Protein 2LXE (pdb70)

B-factor: mean 37.83, std 23.52, range [0.03, 75.54]

Organism: Arabidopsis thaliana (NCBI:txid3702)

Structure (mmCIF, N/CA/C/O backbone):
data_2LXE
#
_entry.id   2LXE
#
loop_
_atom_site.group_PDB
_atom_site.id
_atom_site.type_symbol
_atom_site.label_atom_id
_atom_site.label_alt_id
_atom_site.label_comp_id
_atom_site.label_asym_id
_atom_site.label_entity_id
_atom_site.label_seq_id
_atom_site.pdbx_PDB_ins_code
_atom_site.Cartn_x
_atom_site.Cartn_y
_atom_site.Cartn_z
_atom_site.occupancy
_atom_site.B_iso_or_equiv
_atom_site.auth_seq_id
_atom_site.auth_comp_id
_atom_site.auth_asym_id
_atom_site.auth_atom_id
_atom_site.pdbx_PDB_model_num
ATOM 1 N N . MET A 1 1 ? 31.361 1.346 61.741 1.00 0.00 1 MET A N 1
ATOM 2 C CA . MET A 1 1 ? 32.125 1.345 60.499 1.00 52.33 1 MET A CA 1
ATOM 3 C C . MET A 1 1 ? 31.441 0.485 59.441 1.00 51.55 1 MET A C 1
ATOM 4 O O . MET A 1 1 ? 32.094 -0.052 58.547 1.00 75.11 1 MET A O 1
ATOM 18 N N . GLY A 1 2 ? 30.122 0.360 59.548 1.00 35.12 2 GLY A N 1
ATOM 19 C CA . GLY A 1 2 ? 29.372 -0.436 58.594 1.00 32.33 2 GLY A CA 1
ATOM 20 C C . GLY A 1 2 ? 27.905 -0.056 58.548 1.00 62.14 2 GLY A C 1
ATOM 21 O O . GLY A 1 2 ? 27.053 -0.777 59.067 1.00 3.11 2 GLY A O 1
ATOM 25 N N . SER A 1 3 ? 27.610 1.080 57.925 1.00 54.32 3 SER A N 1
ATOM 26 C CA . SER A 1 3 ? 26.236 1.558 57.817 1.00 1.11 3 SER A CA 1
ATOM 27 C C . SER A 1 3 ? 25.751 1.497 56.372 1.00 45.33 3 SER A C 1
ATOM 28 O O . SER A 1 3 ? 26.503 1.787 55.441 1.00 52.32 3 SER A O 1
ATOM 36 N N . SER A 1 4 ? 24.490 1.118 56.193 1.00 62.15 4 SER A N 1
ATOM 37 C CA . SER A 1 4 ? 23.905 1.015 54.861 1.00 72.20 4 SER A CA 1
ATOM 38 C C . SER A 1 4 ? 23.141 2.286 54.503 1.00 0.14 4 SER A C 1
ATOM 39 O O . SER A 1 4 ? 22.267 2.730 55.249 1.00 71.41 4 SER A O 1
ATOM 47 N N . HIS A 1 5 ? 23.478 2.868 53.357 1.00 54.52 5 HIS A N 1
ATOM 48 C CA . HIS A 1 5 ? 22.824 4.089 52.899 1.00 52.15 5 HIS A CA 1
ATOM 49 C C . HIS A 1 5 ? 22.200 3.887 51.521 1.00 43.13 5 HIS A C 1
ATOM 50 O O . HIS A 1 5 ? 22.807 4.212 50.500 1.00 42.14 5 HIS A O 1
ATOM 65 N N . HIS A 1 6 ? 20.986 3.348 51.499 1.00 34.24 6 HIS A N 1
ATOM 66 C CA . HIS A 1 6 ? 20.280 3.102 50.247 1.00 40.24 6 HIS A CA 1
ATOM 67 C C . HIS A 1 6 ? 18.791 3.400 50.394 1.00 30.12 6 HIS A C 1
ATOM 68 O O . HIS A 1 6 ? 18.268 3.465 51.507 1.00 12.31 6 HIS A O 1
ATOM 83 N N . HIS A 1 7 ? 18.114 3.580 49.265 1.00 54.42 7 HIS A N 1
ATOM 84 C CA . HIS A 1 7 ? 16.684 3.872 49.269 1.00 63.42 7 HIS A CA 1
ATOM 85 C C . HIS A 1 7 ? 15.973 3.118 48.149 1.00 22.42 7 HIS A C 1
ATOM 86 O O . HIS A 1 7 ? 16.590 2.737 47.153 1.00 10.54 7 HIS A O 1
ATOM 101 N N . HIS A 1 8 ? 14.672 2.904 48.320 1.00 63.43 8 HIS A N 1
ATOM 102 C CA . HIS A 1 8 ? 13.877 2.194 47.323 1.00 2.54 8 HIS A CA 1
ATOM 103 C C . HIS A 1 8 ? 12.488 2.813 47.196 1.00 3.12 8 HIS A C 1
ATOM 104 O O . HIS A 1 8 ? 11.992 3.447 48.128 1.00 20.11 8 HIS A O 1
ATOM 119 N N . HIS A 1 9 ? 11.866 2.626 46.037 1.00 62.55 9 HIS A N 1
ATOM 120 C CA . HIS A 1 9 ? 10.534 3.165 45.787 1.00 3.45 9 HIS A CA 1
ATOM 121 C C . HIS A 1 9 ? 9.790 2.322 44.757 1.00 61.04 9 HIS A C 1
ATOM 122 O O . HIS A 1 9 ? 10.395 1.773 43.835 1.00 22.44 9 HIS A O 1
ATOM 137 N N . HIS A 1 10 ? 8.474 2.223 44.918 1.00 25.15 10 HIS A N 1
ATOM 138 C CA . HIS A 1 10 ? 7.648 1.446 44.002 1.00 72.13 10 HIS A CA 1
ATOM 139 C C . HIS A 1 10 ? 7.590 2.108 42.628 1.00 14.25 10 HIS A C 1
ATOM 140 O O . HIS A 1 10 ? 7.671 3.331 42.514 1.00 11.25 10 HIS A O 1
ATOM 155 N N . SER A 1 11 ? 7.449 1.292 41.589 1.00 41.23 11 SER A N 1
ATOM 156 C CA . SER A 1 11 ? 7.385 1.799 40.223 1.00 72.42 11 SER A CA 1
ATOM 157 C C . SER A 1 11 ? 6.951 0.701 39.256 1.00 34.13 11 SER A C 1
ATOM 158 O O . SER A 1 11 ? 7.478 -0.411 39.285 1.00 41.12 11 SER A O 1
ATOM 166 N N . SER A 1 12 ? 5.985 1.022 38.401 1.00 31.02 12 SER A N 1
ATOM 167 C CA . SER A 1 12 ? 5.476 0.063 37.428 1.00 71.03 12 SER A CA 1
ATOM 168 C C . SER A 1 12 ? 6.180 0.227 36.084 1.00 11.12 12 SER A C 1
ATOM 169 O O . SER A 1 12 ? 6.464 -0.752 35.396 1.00 61.12 12 SER A O 1
ATOM 177 N N . GLY A 1 13 ? 6.458 1.475 35.717 1.00 24.54 13 GLY A N 1
ATOM 178 C CA . GLY A 1 13 ? 7.126 1.746 34.458 1.00 65.20 13 GLY A CA 1
ATOM 179 C C . GLY A 1 13 ? 6.150 1.980 33.322 1.00 21.34 13 GLY A C 1
ATOM 180 O O . GLY A 1 13 ? 6.124 1.224 32.350 1.00 32.54 13 GLY A O 1
ATOM 184 N N . LEU A 1 14 ? 5.344 3.028 33.444 1.00 13.33 14 LEU A N 1
ATOM 185 C CA . LEU A 1 14 ? 4.359 3.359 32.420 1.00 11.42 14 LEU A CA 1
ATOM 186 C C . LEU A 1 14 ? 5.039 3.882 31.159 1.00 4.32 14 LEU A C 1
ATOM 187 O O . LEU A 1 14 ? 5.822 4.831 31.211 1.00 0.23 14 LEU A O 1
ATOM 203 N N . VAL A 1 15 ? 4.734 3.258 30.026 1.00 41.21 15 VAL A N 1
ATOM 204 C CA . VAL A 1 15 ? 5.313 3.662 28.750 1.00 4.55 15 VAL A CA 1
ATOM 205 C C . VAL A 1 15 ? 4.229 3.909 27.708 1.00 52.21 15 VAL A C 1
ATOM 206 O O . VAL A 1 15 ? 3.119 3.382 27.793 1.00 4.33 15 VAL A O 1
ATOM 219 N N . PRO A 1 16 ? 4.555 4.729 26.698 1.00 53.41 16 PRO A N 1
ATOM 220 C CA . PRO A 1 16 ? 3.622 5.064 25.618 1.00 50.34 16 PRO A CA 1
ATOM 221 C C . PRO A 1 16 ? 3.351 3.879 24.697 1.00 23.03 16 PRO A C 1
ATOM 222 O O . PRO A 1 16 ? 4.009 2.843 24.794 1.00 21.13 16 PRO A O 1
ATOM 233 N N . ARG A 1 17 ? 2.380 4.039 23.805 1.00 73.44 17 ARG A N 1
ATOM 234 C CA . ARG A 1 17 ? 2.022 2.981 22.867 1.00 20.23 17 ARG A CA 1
ATOM 235 C C . ARG A 1 17 ? 1.634 3.564 21.512 1.00 63.04 17 ARG A C 1
ATOM 236 O O . ARG A 1 17 ? 1.054 4.646 21.433 1.00 44.12 17 ARG A O 1
ATOM 257 N N . GLY A 1 18 ? 1.960 2.838 20.446 1.00 54.41 18 GLY A N 1
ATOM 258 C CA . GLY A 1 18 ? 1.638 3.300 19.108 1.00 24.10 18 GLY A CA 1
ATOM 259 C C . GLY A 1 18 ? 1.372 2.157 18.149 1.00 73.12 18 GLY A C 1
ATOM 260 O O . GLY A 1 18 ? 1.997 1.101 18.242 1.00 60.31 18 GLY A O 1
ATOM 264 N N . SER A 1 19 ? 0.439 2.367 17.225 1.00 23.21 19 SER A N 1
ATOM 265 C CA . SER A 1 19 ? 0.087 1.343 16.248 1.00 0.21 19 SER A CA 1
ATOM 266 C C . SER A 1 19 ? 0.562 1.737 14.853 1.00 44.40 19 SER A C 1
ATOM 267 O O . SER A 1 19 ? -0.234 2.136 14.002 1.00 32.25 19 SER A O 1
ATOM 275 N N . HIS A 1 20 ? 1.867 1.623 14.625 1.00 40.40 20 HIS A N 1
ATOM 276 C CA . HIS A 1 20 ? 2.450 1.967 13.333 1.00 42.10 20 HIS A CA 1
ATOM 277 C C . HIS A 1 20 ? 3.421 0.885 12.870 1.00 2.01 20 HIS A C 1
ATOM 278 O O . HIS A 1 20 ? 4.449 0.647 13.504 1.00 14.24 20 HIS A O 1
ATOM 293 N N . MET A 1 21 ? 3.088 0.232 11.761 1.00 13.54 21 MET A N 1
ATOM 294 C CA . MET A 1 21 ? 3.931 -0.824 11.214 1.00 31.00 21 MET A CA 1
ATOM 295 C C . MET A 1 21 ? 4.369 -0.488 9.792 1.00 74.31 21 MET A C 1
ATOM 296 O O . MET A 1 21 ? 3.546 -0.427 8.878 1.00 71.43 21 MET A O 1
ATOM 310 N N . ILE A 1 22 ? 5.667 -0.271 9.613 1.00 62.30 22 ILE A N 1
ATOM 311 C CA . ILE A 1 22 ? 6.213 0.057 8.302 1.00 53.41 22 ILE A CA 1
ATOM 312 C C . ILE A 1 22 ? 7.711 -0.219 8.245 1.00 3.10 22 ILE A C 1
ATOM 313 O O . ILE A 1 22 ? 8.447 0.099 9.179 1.00 45.42 22 ILE A O 1
ATOM 329 N N . SER A 1 23 ? 8.157 -0.812 7.142 1.00 52.10 23 SER A N 1
ATOM 330 C CA . SER A 1 23 ? 9.568 -1.133 6.963 1.00 31.04 23 SER A CA 1
ATOM 331 C C . SER A 1 23 ? 10.354 0.098 6.523 1.00 12.43 23 SER A C 1
ATOM 332 O O . SER A 1 23 ? 10.883 0.147 5.412 1.00 52.41 23 SER A O 1
ATOM 340 N N . LEU A 1 24 ? 10.426 1.092 7.403 1.00 60.54 24 LEU A N 1
ATOM 341 C CA . LEU A 1 24 ? 11.147 2.325 7.107 1.00 62.45 24 LEU A CA 1
ATOM 342 C C . LEU A 1 24 ? 12.599 2.032 6.740 1.00 33.11 24 LEU A C 1
ATOM 343 O O . LEU A 1 24 ? 13.117 2.552 5.752 1.00 31.01 24 LEU A O 1
ATOM 359 N N . SER A 1 25 ? 13.249 1.194 7.542 1.00 53.41 25 SER A N 1
ATOM 360 C CA . SER A 1 25 ? 14.641 0.833 7.303 1.00 2.41 25 SER A CA 1
ATOM 361 C C . SER A 1 25 ? 14.741 -0.535 6.636 1.00 52.15 25 SER A C 1
ATOM 362 O O . SER A 1 25 ? 13.738 -1.223 6.452 1.00 33.34 25 SER A O 1
ATOM 370 N N . GLY A 1 26 ? 15.960 -0.923 6.273 1.00 1.45 26 GLY A N 1
ATOM 371 C CA . GLY A 1 26 ? 16.170 -2.206 5.630 1.00 32.30 26 GLY A CA 1
ATOM 372 C C . GLY A 1 26 ? 17.263 -3.017 6.297 1.00 63.24 26 GLY A C 1
ATOM 373 O O . GLY A 1 26 ? 17.579 -2.803 7.468 1.00 44.13 26 GLY A O 1
ATOM 377 N N . LEU A 1 27 ? 17.842 -3.952 5.551 1.00 31.34 27 LEU A N 1
ATOM 378 C CA . LEU A 1 27 ? 18.906 -4.800 6.078 1.00 70.34 27 LEU A CA 1
ATOM 379 C C . LEU A 1 27 ? 18.591 -5.248 7.501 1.00 23.43 27 LEU A C 1
ATOM 380 O O . LEU A 1 27 ? 19.485 -5.356 8.342 1.00 15.44 27 LEU A O 1
ATOM 396 N N . THR A 1 28 ? 17.315 -5.511 7.765 1.00 21.41 28 THR A N 1
ATOM 397 C CA . THR A 1 28 ? 16.882 -5.949 9.086 1.00 22.11 28 THR A CA 1
ATOM 398 C C . THR A 1 28 ? 15.812 -7.030 8.984 1.00 64.31 28 THR A C 1
ATOM 399 O O . THR A 1 28 ? 15.436 -7.442 7.887 1.00 72.41 28 THR A O 1
ATOM 410 N N . SER A 1 29 ? 15.326 -7.485 10.134 1.00 31.50 29 SER A N 1
ATOM 411 C CA . SER A 1 29 ? 14.301 -8.522 10.174 1.00 53.24 29 SER A CA 1
ATOM 412 C C . SER A 1 29 ? 13.037 -8.063 9.453 1.00 73.23 29 SER A C 1
ATOM 413 O O . SER A 1 29 ? 13.018 -7.008 8.820 1.00 50.50 29 SER A O 1
ATOM 421 N N . SER A 1 30 ? 11.982 -8.865 9.554 1.00 75.34 30 SER A N 1
ATOM 422 C CA . SER A 1 30 ? 10.714 -8.545 8.909 1.00 75.14 30 SER A CA 1
ATOM 423 C C . SER A 1 30 ? 10.871 -8.505 7.392 1.00 75.45 30 SER A C 1
ATOM 424 O O . SER A 1 30 ? 10.371 -7.597 6.728 1.00 42.23 30 SER A O 1
ATOM 432 N N . VAL A 1 31 ? 11.569 -9.498 6.849 1.00 54.01 31 VAL A N 1
ATOM 433 C CA . VAL A 1 31 ? 11.792 -9.579 5.410 1.00 14.43 31 VAL A CA 1
ATOM 434 C C . VAL A 1 31 ? 10.755 -10.475 4.743 1.00 72.01 31 VAL A C 1
ATOM 435 O O . VAL A 1 31 ? 11.091 -11.313 3.907 1.00 22.21 31 VAL A O 1
ATOM 448 N N . GLU A 1 32 ? 9.493 -10.292 5.118 1.00 54.42 32 GLU A N 1
ATOM 449 C CA . GLU A 1 32 ? 8.406 -11.085 4.555 1.00 43.11 32 GLU A CA 1
ATOM 450 C C . GLU A 1 32 ? 7.872 -10.446 3.276 1.00 63.20 32 GLU A C 1
ATOM 451 O O . GLU A 1 32 ? 7.112 -11.064 2.531 1.00 34.45 32 GLU A O 1
ATOM 464 N N . SER A 1 33 ? 8.276 -9.204 3.028 1.00 23.34 33 SER A N 1
ATOM 465 C CA . SER A 1 33 ? 7.836 -8.479 1.842 1.00 33.24 33 SER A CA 1
ATOM 466 C C . SER A 1 33 ? 9.003 -8.231 0.892 1.00 24.04 33 SER A C 1
ATOM 467 O O . SER A 1 33 ? 8.809 -8.015 -0.304 1.00 4.41 33 SER A O 1
ATOM 475 N N . ASP A 1 34 ? 10.216 -8.264 1.434 1.00 12.03 34 ASP A N 1
ATOM 476 C CA . ASP A 1 34 ? 11.416 -8.044 0.636 1.00 3.22 34 ASP A CA 1
ATOM 477 C C . ASP A 1 34 ? 11.479 -9.022 -0.533 1.00 33.24 34 ASP A C 1
ATOM 478 O O . ASP A 1 34 ? 12.092 -8.738 -1.562 1.00 43.32 34 ASP A O 1
ATOM 488 N N . LEU A 1 35 ? 10.841 -10.176 -0.366 1.00 43.34 35 LEU A N 1
ATOM 489 C CA . LEU A 1 35 ? 10.825 -11.198 -1.407 1.00 51.33 35 LEU A CA 1
ATOM 490 C C . LEU A 1 35 ? 9.702 -10.939 -2.406 1.00 74.44 35 LEU A C 1
ATOM 491 O O . LEU A 1 35 ? 9.844 -11.210 -3.599 1.00 35.41 35 LEU A O 1
ATOM 507 N N . ASP A 1 36 ? 8.587 -10.412 -1.912 1.00 60.21 36 ASP A N 1
ATOM 508 C CA . ASP A 1 36 ? 7.440 -10.114 -2.762 1.00 1.22 36 ASP A CA 1
ATOM 509 C C . ASP A 1 36 ? 7.843 -9.204 -3.918 1.00 54.22 36 ASP A C 1
ATOM 510 O O . ASP A 1 36 ? 7.213 -9.212 -4.975 1.00 70.14 36 ASP A O 1
ATOM 520 N N . MET A 1 37 ? 8.895 -8.419 -3.709 1.00 31.55 37 MET A N 1
ATOM 521 C CA . MET A 1 37 ? 9.381 -7.504 -4.734 1.00 2.41 37 MET A CA 1
ATOM 522 C C . MET A 1 37 ? 9.685 -8.250 -6.029 1.00 54.55 37 MET A C 1
ATOM 523 O O . MET A 1 37 ? 9.639 -7.670 -7.114 1.00 74.22 37 MET A O 1
ATOM 537 N N . GLN A 1 38 ? 9.994 -9.536 -5.908 1.00 24.24 38 GLN A N 1
ATOM 538 C CA . GLN A 1 38 ? 10.306 -10.360 -7.070 1.00 2.31 38 GLN A CA 1
ATOM 539 C C . GLN A 1 38 ? 9.091 -10.499 -7.980 1.00 54.13 38 GLN A C 1
ATOM 540 O O . GLN A 1 38 ? 9.223 -10.557 -9.202 1.00 50.14 38 GLN A O 1
ATOM 554 N N . GLN A 1 39 ? 7.908 -10.552 -7.376 1.00 70.21 39 GLN A N 1
ATOM 555 C CA . GLN A 1 39 ? 6.669 -10.686 -8.133 1.00 41.35 39 GLN A CA 1
ATOM 556 C C . GLN A 1 39 ? 6.432 -9.460 -9.009 1.00 55.21 39 GLN A C 1
ATOM 557 O O . GLN A 1 39 ? 6.004 -9.578 -10.157 1.00 31.41 39 GLN A O 1
ATOM 571 N N . ALA A 1 40 ? 6.711 -8.283 -8.459 1.00 45.22 40 ALA A N 1
ATOM 572 C CA . ALA A 1 40 ? 6.530 -7.035 -9.191 1.00 33.22 40 ALA A CA 1
ATOM 573 C C . ALA A 1 40 ? 7.393 -7.005 -10.447 1.00 43.22 40 ALA A C 1
ATOM 574 O O . ALA A 1 40 ? 7.093 -6.287 -11.400 1.00 44.35 40 ALA A O 1
ATOM 581 N N . MET A 1 41 ? 8.467 -7.788 -10.441 1.00 31.22 41 MET A N 1
ATOM 582 C CA . MET A 1 41 ? 9.374 -7.851 -11.581 1.00 53.42 41 MET A CA 1
ATOM 583 C C . MET A 1 41 ? 8.719 -8.568 -12.757 1.00 64.44 41 MET A C 1
ATOM 584 O O . MET A 1 41 ? 8.964 -8.232 -13.917 1.00 31.11 41 MET A O 1
ATOM 598 N N . LEU A 1 42 ? 7.888 -9.558 -12.452 1.00 73.21 42 LEU A N 1
ATOM 599 C CA . LEU A 1 42 ? 7.198 -10.324 -13.485 1.00 20.14 42 LEU A CA 1
ATOM 600 C C . LEU A 1 42 ? 5.962 -9.581 -13.980 1.00 14.54 42 LEU A C 1
ATOM 601 O O . LEU A 1 42 ? 5.248 -10.058 -14.863 1.00 2.23 42 LEU A O 1
ATOM 617 N N . THR A 1 43 ? 5.714 -8.407 -13.406 1.00 50.23 43 THR A N 1
ATOM 618 C CA . THR A 1 43 ? 4.565 -7.596 -13.789 1.00 71.35 43 THR A CA 1
ATOM 619 C C . THR A 1 43 ? 4.926 -6.116 -13.833 1.00 63.13 43 THR A C 1
ATOM 620 O O . THR A 1 43 ? 4.431 -5.323 -13.035 1.00 14.35 43 THR A O 1
ATOM 631 N N . ASN A 1 44 ? 5.793 -5.751 -14.773 1.00 10.25 44 ASN A N 1
ATOM 632 C CA . ASN A 1 44 ? 6.221 -4.364 -14.920 1.00 74.43 44 ASN A CA 1
ATOM 633 C C . ASN A 1 44 ? 5.050 -3.474 -15.326 1.00 71.34 44 ASN A C 1
ATOM 634 O O . ASN A 1 44 ? 3.895 -3.899 -15.302 1.00 74.32 44 ASN A O 1
ATOM 645 N N . LYS A 1 45 ? 5.357 -2.237 -15.700 1.00 54.32 45 LYS A N 1
ATOM 646 C CA . LYS A 1 45 ? 4.332 -1.286 -16.114 1.00 13.31 45 LYS A CA 1
ATOM 647 C C . LYS A 1 45 ? 4.541 -0.856 -17.562 1.00 71.25 45 LYS A C 1
ATOM 648 O O . LYS A 1 45 ? 5.421 -1.371 -18.252 1.00 24.54 45 LYS A O 1
ATOM 667 N N . ASP A 1 46 ? 3.728 0.090 -18.017 1.00 55.53 46 ASP A N 1
ATOM 668 C CA . ASP A 1 46 ? 3.825 0.591 -19.383 1.00 44.14 46 ASP A CA 1
ATOM 669 C C . ASP A 1 46 ? 3.643 2.105 -19.422 1.00 12.23 46 ASP A C 1
ATOM 670 O O . ASP A 1 46 ? 3.457 2.743 -18.386 1.00 54.33 46 ASP A O 1
ATOM 680 N N . GLU A 1 47 ? 3.699 2.673 -20.623 1.00 34.24 47 GLU A N 1
ATOM 681 C CA . GLU A 1 47 ? 3.541 4.112 -20.794 1.00 42.34 47 GLU A CA 1
ATOM 682 C C . GLU A 1 47 ? 2.105 4.541 -20.508 1.00 31.53 47 GLU A C 1
ATOM 683 O O . GLU A 1 47 ? 1.866 5.562 -19.863 1.00 20.45 47 GLU A O 1
ATOM 696 N N . LYS A 1 48 ? 1.151 3.753 -20.993 1.00 20.24 48 LYS A N 1
ATOM 697 C CA . LYS A 1 48 ? -0.262 4.048 -20.789 1.00 74.24 48 LYS A CA 1
ATOM 698 C C . LYS A 1 48 ? -0.658 3.837 -19.331 1.00 71.35 48 LYS A C 1
ATOM 699 O O . LYS A 1 48 ? -1.529 4.532 -18.807 1.00 64.41 48 LYS A O 1
ATOM 718 N N . VAL A 1 49 ? -0.012 2.874 -18.681 1.00 71.00 49 VAL A N 1
ATOM 719 C CA . VAL A 1 49 ? -0.295 2.573 -17.283 1.00 0.43 49 VAL A CA 1
ATOM 720 C C . VAL A 1 49 ? -0.083 3.800 -16.403 1.00 4.20 49 VAL A C 1
ATOM 721 O O . VAL A 1 49 ? -0.736 3.959 -15.371 1.00 31.41 49 VAL A O 1
ATOM 734 N N . LEU A 1 50 ? 0.835 4.667 -16.818 1.00 31.14 50 LEU A N 1
ATOM 735 C CA . LEU A 1 50 ? 1.134 5.882 -16.068 1.00 20.14 50 LEU A CA 1
ATOM 736 C C . LEU A 1 50 ? -0.041 6.853 -16.114 1.00 0.42 50 LEU A C 1
ATOM 737 O O . LEU A 1 50 ? -0.169 7.732 -15.260 1.00 63.52 50 LEU A O 1
ATOM 753 N N . LYS A 1 51 ? -0.899 6.689 -17.115 1.00 1.01 51 LYS A N 1
ATOM 754 C CA . LYS A 1 51 ? -2.066 7.548 -17.272 1.00 13.43 51 LYS A CA 1
ATOM 755 C C . LYS A 1 51 ? -3.096 7.272 -16.181 1.00 72.51 51 LYS A C 1
ATOM 756 O O . LYS A 1 51 ? -3.740 8.190 -15.675 1.00 72.10 51 LYS A O 1
ATOM 775 N N . ALA A 1 52 ? -3.245 6.000 -15.823 1.00 40.31 52 ALA A N 1
ATOM 776 C CA . ALA A 1 52 ? -4.194 5.604 -14.790 1.00 62.31 52 ALA A CA 1
ATOM 777 C C . ALA A 1 52 ? -3.836 6.229 -13.446 1.00 44.23 52 ALA A C 1
ATOM 778 O O . ALA A 1 52 ? -4.705 6.732 -12.732 1.00 64.44 52 ALA A O 1
ATOM 785 N N . LEU A 1 53 ? -2.552 6.195 -13.107 1.00 21.14 53 LEU A N 1
ATOM 786 C CA . LEU A 1 53 ? -2.078 6.758 -11.847 1.00 54.30 53 LEU A CA 1
ATOM 787 C C . LEU A 1 53 ? -2.432 8.239 -11.745 1.00 74.54 53 LEU A C 1
ATOM 788 O O . LEU A 1 53 ? -2.498 8.797 -10.651 1.00 25.33 53 LEU A O 1
ATOM 804 N N . GLU A 1 54 ? -2.662 8.867 -12.894 1.00 41.11 54 GLU A N 1
ATOM 805 C CA . GLU A 1 54 ? -3.011 10.282 -12.933 1.00 41.41 54 GLU A CA 1
ATOM 806 C C . GLU A 1 54 ? -4.314 10.543 -12.182 1.00 65.51 54 GLU A C 1
ATOM 807 O O . GLU A 1 54 ? -4.408 11.478 -11.387 1.00 50.15 54 GLU A O 1
ATOM 820 N N . ARG A 1 55 ? -5.315 9.708 -12.440 1.00 53.34 55 ARG A N 1
ATOM 821 C CA . ARG A 1 55 ? -6.613 9.848 -11.791 1.00 10.40 55 ARG A CA 1
ATOM 822 C C . ARG A 1 55 ? -6.560 9.338 -10.354 1.00 3.01 55 ARG A C 1
ATOM 823 O O . ARG A 1 55 ? -7.251 9.853 -9.474 1.00 61.31 55 ARG A O 1
ATOM 844 N N . THR A 1 56 ? -5.734 8.322 -10.122 1.00 75.34 56 THR A N 1
ATOM 845 C CA . THR A 1 56 ? -5.592 7.740 -8.794 1.00 1.34 56 THR A CA 1
ATOM 846 C C . THR A 1 56 ? -4.893 8.706 -7.843 1.00 61.32 56 THR A C 1
ATOM 847 O O . THR A 1 56 ? -5.310 8.874 -6.697 1.00 41.32 56 THR A O 1
ATOM 858 N N . ARG A 1 57 ? -3.828 9.338 -8.327 1.00 34.35 57 ARG A N 1
ATOM 859 C CA . ARG A 1 57 ? -3.071 10.286 -7.519 1.00 12.41 57 ARG A CA 1
ATOM 860 C C . ARG A 1 57 ? -3.977 11.395 -6.990 1.00 70.22 57 ARG A C 1
ATOM 861 O O . ARG A 1 57 ? -3.740 11.942 -5.914 1.00 21.23 57 ARG A O 1
ATOM 882 N N . GLN A 1 58 ? -5.014 11.720 -7.755 1.00 41.04 58 GLN A N 1
ATOM 883 C CA . GLN A 1 58 ? -5.954 12.764 -7.364 1.00 61.21 58 GLN A CA 1
ATOM 884 C C . GLN A 1 58 ? -6.590 12.445 -6.015 1.00 54.32 58 GLN A C 1
ATOM 885 O O . GLN A 1 58 ? -6.745 13.325 -5.167 1.00 34.22 58 GLN A O 1
ATOM 899 N N . LEU A 1 59 ? -6.958 11.183 -5.823 1.00 42.24 59 LEU A N 1
ATOM 900 C CA . LEU A 1 59 ? -7.578 10.748 -4.577 1.00 13.01 59 LEU A CA 1
ATOM 901 C C . LEU A 1 59 ? -6.524 10.284 -3.577 1.00 32.11 59 LEU A C 1
ATOM 902 O O . LEU A 1 59 ? -6.848 9.684 -2.552 1.00 13.34 59 LEU A O 1
ATOM 918 N N . ASP A 1 60 ? -5.262 10.567 -3.881 1.00 75.22 60 ASP A N 1
ATOM 919 C CA . ASP A 1 60 ? -4.160 10.181 -3.008 1.00 13.45 60 ASP A CA 1
ATOM 920 C C . ASP A 1 60 ? -4.058 8.663 -2.899 1.00 14.22 60 ASP A C 1
ATOM 921 O O . ASP A 1 60 ? -4.227 8.096 -1.819 1.00 74.11 60 ASP A O 1
ATOM 931 N N . ILE A 1 61 ? -3.782 8.012 -4.024 1.00 32.14 61 ILE A N 1
ATOM 932 C CA . ILE A 1 61 ? -3.658 6.560 -4.054 1.00 70.11 61 ILE A CA 1
ATOM 933 C C . ILE A 1 61 ? -2.250 6.137 -4.461 1.00 15.04 61 ILE A C 1
ATOM 934 O O . ILE A 1 61 ? -1.690 6.620 -5.445 1.00 33.21 61 ILE A O 1
ATOM 950 N N . PRO A 1 62 ? -1.664 5.212 -3.687 1.00 20.24 62 PRO A N 1
ATOM 951 C CA . PRO A 1 62 ? -0.315 4.701 -3.948 1.00 20.04 62 PRO A CA 1
ATOM 952 C C . PRO A 1 62 ? -0.256 3.833 -5.200 1.00 31.54 62 PRO A C 1
ATOM 953 O O . PRO A 1 62 ? -1.158 3.035 -5.456 1.00 71.13 62 PRO A O 1
ATOM 964 N N . ASP A 1 63 ? 0.811 3.992 -5.975 1.00 54.31 63 ASP A N 1
ATOM 965 C CA . ASP A 1 63 ? 0.988 3.221 -7.200 1.00 53.21 63 ASP A CA 1
ATOM 966 C C . ASP A 1 63 ? 1.220 1.747 -6.885 1.00 72.34 63 ASP A C 1
ATOM 967 O O . ASP A 1 63 ? 1.200 0.901 -7.779 1.00 42.43 63 ASP A O 1
ATOM 977 N N . GLU A 1 64 ? 1.440 1.447 -5.609 1.00 63.22 64 GLU A N 1
ATOM 978 C CA . GLU A 1 64 ? 1.678 0.074 -5.178 1.00 1.32 64 GLU A CA 1
ATOM 979 C C . GLU A 1 64 ? 0.382 -0.731 -5.187 1.00 21.20 64 GLU A C 1
ATOM 980 O O . GLU A 1 64 ? 0.372 -1.909 -5.545 1.00 71.11 64 GLU A O 1
ATOM 993 N N . LYS A 1 65 ? -0.710 -0.088 -4.790 1.00 14.42 65 LYS A N 1
ATOM 994 C CA . LYS A 1 65 ? -2.013 -0.741 -4.752 1.00 71.40 65 LYS A CA 1
ATOM 995 C C . LYS A 1 65 ? -2.763 -0.536 -6.064 1.00 70.33 65 LYS A C 1
ATOM 996 O O . LYS A 1 65 ? -3.579 -1.369 -6.463 1.00 4.35 65 LYS A O 1
ATOM 1015 N N . THR A 1 66 ? -2.481 0.577 -6.734 1.00 71.12 66 THR A N 1
ATOM 1016 C CA . THR A 1 66 ? -3.129 0.891 -8.002 1.00 25.04 66 THR A CA 1
ATOM 1017 C C . THR A 1 66 ? -2.582 0.022 -9.128 1.00 73.43 66 THR A C 1
ATOM 1018 O O . THR A 1 66 ? -3.292 -0.290 -10.084 1.00 40.02 66 THR A O 1
ATOM 1029 N N . MET A 1 67 ? -1.317 -0.368 -9.009 1.00 11.50 67 MET A N 1
ATOM 1030 C CA . MET A 1 67 ? -0.677 -1.203 -10.018 1.00 23.51 67 MET A CA 1
ATOM 1031 C C . MET A 1 67 ? -1.544 -2.413 -10.352 1.00 60.00 67 MET A C 1
ATOM 1032 O O . MET A 1 67 ? -1.954 -2.616 -11.495 1.00 64.41 67 MET A O 1
ATOM 1046 N N . PRO A 1 68 ? -1.831 -3.236 -9.333 1.00 32.23 68 PRO A N 1
ATOM 1047 C CA . PRO A 1 68 ? -2.653 -4.439 -9.494 1.00 63.53 68 PRO A CA 1
ATOM 1048 C C . PRO A 1 68 ? -4.116 -4.110 -9.769 1.00 0.22 68 PRO A C 1
ATOM 1049 O O . PRO A 1 68 ? -4.894 -4.977 -10.166 1.00 33.10 68 PRO A O 1
ATOM 1060 N N . VAL A 1 69 ? -4.484 -2.851 -9.555 1.00 14.40 69 VAL A N 1
ATOM 1061 C CA . VAL A 1 69 ? -5.854 -2.406 -9.781 1.00 74.00 69 VAL A CA 1
ATOM 1062 C C . VAL A 1 69 ? -6.101 -2.114 -11.257 1.00 2.52 69 VAL A C 1
ATOM 1063 O O . VAL A 1 69 ? -6.996 -2.691 -11.875 1.00 34.15 69 VAL A O 1
ATOM 1076 N N . LEU A 1 70 ? -5.301 -1.213 -11.817 1.00 64.53 70 LEU A N 1
ATOM 1077 C CA . LEU A 1 70 ? -5.431 -0.844 -13.222 1.00 42.45 70 LEU A CA 1
ATOM 1078 C C . LEU A 1 70 ? -5.285 -2.066 -14.123 1.00 73.10 70 LEU A C 1
ATOM 1079 O O . LEU A 1 70 ? -6.049 -2.245 -15.071 1.00 50.13 70 LEU A O 1
ATOM 1095 N N . MET A 1 71 ? -4.301 -2.906 -13.818 1.00 51.51 71 MET A N 1
ATOM 1096 C CA . MET A 1 71 ? -4.058 -4.113 -14.598 1.00 71.43 71 MET A CA 1
ATOM 1097 C C . MET A 1 71 ? -5.279 -5.028 -14.579 1.00 40.32 71 MET A C 1
ATOM 1098 O O . MET A 1 71 ? -5.463 -5.854 -15.473 1.00 40.24 71 MET A O 1
ATOM 1112 N N . LYS A 1 72 ? -6.111 -4.875 -13.555 1.00 20.05 72 LYS A N 1
ATOM 1113 C CA . LYS A 1 72 ? -7.315 -5.686 -13.419 1.00 12.22 72 LYS A CA 1
ATOM 1114 C C . LYS A 1 72 ? -8.378 -5.254 -14.424 1.00 60.12 72 LYS A C 1
ATOM 1115 O O . LYS A 1 72 ? -9.186 -6.066 -14.876 1.00 34.43 72 LYS A O 1
ATOM 1134 N N . LEU A 1 73 ? -8.371 -3.972 -14.772 1.00 24.10 73 LEU A N 1
ATOM 1135 C CA . LEU A 1 73 ? -9.333 -3.433 -15.726 1.00 54.40 73 LEU A CA 1
ATOM 1136 C C . LEU A 1 73 ? -8.971 -3.835 -17.152 1.00 2.30 73 LEU A C 1
ATOM 1137 O O . LEU A 1 73 ? -9.804 -4.361 -17.891 1.00 41.11 73 LEU A O 1
ATOM 1153 N N . LEU A 1 74 ? -7.722 -3.586 -17.532 1.00 15.41 74 LEU A N 1
ATOM 1154 C CA . LEU A 1 74 ? -7.248 -3.924 -18.869 1.00 41.23 74 LEU A CA 1
ATOM 1155 C C . LEU A 1 74 ? -7.371 -5.422 -19.128 1.00 55.24 74 LEU A C 1
ATOM 1156 O O . LEU A 1 74 ? -7.458 -5.857 -20.276 1.00 32.31 74 LEU A O 1
ATOM 1172 N N . GLU A 1 75 ? -7.381 -6.204 -18.054 1.00 22.33 75 GLU A N 1
ATOM 1173 C CA . GLU A 1 75 ? -7.495 -7.654 -18.166 1.00 15.31 75 GLU A CA 1
ATOM 1174 C C . GLU A 1 75 ? -8.771 -8.043 -18.908 1.00 43.33 75 GLU A C 1
ATOM 1175 O O . GLU A 1 75 ? -8.728 -8.784 -19.890 1.00 4.24 75 GLU A O 1
ATOM 1188 N N . GLU A 1 76 ? -9.904 -7.537 -18.431 1.00 61.22 76 GLU A N 1
ATOM 1189 C CA . GLU A 1 76 ? -11.191 -7.833 -19.049 1.00 33.12 76 GLU A CA 1
ATOM 1190 C C . GLU A 1 76 ? -11.384 -7.016 -20.323 1.00 63.44 76 GLU A C 1
ATOM 1191 O O . GLU A 1 76 ? -12.063 -7.449 -21.254 1.00 23.30 76 GLU A O 1
ATOM 1204 N N . ALA A 1 77 ? -10.781 -5.832 -20.357 1.00 73.30 77 ALA A N 1
ATOM 1205 C CA . ALA A 1 77 ? -10.885 -4.955 -21.517 1.00 24.33 77 ALA A CA 1
ATOM 1206 C C . ALA A 1 77 ? -9.853 -5.324 -22.577 1.00 41.14 77 ALA A C 1
ATOM 1207 O O . ALA A 1 77 ? -9.726 -4.646 -23.596 1.00 4.52 77 ALA A O 1
ATOM 1214 N N . GLY A 1 78 ? -9.117 -6.404 -22.331 1.00 11.31 78 GLY A N 1
ATOM 1215 C CA . GLY A 1 78 ? -8.105 -6.843 -23.274 1.00 12.10 78 GLY A CA 1
ATOM 1216 C C . GLY A 1 78 ? -7.107 -5.751 -23.603 1.00 64.12 78 GLY A C 1
ATOM 1217 O O . GLY A 1 78 ? -6.472 -5.778 -24.657 1.00 11.42 78 GLY A O 1
ATOM 1221 N N . GLY A 1 79 ? -6.968 -4.786 -22.699 1.00 43.33 79 GLY A N 1
ATOM 1222 C CA . GLY A 1 79 ? -6.039 -3.692 -22.919 1.00 31.34 79 GLY A CA 1
ATOM 1223 C C . GLY A 1 79 ? -6.680 -2.523 -23.639 1.00 52.11 79 GLY A C 1
ATOM 1224 O O . GLY A 1 79 ? -6.061 -1.903 -24.503 1.00 14.12 79 GLY A O 1
ATOM 1228 N N . ASN A 1 80 ? -7.925 -2.222 -23.284 1.00 52.25 80 ASN A N 1
ATOM 1229 C CA . ASN A 1 80 ? -8.652 -1.120 -23.905 1.00 64.14 80 ASN A CA 1
ATOM 1230 C C . ASN A 1 80 ? -8.962 -0.030 -22.885 1.00 14.43 80 ASN A C 1
ATOM 1231 O O . ASN A 1 80 ? -9.864 -0.177 -22.059 1.00 42.23 80 ASN A O 1
ATOM 1242 N N . TRP A 1 81 ? -8.211 1.063 -22.948 1.00 2.41 81 TRP A N 1
ATOM 1243 C CA . TRP A 1 81 ? -8.406 2.179 -22.029 1.00 55.44 81 TRP A CA 1
ATOM 1244 C C . TRP A 1 81 ? -9.565 3.061 -22.483 1.00 20.13 81 TRP A C 1
ATOM 1245 O O . TRP A 1 81 ? -10.139 3.805 -21.688 1.00 1.04 81 TRP A O 1
ATOM 1266 N N . SER A 1 82 ? -9.904 2.972 -23.765 1.00 12.02 82 SER A N 1
ATOM 1267 C CA . SER A 1 82 ? -10.993 3.765 -24.324 1.00 63.22 82 SER A CA 1
ATOM 1268 C C . SER A 1 82 ? -12.265 3.600 -23.499 1.00 31.43 82 SER A C 1
ATOM 1269 O O . SER A 1 82 ? -12.875 4.581 -23.074 1.00 41.41 82 SER A O 1
ATOM 1277 N N . TYR A 1 83 ? -12.660 2.351 -23.275 1.00 44.13 83 TYR A N 1
ATOM 1278 C CA . TYR A 1 83 ? -13.861 2.056 -22.503 1.00 25.40 83 TYR A CA 1
ATOM 1279 C C . TYR A 1 83 ? -13.602 2.223 -21.009 1.00 12.33 83 TYR A C 1
ATOM 1280 O O . TYR A 1 83 ? -14.430 2.775 -20.283 1.00 22.13 83 TYR A O 1
ATOM 1298 N N . ILE A 1 84 ? -12.448 1.744 -20.557 1.00 52.01 84 ILE A N 1
ATOM 1299 C CA . ILE A 1 84 ? -12.079 1.842 -19.150 1.00 71.15 84 ILE A CA 1
ATOM 1300 C C . ILE A 1 84 ? -12.053 3.295 -18.689 1.00 1.12 84 ILE A C 1
ATOM 1301 O O . ILE A 1 84 ? -12.223 3.585 -17.505 1.00 11.35 84 ILE A O 1
ATOM 1317 N N . LYS A 1 85 ? -11.840 4.206 -19.632 1.00 52.04 85 LYS A N 1
ATOM 1318 C CA . LYS A 1 85 ? -11.795 5.631 -19.325 1.00 23.41 85 LYS A CA 1
ATOM 1319 C C . LYS A 1 85 ? -13.129 6.298 -19.641 1.00 51.44 85 LYS A C 1
ATOM 1320 O O . LYS A 1 85 ? -13.249 7.523 -19.594 1.00 4.43 85 LYS A O 1
ATOM 1339 N N . LEU A 1 86 ? -14.130 5.486 -19.963 1.00 51.51 86 LEU A N 1
ATOM 1340 C CA . LEU A 1 86 ? -15.457 5.999 -20.286 1.00 33.11 86 LEU A CA 1
ATOM 1341 C C . LEU A 1 86 ? -16.072 6.712 -19.086 1.00 35.31 86 LEU A C 1
ATOM 1342 O O . LEU A 1 86 ? -17.036 7.465 -19.226 1.00 2.42 86 LEU A O 1
ATOM 1358 N N . ASP A 1 87 ? -15.508 6.470 -17.908 1.00 34.23 87 ASP A N 1
ATOM 1359 C CA . ASP A 1 87 ? -15.999 7.091 -16.683 1.00 52.21 87 ASP A CA 1
ATOM 1360 C C . ASP A 1 87 ? -14.843 7.628 -15.845 1.00 50.11 87 ASP A C 1
ATOM 1361 O O . ASP A 1 87 ? -14.944 7.730 -14.623 1.00 53.44 87 ASP A O 1
ATOM 1371 N N . ASN A 1 88 ? -13.744 7.969 -16.511 1.00 74.31 88 ASN A N 1
ATOM 1372 C CA . ASN A 1 88 ? -12.568 8.494 -15.827 1.00 70.43 88 ASN A CA 1
ATOM 1373 C C . ASN A 1 88 ? -11.944 7.433 -14.926 1.00 33.33 88 ASN A C 1
ATOM 1374 O O . ASN A 1 88 ? -11.519 7.725 -13.808 1.00 11.13 88 ASN A O 1
ATOM 1385 N N . TYR A 1 89 ? -11.893 6.201 -15.420 1.00 24.34 89 TYR A N 1
ATOM 1386 C CA . TYR A 1 89 ? -11.323 5.095 -14.658 1.00 44.44 89 TYR A CA 1
ATOM 1387 C C . TYR A 1 89 ? -12.095 4.872 -13.362 1.00 24.34 89 TYR A C 1
ATOM 1388 O O . TYR A 1 89 ? -11.507 4.612 -12.311 1.00 4.40 89 TYR A O 1
ATOM 1406 N N . THR A 1 90 ? -13.418 4.973 -13.443 1.00 43.21 90 THR A N 1
ATOM 1407 C CA . THR A 1 90 ? -14.272 4.783 -12.278 1.00 30.12 90 THR A CA 1
ATOM 1408 C C . THR A 1 90 ? -13.950 3.473 -11.568 1.00 71.20 90 THR A C 1
ATOM 1409 O O . THR A 1 90 ? -14.104 3.360 -10.352 1.00 53.44 90 THR A O 1
ATOM 1420 N N . ALA A 1 91 ? -13.501 2.484 -12.335 1.00 13.51 91 ALA A N 1
ATOM 1421 C CA . ALA A 1 91 ? -13.155 1.183 -11.778 1.00 61.33 91 ALA A CA 1
ATOM 1422 C C . ALA A 1 91 ? -12.144 1.322 -10.645 1.00 32.41 91 ALA A C 1
ATOM 1423 O O . ALA A 1 91 ? -12.197 0.586 -9.658 1.00 71.35 91 ALA A O 1
ATOM 1430 N N . LEU A 1 92 ? -11.224 2.268 -10.792 1.00 11.41 92 LEU A N 1
ATOM 1431 C CA . LEU A 1 92 ? -10.200 2.503 -9.780 1.00 42.51 92 LEU A CA 1
ATOM 1432 C C . LEU A 1 92 ? -10.818 3.041 -8.494 1.00 34.14 92 LEU A C 1
ATOM 1433 O O . LEU A 1 92 ? -10.355 2.735 -7.395 1.00 11.44 92 LEU A O 1
ATOM 1449 N N . VAL A 1 93 ? -11.869 3.842 -8.638 1.00 34.21 93 VAL A N 1
ATOM 1450 C CA . VAL A 1 93 ? -12.554 4.419 -7.488 1.00 13.34 93 VAL A CA 1
ATOM 1451 C C . VAL A 1 93 ? -13.177 3.334 -6.617 1.00 74.11 93 VAL A C 1
ATOM 1452 O O . VAL A 1 93 ? -12.986 3.313 -5.401 1.00 63.32 93 VAL A O 1
ATOM 1465 N N . ASP A 1 94 ? -13.924 2.434 -7.248 1.00 24.34 94 ASP A N 1
ATOM 1466 C CA . ASP A 1 94 ? -14.575 1.343 -6.531 1.00 45.00 94 ASP A CA 1
ATOM 1467 C C . ASP A 1 94 ? -13.561 0.275 -6.130 1.00 14.30 94 ASP A C 1
ATOM 1468 O O . ASP A 1 94 ? -13.730 -0.406 -5.119 1.00 52.21 94 ASP A O 1
ATOM 1478 N N . ALA A 1 95 ? -12.510 0.135 -6.930 1.00 25.30 95 ALA A N 1
ATOM 1479 C CA . ALA A 1 95 ? -11.469 -0.849 -6.658 1.00 30.10 95 ALA A CA 1
ATOM 1480 C C . ALA A 1 95 ? -10.627 -0.440 -5.454 1.00 54.41 95 ALA A C 1
ATOM 1481 O O . ALA A 1 95 ? -10.516 -1.185 -4.481 1.00 24.43 95 ALA A O 1
ATOM 1488 N N . ILE A 1 96 ? -10.037 0.749 -5.528 1.00 32.45 96 ILE A N 1
ATOM 1489 C CA . ILE A 1 96 ? -9.206 1.256 -4.443 1.00 51.41 96 ILE A CA 1
ATOM 1490 C C . ILE A 1 96 ? -10.004 1.376 -3.149 1.00 42.40 96 ILE A C 1
ATOM 1491 O O . ILE A 1 96 ? -9.489 1.107 -2.063 1.00 54.32 96 ILE A O 1
ATOM 1507 N N . TYR A 1 97 ? -11.263 1.780 -3.272 1.00 52.33 97 TYR A N 1
ATOM 1508 C CA . TYR A 1 97 ? -12.133 1.937 -2.112 1.00 62.55 97 TYR A CA 1
ATOM 1509 C C . TYR A 1 97 ? -12.293 0.614 -1.369 1.00 62.34 97 TYR A C 1
ATOM 1510 O O . TYR A 1 97 ? -12.417 0.588 -0.145 1.00 71.40 97 TYR A O 1
ATOM 1528 N N . SER A 1 98 ? -12.288 -0.483 -2.120 1.00 30.41 98 SER A N 1
ATOM 1529 C CA . SER A 1 98 ? -12.436 -1.811 -1.534 1.00 43.34 98 SER A CA 1
ATOM 1530 C C . SER A 1 98 ? -11.137 -2.259 -0.871 1.00 32.22 98 SER A C 1
ATOM 1531 O O . SER A 1 98 ? -11.118 -2.609 0.309 1.00 32.43 98 SER A O 1
ATOM 1539 N N . VAL A 1 99 ? -10.052 -2.246 -1.639 1.00 12.13 99 VAL A N 1
ATOM 1540 C CA . VAL A 1 99 ? -8.748 -2.650 -1.127 1.00 12.14 99 VAL A CA 1
ATOM 1541 C C . VAL A 1 99 ? -8.321 -1.772 0.044 1.00 13.40 99 VAL A C 1
ATOM 1542 O O . VAL A 1 99 ? -8.003 -2.271 1.123 1.00 44.44 99 VAL A O 1
ATOM 1555 N N . GLU A 1 100 ? -8.318 -0.461 -0.177 1.00 53.30 100 GLU A N 1
ATOM 1556 C CA . GLU A 1 100 ? -7.930 0.487 0.861 1.00 41.34 100 GLU A CA 1
ATOM 1557 C C . GLU A 1 100 ? -8.692 0.219 2.155 1.00 2.14 100 GLU A C 1
ATOM 1558 O O . GLU A 1 100 ? -8.181 0.458 3.250 1.00 41.33 100 GLU A O 1
ATOM 1571 N N . ASP A 1 101 ? -9.916 -0.278 2.022 1.00 73.21 101 ASP A N 1
ATOM 1572 C CA . ASP A 1 101 ? -10.749 -0.580 3.180 1.00 15.22 101 ASP A CA 1
ATOM 1573 C C . ASP A 1 101 ? -10.435 -1.968 3.729 1.00 75.23 101 ASP A C 1
ATOM 1574 O O . ASP A 1 101 ? -10.040 -2.864 2.984 1.00 25.55 101 ASP A O 1
ATOM 1584 N N . GLU A 1 102 ? -10.614 -2.137 5.035 1.00 32.22 102 GLU A N 1
ATOM 1585 C CA . GLU A 1 102 ? -10.348 -3.416 5.683 1.00 62.22 102 GLU A CA 1
ATOM 1586 C C . GLU A 1 102 ? -8.948 -3.918 5.340 1.00 31.41 102 GLU A C 1
ATOM 1587 O O . GLU A 1 102 ? -8.764 -4.673 4.386 1.00 53.20 102 GLU A O 1
ATOM 1600 N N . ASN A 1 103 ? -7.964 -3.493 6.126 1.00 34.02 103 ASN A N 1
ATOM 1601 C CA . ASN A 1 103 ? -6.581 -3.898 5.906 1.00 23.00 103 ASN A CA 1
ATOM 1602 C C . ASN A 1 103 ? -6.119 -4.868 6.989 1.00 20.22 103 ASN A C 1
ATOM 1603 O O . ASN A 1 103 ? -5.214 -5.674 6.772 1.00 3.11 103 ASN A O 1
ATOM 1614 N N . LYS A 1 104 ? -6.748 -4.786 8.157 1.00 42.43 104 LYS A N 1
ATOM 1615 C CA . LYS A 1 104 ? -6.404 -5.657 9.275 1.00 54.45 104 LYS A CA 1
ATOM 1616 C C . LYS A 1 104 ? -7.176 -6.970 9.198 1.00 60.11 104 LYS A C 1
ATOM 1617 O O . LYS A 1 104 ? -6.746 -7.985 9.746 1.00 53.13 104 LYS A O 1
ATOM 1636 N N . GLN A 1 105 ? -8.315 -6.943 8.514 1.00 14.11 105 GLN A N 1
ATOM 1637 C CA . GLN A 1 105 ? -9.145 -8.133 8.366 1.00 54.51 105 GLN A CA 1
ATOM 1638 C C . GLN A 1 105 ? -8.390 -9.235 7.631 1.00 53.03 105 GLN A C 1
ATOM 1639 O O . GLN A 1 105 ? -8.345 -9.256 6.401 1.00 43.22 105 GLN A O 1
ATOM 1653 N N . SER A 1 106 ? -7.799 -10.150 8.392 1.00 4.44 106 SER A N 1
ATOM 1654 C CA . SER A 1 106 ? -7.042 -11.253 7.813 1.00 24.13 106 SER A CA 1
ATOM 1655 C C . SER A 1 106 ? -6.484 -12.161 8.905 1.00 64.10 106 SER A C 1
ATOM 1656 O O . SER A 1 106 ? -6.394 -11.768 10.067 1.00 4.15 106 SER A O 1
ATOM 1664 N N . GLU A 1 107 ? -6.110 -13.378 8.521 1.00 54.23 107 GLU A N 1
ATOM 1665 C CA . GLU A 1 107 ? -5.562 -14.342 9.467 1.00 60.32 107 GLU A CA 1
ATOM 1666 C C . GLU A 1 107 ? -4.084 -14.067 9.729 1.00 12.03 107 GLU A C 1
ATOM 1667 O O . GLU A 1 107 ? -3.670 -13.877 10.872 1.00 33.12 107 GLU A O 1
ATOM 1680 N N . GLY A 1 108 ? -3.293 -14.048 8.661 1.00 43.40 108 GLY A N 1
ATOM 1681 C CA . GLY A 1 108 ? -1.870 -13.796 8.796 1.00 0.22 108 GLY A CA 1
ATOM 1682 C C . GLY A 1 108 ? -1.203 -13.509 7.466 1.00 62.13 108 GLY A C 1
ATOM 1683 O O . GLY A 1 108 ? -1.048 -12.351 7.078 1.00 60.10 108 GLY A O 1
ATOM 1687 N N . SER A 1 109 ? -0.805 -14.566 6.765 1.00 71.21 109 SER A N 1
ATOM 1688 C CA . SER A 1 109 ? -0.146 -14.422 5.472 1.00 24.33 109 SER A CA 1
ATOM 1689 C C . SER A 1 109 ? -1.135 -14.638 4.331 1.00 44.02 109 SER A C 1
ATOM 1690 O O . SER A 1 109 ? -0.773 -14.552 3.159 1.00 63.25 109 SER A O 1
ATOM 1698 N N . MET A 1 1 ? 7.707 24.521 -11.289 1.00 44.02 1 MET A N 2
ATOM 1699 C CA . MET A 1 1 ? 6.669 24.625 -12.309 1.00 41.22 1 MET A CA 2
ATOM 1700 C C . MET A 1 1 ? 6.798 23.502 -13.333 1.00 21.51 1 MET A C 2
ATOM 1701 O O . MET A 1 1 ? 7.888 23.224 -13.829 1.00 24.23 1 MET A O 2
ATOM 1715 N N . GLY A 1 2 ? 5.677 22.858 -13.644 1.00 74.23 2 GLY A N 2
ATOM 1716 C CA . GLY A 1 2 ? 5.687 21.772 -14.606 1.00 25.22 2 GLY A CA 2
ATOM 1717 C C . GLY A 1 2 ? 4.300 21.435 -15.115 1.00 53.33 2 GLY A C 2
ATOM 1718 O O . GLY A 1 2 ? 3.708 22.199 -15.878 1.00 21.33 2 GLY A O 2
ATOM 1722 N N . SER A 1 3 ? 3.779 20.288 -14.694 1.00 72.43 3 SER A N 2
ATOM 1723 C CA . SER A 1 3 ? 2.454 19.848 -15.116 1.00 70.33 3 SER A CA 2
ATOM 1724 C C . SER A 1 3 ? 2.379 19.732 -16.635 1.00 24.44 3 SER A C 2
ATOM 1725 O O . SER A 1 3 ? 1.443 20.228 -17.262 1.00 53.01 3 SER A O 2
ATOM 1733 N N . SER A 1 4 ? 3.373 19.073 -17.222 1.00 31.20 4 SER A N 2
ATOM 1734 C CA . SER A 1 4 ? 3.423 18.893 -18.667 1.00 2.44 4 SER A CA 2
ATOM 1735 C C . SER A 1 4 ? 3.805 17.460 -19.025 1.00 21.02 4 SER A C 2
ATOM 1736 O O . SER A 1 4 ? 4.790 16.922 -18.518 1.00 34.23 4 SER A O 2
ATOM 1744 N N . HIS A 1 5 ? 3.018 16.846 -19.903 1.00 35.31 5 HIS A N 2
ATOM 1745 C CA . HIS A 1 5 ? 3.272 15.474 -20.329 1.00 14.24 5 HIS A CA 2
ATOM 1746 C C . HIS A 1 5 ? 3.326 15.380 -21.851 1.00 42.13 5 HIS A C 2
ATOM 1747 O O . HIS A 1 5 ? 2.951 16.318 -22.555 1.00 41.20 5 HIS A O 2
ATOM 1762 N N . HIS A 1 6 ? 3.797 14.242 -22.352 1.00 54.53 6 HIS A N 2
ATOM 1763 C CA . HIS A 1 6 ? 3.899 14.026 -23.791 1.00 31.44 6 HIS A CA 2
ATOM 1764 C C . HIS A 1 6 ? 2.735 13.182 -24.298 1.00 43.13 6 HIS A C 2
ATOM 1765 O O . HIS A 1 6 ? 2.218 12.324 -23.582 1.00 52.31 6 HIS A O 2
ATOM 1780 N N . HIS A 1 7 ? 2.324 13.433 -25.538 1.00 64.32 7 HIS A N 2
ATOM 1781 C CA . HIS A 1 7 ? 1.219 12.695 -26.141 1.00 3.12 7 HIS A CA 2
ATOM 1782 C C . HIS A 1 7 ? 1.719 11.786 -27.260 1.00 11.43 7 HIS A C 2
ATOM 1783 O O . HIS A 1 7 ? 2.818 11.975 -27.783 1.00 74.11 7 HIS A O 2
ATOM 1798 N N . HIS A 1 8 ? 0.906 10.800 -27.623 1.00 33.11 8 HIS A N 2
ATOM 1799 C CA . HIS A 1 8 ? 1.265 9.862 -28.680 1.00 2.42 8 HIS A CA 2
ATOM 1800 C C . HIS A 1 8 ? 0.039 9.097 -29.168 1.00 53.23 8 HIS A C 2
ATOM 1801 O O . HIS A 1 8 ? -1.082 9.353 -28.727 1.00 71.33 8 HIS A O 2
ATOM 1816 N N . HIS A 1 9 ? 0.258 8.157 -30.082 1.00 24.12 9 HIS A N 2
ATOM 1817 C CA . HIS A 1 9 ? -0.829 7.354 -30.630 1.00 31.13 9 HIS A CA 2
ATOM 1818 C C . HIS A 1 9 ? -0.352 5.941 -30.953 1.00 13.21 9 HIS A C 2
ATOM 1819 O O . HIS A 1 9 ? 0.708 5.755 -31.552 1.00 41.34 9 HIS A O 2
ATOM 1834 N N . HIS A 1 10 ? -1.141 4.949 -30.551 1.00 22.15 10 HIS A N 2
ATOM 1835 C CA . HIS A 1 10 ? -0.799 3.553 -30.798 1.00 13.41 10 HIS A CA 2
ATOM 1836 C C . HIS A 1 10 ? -2.038 2.751 -31.185 1.00 21.22 10 HIS A C 2
ATOM 1837 O O . HIS A 1 10 ? -3.141 3.291 -31.261 1.00 34.13 10 HIS A O 2
ATOM 1852 N N . SER A 1 11 ? -1.847 1.458 -31.429 1.00 50.10 11 SER A N 2
ATOM 1853 C CA . SER A 1 11 ? -2.949 0.582 -31.812 1.00 25.44 11 SER A CA 2
ATOM 1854 C C . SER A 1 11 ? -3.485 -0.177 -30.602 1.00 72.20 11 SER A C 2
ATOM 1855 O O . SER A 1 11 ? -2.779 -0.366 -29.611 1.00 43.33 11 SER A O 2
ATOM 1863 N N . SER A 1 12 ? -4.738 -0.611 -30.692 1.00 14.04 12 SER A N 2
ATOM 1864 C CA . SER A 1 12 ? -5.371 -1.346 -29.604 1.00 70.05 12 SER A CA 2
ATOM 1865 C C . SER A 1 12 ? -5.659 -2.787 -30.017 1.00 53.51 12 SER A C 2
ATOM 1866 O O . SER A 1 12 ? -5.585 -3.133 -31.194 1.00 44.41 12 SER A O 2
ATOM 1874 N N . GLY A 1 13 ? -5.988 -3.622 -29.037 1.00 73.01 13 GLY A N 2
ATOM 1875 C CA . GLY A 1 13 ? -6.282 -5.016 -29.317 1.00 13.00 13 GLY A CA 2
ATOM 1876 C C . GLY A 1 13 ? -7.431 -5.180 -30.292 1.00 64.13 13 GLY A C 2
ATOM 1877 O O . GLY A 1 13 ? -7.262 -5.750 -31.371 1.00 42.33 13 GLY A O 2
ATOM 1881 N N . LEU A 1 14 ? -8.603 -4.684 -29.912 1.00 52.20 14 LEU A N 2
ATOM 1882 C CA . LEU A 1 14 ? -9.786 -4.780 -30.760 1.00 3.41 14 LEU A CA 2
ATOM 1883 C C . LEU A 1 14 ? -10.088 -6.234 -31.110 1.00 23.21 14 LEU A C 2
ATOM 1884 O O . LEU A 1 14 ? -10.444 -6.549 -32.246 1.00 41.23 14 LEU A O 2
ATOM 1900 N N . VAL A 1 15 ? -9.946 -7.116 -30.126 1.00 1.14 15 VAL A N 2
ATOM 1901 C CA . VAL A 1 15 ? -10.206 -8.536 -30.328 1.00 41.03 15 VAL A CA 2
ATOM 1902 C C . VAL A 1 15 ? -11.265 -9.044 -29.357 1.00 71.45 15 VAL A C 2
ATOM 1903 O O . VAL A 1 15 ? -11.484 -8.477 -28.285 1.00 24.44 15 VAL A O 2
ATOM 1916 N N . PRO A 1 16 ? -11.939 -10.140 -29.736 1.00 61.13 16 PRO A N 2
ATOM 1917 C CA . PRO A 1 16 ? -12.986 -10.750 -28.912 1.00 74.32 16 PRO A CA 2
ATOM 1918 C C . PRO A 1 16 ? -12.425 -11.411 -27.657 1.00 71.23 16 PRO A C 2
ATOM 1919 O O . PRO A 1 16 ? -11.214 -11.414 -27.435 1.00 62.25 16 PRO A O 2
ATOM 1930 N N . ARG A 1 17 ? -13.312 -11.969 -26.840 1.00 40.51 17 ARG A N 2
ATOM 1931 C CA . ARG A 1 17 ? -12.905 -12.632 -25.607 1.00 43.22 17 ARG A CA 2
ATOM 1932 C C . ARG A 1 17 ? -14.077 -13.381 -24.979 1.00 1.12 17 ARG A C 2
ATOM 1933 O O . ARG A 1 17 ? -15.157 -12.822 -24.796 1.00 70.11 17 ARG A O 2
ATOM 1954 N N . GLY A 1 18 ? -13.854 -14.651 -24.652 1.00 0.44 18 GLY A N 2
ATOM 1955 C CA . GLY A 1 18 ? -14.901 -15.456 -24.050 1.00 45.21 18 GLY A CA 2
ATOM 1956 C C . GLY A 1 18 ? -14.415 -16.221 -22.835 1.00 40.43 18 GLY A C 2
ATOM 1957 O O . GLY A 1 18 ? -14.075 -17.400 -22.931 1.00 33.45 18 GLY A O 2
ATOM 1961 N N . SER A 1 19 ? -14.384 -15.550 -21.688 1.00 10.41 19 SER A N 2
ATOM 1962 C CA . SER A 1 19 ? -13.932 -16.172 -20.450 1.00 72.43 19 SER A CA 2
ATOM 1963 C C . SER A 1 19 ? -14.989 -16.039 -19.358 1.00 14.23 19 SER A C 2
ATOM 1964 O O . SER A 1 19 ? -15.679 -15.022 -19.266 1.00 64.34 19 SER A O 2
ATOM 1972 N N . HIS A 1 20 ? -15.110 -17.073 -18.531 1.00 35.45 20 HIS A N 2
ATOM 1973 C CA . HIS A 1 20 ? -16.082 -17.072 -17.443 1.00 12.33 20 HIS A CA 2
ATOM 1974 C C . HIS A 1 20 ? -15.390 -16.893 -16.095 1.00 0.22 20 HIS A C 2
ATOM 1975 O O . HIS A 1 20 ? -15.690 -15.960 -15.352 1.00 13.14 20 HIS A O 2
ATOM 1990 N N . MET A 1 21 ? -14.463 -17.793 -15.788 1.00 63.34 21 MET A N 2
ATOM 1991 C CA . MET A 1 21 ? -13.728 -17.735 -14.530 1.00 30.33 21 MET A CA 2
ATOM 1992 C C . MET A 1 21 ? -14.685 -17.710 -13.342 1.00 62.31 21 MET A C 2
ATOM 1993 O O . MET A 1 21 ? -14.576 -16.854 -12.463 1.00 72.11 21 MET A O 2
ATOM 2007 N N . ILE A 1 22 ? -15.620 -18.654 -13.322 1.00 51.44 22 ILE A N 2
ATOM 2008 C CA . ILE A 1 22 ? -16.594 -18.740 -12.242 1.00 75.02 22 ILE A CA 2
ATOM 2009 C C . ILE A 1 22 ? -15.973 -19.346 -10.987 1.00 2.52 22 ILE A C 2
ATOM 2010 O O . ILE A 1 22 ? -15.097 -20.207 -11.071 1.00 54.51 22 ILE A O 2
ATOM 2026 N N . SER A 1 23 ? -16.434 -18.892 -9.827 1.00 31.51 23 SER A N 2
ATOM 2027 C CA . SER A 1 23 ? -15.922 -19.388 -8.554 1.00 61.05 23 SER A CA 2
ATOM 2028 C C . SER A 1 23 ? -16.635 -20.674 -8.147 1.00 22.43 23 SER A C 2
ATOM 2029 O O . SER A 1 23 ? -17.221 -20.757 -7.067 1.00 70.23 23 SER A O 2
ATOM 2037 N N . LEU A 1 24 ? -16.580 -21.675 -9.018 1.00 65.42 24 LEU A N 2
ATOM 2038 C CA . LEU A 1 24 ? -17.219 -22.959 -8.751 1.00 14.04 24 LEU A CA 2
ATOM 2039 C C . LEU A 1 24 ? -16.637 -23.607 -7.499 1.00 33.41 24 LEU A C 2
ATOM 2040 O O . LEU A 1 24 ? -17.374 -24.081 -6.633 1.00 21.53 24 LEU A O 2
ATOM 2056 N N . SER A 1 25 ? -15.311 -23.621 -7.407 1.00 44.25 25 SER A N 2
ATOM 2057 C CA . SER A 1 25 ? -14.631 -24.212 -6.262 1.00 21.55 25 SER A CA 2
ATOM 2058 C C . SER A 1 25 ? -13.233 -23.620 -6.096 1.00 60.34 25 SER A C 2
ATOM 2059 O O . SER A 1 25 ? -12.794 -22.802 -6.902 1.00 42.21 25 SER A O 2
ATOM 2067 N N . GLY A 1 26 ? -12.540 -24.041 -5.042 1.00 72.44 26 GLY A N 2
ATOM 2068 C CA . GLY A 1 26 ? -11.201 -23.544 -4.787 1.00 0.21 26 GLY A CA 2
ATOM 2069 C C . GLY A 1 26 ? -10.129 -24.553 -5.149 1.00 13.23 26 GLY A C 2
ATOM 2070 O O . GLY A 1 26 ? -9.163 -24.736 -4.408 1.00 34.30 26 GLY A O 2
ATOM 2074 N N . LEU A 1 27 ? -10.299 -25.211 -6.290 1.00 14.34 27 LEU A N 2
ATOM 2075 C CA . LEU A 1 27 ? -9.338 -26.208 -6.749 1.00 53.12 27 LEU A CA 2
ATOM 2076 C C . LEU A 1 27 ? -8.683 -25.773 -8.056 1.00 43.12 27 LEU A C 2
ATOM 2077 O O . LEU A 1 27 ? -7.643 -26.301 -8.447 1.00 24.03 27 LEU A O 2
ATOM 2093 N N . THR A 1 28 ? -9.299 -24.805 -8.727 1.00 12.34 28 THR A N 2
ATOM 2094 C CA . THR A 1 28 ? -8.776 -24.297 -9.989 1.00 44.05 28 THR A CA 2
ATOM 2095 C C . THR A 1 28 ? -8.225 -22.885 -9.828 1.00 24.45 28 THR A C 2
ATOM 2096 O O . THR A 1 28 ? -8.619 -22.154 -8.921 1.00 55.14 28 THR A O 2
ATOM 2107 N N . SER A 1 29 ? -7.308 -22.508 -10.715 1.00 52.11 29 SER A N 2
ATOM 2108 C CA . SER A 1 29 ? -6.699 -21.184 -10.668 1.00 50.33 29 SER A CA 2
ATOM 2109 C C . SER A 1 29 ? -5.978 -20.964 -9.342 1.00 51.23 29 SER A C 2
ATOM 2110 O O . SER A 1 29 ? -5.810 -19.829 -8.895 1.00 72.05 29 SER A O 2
ATOM 2118 N N . SER A 1 30 ? -5.553 -22.058 -8.718 1.00 53.54 30 SER A N 2
ATOM 2119 C CA . SER A 1 30 ? -4.854 -21.986 -7.440 1.00 63.10 30 SER A CA 2
ATOM 2120 C C . SER A 1 30 ? -3.584 -21.150 -7.563 1.00 2.10 30 SER A C 2
ATOM 2121 O O . SER A 1 30 ? -3.300 -20.582 -8.618 1.00 52.41 30 SER A O 2
ATOM 2129 N N . VAL A 1 31 ? -2.822 -21.080 -6.476 1.00 23.12 31 VAL A N 2
ATOM 2130 C CA . VAL A 1 31 ? -1.580 -20.315 -6.462 1.00 62.34 31 VAL A CA 2
ATOM 2131 C C . VAL A 1 31 ? -1.712 -19.038 -7.283 1.00 24.42 31 VAL A C 2
ATOM 2132 O O . VAL A 1 31 ? -0.817 -18.692 -8.055 1.00 53.53 31 VAL A O 2
ATOM 2145 N N . GLU A 1 32 ? -2.831 -18.343 -7.111 1.00 61.21 32 GLU A N 2
ATOM 2146 C CA . GLU A 1 32 ? -3.079 -17.103 -7.838 1.00 21.21 32 GLU A CA 2
ATOM 2147 C C . GLU A 1 32 ? -2.160 -15.989 -7.343 1.00 61.51 32 GLU A C 2
ATOM 2148 O O . GLU A 1 32 ? -1.856 -15.048 -8.076 1.00 63.15 32 GLU A O 2
ATOM 2161 N N . SER A 1 33 ? -1.722 -16.103 -6.093 1.00 62.31 33 SER A N 2
ATOM 2162 C CA . SER A 1 33 ? -0.842 -15.104 -5.497 1.00 40.51 33 SER A CA 2
ATOM 2163 C C . SER A 1 33 ? 0.512 -15.713 -5.147 1.00 60.51 33 SER A C 2
ATOM 2164 O O . SER A 1 33 ? 1.514 -15.006 -5.039 1.00 72.32 33 SER A O 2
ATOM 2172 N N . ASP A 1 34 ? 0.534 -17.030 -4.972 1.00 14.33 34 ASP A N 2
ATOM 2173 C CA . ASP A 1 34 ? 1.765 -17.736 -4.635 1.00 60.05 34 ASP A CA 2
ATOM 2174 C C . ASP A 1 34 ? 2.772 -17.646 -5.776 1.00 63.31 34 ASP A C 2
ATOM 2175 O O . ASP A 1 34 ? 3.953 -17.372 -5.555 1.00 45.21 34 ASP A O 2
ATOM 2185 N N . LEU A 1 35 ? 2.300 -17.881 -6.995 1.00 11.31 35 LEU A N 2
ATOM 2186 C CA . LEU A 1 35 ? 3.160 -17.827 -8.172 1.00 64.25 35 LEU A CA 2
ATOM 2187 C C . LEU A 1 35 ? 3.095 -16.455 -8.833 1.00 52.41 35 LEU A C 2
ATOM 2188 O O . LEU A 1 35 ? 3.514 -16.284 -9.978 1.00 24.23 35 LEU A O 2
ATOM 2204 N N . ASP A 1 36 ? 2.566 -15.477 -8.104 1.00 12.10 36 ASP A N 2
ATOM 2205 C CA . ASP A 1 36 ? 2.449 -14.118 -8.619 1.00 74.24 36 ASP A CA 2
ATOM 2206 C C . ASP A 1 36 ? 3.807 -13.587 -9.066 1.00 11.44 36 ASP A C 2
ATOM 2207 O O . ASP A 1 36 ? 3.890 -12.736 -9.952 1.00 75.33 36 ASP A O 2
ATOM 2217 N N . MET A 1 37 ? 4.868 -14.093 -8.447 1.00 63.14 37 MET A N 2
ATOM 2218 C CA . MET A 1 37 ? 6.223 -13.669 -8.782 1.00 53.02 37 MET A CA 2
ATOM 2219 C C . MET A 1 37 ? 6.478 -13.800 -10.281 1.00 75.14 37 MET A C 2
ATOM 2220 O O . MET A 1 37 ? 7.089 -12.925 -10.892 1.00 4.23 37 MET A O 2
ATOM 2234 N N . GLN A 1 38 ? 6.006 -14.899 -10.863 1.00 35.54 38 GLN A N 2
ATOM 2235 C CA . GLN A 1 38 ? 6.187 -15.143 -12.289 1.00 41.13 38 GLN A CA 2
ATOM 2236 C C . GLN A 1 38 ? 5.235 -14.280 -13.113 1.00 23.44 38 GLN A C 2
ATOM 2237 O O . GLN A 1 38 ? 5.604 -13.774 -14.172 1.00 13.13 38 GLN A O 2
ATOM 2251 N N . GLN A 1 39 ? 4.013 -14.120 -12.620 1.00 51.14 39 GLN A N 2
ATOM 2252 C CA . GLN A 1 39 ? 3.009 -13.320 -13.311 1.00 0.52 39 GLN A CA 2
ATOM 2253 C C . GLN A 1 39 ? 3.446 -11.862 -13.407 1.00 3.12 39 GLN A C 2
ATOM 2254 O O . GLN A 1 39 ? 2.982 -11.120 -14.272 1.00 22.03 39 GLN A O 2
ATOM 2268 N N . ALA A 1 40 ? 4.343 -11.459 -12.513 1.00 53.43 40 ALA A N 2
ATOM 2269 C CA . ALA A 1 40 ? 4.844 -10.090 -12.498 1.00 34.50 40 ALA A CA 2
ATOM 2270 C C . ALA A 1 40 ? 5.534 -9.743 -13.813 1.00 44.35 40 ALA A C 2
ATOM 2271 O O . ALA A 1 40 ? 5.653 -8.572 -14.172 1.00 44.00 40 ALA A O 2
ATOM 2278 N N . MET A 1 41 ? 5.985 -10.769 -14.528 1.00 61.24 41 MET A N 2
ATOM 2279 C CA . MET A 1 41 ? 6.662 -10.572 -15.804 1.00 1.51 41 MET A CA 2
ATOM 2280 C C . MET A 1 41 ? 5.660 -10.234 -16.904 1.00 11.34 41 MET A C 2
ATOM 2281 O O . MET A 1 41 ? 5.931 -9.400 -17.770 1.00 33.22 41 MET A O 2
ATOM 2295 N N . LEU A 1 42 ? 4.503 -10.885 -16.865 1.00 14.33 42 LEU A N 2
ATOM 2296 C CA . LEU A 1 42 ? 3.460 -10.653 -17.858 1.00 4.45 42 LEU A CA 2
ATOM 2297 C C . LEU A 1 42 ? 2.750 -9.327 -17.604 1.00 10.13 42 LEU A C 2
ATOM 2298 O O . LEU A 1 42 ? 2.086 -8.786 -18.489 1.00 33.35 42 LEU A O 2
ATOM 2314 N N . THR A 1 43 ? 2.897 -8.806 -16.389 1.00 3.21 43 THR A N 2
ATOM 2315 C CA . THR A 1 43 ? 2.271 -7.544 -16.018 1.00 5.31 43 THR A CA 2
ATOM 2316 C C . THR A 1 43 ? 3.318 -6.498 -15.653 1.00 22.02 43 THR A C 2
ATOM 2317 O O . THR A 1 43 ? 3.413 -6.077 -14.501 1.00 65.21 43 THR A O 2
ATOM 2328 N N . ASN A 1 44 ? 4.103 -6.081 -16.642 1.00 51.15 44 ASN A N 2
ATOM 2329 C CA . ASN A 1 44 ? 5.144 -5.084 -16.424 1.00 55.41 44 ASN A CA 2
ATOM 2330 C C . ASN A 1 44 ? 4.565 -3.673 -16.482 1.00 34.41 44 ASN A C 2
ATOM 2331 O O . ASN A 1 44 ? 3.349 -3.489 -16.546 1.00 64.10 44 ASN A O 2
ATOM 2342 N N . LYS A 1 45 ? 5.445 -2.677 -16.460 1.00 22.32 45 LYS A N 2
ATOM 2343 C CA . LYS A 1 45 ? 5.024 -1.282 -16.513 1.00 34.43 45 LYS A CA 2
ATOM 2344 C C . LYS A 1 45 ? 4.860 -0.817 -17.956 1.00 43.25 45 LYS A C 2
ATOM 2345 O O . LYS A 1 45 ? 5.551 -1.297 -18.854 1.00 2.52 45 LYS A O 2
ATOM 2364 N N . ASP A 1 46 ? 3.941 0.118 -18.170 1.00 64.51 46 ASP A N 2
ATOM 2365 C CA . ASP A 1 46 ? 3.687 0.649 -19.504 1.00 20.13 46 ASP A CA 2
ATOM 2366 C C . ASP A 1 46 ? 3.502 2.162 -19.460 1.00 34.23 46 ASP A C 2
ATOM 2367 O O . ASP A 1 46 ? 3.238 2.734 -18.403 1.00 35.43 46 ASP A O 2
ATOM 2377 N N . GLU A 1 47 ? 3.643 2.805 -20.615 1.00 3.12 47 GLU A N 2
ATOM 2378 C CA . GLU A 1 47 ? 3.493 4.252 -20.707 1.00 14.20 47 GLU A CA 2
ATOM 2379 C C . GLU A 1 47 ? 2.061 4.673 -20.387 1.00 61.45 47 GLU A C 2
ATOM 2380 O O . GLU A 1 47 ? 1.833 5.639 -19.658 1.00 44.42 47 GLU A O 2
ATOM 2393 N N . LYS A 1 48 ? 1.099 3.940 -20.937 1.00 63.52 48 LYS A N 2
ATOM 2394 C CA . LYS A 1 48 ? -0.311 4.233 -20.711 1.00 12.43 48 LYS A CA 2
ATOM 2395 C C . LYS A 1 48 ? -0.674 4.063 -19.239 1.00 31.45 48 LYS A C 2
ATOM 2396 O O . LYS A 1 48 ? -1.534 4.770 -18.715 1.00 42.32 48 LYS A O 2
ATOM 2415 N N . VAL A 1 49 ? -0.010 3.121 -18.576 1.00 4.23 49 VAL A N 2
ATOM 2416 C CA . VAL A 1 49 ? -0.260 2.859 -17.164 1.00 13.04 49 VAL A CA 2
ATOM 2417 C C . VAL A 1 49 ? -0.020 4.108 -16.322 1.00 2.13 49 VAL A C 2
ATOM 2418 O O . VAL A 1 49 ? -0.623 4.283 -15.264 1.00 72.24 49 VAL A O 2
ATOM 2431 N N . LEU A 1 50 ? 0.866 4.975 -16.802 1.00 73.51 50 LEU A N 2
ATOM 2432 C CA . LEU A 1 50 ? 1.187 6.210 -16.093 1.00 25.23 50 LEU A CA 2
ATOM 2433 C C . LEU A 1 50 ? -0.000 7.168 -16.103 1.00 44.20 50 LEU A C 2
ATOM 2434 O O . LEU A 1 50 ? -0.099 8.061 -15.263 1.00 32.42 50 LEU A O 2
ATOM 2450 N N . LYS A 1 51 ? -0.903 6.973 -17.059 1.00 0.34 51 LYS A N 2
ATOM 2451 C CA . LYS A 1 51 ? -2.086 7.816 -17.178 1.00 32.41 51 LYS A CA 2
ATOM 2452 C C . LYS A 1 51 ? -3.093 7.497 -16.078 1.00 14.52 51 LYS A C 2
ATOM 2453 O O . LYS A 1 51 ? -3.743 8.393 -15.539 1.00 43.21 51 LYS A O 2
ATOM 2472 N N . ALA A 1 52 ? -3.217 6.216 -15.748 1.00 2.22 52 ALA A N 2
ATOM 2473 C CA . ALA A 1 52 ? -4.142 5.780 -14.710 1.00 44.25 52 ALA A CA 2
ATOM 2474 C C . ALA A 1 52 ? -3.747 6.344 -13.350 1.00 51.32 52 ALA A C 2
ATOM 2475 O O . ALA A 1 52 ? -4.598 6.799 -12.584 1.00 61.34 52 ALA A O 2
ATOM 2482 N N . LEU A 1 53 ? -2.452 6.311 -13.054 1.00 40.25 53 LEU A N 2
ATOM 2483 C CA . LEU A 1 53 ? -1.944 6.818 -11.785 1.00 50.11 53 LEU A CA 2
ATOM 2484 C C . LEU A 1 53 ? -2.298 8.291 -11.607 1.00 23.04 53 LEU A C 2
ATOM 2485 O O . LEU A 1 53 ? -2.318 8.804 -10.489 1.00 73.53 53 LEU A O 2
ATOM 2501 N N . GLU A 1 54 ? -2.576 8.966 -12.718 1.00 41.44 54 GLU A N 2
ATOM 2502 C CA . GLU A 1 54 ? -2.931 10.380 -12.683 1.00 32.14 54 GLU A CA 2
ATOM 2503 C C . GLU A 1 54 ? -4.274 10.587 -11.988 1.00 13.04 54 GLU A C 2
ATOM 2504 O O . GLU A 1 54 ? -4.442 11.523 -11.206 1.00 11.35 54 GLU A O 2
ATOM 2517 N N . ARG A 1 55 ? -5.227 9.709 -12.280 1.00 63.42 55 ARG A N 2
ATOM 2518 C CA . ARG A 1 55 ? -6.555 9.796 -11.685 1.00 32.03 55 ARG A CA 2
ATOM 2519 C C . ARG A 1 55 ? -6.542 9.282 -10.249 1.00 63.13 55 ARG A C 2
ATOM 2520 O O . ARG A 1 55 ? -7.281 9.773 -9.395 1.00 34.11 55 ARG A O 2
ATOM 2541 N N . THR A 1 56 ? -5.698 8.288 -9.988 1.00 12.53 56 THR A N 2
ATOM 2542 C CA . THR A 1 56 ? -5.590 7.706 -8.657 1.00 41.22 56 THR A CA 2
ATOM 2543 C C . THR A 1 56 ? -4.845 8.638 -7.708 1.00 73.00 56 THR A C 2
ATOM 2544 O O . THR A 1 56 ? -5.288 8.879 -6.585 1.00 13.43 56 THR A O 2
ATOM 2555 N N . ARG A 1 57 ? -3.712 9.160 -8.167 1.00 51.23 57 ARG A N 2
ATOM 2556 C CA . ARG A 1 57 ? -2.906 10.066 -7.357 1.00 45.42 57 ARG A CA 2
ATOM 2557 C C . ARG A 1 57 ? -3.743 11.240 -6.858 1.00 75.13 57 ARG A C 2
ATOM 2558 O O . ARG A 1 57 ? -3.452 11.820 -5.812 1.00 11.52 57 ARG A O 2
ATOM 2579 N N . GLN A 1 58 ? -4.783 11.583 -7.612 1.00 22.30 58 GLN A N 2
ATOM 2580 C CA . GLN A 1 58 ? -5.660 12.688 -7.245 1.00 51.54 58 GLN A CA 2
ATOM 2581 C C . GLN A 1 58 ? -6.377 12.401 -5.930 1.00 21.13 58 GLN A C 2
ATOM 2582 O O . GLN A 1 58 ? -6.533 13.287 -5.090 1.00 11.12 58 GLN A O 2
ATOM 2596 N N . LEU A 1 59 ? -6.812 11.157 -5.759 1.00 34.21 59 LEU A N 2
ATOM 2597 C CA . LEU A 1 59 ? -7.513 10.752 -4.545 1.00 1.13 59 LEU A CA 2
ATOM 2598 C C . LEU A 1 59 ? -6.536 10.207 -3.508 1.00 14.53 59 LEU A C 2
ATOM 2599 O O . LEU A 1 59 ? -6.941 9.589 -2.523 1.00 1.45 59 LEU A O 2
ATOM 2615 N N . ASP A 1 60 ? -5.249 10.442 -3.735 1.00 24.31 60 ASP A N 2
ATOM 2616 C CA . ASP A 1 60 ? -4.213 9.977 -2.819 1.00 33.21 60 ASP A CA 2
ATOM 2617 C C . ASP A 1 60 ? -4.175 8.454 -2.770 1.00 63.42 60 ASP A C 2
ATOM 2618 O O . ASP A 1 60 ? -4.614 7.843 -1.794 1.00 42.43 60 ASP A O 2
ATOM 2628 N N . ILE A 1 61 ? -3.649 7.846 -3.828 1.00 63.40 61 ILE A N 2
ATOM 2629 C CA . ILE A 1 61 ? -3.554 6.393 -3.904 1.00 64.00 61 ILE A CA 2
ATOM 2630 C C . ILE A 1 61 ? -2.144 5.953 -4.283 1.00 43.22 61 ILE A C 2
ATOM 2631 O O . ILE A 1 61 ? -1.546 6.452 -5.236 1.00 2.44 61 ILE A O 2
ATOM 2647 N N . PRO A 1 62 ? -1.597 4.995 -3.520 1.00 53.41 62 PRO A N 2
ATOM 2648 C CA . PRO A 1 62 ? -0.251 4.464 -3.757 1.00 53.52 62 PRO A CA 2
ATOM 2649 C C . PRO A 1 62 ? -0.173 3.631 -5.031 1.00 54.00 62 PRO A C 2
ATOM 2650 O O . PRO A 1 62 ? -1.081 2.857 -5.335 1.00 54.42 62 PRO A O 2
ATOM 2661 N N . ASP A 1 63 ? 0.917 3.794 -5.773 1.00 44.14 63 ASP A N 2
ATOM 2662 C CA . ASP A 1 63 ? 1.114 3.054 -7.015 1.00 74.34 63 ASP A CA 2
ATOM 2663 C C . ASP A 1 63 ? 1.311 1.567 -6.736 1.00 12.52 63 ASP A C 2
ATOM 2664 O O . ASP A 1 63 ? 1.304 0.749 -7.654 1.00 41.31 63 ASP A O 2
ATOM 2674 N N . GLU A 1 64 ? 1.487 1.227 -5.464 1.00 75.32 64 GLU A N 2
ATOM 2675 C CA . GLU A 1 64 ? 1.688 -0.162 -5.065 1.00 54.35 64 GLU A CA 2
ATOM 2676 C C . GLU A 1 64 ? 0.372 -0.935 -5.105 1.00 53.10 64 GLU A C 2
ATOM 2677 O O . GLU A 1 64 ? 0.350 -2.131 -5.396 1.00 12.13 64 GLU A O 2
ATOM 2690 N N . LYS A 1 65 ? -0.723 -0.243 -4.809 1.00 53.32 65 LYS A N 2
ATOM 2691 C CA . LYS A 1 65 ? -2.044 -0.861 -4.811 1.00 3.13 65 LYS A CA 2
ATOM 2692 C C . LYS A 1 65 ? -2.772 -0.584 -6.123 1.00 15.13 65 LYS A C 2
ATOM 2693 O O . LYS A 1 65 ? -3.576 -1.396 -6.583 1.00 25.44 65 LYS A O 2
ATOM 2712 N N . THR A 1 66 ? -2.486 0.568 -6.721 1.00 4.12 66 THR A N 2
ATOM 2713 C CA . THR A 1 66 ? -3.114 0.952 -7.979 1.00 72.21 66 THR A CA 2
ATOM 2714 C C . THR A 1 66 ? -2.594 0.104 -9.134 1.00 70.23 66 THR A C 2
ATOM 2715 O O . THR A 1 66 ? -3.311 -0.150 -10.102 1.00 71.13 66 THR A O 2
ATOM 2726 N N . MET A 1 67 ? -1.343 -0.331 -9.026 1.00 41.34 67 MET A N 2
ATOM 2727 C CA . MET A 1 67 ? -0.729 -1.153 -10.062 1.00 61.11 67 MET A CA 2
ATOM 2728 C C . MET A 1 67 ? -1.619 -2.342 -10.412 1.00 24.32 67 MET A C 2
ATOM 2729 O O . MET A 1 67 ? -2.061 -2.504 -11.550 1.00 32.41 67 MET A O 2
ATOM 2743 N N . PRO A 1 68 ? -1.887 -3.195 -9.413 1.00 60.11 68 PRO A N 2
ATOM 2744 C CA . PRO A 1 68 ? -2.726 -4.384 -9.590 1.00 3.11 68 PRO A CA 2
ATOM 2745 C C . PRO A 1 68 ? -4.193 -4.031 -9.814 1.00 4.00 68 PRO A C 2
ATOM 2746 O O . PRO A 1 68 ? -4.984 -4.867 -10.249 1.00 62.23 68 PRO A O 2
ATOM 2757 N N . VAL A 1 69 ? -4.548 -2.786 -9.516 1.00 13.33 69 VAL A N 2
ATOM 2758 C CA . VAL A 1 69 ? -5.920 -2.321 -9.686 1.00 10.31 69 VAL A CA 2
ATOM 2759 C C . VAL A 1 69 ? -6.205 -1.970 -11.142 1.00 34.31 69 VAL A C 2
ATOM 2760 O O . VAL A 1 69 ? -7.121 -2.517 -11.756 1.00 21.14 69 VAL A O 2
ATOM 2773 N N . LEU A 1 70 ? -5.413 -1.053 -11.689 1.00 64.10 70 LEU A N 2
ATOM 2774 C CA . LEU A 1 70 ? -5.578 -0.629 -13.075 1.00 13.31 70 LEU A CA 2
ATOM 2775 C C . LEU A 1 70 ? -5.444 -1.813 -14.027 1.00 4.12 70 LEU A C 2
ATOM 2776 O O . LEU A 1 70 ? -6.240 -1.971 -14.952 1.00 61.40 70 LEU A O 2
ATOM 2792 N N . MET A 1 71 ? -4.432 -2.641 -13.793 1.00 62.24 71 MET A N 2
ATOM 2793 C CA . MET A 1 71 ? -4.195 -3.813 -14.629 1.00 72.35 71 MET A CA 2
ATOM 2794 C C . MET A 1 71 ? -5.412 -4.734 -14.630 1.00 44.00 71 MET A C 2
ATOM 2795 O O . MET A 1 71 ? -5.628 -5.492 -15.576 1.00 63.00 71 MET A O 2
ATOM 2809 N N . LYS A 1 72 ? -6.203 -4.665 -13.565 1.00 32.33 72 LYS A N 2
ATOM 2810 C CA . LYS A 1 72 ? -7.398 -5.490 -13.444 1.00 24.52 72 LYS A CA 2
ATOM 2811 C C . LYS A 1 72 ? -8.444 -5.089 -14.478 1.00 15.42 72 LYS A C 2
ATOM 2812 O O . LYS A 1 72 ? -9.234 -5.918 -14.931 1.00 2.50 72 LYS A O 2
ATOM 2831 N N . LEU A 1 73 ? -8.445 -3.813 -14.847 1.00 23.20 73 LEU A N 2
ATOM 2832 C CA . LEU A 1 73 ? -9.394 -3.301 -15.830 1.00 33.35 73 LEU A CA 2
ATOM 2833 C C . LEU A 1 73 ? -9.002 -3.731 -17.240 1.00 40.40 73 LEU A C 2
ATOM 2834 O O . LEU A 1 73 ? -9.853 -4.121 -18.041 1.00 52.14 73 LEU A O 2
ATOM 2850 N N . LEU A 1 74 ? -7.710 -3.659 -17.537 1.00 5.52 74 LEU A N 2
ATOM 2851 C CA . LEU A 1 74 ? -7.204 -4.044 -18.851 1.00 12.44 74 LEU A CA 2
ATOM 2852 C C . LEU A 1 74 ? -7.360 -5.543 -19.077 1.00 51.15 74 LEU A C 2
ATOM 2853 O O . LEU A 1 74 ? -7.419 -6.006 -20.216 1.00 63.12 74 LEU A O 2
ATOM 2869 N N . GLU A 1 75 ? -7.429 -6.297 -17.985 1.00 60.54 75 GLU A N 2
ATOM 2870 C CA . GLU A 1 75 ? -7.579 -7.745 -18.064 1.00 44.02 75 GLU A CA 2
ATOM 2871 C C . GLU A 1 75 ? -8.855 -8.119 -18.815 1.00 60.42 75 GLU A C 2
ATOM 2872 O O . GLU A 1 75 ? -8.818 -8.878 -19.782 1.00 60.11 75 GLU A O 2
ATOM 2885 N N . GLU A 1 76 ? -9.982 -7.580 -18.360 1.00 32.52 76 GLU A N 2
ATOM 2886 C CA . GLU A 1 76 ? -11.268 -7.859 -18.987 1.00 15.44 76 GLU A CA 2
ATOM 2887 C C . GLU A 1 76 ? -11.431 -7.055 -20.274 1.00 13.25 76 GLU A C 2
ATOM 2888 O O . GLU A 1 76 ? -12.093 -7.494 -21.214 1.00 61.22 76 GLU A O 2
ATOM 2901 N N . ALA A 1 77 ? -10.824 -5.873 -20.307 1.00 65.11 77 ALA A N 2
ATOM 2902 C CA . ALA A 1 77 ? -10.900 -5.008 -21.478 1.00 63.21 77 ALA A CA 2
ATOM 2903 C C . ALA A 1 77 ? -9.855 -5.398 -22.518 1.00 0.02 77 ALA A C 2
ATOM 2904 O O . ALA A 1 77 ? -9.711 -4.738 -23.546 1.00 3.32 77 ALA A O 2
ATOM 2911 N N . GLY A 1 78 ? -9.125 -6.475 -22.242 1.00 53.25 78 GLY A N 2
ATOM 2912 C CA . GLY A 1 78 ? -8.102 -6.935 -23.163 1.00 11.41 78 GLY A CA 2
ATOM 2913 C C . GLY A 1 78 ? -7.104 -5.847 -23.509 1.00 11.34 78 GLY A C 2
ATOM 2914 O O . GLY A 1 78 ? -6.466 -5.892 -24.560 1.00 0.05 78 GLY A O 2
ATOM 2918 N N . GLY A 1 79 ? -6.969 -4.865 -22.622 1.00 41.54 79 GLY A N 2
ATOM 2919 C CA . GLY A 1 79 ? -6.042 -3.774 -22.859 1.00 71.54 79 GLY A CA 2
ATOM 2920 C C . GLY A 1 79 ? -6.679 -2.624 -23.613 1.00 42.04 79 GLY A C 2
ATOM 2921 O O . GLY A 1 79 ? -6.050 -2.018 -24.479 1.00 1.42 79 GLY A O 2
ATOM 2925 N N . ASN A 1 80 ? -7.931 -2.325 -23.284 1.00 45.44 80 ASN A N 2
ATOM 2926 C CA . ASN A 1 80 ? -8.655 -1.242 -23.940 1.00 12.41 80 ASN A CA 2
ATOM 2927 C C . ASN A 1 80 ? -8.990 -0.133 -22.947 1.00 34.13 80 ASN A C 2
ATOM 2928 O O . ASN A 1 80 ? -9.905 -0.268 -22.134 1.00 44.02 80 ASN A O 2
ATOM 2939 N N . TRP A 1 81 ? -8.243 0.963 -23.019 1.00 34.41 81 TRP A N 2
ATOM 2940 C CA . TRP A 1 81 ? -8.461 2.096 -22.126 1.00 31.22 81 TRP A CA 2
ATOM 2941 C C . TRP A 1 81 ? -9.630 2.949 -22.605 1.00 34.32 81 TRP A C 2
ATOM 2942 O O . TRP A 1 81 ? -10.219 3.702 -21.829 1.00 42.50 81 TRP A O 2
ATOM 2963 N N . SER A 1 82 ? -9.961 2.827 -23.886 1.00 71.24 82 SER A N 2
ATOM 2964 C CA . SER A 1 82 ? -11.058 3.590 -24.469 1.00 73.11 82 SER A CA 2
ATOM 2965 C C . SER A 1 82 ? -12.330 3.431 -23.640 1.00 44.05 82 SER A C 2
ATOM 2966 O O . SER A 1 82 ? -12.946 4.416 -23.233 1.00 62.52 82 SER A O 2
ATOM 2974 N N . TYR A 1 83 ? -12.717 2.184 -23.396 1.00 51.25 83 TYR A N 2
ATOM 2975 C CA . TYR A 1 83 ? -13.917 1.894 -22.619 1.00 31.53 83 TYR A CA 2
ATOM 2976 C C . TYR A 1 83 ? -13.658 2.084 -21.127 1.00 43.44 83 TYR A C 2
ATOM 2977 O O . TYR A 1 83 ? -14.492 2.633 -20.407 1.00 33.34 83 TYR A O 2
ATOM 2995 N N . ILE A 1 84 ? -12.497 1.624 -20.672 1.00 61.14 84 ILE A N 2
ATOM 2996 C CA . ILE A 1 84 ? -12.128 1.743 -19.267 1.00 22.45 84 ILE A CA 2
ATOM 2997 C C . ILE A 1 84 ? -12.121 3.202 -18.823 1.00 62.42 84 ILE A C 2
ATOM 2998 O O . ILE A 1 84 ? -12.315 3.506 -17.645 1.00 64.54 84 ILE A O 2
ATOM 3014 N N . LYS A 1 85 ? -11.899 4.104 -19.773 1.00 73.52 85 LYS A N 2
ATOM 3015 C CA . LYS A 1 85 ? -11.870 5.532 -19.482 1.00 41.00 85 LYS A CA 2
ATOM 3016 C C . LYS A 1 85 ? -13.217 6.178 -19.791 1.00 41.14 85 LYS A C 2
ATOM 3017 O O . LYS A 1 85 ? -13.351 7.401 -19.761 1.00 3.41 85 LYS A O 2
ATOM 3036 N N . LEU A 1 86 ? -14.212 5.348 -20.088 1.00 32.42 86 LEU A N 2
ATOM 3037 C CA . LEU A 1 86 ? -15.549 5.838 -20.401 1.00 61.24 86 LEU A CA 2
ATOM 3038 C C . LEU A 1 86 ? -16.156 6.567 -19.206 1.00 44.15 86 LEU A C 2
ATOM 3039 O O . LEU A 1 86 ? -17.125 7.312 -19.349 1.00 54.05 86 LEU A O 2
ATOM 3055 N N . ASP A 1 87 ? -15.577 6.349 -18.031 1.00 61.22 87 ASP A N 2
ATOM 3056 C CA . ASP A 1 87 ? -16.059 6.988 -16.811 1.00 23.51 87 ASP A CA 2
ATOM 3057 C C . ASP A 1 87 ? -14.896 7.532 -15.987 1.00 44.31 87 ASP A C 2
ATOM 3058 O O . ASP A 1 87 ? -14.995 7.664 -14.769 1.00 32.42 87 ASP A O 2
ATOM 3068 N N . ASN A 1 88 ? -13.795 7.845 -16.662 1.00 52.40 88 ASN A N 2
ATOM 3069 C CA . ASN A 1 88 ? -12.612 8.373 -15.992 1.00 14.33 88 ASN A CA 2
ATOM 3070 C C . ASN A 1 88 ? -11.981 7.318 -15.089 1.00 60.00 88 ASN A C 2
ATOM 3071 O O . ASN A 1 88 ? -11.528 7.621 -13.986 1.00 73.31 88 ASN A O 2
ATOM 3082 N N . TYR A 1 89 ? -11.955 6.079 -15.567 1.00 31.44 89 TYR A N 2
ATOM 3083 C CA . TYR A 1 89 ? -11.381 4.978 -14.803 1.00 31.24 89 TYR A CA 2
ATOM 3084 C C . TYR A 1 89 ? -12.131 4.776 -13.489 1.00 1.13 89 TYR A C 2
ATOM 3085 O O . TYR A 1 89 ? -11.527 4.524 -12.447 1.00 34.25 89 TYR A O 2
ATOM 3103 N N . THR A 1 90 ? -13.454 4.890 -13.549 1.00 72.24 90 THR A N 2
ATOM 3104 C CA . THR A 1 90 ? -14.290 4.721 -12.365 1.00 24.01 90 THR A CA 2
ATOM 3105 C C . THR A 1 90 ? -13.967 3.416 -11.646 1.00 12.24 90 THR A C 2
ATOM 3106 O O . THR A 1 90 ? -14.054 3.334 -10.421 1.00 11.45 90 THR A O 2
ATOM 3117 N N . ALA A 1 91 ? -13.593 2.400 -12.415 1.00 64.35 91 ALA A N 2
ATOM 3118 C CA . ALA A 1 91 ? -13.255 1.098 -11.851 1.00 34.55 91 ALA A CA 2
ATOM 3119 C C . ALA A 1 91 ? -12.224 1.237 -10.734 1.00 40.25 91 ALA A C 2
ATOM 3120 O O . ALA A 1 91 ? -12.267 0.506 -9.743 1.00 41.01 91 ALA A O 2
ATOM 3127 N N . LEU A 1 92 ? -11.300 2.175 -10.901 1.00 55.52 92 LEU A N 2
ATOM 3128 C CA . LEU A 1 92 ? -10.258 2.409 -9.907 1.00 42.01 92 LEU A CA 2
ATOM 3129 C C . LEU A 1 92 ? -10.848 2.980 -8.623 1.00 53.24 92 LEU A C 2
ATOM 3130 O O . LEU A 1 92 ? -10.378 2.683 -7.524 1.00 40.41 92 LEU A O 2
ATOM 3146 N N . VAL A 1 93 ? -11.885 3.800 -8.767 1.00 14.13 93 VAL A N 2
ATOM 3147 C CA . VAL A 1 93 ? -12.542 4.411 -7.618 1.00 74.34 93 VAL A CA 2
ATOM 3148 C C . VAL A 1 93 ? -13.173 3.353 -6.720 1.00 71.32 93 VAL A C 2
ATOM 3149 O O . VAL A 1 93 ? -12.969 3.352 -5.505 1.00 3.40 93 VAL A O 2
ATOM 3162 N N . ASP A 1 94 ? -13.940 2.452 -7.324 1.00 41.54 94 ASP A N 2
ATOM 3163 C CA . ASP A 1 94 ? -14.600 1.386 -6.579 1.00 12.31 94 ASP A CA 2
ATOM 3164 C C . ASP A 1 94 ? -13.599 0.314 -6.163 1.00 33.40 94 ASP A C 2
ATOM 3165 O O . ASP A 1 94 ? -13.769 -0.344 -5.136 1.00 53.11 94 ASP A O 2
ATOM 3175 N N . ALA A 1 95 ? -12.554 0.142 -6.966 1.00 11.34 95 ALA A N 2
ATOM 3176 C CA . ALA A 1 95 ? -11.524 -0.849 -6.680 1.00 61.02 95 ALA A CA 2
ATOM 3177 C C . ALA A 1 95 ? -10.669 -0.425 -5.491 1.00 72.30 95 ALA A C 2
ATOM 3178 O O . ALA A 1 95 ? -10.559 -1.152 -4.503 1.00 30.32 95 ALA A O 2
ATOM 3185 N N . ILE A 1 96 ? -10.065 0.754 -5.593 1.00 24.31 96 ILE A N 2
ATOM 3186 C CA . ILE A 1 96 ? -9.219 1.274 -4.525 1.00 51.22 96 ILE A CA 2
ATOM 3187 C C . ILE A 1 96 ? -10.009 1.439 -3.230 1.00 4.14 96 ILE A C 2
ATOM 3188 O O . ILE A 1 96 ? -9.485 1.213 -2.140 1.00 14.32 96 ILE A O 2
ATOM 3204 N N . TYR A 1 97 ? -11.270 1.832 -3.359 1.00 43.44 97 TYR A N 2
ATOM 3205 C CA . TYR A 1 97 ? -12.133 2.029 -2.200 1.00 64.42 97 TYR A CA 2
ATOM 3206 C C . TYR A 1 97 ? -12.283 0.733 -1.408 1.00 40.10 97 TYR A C 2
ATOM 3207 O O . TYR A 1 97 ? -12.385 0.751 -0.182 1.00 33.22 97 TYR A O 2
ATOM 3225 N N . SER A 1 98 ? -12.294 -0.390 -2.119 1.00 53.10 98 SER A N 2
ATOM 3226 C CA . SER A 1 98 ? -12.434 -1.695 -1.484 1.00 32.13 98 SER A CA 2
ATOM 3227 C C . SER A 1 98 ? -11.126 -2.123 -0.826 1.00 62.31 98 SER A C 2
ATOM 3228 O O . SER A 1 98 ? -11.088 -2.433 0.365 1.00 44.43 98 SER A O 2
ATOM 3236 N N . VAL A 1 99 ? -10.053 -2.138 -1.612 1.00 33.21 99 VAL A N 2
ATOM 3237 C CA . VAL A 1 99 ? -8.742 -2.526 -1.107 1.00 20.25 99 VAL A CA 2
ATOM 3238 C C . VAL A 1 99 ? -8.301 -1.618 0.036 1.00 74.04 99 VAL A C 2
ATOM 3239 O O . VAL A 1 99 ? -7.957 -2.091 1.119 1.00 52.21 99 VAL A O 2
ATOM 3252 N N . GLU A 1 100 ? -8.316 -0.313 -0.213 1.00 3.53 100 GLU A N 2
ATOM 3253 C CA . GLU A 1 100 ? -7.918 0.662 0.796 1.00 72.11 100 GLU A CA 2
ATOM 3254 C C . GLU A 1 100 ? -8.657 0.419 2.108 1.00 72.52 100 GLU A C 2
ATOM 3255 O O . GLU A 1 100 ? -8.131 0.687 3.189 1.00 1.21 100 GLU A O 2
ATOM 3268 N N . ASP A 1 101 ? -9.879 -0.091 2.007 1.00 64.20 101 ASP A N 2
ATOM 3269 C CA . ASP A 1 101 ? -10.692 -0.372 3.184 1.00 35.33 101 ASP A CA 2
ATOM 3270 C C . ASP A 1 101 ? -10.070 -1.486 4.021 1.00 2.10 101 ASP A C 2
ATOM 3271 O O . ASP A 1 101 ? -9.875 -1.336 5.226 1.00 32.13 101 ASP A O 2
ATOM 3281 N N . GLU A 1 102 ? -9.764 -2.605 3.371 1.00 61.32 102 GLU A N 2
ATOM 3282 C CA . GLU A 1 102 ? -9.166 -3.746 4.056 1.00 55.54 102 GLU A CA 2
ATOM 3283 C C . GLU A 1 102 ? -7.692 -3.890 3.689 1.00 0.30 102 GLU A C 2
ATOM 3284 O O . GLU A 1 102 ? -7.352 -4.180 2.543 1.00 42.02 102 GLU A O 2
ATOM 3297 N N . ASN A 1 103 ? -6.820 -3.684 4.671 1.00 54.24 103 ASN A N 2
ATOM 3298 C CA . ASN A 1 103 ? -5.383 -3.789 4.453 1.00 2.33 103 ASN A CA 2
ATOM 3299 C C . ASN A 1 103 ? -4.788 -4.924 5.281 1.00 42.42 103 ASN A C 2
ATOM 3300 O O . ASN A 1 103 ? -3.878 -5.622 4.836 1.00 5.12 103 ASN A O 2
ATOM 3311 N N . LYS A 1 104 ? -5.311 -5.103 6.490 1.00 3.04 104 LYS A N 2
ATOM 3312 C CA . LYS A 1 104 ? -4.834 -6.153 7.382 1.00 23.43 104 LYS A CA 2
ATOM 3313 C C . LYS A 1 104 ? -5.294 -7.525 6.901 1.00 62.13 104 LYS A C 2
ATOM 3314 O O . LYS A 1 104 ? -4.538 -8.495 6.949 1.00 53.34 104 LYS A O 2
ATOM 3333 N N . GLN A 1 105 ? -6.538 -7.598 6.436 1.00 31.23 105 GLN A N 2
ATOM 3334 C CA . GLN A 1 105 ? -7.098 -8.852 5.946 1.00 34.21 105 GLN A CA 2
ATOM 3335 C C . GLN A 1 105 ? -7.209 -8.840 4.425 1.00 51.24 105 GLN A C 2
ATOM 3336 O O . GLN A 1 105 ? -8.182 -9.342 3.861 1.00 11.33 105 GLN A O 2
ATOM 3350 N N . SER A 1 106 ? -6.207 -8.265 3.768 1.00 53.44 106 SER A N 2
ATOM 3351 C CA . SER A 1 106 ? -6.196 -8.185 2.312 1.00 71.01 106 SER A CA 2
ATOM 3352 C C . SER A 1 106 ? -4.920 -7.511 1.816 1.00 3.55 106 SER A C 2
ATOM 3353 O O . SER A 1 106 ? -4.457 -6.531 2.398 1.00 1.24 106 SER A O 2
ATOM 3361 N N . GLU A 1 107 ? -4.358 -8.045 0.736 1.00 31.02 107 GLU A N 2
ATOM 3362 C CA . GLU A 1 107 ? -3.135 -7.496 0.162 1.00 22.05 107 GLU A CA 2
ATOM 3363 C C . GLU A 1 107 ? -3.442 -6.665 -1.082 1.00 71.55 107 GLU A C 2
ATOM 3364 O O . GLU A 1 107 ? -3.283 -5.446 -1.082 1.00 34.42 107 GLU A O 2
ATOM 3377 N N . GLY A 1 108 ? -3.884 -7.338 -2.141 1.00 74.11 108 GLY A N 2
ATOM 3378 C CA . GLY A 1 108 ? -4.207 -6.647 -3.376 1.00 31.40 108 GLY A CA 2
ATOM 3379 C C . GLY A 1 108 ? -4.094 -7.548 -4.589 1.00 1.42 108 GLY A C 2
ATOM 3380 O O . GLY A 1 108 ? -4.972 -7.551 -5.452 1.00 44.13 108 GLY A O 2
ATOM 3384 N N . SER A 1 109 ? -3.009 -8.313 -4.658 1.00 31.04 109 SER A N 2
ATOM 3385 C CA . SER A 1 109 ? -2.782 -9.218 -5.778 1.00 2.44 109 SER A CA 2
ATOM 3386 C C . SER A 1 109 ? -1.940 -10.416 -5.348 1.00 33.33 109 SER A C 2
ATOM 3387 O O . SER A 1 109 ? -1.009 -10.279 -4.556 1.00 72.44 109 SER A O 2
ATOM 3395 N N . MET A 1 1 ? 28.961 -53.125 39.148 1.00 32.24 1 MET A N 3
ATOM 3396 C CA . MET A 1 1 ? 28.339 -51.951 38.547 1.00 10.53 1 MET A CA 3
ATOM 3397 C C . MET A 1 1 ? 26.968 -52.295 37.974 1.00 1.03 1 MET A C 3
ATOM 3398 O O . MET A 1 1 ? 26.630 -51.892 36.862 1.00 2.21 1 MET A O 3
ATOM 3412 N N . GLY A 1 2 ? 26.181 -53.044 38.742 1.00 61.10 2 GLY A N 3
ATOM 3413 C CA . GLY A 1 2 ? 24.856 -53.430 38.292 1.00 1.42 2 GLY A CA 3
ATOM 3414 C C . GLY A 1 2 ? 23.807 -52.384 38.616 1.00 64.12 2 GLY A C 3
ATOM 3415 O O . GLY A 1 2 ? 23.189 -51.816 37.715 1.00 23.53 2 GLY A O 3
ATOM 3419 N N . SER A 1 3 ? 23.605 -52.130 39.905 1.00 73.30 3 SER A N 3
ATOM 3420 C CA . SER A 1 3 ? 22.619 -51.151 40.344 1.00 55.40 3 SER A CA 3
ATOM 3421 C C . SER A 1 3 ? 23.302 -49.904 40.899 1.00 23.24 3 SER A C 3
ATOM 3422 O O . SER A 1 3 ? 23.882 -49.932 41.986 1.00 72.32 3 SER A O 3
ATOM 3430 N N . SER A 1 4 ? 23.229 -48.811 40.147 1.00 73.53 4 SER A N 3
ATOM 3431 C CA . SER A 1 4 ? 23.843 -47.555 40.560 1.00 22.12 4 SER A CA 3
ATOM 3432 C C . SER A 1 4 ? 22.957 -46.821 41.562 1.00 40.32 4 SER A C 3
ATOM 3433 O O . SER A 1 4 ? 23.448 -46.104 42.433 1.00 2.43 4 SER A O 3
ATOM 3441 N N . HIS A 1 5 ? 21.647 -47.006 41.430 1.00 43.24 5 HIS A N 3
ATOM 3442 C CA . HIS A 1 5 ? 20.691 -46.361 42.322 1.00 30.02 5 HIS A CA 3
ATOM 3443 C C . HIS A 1 5 ? 19.391 -47.157 42.391 1.00 52.03 5 HIS A C 3
ATOM 3444 O O . HIS A 1 5 ? 18.976 -47.775 41.410 1.00 42.10 5 HIS A O 3
ATOM 3459 N N . HIS A 1 6 ? 18.751 -47.137 43.556 1.00 33.12 6 HIS A N 3
ATOM 3460 C CA . HIS A 1 6 ? 17.497 -47.857 43.753 1.00 70.44 6 HIS A CA 3
ATOM 3461 C C . HIS A 1 6 ? 16.313 -47.030 43.259 1.00 31.10 6 HIS A C 3
ATOM 3462 O O . HIS A 1 6 ? 16.159 -45.866 43.631 1.00 73.31 6 HIS A O 3
ATOM 3477 N N . HIS A 1 7 ? 15.481 -47.639 42.421 1.00 31.43 7 HIS A N 3
ATOM 3478 C CA . HIS A 1 7 ? 14.310 -46.959 41.877 1.00 21.24 7 HIS A CA 3
ATOM 3479 C C . HIS A 1 7 ? 13.062 -47.295 42.687 1.00 1.20 7 HIS A C 3
ATOM 3480 O O . HIS A 1 7 ? 12.811 -48.457 43.008 1.00 53.31 7 HIS A O 3
ATOM 3495 N N . HIS A 1 8 ? 12.282 -46.270 43.016 1.00 54.43 8 HIS A N 3
ATOM 3496 C CA . HIS A 1 8 ? 11.059 -46.456 43.789 1.00 70.32 8 HIS A CA 3
ATOM 3497 C C . HIS A 1 8 ? 9.826 -46.263 42.910 1.00 3.32 8 HIS A C 3
ATOM 3498 O O . HIS A 1 8 ? 9.767 -45.337 42.101 1.00 63.51 8 HIS A O 3
ATOM 3513 N N . HIS A 1 9 ? 8.845 -47.144 43.076 1.00 13.14 9 HIS A N 3
ATOM 3514 C CA . HIS A 1 9 ? 7.613 -47.070 42.298 1.00 12.12 9 HIS A CA 3
ATOM 3515 C C . HIS A 1 9 ? 6.470 -46.513 43.141 1.00 1.30 9 HIS A C 3
ATOM 3516 O O . HIS A 1 9 ? 5.973 -47.178 44.050 1.00 22.11 9 HIS A O 3
ATOM 3531 N N . HIS A 1 10 ? 6.058 -45.286 42.834 1.00 24.52 10 HIS A N 3
ATOM 3532 C CA . HIS A 1 10 ? 4.973 -44.639 43.564 1.00 4.04 10 HIS A CA 3
ATOM 3533 C C . HIS A 1 10 ? 4.085 -43.837 42.618 1.00 21.13 10 HIS A C 3
ATOM 3534 O O . HIS A 1 10 ? 4.576 -43.164 41.711 1.00 30.11 10 HIS A O 3
ATOM 3549 N N . SER A 1 11 ? 2.777 -43.914 42.835 1.00 14.42 11 SER A N 3
ATOM 3550 C CA . SER A 1 11 ? 1.819 -43.198 42.000 1.00 62.12 11 SER A CA 3
ATOM 3551 C C . SER A 1 11 ? 0.702 -42.596 42.846 1.00 41.32 11 SER A C 3
ATOM 3552 O O . SER A 1 11 ? 0.201 -43.228 43.775 1.00 24.31 11 SER A O 3
ATOM 3560 N N . SER A 1 12 ? 0.317 -41.366 42.518 1.00 44.43 12 SER A N 3
ATOM 3561 C CA . SER A 1 12 ? -0.737 -40.675 43.250 1.00 52.21 12 SER A CA 3
ATOM 3562 C C . SER A 1 12 ? -1.541 -39.771 42.321 1.00 50.14 12 SER A C 3
ATOM 3563 O O . SER A 1 12 ? -0.977 -39.008 41.536 1.00 22.45 12 SER A O 3
ATOM 3571 N N . GLY A 1 13 ? -2.864 -39.862 42.414 1.00 11.40 13 GLY A N 3
ATOM 3572 C CA . GLY A 1 13 ? -3.725 -39.048 41.576 1.00 41.21 13 GLY A CA 3
ATOM 3573 C C . GLY A 1 13 ? -4.840 -38.386 42.362 1.00 42.13 13 GLY A C 3
ATOM 3574 O O . GLY A 1 13 ? -5.948 -38.915 42.449 1.00 3.14 13 GLY A O 3
ATOM 3578 N N . LEU A 1 14 ? -4.546 -37.224 42.936 1.00 35.50 14 LEU A N 3
ATOM 3579 C CA . LEU A 1 14 ? -5.533 -36.487 43.720 1.00 64.31 14 LEU A CA 3
ATOM 3580 C C . LEU A 1 14 ? -6.352 -35.558 42.831 1.00 64.22 14 LEU A C 3
ATOM 3581 O O . LEU A 1 14 ? -7.580 -35.633 42.802 1.00 71.33 14 LEU A O 3
ATOM 3597 N N . VAL A 1 15 ? -5.664 -34.684 42.103 1.00 64.02 15 VAL A N 3
ATOM 3598 C CA . VAL A 1 15 ? -6.327 -33.742 41.210 1.00 62.45 15 VAL A CA 3
ATOM 3599 C C . VAL A 1 15 ? -7.296 -34.460 40.277 1.00 33.11 15 VAL A C 3
ATOM 3600 O O . VAL A 1 15 ? -7.162 -35.652 39.999 1.00 54.24 15 VAL A O 3
ATOM 3613 N N . PRO A 1 16 ? -8.298 -33.718 39.780 1.00 12.34 16 PRO A N 3
ATOM 3614 C CA . PRO A 1 16 ? -9.309 -34.262 38.870 1.00 15.11 16 PRO A CA 3
ATOM 3615 C C . PRO A 1 16 ? -8.738 -34.587 37.495 1.00 41.25 16 PRO A C 3
ATOM 3616 O O . PRO A 1 16 ? -8.295 -33.695 36.770 1.00 10.23 16 PRO A O 3
ATOM 3627 N N . ARG A 1 17 ? -8.751 -35.868 37.140 1.00 4.52 17 ARG A N 3
ATOM 3628 C CA . ARG A 1 17 ? -8.232 -36.309 35.852 1.00 72.41 17 ARG A CA 3
ATOM 3629 C C . ARG A 1 17 ? -9.022 -35.685 34.705 1.00 31.24 17 ARG A C 3
ATOM 3630 O O . ARG A 1 17 ? -10.234 -35.865 34.602 1.00 10.15 17 ARG A O 3
ATOM 3651 N N . GLY A 1 18 ? -8.325 -34.949 33.845 1.00 61.21 18 GLY A N 3
ATOM 3652 C CA . GLY A 1 18 ? -8.977 -34.309 32.717 1.00 43.21 18 GLY A CA 3
ATOM 3653 C C . GLY A 1 18 ? -7.987 -33.786 31.695 1.00 31.34 18 GLY A C 3
ATOM 3654 O O . GLY A 1 18 ? -6.847 -33.469 32.030 1.00 5.05 18 GLY A O 3
ATOM 3658 N N . SER A 1 19 ? -8.424 -33.699 30.443 1.00 43.04 19 SER A N 3
ATOM 3659 C CA . SER A 1 19 ? -7.567 -33.217 29.366 1.00 45.33 19 SER A CA 3
ATOM 3660 C C . SER A 1 19 ? -8.395 -32.572 28.258 1.00 10.10 19 SER A C 3
ATOM 3661 O O . SER A 1 19 ? -9.291 -33.200 27.694 1.00 74.55 19 SER A O 3
ATOM 3669 N N . HIS A 1 20 ? -8.088 -31.315 27.954 1.00 73.13 20 HIS A N 3
ATOM 3670 C CA . HIS A 1 20 ? -8.804 -30.585 26.913 1.00 4.21 20 HIS A CA 3
ATOM 3671 C C . HIS A 1 20 ? -8.287 -30.966 25.529 1.00 40.22 20 HIS A C 3
ATOM 3672 O O . HIS A 1 20 ? -7.438 -31.846 25.394 1.00 51.23 20 HIS A O 3
ATOM 3687 N N . MET A 1 21 ? -8.805 -30.296 24.505 1.00 73.54 21 MET A N 3
ATOM 3688 C CA . MET A 1 21 ? -8.396 -30.565 23.131 1.00 42.24 21 MET A CA 3
ATOM 3689 C C . MET A 1 21 ? -7.870 -29.298 22.462 1.00 12.45 21 MET A C 3
ATOM 3690 O O . MET A 1 21 ? -8.507 -28.246 22.520 1.00 4.53 21 MET A O 3
ATOM 3704 N N . ILE A 1 22 ? -6.707 -29.407 21.831 1.00 3.31 22 ILE A N 3
ATOM 3705 C CA . ILE A 1 22 ? -6.098 -28.271 21.152 1.00 44.24 22 ILE A CA 3
ATOM 3706 C C . ILE A 1 22 ? -5.792 -28.599 19.695 1.00 61.43 22 ILE A C 3
ATOM 3707 O O . ILE A 1 22 ? -5.514 -29.748 19.352 1.00 31.53 22 ILE A O 3
ATOM 3723 N N . SER A 1 23 ? -5.843 -27.582 18.841 1.00 62.23 23 SER A N 3
ATOM 3724 C CA . SER A 1 23 ? -5.574 -27.763 17.419 1.00 21.31 23 SER A CA 3
ATOM 3725 C C . SER A 1 23 ? -4.164 -28.304 17.197 1.00 15.23 23 SER A C 3
ATOM 3726 O O . SER A 1 23 ? -3.978 -29.350 16.574 1.00 52.13 23 SER A O 3
ATOM 3734 N N . LEU A 1 24 ? -3.174 -27.583 17.712 1.00 14.23 24 LEU A N 3
ATOM 3735 C CA . LEU A 1 24 ? -1.780 -27.988 17.572 1.00 22.13 24 LEU A CA 3
ATOM 3736 C C . LEU A 1 24 ? -1.402 -28.139 16.102 1.00 22.24 24 LEU A C 3
ATOM 3737 O O . LEU A 1 24 ? -0.670 -29.056 15.730 1.00 61.31 24 LEU A O 3
ATOM 3753 N N . SER A 1 25 ? -1.903 -27.231 15.271 1.00 34.22 25 SER A N 3
ATOM 3754 C CA . SER A 1 25 ? -1.620 -27.264 13.841 1.00 0.44 25 SER A CA 3
ATOM 3755 C C . SER A 1 25 ? -1.589 -25.853 13.261 1.00 4.33 25 SER A C 3
ATOM 3756 O O . SER A 1 25 ? -2.403 -25.003 13.621 1.00 71.52 25 SER A O 3
ATOM 3764 N N . GLY A 1 26 ? -0.641 -25.611 12.361 1.00 71.13 26 GLY A N 3
ATOM 3765 C CA . GLY A 1 26 ? -0.520 -24.302 11.745 1.00 64.11 26 GLY A CA 3
ATOM 3766 C C . GLY A 1 26 ? 0.665 -23.519 12.275 1.00 62.11 26 GLY A C 3
ATOM 3767 O O . GLY A 1 26 ? 0.528 -22.359 12.665 1.00 43.15 26 GLY A O 3
ATOM 3771 N N . LEU A 1 27 ? 1.831 -24.154 12.293 1.00 24.12 27 LEU A N 3
ATOM 3772 C CA . LEU A 1 27 ? 3.047 -23.511 12.782 1.00 74.35 27 LEU A CA 3
ATOM 3773 C C . LEU A 1 27 ? 4.164 -23.601 11.748 1.00 25.20 27 LEU A C 3
ATOM 3774 O O . LEU A 1 27 ? 5.330 -23.346 12.053 1.00 14.11 27 LEU A O 3
ATOM 3790 N N . THR A 1 28 ? 3.802 -23.964 10.521 1.00 10.33 28 THR A N 3
ATOM 3791 C CA . THR A 1 28 ? 4.773 -24.088 9.442 1.00 40.24 28 THR A CA 3
ATOM 3792 C C . THR A 1 28 ? 4.641 -22.938 8.450 1.00 62.33 28 THR A C 3
ATOM 3793 O O . THR A 1 28 ? 3.682 -22.168 8.501 1.00 52.03 28 THR A O 3
ATOM 3804 N N . SER A 1 29 ? 5.610 -22.827 7.547 1.00 64.32 29 SER A N 3
ATOM 3805 C CA . SER A 1 29 ? 5.603 -21.769 6.544 1.00 42.42 29 SER A CA 3
ATOM 3806 C C . SER A 1 29 ? 6.194 -22.264 5.227 1.00 23.11 29 SER A C 3
ATOM 3807 O O . SER A 1 29 ? 6.551 -23.435 5.096 1.00 22.50 29 SER A O 3
ATOM 3815 N N . SER A 1 30 ? 6.294 -21.364 4.255 1.00 62.41 30 SER A N 3
ATOM 3816 C CA . SER A 1 30 ? 6.838 -21.709 2.947 1.00 63.44 30 SER A CA 3
ATOM 3817 C C . SER A 1 30 ? 7.097 -20.455 2.118 1.00 44.32 30 SER A C 3
ATOM 3818 O O . SER A 1 30 ? 6.874 -19.335 2.578 1.00 13.12 30 SER A O 3
ATOM 3826 N N . VAL A 1 31 ? 7.571 -20.650 0.891 1.00 21.13 31 VAL A N 3
ATOM 3827 C CA . VAL A 1 31 ? 7.860 -19.535 -0.003 1.00 23.34 31 VAL A CA 3
ATOM 3828 C C . VAL A 1 31 ? 6.640 -19.172 -0.841 1.00 0.21 31 VAL A C 3
ATOM 3829 O O . VAL A 1 31 ? 6.734 -19.014 -2.057 1.00 61.41 31 VAL A O 3
ATOM 3842 N N . GLU A 1 32 ? 5.494 -19.039 -0.180 1.00 14.04 32 GLU A N 3
ATOM 3843 C CA . GLU A 1 32 ? 4.253 -18.694 -0.864 1.00 60.11 32 GLU A CA 3
ATOM 3844 C C . GLU A 1 32 ? 4.249 -17.224 -1.274 1.00 3.12 32 GLU A C 3
ATOM 3845 O O . GLU A 1 32 ? 3.550 -16.831 -2.209 1.00 5.43 32 GLU A O 3
ATOM 3858 N N . SER A 1 33 ? 5.035 -16.417 -0.568 1.00 53.22 33 SER A N 3
ATOM 3859 C CA . SER A 1 33 ? 5.119 -14.989 -0.855 1.00 31.14 33 SER A CA 3
ATOM 3860 C C . SER A 1 33 ? 6.525 -14.609 -1.310 1.00 72.04 33 SER A C 3
ATOM 3861 O O . SER A 1 33 ? 6.718 -13.597 -1.985 1.00 4.43 33 SER A O 3
ATOM 3869 N N . ASP A 1 34 ? 7.502 -15.427 -0.936 1.00 64.22 34 ASP A N 3
ATOM 3870 C CA . ASP A 1 34 ? 8.891 -15.178 -1.306 1.00 23.00 34 ASP A CA 3
ATOM 3871 C C . ASP A 1 34 ? 9.064 -15.214 -2.821 1.00 1.20 34 ASP A C 3
ATOM 3872 O O . ASP A 1 34 ? 9.738 -14.360 -3.400 1.00 72.42 34 ASP A O 3
ATOM 3882 N N . LEU A 1 35 ? 8.453 -16.207 -3.458 1.00 41.03 35 LEU A N 3
ATOM 3883 C CA . LEU A 1 35 ? 8.541 -16.355 -4.907 1.00 11.34 35 LEU A CA 3
ATOM 3884 C C . LEU A 1 35 ? 7.346 -15.702 -5.594 1.00 61.43 35 LEU A C 3
ATOM 3885 O O . LEU A 1 35 ? 7.081 -15.952 -6.770 1.00 53.54 35 LEU A O 3
ATOM 3901 N N . ASP A 1 36 ? 6.630 -14.865 -4.853 1.00 15.14 36 ASP A N 3
ATOM 3902 C CA . ASP A 1 36 ? 5.463 -14.173 -5.392 1.00 44.53 36 ASP A CA 3
ATOM 3903 C C . ASP A 1 36 ? 5.876 -12.890 -6.106 1.00 52.10 36 ASP A C 3
ATOM 3904 O O . ASP A 1 36 ? 5.160 -12.395 -6.976 1.00 55.10 36 ASP A O 3
ATOM 3914 N N . MET A 1 37 ? 7.033 -12.355 -5.731 1.00 62.31 37 MET A N 3
ATOM 3915 C CA . MET A 1 37 ? 7.540 -11.130 -6.337 1.00 2.51 37 MET A CA 3
ATOM 3916 C C . MET A 1 37 ? 7.718 -11.299 -7.843 1.00 1.24 37 MET A C 3
ATOM 3917 O O . MET A 1 37 ? 7.752 -10.319 -8.586 1.00 3.44 37 MET A O 3
ATOM 3931 N N . GLN A 1 38 ? 7.829 -12.548 -8.283 1.00 21.41 38 GLN A N 3
ATOM 3932 C CA . GLN A 1 38 ? 8.004 -12.845 -9.700 1.00 74.35 38 GLN A CA 3
ATOM 3933 C C . GLN A 1 38 ? 6.878 -12.233 -10.527 1.00 33.21 38 GLN A C 3
ATOM 3934 O O . GLN A 1 38 ? 7.044 -11.963 -11.716 1.00 44.14 38 GLN A O 3
ATOM 3948 N N . GLN A 1 39 ? 5.731 -12.018 -9.890 1.00 51.22 39 GLN A N 3
ATOM 3949 C CA . GLN A 1 39 ? 4.577 -11.440 -10.567 1.00 43.33 39 GLN A CA 3
ATOM 3950 C C . GLN A 1 39 ? 4.944 -10.117 -11.233 1.00 62.50 39 GLN A C 3
ATOM 3951 O O . GLN A 1 39 ? 4.392 -9.761 -12.274 1.00 31.13 39 GLN A O 3
ATOM 3965 N N . ALA A 1 40 ? 5.878 -9.394 -10.626 1.00 1.50 40 ALA A N 3
ATOM 3966 C CA . ALA A 1 40 ? 6.319 -8.111 -11.161 1.00 11.21 40 ALA A CA 3
ATOM 3967 C C . ALA A 1 40 ? 6.925 -8.275 -12.550 1.00 24.33 40 ALA A C 3
ATOM 3968 O O . ALA A 1 40 ? 6.966 -7.329 -13.336 1.00 34.14 40 ALA A O 3
ATOM 3975 N N . MET A 1 41 ? 7.396 -9.483 -12.846 1.00 45.41 41 MET A N 3
ATOM 3976 C CA . MET A 1 41 ? 8.001 -9.770 -14.141 1.00 72.14 41 MET A CA 3
ATOM 3977 C C . MET A 1 41 ? 6.928 -10.001 -15.202 1.00 43.01 41 MET A C 3
ATOM 3978 O O . MET A 1 41 ? 7.112 -9.656 -16.370 1.00 62.52 41 MET A O 3
ATOM 3992 N N . LEU A 1 42 ? 5.810 -10.586 -14.788 1.00 61.12 42 LEU A N 3
ATOM 3993 C CA . LEU A 1 42 ? 4.708 -10.863 -15.703 1.00 24.24 42 LEU A CA 3
ATOM 3994 C C . LEU A 1 42 ? 3.848 -9.621 -15.912 1.00 42.14 42 LEU A C 3
ATOM 3995 O O . LEU A 1 42 ? 2.942 -9.612 -16.746 1.00 33.34 42 LEU A O 3
ATOM 4011 N N . THR A 1 43 ? 4.140 -8.571 -15.152 1.00 40.40 43 THR A N 3
ATOM 4012 C CA . THR A 1 43 ? 3.396 -7.322 -15.254 1.00 34.42 43 THR A CA 3
ATOM 4013 C C . THR A 1 43 ? 4.334 -6.135 -15.441 1.00 20.23 43 THR A C 3
ATOM 4014 O O . THR A 1 43 ? 4.266 -5.156 -14.700 1.00 13.12 43 THR A O 3
ATOM 4025 N N . ASN A 1 44 ? 5.209 -6.229 -16.436 1.00 21.52 44 ASN A N 3
ATOM 4026 C CA . ASN A 1 44 ? 6.162 -5.163 -16.720 1.00 41.31 44 ASN A CA 3
ATOM 4027 C C . ASN A 1 44 ? 5.450 -3.821 -16.865 1.00 70.42 44 ASN A C 3
ATOM 4028 O O . ASN A 1 44 ? 4.622 -3.639 -17.759 1.00 63.43 44 ASN A O 3
ATOM 4039 N N . LYS A 1 45 ? 5.776 -2.885 -15.982 1.00 4.31 45 LYS A N 3
ATOM 4040 C CA . LYS A 1 45 ? 5.171 -1.559 -16.011 1.00 20.12 45 LYS A CA 3
ATOM 4041 C C . LYS A 1 45 ? 5.275 -0.944 -17.404 1.00 4.23 45 LYS A C 3
ATOM 4042 O O . LYS A 1 45 ? 6.220 -1.217 -18.143 1.00 64.54 45 LYS A O 3
ATOM 4061 N N . ASP A 1 46 ? 4.299 -0.113 -17.753 1.00 4.13 46 ASP A N 3
ATOM 4062 C CA . ASP A 1 46 ? 4.283 0.542 -19.055 1.00 53.41 46 ASP A CA 3
ATOM 4063 C C . ASP A 1 46 ? 4.013 2.037 -18.908 1.00 33.14 46 ASP A C 3
ATOM 4064 O O . ASP A 1 46 ? 3.544 2.491 -17.865 1.00 53.13 46 ASP A O 3
ATOM 4074 N N . GLU A 1 47 ? 4.312 2.794 -19.959 1.00 11.24 47 GLU A N 3
ATOM 4075 C CA . GLU A 1 47 ? 4.103 4.237 -19.944 1.00 75.40 47 GLU A CA 3
ATOM 4076 C C . GLU A 1 47 ? 2.614 4.571 -19.985 1.00 24.44 47 GLU A C 3
ATOM 4077 O O . GLU A 1 47 ? 2.146 5.463 -19.277 1.00 43.45 47 GLU A O 3
ATOM 4090 N N . LYS A 1 48 ? 1.874 3.847 -20.818 1.00 54.31 48 LYS A N 3
ATOM 4091 C CA . LYS A 1 48 ? 0.439 4.065 -20.952 1.00 35.10 48 LYS A CA 3
ATOM 4092 C C . LYS A 1 48 ? -0.276 3.807 -19.629 1.00 54.42 48 LYS A C 3
ATOM 4093 O O . LYS A 1 48 ? -1.296 4.431 -19.331 1.00 2.42 48 LYS A O 3
ATOM 4112 N N . VAL A 1 49 ? 0.264 2.885 -18.838 1.00 72.14 49 VAL A N 3
ATOM 4113 C CA . VAL A 1 49 ? -0.321 2.548 -17.547 1.00 1.24 49 VAL A CA 3
ATOM 4114 C C . VAL A 1 49 ? -0.313 3.751 -16.609 1.00 33.14 49 VAL A C 3
ATOM 4115 O O . VAL A 1 49 ? -1.200 3.900 -15.766 1.00 74.25 49 VAL A O 3
ATOM 4128 N N . LEU A 1 50 ? 0.691 4.605 -16.761 1.00 41.24 50 LEU A N 3
ATOM 4129 C CA . LEU A 1 50 ? 0.814 5.797 -15.928 1.00 42.32 50 LEU A CA 3
ATOM 4130 C C . LEU A 1 50 ? -0.431 6.672 -16.042 1.00 44.22 50 LEU A C 3
ATOM 4131 O O . LEU A 1 50 ? -0.824 7.339 -15.085 1.00 3.32 50 LEU A O 3
ATOM 4147 N N . LYS A 1 51 ? -1.048 6.663 -17.219 1.00 41.22 51 LYS A N 3
ATOM 4148 C CA . LYS A 1 51 ? -2.250 7.452 -17.459 1.00 0.20 51 LYS A CA 3
ATOM 4149 C C . LYS A 1 51 ? -3.292 7.201 -16.373 1.00 42.12 51 LYS A C 3
ATOM 4150 O O . LYS A 1 51 ? -4.037 8.104 -15.994 1.00 2.13 51 LYS A O 3
ATOM 4169 N N . ALA A 1 52 ? -3.335 5.970 -15.875 1.00 75.45 52 ALA A N 3
ATOM 4170 C CA . ALA A 1 52 ? -4.283 5.602 -14.830 1.00 73.32 52 ALA A CA 3
ATOM 4171 C C . ALA A 1 52 ? -3.886 6.211 -13.490 1.00 30.50 52 ALA A C 3
ATOM 4172 O O . ALA A 1 52 ? -4.733 6.706 -12.746 1.00 71.50 52 ALA A O 3
ATOM 4179 N N . LEU A 1 53 ? -2.594 6.169 -13.187 1.00 43.34 53 LEU A N 3
ATOM 4180 C CA . LEU A 1 53 ? -2.084 6.717 -11.934 1.00 62.32 53 LEU A CA 3
ATOM 4181 C C . LEU A 1 53 ? -2.399 8.205 -11.822 1.00 73.45 53 LEU A C 3
ATOM 4182 O O . LEU A 1 53 ? -2.402 8.768 -10.728 1.00 22.13 53 LEU A O 3
ATOM 4198 N N . GLU A 1 54 ? -2.666 8.836 -12.961 1.00 61.33 54 GLU A N 3
ATOM 4199 C CA . GLU A 1 54 ? -2.985 10.259 -12.990 1.00 4.14 54 GLU A CA 3
ATOM 4200 C C . GLU A 1 54 ? -4.303 10.535 -12.275 1.00 2.24 54 GLU A C 3
ATOM 4201 O O . GLU A 1 54 ? -4.431 11.518 -11.544 1.00 53.41 54 GLU A O 3
ATOM 4214 N N . ARG A 1 55 ? -5.281 9.662 -12.490 1.00 71.01 55 ARG A N 3
ATOM 4215 C CA . ARG A 1 55 ? -6.591 9.812 -11.868 1.00 52.41 55 ARG A CA 3
ATOM 4216 C C . ARG A 1 55 ? -6.551 9.381 -10.405 1.00 2.05 55 ARG A C 3
ATOM 4217 O O . ARG A 1 55 ? -7.258 9.934 -9.562 1.00 32.03 55 ARG A O 3
ATOM 4238 N N . THR A 1 56 ? -5.720 8.386 -10.110 1.00 23.12 56 THR A N 3
ATOM 4239 C CA . THR A 1 56 ? -5.588 7.877 -8.750 1.00 53.44 56 THR A CA 3
ATOM 4240 C C . THR A 1 56 ? -4.804 8.847 -7.874 1.00 53.32 56 THR A C 3
ATOM 4241 O O . THR A 1 56 ? -5.181 9.111 -6.732 1.00 15.33 56 THR A O 3
ATOM 4252 N N . ARG A 1 57 ? -3.712 9.377 -8.416 1.00 13.45 57 ARG A N 3
ATOM 4253 C CA . ARG A 1 57 ? -2.874 10.319 -7.682 1.00 34.33 57 ARG A CA 3
ATOM 4254 C C . ARG A 1 57 ? -3.690 11.518 -7.209 1.00 51.32 57 ARG A C 3
ATOM 4255 O O . ARG A 1 57 ? -3.348 12.160 -6.215 1.00 74.24 57 ARG A O 3
ATOM 4276 N N . GLN A 1 58 ? -4.769 11.814 -7.927 1.00 24.03 58 GLN A N 3
ATOM 4277 C CA . GLN A 1 58 ? -5.632 12.937 -7.581 1.00 32.33 58 GLN A CA 3
ATOM 4278 C C . GLN A 1 58 ? -6.315 12.705 -6.237 1.00 5.31 58 GLN A C 3
ATOM 4279 O O . GLN A 1 58 ? -6.453 13.627 -5.432 1.00 13.20 58 GLN A O 3
ATOM 4293 N N . LEU A 1 59 ? -6.738 11.468 -5.999 1.00 43.04 59 LEU A N 3
ATOM 4294 C CA . LEU A 1 59 ? -7.407 11.115 -4.751 1.00 64.42 59 LEU A CA 3
ATOM 4295 C C . LEU A 1 59 ? -6.404 10.596 -3.725 1.00 73.24 59 LEU A C 3
ATOM 4296 O O . LEU A 1 59 ? -6.786 10.013 -2.710 1.00 44.13 59 LEU A O 3
ATOM 4312 N N . ASP A 1 60 ? -5.122 10.815 -3.996 1.00 22.35 60 ASP A N 3
ATOM 4313 C CA . ASP A 1 60 ? -4.065 10.372 -3.094 1.00 41.32 60 ASP A CA 3
ATOM 4314 C C . ASP A 1 60 ? -4.036 8.850 -2.995 1.00 75.11 60 ASP A C 3
ATOM 4315 O O . ASP A 1 60 ? -4.451 8.276 -1.988 1.00 10.24 60 ASP A O 3
ATOM 4325 N N . ILE A 1 61 ? -3.546 8.203 -4.047 1.00 51.20 61 ILE A N 3
ATOM 4326 C CA . ILE A 1 61 ? -3.463 6.748 -4.077 1.00 72.45 61 ILE A CA 3
ATOM 4327 C C . ILE A 1 61 ? -2.072 6.285 -4.494 1.00 64.05 61 ILE A C 3
ATOM 4328 O O . ILE A 1 61 ? -1.506 6.748 -5.485 1.00 12.33 61 ILE A O 3
ATOM 4344 N N . PRO A 1 62 ? -1.504 5.346 -3.721 1.00 54.21 62 PRO A N 3
ATOM 4345 C CA . PRO A 1 62 ? -0.172 4.798 -3.991 1.00 61.41 62 PRO A CA 3
ATOM 4346 C C . PRO A 1 62 ? -0.147 3.923 -5.241 1.00 14.50 62 PRO A C 3
ATOM 4347 O O . PRO A 1 62 ? -1.066 3.138 -5.478 1.00 60.20 62 PRO A O 3
ATOM 4358 N N . ASP A 1 63 ? 0.908 4.065 -6.035 1.00 33.45 63 ASP A N 3
ATOM 4359 C CA . ASP A 1 63 ? 1.052 3.285 -7.259 1.00 61.15 63 ASP A CA 3
ATOM 4360 C C . ASP A 1 63 ? 1.270 1.809 -6.942 1.00 54.44 63 ASP A C 3
ATOM 4361 O O . ASP A 1 63 ? 1.227 0.961 -7.832 1.00 64.23 63 ASP A O 3
ATOM 4371 N N . GLU A 1 64 ? 1.503 1.512 -5.668 1.00 21.55 64 GLU A N 3
ATOM 4372 C CA . GLU A 1 64 ? 1.728 0.138 -5.235 1.00 32.44 64 GLU A CA 3
ATOM 4373 C C . GLU A 1 64 ? 0.418 -0.645 -5.201 1.00 13.35 64 GLU A C 3
ATOM 4374 O O . GLU A 1 64 ? 0.378 -1.827 -5.541 1.00 0.25 64 GLU A O 3
ATOM 4387 N N . LYS A 1 65 ? -0.653 0.024 -4.786 1.00 45.42 65 LYS A N 3
ATOM 4388 C CA . LYS A 1 65 ? -1.966 -0.605 -4.706 1.00 64.15 65 LYS A CA 3
ATOM 4389 C C . LYS A 1 65 ? -2.741 -0.411 -6.006 1.00 63.02 65 LYS A C 3
ATOM 4390 O O . LYS A 1 65 ? -3.559 -1.251 -6.384 1.00 52.53 65 LYS A O 3
ATOM 4409 N N . THR A 1 66 ? -2.477 0.700 -6.687 1.00 34.42 66 THR A N 3
ATOM 4410 C CA . THR A 1 66 ? -3.151 1.003 -7.945 1.00 5.35 66 THR A CA 3
ATOM 4411 C C . THR A 1 66 ? -2.604 0.146 -9.080 1.00 73.15 66 THR A C 3
ATOM 4412 O O . THR A 1 66 ? -3.322 -0.179 -10.025 1.00 61.31 66 THR A O 3
ATOM 4423 N N . MET A 1 67 ? -1.329 -0.216 -8.983 1.00 35.15 67 MET A N 3
ATOM 4424 C CA . MET A 1 67 ? -0.687 -1.038 -10.003 1.00 32.35 67 MET A CA 3
ATOM 4425 C C . MET A 1 67 ? -1.540 -2.260 -10.332 1.00 51.52 67 MET A C 3
ATOM 4426 O O . MET A 1 67 ? -1.959 -2.465 -11.471 1.00 50.41 67 MET A O 3
ATOM 4440 N N . PRO A 1 68 ? -1.803 -3.091 -9.313 1.00 33.52 68 PRO A N 3
ATOM 4441 C CA . PRO A 1 68 ? -2.608 -4.306 -9.470 1.00 21.31 68 PRO A CA 3
ATOM 4442 C C . PRO A 1 68 ? -4.079 -3.998 -9.728 1.00 11.22 68 PRO A C 3
ATOM 4443 O O . PRO A 1 68 ? -4.848 -4.876 -10.119 1.00 60.34 68 PRO A O 3
ATOM 4454 N N . VAL A 1 69 ? -4.464 -2.746 -9.505 1.00 53.34 69 VAL A N 3
ATOM 4455 C CA . VAL A 1 69 ? -5.844 -2.322 -9.715 1.00 42.31 69 VAL A CA 3
ATOM 4456 C C . VAL A 1 69 ? -6.111 -2.031 -11.187 1.00 30.15 69 VAL A C 3
ATOM 4457 O O . VAL A 1 69 ? -7.004 -2.623 -11.796 1.00 13.24 69 VAL A O 3
ATOM 4470 N N . LEU A 1 70 ? -5.333 -1.116 -11.755 1.00 62.32 70 LEU A N 3
ATOM 4471 C CA . LEU A 1 70 ? -5.485 -0.747 -13.158 1.00 23.30 70 LEU A CA 3
ATOM 4472 C C . LEU A 1 70 ? -5.329 -1.966 -14.062 1.00 35.20 70 LEU A C 3
ATOM 4473 O O . LEU A 1 70 ? -6.098 -2.154 -15.004 1.00 73.20 70 LEU A O 3
ATOM 4489 N N . MET A 1 71 ? -4.331 -2.792 -13.767 1.00 42.04 71 MET A N 3
ATOM 4490 C CA . MET A 1 71 ? -4.078 -3.995 -14.552 1.00 43.35 71 MET A CA 3
ATOM 4491 C C . MET A 1 71 ? -5.284 -4.928 -14.521 1.00 25.01 71 MET A C 3
ATOM 4492 O O . MET A 1 71 ? -5.463 -5.756 -15.414 1.00 2.13 71 MET A O 3
ATOM 4506 N N . LYS A 1 72 ? -6.107 -4.789 -13.488 1.00 75.42 72 LYS A N 3
ATOM 4507 C CA . LYS A 1 72 ? -7.297 -5.618 -13.341 1.00 71.11 72 LYS A CA 3
ATOM 4508 C C . LYS A 1 72 ? -8.374 -5.208 -14.341 1.00 1.34 72 LYS A C 3
ATOM 4509 O O . LYS A 1 72 ? -9.173 -6.035 -14.782 1.00 34.14 72 LYS A O 3
ATOM 4528 N N . LEU A 1 73 ? -8.388 -3.928 -14.695 1.00 73.12 73 LEU A N 3
ATOM 4529 C CA . LEU A 1 73 ? -9.366 -3.408 -15.645 1.00 12.21 73 LEU A CA 3
ATOM 4530 C C . LEU A 1 73 ? -9.006 -3.810 -17.072 1.00 22.04 73 LEU A C 3
ATOM 4531 O O . LEU A 1 73 ? -9.836 -4.355 -17.802 1.00 44.54 73 LEU A O 3
ATOM 4547 N N . LEU A 1 74 ? -7.765 -3.542 -17.462 1.00 42.00 74 LEU A N 3
ATOM 4548 C CA . LEU A 1 74 ? -7.294 -3.878 -18.801 1.00 54.15 74 LEU A CA 3
ATOM 4549 C C . LEU A 1 74 ? -7.389 -5.380 -19.051 1.00 0.32 74 LEU A C 3
ATOM 4550 O O . LEU A 1 74 ? -7.475 -5.823 -20.195 1.00 14.10 74 LEU A O 3
ATOM 4566 N N . GLU A 1 75 ? -7.375 -6.156 -17.972 1.00 2.53 75 GLU A N 3
ATOM 4567 C CA . GLU A 1 75 ? -7.460 -7.608 -18.075 1.00 54.42 75 GLU A CA 3
ATOM 4568 C C . GLU A 1 75 ? -8.738 -8.027 -18.795 1.00 71.43 75 GLU A C 3
ATOM 4569 O O . GLU A 1 75 ? -8.695 -8.772 -19.774 1.00 22.55 75 GLU A O 3
ATOM 4582 N N . GLU A 1 76 ? -9.874 -7.544 -18.302 1.00 52.13 76 GLU A N 3
ATOM 4583 C CA . GLU A 1 76 ? -11.165 -7.870 -18.898 1.00 62.33 76 GLU A CA 3
ATOM 4584 C C . GLU A 1 76 ? -11.393 -7.067 -20.176 1.00 24.23 76 GLU A C 3
ATOM 4585 O O . GLU A 1 76 ? -12.070 -7.524 -21.096 1.00 11.34 76 GLU A O 3
ATOM 4598 N N . ALA A 1 77 ? -10.823 -5.867 -20.223 1.00 34.35 77 ALA A N 3
ATOM 4599 C CA . ALA A 1 77 ? -10.963 -5.001 -21.387 1.00 5.31 77 ALA A CA 3
ATOM 4600 C C . ALA A 1 77 ? -9.938 -5.353 -22.459 1.00 61.12 77 ALA A C 3
ATOM 4601 O O . ALA A 1 77 ? -9.847 -4.686 -23.488 1.00 51.43 77 ALA A O 3
ATOM 4608 N N . GLY A 1 78 ? -9.166 -6.407 -22.211 1.00 0.33 78 GLY A N 3
ATOM 4609 C CA . GLY A 1 78 ? -8.156 -6.828 -23.165 1.00 31.44 78 GLY A CA 3
ATOM 4610 C C . GLY A 1 78 ? -7.192 -5.715 -23.518 1.00 41.33 78 GLY A C 3
ATOM 4611 O O . GLY A 1 78 ? -6.568 -5.737 -24.579 1.00 14.14 78 GLY A O 3
ATOM 4615 N N . GLY A 1 79 ? -7.069 -4.735 -22.628 1.00 53.31 79 GLY A N 3
ATOM 4616 C CA . GLY A 1 79 ? -6.173 -3.619 -22.871 1.00 3.21 79 GLY A CA 3
ATOM 4617 C C . GLY A 1 79 ? -6.854 -2.476 -23.597 1.00 44.12 79 GLY A C 3
ATOM 4618 O O . GLY A 1 79 ? -6.268 -1.861 -24.487 1.00 23.32 79 GLY A O 3
ATOM 4622 N N . ASN A 1 80 ? -8.095 -2.191 -23.217 1.00 72.32 80 ASN A N 3
ATOM 4623 C CA . ASN A 1 80 ? -8.857 -1.116 -23.840 1.00 34.00 80 ASN A CA 3
ATOM 4624 C C . ASN A 1 80 ? -9.166 -0.013 -22.832 1.00 61.25 80 ASN A C 3
ATOM 4625 O O . ASN A 1 80 ? -10.016 -0.178 -21.958 1.00 15.54 80 ASN A O 3
ATOM 4636 N N . TRP A 1 81 ? -8.470 1.111 -22.962 1.00 1.12 81 TRP A N 3
ATOM 4637 C CA . TRP A 1 81 ? -8.670 2.241 -22.062 1.00 43.10 81 TRP A CA 3
ATOM 4638 C C . TRP A 1 81 ? -9.844 3.100 -22.519 1.00 75.22 81 TRP A C 3
ATOM 4639 O O . TRP A 1 81 ? -10.410 3.862 -21.736 1.00 72.03 81 TRP A O 3
ATOM 4660 N N . SER A 1 82 ? -10.206 2.971 -23.792 1.00 3.11 82 SER A N 3
ATOM 4661 C CA . SER A 1 82 ? -11.311 3.738 -24.354 1.00 52.35 82 SER A CA 3
ATOM 4662 C C . SER A 1 82 ? -12.571 3.573 -23.510 1.00 51.35 82 SER A C 3
ATOM 4663 O O . SER A 1 82 ? -13.235 4.553 -23.167 1.00 23.30 82 SER A O 3
ATOM 4671 N N . TYR A 1 83 ? -12.895 2.329 -23.179 1.00 61.21 83 TYR A N 3
ATOM 4672 C CA . TYR A 1 83 ? -14.076 2.035 -22.378 1.00 35.54 83 TYR A CA 3
ATOM 4673 C C . TYR A 1 83 ? -13.789 2.226 -20.892 1.00 13.41 83 TYR A C 3
ATOM 4674 O O . TYR A 1 83 ? -14.604 2.788 -20.158 1.00 44.43 83 TYR A O 3
ATOM 4692 N N . ILE A 1 84 ? -12.625 1.757 -20.456 1.00 52.33 84 ILE A N 3
ATOM 4693 C CA . ILE A 1 84 ? -12.228 1.879 -19.058 1.00 52.14 84 ILE A CA 3
ATOM 4694 C C . ILE A 1 84 ? -12.200 3.339 -18.621 1.00 12.44 84 ILE A C 3
ATOM 4695 O O . ILE A 1 84 ? -12.368 3.649 -17.440 1.00 14.10 84 ILE A O 3
ATOM 4711 N N . LYS A 1 85 ? -11.988 4.235 -19.578 1.00 72.21 85 LYS A N 3
ATOM 4712 C CA . LYS A 1 85 ? -11.942 5.665 -19.294 1.00 25.45 85 LYS A CA 3
ATOM 4713 C C . LYS A 1 85 ? -13.280 6.326 -19.604 1.00 21.43 85 LYS A C 3
ATOM 4714 O O . LYS A 1 85 ? -13.405 7.550 -19.559 1.00 40.00 85 LYS A O 3
ATOM 4733 N N . LEU A 1 86 ? -14.279 5.508 -19.918 1.00 52.12 86 LEU A N 3
ATOM 4734 C CA . LEU A 1 86 ? -15.610 6.014 -20.235 1.00 33.22 86 LEU A CA 3
ATOM 4735 C C . LEU A 1 86 ? -16.223 6.725 -19.032 1.00 71.40 86 LEU A C 3
ATOM 4736 O O . LEU A 1 86 ? -17.193 7.470 -19.168 1.00 53.31 86 LEU A O 3
ATOM 4752 N N . ASP A 1 87 ? -15.650 6.489 -17.858 1.00 12.10 87 ASP A N 3
ATOM 4753 C CA . ASP A 1 87 ? -16.138 7.109 -16.631 1.00 2.11 87 ASP A CA 3
ATOM 4754 C C . ASP A 1 87 ? -14.979 7.640 -15.793 1.00 52.44 87 ASP A C 3
ATOM 4755 O O . ASP A 1 87 ? -15.077 7.734 -14.571 1.00 5.54 87 ASP A O 3
ATOM 4765 N N . ASN A 1 88 ? -13.883 7.987 -16.460 1.00 74.44 88 ASN A N 3
ATOM 4766 C CA . ASN A 1 88 ? -12.705 8.508 -15.777 1.00 4.32 88 ASN A CA 3
ATOM 4767 C C . ASN A 1 88 ? -12.075 7.440 -14.887 1.00 65.44 88 ASN A C 3
ATOM 4768 O O . ASN A 1 88 ? -11.651 7.721 -13.767 1.00 43.01 88 ASN A O 3
ATOM 4779 N N . TYR A 1 89 ? -12.018 6.214 -15.397 1.00 1.31 89 TYR A N 3
ATOM 4780 C CA . TYR A 1 89 ? -11.441 5.102 -14.649 1.00 42.13 89 TYR A CA 3
ATOM 4781 C C . TYR A 1 89 ? -12.209 4.862 -13.352 1.00 70.24 89 TYR A C 3
ATOM 4782 O O . TYR A 1 89 ? -11.617 4.591 -12.307 1.00 51.11 89 TYR A O 3
ATOM 4800 N N . THR A 1 90 ? -13.532 4.962 -13.429 1.00 70.10 90 THR A N 3
ATOM 4801 C CA . THR A 1 90 ? -14.383 4.756 -12.263 1.00 64.01 90 THR A CA 3
ATOM 4802 C C . THR A 1 90 ? -14.058 3.436 -11.573 1.00 54.41 90 THR A C 3
ATOM 4803 O O . THR A 1 90 ? -14.209 3.307 -10.358 1.00 64.10 90 THR A O 3
ATOM 4814 N N . ALA A 1 91 ? -13.612 2.458 -12.353 1.00 73.54 91 ALA A N 3
ATOM 4815 C CA . ALA A 1 91 ? -13.264 1.149 -11.817 1.00 32.15 91 ALA A CA 3
ATOM 4816 C C . ALA A 1 91 ? -12.238 1.271 -10.695 1.00 43.02 91 ALA A C 3
ATOM 4817 O O . ALA A 1 91 ? -12.268 0.511 -9.726 1.00 53.42 91 ALA A O 3
ATOM 4824 N N . LEU A 1 92 ? -11.330 2.231 -10.833 1.00 23.14 92 LEU A N 3
ATOM 4825 C CA . LEU A 1 92 ? -10.293 2.453 -9.830 1.00 22.51 92 LEU A CA 3
ATOM 4826 C C . LEU A 1 92 ? -10.895 2.981 -8.532 1.00 62.23 92 LEU A C 3
ATOM 4827 O O . LEU A 1 92 ? -10.417 2.667 -7.442 1.00 13.14 92 LEU A O 3
ATOM 4843 N N . VAL A 1 93 ? -11.946 3.785 -8.657 1.00 61.01 93 VAL A N 3
ATOM 4844 C CA . VAL A 1 93 ? -12.615 4.355 -7.494 1.00 72.21 93 VAL A CA 3
ATOM 4845 C C . VAL A 1 93 ? -13.208 3.262 -6.611 1.00 72.15 93 VAL A C 3
ATOM 4846 O O . VAL A 1 93 ? -12.985 3.238 -5.401 1.00 51.21 93 VAL A O 3
ATOM 4859 N N . ASP A 1 94 ? -13.965 2.360 -7.226 1.00 33.13 94 ASP A N 3
ATOM 4860 C CA . ASP A 1 94 ? -14.590 1.262 -6.496 1.00 54.15 94 ASP A CA 3
ATOM 4861 C C . ASP A 1 94 ? -13.561 0.198 -6.128 1.00 51.02 94 ASP A C 3
ATOM 4862 O O . ASP A 1 94 ? -13.699 -0.489 -5.117 1.00 25.13 94 ASP A O 3
ATOM 4872 N N . ALA A 1 95 ? -12.531 0.067 -6.958 1.00 72.24 95 ALA A N 3
ATOM 4873 C CA . ALA A 1 95 ? -11.478 -0.913 -6.720 1.00 73.13 95 ALA A CA 3
ATOM 4874 C C . ALA A 1 95 ? -10.619 -0.516 -5.525 1.00 33.14 95 ALA A C 3
ATOM 4875 O O . ALA A 1 95 ? -10.489 -1.275 -4.563 1.00 51.03 95 ALA A O 3
ATOM 4882 N N . ILE A 1 96 ? -10.035 0.676 -5.591 1.00 31.32 96 ILE A N 3
ATOM 4883 C CA . ILE A 1 96 ? -9.189 1.172 -4.514 1.00 2.10 96 ILE A CA 3
ATOM 4884 C C . ILE A 1 96 ? -9.958 1.243 -3.199 1.00 21.24 96 ILE A C 3
ATOM 4885 O O . ILE A 1 96 ? -9.464 0.816 -2.155 1.00 34.35 96 ILE A O 3
ATOM 4901 N N . TYR A 1 97 ? -11.170 1.783 -3.257 1.00 44.31 97 TYR A N 3
ATOM 4902 C CA . TYR A 1 97 ? -12.008 1.910 -2.070 1.00 53.23 97 TYR A CA 3
ATOM 4903 C C . TYR A 1 97 ? -12.308 0.542 -1.466 1.00 34.41 97 TYR A C 3
ATOM 4904 O O . TYR A 1 97 ? -12.477 0.410 -0.255 1.00 22.33 97 TYR A O 3
ATOM 4922 N N . SER A 1 98 ? -12.374 -0.474 -2.322 1.00 4.31 98 SER A N 3
ATOM 4923 C CA . SER A 1 98 ? -12.657 -1.832 -1.875 1.00 1.53 98 SER A CA 3
ATOM 4924 C C . SER A 1 98 ? -11.424 -2.460 -1.230 1.00 72.22 98 SER A C 3
ATOM 4925 O O . SER A 1 98 ? -11.473 -2.922 -0.090 1.00 41.13 98 SER A O 3
ATOM 4933 N N . VAL A 1 99 ? -10.320 -2.473 -1.969 1.00 21.31 99 VAL A N 3
ATOM 4934 C CA . VAL A 1 99 ? -9.073 -3.042 -1.470 1.00 72.40 99 VAL A CA 3
ATOM 4935 C C . VAL A 1 99 ? -8.573 -2.284 -0.246 1.00 54.01 99 VAL A C 3
ATOM 4936 O O . VAL A 1 99 ? -8.314 -2.878 0.800 1.00 11.50 99 VAL A O 3
ATOM 4949 N N . GLU A 1 100 ? -8.441 -0.968 -0.384 1.00 73.51 100 GLU A N 3
ATOM 4950 C CA . GLU A 1 100 ? -7.972 -0.128 0.711 1.00 31.54 100 GLU A CA 3
ATOM 4951 C C . GLU A 1 100 ? -8.767 -0.403 1.985 1.00 43.40 100 GLU A C 3
ATOM 4952 O O . GLU A 1 100 ? -8.244 -0.279 3.093 1.00 13.44 100 GLU A O 3
ATOM 4965 N N . ASP A 1 101 ? -10.031 -0.774 1.818 1.00 3.31 101 ASP A N 3
ATOM 4966 C CA . ASP A 1 101 ? -10.898 -1.066 2.953 1.00 14.45 101 ASP A CA 3
ATOM 4967 C C . ASP A 1 101 ? -10.320 -2.193 3.803 1.00 1.00 101 ASP A C 3
ATOM 4968 O O . ASP A 1 101 ? -10.190 -2.062 5.020 1.00 60.21 101 ASP A O 3
ATOM 4978 N N . GLU A 1 102 ? -9.974 -3.300 3.153 1.00 34.21 102 GLU A N 3
ATOM 4979 C CA . GLU A 1 102 ? -9.412 -4.451 3.851 1.00 22.00 102 GLU A CA 3
ATOM 4980 C C . GLU A 1 102 ? -8.007 -4.762 3.341 1.00 34.20 102 GLU A C 3
ATOM 4981 O O . GLU A 1 102 ? -7.812 -5.039 2.159 1.00 21.32 102 GLU A O 3
ATOM 4994 N N . ASN A 1 103 ? -7.033 -4.714 4.244 1.00 52.42 103 ASN A N 3
ATOM 4995 C CA . ASN A 1 103 ? -5.646 -4.990 3.887 1.00 72.11 103 ASN A CA 3
ATOM 4996 C C . ASN A 1 103 ? -5.132 -6.227 4.616 1.00 4.31 103 ASN A C 3
ATOM 4997 O O . ASN A 1 103 ? -4.519 -7.108 4.013 1.00 42.21 103 ASN A O 3
ATOM 5008 N N . LYS A 1 104 ? -5.385 -6.286 5.919 1.00 73.20 104 LYS A N 3
ATOM 5009 C CA . LYS A 1 104 ? -4.951 -7.415 6.733 1.00 20.03 104 LYS A CA 3
ATOM 5010 C C . LYS A 1 104 ? -5.872 -8.615 6.536 1.00 73.41 104 LYS A C 3
ATOM 5011 O O . LYS A 1 104 ? -5.468 -9.759 6.742 1.00 55.11 104 LYS A O 3
ATOM 5030 N N . GLN A 1 105 ? -7.111 -8.344 6.135 1.00 4.13 105 GLN A N 3
ATOM 5031 C CA . GLN A 1 105 ? -8.088 -9.403 5.909 1.00 1.43 105 GLN A CA 3
ATOM 5032 C C . GLN A 1 105 ? -7.582 -10.398 4.871 1.00 31.23 105 GLN A C 3
ATOM 5033 O O . GLN A 1 105 ? -7.670 -10.154 3.667 1.00 0.31 105 GLN A O 3
ATOM 5047 N N . SER A 1 106 ? -7.052 -11.522 5.344 1.00 54.22 106 SER A N 3
ATOM 5048 C CA . SER A 1 106 ? -6.529 -12.553 4.456 1.00 34.10 106 SER A CA 3
ATOM 5049 C C . SER A 1 106 ? -7.102 -13.921 4.815 1.00 62.30 106 SER A C 3
ATOM 5050 O O . SER A 1 106 ? -6.972 -14.382 5.948 1.00 24.44 106 SER A O 3
ATOM 5058 N N . GLU A 1 107 ? -7.737 -14.564 3.839 1.00 52.22 107 GLU A N 3
ATOM 5059 C CA . GLU A 1 107 ? -8.331 -15.878 4.052 1.00 33.13 107 GLU A CA 3
ATOM 5060 C C . GLU A 1 107 ? -7.720 -16.911 3.109 1.00 53.04 107 GLU A C 3
ATOM 5061 O O . GLU A 1 107 ? -8.434 -17.652 2.436 1.00 22.44 107 GLU A O 3
ATOM 5074 N N . GLY A 1 108 ? -6.392 -16.951 3.066 1.00 5.40 108 GLY A N 3
ATOM 5075 C CA . GLY A 1 108 ? -5.706 -17.895 2.203 1.00 61.13 108 GLY A CA 3
ATOM 5076 C C . GLY A 1 108 ? -4.397 -17.347 1.668 1.00 11.15 108 GLY A C 3
ATOM 5077 O O . GLY A 1 108 ? -3.642 -16.703 2.398 1.00 33.32 108 GLY A O 3
ATOM 5081 N N . SER A 1 109 ? -4.127 -17.603 0.393 1.00 45.34 109 SER A N 3
ATOM 5082 C CA . SER A 1 109 ? -2.897 -17.135 -0.236 1.00 24.34 109 SER A CA 3
ATOM 5083 C C . SER A 1 109 ? -2.880 -15.613 -0.332 1.00 1.52 109 SER A C 3
ATOM 5084 O O . SER A 1 109 ? -1.840 -15.008 -0.589 1.00 31.42 109 SER A O 3
ATOM 5092 N N . 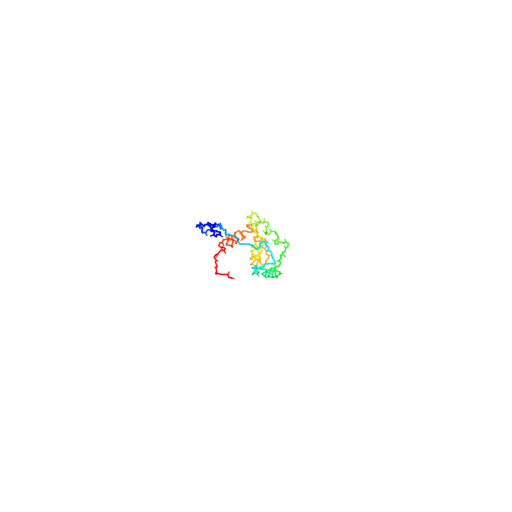MET A 1 1 ? -8.111 -27.560 -29.561 1.00 1.44 1 MET A N 4
ATOM 5093 C CA . MET A 1 1 ? -7.462 -28.821 -29.222 1.00 3.02 1 MET A CA 4
ATOM 5094 C C . MET A 1 1 ? -6.695 -28.702 -27.909 1.00 4.20 1 MET A C 4
ATOM 5095 O O . MET A 1 1 ? -5.777 -27.892 -27.787 1.00 32.24 1 MET A O 4
ATOM 5109 N N . GLY A 1 2 ? -7.078 -29.515 -26.928 1.00 41.05 2 GLY A N 4
ATOM 5110 C CA . GLY A 1 2 ? -6.416 -29.484 -25.638 1.00 42.31 2 GLY A CA 4
ATOM 5111 C C . GLY A 1 2 ? -7.368 -29.758 -24.491 1.00 61.11 2 GLY A C 4
ATOM 5112 O O . GLY A 1 2 ? -8.557 -29.989 -24.705 1.00 53.31 2 GLY A O 4
ATOM 5116 N N . SER A 1 3 ? -6.843 -29.735 -23.270 1.00 41.05 3 SER A N 4
ATOM 5117 C CA . SER A 1 3 ? -7.653 -29.989 -22.084 1.00 55.22 3 SER A CA 4
ATOM 5118 C C . SER A 1 3 ? -7.482 -28.872 -21.060 1.00 53.01 3 SER A C 4
ATOM 5119 O O . SER A 1 3 ? -6.391 -28.325 -20.897 1.00 20.33 3 SER A O 4
ATOM 5127 N N . SER A 1 4 ? -8.569 -28.537 -20.371 1.00 32.12 4 SER A N 4
ATOM 5128 C CA . SER A 1 4 ? -8.542 -27.483 -19.364 1.00 72.24 4 SER A CA 4
ATOM 5129 C C . SER A 1 4 ? -9.307 -27.905 -18.114 1.00 2.30 4 SER A C 4
ATOM 5130 O O . SER A 1 4 ? -10.467 -28.308 -18.188 1.00 35.51 4 SER A O 4
ATOM 5138 N N . HIS A 1 5 ? -8.646 -27.812 -16.964 1.00 43.13 5 HIS A N 4
ATOM 5139 C CA . HIS A 1 5 ? -9.262 -28.183 -15.696 1.00 20.22 5 HIS A CA 4
ATOM 5140 C C . HIS A 1 5 ? -10.336 -27.176 -15.297 1.00 61.12 5 HIS A C 4
ATOM 5141 O O . HIS A 1 5 ? -10.391 -26.067 -15.831 1.00 52.04 5 HIS A O 4
ATOM 5156 N N . HIS A 1 6 ? -11.190 -27.568 -14.357 1.00 40.23 6 HIS A N 4
ATOM 5157 C CA . HIS A 1 6 ? -12.262 -26.699 -13.887 1.00 35.41 6 HIS A CA 4
ATOM 5158 C C . HIS A 1 6 ? -11.931 -26.119 -12.515 1.00 22.01 6 HIS A C 4
ATOM 5159 O O . HIS A 1 6 ? -10.930 -26.488 -11.899 1.00 54.03 6 HIS A O 4
ATOM 5174 N N . HIS A 1 7 ? -12.777 -25.210 -12.043 1.00 41.53 7 HIS A N 4
ATOM 5175 C CA . HIS A 1 7 ? -12.574 -24.578 -10.743 1.00 3.32 7 HIS A CA 4
ATOM 5176 C C . HIS A 1 7 ? -13.907 -24.173 -10.121 1.00 42.22 7 HIS A C 4
ATOM 5177 O O . HIS A 1 7 ? -14.970 -24.422 -10.690 1.00 13.13 7 HIS A O 4
ATOM 5192 N N . HIS A 1 8 ? -13.842 -23.548 -8.950 1.00 3.10 8 HIS A N 4
ATOM 5193 C CA . HIS A 1 8 ? -15.044 -23.109 -8.250 1.00 42.21 8 HIS A CA 4
ATOM 5194 C C . HIS A 1 8 ? -14.746 -21.903 -7.364 1.00 53.03 8 HIS A C 4
ATOM 5195 O O . HIS A 1 8 ? -13.817 -21.927 -6.556 1.00 74.34 8 HIS A O 4
ATOM 5210 N N . HIS A 1 9 ? -15.542 -20.849 -7.521 1.00 44.21 9 HIS A N 4
ATOM 5211 C CA . HIS A 1 9 ? -15.363 -19.633 -6.735 1.00 71.44 9 HIS A CA 4
ATOM 5212 C C . HIS A 1 9 ? -16.687 -18.893 -6.571 1.00 71.33 9 HIS A C 4
ATOM 5213 O O . HIS A 1 9 ? -17.508 -18.857 -7.489 1.00 5.21 9 HIS A O 4
ATOM 5228 N N . HIS A 1 10 ? -16.889 -18.304 -5.397 1.00 42.45 10 HIS A N 4
ATOM 5229 C CA . HIS A 1 10 ? -18.114 -17.565 -5.113 1.00 10.42 10 HIS A CA 4
ATOM 5230 C C . HIS A 1 10 ? -17.959 -16.721 -3.850 1.00 64.41 10 HIS A C 4
ATOM 5231 O O . HIS A 1 10 ? -17.567 -17.227 -2.798 1.00 35.14 10 HIS A O 4
ATOM 5246 N N . SER A 1 11 ? -18.268 -15.433 -3.963 1.00 64.31 11 SER A N 4
ATOM 5247 C CA . SER A 1 11 ? -18.159 -14.519 -2.833 1.00 41.02 11 SER A CA 4
ATOM 5248 C C . SER A 1 11 ? -19.505 -13.870 -2.527 1.00 51.13 11 SER A C 4
ATOM 5249 O O . SER A 1 11 ? -20.277 -13.560 -3.435 1.00 14.54 11 SER A O 4
ATOM 5257 N N . SER A 1 12 ? -19.779 -13.667 -1.242 1.00 72.41 12 SER A N 4
ATOM 5258 C CA . SER A 1 12 ? -21.034 -13.058 -0.816 1.00 44.12 12 SER A CA 4
ATOM 5259 C C . SER A 1 12 ? -20.934 -12.562 0.624 1.00 51.24 12 SER A C 4
ATOM 5260 O O . SER A 1 12 ? -20.578 -13.315 1.529 1.00 73.22 12 SER A O 4
ATOM 5268 N N . GLY A 1 13 ? -21.251 -11.286 0.827 1.00 61.25 13 GLY A N 4
ATOM 5269 C CA . GLY A 1 13 ? -21.190 -10.709 2.157 1.00 34.12 13 GLY A CA 4
ATOM 5270 C C . GLY A 1 13 ? -21.240 -9.195 2.134 1.00 2.51 13 GLY A C 4
ATOM 5271 O O . GLY A 1 13 ? -20.915 -8.570 1.124 1.00 3.55 13 GLY A O 4
ATOM 5275 N N . LEU A 1 14 ? -21.648 -8.601 3.251 1.00 40.11 14 LEU A N 4
ATOM 5276 C CA . LEU A 1 14 ? -21.741 -7.149 3.357 1.00 73.42 14 LEU A CA 4
ATOM 5277 C C . LEU A 1 14 ? -20.971 -6.641 4.571 1.00 44.54 14 LEU A C 4
ATOM 5278 O O . LEU A 1 14 ? -20.660 -7.404 5.486 1.00 33.11 14 LEU A O 4
ATOM 5294 N N . VAL A 1 15 ? -20.667 -5.346 4.574 1.00 24.42 15 VAL A N 4
ATOM 5295 C CA . VAL A 1 15 ? -19.937 -4.735 5.677 1.00 21.21 15 VAL A CA 4
ATOM 5296 C C . VAL A 1 15 ? -20.318 -3.269 5.843 1.00 42.31 15 VAL A C 4
ATOM 5297 O O . VAL A 1 15 ? -20.777 -2.611 4.909 1.00 21.41 15 VAL A O 4
ATOM 5310 N N . PRO A 1 16 ? -20.123 -2.741 7.061 1.00 54.22 16 PRO A N 4
ATOM 5311 C CA . PRO A 1 16 ? -20.439 -1.346 7.378 1.00 54.35 16 PRO A CA 4
ATOM 5312 C C . PRO A 1 16 ? -19.491 -0.366 6.695 1.00 3.14 16 PRO A C 4
ATOM 5313 O O . PRO A 1 16 ? -18.641 -0.764 5.899 1.00 24.30 16 PRO A O 4
ATOM 5324 N N . ARG A 1 17 ? -19.642 0.916 7.011 1.00 4.35 17 ARG A N 4
ATOM 5325 C CA . ARG A 1 17 ? -18.799 1.952 6.427 1.00 23.30 17 ARG A CA 4
ATOM 5326 C C . ARG A 1 17 ? -18.397 2.983 7.477 1.00 34.43 17 ARG A C 4
ATOM 5327 O O . ARG A 1 17 ? -19.056 3.124 8.507 1.00 63.52 17 ARG A O 4
ATOM 5348 N N . GLY A 1 18 ? -17.311 3.701 7.209 1.00 71.13 18 GLY A N 4
ATOM 5349 C CA . GLY A 1 18 ? -16.840 4.709 8.141 1.00 45.12 18 GLY A CA 4
ATOM 5350 C C . GLY A 1 18 ? -15.426 5.164 7.837 1.00 34.42 18 GLY A C 4
ATOM 5351 O O . GLY A 1 18 ? -14.622 4.399 7.303 1.00 73.14 18 GLY A O 4
ATOM 5355 N N . SER A 1 19 ? -15.123 6.413 8.174 1.00 40.20 19 SER A N 4
ATOM 5356 C CA . SER A 1 19 ? -13.798 6.971 7.929 1.00 13.31 19 SER A CA 4
ATOM 5357 C C . SER A 1 19 ? -12.829 6.576 9.039 1.00 62.04 19 SER A C 4
ATOM 5358 O O . SER A 1 19 ? -12.369 7.422 9.809 1.00 34.15 19 SER A O 4
ATOM 5366 N N . HIS A 1 20 ? -12.520 5.285 9.116 1.00 42.42 20 HIS A N 4
ATOM 5367 C CA . HIS A 1 20 ? -11.604 4.777 10.131 1.00 53.35 20 HIS A CA 4
ATOM 5368 C C . HIS A 1 20 ? -10.242 4.458 9.523 1.00 2.40 20 HIS A C 4
ATOM 5369 O O . HIS A 1 20 ? -10.021 3.358 9.017 1.00 54.04 20 HIS A O 4
ATOM 5384 N N . MET A 1 21 ? -9.333 5.426 9.577 1.00 74.21 21 MET A N 4
ATOM 5385 C CA . MET A 1 21 ? -7.993 5.247 9.031 1.00 3.11 21 MET A CA 4
ATOM 5386 C C . MET A 1 21 ? -6.995 4.919 10.137 1.00 50.31 21 MET A C 4
ATOM 5387 O O . MET A 1 21 ? -7.139 5.378 11.271 1.00 15.34 21 MET A O 4
ATOM 5401 N N . ILE A 1 22 ? -5.984 4.125 9.801 1.00 34.10 22 ILE A N 4
ATOM 5402 C CA . ILE A 1 22 ? -4.964 3.738 10.767 1.00 41.34 22 ILE A CA 4
ATOM 5403 C C . ILE A 1 22 ? -3.829 2.977 10.090 1.00 24.13 22 ILE A C 4
ATOM 5404 O O . ILE A 1 22 ? -4.044 2.262 9.112 1.00 25.34 22 ILE A O 4
ATOM 5420 N N . SER A 1 23 ? -2.620 3.134 10.621 1.00 23.41 23 SER A N 4
ATOM 5421 C CA . SER A 1 23 ? -1.449 2.462 10.067 1.00 13.14 23 SER A CA 4
ATOM 5422 C C . SER A 1 23 ? -1.417 0.994 10.485 1.00 54.11 23 SER A C 4
ATOM 5423 O O . SER A 1 23 ? -0.484 0.547 11.152 1.00 13.22 23 SER A O 4
ATOM 5431 N N . LEU A 1 24 ? -2.443 0.250 10.087 1.00 72.15 24 LEU A N 4
ATOM 5432 C CA . LEU A 1 24 ? -2.535 -1.167 10.419 1.00 65.13 24 LEU A CA 4
ATOM 5433 C C . LEU A 1 24 ? -1.954 -2.026 9.300 1.00 21.51 24 LEU A C 4
ATOM 5434 O O . LEU A 1 24 ? -2.552 -3.023 8.896 1.00 30.40 24 LEU A O 4
ATOM 5450 N N . SER A 1 25 ? -0.784 -1.635 8.806 1.00 72.33 25 SER A N 4
ATOM 5451 C CA . SER A 1 25 ? -0.123 -2.368 7.733 1.00 75.24 25 SER A CA 4
ATOM 5452 C C . SER A 1 25 ? 0.056 -3.836 8.107 1.00 11.44 25 SER A C 4
ATOM 5453 O O . SER A 1 25 ? 0.688 -4.159 9.112 1.00 14.45 25 SER A O 4
ATOM 5461 N N . GLY A 1 26 ? -0.507 -4.722 7.291 1.00 61.31 26 GLY A N 4
ATOM 5462 C CA . GLY A 1 26 ? -0.399 -6.146 7.553 1.00 53.33 26 GLY A CA 4
ATOM 5463 C C . GLY A 1 26 ? -1.746 -6.840 7.542 1.00 31.23 26 GLY A C 4
ATOM 5464 O O . GLY A 1 26 ? -2.475 -6.813 8.535 1.00 14.15 26 GLY A O 4
ATOM 5468 N N . LEU A 1 27 ? -2.081 -7.462 6.417 1.00 44.10 27 LEU A N 4
ATOM 5469 C CA . LEU A 1 27 ? -3.350 -8.166 6.280 1.00 33.05 27 LEU A CA 4
ATOM 5470 C C . LEU A 1 27 ? -3.134 -9.675 6.222 1.00 62.34 27 LEU A C 4
ATOM 5471 O O . LEU A 1 27 ? -4.087 -10.453 6.270 1.00 64.23 27 LEU A O 4
ATOM 5487 N N . THR A 1 28 ? -1.872 -10.083 6.120 1.00 73.01 28 THR A N 4
ATOM 5488 C CA . THR A 1 28 ? -1.530 -11.498 6.056 1.00 44.23 28 THR A CA 4
ATOM 5489 C C . THR A 1 28 ? -0.068 -11.727 6.428 1.00 11.04 28 THR A C 4
ATOM 5490 O O . THR A 1 28 ? 0.678 -10.777 6.663 1.00 1.54 28 THR A O 4
ATOM 5501 N N . SER A 1 29 ? 0.332 -12.993 6.480 1.00 64.11 29 SER A N 4
ATOM 5502 C CA . SER A 1 29 ? 1.704 -13.347 6.827 1.00 52.22 29 SER A CA 4
ATOM 5503 C C . SER A 1 29 ? 2.249 -14.407 5.874 1.00 12.44 29 SER A C 4
ATOM 5504 O O . SER A 1 29 ? 3.027 -15.274 6.273 1.00 40.35 29 SER A O 4
ATOM 5512 N N . SER A 1 30 ? 1.833 -14.331 4.615 1.00 22.12 30 SER A N 4
ATOM 5513 C CA . SER A 1 30 ? 2.276 -15.286 3.605 1.00 31.13 30 SER A CA 4
ATOM 5514 C C . SER A 1 30 ? 3.125 -14.598 2.542 1.00 73.44 30 SER A C 4
ATOM 5515 O O . SER A 1 30 ? 3.491 -13.430 2.682 1.00 30.11 30 SER A O 4
ATOM 5523 N N . VAL A 1 31 ? 3.436 -15.329 1.476 1.00 22.21 31 VAL A N 4
ATOM 5524 C CA . VAL A 1 31 ? 4.241 -14.790 0.387 1.00 21.31 31 VAL A CA 4
ATOM 5525 C C . VAL A 1 31 ? 3.361 -14.186 -0.700 1.00 33.30 31 VAL A C 4
ATOM 5526 O O . VAL A 1 31 ? 3.556 -14.446 -1.887 1.00 61.11 31 VAL A O 4
ATOM 5539 N N . GLU A 1 32 ? 2.390 -13.377 -0.287 1.00 62.40 32 GLU A N 4
ATOM 5540 C CA . GLU A 1 32 ? 1.478 -12.736 -1.227 1.00 44.53 32 GLU A CA 4
ATOM 5541 C C . GLU A 1 32 ? 2.157 -11.561 -1.926 1.00 53.14 32 GLU A C 4
ATOM 5542 O O . GLU A 1 32 ? 1.756 -11.159 -3.018 1.00 52.31 32 GLU A O 4
ATOM 5555 N N . SER A 1 33 ? 3.186 -11.013 -1.287 1.00 22.04 33 SER A N 4
ATOM 5556 C CA . SER A 1 33 ? 3.918 -9.881 -1.844 1.00 11.11 33 SER A CA 4
ATOM 5557 C C . SER A 1 33 ? 5.360 -10.268 -2.157 1.00 60.22 33 SER A C 4
ATOM 5558 O O . SER A 1 33 ? 6.014 -9.644 -2.994 1.00 13.13 33 SER A O 4
ATOM 5566 N N . ASP A 1 34 ? 5.849 -11.300 -1.481 1.00 25.32 34 ASP A N 4
ATOM 5567 C CA . ASP A 1 34 ? 7.214 -11.772 -1.687 1.00 0.15 34 ASP A CA 4
ATOM 5568 C C . ASP A 1 34 ? 7.442 -12.157 -3.144 1.00 75.41 34 ASP A C 4
ATOM 5569 O O . ASP A 1 34 ? 8.562 -12.078 -3.651 1.00 4.22 34 ASP A O 4
ATOM 5579 N N . LEU A 1 35 ? 6.373 -12.573 -3.815 1.00 24.31 35 LEU A N 4
ATOM 5580 C CA . LEU A 1 35 ? 6.456 -12.972 -5.216 1.00 54.22 35 LEU A CA 4
ATOM 5581 C C . LEU A 1 35 ? 6.093 -11.810 -6.135 1.00 54.55 35 LEU A C 4
ATOM 5582 O O . LEU A 1 35 ? 5.829 -12.003 -7.322 1.00 54.24 35 LEU A O 4
ATOM 5598 N N . ASP A 1 36 ? 6.083 -10.603 -5.579 1.00 22.14 36 ASP A N 4
ATOM 5599 C CA . ASP A 1 36 ? 5.755 -9.409 -6.348 1.00 62.53 36 ASP A CA 4
ATOM 5600 C C . ASP A 1 36 ? 6.649 -9.294 -7.580 1.00 71.12 36 ASP A C 4
ATOM 5601 O O . ASP A 1 36 ? 6.171 -9.032 -8.683 1.00 23.22 36 ASP A O 4
ATOM 5611 N N . MET A 1 37 ? 7.949 -9.490 -7.382 1.00 31.30 37 MET A N 4
ATOM 5612 C CA . MET A 1 37 ? 8.909 -9.408 -8.476 1.00 31.35 37 MET A CA 4
ATOM 5613 C C . MET A 1 37 ? 8.502 -10.324 -9.626 1.00 64.12 37 MET A C 4
ATOM 5614 O O . MET A 1 37 ? 8.657 -9.973 -10.795 1.00 73.00 37 MET A O 4
ATOM 5628 N N . GLN A 1 38 ? 7.984 -11.500 -9.285 1.00 13.10 38 GLN A N 4
ATOM 5629 C CA . GLN A 1 38 ? 7.556 -12.466 -10.290 1.00 1.33 38 GLN A CA 4
ATOM 5630 C C . GLN A 1 38 ? 6.292 -11.991 -10.999 1.00 43.41 38 GLN A C 4
ATOM 5631 O O . GLN A 1 38 ? 6.023 -12.382 -12.134 1.00 54.35 38 GLN A O 4
ATOM 5645 N N . GLN A 1 39 ? 5.521 -11.146 -10.321 1.00 22.42 39 GLN A N 4
ATOM 5646 C CA . GLN A 1 39 ? 4.285 -10.620 -10.887 1.00 52.42 39 GLN A CA 4
ATOM 5647 C C . GLN A 1 39 ? 4.551 -9.349 -11.687 1.00 75.13 39 GLN A C 4
ATOM 5648 O O . GLN A 1 39 ? 3.780 -8.992 -12.578 1.00 71.10 39 GLN A O 4
ATOM 5662 N N . ALA A 1 40 ? 5.646 -8.671 -11.364 1.00 50.34 40 ALA A N 4
ATOM 5663 C CA . ALA A 1 40 ? 6.014 -7.440 -12.053 1.00 41.35 40 ALA A CA 4
ATOM 5664 C C . ALA A 1 40 ? 6.263 -7.695 -13.536 1.00 14.03 40 ALA A C 4
ATOM 5665 O O . ALA A 1 40 ? 6.149 -6.788 -14.359 1.00 54.43 40 ALA A O 4
ATOM 5672 N N . MET A 1 41 ? 6.603 -8.936 -13.869 1.00 22.12 41 MET A N 4
ATOM 5673 C CA . MET A 1 41 ? 6.867 -9.310 -15.254 1.00 64.03 41 MET A CA 4
ATOM 5674 C C . MET A 1 41 ? 5.566 -9.451 -16.036 1.00 75.12 41 MET A C 4
ATOM 5675 O O . MET A 1 41 ? 5.475 -9.032 -17.191 1.00 31.30 41 MET A O 4
ATOM 5689 N N . LEU A 1 42 ? 4.560 -10.043 -15.401 1.00 65.55 42 LEU A N 4
ATOM 5690 C CA . LEU A 1 42 ? 3.263 -10.240 -16.039 1.00 22.12 42 LEU A CA 4
ATOM 5691 C C . LEU A 1 42 ? 2.499 -8.924 -16.138 1.00 40.55 42 LEU A C 4
ATOM 5692 O O . LEU A 1 42 ? 1.534 -8.807 -16.893 1.00 62.42 42 LEU A O 4
ATOM 5708 N N . THR A 1 43 ? 2.939 -7.932 -15.369 1.00 74.23 43 THR A N 4
ATOM 5709 C CA . THR A 1 43 ? 2.298 -6.622 -15.370 1.00 30.21 43 THR A CA 4
ATOM 5710 C C . THR A 1 43 ? 3.276 -5.532 -15.792 1.00 32.41 43 THR A C 4
ATOM 5711 O O . THR A 1 43 ? 3.376 -4.491 -15.146 1.00 0.43 43 THR A O 4
ATOM 5722 N N . ASN A 1 44 ? 3.994 -5.778 -16.883 1.00 62.12 44 ASN A N 4
ATOM 5723 C CA . ASN A 1 44 ? 4.965 -4.816 -17.392 1.00 62.53 44 ASN A CA 4
ATOM 5724 C C . ASN A 1 44 ? 4.330 -3.439 -17.560 1.00 3.04 44 ASN A C 4
ATOM 5725 O O . ASN A 1 44 ? 3.411 -3.261 -18.361 1.00 41.54 44 ASN A O 4
ATOM 5736 N N . LYS A 1 45 ? 4.824 -2.469 -16.800 1.00 44.20 45 LYS A N 4
ATOM 5737 C CA . LYS A 1 45 ? 4.308 -1.107 -16.863 1.00 74.13 45 LYS A CA 4
ATOM 5738 C C . LYS A 1 45 ? 4.409 -0.553 -18.281 1.00 64.12 45 LYS A C 4
ATOM 5739 O O . LYS A 1 45 ? 5.139 -1.088 -19.116 1.00 71.11 45 LYS A O 4
ATOM 5758 N N . ASP A 1 46 ? 3.676 0.523 -18.545 1.00 13.14 46 ASP A N 4
ATOM 5759 C CA . ASP A 1 46 ? 3.685 1.151 -19.862 1.00 5.44 46 ASP A CA 4
ATOM 5760 C C . ASP A 1 46 ? 3.474 2.658 -19.745 1.00 31.20 46 ASP A C 4
ATOM 5761 O O . ASP A 1 46 ? 3.145 3.167 -18.675 1.00 11.01 46 ASP A O 4
ATOM 5771 N N . GLU A 1 47 ? 3.667 3.364 -20.855 1.00 20.33 47 GLU A N 4
ATOM 5772 C CA . GLU A 1 47 ? 3.499 4.812 -20.877 1.00 44.44 47 GLU A CA 4
ATOM 5773 C C . GLU A 1 47 ? 2.059 5.198 -20.554 1.00 15.21 47 GLU A C 4
ATOM 5774 O O . GLU A 1 47 ? 1.810 6.138 -19.798 1.00 21.52 47 GLU A O 4
ATOM 5787 N N . LYS A 1 48 ? 1.112 4.466 -21.132 1.00 45.13 48 LYS A N 4
ATOM 5788 C CA . LYS A 1 48 ? -0.303 4.728 -20.907 1.00 74.13 48 LYS A CA 4
ATOM 5789 C C . LYS A 1 48 ? -0.701 4.379 -19.476 1.00 52.24 48 LYS A C 4
ATOM 5790 O O . LYS A 1 48 ? -1.577 5.017 -18.891 1.00 72.32 48 LYS A O 4
ATOM 5809 N N . VAL A 1 49 ? -0.050 3.365 -18.917 1.00 20.31 49 VAL A N 4
ATOM 5810 C CA . VAL A 1 49 ? -0.334 2.933 -17.553 1.00 31.01 49 VAL A CA 4
ATOM 5811 C C . VAL A 1 49 ? -0.108 4.066 -16.560 1.00 53.30 49 VAL A C 4
ATOM 5812 O O . VAL A 1 49 ? -0.754 4.127 -15.513 1.00 14.42 49 VAL A O 4
ATOM 5825 N N . LEU A 1 50 ? 0.811 4.964 -16.894 1.00 42.03 50 LEU A N 4
ATOM 5826 C CA . LEU A 1 50 ? 1.123 6.098 -16.031 1.00 71.22 50 LEU A CA 4
ATOM 5827 C C . LEU A 1 50 ? -0.045 7.076 -15.975 1.00 51.54 50 LEU A C 4
ATOM 5828 O O . LEU A 1 50 ? -0.203 7.818 -15.004 1.00 32.53 50 LEU A O 4
ATOM 5844 N N . LYS A 1 51 ? -0.864 7.073 -17.021 1.00 70.43 51 LYS A N 4
ATOM 5845 C CA . LYS A 1 51 ? -2.022 7.958 -17.090 1.00 61.33 51 LYS A CA 4
ATOM 5846 C C . LYS A 1 51 ? -3.026 7.626 -15.993 1.00 52.41 51 LYS A C 4
ATOM 5847 O O . LYS A 1 51 ? -3.634 8.520 -15.404 1.00 72.41 51 LYS A O 4
ATOM 5866 N N . ALA A 1 52 ? -3.195 6.336 -15.720 1.00 70.34 52 ALA A N 4
ATOM 5867 C CA . ALA A 1 52 ? -4.124 5.887 -14.691 1.00 50.42 52 ALA A CA 4
ATOM 5868 C C . ALA A 1 52 ? -3.711 6.405 -13.317 1.00 22.04 52 ALA A C 4
ATOM 5869 O O . ALA A 1 52 ? -4.548 6.863 -12.538 1.00 13.10 52 ALA A O 4
ATOM 5876 N N . LEU A 1 53 ? -2.418 6.327 -13.025 1.00 44.33 53 LEU A N 4
ATOM 5877 C CA . LEU A 1 53 ? -1.894 6.788 -11.743 1.00 64.43 53 LEU A CA 4
ATOM 5878 C C . LEU A 1 53 ? -2.200 8.267 -11.530 1.00 2.14 53 LEU A C 4
ATOM 5879 O O . LEU A 1 53 ? -2.204 8.751 -10.398 1.00 14.02 53 LEU A O 4
ATOM 5895 N N . GLU A 1 54 ? -2.457 8.977 -12.623 1.00 51.23 54 GLU A N 4
ATOM 5896 C CA . GLU A 1 54 ? -2.766 10.400 -12.554 1.00 54.15 54 GLU A CA 4
ATOM 5897 C C . GLU A 1 54 ? -4.107 10.633 -11.864 1.00 2.01 54 GLU A C 4
ATOM 5898 O O . GLU A 1 54 ? -4.267 11.585 -11.100 1.00 42.51 54 GLU A O 4
ATOM 5911 N N . ARG A 1 55 ? -5.068 9.757 -12.139 1.00 72.24 55 ARG A N 4
ATOM 5912 C CA . ARG A 1 55 ? -6.395 9.868 -11.548 1.00 10.42 55 ARG A CA 4
ATOM 5913 C C . ARG A 1 55 ? -6.389 9.372 -10.104 1.00 35.33 55 ARG A C 4
ATOM 5914 O O . ARG A 1 55 ? -7.105 9.900 -9.252 1.00 75.30 55 ARG A O 4
ATOM 5935 N N . THR A 1 56 ? -5.578 8.355 -9.837 1.00 1.14 56 THR A N 4
ATOM 5936 C CA . THR A 1 56 ? -5.481 7.786 -8.498 1.00 43.43 56 THR A CA 4
ATOM 5937 C C . THR A 1 56 ? -4.681 8.696 -7.572 1.00 4.32 56 THR A C 4
ATOM 5938 O O . THR A 1 56 ? -5.075 8.937 -6.431 1.00 23.42 56 THR A O 4
ATOM 5949 N N . ARG A 1 57 ? -3.555 9.198 -8.069 1.00 61.43 57 ARG A N 4
ATOM 5950 C CA . ARG A 1 57 ? -2.700 10.080 -7.286 1.00 23.13 57 ARG A CA 4
ATOM 5951 C C . ARG A 1 57 ? -3.491 11.271 -6.752 1.00 3.12 57 ARG A C 4
ATOM 5952 O O . ARG A 1 57 ? -3.148 11.842 -5.717 1.00 70.42 57 ARG A O 4
ATOM 5973 N N . GLN A 1 58 ? -4.551 11.638 -7.465 1.00 43.54 58 GLN A N 4
ATOM 5974 C CA . GLN A 1 58 ? -5.389 12.762 -7.063 1.00 32.43 58 GLN A CA 4
ATOM 5975 C C . GLN A 1 58 ? -6.080 12.476 -5.734 1.00 53.14 58 GLN A C 4
ATOM 5976 O O . GLN A 1 58 ? -6.208 13.362 -4.886 1.00 25.34 58 GLN A O 4
ATOM 5990 N N . LEU A 1 59 ? -6.525 11.237 -5.559 1.00 12.40 59 LEU A N 4
ATOM 5991 C CA . LEU A 1 59 ? -7.205 10.835 -4.332 1.00 25.23 59 LEU A CA 4
ATOM 5992 C C . LEU A 1 59 ? -6.218 10.235 -3.335 1.00 41.54 59 LEU A C 4
ATOM 5993 O O . LEU A 1 59 ? -6.617 9.621 -2.344 1.00 63.24 59 LEU A O 4
ATOM 6009 N N . ASP A 1 60 ? -4.930 10.420 -3.601 1.00 23.21 60 ASP A N 4
ATOM 6010 C CA . ASP A 1 60 ? -3.886 9.900 -2.725 1.00 43.34 60 ASP A CA 4
ATOM 6011 C C . ASP A 1 60 ? -3.913 8.376 -2.693 1.00 5.10 60 ASP A C 4
ATOM 6012 O O . ASP A 1 60 ? -4.353 7.773 -1.713 1.00 40.14 60 ASP A O 4
ATOM 6022 N N . ILE A 1 61 ? -3.440 7.757 -3.770 1.00 52.53 61 ILE A N 4
ATOM 6023 C CA . ILE A 1 61 ? -3.410 6.304 -3.864 1.00 34.35 61 ILE A CA 4
ATOM 6024 C C . ILE A 1 61 ? -2.029 5.807 -4.278 1.00 44.33 61 ILE A C 4
ATOM 6025 O O . ILE A 1 61 ? -1.430 6.292 -5.239 1.00 4.24 61 ILE A O 4
ATOM 6041 N N . PRO A 1 62 ? -1.510 4.817 -3.538 1.00 4.11 62 PRO A N 4
ATOM 6042 C CA . PRO A 1 62 ? -0.194 4.231 -3.810 1.00 44.33 62 PRO A CA 4
ATOM 6043 C C . PRO A 1 62 ? -0.179 3.411 -5.095 1.00 63.24 62 PRO A C 4
ATOM 6044 O O . PRO A 1 62 ? -1.127 2.683 -5.389 1.00 61.41 62 PRO A O 4
ATOM 6055 N N . ASP A 1 63 ? 0.903 3.534 -5.857 1.00 41.31 63 ASP A N 4
ATOM 6056 C CA . ASP A 1 63 ? 1.042 2.803 -7.111 1.00 21.44 63 ASP A CA 4
ATOM 6057 C C . ASP A 1 63 ? 1.173 1.304 -6.855 1.00 3.41 63 ASP A C 4
ATOM 6058 O O . ASP A 1 63 ? 1.109 0.499 -7.782 1.00 31.34 63 ASP A O 4
ATOM 6068 N N . GLU A 1 64 ? 1.359 0.939 -5.590 1.00 10.10 64 GLU A N 4
ATOM 6069 C CA . GLU A 1 64 ? 1.501 -0.462 -5.213 1.00 4.41 64 GLU A CA 4
ATOM 6070 C C . GLU A 1 64 ? 0.149 -1.169 -5.228 1.00 65.43 64 GLU A C 4
ATOM 6071 O O . GLU A 1 64 ? 0.063 -2.362 -5.521 1.00 21.40 64 GLU A O 4
ATOM 6084 N N . LYS A 1 65 ? -0.904 -0.426 -4.909 1.00 23.44 65 LYS A N 4
ATOM 6085 C CA . LYS A 1 65 ? -2.253 -0.980 -4.886 1.00 63.22 65 LYS A CA 4
ATOM 6086 C C . LYS A 1 65 ? -3.002 -0.641 -6.171 1.00 73.14 65 LYS A C 4
ATOM 6087 O O . LYS A 1 65 ? -3.879 -1.388 -6.606 1.00 53.23 65 LYS A O 4
ATOM 6106 N N . THR A 1 66 ? -2.649 0.490 -6.775 1.00 34.11 66 THR A N 4
ATOM 6107 C CA . THR A 1 66 ? -3.289 0.927 -8.010 1.00 24.10 66 THR A CA 4
ATOM 6108 C C . THR A 1 66 ? -2.814 0.097 -9.198 1.00 54.41 66 THR A C 4
ATOM 6109 O O . THR A 1 66 ? -3.560 -0.117 -10.155 1.00 42.31 66 THR A O 4
ATOM 6120 N N . MET A 1 67 ? -1.572 -0.369 -9.131 1.00 12.54 67 MET A N 4
ATOM 6121 C CA . MET A 1 67 ? -1.000 -1.178 -10.200 1.00 11.02 67 MET A CA 4
ATOM 6122 C C . MET A 1 67 ? -1.926 -2.337 -10.560 1.00 41.51 67 MET A C 4
ATOM 6123 O O . MET A 1 67 ? -2.375 -2.472 -11.698 1.00 10.24 67 MET A O 4
ATOM 6137 N N . PRO A 1 68 ? -2.218 -3.191 -9.569 1.00 2.23 68 PRO A N 4
ATOM 6138 C CA . PRO A 1 68 ? -3.092 -4.353 -9.757 1.00 52.13 68 PRO A CA 4
ATOM 6139 C C . PRO A 1 68 ? -4.548 -3.953 -9.974 1.00 4.42 68 PRO A C 4
ATOM 6140 O O . PRO A 1 68 ? -5.365 -4.762 -10.415 1.00 71.03 68 PRO A O 4
ATOM 6151 N N . VAL A 1 69 ? -4.865 -2.702 -9.661 1.00 13.43 69 VAL A N 4
ATOM 6152 C CA . VAL A 1 69 ? -6.223 -2.194 -9.822 1.00 43.13 69 VAL A CA 4
ATOM 6153 C C . VAL A 1 69 ? -6.493 -1.801 -11.270 1.00 15.22 69 VAL A C 4
ATOM 6154 O O . VAL A 1 69 ? -7.517 -2.175 -11.846 1.00 65.11 69 VAL A O 4
ATOM 6167 N N . LEU A 1 70 ? -5.571 -1.044 -11.854 1.00 14.32 70 LEU A N 4
ATOM 6168 C CA . LEU A 1 70 ? -5.710 -0.599 -13.236 1.00 41.34 70 LEU A CA 4
ATOM 6169 C C . LEU A 1 70 ? -5.543 -1.766 -14.203 1.00 62.10 70 LEU A C 4
ATOM 6170 O O . LEU A 1 70 ? -6.232 -1.846 -15.220 1.00 44.35 70 LEU A O 4
ATOM 6186 N N . MET A 1 71 ? -4.625 -2.670 -13.878 1.00 62.31 71 MET A N 4
ATOM 6187 C CA . MET A 1 71 ? -4.370 -3.836 -14.717 1.00 3.33 71 MET A CA 4
ATOM 6188 C C . MET A 1 71 ? -5.538 -4.814 -14.658 1.00 13.24 71 MET A C 4
ATOM 6189 O O . MET A 1 71 ? -5.731 -5.623 -15.565 1.00 13.10 71 MET A O 4
ATOM 6203 N N . LYS A 1 72 ? -6.315 -4.736 -13.583 1.00 14.24 72 LYS A N 4
ATOM 6204 C CA . LYS A 1 72 ? -7.466 -5.613 -13.404 1.00 34.14 72 LYS A CA 4
ATOM 6205 C C . LYS A 1 72 ? -8.512 -5.367 -14.486 1.00 72.45 72 LYS A C 4
ATOM 6206 O O . LYS A 1 72 ? -9.241 -6.278 -14.879 1.00 14.00 72 LYS A O 4
ATOM 6225 N N . LEU A 1 73 ? -8.578 -4.130 -14.967 1.00 72.44 73 LEU A N 4
ATOM 6226 C CA . LEU A 1 73 ? -9.535 -3.763 -16.007 1.00 64.25 73 LEU A CA 4
ATOM 6227 C C . LEU A 1 73 ? -8.994 -4.109 -17.390 1.00 41.12 73 LEU A C 4
ATOM 6228 O O . LEU A 1 73 ? -9.708 -4.662 -18.228 1.00 52.11 73 LEU A O 4
ATOM 6244 N N . LEU A 1 74 ? -7.727 -3.783 -17.624 1.00 15.55 74 LEU A N 4
ATOM 6245 C CA . LEU A 1 74 ? -7.088 -4.061 -18.906 1.00 15.35 74 LEU A CA 4
ATOM 6246 C C . LEU A 1 74 ? -6.877 -5.560 -19.094 1.00 34.01 74 LEU A C 4
ATOM 6247 O O . LEU A 1 74 ? -6.774 -6.044 -20.220 1.00 61.44 74 LEU A O 4
ATOM 6263 N N . GLU A 1 75 ? -6.817 -6.289 -17.984 1.00 42.04 75 GLU A N 4
ATOM 6264 C CA . GLU A 1 75 ? -6.618 -7.732 -18.028 1.00 32.24 75 GLU A CA 4
ATOM 6265 C C . GLU A 1 75 ? -7.840 -8.431 -18.620 1.00 3.02 75 GLU A C 4
ATOM 6266 O O . GLU A 1 75 ? -7.720 -9.232 -19.546 1.00 61.32 75 GLU A O 4
ATOM 6279 N N . GLU A 1 76 ? -9.013 -8.121 -18.078 1.00 54.43 76 GLU A N 4
ATOM 6280 C CA . GLU A 1 76 ? -10.255 -8.719 -18.552 1.00 1.55 76 GLU A CA 4
ATOM 6281 C C . GLU A 1 76 ? -10.706 -8.074 -19.859 1.00 11.01 76 GLU A C 4
ATOM 6282 O O . GLU A 1 76 ? -11.186 -8.754 -20.765 1.00 62.25 76 GLU A O 4
ATOM 6295 N N . ALA A 1 77 ? -10.549 -6.757 -19.947 1.00 3.03 77 ALA A N 4
ATOM 6296 C CA . ALA A 1 77 ? -10.938 -6.020 -21.143 1.00 34.53 77 ALA A CA 4
ATOM 6297 C C . ALA A 1 77 ? -9.945 -6.251 -22.278 1.00 1.31 77 ALA A C 4
ATOM 6298 O O . ALA A 1 77 ? -10.225 -5.936 -23.433 1.00 35.24 77 ALA A O 4
ATOM 6305 N N . GLY A 1 78 ? -8.783 -6.801 -21.938 1.00 53.31 78 GLY A N 4
ATOM 6306 C CA . GLY A 1 78 ? -7.766 -7.063 -22.939 1.00 70.51 78 GLY A CA 4
ATOM 6307 C C . GLY A 1 78 ? -6.836 -5.883 -23.143 1.00 24.43 78 GLY A C 4
ATOM 6308 O O . GLY A 1 78 ? -5.821 -5.997 -23.829 1.00 51.12 78 GLY A O 4
ATOM 6312 N N . GLY A 1 79 ? -7.183 -4.748 -22.546 1.00 52.33 79 GLY A N 4
ATOM 6313 C CA . GLY A 1 79 ? -6.362 -3.559 -22.679 1.00 43.15 79 GLY A CA 4
ATOM 6314 C C . GLY A 1 79 ? -7.037 -2.475 -23.494 1.00 14.23 79 GLY A C 4
ATOM 6315 O O . GLY A 1 79 ? -6.442 -1.920 -24.417 1.00 32.21 79 GLY A O 4
ATOM 6319 N N . ASN A 1 80 ? -8.287 -2.174 -23.154 1.00 51.12 80 ASN A N 4
ATOM 6320 C CA . ASN A 1 80 ? -9.047 -1.150 -23.864 1.00 3.52 80 ASN A CA 4
ATOM 6321 C C . ASN A 1 80 ? -9.262 0.077 -22.981 1.00 30.20 80 ASN A C 4
ATOM 6322 O O . ASN A 1 80 ? -10.123 0.077 -22.102 1.00 4.32 80 ASN A O 4
ATOM 6333 N N . TRP A 1 81 ? -8.474 1.118 -23.223 1.00 73.51 81 TRP A N 4
ATOM 6334 C CA . TRP A 1 81 ? -8.579 2.351 -22.452 1.00 4.34 81 TRP A CA 4
ATOM 6335 C C . TRP A 1 81 ? -9.841 3.121 -22.824 1.00 14.54 81 TRP A C 4
ATOM 6336 O O . TRP A 1 81 ? -10.397 3.854 -22.006 1.00 5.30 81 TRP A O 4
ATOM 6357 N N . SER A 1 82 ? -10.289 2.950 -24.063 1.00 30.25 82 SER A N 4
ATOM 6358 C CA . SER A 1 82 ? -11.486 3.632 -24.545 1.00 62.24 82 SER A CA 4
ATOM 6359 C C . SER A 1 82 ? -12.672 3.362 -23.625 1.00 60.42 82 SER A C 4
ATOM 6360 O O . SER A 1 82 ? -13.426 4.273 -23.283 1.00 33.12 82 SER A O 4
ATOM 6368 N N . TYR A 1 83 ? -12.832 2.104 -23.231 1.00 1.34 83 TYR A N 4
ATOM 6369 C CA . TYR A 1 83 ? -13.928 1.712 -22.352 1.00 32.24 83 TYR A CA 4
ATOM 6370 C C . TYR A 1 83 ? -13.543 1.890 -20.887 1.00 74.12 83 TYR A C 4
ATOM 6371 O O . TYR A 1 83 ? -14.342 2.362 -20.078 1.00 1.43 83 TYR A O 4
ATOM 6389 N N . ILE A 1 84 ? -12.314 1.511 -20.554 1.00 33.54 84 ILE A N 4
ATOM 6390 C CA . ILE A 1 84 ? -11.823 1.631 -19.187 1.00 62.25 84 ILE A CA 4
ATOM 6391 C C . ILE A 1 84 ? -11.818 3.085 -18.730 1.00 54.15 84 ILE A C 4
ATOM 6392 O O . ILE A 1 84 ? -11.927 3.374 -17.538 1.00 10.32 84 ILE A O 4
ATOM 6408 N N . LYS A 1 85 ? -11.694 4.000 -19.686 1.00 5.14 85 LYS A N 4
ATOM 6409 C CA . LYS A 1 85 ? -11.679 5.426 -19.384 1.00 54.43 85 LYS A CA 4
ATOM 6410 C C . LYS A 1 85 ? -13.043 6.054 -19.655 1.00 24.10 85 LYS A C 4
ATOM 6411 O O . LYS A 1 85 ? -13.224 7.263 -19.499 1.00 4.42 85 LYS A O 4
ATOM 6430 N N . LEU A 1 86 ? -14.000 5.227 -20.060 1.00 23.30 86 LEU A N 4
ATOM 6431 C CA . LEU A 1 86 ? -15.348 5.701 -20.352 1.00 0.34 86 LEU A CA 4
ATOM 6432 C C . LEU A 1 86 ? -15.894 6.534 -19.196 1.00 31.51 86 LEU A C 4
ATOM 6433 O O . LEU A 1 86 ? -16.699 7.443 -19.399 1.00 65.54 86 LEU A O 4
ATOM 6449 N N . ASP A 1 87 ? -15.450 6.217 -17.984 1.00 74.13 87 ASP A N 4
ATOM 6450 C CA . ASP A 1 87 ? -15.892 6.938 -16.796 1.00 73.43 87 ASP A CA 4
ATOM 6451 C C . ASP A 1 87 ? -14.701 7.512 -16.035 1.00 71.15 87 ASP A C 4
ATOM 6452 O O . ASP A 1 87 ? -14.755 7.687 -14.819 1.00 3.14 87 ASP A O 4
ATOM 6462 N N . ASN A 1 88 ? -13.626 7.803 -16.761 1.00 14.33 88 ASN A N 4
ATOM 6463 C CA . ASN A 1 88 ? -12.421 8.357 -16.153 1.00 23.33 88 ASN A CA 4
ATOM 6464 C C . ASN A 1 88 ? -11.786 7.354 -15.195 1.00 3.34 88 ASN A C 4
ATOM 6465 O O . ASN A 1 88 ? -11.328 7.719 -14.112 1.00 45.32 88 ASN A O 4
ATOM 6476 N N . TYR A 1 89 ? -11.763 6.089 -15.599 1.00 32.31 89 TYR A N 4
ATOM 6477 C CA . TYR A 1 89 ? -11.186 5.033 -14.776 1.00 72.14 89 TYR A CA 4
ATOM 6478 C C . TYR A 1 89 ? -11.964 4.871 -13.473 1.00 73.35 89 TYR A C 4
ATOM 6479 O O . TYR A 1 89 ? -11.383 4.631 -12.415 1.00 11.35 89 TYR A O 4
ATOM 6497 N N . THR A 1 90 ? -13.284 5.006 -13.560 1.00 43.31 90 THR A N 4
ATOM 6498 C CA . THR A 1 90 ? -14.143 4.876 -12.389 1.00 75.02 90 THR A CA 4
ATOM 6499 C C . THR A 1 90 ? -13.868 3.573 -11.647 1.00 74.33 90 THR A C 4
ATOM 6500 O O . THR A 1 90 ? -13.977 3.511 -10.423 1.00 22.32 90 THR A O 4
ATOM 6511 N N . ALA A 1 91 ? -13.511 2.535 -12.396 1.00 14.00 91 ALA A N 4
ATOM 6512 C CA . ALA A 1 91 ? -13.218 1.234 -11.807 1.00 33.33 91 ALA A CA 4
ATOM 6513 C C . ALA A 1 91 ? -12.208 1.361 -10.671 1.00 33.45 91 ALA A C 4
ATOM 6514 O O . ALA A 1 91 ? -12.285 0.637 -9.677 1.00 63.04 91 ALA A O 4
ATOM 6521 N N . LEU A 1 92 ? -11.264 2.281 -10.825 1.00 42.42 92 LEU A N 4
ATOM 6522 C CA . LEU A 1 92 ? -10.238 2.502 -9.811 1.00 21.41 92 LEU A CA 4
ATOM 6523 C C . LEU A 1 92 ? -10.844 3.096 -8.544 1.00 53.24 92 LEU A C 4
ATOM 6524 O O . LEU A 1 92 ? -10.396 2.807 -7.435 1.00 24.12 92 LEU A O 4
ATOM 6540 N N . VAL A 1 93 ? -11.867 3.927 -8.716 1.00 20.12 93 VAL A N 4
ATOM 6541 C CA . VAL A 1 93 ? -12.537 4.559 -7.586 1.00 32.02 93 VAL A CA 4
ATOM 6542 C C . VAL A 1 93 ? -13.214 3.521 -6.697 1.00 63.44 93 VAL A C 4
ATOM 6543 O O . VAL A 1 93 ? -13.038 3.525 -5.479 1.00 11.43 93 VAL A O 4
ATOM 6556 N N . ASP A 1 94 ? -13.984 2.634 -7.315 1.00 32.13 94 ASP A N 4
ATOM 6557 C CA . ASP A 1 94 ? -14.686 1.587 -6.580 1.00 71.12 94 ASP A CA 4
ATOM 6558 C C . ASP A 1 94 ? -13.721 0.491 -6.141 1.00 22.12 94 ASP A C 4
ATOM 6559 O O . ASP A 1 94 ? -13.927 -0.157 -5.116 1.00 45.52 94 ASP A O 4
ATOM 6569 N N . ALA A 1 95 ? -12.667 0.288 -6.925 1.00 43.51 95 ALA A N 4
ATOM 6570 C CA . ALA A 1 95 ? -11.670 -0.729 -6.617 1.00 2.31 95 ALA A CA 4
ATOM 6571 C C . ALA A 1 95 ? -10.811 -0.313 -5.427 1.00 54.33 95 ALA A C 4
ATOM 6572 O O . ALA A 1 95 ? -10.736 -1.023 -4.425 1.00 23.33 95 ALA A O 4
ATOM 6579 N N . ILE A 1 96 ? -10.164 0.842 -5.545 1.00 71.01 96 ILE A N 4
ATOM 6580 C CA . ILE A 1 96 ? -9.311 1.352 -4.478 1.00 74.52 96 ILE A CA 4
ATOM 6581 C C . ILE A 1 96 ? -10.098 1.535 -3.186 1.00 43.11 96 ILE A C 4
ATOM 6582 O O . ILE A 1 96 ? -9.595 1.257 -2.096 1.00 54.33 96 ILE A O 4
ATOM 6598 N N . TYR A 1 97 ? -11.336 2.002 -3.312 1.00 63.55 97 TYR A N 4
ATOM 6599 C CA . TYR A 1 97 ? -12.192 2.222 -2.155 1.00 2.53 97 TYR A CA 4
ATOM 6600 C C . TYR A 1 97 ? -12.426 0.920 -1.394 1.00 4.21 97 TYR A C 4
ATOM 6601 O O . TYR A 1 97 ? -12.560 0.919 -0.170 1.00 20.14 97 TYR A O 4
ATOM 6619 N N . SER A 1 98 ? -12.471 -0.187 -2.128 1.00 72.21 98 SER A N 4
ATOM 6620 C CA . SER A 1 98 ? -12.691 -1.496 -1.526 1.00 3.52 98 SER A CA 4
ATOM 6621 C C . SER A 1 98 ? -11.421 -2.001 -0.847 1.00 13.03 98 SER A C 4
ATOM 6622 O O . SER A 1 98 ? -11.428 -2.337 0.339 1.00 72.53 98 SER A O 4
ATOM 6630 N N . VAL A 1 99 ? -10.332 -2.054 -1.607 1.00 53.24 99 VAL A N 4
ATOM 6631 C CA . VAL A 1 99 ? -9.053 -2.517 -1.080 1.00 73.13 99 VAL A CA 4
ATOM 6632 C C . VAL A 1 99 ? -8.584 -1.639 0.075 1.00 65.23 99 VAL A C 4
ATOM 6633 O O . VAL A 1 99 ? -8.286 -2.133 1.161 1.00 21.40 99 VAL A O 4
ATOM 6646 N N . GLU A 1 100 ? -8.521 -0.334 -0.170 1.00 53.31 100 GLU A N 4
ATOM 6647 C CA . GLU A 1 100 ? -8.088 0.613 0.851 1.00 42.33 100 GLU A CA 4
ATOM 6648 C C . GLU A 1 100 ? -8.856 0.400 2.152 1.00 44.44 100 GLU A C 4
ATOM 6649 O O . GLU A 1 100 ? -8.327 0.627 3.241 1.00 21.43 100 GLU A O 4
ATOM 6662 N N . ASP A 1 101 ? -10.104 -0.035 2.031 1.00 14.51 101 ASP A N 4
ATOM 6663 C CA . ASP A 1 101 ? -10.946 -0.278 3.197 1.00 62.22 101 ASP A CA 4
ATOM 6664 C C . ASP A 1 101 ? -10.891 -1.747 3.609 1.00 50.23 101 ASP A C 4
ATOM 6665 O O . ASP A 1 101 ? -10.114 -2.526 3.059 1.00 43.31 101 ASP A O 4
ATOM 6675 N N . GLU A 1 102 ? -11.720 -2.114 4.580 1.00 21.25 102 GLU A N 4
ATOM 6676 C CA . GLU A 1 102 ? -11.764 -3.489 5.067 1.00 33.12 102 GLU A CA 4
ATOM 6677 C C . GLU A 1 102 ? -10.366 -4.100 5.097 1.00 52.41 102 GLU A C 4
ATOM 6678 O O . GLU A 1 102 ? -10.071 -5.038 4.359 1.00 32.15 102 GLU A O 4
ATOM 6691 N N . ASN A 1 103 ? -9.509 -3.558 5.956 1.00 23.51 103 ASN A N 4
ATOM 6692 C CA . ASN A 1 103 ? -8.141 -4.048 6.083 1.00 32.03 103 ASN A CA 4
ATOM 6693 C C . ASN A 1 103 ? -8.059 -5.172 7.112 1.00 71.13 103 ASN A C 4
ATOM 6694 O O . ASN A 1 103 ? -7.168 -6.020 7.052 1.00 53.10 103 ASN A O 4
ATOM 6705 N N . LYS A 1 104 ? -8.995 -5.173 8.054 1.00 14.20 104 LYS A N 4
ATOM 6706 C CA . LYS A 1 104 ? -9.032 -6.193 9.096 1.00 41.24 104 LYS A CA 4
ATOM 6707 C C . LYS A 1 104 ? -10.307 -7.024 8.999 1.00 14.50 104 LYS A C 4
ATOM 6708 O O . LYS A 1 104 ? -10.330 -8.189 9.395 1.00 44.21 104 LYS A O 4
ATOM 6727 N N . GLN A 1 105 ? -11.364 -6.417 8.471 1.00 71.22 105 GLN A N 4
ATOM 6728 C CA . GLN A 1 105 ? -12.643 -7.102 8.321 1.00 4.33 105 GLN A CA 4
ATOM 6729 C C . GLN A 1 105 ? -12.687 -7.895 7.020 1.00 61.21 105 GLN A C 4
ATOM 6730 O O . GLN A 1 105 ? -13.376 -7.515 6.073 1.00 12.43 105 GLN A O 4
ATOM 6744 N N . SER A 1 106 ? -11.947 -8.999 6.979 1.00 62.42 106 SER A N 4
ATOM 6745 C CA . SER A 1 106 ? -11.899 -9.843 5.791 1.00 44.10 106 SER A CA 4
ATOM 6746 C C . SER A 1 106 ? -12.064 -11.313 6.163 1.00 21.23 106 SER A C 4
ATOM 6747 O O . SER A 1 106 ? -11.094 -12.068 6.198 1.00 24.44 106 SER A O 4
ATOM 6755 N N . GLU A 1 107 ? -13.302 -11.711 6.440 1.00 23.45 107 GLU A N 4
ATOM 6756 C CA . GLU A 1 107 ? -13.596 -13.092 6.810 1.00 50.55 107 GLU A CA 4
ATOM 6757 C C . GLU A 1 107 ? -12.649 -13.574 7.906 1.00 43.52 107 GLU A C 4
ATOM 6758 O O . GLU A 1 107 ? -12.088 -14.665 7.820 1.00 24.11 107 GLU A O 4
ATOM 6771 N N . GLY A 1 108 ? -12.476 -12.750 8.936 1.00 40.11 108 GLY A N 4
ATOM 6772 C CA . GLY A 1 108 ? -11.597 -13.109 10.033 1.00 54.41 108 GLY A CA 4
ATOM 6773 C C . GLY A 1 108 ? -12.353 -13.667 11.223 1.00 44.11 108 GLY A C 4
ATOM 6774 O O . GLY A 1 108 ? -13.582 -13.608 11.270 1.00 45.02 108 GLY A O 4
ATOM 6778 N N . SER A 1 109 ? -11.617 -14.214 12.186 1.00 41.32 109 SER A N 4
ATOM 6779 C CA . SER A 1 109 ? -12.225 -14.790 13.378 1.00 14.24 109 SER A CA 4
ATOM 6780 C C . SER A 1 109 ? -13.205 -15.899 13.007 1.00 30.11 109 SER A C 4
ATOM 6781 O O . SER A 1 109 ? -13.150 -16.999 13.555 1.00 3.24 109 SER A O 4
ATOM 6789 N N . MET A 1 1 ? 37.512 16.005 38.354 1.00 64.20 1 MET A N 5
ATOM 6790 C CA . MET A 1 1 ? 37.872 15.259 37.154 1.00 64.55 1 MET A CA 5
ATOM 6791 C C . MET A 1 1 ? 37.888 13.758 37.430 1.00 15.25 1 MET A C 5
ATOM 6792 O O . MET A 1 1 ? 38.251 13.323 38.523 1.00 65.53 1 MET A O 5
ATOM 6806 N N . GLY A 1 2 ? 37.491 12.972 36.434 1.00 11.34 2 GLY A N 5
ATOM 6807 C CA . GLY A 1 2 ? 37.466 11.530 36.592 1.00 2.21 2 GLY A CA 5
ATOM 6808 C C . GLY A 1 2 ? 36.452 10.864 35.684 1.00 41.43 2 GLY A C 5
ATOM 6809 O O . GLY A 1 2 ? 35.405 11.438 35.386 1.00 34.21 2 GLY A O 5
ATOM 6813 N N . SER A 1 3 ? 36.763 9.651 35.240 1.00 0.05 3 SER A N 5
ATOM 6814 C CA . SER A 1 3 ? 35.873 8.908 34.356 1.00 52.33 3 SER A CA 5
ATOM 6815 C C . SER A 1 3 ? 34.469 8.819 34.947 1.00 41.55 3 SER A C 5
ATOM 6816 O O . SER A 1 3 ? 34.274 8.272 36.031 1.00 11.35 3 SER A O 5
ATOM 6824 N N . SER A 1 4 ? 33.494 9.364 34.225 1.00 44.11 4 SER A N 5
ATOM 6825 C CA . SER A 1 4 ? 32.108 9.350 34.679 1.00 43.40 4 SER A CA 5
ATOM 6826 C C . SER A 1 4 ? 31.166 9.773 33.557 1.00 33.02 4 SER A C 5
ATOM 6827 O O . SER A 1 4 ? 31.360 10.813 32.926 1.00 14.12 4 SER A O 5
ATOM 6835 N N . HIS A 1 5 ? 30.143 8.960 33.313 1.00 31.41 5 HIS A N 5
ATOM 6836 C CA . HIS A 1 5 ? 29.168 9.249 32.268 1.00 71.22 5 HIS A CA 5
ATOM 6837 C C . HIS A 1 5 ? 29.856 9.428 30.918 1.00 73.53 5 HIS A C 5
ATOM 6838 O O . HIS A 1 5 ? 29.641 10.424 30.227 1.00 25.25 5 HIS A O 5
ATOM 6853 N N . HIS A 1 6 ? 30.684 8.456 30.548 1.00 22.20 6 HIS A N 5
ATOM 6854 C CA . HIS A 1 6 ? 31.404 8.507 29.280 1.00 23.22 6 HIS A CA 5
ATOM 6855 C C . HIS A 1 6 ? 30.539 7.975 28.143 1.00 75.35 6 HIS A C 5
ATOM 6856 O O . HIS A 1 6 ? 30.724 8.345 26.983 1.00 54.34 6 HIS A O 5
ATOM 6871 N N . HIS A 1 7 ? 29.593 7.104 28.481 1.00 15.02 7 HIS A N 5
ATOM 6872 C CA . HIS A 1 7 ? 28.699 6.522 27.487 1.00 35.11 7 HIS A CA 5
ATOM 6873 C C . HIS A 1 7 ? 29.482 5.714 26.458 1.00 65.22 7 HIS A C 5
ATOM 6874 O O . HIS A 1 7 ? 29.279 5.860 25.252 1.00 10.20 7 HIS A O 5
ATOM 6889 N N . HIS A 1 8 ? 30.381 4.861 26.941 1.00 55.51 8 HIS A N 5
ATOM 6890 C CA . HIS A 1 8 ? 31.196 4.029 26.062 1.00 12.42 8 HIS A CA 5
ATOM 6891 C C . HIS A 1 8 ? 31.573 2.721 26.750 1.00 71.35 8 HIS A C 5
ATOM 6892 O O . HIS A 1 8 ? 31.824 2.690 27.955 1.00 64.34 8 HIS A O 5
ATOM 6907 N N . HIS A 1 9 ? 31.610 1.641 25.975 1.00 65.11 9 HIS A N 5
ATOM 6908 C CA . HIS A 1 9 ? 31.957 0.328 26.509 1.00 15.10 9 HIS A CA 5
ATOM 6909 C C . HIS A 1 9 ? 32.967 -0.375 25.608 1.00 20.33 9 HIS A C 5
ATOM 6910 O O . HIS A 1 9 ? 32.987 -0.162 24.396 1.00 61.25 9 HIS A O 5
ATOM 6925 N N . HIS A 1 10 ? 33.805 -1.215 26.209 1.00 0.33 10 HIS A N 5
ATOM 6926 C CA . HIS A 1 10 ? 34.818 -1.950 25.460 1.00 4.24 10 HIS A CA 5
ATOM 6927 C C . HIS A 1 10 ? 34.193 -3.114 24.697 1.00 14.55 10 HIS A C 5
ATOM 6928 O O . HIS A 1 10 ? 33.913 -4.166 25.272 1.00 13.54 10 HIS A O 5
ATOM 6943 N N . SER A 1 11 ? 33.976 -2.917 23.401 1.00 52.23 11 SER A N 5
ATOM 6944 C CA . SER A 1 11 ? 33.379 -3.948 22.561 1.00 22.12 11 SER A CA 5
ATOM 6945 C C . SER A 1 11 ? 34.434 -4.949 22.098 1.00 75.12 11 SER A C 5
ATOM 6946 O O . SER A 1 11 ? 35.619 -4.627 22.020 1.00 42.44 11 SER A O 5
ATOM 6954 N N . SER A 1 12 ? 33.993 -6.165 21.792 1.00 74.51 12 SER A N 5
ATOM 6955 C CA . SER A 1 12 ? 34.897 -7.215 21.340 1.00 25.53 12 SER A CA 5
ATOM 6956 C C . SER A 1 12 ? 34.197 -8.151 20.359 1.00 21.03 12 SER A C 5
ATOM 6957 O O . SER A 1 12 ? 32.986 -8.352 20.433 1.00 72.35 12 SER A O 5
ATOM 6965 N N . GLY A 1 13 ? 34.971 -8.722 19.441 1.00 53.54 13 GLY A N 5
ATOM 6966 C CA . GLY A 1 13 ? 34.408 -9.629 18.457 1.00 21.24 13 GLY A CA 5
ATOM 6967 C C . GLY A 1 13 ? 33.818 -10.875 19.089 1.00 23.23 13 GLY A C 5
ATOM 6968 O O . GLY A 1 13 ? 34.544 -11.706 19.637 1.00 43.34 13 GLY A O 5
ATOM 6972 N N . LEU A 1 14 ? 32.498 -11.005 19.016 1.00 44.41 14 LEU A N 5
ATOM 6973 C CA . LEU A 1 14 ? 31.810 -12.157 19.587 1.00 50.12 14 LEU A CA 5
ATOM 6974 C C . LEU A 1 14 ? 32.063 -13.410 18.755 1.00 64.53 14 LEU A C 5
ATOM 6975 O O . LEU A 1 14 ? 31.877 -13.408 17.538 1.00 23.32 14 LEU A O 5
ATOM 6991 N N . VAL A 1 15 ? 32.488 -14.480 19.419 1.00 33.22 15 VAL A N 5
ATOM 6992 C CA . VAL A 1 15 ? 32.763 -15.741 18.743 1.00 61.45 15 VAL A CA 5
ATOM 6993 C C . VAL A 1 15 ? 32.087 -16.908 19.455 1.00 50.24 15 VAL A C 5
ATOM 6994 O O . VAL A 1 15 ? 31.787 -16.849 20.646 1.00 14.35 15 VAL A O 5
ATOM 7007 N N . PRO A 1 16 ? 31.840 -17.995 18.708 1.00 4.32 16 PRO A N 5
ATOM 7008 C CA . PRO A 1 16 ? 31.197 -19.196 19.248 1.00 63.35 16 PRO A CA 5
ATOM 7009 C C . PRO A 1 16 ? 32.098 -19.949 20.221 1.00 51.42 16 PRO A C 5
ATOM 7010 O O . PRO A 1 16 ? 33.209 -20.348 19.871 1.00 34.21 16 PRO A O 5
ATOM 7021 N N . ARG A 1 17 ? 31.613 -20.138 21.443 1.00 32.40 17 ARG A N 5
ATOM 7022 C CA . ARG A 1 17 ? 32.376 -20.842 22.467 1.00 74.20 17 ARG A CA 5
ATOM 7023 C C . ARG A 1 17 ? 31.566 -21.997 23.050 1.00 41.30 17 ARG A C 5
ATOM 7024 O O . ARG A 1 17 ? 31.130 -21.944 24.200 1.00 71.55 17 ARG A O 5
ATOM 7045 N N . GLY A 1 18 ? 31.369 -23.040 22.249 1.00 55.52 18 GLY A N 5
ATOM 7046 C CA . GLY A 1 18 ? 30.611 -24.192 22.702 1.00 4.31 18 GLY A CA 5
ATOM 7047 C C . GLY A 1 18 ? 30.052 -25.007 21.553 1.00 10.41 18 GLY A C 5
ATOM 7048 O O . GLY A 1 18 ? 30.128 -24.594 20.396 1.00 54.50 18 GLY A O 5
ATOM 7052 N N . SER A 1 19 ? 29.492 -26.169 21.872 1.00 72.14 19 SER A N 5
ATOM 7053 C CA . SER A 1 19 ? 28.923 -27.047 20.856 1.00 14.23 19 SER A CA 5
ATOM 7054 C C . SER A 1 19 ? 27.407 -26.886 20.787 1.00 73.05 19 SER A C 5
ATOM 7055 O O . SER A 1 19 ? 26.809 -26.166 21.587 1.00 1.13 19 SER A O 5
ATOM 7063 N N . HIS A 1 20 ? 26.790 -27.563 19.823 1.00 2.32 20 HIS A N 5
ATOM 7064 C CA . HIS A 1 20 ? 25.344 -27.497 19.648 1.00 74.42 20 HIS A CA 5
ATOM 7065 C C . HIS A 1 20 ? 24.898 -26.070 19.342 1.00 52.20 20 HIS A C 5
ATOM 7066 O O . HIS A 1 20 ? 23.850 -25.624 19.808 1.00 1.00 20 HIS A O 5
ATOM 7081 N N . MET A 1 21 ? 25.701 -25.360 18.557 1.00 3.13 21 MET A N 5
ATOM 7082 C CA . MET A 1 21 ? 25.389 -23.983 18.189 1.00 23.32 21 MET A CA 5
ATOM 7083 C C . MET A 1 21 ? 25.070 -23.878 16.702 1.00 51.10 21 MET A C 5
ATOM 7084 O O . MET A 1 21 ? 25.950 -24.040 15.856 1.00 10.11 21 MET A O 5
ATOM 7098 N N . ILE A 1 22 ? 23.808 -23.606 16.390 1.00 52.21 22 ILE A N 5
ATOM 7099 C CA . ILE A 1 22 ? 23.374 -23.478 15.004 1.00 72.10 22 ILE A CA 5
ATOM 7100 C C . ILE A 1 22 ? 22.486 -22.252 14.817 1.00 60.05 22 ILE A C 5
ATOM 7101 O O . ILE A 1 22 ? 21.615 -21.972 15.641 1.00 30.53 22 ILE A O 5
ATOM 7117 N N . SER A 1 23 ? 22.710 -21.526 13.726 1.00 22.33 23 SER A N 5
ATOM 7118 C CA . SER A 1 23 ? 21.931 -20.329 13.431 1.00 3.04 23 SER A CA 5
ATOM 7119 C C . SER A 1 23 ? 20.571 -20.696 12.847 1.00 61.40 23 SER A C 5
ATOM 7120 O O . SER A 1 23 ? 20.265 -20.369 11.699 1.00 33.44 23 SER A O 5
ATOM 7128 N N . LEU A 1 24 ? 19.757 -21.380 13.645 1.00 22.11 24 LEU A N 5
ATOM 7129 C CA . LEU A 1 24 ? 18.427 -21.793 13.209 1.00 11.45 24 LEU A CA 5
ATOM 7130 C C . LEU A 1 24 ? 17.636 -20.604 12.674 1.00 41.10 24 LEU A C 5
ATOM 7131 O O . LEU A 1 24 ? 16.818 -20.749 11.765 1.00 34.24 24 LEU A O 5
ATOM 7147 N N . SER A 1 25 ? 17.887 -19.428 13.241 1.00 20.33 25 SER A N 5
ATOM 7148 C CA . SER A 1 25 ? 17.196 -18.215 12.822 1.00 1.22 25 SER A CA 5
ATOM 7149 C C . SER A 1 25 ? 17.635 -17.796 11.423 1.00 42.41 25 SER A C 5
ATOM 7150 O O . SER A 1 25 ? 18.771 -18.038 11.018 1.00 43.42 25 SER A O 5
ATOM 7158 N N . GLY A 1 26 ? 16.723 -17.166 10.687 1.00 24.24 26 GLY A N 5
ATOM 7159 C CA . GLY A 1 26 ? 17.034 -16.723 9.340 1.00 71.44 26 GLY A CA 5
ATOM 7160 C C . GLY A 1 26 ? 15.818 -16.184 8.613 1.00 52.14 26 GLY A C 5
ATOM 7161 O O . GLY A 1 26 ? 15.901 -15.172 7.917 1.00 11.32 26 GLY A O 5
ATOM 7165 N N . LEU A 1 27 ? 14.687 -16.862 8.772 1.00 52.03 27 LEU A N 5
ATOM 7166 C CA . LEU A 1 27 ? 13.448 -16.445 8.123 1.00 22.23 27 LEU A CA 5
ATOM 7167 C C . LEU A 1 27 ? 12.499 -15.800 9.127 1.00 14.41 27 LEU A C 5
ATOM 7168 O O . LEU A 1 27 ? 11.324 -15.575 8.832 1.00 73.54 27 LEU A O 5
ATOM 7184 N N . THR A 1 28 ? 13.015 -15.499 10.314 1.00 32.11 28 THR A N 5
ATOM 7185 C CA . THR A 1 28 ? 12.214 -14.878 11.361 1.00 3.44 28 THR A CA 5
ATOM 7186 C C . THR A 1 28 ? 12.148 -13.365 11.178 1.00 34.34 28 THR A C 5
ATOM 7187 O O . THR A 1 28 ? 13.118 -12.655 11.444 1.00 30.51 28 THR A O 5
ATOM 7198 N N . SER A 1 29 ? 10.998 -12.878 10.723 1.00 61.51 29 SER A N 5
ATOM 7199 C CA . SER A 1 29 ? 10.807 -11.450 10.502 1.00 74.10 29 SER A CA 5
ATOM 7200 C C . SER A 1 29 ? 11.880 -10.896 9.570 1.00 61.25 29 SER A C 5
ATOM 7201 O O . SER A 1 29 ? 12.449 -9.834 9.823 1.00 65.52 29 SER A O 5
ATOM 7209 N N . SER A 1 30 ? 12.151 -11.624 8.491 1.00 52.10 30 SER A N 5
ATOM 7210 C CA . SER A 1 30 ? 13.158 -11.209 7.523 1.00 60.02 30 SER A CA 5
ATOM 7211 C C . SER A 1 30 ? 12.582 -11.198 6.110 1.00 55.30 30 SER A C 5
ATOM 7212 O O . SER A 1 30 ? 11.936 -12.155 5.683 1.00 14.21 30 SER A O 5
ATOM 7220 N N . VAL A 1 31 ? 12.821 -10.107 5.389 1.00 72.15 31 VAL A N 5
ATOM 7221 C CA . VAL A 1 31 ? 12.327 -9.970 4.023 1.00 34.41 31 VAL A CA 5
ATOM 7222 C C . VAL A 1 31 ? 10.944 -10.595 3.874 1.00 45.43 31 VAL A C 5
ATOM 7223 O O . VAL A 1 31 ? 10.673 -11.300 2.902 1.00 25.12 31 VAL A O 5
ATOM 7236 N N . GLU A 1 32 ? 10.073 -10.330 4.843 1.00 63.32 32 GLU A N 5
ATOM 7237 C CA . GLU A 1 32 ? 8.717 -10.868 4.818 1.00 23.15 32 GLU A CA 5
ATOM 7238 C C . GLU A 1 32 ? 7.869 -10.156 3.769 1.00 61.00 32 GLU A C 5
ATOM 7239 O O . GLU A 1 32 ? 6.902 -10.715 3.252 1.00 31.22 32 GLU A O 5
ATOM 7252 N N . SER A 1 33 ? 8.239 -8.917 3.459 1.00 14.13 33 SER A N 5
ATOM 7253 C CA . SER A 1 33 ? 7.509 -8.125 2.475 1.00 13.01 33 SER A CA 5
ATOM 7254 C C . SER A 1 33 ? 8.392 -7.807 1.272 1.00 13.44 33 SER A C 5
ATOM 7255 O O . SER A 1 33 ? 7.896 -7.572 0.169 1.00 12.53 33 SER A O 5
ATOM 7263 N N . ASP A 1 34 ? 9.702 -7.802 1.492 1.00 20.01 34 ASP A N 5
ATOM 7264 C CA . ASP A 1 34 ? 10.655 -7.514 0.427 1.00 51.31 34 ASP A CA 5
ATOM 7265 C C . ASP A 1 34 ? 10.456 -8.462 -0.751 1.00 53.23 34 ASP A C 5
ATOM 7266 O O . ASP A 1 34 ? 10.788 -8.130 -1.890 1.00 72.55 34 ASP A O 5
ATOM 7276 N N . LEU A 1 35 ? 9.915 -9.642 -0.470 1.00 15.33 35 LEU A N 5
ATOM 7277 C CA . LEU A 1 35 ? 9.672 -10.639 -1.507 1.00 32.05 35 LEU A CA 5
ATOM 7278 C C . LEU A 1 35 ? 8.871 -10.042 -2.660 1.00 4.51 35 LEU A C 5
ATOM 7279 O O . LEU A 1 35 ? 9.063 -10.411 -3.818 1.00 1.30 35 LEU A O 5
ATOM 7295 N N . ASP A 1 36 ? 7.975 -9.117 -2.335 1.00 31.45 36 ASP A N 5
ATOM 7296 C CA . ASP A 1 36 ? 7.147 -8.466 -3.343 1.00 21.41 36 ASP A CA 5
ATOM 7297 C C . ASP A 1 36 ? 8.011 -7.832 -4.429 1.00 74.42 36 ASP A C 5
ATOM 7298 O O . ASP A 1 36 ? 7.574 -7.670 -5.567 1.00 52.45 36 ASP A O 5
ATOM 7308 N N . MET A 1 37 ? 9.239 -7.475 -4.068 1.00 34.33 37 MET A N 5
ATOM 7309 C CA . MET A 1 37 ? 10.164 -6.859 -5.011 1.00 20.52 37 MET A CA 5
ATOM 7310 C C . MET A 1 37 ? 10.341 -7.733 -6.249 1.00 33.23 37 MET A C 5
ATOM 7311 O O . MET A 1 37 ? 10.602 -7.231 -7.342 1.00 22.34 37 MET A O 5
ATOM 7325 N N . GLN A 1 38 ? 10.195 -9.042 -6.069 1.00 1.30 38 GLN A N 5
ATOM 7326 C CA . GLN A 1 38 ? 10.340 -9.985 -7.171 1.00 43.24 38 GLN A CA 5
ATOM 7327 C C . GLN A 1 38 ? 9.097 -9.984 -8.055 1.00 61.21 38 GLN A C 5
ATOM 7328 O O . GLN A 1 38 ? 9.169 -10.297 -9.244 1.00 12.43 38 GLN A O 5
ATOM 7342 N N . GLN A 1 39 ? 7.959 -9.631 -7.466 1.00 64.33 39 GLN A N 5
ATOM 7343 C CA . GLN A 1 39 ? 6.700 -9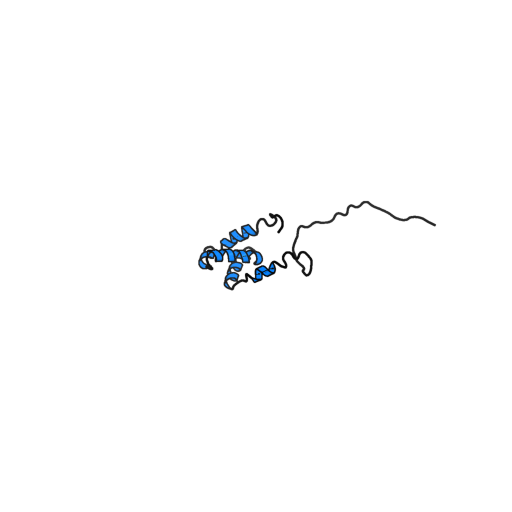.591 -8.201 1.00 12.22 39 GLN A CA 5
ATOM 7344 C C . GLN A 1 39 ? 6.635 -8.364 -9.104 1.00 42.32 39 GLN A C 5
ATOM 7345 O O . GLN A 1 39 ? 5.914 -8.351 -10.101 1.00 62.43 39 GLN A O 5
ATOM 7359 N N . ALA A 1 40 ? 7.394 -7.332 -8.747 1.00 64.32 40 ALA A N 5
ATOM 7360 C CA . ALA A 1 40 ? 7.424 -6.101 -9.527 1.00 53.43 40 ALA A CA 5
ATOM 7361 C C . ALA A 1 40 ? 7.966 -6.351 -10.930 1.00 5.24 40 ALA A C 5
ATOM 7362 O O . ALA A 1 40 ? 7.675 -5.603 -11.861 1.00 54.30 40 ALA A O 5
ATOM 7369 N N . MET A 1 41 ? 8.759 -7.409 -11.072 1.00 73.31 41 MET A N 5
ATOM 7370 C CA . MET A 1 41 ? 9.343 -7.758 -12.362 1.00 14.20 41 MET A CA 5
ATOM 7371 C C . MET A 1 41 ? 8.306 -8.417 -13.267 1.00 64.41 41 MET A C 5
ATOM 7372 O O . MET A 1 41 ? 8.211 -8.101 -14.453 1.00 43.14 41 MET A O 5
ATOM 7386 N N . LEU A 1 42 ? 7.531 -9.335 -12.700 1.00 22.43 42 LEU A N 5
ATOM 7387 C CA . LEU A 1 42 ? 6.501 -10.040 -13.455 1.00 41.24 42 LEU A CA 5
ATOM 7388 C C . LEU A 1 42 ? 5.366 -9.097 -13.839 1.00 40.43 42 LEU A C 5
ATOM 7389 O O . LEU A 1 42 ? 4.597 -9.374 -14.759 1.00 72.15 42 LEU A O 5
ATOM 7405 N N . THR A 1 43 ? 5.268 -7.977 -13.128 1.00 62.52 43 THR A N 5
ATOM 7406 C CA . THR A 1 43 ? 4.228 -6.992 -13.395 1.00 13.23 43 THR A CA 5
ATOM 7407 C C . THR A 1 43 ? 4.826 -5.683 -13.899 1.00 71.43 43 THR A C 5
ATOM 7408 O O . THR A 1 43 ? 4.426 -4.601 -13.473 1.00 34.22 43 THR A O 5
ATOM 7419 N N . ASN A 1 44 ? 5.786 -5.791 -14.813 1.00 3.05 44 ASN A N 5
ATOM 7420 C CA . ASN A 1 44 ? 6.440 -4.616 -15.376 1.00 54.31 44 ASN A CA 5
ATOM 7421 C C . ASN A 1 44 ? 5.410 -3.618 -15.896 1.00 14.30 44 ASN A C 5
ATOM 7422 O O . ASN A 1 44 ? 4.639 -3.921 -16.808 1.00 32.44 44 ASN A O 5
ATOM 7433 N N . LYS A 1 45 ? 5.402 -2.424 -15.312 1.00 12.14 45 LYS A N 5
ATOM 7434 C CA . LYS A 1 45 ? 4.469 -1.379 -15.716 1.00 33.20 45 LYS A CA 5
ATOM 7435 C C . LYS A 1 45 ? 4.834 -0.826 -17.089 1.00 42.34 45 LYS A C 5
ATOM 7436 O O . LYS A 1 45 ? 5.873 -1.172 -17.653 1.00 75.22 45 LYS A O 5
ATOM 7455 N N . ASP A 1 46 ? 3.976 0.037 -17.622 1.00 32.41 46 ASP A N 5
ATOM 7456 C CA . ASP A 1 46 ? 4.210 0.641 -18.929 1.00 33.40 46 ASP A CA 5
ATOM 7457 C C . ASP A 1 46 ? 3.989 2.150 -18.877 1.00 72.35 46 ASP A C 5
ATOM 7458 O O . ASP A 1 46 ? 3.595 2.693 -17.847 1.00 31.05 46 ASP A O 5
ATOM 7468 N N . GLU A 1 47 ? 4.245 2.818 -19.997 1.00 3.42 47 GLU A N 5
ATOM 7469 C CA . GLU A 1 47 ? 4.076 4.264 -20.078 1.00 13.52 47 GLU A CA 5
ATOM 7470 C C . GLU A 1 47 ? 2.599 4.644 -20.010 1.00 72.21 47 GLU A C 5
ATOM 7471 O O . GLU A 1 47 ? 2.194 5.462 -19.183 1.00 64.12 47 GLU A O 5
ATOM 7484 N N . LYS A 1 48 ? 1.799 4.045 -20.885 1.00 23.20 48 LYS A N 5
ATOM 7485 C CA . LYS A 1 48 ? 0.368 4.317 -20.925 1.00 53.32 48 LYS A CA 5
ATOM 7486 C C . LYS A 1 48 ? -0.279 4.031 -19.574 1.00 72.43 48 LYS A C 5
ATOM 7487 O O . LYS A 1 48 ? -1.264 4.667 -19.198 1.00 73.21 48 LYS A O 5
ATOM 7506 N N . VAL A 1 49 ? 0.281 3.069 -18.846 1.00 62.45 49 VAL A N 5
ATOM 7507 C CA . VAL A 1 49 ? -0.239 2.700 -17.536 1.00 33.32 49 VAL A CA 5
ATOM 7508 C C . VAL A 1 49 ? -0.229 3.891 -16.585 1.00 54.22 49 VAL A C 5
ATOM 7509 O O . VAL A 1 49 ? -1.103 4.021 -15.726 1.00 41.24 49 VAL A O 5
ATOM 7522 N N . LEU A 1 50 ? 0.763 4.759 -16.745 1.00 13.44 50 LEU A N 5
ATOM 7523 C CA . LEU A 1 50 ? 0.887 5.942 -15.900 1.00 14.45 50 LEU A CA 5
ATOM 7524 C C . LEU A 1 50 ? -0.357 6.820 -16.005 1.00 61.31 50 LEU A C 5
ATOM 7525 O O . LEU A 1 50 ? -0.756 7.469 -15.038 1.00 20.13 50 LEU A O 5
ATOM 7541 N N . LYS A 1 51 ? -0.967 6.834 -17.185 1.00 64.52 51 LYS A N 5
ATOM 7542 C CA . LYS A 1 51 ? -2.167 7.627 -17.418 1.00 62.04 51 LYS A CA 5
ATOM 7543 C C . LYS A 1 51 ? -3.217 7.353 -16.345 1.00 3.51 51 LYS A C 5
ATOM 7544 O O . LYS A 1 51 ? -3.959 8.250 -15.947 1.00 2.32 51 LYS A O 5
ATOM 7563 N N . ALA A 1 52 ? -3.271 6.110 -15.881 1.00 34.24 52 ALA A N 5
ATOM 7564 C CA . ALA A 1 52 ? -4.226 5.719 -14.852 1.00 55.02 52 ALA A CA 5
ATOM 7565 C C . ALA A 1 52 ? -3.838 6.296 -13.495 1.00 52.31 52 ALA A C 5
ATOM 7566 O O . ALA A 1 52 ? -4.691 6.773 -12.745 1.00 14.42 52 ALA A O 5
ATOM 7573 N N . LEU A 1 53 ? -2.547 6.250 -13.184 1.00 50.35 53 LEU A N 5
ATOM 7574 C CA . LEU A 1 53 ? -2.046 6.769 -11.916 1.00 65.15 53 LEU A CA 5
ATOM 7575 C C . LEU A 1 53 ? -2.369 8.251 -11.768 1.00 52.04 53 LEU A C 5
ATOM 7576 O O . LEU A 1 53 ? -2.388 8.784 -10.659 1.00 70.33 53 LEU A O 5
ATOM 7592 N N . GLU A 1 54 ? -2.626 8.912 -12.893 1.00 75.55 54 GLU A N 5
ATOM 7593 C CA . GLU A 1 54 ? -2.952 10.333 -12.887 1.00 3.11 54 GLU A CA 5
ATOM 7594 C C . GLU A 1 54 ? -4.290 10.582 -12.197 1.00 53.40 54 GLU A C 5
ATOM 7595 O O . GLU A 1 54 ? -4.447 11.552 -11.454 1.00 61.41 54 GLU A O 5
ATOM 7608 N N . ARG A 1 55 ? -5.252 9.700 -12.450 1.00 14.32 55 ARG A N 5
ATOM 7609 C CA . ARG A 1 55 ? -6.577 9.825 -11.856 1.00 54.45 55 ARG A CA 5
ATOM 7610 C C . ARG A 1 55 ? -6.566 9.366 -10.401 1.00 14.44 55 ARG A C 5
ATOM 7611 O O . ARG A 1 55 ? -7.295 9.901 -9.563 1.00 44.40 55 ARG A O 5
ATOM 7632 N N . THR A 1 56 ? -5.736 8.372 -10.105 1.00 62.32 56 THR A N 5
ATOM 7633 C CA . THR A 1 56 ? -5.63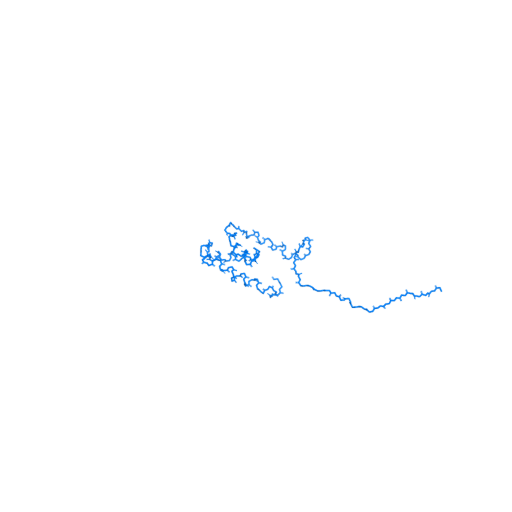1 7.840 -8.753 1.00 32.12 56 THR A CA 5
ATOM 7634 C C . THR A 1 56 ? -4.862 8.793 -7.845 1.00 22.23 56 THR A C 5
ATOM 7635 O O . THR A 1 56 ? -5.266 9.045 -6.710 1.00 44.12 56 THR A O 5
ATOM 7646 N N . ARG A 1 57 ? -3.752 9.320 -8.353 1.00 40.23 57 ARG A N 5
ATOM 7647 C CA . ARG A 1 57 ? -2.926 10.246 -7.587 1.00 31.31 57 ARG A CA 5
ATOM 7648 C C . ARG A 1 57 ? -3.749 11.436 -7.104 1.00 43.24 57 ARG A C 5
ATOM 7649 O O . ARG A 1 57 ? -3.427 12.054 -6.089 1.00 43.35 57 ARG A O 5
ATOM 7670 N N . GLN A 1 58 ? -4.812 11.752 -7.838 1.00 22.44 58 GLN A N 5
ATOM 7671 C CA . GLN A 1 58 ? -5.679 12.869 -7.484 1.00 74.44 58 GLN A CA 5
ATOM 7672 C C . GLN A 1 58 ? -6.386 12.611 -6.158 1.00 32.13 58 GLN A C 5
ATOM 7673 O O . GLN A 1 58 ? -6.538 13.516 -5.336 1.00 53.14 58 GLN A O 5
ATOM 7687 N N . LEU A 1 59 ? -6.817 11.370 -5.954 1.00 11.42 59 LEU A N 5
ATOM 7688 C CA . LEU A 1 59 ? -7.509 10.993 -4.727 1.00 23.34 59 LEU A CA 5
ATOM 7689 C C . LEU A 1 59 ? -6.526 10.458 -3.690 1.00 54.44 59 LEU A C 5
ATOM 7690 O O . LEU A 1 59 ? -6.926 9.860 -2.692 1.00 0.03 59 LEU A O 5
ATOM 7706 N N . ASP A 1 60 ? -5.239 10.679 -3.934 1.00 13.31 60 ASP A N 5
ATOM 7707 C CA . ASP A 1 60 ? -4.198 10.222 -3.020 1.00 54.52 60 ASP A CA 5
ATOM 7708 C C . ASP A 1 60 ? -4.171 8.699 -2.946 1.00 25.43 60 ASP A C 5
ATOM 7709 O O . ASP A 1 60 ? -4.591 8.109 -1.950 1.00 72.52 60 ASP A O 5
ATOM 7719 N N . ILE A 1 61 ? -3.674 8.069 -4.005 1.00 31.01 61 ILE A N 5
ATOM 7720 C CA . ILE A 1 61 ? -3.593 6.615 -4.059 1.00 64.35 61 ILE A CA 5
ATOM 7721 C C . ILE A 1 61 ? -2.186 6.157 -4.433 1.00 34.34 61 ILE A C 5
ATOM 7722 O O . ILE A 1 61 ? -1.585 6.636 -5.394 1.00 70.44 61 ILE A O 5
ATOM 7738 N N . PRO A 1 62 ? -1.648 5.205 -3.655 1.00 70.01 62 PRO A N 5
ATOM 7739 C CA . PRO A 1 62 ? -0.308 4.659 -3.885 1.00 65.25 62 PRO A CA 5
ATOM 7740 C C . PRO A 1 62 ? -0.238 3.806 -5.148 1.00 34.45 62 PRO A C 5
ATOM 7741 O O . PRO A 1 62 ? -1.147 3.025 -5.431 1.00 42.32 62 PRO A O 5
ATOM 7752 N N . ASP A 1 63 ? 0.846 3.958 -5.900 1.00 30.03 63 ASP A N 5
ATOM 7753 C CA . ASP A 1 63 ? 1.034 3.200 -7.131 1.00 43.13 63 ASP A CA 5
ATOM 7754 C C . ASP A 1 63 ? 1.236 1.717 -6.831 1.00 51.21 63 ASP A C 5
ATOM 7755 O O . ASP A 1 63 ? 1.222 0.884 -7.736 1.00 23.03 63 ASP A O 5
ATOM 7765 N N . GLU A 1 64 ? 1.422 1.397 -5.554 1.00 40.41 64 GLU A N 5
ATOM 7766 C CA . GLU A 1 64 ? 1.628 0.016 -5.136 1.00 4.20 64 GLU A CA 5
ATOM 7767 C C . GLU A 1 64 ? 0.316 -0.762 -5.165 1.00 32.35 64 GLU A C 5
ATOM 7768 O O . GLU A 1 64 ? 0.288 -1.945 -5.503 1.00 44.13 64 GLU A O 5
ATOM 7781 N N . LYS A 1 65 ? -0.772 -0.089 -4.804 1.00 73.35 65 LYS A N 5
ATOM 7782 C CA . LYS A 1 65 ? -2.089 -0.715 -4.788 1.00 22.33 65 LYS A CA 5
ATOM 7783 C C . LYS A 1 65 ? -2.810 -0.500 -6.115 1.00 13.32 65 LYS A C 5
ATOM 7784 O O . LYS A 1 65 ? -3.613 -1.332 -6.540 1.00 14.33 65 LYS A O 5
ATOM 7803 N N . THR A 1 66 ? -2.517 0.620 -6.768 1.00 4.34 66 THR A N 5
ATOM 7804 C CA . THR A 1 66 ? -3.137 0.944 -8.047 1.00 25.44 66 THR A CA 5
ATOM 7805 C C . THR A 1 66 ? -2.573 0.076 -9.166 1.00 22.10 66 THR A C 5
ATOM 7806 O O . THR A 1 66 ? -3.267 -0.232 -10.134 1.00 22.20 66 THR A O 5
ATOM 7817 N N . MET A 1 67 ? -1.310 -0.315 -9.027 1.00 24.23 67 MET A N 5
ATOM 7818 C CA . MET A 1 67 ? -0.654 -1.150 -10.027 1.00 4.32 67 MET A CA 5
ATOM 7819 C C . MET A 1 67 ? -1.508 -2.368 -10.361 1.00 64.42 67 MET A C 5
ATOM 7820 O O . MET A 1 67 ? -1.909 -2.579 -11.506 1.00 61.33 67 MET A O 5
ATOM 7834 N N . PRO A 1 68 ? -1.792 -3.192 -9.341 1.00 2.30 68 PRO A N 5
ATOM 7835 C CA . PRO A 1 68 ? -2.600 -4.403 -9.504 1.00 21.45 68 PRO A CA 5
ATOM 7836 C C . PRO A 1 68 ? -4.065 -4.090 -9.786 1.00 75.05 68 PRO A C 5
ATOM 7837 O O . PRO A 1 68 ? -4.827 -4.960 -10.208 1.00 34.31 68 PRO A O 5
ATOM 7848 N N . VAL A 1 69 ? -4.454 -2.840 -9.552 1.00 45.43 69 VAL A N 5
ATOM 7849 C CA . VAL A 1 69 ? -5.828 -2.411 -9.783 1.00 41.33 69 VAL A CA 5
ATOM 7850 C C . VAL A 1 69 ? -6.066 -2.099 -11.257 1.00 25.23 69 VAL A C 5
ATOM 7851 O O . VAL A 1 69 ? -6.947 -2.681 -11.891 1.00 62.14 69 VAL A O 5
ATOM 7864 N N . LEU A 1 70 ? -5.274 -1.179 -11.797 1.00 30.20 70 LEU A N 5
ATOM 7865 C CA . LEU A 1 70 ? -5.397 -0.790 -13.198 1.00 34.04 70 LEU A CA 5
ATOM 7866 C C . LEU A 1 70 ? -5.236 -1.998 -14.114 1.00 61.22 70 LEU A C 5
ATOM 7867 O O . LEU A 1 70 ? -5.984 -2.163 -15.077 1.00 63.04 70 LEU A O 5
ATOM 7883 N N . MET A 1 71 ? -4.256 -2.841 -13.806 1.00 65.23 71 MET A N 5
ATOM 7884 C CA . MET A 1 71 ? -3.998 -4.036 -14.601 1.00 2.10 71 MET A CA 5
ATOM 7885 C C . MET A 1 71 ? -5.212 -4.960 -14.603 1.00 31.12 71 MET A C 5
ATOM 7886 O O . MET A 1 71 ? -5.388 -5.770 -15.513 1.00 24.31 71 MET A O 5
ATOM 7900 N N . LYS A 1 72 ? -6.048 -4.833 -13.578 1.00 61.01 72 LYS A N 5
ATOM 7901 C CA . LYS A 1 72 ? -7.246 -5.655 -13.461 1.00 22.22 72 LYS A CA 5
ATOM 7902 C C . LYS A 1 72 ? -8.315 -5.203 -14.451 1.00 14.04 72 LYS A C 5
ATOM 7903 O O . LYS A 1 72 ? -9.121 -6.008 -14.920 1.00 43.51 72 LYS A O 5
ATOM 7922 N N . LEU A 1 73 ? -8.315 -3.912 -14.765 1.00 73.12 73 LEU A N 5
ATOM 7923 C CA . LEU A 1 73 ? -9.285 -3.353 -15.701 1.00 54.40 73 LEU A CA 5
ATOM 7924 C C . LEU A 1 73 ? -8.978 -3.791 -17.129 1.00 72.53 73 LEU A C 5
ATOM 7925 O O . LEU A 1 73 ? -9.859 -4.268 -17.846 1.00 74.00 73 LEU A O 5
ATOM 7941 N N . LEU A 1 74 ? -7.725 -3.631 -17.535 1.00 42.43 74 LEU A N 5
ATOM 7942 C CA . LEU A 1 74 ? -7.301 -4.013 -18.878 1.00 3.45 74 LEU A CA 5
ATOM 7943 C C . LEU A 1 74 ? -7.473 -5.512 -19.098 1.00 23.14 74 LEU A C 5
ATOM 7944 O O . LEU A 1 74 ? -7.602 -5.972 -20.231 1.00 41.44 74 LEU A O 5
ATOM 7960 N N . GLU A 1 75 ? -7.475 -6.268 -18.005 1.00 22.41 75 GLU A N 5
ATOM 7961 C CA . GLU A 1 75 ? -7.633 -7.716 -18.079 1.00 65.41 75 GLU A CA 5
ATOM 7962 C C . GLU A 1 75 ? -8.952 -8.086 -18.749 1.00 54.31 75 GLU A C 5
ATOM 7963 O O . GLU A 1 75 ? -8.977 -8.845 -19.716 1.00 75.45 75 GLU A O 5
ATOM 7976 N N . GLU A 1 76 ? -10.047 -7.543 -18.225 1.00 73.31 76 GLU A N 5
ATOM 7977 C CA . GLU A 1 76 ? -11.371 -7.817 -18.771 1.00 33.13 76 GLU A CA 5
ATOM 7978 C C . GLU A 1 76 ? -11.610 -7.017 -20.048 1.00 64.52 76 GLU A C 5
ATOM 7979 O O . GLU A 1 76 ? -12.328 -7.458 -20.945 1.00 14.23 76 GLU A O 5
ATOM 7992 N N . ALA A 1 77 ? -11.000 -5.839 -20.124 1.00 10.53 77 ALA A N 5
ATOM 7993 C CA . ALA A 1 77 ? -11.144 -4.977 -21.291 1.00 31.12 77 ALA A CA 5
ATOM 7994 C C . ALA A 1 77 ? -10.162 -5.373 -22.389 1.00 75.23 77 ALA A C 5
ATOM 7995 O O . ALA A 1 77 ? -10.077 -4.715 -23.424 1.00 63.55 77 ALA A O 5
ATOM 8002 N N . GLY A 1 78 ? -9.423 -6.453 -22.155 1.00 11.32 78 GLY A N 5
ATOM 8003 C CA . GLY A 1 78 ? -8.456 -6.917 -23.133 1.00 54.24 78 GLY A CA 5
ATOM 8004 C C . GLY A 1 78 ? -7.474 -5.836 -23.535 1.00 44.50 78 GLY A C 5
ATOM 8005 O O . GLY A 1 78 ? -6.893 -5.886 -24.619 1.00 33.44 78 GLY A O 5
ATOM 8009 N N . GLY A 1 79 ? -7.287 -4.852 -22.660 1.00 52.43 79 GLY A N 5
ATOM 8010 C CA . GLY A 1 79 ? -6.368 -3.766 -22.949 1.00 53.24 79 GLY A CA 5
ATOM 8011 C C . GLY A 1 79 ? -7.043 -2.611 -23.662 1.00 4.22 79 GLY A C 5
ATOM 8012 O O . GLY A 1 79 ? -6.479 -2.032 -24.590 1.00 50.11 79 GLY A O 5
ATOM 8016 N N . ASN A 1 80 ? -8.254 -2.275 -23.229 1.00 25.21 80 ASN A N 5
ATOM 8017 C CA . ASN A 1 80 ? -9.005 -1.182 -23.835 1.00 33.42 80 ASN A CA 5
ATOM 8018 C C . ASN A 1 80 ? -9.226 -0.052 -22.833 1.00 21.12 80 ASN A C 5
ATOM 8019 O O . ASN A 1 80 ? -10.048 -0.166 -21.925 1.00 31.42 80 ASN A O 5
ATOM 8030 N N . TRP A 1 81 ? -8.485 1.036 -23.006 1.00 41.25 81 TRP A N 5
ATOM 8031 C CA . TRP A 1 81 ? -8.599 2.188 -22.118 1.00 64.42 81 TRP A CA 5
ATOM 8032 C C . TRP A 1 81 ? -9.766 3.078 -22.529 1.00 54.42 81 TRP A C 5
ATOM 8033 O O . TRP A 1 81 ? -10.268 3.868 -21.728 1.00 44.21 81 TRP A O 5
ATOM 8054 N N . SER A 1 82 ? -10.196 2.945 -23.780 1.00 22.23 82 SER A N 5
ATOM 8055 C CA . SER A 1 82 ? -11.302 3.741 -24.296 1.00 60.33 82 SER A CA 5
ATOM 8056 C C . SER A 1 82 ? -12.522 3.631 -23.387 1.00 60.41 82 SER A C 5
ATOM 8057 O O . SER A 1 82 ? -13.075 4.639 -22.947 1.00 14.11 82 SER A O 5
ATOM 8065 N N . TYR A 1 83 ? -12.935 2.400 -23.109 1.00 74.43 83 TYR A N 5
ATOM 8066 C CA . TYR A 1 83 ? -14.091 2.156 -22.254 1.00 50.14 83 TYR A CA 5
ATOM 8067 C C . TYR A 1 83 ? -13.739 2.377 -20.786 1.00 11.51 83 TYR A C 5
ATOM 8068 O O . TYR A 1 83 ? -14.495 3.005 -20.043 1.00 72.21 83 TYR A O 5
ATOM 8086 N N . ILE A 1 84 ? -12.586 1.860 -20.376 1.00 61.23 84 ILE A N 5
ATOM 8087 C CA . ILE A 1 84 ? -12.132 2.002 -18.999 1.00 31.21 84 ILE A CA 5
ATOM 8088 C C . ILE A 1 84 ? -12.059 3.470 -18.593 1.00 60.40 84 ILE A C 5
ATOM 8089 O O . ILE A 1 84 ? -12.274 3.816 -17.431 1.00 33.43 84 ILE A O 5
ATOM 8105 N N . LYS A 1 85 ? -11.756 4.331 -19.558 1.00 53.24 85 LYS A N 5
ATOM 8106 C CA . LYS A 1 85 ? -11.658 5.763 -19.304 1.00 75.11 85 LYS A CA 5
ATOM 8107 C C . LYS A 1 85 ? -12.990 6.456 -19.573 1.00 50.21 85 LYS A C 5
ATOM 8108 O O . LYS A 1 85 ? -13.169 7.630 -19.245 1.00 4.41 85 LYS A O 5
ATOM 8127 N N . LEU A 1 86 ? -13.922 5.723 -20.172 1.00 11.21 86 LEU A N 5
ATOM 8128 C CA . LEU A 1 86 ? -15.239 6.268 -20.484 1.00 74.23 86 LEU A CA 5
ATOM 8129 C C . LEU A 1 86 ? -15.871 6.907 -19.252 1.00 11.54 86 LEU A C 5
ATOM 8130 O O . LEU A 1 86 ? -16.649 7.855 -19.362 1.00 13.24 86 LEU A O 5
ATOM 8146 N N . ASP A 1 87 ? -15.529 6.385 -18.079 1.00 24.44 87 ASP A N 5
ATOM 8147 C CA . ASP A 1 87 ? -16.059 6.906 -16.825 1.00 71.31 87 ASP A CA 5
ATOM 8148 C C . ASP A 1 87 ? -14.941 7.475 -15.957 1.00 60.41 87 ASP A C 5
ATOM 8149 O O . ASP A 1 87 ? -15.074 7.564 -14.737 1.00 54.41 87 ASP A O 5
ATOM 8159 N N . ASN A 1 88 ? -13.839 7.855 -16.595 1.00 2.22 88 ASN A N 5
ATOM 8160 C CA . ASN A 1 88 ? -12.697 8.413 -15.880 1.00 0.22 88 ASN A CA 5
ATOM 8161 C C . ASN A 1 88 ? -12.054 7.365 -14.977 1.00 64.25 88 ASN A C 5
ATOM 8162 O O . ASN A 1 88 ? -11.654 7.661 -13.851 1.00 63.31 88 ASN A O 5
ATOM 8173 N N . TYR A 1 89 ? -11.957 6.138 -15.481 1.00 55.41 89 TYR A N 5
ATOM 8174 C CA . TYR A 1 89 ? -11.365 5.045 -14.720 1.00 72.31 89 TYR A CA 5
ATOM 8175 C C . TYR A 1 89 ? -12.152 4.783 -13.440 1.00 34.31 89 TYR A C 5
ATOM 8176 O O . TYR A 1 89 ? -11.575 4.530 -12.381 1.00 52.41 89 TYR A O 5
ATOM 8194 N N . THR A 1 90 ? -13.477 4.844 -13.544 1.00 12.43 90 THR A N 5
ATOM 8195 C CA . THR A 1 90 ? -14.345 4.614 -12.396 1.00 42.15 90 THR A CA 5
ATOM 8196 C C . THR A 1 90 ? -13.991 3.309 -11.692 1.00 40.10 90 THR A C 5
ATOM 8197 O O . THR A 1 90 ? -14.127 3.194 -10.474 1.00 21.01 90 THR A O 5
ATOM 8208 N N . ALA A 1 91 ? -13.537 2.329 -12.465 1.00 25.33 91 ALA A N 5
ATOM 8209 C CA . ALA A 1 91 ? -13.161 1.033 -11.914 1.00 5.35 91 ALA A CA 5
ATOM 8210 C C . ALA A 1 91 ? -12.161 1.190 -10.773 1.00 54.31 91 ALA A C 5
ATOM 8211 O O . ALA A 1 91 ? -12.201 0.447 -9.792 1.00 44.34 91 ALA A O 5
ATOM 8218 N N . LEU A 1 92 ? -11.266 2.162 -10.908 1.00 23.23 92 LEU A N 5
ATOM 8219 C CA . LEU A 1 92 ? -10.254 2.417 -9.888 1.00 40.23 92 LEU A CA 5
ATOM 8220 C C . LEU A 1 92 ? -10.895 2.929 -8.602 1.00 65.32 92 LEU A C 5
ATOM 8221 O O . LEU A 1 92 ? -10.421 2.640 -7.503 1.00 73.54 92 LEU A O 5
ATOM 8237 N N . VAL A 1 93 ? -11.975 3.690 -8.747 1.00 64.10 93 VAL A N 5
ATOM 8238 C CA . VAL A 1 93 ? -12.682 4.239 -7.597 1.00 15.22 93 VAL A CA 5
ATOM 8239 C C . VAL A 1 93 ? -13.298 3.131 -6.750 1.00 25.25 93 VAL A C 5
ATOM 8240 O O . VAL A 1 93 ? -13.132 3.104 -5.530 1.00 40.13 93 VAL A O 5
ATOM 8253 N N . ASP A 1 94 ? -14.007 2.218 -7.404 1.00 33.01 94 ASP A N 5
ATOM 8254 C CA . ASP A 1 94 ? -14.646 1.105 -6.710 1.00 55.13 94 ASP A CA 5
ATOM 8255 C C . ASP A 1 94 ? -13.616 0.057 -6.301 1.00 14.21 94 ASP A C 5
ATOM 8256 O O . ASP A 1 94 ? -13.789 -0.639 -5.301 1.00 34.03 94 ASP A O 5
ATOM 8266 N N . ALA A 1 95 ? -12.546 -0.050 -7.081 1.00 24.24 95 ALA A N 5
ATOM 8267 C CA . ALA A 1 95 ? -11.488 -1.012 -6.799 1.00 72.51 95 ALA A CA 5
ATOM 8268 C C . ALA A 1 95 ? -10.651 -0.572 -5.603 1.00 20.45 95 ALA A C 5
ATOM 8269 O O . ALA A 1 95 ? -10.528 -1.300 -4.618 1.00 20.41 95 ALA A O 5
ATOM 8276 N N . ILE A 1 96 ? -10.075 0.621 -5.697 1.00 53.30 96 ILE A N 5
ATOM 8277 C CA . ILE A 1 96 ? -9.250 1.158 -4.621 1.00 64.45 96 ILE A CA 5
ATOM 8278 C C . ILE A 1 96 ? -10.038 1.258 -3.321 1.00 2.34 96 ILE A C 5
ATOM 8279 O O . ILE A 1 96 ? -9.497 1.041 -2.236 1.00 43.50 96 ILE A O 5
ATOM 8295 N N . TYR A 1 97 ? -11.320 1.587 -3.437 1.00 12.30 97 TYR A N 5
ATOM 8296 C CA . TYR A 1 97 ? -12.184 1.718 -2.269 1.00 43.45 97 TYR A CA 5
ATOM 8297 C C . TYR A 1 97 ? -12.266 0.402 -1.502 1.00 64.41 97 TYR A C 5
ATOM 8298 O O . TYR A 1 97 ? -12.370 0.390 -0.275 1.00 53.05 97 TYR A O 5
ATOM 8316 N N . SER A 1 98 ? -12.216 -0.707 -2.235 1.00 14.43 98 SER A N 5
ATOM 8317 C CA . SER A 1 98 ? -12.287 -2.029 -1.626 1.00 21.45 98 SER A CA 5
ATOM 8318 C C . SER A 1 98 ? -10.959 -2.400 -0.972 1.00 14.42 98 SER A C 5
ATOM 8319 O O . SER A 1 98 ? -10.907 -2.729 0.213 1.00 60.02 98 SER A O 5
ATOM 8327 N N . VAL A 1 99 ? -9.886 -2.342 -1.755 1.00 11.24 99 VAL A N 5
ATOM 8328 C CA . VAL A 1 99 ? -8.556 -2.670 -1.254 1.00 51.11 99 VAL A CA 5
ATOM 8329 C C . VAL A 1 99 ? -8.165 -1.757 -0.097 1.00 1.43 99 VAL A C 5
ATOM 8330 O O . VAL A 1 99 ? -7.778 -2.226 0.973 1.00 51.24 99 VAL A O 5
ATOM 8343 N N . GLU A 1 100 ? -8.267 -0.451 -0.321 1.00 14.43 100 GLU A N 5
ATOM 8344 C CA . GLU A 1 100 ? -7.923 0.528 0.705 1.00 51.15 100 GLU A CA 5
ATOM 8345 C C . GLU A 1 100 ? -8.624 0.207 2.021 1.00 34.11 100 GLU A C 5
ATOM 8346 O O . GLU A 1 100 ? -8.100 0.485 3.100 1.00 62.11 100 GLU A O 5
ATOM 8359 N N . ASP A 1 101 ? -9.813 -0.379 1.924 1.00 23.11 101 ASP A N 5
ATOM 8360 C CA . ASP A 1 101 ? -10.586 -0.740 3.107 1.00 53.12 101 ASP A CA 5
ATOM 8361 C C . ASP A 1 101 ? -9.852 -1.788 3.938 1.00 55.44 101 ASP A C 5
ATOM 8362 O O . ASP A 1 101 ? -9.665 -1.619 5.142 1.00 74.04 101 ASP A O 5
ATOM 8372 N N . GLU A 1 102 ? -9.440 -2.870 3.285 1.00 52.10 102 GLU A N 5
ATOM 8373 C CA . GLU A 1 102 ? -8.729 -3.946 3.965 1.00 23.11 102 GLU A CA 5
ATOM 8374 C C . GLU A 1 102 ? -7.361 -4.181 3.330 1.00 43.21 102 GLU A C 5
ATOM 8375 O O . GLU A 1 102 ? -7.261 -4.492 2.144 1.00 42.25 102 GLU A O 5
ATOM 8388 N N . ASN A 1 103 ? -6.310 -4.029 4.128 1.00 32.03 103 ASN A N 5
ATOM 8389 C CA . ASN A 1 103 ? -4.948 -4.222 3.645 1.00 22.24 103 ASN A CA 5
ATOM 8390 C C . ASN A 1 103 ? -4.334 -5.485 4.242 1.00 24.52 103 ASN A C 5
ATOM 8391 O O . ASN A 1 103 ? -3.409 -6.068 3.674 1.00 14.14 103 ASN A O 5
ATOM 8402 N N . LYS A 1 104 ? -4.853 -5.903 5.391 1.00 10.20 104 LYS A N 5
ATOM 8403 C CA . LYS A 1 104 ? -4.358 -7.097 6.066 1.00 2.33 104 LYS A CA 5
ATOM 8404 C C . LYS A 1 104 ? -4.303 -8.281 5.105 1.00 13.15 104 LYS A C 5
ATOM 8405 O O . LYS A 1 104 ? -3.359 -9.070 5.133 1.00 30.32 104 LYS A O 5
ATOM 8424 N N . GLN A 1 105 ? -5.320 -8.397 4.258 1.00 22.45 105 GLN A N 5
ATOM 8425 C CA . GLN A 1 105 ? -5.385 -9.484 3.289 1.00 34.54 105 GLN A CA 5
ATOM 8426 C C . GLN A 1 105 ? -5.143 -10.830 3.964 1.00 23.22 105 GLN A C 5
ATOM 8427 O O . GLN A 1 105 ? -4.611 -11.756 3.352 1.00 4.12 105 GLN A O 5
ATOM 8441 N N . SER A 1 106 ? -5.536 -10.932 5.230 1.00 50.20 106 SER A N 5
ATOM 8442 C CA . SER A 1 106 ? -5.357 -12.164 5.990 1.00 42.44 106 SER A CA 5
ATOM 8443 C C . SER A 1 106 ? -5.900 -12.010 7.408 1.00 23.11 106 SER A C 5
ATOM 8444 O O . SER A 1 106 ? -5.760 -10.956 8.027 1.00 64.41 106 SER A O 5
ATOM 8452 N N . GLU A 1 107 ? -6.520 -13.072 7.915 1.00 52.25 107 GLU A N 5
ATOM 8453 C CA . GLU A 1 107 ? -7.085 -13.055 9.259 1.00 3.14 107 GLU A CA 5
ATOM 8454 C C . GLU A 1 107 ? -5.987 -13.177 10.311 1.00 13.45 107 GLU A C 5
ATOM 8455 O O . GLU A 1 107 ? -4.800 -13.201 9.987 1.00 2.31 107 GLU A O 5
ATOM 8468 N N . GLY A 1 108 ? -6.392 -13.253 11.575 1.00 13.54 108 GLY A N 5
ATOM 8469 C CA . GLY A 1 108 ? -5.432 -13.369 12.657 1.00 75.21 108 GLY A CA 5
ATOM 8470 C C . GLY A 1 108 ? -4.461 -12.206 12.699 1.00 74.10 108 GLY A C 5
ATOM 8471 O O . GLY A 1 108 ? -4.791 -11.131 13.200 1.00 34.33 108 GLY A O 5
ATOM 8475 N N . SER A 1 109 ? -3.260 -12.421 12.173 1.00 11.23 109 SER A N 5
ATOM 8476 C CA . SER A 1 109 ? -2.235 -11.383 12.158 1.00 60.32 109 SER A CA 5
ATOM 8477 C C . SER A 1 109 ? -2.131 -10.743 10.776 1.00 23.52 109 SER A C 5
ATOM 8478 O O . SER A 1 109 ? -1.300 -9.866 10.549 1.00 63.32 109 SER A O 5
ATOM 8486 N N . MET A 1 1 ? 26.323 5.805 55.284 1.00 51.22 1 MET A N 6
ATOM 8487 C CA . MET A 1 1 ? 27.240 5.347 54.246 1.00 13.45 1 MET A CA 6
ATOM 8488 C C . MET A 1 1 ? 27.426 3.834 54.315 1.00 44.10 1 MET A C 6
ATOM 8489 O O . MET A 1 1 ? 27.422 3.152 53.292 1.00 55.12 1 MET A O 6
ATOM 8503 N N . GLY A 1 2 ? 27.590 3.318 55.529 1.00 65.31 2 GLY A N 6
ATOM 8504 C CA . GLY A 1 2 ? 27.776 1.889 55.708 1.00 65.03 2 GLY A CA 6
ATOM 8505 C C . GLY A 1 2 ? 26.517 1.196 56.187 1.00 23.24 2 GLY A C 6
ATOM 8506 O O . GLY A 1 2 ? 25.421 1.749 56.091 1.00 63.10 2 GLY A O 6
ATOM 8510 N N . SER A 1 3 ? 26.672 -0.019 56.703 1.00 11.32 3 SER A N 6
ATOM 8511 C CA . SER A 1 3 ? 25.536 -0.791 57.195 1.00 4.04 3 SER A CA 6
ATOM 8512 C C . SER A 1 3 ? 25.063 -0.262 58.545 1.00 50.33 3 SER A C 6
ATOM 8513 O O . SER A 1 3 ? 25.739 0.549 59.178 1.00 15.34 3 SER A O 6
ATOM 8521 N N . SER A 1 4 ? 23.896 -0.726 58.979 1.00 55.20 4 SER A N 6
ATOM 8522 C CA . SER A 1 4 ? 23.328 -0.296 60.252 1.00 60.50 4 SER A CA 6
ATOM 8523 C C . SER A 1 4 ? 22.580 -1.443 60.927 1.00 52.23 4 SER A C 6
ATOM 8524 O O . SER A 1 4 ? 22.545 -2.563 60.417 1.00 72.03 4 SER A O 6
ATOM 8532 N N . HIS A 1 5 ? 21.983 -1.154 62.079 1.00 74.05 5 HIS A N 6
ATOM 8533 C CA . HIS A 1 5 ? 21.234 -2.159 62.825 1.00 41.04 5 HIS A CA 6
ATOM 8534 C C . HIS A 1 5 ? 19.930 -1.577 63.362 1.00 33.23 5 HIS A C 6
ATOM 8535 O O . HIS A 1 5 ? 19.722 -0.364 63.336 1.00 74.31 5 HIS A O 6
ATOM 8550 N N . HIS A 1 6 ? 19.054 -2.451 63.848 1.00 21.33 6 HIS A N 6
ATOM 8551 C CA . HIS A 1 6 ? 17.769 -2.025 64.392 1.00 40.23 6 HIS A CA 6
ATOM 8552 C C . HIS A 1 6 ? 16.929 -1.335 63.321 1.00 33.12 6 HIS A C 6
ATOM 8553 O O . HIS A 1 6 ? 16.364 -0.267 63.553 1.00 14.12 6 HIS A O 6
ATOM 8568 N N . HIS A 1 7 ? 16.852 -1.954 62.147 1.00 1.10 7 HIS A N 6
ATOM 8569 C CA . HIS A 1 7 ? 16.081 -1.400 61.040 1.00 54.13 7 HIS A CA 6
ATOM 8570 C C . HIS A 1 7 ? 14.585 -1.470 61.332 1.00 54.02 7 HIS A C 6
ATOM 8571 O O . HIS A 1 7 ? 14.098 -2.447 61.901 1.00 21.35 7 HIS A O 6
ATOM 8586 N N . HIS A 1 8 ? 13.860 -0.427 60.939 1.00 54.23 8 HIS A N 6
ATOM 8587 C CA . HIS A 1 8 ? 12.420 -0.370 61.159 1.00 55.00 8 HIS A CA 6
ATOM 8588 C C . HIS A 1 8 ? 11.683 -0.067 59.857 1.00 31.41 8 HIS A C 6
ATOM 8589 O O . HIS A 1 8 ? 10.621 0.556 59.863 1.00 33.32 8 HIS A O 6
ATOM 8604 N N . HIS A 1 9 ? 12.254 -0.511 58.743 1.00 71.44 9 HIS A N 6
ATOM 8605 C CA . HIS A 1 9 ? 11.651 -0.289 57.433 1.00 43.51 9 HIS A CA 6
ATOM 8606 C C . HIS A 1 9 ? 10.311 -1.008 57.322 1.00 51.31 9 HIS A C 6
ATOM 8607 O O . HIS A 1 9 ? 10.030 -1.939 58.078 1.00 54.33 9 HIS A O 6
ATOM 8622 N N . HIS A 1 10 ? 9.485 -0.569 56.376 1.00 64.22 10 HIS A N 6
ATOM 8623 C CA . HIS A 1 10 ? 8.174 -1.170 56.166 1.00 34.44 10 HIS A CA 6
ATOM 8624 C C . HIS A 1 10 ? 7.938 -1.458 54.687 1.00 72.42 10 HIS A C 6
ATOM 8625 O O . HIS A 1 10 ? 8.796 -1.186 53.848 1.00 75.33 10 HIS A O 6
ATOM 8640 N N . SER A 1 11 ? 6.769 -2.011 54.375 1.00 2.45 11 SER A N 6
ATOM 8641 C CA . SER A 1 11 ? 6.423 -2.338 52.997 1.00 31.53 11 SER A CA 6
ATOM 8642 C C . SER A 1 11 ? 4.963 -2.001 52.710 1.00 60.12 11 SER A C 6
ATOM 8643 O O . SER A 1 11 ? 4.056 -2.498 53.377 1.00 23.34 11 SER A O 6
ATOM 8651 N N . SER A 1 12 ? 4.745 -1.152 51.710 1.00 33.31 12 SER A N 6
ATOM 8652 C CA . SER A 1 12 ? 3.396 -0.744 51.335 1.00 24.33 12 SER A CA 6
ATOM 8653 C C . SER A 1 12 ? 2.930 -1.488 50.087 1.00 63.24 12 SER A C 6
ATOM 8654 O O . SER A 1 12 ? 1.842 -2.060 50.061 1.00 13.31 12 SER A O 6
ATOM 8662 N N . GLY A 1 13 ? 3.766 -1.475 49.052 1.00 30.00 13 GLY A N 6
ATOM 8663 C CA . GLY A 1 13 ? 3.423 -2.150 47.814 1.00 64.32 13 GLY A CA 6
ATOM 8664 C C . GLY A 1 13 ? 2.752 -1.228 46.816 1.00 14.21 13 GLY A C 6
ATOM 8665 O O . GLY A 1 13 ? 1.603 -0.826 47.007 1.00 44.13 13 GLY A O 6
ATOM 8669 N N . LEU A 1 14 ? 3.469 -0.891 45.750 1.00 33.23 14 LEU A N 6
ATOM 8670 C CA . LEU A 1 14 ? 2.936 -0.008 44.718 1.00 74.41 14 LEU A CA 6
ATOM 8671 C C . LEU A 1 14 ? 3.537 -0.338 43.355 1.00 33.32 14 LEU A C 6
ATOM 8672 O O . LEU A 1 14 ? 4.691 -0.755 43.259 1.00 71.51 14 LEU A O 6
ATOM 8688 N N . VAL A 1 15 ? 2.746 -0.147 42.304 1.00 3.41 15 VAL A N 6
ATOM 8689 C CA . VAL A 1 15 ? 3.201 -0.421 40.946 1.00 14.01 15 VAL A CA 6
ATOM 8690 C C . VAL A 1 15 ? 2.954 0.775 40.032 1.00 63.51 15 VAL A C 6
ATOM 8691 O O . VAL A 1 15 ? 2.087 1.611 40.283 1.00 5.04 15 VAL A O 6
ATOM 8704 N N . PRO A 1 16 ? 3.735 0.858 38.945 1.00 44.12 16 PRO A N 6
ATOM 8705 C CA . PRO A 1 16 ? 3.620 1.947 37.970 1.00 70.03 16 PRO A CA 6
ATOM 8706 C C . PRO A 1 16 ? 2.331 1.866 37.160 1.00 61.33 16 PRO A C 6
ATOM 8707 O O . PRO A 1 16 ? 1.545 0.932 37.319 1.00 52.23 16 PRO A O 6
ATOM 8718 N N . ARG A 1 17 ? 2.122 2.849 36.289 1.00 21.13 17 ARG A N 6
ATOM 8719 C CA . ARG A 1 17 ? 0.928 2.888 35.454 1.00 71.22 17 ARG A CA 6
ATOM 8720 C C . ARG A 1 17 ? 1.300 2.996 33.978 1.00 70.10 17 ARG A C 6
ATOM 8721 O O . ARG A 1 17 ? 1.991 3.928 33.569 1.00 43.34 17 ARG A O 6
ATOM 8742 N N . GLY A 1 18 ? 0.837 2.036 33.185 1.00 63.24 18 GLY A N 6
ATOM 8743 C CA . GLY A 1 18 ? 1.132 2.041 31.763 1.00 10.13 18 GLY A CA 6
ATOM 8744 C C . GLY A 1 18 ? 0.752 0.738 31.088 1.00 53.31 18 GLY A C 6
ATOM 8745 O O . GLY A 1 18 ? -0.166 0.047 31.529 1.00 22.10 18 GLY A O 6
ATOM 8749 N N . SER A 1 19 ? 1.458 0.403 30.013 1.00 63.12 19 SER A N 6
ATOM 8750 C CA . SER A 1 19 ? 1.186 -0.823 29.271 1.00 42.14 19 SER A CA 6
ATOM 8751 C C . SER A 1 19 ? 2.372 -1.197 28.387 1.00 70.22 19 SER A C 6
ATOM 8752 O O . SER A 1 19 ? 2.671 -0.513 27.407 1.00 51.11 19 SER A O 6
ATOM 8760 N N . HIS A 1 20 ? 3.044 -2.288 28.739 1.00 1.51 20 HIS A N 6
ATOM 8761 C CA . HIS A 1 20 ? 4.197 -2.755 27.978 1.00 61.20 20 HIS A CA 6
ATOM 8762 C C . HIS A 1 20 ? 3.838 -3.982 27.146 1.00 43.13 20 HIS A C 6
ATOM 8763 O O . HIS A 1 20 ? 4.389 -4.194 26.066 1.00 72.21 20 HIS A O 6
ATOM 8778 N N . MET A 1 21 ? 2.912 -4.787 27.657 1.00 62.51 21 MET A N 6
ATOM 8779 C CA . MET A 1 21 ? 2.479 -5.993 26.960 1.00 65.13 21 MET A CA 6
ATOM 8780 C C . MET A 1 21 ? 1.074 -5.818 26.392 1.00 24.44 21 MET A C 6
ATOM 8781 O O . MET A 1 21 ? 0.100 -5.721 27.140 1.00 25.23 21 MET A O 6
ATOM 8795 N N . ILE A 1 22 ? 0.976 -5.779 25.068 1.00 21.10 22 ILE A N 6
ATOM 8796 C CA . ILE A 1 22 ? -0.311 -5.617 24.402 1.00 4.21 22 ILE A CA 6
ATOM 8797 C C . ILE A 1 22 ? -0.598 -6.790 23.470 1.00 54.32 22 ILE A C 6
ATOM 8798 O O . ILE A 1 22 ? 0.305 -7.315 22.820 1.00 42.02 22 ILE A O 6
ATOM 8814 N N . SER A 1 23 ? -1.863 -7.193 23.409 1.00 62.12 23 SER A N 6
ATOM 8815 C CA . SER A 1 23 ? -2.271 -8.304 22.557 1.00 21.44 23 SER A CA 6
ATOM 8816 C C . SER A 1 23 ? -2.390 -7.859 21.103 1.00 63.21 23 SER A C 6
ATOM 8817 O O . SER A 1 23 ? -3.460 -7.946 20.500 1.00 20.52 23 SER A O 6
ATOM 8825 N N . LEU A 1 24 ? -1.283 -7.382 20.544 1.00 0.55 24 LEU A N 6
ATOM 8826 C CA . LEU A 1 24 ? -1.260 -6.922 19.161 1.00 74.40 24 LEU A CA 6
ATOM 8827 C C . LEU A 1 24 ? -1.419 -8.092 18.196 1.00 31.30 24 LEU A C 6
ATOM 8828 O O . LEU A 1 24 ? -2.163 -8.008 17.218 1.00 51.30 24 LEU A O 6
ATOM 8844 N N . SER A 1 25 ? -0.717 -9.186 18.478 1.00 15.14 25 SER A N 6
ATOM 8845 C CA . SER A 1 25 ? -0.779 -10.374 17.635 1.00 41.42 25 SER A CA 6
ATOM 8846 C C . SER A 1 25 ? -2.206 -10.905 17.548 1.00 14.22 25 SER A C 6
ATOM 8847 O O . SER A 1 25 ? -2.894 -11.036 18.561 1.00 41.43 25 SER A O 6
ATOM 8855 N N . GLY A 1 26 ? -2.645 -11.210 16.331 1.00 12.31 26 GLY A N 6
ATOM 8856 C CA . GLY A 1 26 ? -3.988 -11.723 16.134 1.00 73.11 26 GLY A CA 6
ATOM 8857 C C . GLY A 1 26 ? -4.708 -11.041 14.988 1.00 40.35 26 GLY A C 6
ATOM 8858 O O . GLY A 1 26 ? -5.219 -11.702 14.083 1.00 32.23 26 GLY A O 6
ATOM 8862 N N . LEU A 1 27 ? -4.749 -9.713 15.024 1.00 50.44 27 LEU A N 6
ATOM 8863 C CA . LEU A 1 27 ? -5.413 -8.939 13.981 1.00 72.42 27 LEU A CA 6
ATOM 8864 C C . LEU A 1 27 ? -4.414 -8.062 13.234 1.00 24.23 27 LEU A C 6
ATOM 8865 O O . LEU A 1 27 ? -4.797 -7.189 12.456 1.00 55.45 27 LEU A O 6
ATOM 8881 N N . THR A 1 28 ? -3.128 -8.302 13.474 1.00 0.55 28 THR A N 6
ATOM 8882 C CA . THR A 1 28 ? -2.073 -7.535 12.824 1.00 2.22 28 THR A CA 6
ATOM 8883 C C . THR A 1 28 ? -1.936 -7.922 11.357 1.00 25.34 28 THR A C 6
ATOM 8884 O O . THR A 1 28 ? -2.366 -9.000 10.947 1.00 32.32 28 THR A O 6
ATOM 8895 N N . SER A 1 29 ? -1.332 -7.037 10.570 1.00 73.43 29 SER A N 6
ATOM 8896 C CA . SER A 1 29 ? -1.140 -7.287 9.146 1.00 75.24 29 SER A CA 6
ATOM 8897 C C . SER A 1 29 ? -0.190 -8.460 8.922 1.00 34.22 29 SER A C 6
ATOM 8898 O O . SER A 1 29 ? 0.609 -8.800 9.795 1.00 75.43 29 SER A O 6
ATOM 8906 N N . SER A 1 30 ? -0.284 -9.074 7.747 1.00 50.34 30 SER A N 6
ATOM 8907 C CA . SER A 1 30 ? 0.564 -10.210 7.409 1.00 31.22 30 SER A CA 6
ATOM 8908 C C . SER A 1 30 ? 1.330 -9.952 6.115 1.00 72.11 30 SER A C 6
ATOM 8909 O O . SER A 1 30 ? 1.337 -8.835 5.598 1.00 4.31 30 SER A O 6
ATOM 8917 N N . VAL A 1 31 ? 1.973 -10.993 5.597 1.00 64.00 31 VAL A N 6
ATOM 8918 C CA . VAL A 1 31 ? 2.742 -10.881 4.363 1.00 0.51 31 VAL A CA 6
ATOM 8919 C C . VAL A 1 31 ? 1.902 -11.276 3.154 1.00 2.40 31 VAL A C 6
ATOM 8920 O O . VAL A 1 31 ? 2.392 -11.928 2.233 1.00 72.12 31 VAL A O 6
ATOM 8933 N N . GLU A 1 32 ? 0.634 -10.876 3.165 1.00 0.45 32 GLU A N 6
ATOM 8934 C CA . GLU A 1 32 ? -0.275 -11.189 2.068 1.00 24.53 32 GLU A CA 6
ATOM 8935 C C . GLU A 1 32 ? -0.020 -10.276 0.873 1.00 64.41 32 GLU A C 6
ATOM 8936 O O . GLU A 1 32 ? -0.346 -10.619 -0.264 1.00 2.44 32 GLU A O 6
ATOM 8949 N N . SER A 1 33 ? 0.565 -9.112 1.138 1.00 63.54 33 SER A N 6
ATOM 8950 C CA . SER A 1 33 ? 0.861 -8.148 0.086 1.00 42.14 33 SER A CA 6
ATOM 8951 C C . SER A 1 33 ? 2.367 -7.971 -0.083 1.00 22.44 33 SER A C 6
ATOM 8952 O O . SER A 1 33 ? 2.839 -7.536 -1.133 1.00 54.33 33 SER A O 6
ATOM 8960 N N . ASP A 1 34 ? 3.116 -8.312 0.960 1.00 20.31 34 ASP A N 6
ATOM 8961 C CA . ASP A 1 34 ? 4.569 -8.193 0.929 1.00 12.13 34 ASP A CA 6
ATOM 8962 C C . ASP A 1 34 ? 5.158 -9.015 -0.212 1.00 54.22 34 ASP A C 6
ATOM 8963 O O . ASP A 1 34 ? 6.250 -8.725 -0.701 1.00 62.24 34 ASP A O 6
ATOM 8973 N N . LEU A 1 35 ? 4.428 -10.042 -0.632 1.00 62.45 35 LEU A N 6
ATOM 8974 C CA . LEU A 1 35 ? 4.878 -10.909 -1.717 1.00 4.41 35 LEU A CA 6
ATOM 8975 C C . LEU A 1 35 ? 4.297 -10.456 -3.052 1.00 53.52 35 LEU A C 6
ATOM 8976 O O . LEU A 1 35 ? 4.320 -11.198 -4.034 1.00 72.14 35 LEU A O 6
ATOM 8992 N N . ASP A 1 36 ? 3.779 -9.233 -3.082 1.00 34.02 36 ASP A N 6
ATOM 8993 C CA . ASP A 1 36 ? 3.193 -8.680 -4.298 1.00 3.14 36 ASP A CA 6
ATOM 8994 C C . ASP A 1 36 ? 4.274 -8.091 -5.200 1.00 74.55 36 ASP A C 6
ATOM 8995 O O . ASP A 1 36 ? 3.978 -7.552 -6.266 1.00 61.12 36 ASP A O 6
ATOM 9005 N N . MET A 1 37 ? 5.525 -8.199 -4.766 1.00 12.44 37 MET A N 6
ATOM 9006 C CA . MET A 1 37 ? 6.648 -7.677 -5.535 1.00 12.43 37 MET A CA 6
ATOM 9007 C C . MET A 1 37 ? 7.026 -8.632 -6.661 1.00 65.15 37 MET A C 6
ATOM 9008 O O . MET A 1 37 ? 7.336 -8.204 -7.773 1.00 14.33 37 MET A O 6
ATOM 9022 N N . GLN A 1 38 ? 6.999 -9.928 -6.367 1.00 21.54 38 GLN A N 6
ATOM 9023 C CA . GLN A 1 38 ? 7.341 -10.943 -7.355 1.00 73.55 38 GLN A CA 6
ATOM 9024 C C . GLN A 1 38 ? 6.397 -10.878 -8.552 1.00 52.21 38 GLN A C 6
ATOM 9025 O O . GLN A 1 38 ? 6.756 -11.276 -9.659 1.00 54.32 38 GLN A O 6
ATOM 9039 N N . GLN A 1 39 ? 5.190 -10.373 -8.319 1.00 54.20 39 GLN A N 6
ATOM 9040 C CA . GLN A 1 39 ? 4.194 -10.256 -9.379 1.00 2.24 39 GLN A CA 6
ATOM 9041 C C . GLN A 1 39 ? 4.461 -9.028 -10.243 1.00 65.44 39 GLN A C 6
ATOM 9042 O O . GLN A 1 39 ? 4.046 -8.970 -11.400 1.00 65.45 39 GLN A O 6
ATOM 9056 N N . ALA A 1 40 ? 5.156 -8.050 -9.674 1.00 4.33 40 ALA A N 6
ATOM 9057 C CA . ALA A 1 40 ? 5.480 -6.824 -10.393 1.00 12.40 40 ALA A CA 6
ATOM 9058 C C . ALA A 1 40 ? 6.331 -7.118 -11.625 1.00 34.54 40 ALA A C 6
ATOM 9059 O O . ALA A 1 40 ? 6.364 -6.331 -12.570 1.00 73.50 40 ALA A O 6
ATOM 9066 N N . MET A 1 41 ? 7.017 -8.256 -11.606 1.00 32.34 41 MET A N 6
ATOM 9067 C CA . MET A 1 41 ? 7.866 -8.654 -12.721 1.00 65.04 41 MET A CA 6
ATOM 9068 C C . MET A 1 41 ? 7.032 -9.225 -13.864 1.00 50.20 41 MET A C 6
ATOM 9069 O O . MET A 1 41 ? 7.381 -9.074 -15.036 1.00 15.21 41 MET A O 6
ATOM 9083 N N . LEU A 1 42 ? 5.931 -9.880 -13.516 1.00 60.50 42 LEU A N 6
ATOM 9084 C CA . LEU A 1 42 ? 5.047 -10.475 -14.513 1.00 1.21 42 LEU A CA 6
ATOM 9085 C C . LEU A 1 42 ? 4.021 -9.459 -15.005 1.00 13.23 42 LEU A C 6
ATOM 9086 O O . LEU A 1 42 ? 3.114 -9.795 -15.768 1.00 44.21 42 LEU A O 6
ATOM 9102 N N . THR A 1 43 ? 4.170 -8.213 -14.564 1.00 1.21 43 THR A N 6
ATOM 9103 C CA . THR A 1 43 ? 3.258 -7.148 -14.961 1.00 21.22 43 THR A CA 6
ATOM 9104 C C . THR A 1 43 ? 4.002 -5.832 -15.156 1.00 10.32 43 THR A C 6
ATOM 9105 O O . THR A 1 43 ? 3.626 -4.806 -14.592 1.00 1.35 43 THR A O 6
ATOM 9116 N N . ASN A 1 44 ? 5.060 -5.869 -15.960 1.00 72.10 44 ASN A N 6
ATOM 9117 C CA . ASN A 1 44 ? 5.856 -4.677 -16.230 1.00 62.24 44 ASN A CA 6
ATOM 9118 C C . ASN A 1 44 ? 4.970 -3.521 -16.682 1.00 53.35 44 ASN A C 6
ATOM 9119 O O . ASN A 1 44 ? 4.307 -3.600 -17.716 1.00 42.41 44 ASN A O 6
ATOM 9130 N N . LYS A 1 45 ? 4.964 -2.447 -15.900 1.00 43.41 45 LYS A N 6
ATOM 9131 C CA . LYS A 1 45 ? 4.162 -1.272 -16.219 1.00 50.10 45 LYS A CA 6
ATOM 9132 C C . LYS A 1 45 ? 4.423 -0.807 -17.648 1.00 12.32 45 LYS A C 6
ATOM 9133 O O . LYS A 1 45 ? 5.385 -1.236 -18.285 1.00 24.33 45 LYS A O 6
ATOM 9152 N N . ASP A 1 46 ? 3.562 0.075 -18.145 1.00 22.41 46 ASP A N 6
ATOM 9153 C CA . ASP A 1 46 ? 3.701 0.601 -19.498 1.00 2.04 46 ASP A CA 6
ATOM 9154 C C . ASP A 1 46 ? 3.578 2.122 -19.505 1.00 24.41 46 ASP A C 6
ATOM 9155 O O . ASP A 1 46 ? 3.407 2.744 -18.458 1.00 0.11 46 ASP A O 6
ATOM 9165 N N . GLU A 1 47 ? 3.669 2.712 -20.693 1.00 11.13 47 GLU A N 6
ATOM 9166 C CA . GLU A 1 47 ? 3.570 4.159 -20.835 1.00 2.54 47 GLU A CA 6
ATOM 9167 C C . GLU A 1 47 ? 2.152 4.639 -20.542 1.00 35.15 47 GLU A C 6
ATOM 9168 O O . GLU A 1 47 ? 1.951 5.661 -19.883 1.00 65.42 47 GLU A O 6
ATOM 9181 N N . LYS A 1 48 ? 1.168 3.896 -21.036 1.00 71.43 48 LYS A N 6
ATOM 9182 C CA . LYS A 1 48 ? -0.233 4.242 -20.829 1.00 31.52 48 LYS A CA 6
ATOM 9183 C C . LYS A 1 48 ? -0.643 4.004 -19.378 1.00 54.20 48 LYS A C 6
ATOM 9184 O O . LYS A 1 48 ? -1.484 4.720 -18.836 1.00 15.43 48 LYS A O 6
ATOM 9203 N N . VAL A 1 49 ? -0.041 2.996 -18.756 1.00 13.12 49 VAL A N 6
ATOM 9204 C CA . VAL A 1 49 ? -0.342 2.666 -17.368 1.00 32.21 49 VAL A CA 6
ATOM 9205 C C . VAL A 1 49 ? -0.100 3.861 -16.453 1.00 53.24 49 VAL A C 6
ATOM 9206 O O . VAL A 1 49 ? -0.739 3.999 -15.409 1.00 61.15 49 VAL A O 6
ATOM 9219 N N . LEU A 1 50 ? 0.826 4.726 -16.853 1.00 72.53 50 LEU A N 6
ATOM 9220 C CA . LEU A 1 50 ? 1.153 5.912 -16.070 1.00 2.34 50 LEU A CA 6
ATOM 9221 C C . LEU A 1 50 ? -0.006 6.903 -16.071 1.00 53.53 50 LEU A C 6
ATOM 9222 O O . LEU A 1 50 ? -0.142 7.720 -15.160 1.00 21.04 50 LEU A O 6
ATOM 9238 N N . LYS A 1 51 ? -0.843 6.824 -17.101 1.00 2.51 51 LYS A N 6
ATOM 9239 C CA . LYS A 1 51 ? -1.995 7.711 -17.220 1.00 41.12 51 LYS A CA 6
ATOM 9240 C C . LYS A 1 51 ? -3.016 7.429 -16.123 1.00 42.32 51 LYS A C 6
ATOM 9241 O O . LYS A 1 51 ? -3.625 8.349 -15.578 1.00 23.52 51 LYS A O 6
ATOM 9260 N N . ALA A 1 52 ? -3.196 6.152 -15.803 1.00 21.34 52 ALA A N 6
ATOM 9261 C CA . ALA A 1 52 ? -4.140 5.749 -14.768 1.00 23.13 52 ALA A CA 6
ATOM 9262 C C . ALA A 1 52 ? -3.751 6.332 -13.413 1.00 43.32 52 ALA A C 6
ATOM 9263 O O . ALA A 1 52 ? -4.603 6.813 -12.665 1.00 2.51 52 ALA A O 6
ATOM 9270 N N . LEU A 1 53 ? -2.460 6.285 -13.104 1.00 20.23 53 LEU A N 6
ATOM 9271 C CA . LEU A 1 53 ? -1.958 6.807 -11.838 1.00 5.55 53 LEU A CA 6
ATOM 9272 C C . LEU A 1 53 ? -2.291 8.289 -11.690 1.00 24.15 53 LEU A C 6
ATOM 9273 O O . LEU A 1 53 ? -2.313 8.822 -10.581 1.00 0.15 53 LEU A O 6
ATOM 9289 N N . GLU A 1 54 ? -2.550 8.948 -12.815 1.00 62.51 54 GLU A N 6
ATOM 9290 C CA . GLU A 1 54 ? -2.883 10.367 -12.810 1.00 30.01 54 GLU A CA 6
ATOM 9291 C C . GLU A 1 54 ? -4.212 10.611 -12.101 1.00 53.14 54 GLU A C 6
ATOM 9292 O O . GLU A 1 54 ? -4.346 11.549 -11.316 1.00 51.11 54 GLU A O 6
ATOM 9305 N N . ARG A 1 55 ? -5.193 9.760 -12.385 1.00 63.24 55 ARG A N 6
ATOM 9306 C CA . ARG A 1 55 ? -6.512 9.883 -11.778 1.00 33.43 55 ARG A CA 6
ATOM 9307 C C . ARG A 1 55 ? -6.501 9.363 -10.344 1.00 64.53 55 ARG A C 6
ATOM 9308 O O . ARG A 1 55 ? -7.225 9.864 -9.483 1.00 61.14 55 ARG A O 6
ATOM 9329 N N . THR A 1 56 ? -5.673 8.352 -10.093 1.00 14.33 56 THR A N 6
ATOM 9330 C CA . THR A 1 56 ? -5.569 7.762 -8.764 1.00 41.52 56 THR A CA 6
ATOM 9331 C C . THR A 1 56 ? -4.829 8.690 -7.808 1.00 35.25 56 THR A C 6
ATOM 9332 O O . THR A 1 56 ? -5.272 8.917 -6.681 1.00 14.52 56 THR A O 6
ATOM 9343 N N . ARG A 1 57 ? -3.701 9.225 -8.263 1.00 32.14 57 ARG A N 6
ATOM 9344 C CA . ARG A 1 57 ? -2.900 10.128 -7.445 1.00 73.21 57 ARG A CA 6
ATOM 9345 C C . ARG A 1 57 ? -3.733 11.314 -6.968 1.00 53.45 57 ARG A C 6
ATOM 9346 O O . ARG A 1 57 ? -3.452 11.903 -5.926 1.00 34.52 57 ARG A O 6
ATOM 9367 N N . GLN A 1 58 ? -4.759 11.658 -7.741 1.00 43.52 58 GLN A N 6
ATOM 9368 C CA . GLN A 1 58 ? -5.633 12.774 -7.398 1.00 4.31 58 GLN A CA 6
ATOM 9369 C C . GLN A 1 58 ? -6.379 12.501 -6.097 1.00 12.52 58 GLN A C 6
ATOM 9370 O O . GLN A 1 58 ? -6.543 13.394 -5.263 1.00 72.42 58 GLN A O 6
ATOM 9384 N N . LEU A 1 59 ? -6.830 11.264 -5.928 1.00 75.41 59 LEU A N 6
ATOM 9385 C CA . LEU A 1 59 ? -7.560 10.872 -4.727 1.00 73.43 59 LEU A CA 6
ATOM 9386 C C . LEU A 1 59 ? -6.612 10.313 -3.671 1.00 51.34 59 LEU A C 6
ATOM 9387 O O . LEU A 1 59 ? -7.043 9.674 -2.711 1.00 30.20 59 LEU A O 6
ATOM 9403 N N . ASP A 1 60 ? -5.319 10.561 -3.853 1.00 55.12 60 ASP A N 6
ATOM 9404 C CA . ASP A 1 60 ? -4.310 10.085 -2.915 1.00 11.12 60 ASP A CA 6
ATOM 9405 C C . ASP A 1 60 ? -4.262 8.561 -2.895 1.00 63.02 60 ASP A C 6
ATOM 9406 O O . ASP A 1 60 ? -4.731 7.927 -1.949 1.00 53.13 60 ASP A O 6
ATOM 9416 N N . ILE A 1 61 ? -3.692 7.978 -3.945 1.00 1.21 61 ILE A N 6
ATOM 9417 C CA . ILE A 1 61 ? -3.582 6.529 -4.047 1.00 34.34 61 ILE A CA 6
ATOM 9418 C C . ILE A 1 61 ? -2.183 6.113 -4.486 1.00 62.14 61 ILE A C 6
ATOM 9419 O O . ILE A 1 61 ? -1.674 6.546 -5.520 1.00 55.21 61 ILE A O 6
ATOM 9435 N N . PRO A 1 62 ? -1.542 5.249 -3.683 1.00 53.33 62 PRO A N 6
ATOM 9436 C CA . PRO A 1 62 ? -0.193 4.753 -3.969 1.00 52.50 62 PRO A CA 6
ATOM 9437 C C . PRO A 1 62 ? -0.163 3.812 -5.168 1.00 74.23 62 PRO A C 6
ATOM 9438 O O . PRO A 1 62 ? -1.009 2.926 -5.294 1.00 54.44 62 PRO A O 6
ATOM 9449 N N . ASP A 1 63 ? 0.815 4.008 -6.045 1.00 15.54 63 ASP A N 6
ATOM 9450 C CA . ASP A 1 63 ? 0.955 3.175 -7.234 1.00 35.55 63 ASP A CA 6
ATOM 9451 C C . ASP A 1 63 ? 1.123 1.708 -6.851 1.00 11.10 63 ASP A C 6
ATOM 9452 O O . ASP A 1 63 ? 0.910 0.815 -7.671 1.00 65.15 63 ASP A O 6
ATOM 9462 N N . GLU A 1 64 ? 1.506 1.467 -5.602 1.00 23.43 64 GLU A N 6
ATOM 9463 C CA . GLU A 1 64 ? 1.705 0.107 -5.112 1.00 55.43 64 GLU A CA 6
ATOM 9464 C C . GLU A 1 64 ? 0.395 -0.677 -5.138 1.00 11.34 64 GLU A C 6
ATOM 9465 O O . GLU A 1 64 ? 0.364 -1.844 -5.527 1.00 40.42 64 GLU A O 6
ATOM 9478 N N . LYS A 1 65 ? -0.685 -0.026 -4.718 1.00 55.52 65 LYS A N 6
ATOM 9479 C CA . LYS A 1 65 ? -1.998 -0.659 -4.693 1.00 71.14 65 LYS A CA 6
ATOM 9480 C C . LYS A 1 65 ? -2.728 -0.452 -6.017 1.00 32.43 65 LYS A C 6
ATOM 9481 O O . LYS A 1 65 ? -3.541 -1.282 -6.425 1.00 51.15 65 LYS A O 6
ATOM 9500 N N . THR A 1 66 ? -2.432 0.660 -6.683 1.00 34.00 66 THR A N 6
ATOM 9501 C CA . THR A 1 66 ? -3.060 0.976 -7.959 1.00 62.54 66 THR A CA 6
ATOM 9502 C C . THR A 1 66 ? -2.518 0.086 -9.073 1.00 41.32 66 THR A C 6
ATOM 9503 O O . THR A 1 66 ? -3.225 -0.224 -10.031 1.00 23.45 66 THR A O 6
ATOM 9514 N N . MET A 1 67 ? -1.260 -0.320 -8.940 1.00 21.43 67 MET A N 6
ATOM 9515 C CA . MET A 1 67 ? -0.624 -1.176 -9.935 1.00 54.30 67 MET A CA 6
ATOM 9516 C C . MET A 1 67 ? -1.507 -2.375 -10.264 1.00 23.43 67 MET A C 6
ATOM 9517 O O . MET A 1 67 ? -1.918 -2.579 -11.406 1.00 71.35 67 MET A O 6
ATOM 9531 N N . PRO A 1 68 ? -1.806 -3.190 -9.241 1.00 12.13 68 PRO A N 6
ATOM 9532 C CA . PRO A 1 68 ? -2.643 -4.383 -9.397 1.00 43.11 68 PRO A CA 6
ATOM 9533 C C . PRO A 1 68 ? -4.102 -4.036 -9.675 1.00 2.52 68 PRO A C 6
ATOM 9534 O O . PRO A 1 68 ? -4.893 -4.896 -10.060 1.00 24.21 68 PRO A O 6
ATOM 9545 N N . VAL A 1 69 ? -4.451 -2.768 -9.477 1.00 62.42 69 VAL A N 6
ATOM 9546 C CA . VAL A 1 69 ? -5.815 -2.306 -9.708 1.00 60.41 69 VAL A CA 6
ATOM 9547 C C . VAL A 1 69 ? -6.058 -2.029 -11.187 1.00 63.24 69 VAL A C 6
ATOM 9548 O O . VAL A 1 69 ? -6.960 -2.604 -11.798 1.00 54.45 69 VAL A O 6
ATOM 9561 N N . LEU A 1 70 ? -5.247 -1.145 -11.759 1.00 51.22 70 LEU A N 6
ATOM 9562 C CA . LEU A 1 70 ? -5.373 -0.790 -13.169 1.00 35.34 70 LEU A CA 6
ATOM 9563 C C . LEU A 1 70 ? -5.243 -2.025 -14.054 1.00 45.33 70 LEU A C 6
ATOM 9564 O O . LEU A 1 70 ? -6.008 -2.205 -15.000 1.00 73.23 70 LEU A O 6
ATOM 9580 N N . MET A 1 71 ? -4.270 -2.873 -13.738 1.00 43.14 71 MET A N 6
ATOM 9581 C CA . MET A 1 71 ? -4.041 -4.093 -14.503 1.00 73.34 71 MET A CA 6
ATOM 9582 C C . MET A 1 71 ? -5.273 -4.993 -14.473 1.00 53.13 71 MET A C 6
ATOM 9583 O O . MET A 1 71 ? -5.467 -5.828 -15.356 1.00 52.35 71 MET A O 6
ATOM 9597 N N . LYS A 1 72 ? -6.102 -4.818 -13.449 1.00 53.13 72 LYS A N 6
ATOM 9598 C CA . LYS A 1 72 ? -7.316 -5.613 -13.303 1.00 42.51 72 LYS A CA 6
ATOM 9599 C C . LYS A 1 72 ? -8.373 -5.182 -14.315 1.00 73.34 72 LYS A C 6
ATOM 9600 O O . LYS A 1 72 ? -9.191 -5.992 -14.756 1.00 0.54 72 LYS A O 6
ATOM 9619 N N . LEU A 1 73 ? -8.352 -3.906 -14.680 1.00 44.42 73 LEU A N 6
ATOM 9620 C CA . LEU A 1 73 ? -9.307 -3.368 -15.642 1.00 11.11 73 LEU A CA 6
ATOM 9621 C C . LEU A 1 73 ? -8.949 -3.794 -17.062 1.00 41.22 73 LEU A C 6
ATOM 9622 O O . LEU A 1 73 ? -9.789 -4.321 -17.794 1.00 5.41 73 LEU A O 6
ATOM 9638 N N . LEU A 1 74 ? -7.698 -3.565 -17.445 1.00 10.30 74 LEU A N 6
ATOM 9639 C CA . LEU A 1 74 ? -7.228 -3.927 -18.777 1.00 25.21 74 LEU A CA 6
ATOM 9640 C C . LEU A 1 74 ? -7.356 -5.429 -19.011 1.00 12.33 74 LEU A C 6
ATOM 9641 O O . LEU A 1 74 ? -7.448 -5.883 -20.151 1.00 3.21 74 LEU A O 6
ATOM 9657 N N . GLU A 1 75 ? -7.365 -6.193 -17.923 1.00 43.04 75 GLU A N 6
ATOM 9658 C CA . GLU A 1 75 ? -7.485 -7.644 -18.011 1.00 44.10 75 GLU A CA 6
ATOM 9659 C C . GLU A 1 75 ? -8.766 -8.042 -18.736 1.00 52.35 75 GLU A C 6
ATOM 9660 O O . GLU A 1 75 ? -8.734 -8.797 -19.706 1.00 64.54 75 GLU A O 6
ATOM 9673 N N . GLU A 1 76 ? -9.895 -7.525 -18.258 1.00 31.52 76 GLU A N 6
ATOM 9674 C CA . GLU A 1 76 ? -11.187 -7.828 -18.860 1.00 54.21 76 GLU A CA 6
ATOM 9675 C C . GLU A 1 76 ? -11.389 -7.031 -20.146 1.00 63.41 76 GLU A C 6
ATOM 9676 O O . GLU A 1 76 ? -12.074 -7.479 -21.065 1.00 75.02 76 GLU A O 6
ATOM 9689 N N . ALA A 1 77 ? -10.785 -5.849 -20.203 1.00 52.41 77 ALA A N 6
ATOM 9690 C CA . ALA A 1 77 ? -10.896 -4.990 -21.376 1.00 30.24 77 ALA A CA 6
ATOM 9691 C C . ALA A 1 77 ? -9.872 -5.376 -22.437 1.00 41.24 77 ALA A C 6
ATOM 9692 O O . ALA A 1 77 ? -9.753 -4.715 -23.468 1.00 23.04 77 ALA A O 6
ATOM 9699 N N . GLY A 1 78 ? -9.135 -6.452 -22.178 1.00 42.10 78 GLY A N 6
ATOM 9700 C CA . GLY A 1 78 ? -8.129 -6.907 -23.122 1.00 11.34 78 GLY A CA 6
ATOM 9701 C C . GLY A 1 78 ? -7.135 -5.820 -23.478 1.00 0.31 78 GLY A C 6
ATOM 9702 O O . GLY A 1 78 ? -6.515 -5.860 -24.540 1.00 22.23 78 GLY A O 6
ATOM 9706 N N . GLY A 1 79 ? -6.984 -4.842 -22.590 1.00 11.23 79 GLY A N 6
ATOM 9707 C CA . GLY A 1 79 ? -6.059 -3.752 -22.835 1.00 63.11 79 GLY A CA 6
ATOM 9708 C C . GLY A 1 79 ? -6.707 -2.595 -23.571 1.00 64.40 79 GLY A C 6
ATOM 9709 O O . GLY A 1 79 ? -6.094 -1.988 -24.447 1.00 73.12 79 GLY A O 6
ATOM 9713 N N . ASN A 1 80 ? -7.950 -2.292 -23.214 1.00 73.32 80 ASN A N 6
ATOM 9714 C CA . ASN A 1 80 ? -8.683 -1.203 -23.850 1.00 11.13 80 ASN A CA 6
ATOM 9715 C C . ASN A 1 80 ? -8.991 -0.097 -22.845 1.00 32.00 80 ASN A C 6
ATOM 9716 O O . ASN A 1 80 ? -9.876 -0.239 -22.000 1.00 71.45 80 ASN A O 6
ATOM 9727 N N . TRP A 1 81 ? -8.256 1.005 -22.942 1.00 21.42 81 TRP A N 6
ATOM 9728 C CA . TRP A 1 81 ? -8.451 2.136 -22.042 1.00 63.41 81 TRP A CA 6
ATOM 9729 C C . TRP A 1 81 ? -9.621 3.000 -22.499 1.00 13.11 81 TRP A C 6
ATOM 9730 O O . TRP A 1 81 ? -10.189 3.758 -21.713 1.00 4.25 81 TRP A O 6
ATOM 9751 N N . SER A 1 82 ? -9.977 2.881 -23.774 1.00 21.41 82 SER A N 6
ATOM 9752 C CA . SER A 1 82 ? -11.079 3.654 -24.336 1.00 65.31 82 SER A CA 6
ATOM 9753 C C . SER A 1 82 ? -12.340 3.492 -23.494 1.00 0.52 82 SER A C 6
ATOM 9754 O O . SER A 1 82 ? -12.950 4.476 -23.076 1.00 14.31 82 SER A O 6
ATOM 9762 N N . TYR A 1 83 ? -12.725 2.245 -23.250 1.00 33.01 83 TYR A N 6
ATOM 9763 C CA . TYR A 1 83 ? -13.916 1.953 -22.461 1.00 0.12 83 TYR A CA 6
ATOM 9764 C C . TYR A 1 83 ? -13.644 2.152 -20.972 1.00 74.33 83 TYR A C 6
ATOM 9765 O O . TYR A 1 83 ? -14.472 2.706 -20.248 1.00 31.01 83 TYR A O 6
ATOM 9783 N N . ILE A 1 84 ? -12.481 1.695 -20.524 1.00 65.01 84 ILE A N 6
ATOM 9784 C CA . ILE A 1 84 ? -12.099 1.823 -19.123 1.00 43.23 84 ILE A CA 6
ATOM 9785 C C . ILE A 1 84 ? -12.085 3.285 -18.688 1.00 72.32 84 ILE A C 6
ATOM 9786 O O . ILE A 1 84 ? -12.255 3.596 -17.509 1.00 21.53 84 ILE A O 6
ATOM 9802 N N . LYS A 1 85 ? -11.886 4.180 -19.650 1.00 2.54 85 LYS A N 6
ATOM 9803 C CA . LYS A 1 85 ? -11.853 5.611 -19.368 1.00 52.04 85 LYS A CA 6
ATOM 9804 C C . LYS A 1 85 ? -13.196 6.258 -19.691 1.00 41.22 85 LYS A C 6
ATOM 9805 O O . LYS A 1 85 ? -13.330 7.483 -19.660 1.00 22.13 85 LYS A O 6
ATOM 9824 N N . LEU A 1 86 ? -14.188 5.430 -20.000 1.00 12.41 86 LEU A N 6
ATOM 9825 C CA . LEU A 1 86 ? -15.522 5.923 -20.327 1.00 22.03 86 LEU A CA 6
ATOM 9826 C C . LEU A 1 86 ? -16.140 6.650 -19.137 1.00 31.22 86 LEU A C 6
ATOM 9827 O O . LEU A 1 86 ? -17.110 7.395 -19.287 1.00 24.03 86 LEU A O 6
ATOM 9843 N N . ASP A 1 87 ? -15.574 6.430 -17.955 1.00 45.33 87 ASP A N 6
ATOM 9844 C CA . ASP A 1 87 ? -16.067 7.066 -16.740 1.00 4.24 87 ASP A CA 6
ATOM 9845 C C . ASP A 1 87 ? -14.913 7.618 -15.909 1.00 33.43 87 ASP A C 6
ATOM 9846 O O . ASP A 1 87 ? -15.012 7.729 -14.687 1.00 52.21 87 ASP A O 6
ATOM 9856 N N . ASN A 1 88 ? -13.818 7.962 -16.579 1.00 71.14 88 ASN A N 6
ATOM 9857 C CA . ASN A 1 88 ? -12.645 8.501 -15.902 1.00 62.43 88 ASN A CA 6
ATOM 9858 C C . ASN A 1 88 ? -12.009 7.450 -14.996 1.00 21.33 88 ASN A C 6
ATOM 9859 O O . ASN A 1 88 ? -11.586 7.751 -13.880 1.00 41.51 88 ASN A O 6
ATOM 9870 N N . TYR A 1 89 ? -11.947 6.216 -15.484 1.00 45.33 89 TYR A N 6
ATOM 9871 C CA . TYR A 1 89 ? -11.364 5.120 -14.719 1.00 13.05 89 TYR A CA 6
ATOM 9872 C C . TYR A 1 89 ? -12.137 4.891 -13.422 1.00 71.14 89 TYR A C 6
ATOM 9873 O O . TYR A 1 89 ? -11.548 4.635 -12.371 1.00 35.01 89 TYR A O 6
ATOM 9891 N N . THR A 1 90 ? -13.461 4.983 -13.505 1.00 42.42 90 THR A N 6
ATOM 9892 C CA . THR A 1 90 ? -14.315 4.787 -12.342 1.00 2.00 90 THR A CA 6
ATOM 9893 C C . THR A 1 90 ? -13.992 3.475 -11.637 1.00 64.34 90 THR A C 6
ATOM 9894 O O . THR A 1 90 ? -14.163 3.351 -10.425 1.00 4.14 90 THR A O 6
ATOM 9905 N N . ALA A 1 91 ? -13.524 2.496 -12.405 1.00 64.32 91 ALA A N 6
ATOM 9906 C CA . ALA A 1 91 ? -13.173 1.193 -11.854 1.00 31.12 91 ALA A CA 6
ATOM 9907 C C . ALA A 1 91 ? -12.157 1.330 -10.725 1.00 64.20 91 ALA A C 6
ATOM 9908 O O . ALA A 1 91 ? -12.188 0.573 -9.753 1.00 1.40 91 ALA A O 6
ATOM 9915 N N . LEU A 1 92 ? -11.257 2.297 -10.859 1.00 70.24 92 LEU A N 6
ATOM 9916 C CA . LEU A 1 92 ? -10.229 2.532 -9.851 1.00 14.03 92 LEU A CA 6
ATOM 9917 C C . LEU A 1 92 ? -10.845 3.063 -8.561 1.00 32.33 92 LEU A C 6
ATOM 9918 O O . LEU A 1 92 ? -10.383 2.749 -7.464 1.00 62.43 92 LEU A O 6
ATOM 9934 N N . VAL A 1 93 ? -11.894 3.869 -8.699 1.00 22.22 93 VAL A N 6
ATOM 9935 C CA . VAL A 1 93 ? -12.577 4.440 -7.544 1.00 42.00 93 VAL A CA 6
ATOM 9936 C C . VAL A 1 93 ? -13.153 3.349 -6.650 1.00 31.43 93 VAL A C 6
ATOM 9937 O O . VAL A 1 93 ? -12.928 3.339 -5.440 1.00 25.23 93 VAL A O 6
ATOM 9950 N N . ASP A 1 94 ? -13.898 2.429 -7.254 1.00 44.32 94 ASP A N 6
ATOM 9951 C CA . ASP A 1 94 ? -14.507 1.330 -6.513 1.00 61.14 94 ASP A CA 6
ATOM 9952 C C . ASP A 1 94 ? -13.463 0.281 -6.142 1.00 63.41 94 ASP A C 6
ATOM 9953 O O . ASP A 1 94 ? -13.587 -0.399 -5.124 1.00 74.51 94 ASP A O 6
ATOM 9963 N N . ALA A 1 95 ? -12.435 0.156 -6.976 1.00 20.51 95 ALA A N 6
ATOM 9964 C CA . ALA A 1 95 ? -11.370 -0.809 -6.734 1.00 62.44 95 ALA A CA 6
ATOM 9965 C C . ALA A 1 95 ? -10.527 -0.408 -5.530 1.00 3.45 95 ALA A C 6
ATOM 9966 O O . ALA A 1 95 ? -10.394 -1.170 -4.571 1.00 44.12 95 ALA A O 6
ATOM 9973 N N . ILE A 1 96 ? -9.959 0.793 -5.584 1.00 60.42 96 ILE A N 6
ATOM 9974 C CA . ILE A 1 96 ? -9.129 1.295 -4.497 1.00 23.34 96 ILE A CA 6
ATOM 9975 C C . ILE A 1 96 ? -9.913 1.357 -3.190 1.00 65.55 96 ILE A C 6
ATOM 9976 O O . ILE A 1 96 ? -9.434 0.916 -2.145 1.00 25.21 96 ILE A O 6
ATOM 9992 N N . TYR A 1 97 ? -11.121 1.903 -3.258 1.00 33.31 97 TYR A N 6
ATOM 9993 C CA . TYR A 1 97 ? -11.973 2.022 -2.079 1.00 43.11 97 TYR A CA 6
ATOM 9994 C C . TYR A 1 97 ? -12.289 0.650 -1.495 1.00 30.23 97 TYR A C 6
ATOM 9995 O O . TYR A 1 97 ? -12.491 0.508 -0.288 1.00 42.31 97 TYR A O 6
ATOM 10013 N N . SER A 1 98 ? -12.329 -0.360 -2.358 1.00 54.44 98 SER A N 6
ATOM 10014 C CA . SER A 1 98 ? -12.624 -1.722 -1.929 1.00 43.14 98 SER A CA 6
ATOM 10015 C C . SER A 1 98 ? -11.413 -2.350 -1.246 1.00 75.24 98 SER A C 6
ATOM 10016 O O . SER A 1 98 ? -11.504 -2.832 -0.117 1.00 1.44 98 SER A O 6
ATOM 10024 N N . VAL A 1 99 ? -10.279 -2.342 -1.940 1.00 53.51 99 VAL A N 6
ATOM 10025 C CA . VAL A 1 99 ? -9.049 -2.909 -1.401 1.00 21.02 99 VAL A CA 6
ATOM 10026 C C . VAL A 1 99 ? -8.577 -2.134 -0.176 1.00 22.51 99 VAL A C 6
ATOM 10027 O O . VAL A 1 99 ? -8.321 -2.717 0.877 1.00 4.11 99 VAL A O 6
ATOM 10040 N N . GLU A 1 100 ? -8.466 -0.817 -0.322 1.00 65.51 100 GLU A N 6
ATOM 10041 C CA . GLU A 1 100 ? -8.024 0.037 0.774 1.00 4.01 100 GLU A CA 6
ATOM 10042 C C . GLU A 1 100 ? -8.826 -0.246 2.042 1.00 62.02 100 GLU A C 6
ATOM 10043 O O . GLU A 1 100 ? -8.314 -0.116 3.154 1.00 52.21 100 GLU A O 6
ATOM 10056 N N . ASP A 1 101 ? -10.084 -0.633 1.864 1.00 33.01 101 ASP A N 6
ATOM 10057 C CA . ASP A 1 101 ? -10.957 -0.935 2.993 1.00 62.12 101 ASP A CA 6
ATOM 10058 C C . ASP A 1 101 ? -10.334 -1.996 3.893 1.00 23.51 101 ASP A C 6
ATOM 10059 O O . ASP A 1 101 ? -10.013 -1.731 5.052 1.00 70.32 101 ASP A O 6
ATOM 10069 N N . GLU A 1 102 ? -10.166 -3.200 3.353 1.00 3.43 102 GLU A N 6
ATOM 10070 C CA . GLU A 1 102 ? -9.583 -4.302 4.110 1.00 42.31 102 GLU A CA 6
ATOM 10071 C C . GLU A 1 102 ? -8.168 -4.606 3.626 1.00 50.52 102 GLU A C 6
ATOM 10072 O O . GLU A 1 102 ? -7.951 -4.883 2.447 1.00 42.34 102 GLU A O 6
ATOM 10085 N N . ASN A 1 103 ? -7.210 -4.549 4.545 1.00 61.24 103 ASN A N 6
ATOM 10086 C CA . ASN A 1 103 ? -5.815 -4.817 4.211 1.00 12.43 103 ASN A CA 6
ATOM 10087 C C . ASN A 1 103 ? -5.276 -5.987 5.028 1.00 11.12 103 ASN A C 6
ATOM 10088 O O . ASN A 1 103 ? -4.446 -6.762 4.552 1.00 63.12 103 ASN A O 6
ATOM 10099 N N . LYS A 1 104 ? -5.754 -6.110 6.262 1.00 22.03 104 LYS A N 6
ATOM 10100 C CA . LYS A 1 104 ? -5.322 -7.186 7.146 1.00 21.42 104 LYS A CA 6
ATOM 10101 C C . LYS A 1 104 ? -6.343 -8.320 7.162 1.00 1.45 104 LYS A C 6
ATOM 10102 O O . LYS A 1 104 ? -6.001 -9.471 7.433 1.00 72.14 104 LYS A O 6
ATOM 10121 N N . GLN A 1 105 ? -7.596 -7.985 6.870 1.00 72.33 105 GLN A N 6
ATOM 10122 C CA . GLN A 1 105 ? -8.666 -8.977 6.850 1.00 63.13 105 GLN A CA 6
ATOM 10123 C C . GLN A 1 105 ? -8.610 -9.811 5.575 1.00 74.55 105 GLN A C 6
ATOM 10124 O O . GLN A 1 105 ? -9.539 -9.790 4.766 1.00 50.51 105 GLN A O 6
ATOM 10138 N N . SER A 1 106 ? -7.517 -10.547 5.400 1.00 0.34 106 SER A N 6
ATOM 10139 C CA . SER A 1 106 ? -7.339 -11.385 4.221 1.00 25.04 106 SER A CA 6
ATOM 10140 C C . SER A 1 106 ? -6.012 -12.136 4.284 1.00 53.21 106 SER A C 6
ATOM 10141 O O . SER A 1 106 ? -5.104 -11.753 5.021 1.00 13.30 106 SER A O 6
ATOM 10149 N N . GLU A 1 107 ? -5.909 -13.209 3.505 1.00 12.52 107 GLU A N 6
ATOM 10150 C CA . GLU A 1 107 ? -4.694 -14.014 3.472 1.00 45.23 107 GLU A CA 6
ATOM 10151 C C . GLU A 1 107 ? -4.330 -14.392 2.039 1.00 5.24 107 GLU A C 6
ATOM 10152 O O . GLU A 1 107 ? -4.983 -13.966 1.088 1.00 51.43 107 GLU A O 6
ATOM 10165 N N . GLY A 1 108 ? -3.280 -15.196 1.893 1.00 14.44 108 GLY A N 6
ATOM 10166 C CA . GLY A 1 108 ? -2.847 -15.617 0.574 1.00 5.12 108 GLY A CA 6
ATOM 10167 C C . GLY A 1 108 ? -1.515 -15.009 0.180 1.00 61.21 108 GLY A C 6
ATOM 10168 O O . GLY A 1 108 ? -0.813 -14.441 1.016 1.00 45.12 108 GLY A O 6
ATOM 10172 N N . SER A 1 109 ? -1.166 -15.132 -1.096 1.00 51.24 109 SER A N 6
ATOM 10173 C CA . SER A 1 109 ? 0.094 -14.595 -1.599 1.00 12.42 109 SER A CA 6
ATOM 10174 C C . SER A 1 109 ? -0.135 -13.287 -2.352 1.00 60.41 109 SER A C 6
ATOM 10175 O O . SER A 1 109 ? 0.761 -12.452 -2.450 1.00 41.53 109 SER A O 6
ATOM 10183 N N . MET A 1 1 ? -51.499 6.738 -11.452 1.00 41.24 1 MET A N 7
ATOM 10184 C CA . MET A 1 1 ? -51.003 6.914 -12.812 1.00 13.51 1 MET A CA 7
ATOM 10185 C C . MET A 1 1 ? -51.113 5.615 -13.604 1.00 60.51 1 MET A C 7
ATOM 10186 O O . MET A 1 1 ? -51.798 5.552 -14.623 1.00 2.01 1 MET A O 7
ATOM 10200 N N . GLY A 1 2 ? -50.431 4.576 -13.126 1.00 43.53 2 GLY A N 7
ATOM 10201 C CA . GLY A 1 2 ? -50.465 3.293 -13.802 1.00 61.30 2 GLY A CA 7
ATOM 10202 C C . GLY A 1 2 ? -51.291 2.266 -13.054 1.00 22.33 2 GLY A C 7
ATOM 10203 O O . GLY A 1 2 ? -52.503 2.174 -13.249 1.00 3.33 2 GLY A O 7
ATOM 10207 N N . SER A 1 3 ? -50.635 1.490 -12.197 1.00 51.13 3 SER A N 7
ATOM 10208 C CA . SER A 1 3 ? -51.317 0.460 -11.421 1.00 10.40 3 SER A CA 7
ATOM 10209 C C . SER A 1 3 ? -51.419 0.866 -9.953 1.00 35.51 3 SER A C 7
ATOM 10210 O O . SER A 1 3 ? -50.489 1.443 -9.391 1.00 0.41 3 SER A O 7
ATOM 10218 N N . SER A 1 4 ? -52.557 0.557 -9.340 1.00 20.22 4 SER A N 7
ATOM 10219 C CA . SER A 1 4 ? -52.785 0.891 -7.938 1.00 41.03 4 SER A CA 7
ATOM 10220 C C . SER A 1 4 ? -51.915 0.030 -7.027 1.00 51.13 4 SER A C 7
ATOM 10221 O O . SER A 1 4 ? -51.966 -1.199 -7.081 1.00 62.54 4 SER A O 7
ATOM 10229 N N . HIS A 1 5 ? -51.118 0.685 -6.189 1.00 62.31 5 HIS A N 7
ATOM 10230 C CA . HIS A 1 5 ? -50.237 -0.020 -5.265 1.00 63.43 5 HIS A CA 7
ATOM 10231 C C . HIS A 1 5 ? -50.330 0.578 -3.864 1.00 31.45 5 HIS A C 7
ATOM 10232 O O . HIS A 1 5 ? -50.690 1.743 -3.697 1.00 0.41 5 HIS A O 7
ATOM 10247 N N . HIS A 1 6 ? -50.004 -0.229 -2.858 1.00 32.22 6 HIS A N 7
ATOM 10248 C CA . HIS A 1 6 ? -50.052 0.220 -1.471 1.00 60.43 6 HIS A CA 7
ATOM 10249 C C . HIS A 1 6 ? -48.790 -0.197 -0.722 1.00 20.55 6 HIS A C 7
ATOM 10250 O O . HIS A 1 6 ? -48.235 -1.269 -0.969 1.00 43.42 6 HIS A O 7
ATOM 10265 N N . HIS A 1 7 ? -48.343 0.656 0.195 1.00 54.32 7 HIS A N 7
ATOM 10266 C CA . HIS A 1 7 ? -47.146 0.376 0.980 1.00 30.14 7 HIS A CA 7
ATOM 10267 C C . HIS A 1 7 ? -47.471 -0.538 2.157 1.00 34.52 7 HIS A C 7
ATOM 10268 O O . HIS A 1 7 ? -47.779 -0.070 3.253 1.00 21.54 7 HIS A O 7
ATOM 10283 N N . HIS A 1 8 ? -47.400 -1.845 1.922 1.00 23.22 8 HIS A N 7
ATOM 10284 C CA . HIS A 1 8 ? -47.687 -2.825 2.964 1.00 35.22 8 HIS A CA 7
ATOM 10285 C C . HIS A 1 8 ? -46.411 -3.535 3.409 1.00 14.04 8 HIS A C 7
ATOM 10286 O O . HIS A 1 8 ? -46.307 -3.989 4.549 1.00 54.14 8 HIS A O 7
ATOM 10301 N N . HIS A 1 9 ? -45.445 -3.628 2.501 1.00 64.03 9 HIS A N 7
ATOM 10302 C CA . HIS A 1 9 ? -44.176 -4.282 2.800 1.00 50.00 9 HIS A CA 7
ATOM 10303 C C . HIS A 1 9 ? -43.054 -3.257 2.932 1.00 71.43 9 HIS A C 7
ATOM 10304 O O . HIS A 1 9 ? -43.207 -2.100 2.541 1.00 13.21 9 HIS A O 7
ATOM 10319 N N . HIS A 1 10 ? -41.926 -3.690 3.485 1.00 62.10 10 HIS A N 7
ATOM 10320 C CA . HIS A 1 10 ? -40.777 -2.810 3.669 1.00 32.32 10 HIS A CA 7
ATOM 10321 C C . HIS A 1 10 ? -39.902 -2.792 2.419 1.00 43.34 10 HIS A C 7
ATOM 10322 O O . HIS A 1 10 ? -38.822 -3.383 2.397 1.00 70.33 10 HIS A O 7
ATOM 10337 N N . SER A 1 11 ? -40.374 -2.110 1.381 1.00 42.10 11 SER A N 7
ATOM 10338 C CA . SER A 1 11 ? -39.637 -2.019 0.126 1.00 22.41 11 SER A CA 7
ATOM 10339 C C . SER A 1 11 ? -38.502 -1.004 0.236 1.00 15.13 11 SER A C 7
ATOM 10340 O O . SER A 1 11 ? -38.513 -0.135 1.107 1.00 13.04 11 SER A O 7
ATOM 10348 N N . SER A 1 12 ? -37.523 -1.122 -0.656 1.00 15.03 12 SER A N 7
ATOM 10349 C CA . SER A 1 12 ? -36.379 -0.219 -0.659 1.00 20.01 12 SER A CA 7
ATOM 10350 C C . SER A 1 12 ? -35.603 -0.322 0.650 1.00 4.52 12 SER A C 7
ATOM 10351 O O . SER A 1 12 ? -35.220 0.689 1.239 1.00 71.12 12 SER A O 7
ATOM 10359 N N . GLY A 1 13 ? -35.373 -1.552 1.100 1.00 1.02 13 GLY A N 7
ATOM 10360 C CA . GLY A 1 13 ? -34.644 -1.766 2.336 1.00 3.01 13 GLY A CA 7
ATOM 10361 C C . GLY A 1 13 ? -33.271 -1.123 2.318 1.00 15.50 13 GLY A C 7
ATOM 10362 O O . GLY A 1 13 ? -32.389 -1.549 1.573 1.00 55.54 13 GLY A O 7
ATOM 10366 N N . LEU A 1 14 ? -33.090 -0.095 3.139 1.00 11.41 14 LEU A N 7
ATOM 10367 C CA . LEU A 1 14 ? -31.815 0.610 3.213 1.00 21.45 14 LEU A CA 7
ATOM 10368 C C . LEU A 1 14 ? -30.986 0.112 4.393 1.00 22.44 14 LEU A C 7
ATOM 10369 O O . LEU A 1 14 ? -31.498 -0.568 5.283 1.00 71.31 14 LEU A O 7
ATOM 10385 N N . VAL A 1 15 ? -29.702 0.455 4.394 1.00 20.12 15 VAL A N 7
ATOM 10386 C CA . VAL A 1 15 ? -28.802 0.045 5.466 1.00 40.05 15 VAL A CA 7
ATOM 10387 C C . VAL A 1 15 ? -28.230 1.255 6.196 1.00 52.34 15 VAL A C 7
ATOM 10388 O O . VAL A 1 15 ? -28.157 2.360 5.656 1.00 20.23 15 VAL A O 7
ATOM 10401 N N . PRO A 1 16 ? -27.814 1.046 7.454 1.00 75.24 16 PRO A N 7
ATOM 10402 C CA . PRO A 1 16 ? -27.240 2.108 8.285 1.00 65.34 16 PRO A CA 7
ATOM 10403 C C . PRO A 1 16 ? -25.862 2.545 7.797 1.00 23.11 16 PRO A C 7
ATOM 10404 O O . PRO A 1 16 ? -25.303 1.953 6.874 1.00 24.11 16 PRO A O 7
ATOM 10415 N N . ARG A 1 17 ? -25.321 3.585 8.423 1.00 3.11 17 ARG A N 7
ATOM 10416 C CA . ARG A 1 17 ? -24.010 4.102 8.052 1.00 63.34 17 ARG A CA 7
ATOM 10417 C C . ARG A 1 17 ? -23.049 4.051 9.237 1.00 5.05 17 ARG A C 7
ATOM 10418 O O . ARG A 1 17 ? -23.023 4.959 10.067 1.00 42.51 17 ARG A O 7
ATOM 10439 N N . GLY A 1 18 ? -22.263 2.982 9.311 1.00 52.21 18 GLY A N 7
ATOM 10440 C CA . GLY A 1 18 ? -21.313 2.833 10.398 1.00 60.31 18 GLY A CA 7
ATOM 10441 C C . GLY A 1 18 ? -20.398 1.639 10.209 1.00 5.21 18 GLY A C 7
ATOM 10442 O O . GLY A 1 18 ? -20.773 0.507 10.514 1.00 23.45 18 GLY A O 7
ATOM 10446 N N . SER A 1 19 ? -19.196 1.892 9.703 1.00 71.45 19 SER A N 7
ATOM 10447 C CA . SER A 1 19 ? -18.226 0.828 9.469 1.00 11.10 19 SER A CA 7
ATOM 10448 C C . SER A 1 19 ? -16.896 1.401 8.991 1.00 75.13 19 SER A C 7
ATOM 10449 O O . SER A 1 19 ? -16.835 2.522 8.485 1.00 43.21 19 SER A O 7
ATOM 10457 N N . HIS A 1 20 ? -15.830 0.623 9.154 1.00 12.43 20 HIS A N 7
ATOM 10458 C CA . HIS A 1 20 ? -14.499 1.052 8.740 1.00 32.02 20 HIS A CA 7
ATOM 10459 C C . HIS A 1 20 ? -14.509 1.525 7.288 1.00 64.40 20 HIS A C 7
ATOM 10460 O O . HIS A 1 20 ? -14.936 0.799 6.392 1.00 20.32 20 HIS A O 7
ATOM 10475 N N . MET A 1 21 ? -14.034 2.746 7.067 1.00 24.21 21 MET A N 7
ATOM 10476 C CA . MET A 1 21 ? -13.988 3.315 5.726 1.00 53.52 21 MET A CA 7
ATOM 10477 C C . MET A 1 21 ? -12.563 3.306 5.180 1.00 3.21 21 MET A C 7
ATOM 10478 O O . MET A 1 21 ? -12.308 2.786 4.094 1.00 54.24 21 MET A O 7
ATOM 10492 N N . ILE A 1 22 ? -11.640 3.885 5.941 1.00 51.44 22 ILE A N 7
ATOM 10493 C CA . ILE A 1 22 ? -10.241 3.943 5.533 1.00 15.01 22 ILE A CA 7
ATOM 10494 C C . ILE A 1 22 ? -9.312 3.712 6.720 1.00 22.14 22 ILE A C 7
ATOM 10495 O O . ILE A 1 22 ? -9.544 4.232 7.812 1.00 71.33 22 ILE A O 7
ATOM 10511 N N . SER A 1 23 ? -8.261 2.931 6.498 1.00 24.53 23 SER A N 7
ATOM 10512 C CA . SER A 1 23 ? -7.297 2.629 7.551 1.00 63.42 23 SER A CA 7
ATOM 10513 C C . SER A 1 23 ? -6.255 3.737 7.666 1.00 70.31 23 SER A C 7
ATOM 10514 O O . SER A 1 23 ? -5.070 3.521 7.406 1.00 33.21 23 SER A O 7
ATOM 10522 N N . LEU A 1 24 ? -6.703 4.924 8.059 1.00 11.31 24 LEU A N 7
ATOM 10523 C CA . LEU A 1 24 ? -5.810 6.067 8.209 1.00 3.43 24 LEU A CA 7
ATOM 10524 C C . LEU A 1 24 ? -4.651 5.734 9.142 1.00 63.01 24 LEU A C 7
ATOM 10525 O O . LEU A 1 24 ? -3.569 6.313 9.037 1.00 52.40 24 LEU A O 7
ATOM 10541 N N . SER A 1 25 ? -4.882 4.795 10.054 1.00 2.14 25 SER A N 7
ATOM 10542 C CA . SER A 1 25 ? -3.858 4.385 11.007 1.00 35.11 25 SER A CA 7
ATOM 10543 C C . SER A 1 25 ? -3.107 3.157 10.501 1.00 62.11 25 SER A C 7
ATOM 10544 O O . SER A 1 25 ? -3.596 2.032 10.599 1.00 71.11 25 SER A O 7
ATOM 10552 N N . GLY A 1 26 ? -1.913 3.382 9.959 1.00 5.11 26 GLY A N 7
ATOM 10553 C CA . GLY A 1 26 ? -1.113 2.286 9.447 1.00 73.14 26 GLY A CA 7
ATOM 10554 C C . GLY A 1 26 ? 0.146 2.056 10.260 1.00 53.53 26 GLY A C 7
ATOM 10555 O O . GLY A 1 26 ? 1.113 2.810 10.147 1.00 70.34 26 GLY A O 7
ATOM 10559 N N . LEU A 1 27 ? 0.133 1.014 11.084 1.00 41.52 27 LEU A N 7
ATOM 10560 C CA . LEU A 1 27 ? 1.282 0.688 11.922 1.00 42.24 27 LEU A CA 7
ATOM 10561 C C . LEU A 1 27 ? 1.900 -0.642 11.503 1.00 62.52 27 LEU A C 7
ATOM 10562 O O . LEU A 1 27 ? 2.739 -1.201 12.213 1.00 2.32 27 LEU A O 7
ATOM 10578 N N . THR A 1 28 ? 1.484 -1.144 10.346 1.00 74.33 28 THR A N 7
ATOM 10579 C CA . THR A 1 28 ? 1.998 -2.408 9.832 1.00 32.43 28 THR A CA 7
ATOM 10580 C C . THR A 1 28 ? 3.410 -2.247 9.284 1.00 44.51 28 THR A C 7
ATOM 10581 O O . THR A 1 28 ? 3.946 -1.139 9.242 1.00 63.11 28 THR A O 7
ATOM 10592 N N . SER A 1 29 ? 4.009 -3.357 8.864 1.00 3.55 29 SER A N 7
ATOM 10593 C CA . SER A 1 29 ? 5.362 -3.336 8.322 1.00 35.12 29 SER A CA 7
ATOM 10594 C C . SER A 1 29 ? 5.445 -2.424 7.102 1.00 30.51 29 SER A C 7
ATOM 10595 O O . SER A 1 29 ? 4.470 -1.767 6.737 1.00 3.11 29 SER A O 7
ATOM 10603 N N . SER A 1 30 ? 6.617 -2.389 6.475 1.00 32.12 30 SER A N 7
ATOM 10604 C CA . SER A 1 30 ? 6.830 -1.555 5.298 1.00 32.54 30 SER A CA 7
ATOM 10605 C C . SER A 1 30 ? 6.925 -2.409 4.037 1.00 15.44 30 SER A C 7
ATOM 10606 O O . SER A 1 30 ? 6.957 -3.637 4.106 1.00 33.02 30 SER A O 7
ATOM 10614 N N . VAL A 1 31 ? 6.969 -1.748 2.885 1.00 15.51 31 VAL A N 7
ATOM 10615 C CA . VAL A 1 31 ? 7.062 -2.444 1.607 1.00 54.22 31 VAL A CA 7
ATOM 10616 C C . VAL A 1 31 ? 6.241 -3.729 1.621 1.00 54.34 31 VAL A C 7
ATOM 10617 O O . VAL A 1 31 ? 6.696 -4.771 1.152 1.00 34.31 31 VAL A O 7
ATOM 10630 N N . GLU A 1 32 ? 5.030 -3.645 2.161 1.00 15.12 32 GLU A N 7
ATOM 10631 C CA . GLU A 1 32 ? 4.146 -4.802 2.236 1.00 75.32 32 GLU A CA 7
ATOM 10632 C C . GLU A 1 32 ? 3.457 -5.047 0.896 1.00 32.53 32 GLU A C 7
ATOM 10633 O O . GLU A 1 32 ? 2.997 -6.155 0.616 1.00 4.24 32 GLU A O 7
ATOM 10646 N N . SER A 1 33 ? 3.389 -4.006 0.073 1.00 15.02 33 SER A N 7
ATOM 10647 C CA . SER A 1 33 ? 2.752 -4.107 -1.235 1.00 41.33 33 SER A CA 7
ATOM 10648 C C . SER A 1 33 ? 3.766 -3.879 -2.352 1.00 55.04 33 SER A C 7
ATOM 10649 O O . SER A 1 33 ? 3.526 -4.236 -3.506 1.00 44.04 33 SER A O 7
ATOM 10657 N N . ASP A 1 34 ? 4.901 -3.284 -2.001 1.00 3.11 34 ASP A N 7
ATOM 10658 C CA . ASP A 1 34 ? 5.954 -3.010 -2.971 1.00 13.21 34 ASP A CA 7
ATOM 10659 C C . ASP A 1 34 ? 6.383 -4.289 -3.683 1.00 52.32 34 ASP A C 7
ATOM 10660 O O . ASP A 1 34 ? 6.885 -4.247 -4.808 1.00 2.31 34 ASP A O 7
ATOM 10670 N N . LEU A 1 35 ? 6.183 -5.423 -3.023 1.00 70.50 35 LEU A N 7
ATOM 10671 C CA . LEU A 1 35 ? 6.551 -6.715 -3.592 1.00 64.41 35 LEU A CA 7
ATOM 10672 C C . LEU A 1 35 ? 5.963 -6.881 -4.989 1.00 71.13 35 LEU A C 7
ATOM 10673 O O . LEU A 1 35 ? 6.539 -7.562 -5.839 1.00 41.31 35 LEU A O 7
ATOM 10689 N N . ASP A 1 36 ? 4.816 -6.253 -5.221 1.00 74.13 36 ASP A N 7
ATOM 10690 C CA . ASP A 1 36 ? 4.152 -6.329 -6.518 1.00 42.42 36 ASP A CA 7
ATOM 10691 C C . ASP A 1 36 ? 5.092 -5.889 -7.637 1.00 22.14 36 ASP A C 7
ATOM 10692 O O . ASP A 1 36 ? 4.997 -6.370 -8.765 1.00 44.41 36 ASP A O 7
ATOM 10702 N N . MET A 1 37 ? 5.998 -4.971 -7.315 1.00 23.20 37 MET A N 7
ATOM 10703 C CA . MET A 1 37 ? 6.955 -4.467 -8.293 1.00 11.11 37 MET A CA 7
ATOM 10704 C C . MET A 1 37 ? 7.685 -5.616 -8.981 1.00 0.13 37 MET A C 7
ATOM 10705 O O . MET A 1 37 ? 8.071 -5.508 -10.145 1.00 21.33 37 MET A O 7
ATOM 10719 N N . GLN A 1 38 ? 7.870 -6.714 -8.255 1.00 45.33 38 GLN A N 7
ATOM 10720 C CA . GLN A 1 38 ? 8.556 -7.881 -8.797 1.00 12.23 38 GLN A CA 7
ATOM 10721 C C . GLN A 1 38 ? 7.934 -8.310 -10.122 1.00 33.22 38 GLN A C 7
ATOM 10722 O O . GLN A 1 38 ? 8.641 -8.552 -11.099 1.00 51.41 38 GLN A O 7
ATOM 10736 N N . GLN A 1 39 ? 6.608 -8.402 -10.146 1.00 64.25 39 GLN A N 7
ATOM 10737 C CA . GLN A 1 39 ? 5.893 -8.803 -11.351 1.00 12.14 39 GLN A CA 7
ATOM 10738 C C . GLN A 1 39 ? 5.904 -7.685 -12.388 1.00 34.42 39 GLN A C 7
ATOM 10739 O O . GLN A 1 39 ? 5.766 -7.935 -13.586 1.00 60.02 39 GLN A O 7
ATOM 10753 N N . ALA A 1 40 ? 6.069 -6.452 -11.920 1.00 15.22 40 ALA A N 7
ATOM 10754 C CA . ALA A 1 40 ? 6.100 -5.296 -12.808 1.00 35.54 40 ALA A CA 7
ATOM 10755 C C . ALA A 1 40 ? 7.255 -5.395 -13.798 1.00 61.02 40 ALA A C 7
ATOM 10756 O O . ALA A 1 40 ? 7.226 -4.780 -14.864 1.00 45.34 40 ALA A O 7
ATOM 10763 N N . MET A 1 41 ? 8.272 -6.173 -13.439 1.00 24.22 41 MET A N 7
ATOM 10764 C CA . MET A 1 41 ? 9.437 -6.352 -14.297 1.00 20.11 41 MET A CA 7
ATOM 10765 C C . MET A 1 41 ? 9.141 -7.347 -15.415 1.00 63.51 41 MET A C 7
ATOM 10766 O O . MET A 1 41 ? 9.411 -7.079 -16.586 1.00 33.55 41 MET A O 7
ATOM 10780 N N . LEU A 1 42 ? 8.586 -8.497 -15.045 1.00 52.12 42 LEU A N 7
ATOM 10781 C CA . LEU A 1 42 ? 8.254 -9.533 -16.017 1.00 43.01 42 LEU A CA 7
ATOM 10782 C C . LEU A 1 42 ? 7.253 -9.015 -17.044 1.00 62.11 42 LEU A C 7
ATOM 10783 O O . LEU A 1 42 ? 7.145 -9.551 -18.148 1.00 51.11 42 LEU A O 7
ATOM 10799 N N . THR A 1 43 ? 6.522 -7.968 -16.675 1.00 24.14 43 THR A N 7
ATOM 10800 C CA . THR A 1 43 ? 5.530 -7.377 -17.563 1.00 54.20 43 THR A CA 7
ATOM 10801 C C . THR A 1 43 ? 6.044 -6.081 -18.178 1.00 62.13 43 THR A C 7
ATOM 10802 O O . THR A 1 43 ? 5.570 -5.648 -19.227 1.00 41.22 43 THR A O 7
ATOM 10813 N N . ASN A 1 44 ? 7.019 -5.465 -17.517 1.00 71.32 44 ASN A N 7
ATOM 10814 C CA . ASN A 1 44 ? 7.599 -4.216 -17.999 1.00 72.53 44 ASN A CA 7
ATOM 10815 C C . ASN A 1 44 ? 6.564 -3.096 -17.989 1.00 54.23 44 ASN A C 7
ATOM 10816 O O . ASN A 1 44 ? 5.608 -3.112 -18.764 1.00 54.14 44 ASN A O 7
ATOM 10827 N N . LYS A 1 45 ? 6.762 -2.123 -17.106 1.00 53.53 45 LYS A N 7
ATOM 10828 C CA . LYS A 1 45 ? 5.848 -0.992 -16.995 1.00 63.44 45 LYS A CA 7
ATOM 10829 C C . LYS A 1 45 ? 5.614 -0.345 -18.356 1.00 34.53 45 LYS A C 7
ATOM 10830 O O . LYS A 1 45 ? 6.372 -0.572 -19.300 1.00 34.14 45 LYS A O 7
ATOM 10849 N N . ASP A 1 46 ? 4.562 0.460 -18.450 1.00 72.14 46 ASP A N 7
ATOM 10850 C CA . ASP A 1 46 ? 4.230 1.142 -19.696 1.00 42.05 46 ASP A CA 7
ATOM 10851 C C . ASP A 1 46 ? 3.627 2.515 -19.421 1.00 24.24 46 ASP A C 7
ATOM 10852 O O . ASP A 1 46 ? 2.953 2.715 -18.411 1.00 14.35 46 ASP A O 7
ATOM 10862 N N . GLU A 1 47 ? 3.876 3.458 -20.324 1.00 33.42 47 GLU A N 7
ATOM 10863 C CA . GLU A 1 47 ? 3.358 4.814 -20.176 1.00 33.50 47 GLU A CA 7
ATOM 10864 C C . GLU A 1 47 ? 1.835 4.805 -20.071 1.00 73.13 47 GLU A C 7
ATOM 10865 O O . GLU A 1 47 ? 1.258 5.455 -19.200 1.00 43.10 47 GLU A O 7
ATOM 10878 N N . LYS A 1 48 ? 1.190 4.065 -20.966 1.00 75.22 48 LYS A N 7
ATOM 10879 C CA . LYS A 1 48 ? -0.264 3.970 -20.977 1.00 22.20 48 LYS A CA 7
ATOM 10880 C C . LYS A 1 48 ? -0.795 3.596 -19.596 1.00 42.32 48 LYS A C 7
ATOM 10881 O O . LYS A 1 48 ? -1.901 3.985 -19.219 1.00 41.53 48 LYS A O 7
ATOM 10900 N N . VAL A 1 49 ? 0.001 2.841 -18.845 1.00 50.31 49 VAL A N 7
ATOM 10901 C CA . VAL A 1 49 ? -0.387 2.418 -17.505 1.00 2.54 49 VAL A CA 7
ATOM 10902 C C . VAL A 1 49 ? -0.204 3.546 -16.497 1.00 45.53 49 VAL A C 7
ATOM 10903 O O . VAL A 1 49 ? -1.025 3.731 -15.597 1.00 73.34 49 VAL A O 7
ATOM 10916 N N . LEU A 1 50 ? 0.878 4.301 -16.653 1.00 54.33 50 LEU A N 7
ATOM 10917 C CA . LEU A 1 50 ? 1.171 5.415 -15.758 1.00 24.23 50 LEU A CA 7
ATOM 10918 C C . LEU A 1 50 ? 0.088 6.485 -15.846 1.00 75.31 50 LEU A C 7
ATOM 10919 O O . LEU A 1 50 ? -0.118 7.256 -14.909 1.00 65.02 50 LEU A O 7
ATOM 10935 N N . LYS A 1 51 ? -0.604 6.526 -16.981 1.00 64.31 51 LYS A N 7
ATOM 10936 C CA . LYS A 1 51 ? -1.668 7.500 -17.193 1.00 32.45 51 LYS A CA 7
ATOM 10937 C C . LYS A 1 51 ? -2.782 7.320 -16.165 1.00 54.53 51 LYS A C 7
ATOM 10938 O O . LYS A 1 51 ? -3.426 8.287 -15.760 1.00 44.10 51 LYS A O 7
ATOM 10957 N N . ALA A 1 52 ? -3.001 6.077 -15.748 1.00 41.42 52 ALA A N 7
ATOM 10958 C CA . ALA A 1 52 ? -4.034 5.773 -14.765 1.00 30.01 52 ALA A CA 7
ATOM 10959 C C . ALA A 1 52 ? -3.670 6.333 -13.394 1.00 42.12 52 ALA A C 7
ATOM 10960 O O . ALA A 1 52 ? -4.537 6.785 -12.646 1.00 61.02 52 ALA A O 7
ATOM 10967 N N . LEU A 1 53 ? -2.381 6.300 -13.070 1.00 1.33 53 LEU A N 7
ATOM 10968 C CA . LEU A 1 53 ? -1.901 6.804 -11.788 1.00 12.15 53 LEU A CA 7
ATOM 10969 C C . LEU A 1 53 ? -2.255 8.277 -11.616 1.00 3.43 53 LEU A C 7
ATOM 10970 O O . LEU A 1 53 ? -2.305 8.786 -10.496 1.00 51.34 53 LEU A O 7
ATOM 10986 N N . GLU A 1 54 ? -2.504 8.956 -12.731 1.00 63.34 54 GLU A N 7
ATOM 10987 C CA . GLU A 1 54 ? -2.853 10.371 -12.702 1.00 35.01 54 GLU A CA 7
ATOM 10988 C C . GLU A 1 54 ? -4.206 10.583 -12.026 1.00 72.25 54 GLU A C 7
ATOM 10989 O O . GLU A 1 54 ? -4.384 11.523 -11.251 1.00 50.33 54 GLU A O 7
ATOM 11002 N N . ARG A 1 55 ? -5.155 9.703 -12.326 1.00 62.54 55 ARG A N 7
ATOM 11003 C CA . ARG A 1 55 ? -6.491 9.793 -11.749 1.00 15.20 55 ARG A CA 7
ATOM 11004 C C . ARG A 1 55 ? -6.497 9.289 -10.310 1.00 32.21 55 ARG A C 7
ATOM 11005 O O . ARG A 1 55 ? -7.250 9.783 -9.470 1.00 72.32 55 ARG A O 7
ATOM 11026 N N . THR A 1 56 ? -5.653 8.299 -10.031 1.00 10.03 56 THR A N 7
ATOM 11027 C CA . THR A 1 56 ? -5.563 7.726 -8.694 1.00 11.11 56 THR A CA 7
ATOM 11028 C C . THR A 1 56 ? -4.833 8.666 -7.741 1.00 2.32 56 THR A C 7
ATOM 11029 O O . THR A 1 56 ? -5.254 8.858 -6.601 1.00 24.42 56 THR A O 7
ATOM 11040 N N . ARG A 1 57 ? -3.739 9.250 -8.217 1.00 44.31 57 ARG A N 7
ATOM 11041 C CA . ARG A 1 57 ? -2.950 10.171 -7.405 1.00 72.00 57 ARG A CA 7
ATOM 11042 C C . ARG A 1 57 ? -3.804 11.341 -6.926 1.00 44.22 57 ARG A C 7
ATOM 11043 O O . ARG A 1 57 ? -3.521 11.944 -5.892 1.00 21.14 57 ARG A O 7
ATOM 11064 N N . GLN A 1 58 ? -4.849 11.655 -7.685 1.00 51.54 58 GLN A N 7
ATOM 11065 C CA . GLN A 1 58 ? -5.743 12.754 -7.339 1.00 64.43 58 GLN A CA 7
ATOM 11066 C C . GLN A 1 58 ? -6.492 12.457 -6.043 1.00 43.34 58 GLN A C 7
ATOM 11067 O O . GLN A 1 58 ? -6.681 13.341 -5.208 1.00 5.43 58 GLN A O 7
ATOM 11081 N N . LEU A 1 59 ? -6.915 11.208 -5.883 1.00 53.44 59 LEU A N 7
ATOM 11082 C CA . LEU A 1 59 ? -7.645 10.795 -4.689 1.00 62.25 59 LEU A CA 7
ATOM 11083 C C . LEU A 1 59 ? -6.691 10.248 -3.631 1.00 1.31 59 LEU A C 7
ATOM 11084 O O . LEU A 1 59 ? -7.117 9.613 -2.667 1.00 44.33 59 LEU A O 7
ATOM 11100 N N . ASP A 1 60 ? -5.400 10.501 -3.818 1.00 72.21 60 ASP A N 7
ATOM 11101 C CA . ASP A 1 60 ? -4.386 10.037 -2.878 1.00 53.50 60 ASP A CA 7
ATOM 11102 C C . ASP A 1 60 ? -4.330 8.513 -2.848 1.00 35.14 60 ASP A C 7
ATOM 11103 O O . ASP A 1 60 ? -4.795 7.884 -1.897 1.00 35.42 60 ASP A O 7
ATOM 11113 N N . ILE A 1 61 ? -3.759 7.926 -3.894 1.00 53.12 61 ILE A N 7
ATOM 11114 C CA . ILE A 1 61 ? -3.643 6.476 -3.988 1.00 63.22 61 ILE A CA 7
ATOM 11115 C C . ILE A 1 61 ? -2.220 6.061 -4.346 1.00 11.24 61 ILE A C 7
ATOM 11116 O O . ILE A 1 61 ? -1.615 6.575 -5.287 1.00 54.32 61 ILE A O 7
ATOM 11132 N N . PRO A 1 62 ? -1.672 5.106 -3.580 1.00 43.32 62 PRO A N 7
ATOM 11133 C CA . PRO A 1 62 ? -0.313 4.598 -3.799 1.00 14.24 62 PRO A CA 7
ATOM 11134 C C . PRO A 1 62 ? -0.203 3.774 -5.076 1.00 54.52 62 PRO A C 7
ATOM 11135 O O . PRO A 1 62 ? -1.092 2.985 -5.397 1.00 61.23 62 PRO A O 7
ATOM 11146 N N . ASP A 1 63 ? 0.894 3.961 -5.803 1.00 22.40 63 ASP A N 7
ATOM 11147 C CA . ASP A 1 63 ? 1.122 3.233 -7.045 1.00 74.44 63 ASP A CA 7
ATOM 11148 C C . ASP A 1 63 ? 1.345 1.749 -6.772 1.00 70.24 63 ASP A C 7
ATOM 11149 O O . ASP A 1 63 ? 1.367 0.935 -7.695 1.00 70.13 63 ASP A O 7
ATOM 11159 N N . GLU A 1 64 ? 1.511 1.405 -5.499 1.00 32.21 64 GLU A N 7
ATOM 11160 C CA . GLU A 1 64 ? 1.734 0.018 -5.106 1.00 35.21 64 GLU A CA 7
ATOM 11161 C C . GLU A 1 64 ? 0.435 -0.781 -5.169 1.00 31.43 64 GLU A C 7
ATOM 11162 O O . GLU A 1 64 ? 0.422 -1.934 -5.601 1.00 20.32 64 GLU A O 7
ATOM 11175 N N . LYS A 1 65 ? -0.656 -0.160 -4.735 1.00 2.24 65 LYS A N 7
ATOM 11176 C CA . LYS A 1 65 ? -1.961 -0.811 -4.742 1.00 4.20 65 LYS A CA 7
ATOM 11177 C C . LYS A 1 65 ? -2.691 -0.553 -6.056 1.00 72.41 65 LYS A C 7
ATOM 11178 O O . LYS A 1 65 ? -3.516 -1.359 -6.489 1.00 42.12 65 LYS A O 7
ATOM 11197 N N . THR A 1 66 ? -2.380 0.573 -6.690 1.00 10.10 66 THR A N 7
ATOM 11198 C CA . THR A 1 66 ? -3.006 0.936 -7.956 1.00 22.44 66 THR A CA 7
ATOM 11199 C C . THR A 1 66 ? -2.479 0.073 -9.096 1.00 35.03 66 THR A C 7
ATOM 11200 O O . THR A 1 66 ? -3.194 -0.199 -10.061 1.00 64.30 66 THR A O 7
ATOM 11211 N N . MET A 1 67 ? -1.228 -0.356 -8.978 1.00 31.20 67 MET A N 7
ATOM 11212 C CA . MET A 1 67 ? -0.607 -1.192 -10.000 1.00 54.03 67 MET A CA 7
ATOM 11213 C C . MET A 1 67 ? -1.497 -2.382 -10.343 1.00 74.10 67 MET A C 7
ATOM 11214 O O . MET A 1 67 ? -1.922 -2.562 -11.485 1.00 3.12 67 MET A O 7
ATOM 11228 N N . PRO A 1 68 ? -1.787 -3.216 -9.334 1.00 41.11 68 PRO A N 7
ATOM 11229 C CA . PRO A 1 68 ? -2.629 -4.403 -9.504 1.00 34.14 68 PRO A CA 7
ATOM 11230 C C . PRO A 1 68 ? -4.089 -4.047 -9.759 1.00 11.45 68 PRO A C 7
ATOM 11231 O O . PRO A 1 68 ? -4.879 -4.889 -10.187 1.00 11.50 68 PRO A O 7
ATOM 11242 N N . VAL A 1 69 ? -4.442 -2.793 -9.492 1.00 34.42 69 VAL A N 7
ATOM 11243 C CA . VAL A 1 69 ? -5.808 -2.325 -9.694 1.00 1.44 69 VAL A CA 7
ATOM 11244 C C . VAL A 1 69 ? -6.061 -1.978 -11.157 1.00 53.11 69 VAL A C 7
ATOM 11245 O O . VAL A 1 69 ? -6.969 -2.521 -11.787 1.00 20.43 69 VAL A O 7
ATOM 11258 N N . LEU A 1 70 ? -5.250 -1.072 -11.693 1.00 34.14 70 LEU A N 7
ATOM 11259 C CA . LEU A 1 70 ? -5.384 -0.653 -13.084 1.00 2.33 70 LEU A CA 7
ATOM 11260 C C . LEU A 1 70 ? -5.258 -1.846 -14.026 1.00 14.32 70 LEU A C 7
ATOM 11261 O O . LEU A 1 70 ? -6.020 -1.976 -14.984 1.00 43.41 70 LEU A O 7
ATOM 11277 N N . MET A 1 71 ? -4.292 -2.715 -13.746 1.00 11.35 71 MET A N 7
ATOM 11278 C CA . MET A 1 71 ? -4.068 -3.899 -14.568 1.00 14.25 71 MET A CA 7
ATOM 11279 C C . MET A 1 71 ? -5.306 -4.791 -14.583 1.00 54.30 71 MET A C 7
ATOM 11280 O O . MET A 1 71 ? -5.504 -5.580 -15.507 1.00 32.33 71 MET A O 7
ATOM 11294 N N . LYS A 1 72 ? -6.135 -4.662 -13.553 1.00 13.14 72 LYS A N 7
ATOM 11295 C CA . LYS A 1 72 ? -7.355 -5.456 -13.449 1.00 23.30 72 LYS A CA 7
ATOM 11296 C C . LYS A 1 72 ? -8.392 -4.996 -14.467 1.00 32.43 72 LYS A C 7
ATOM 11297 O O . LYS A 1 72 ? -9.212 -5.789 -14.933 1.00 11.31 72 LYS A O 7
ATOM 11316 N N . LEU A 1 73 ? -8.350 -3.714 -14.810 1.00 35.13 73 LEU A N 7
ATOM 11317 C CA . LEU A 1 73 ? -9.287 -3.150 -15.777 1.00 14.14 73 LEU A CA 7
ATOM 11318 C C . LEU A 1 73 ? -8.965 -3.627 -17.189 1.00 15.03 73 LEU A C 7
ATOM 11319 O O . LEU A 1 73 ? -9.865 -3.932 -17.974 1.00 1.53 73 LEU A O 7
ATOM 11335 N N . LEU A 1 74 ? -7.678 -3.692 -17.507 1.00 74.04 74 LEU A N 7
ATOM 11336 C CA . LEU A 1 74 ? -7.236 -4.135 -18.825 1.00 51.21 74 LEU A CA 7
ATOM 11337 C C . LEU A 1 74 ? -7.484 -5.629 -19.009 1.00 2.12 74 LEU A C 7
ATOM 11338 O O . LEU A 1 74 ? -7.590 -6.116 -20.134 1.00 62.14 74 LEU A O 7
ATOM 11354 N N . GLU A 1 75 ? -7.577 -6.350 -17.896 1.00 14.50 75 GLU A N 7
ATOM 11355 C CA . GLU A 1 75 ? -7.814 -7.788 -17.936 1.00 13.24 75 GLU A CA 7
ATOM 11356 C C . GLU A 1 75 ? -9.145 -8.101 -18.614 1.00 22.44 75 GLU A C 7
ATOM 11357 O O . GLU A 1 75 ? -9.211 -8.929 -19.521 1.00 74.24 75 GLU A O 7
ATOM 11370 N N . GLU A 1 76 ? -10.204 -7.434 -18.164 1.00 64.20 76 GLU A N 7
ATOM 11371 C CA . GLU A 1 76 ? -11.532 -7.643 -18.725 1.00 14.43 76 GLU A CA 7
ATOM 11372 C C . GLU A 1 76 ? -11.673 -6.933 -20.070 1.00 24.23 76 GLU A C 7
ATOM 11373 O O . GLU A 1 76 ? -12.223 -7.486 -21.021 1.00 14.25 76 GLU A O 7
ATOM 11386 N N . ALA A 1 77 ? -11.171 -5.705 -20.139 1.00 41.04 77 ALA A N 7
ATOM 11387 C CA . ALA A 1 77 ? -11.238 -4.920 -21.365 1.00 3.23 77 ALA A CA 7
ATOM 11388 C C . ALA A 1 77 ? -10.237 -5.428 -22.397 1.00 12.43 77 ALA A C 7
ATOM 11389 O O . ALA A 1 77 ? -10.178 -4.925 -23.518 1.00 53.43 77 ALA A O 7
ATOM 11396 N N . GLY A 1 78 ? -9.451 -6.427 -22.011 1.00 64.31 78 GLY A N 7
ATOM 11397 C CA . GLY A 1 78 ? -8.463 -6.986 -22.914 1.00 52.54 78 GLY A CA 7
ATOM 11398 C C . GLY A 1 78 ? -7.420 -5.968 -23.334 1.00 21.43 78 GLY A C 7
ATOM 11399 O O . GLY A 1 78 ? -6.776 -6.120 -24.371 1.00 22.23 78 GLY A O 7
ATOM 11403 N N . GLY A 1 79 ? -7.253 -4.927 -22.524 1.00 52.42 79 GLY A N 7
ATOM 11404 C CA . GLY A 1 79 ? -6.281 -3.895 -22.835 1.00 5.10 79 GLY A CA 7
ATOM 11405 C C . GLY A 1 79 ? -6.895 -2.721 -23.572 1.00 34.44 79 GLY A C 7
ATOM 11406 O O . GLY A 1 79 ? -6.272 -2.142 -24.459 1.00 61.41 79 GLY A O 7
ATOM 11410 N N . ASN A 1 80 ? -8.125 -2.373 -23.204 1.00 55.15 80 ASN A N 7
ATOM 11411 C CA . ASN A 1 80 ? -8.825 -1.262 -23.839 1.00 11.00 80 ASN A CA 7
ATOM 11412 C C . ASN A 1 80 ? -9.089 -0.141 -22.838 1.00 20.43 80 ASN A C 7
ATOM 11413 O O . ASN A 1 80 ? -9.955 -0.261 -21.972 1.00 23.43 80 ASN A O 7
ATOM 11424 N N . TRP A 1 81 ? -8.338 0.946 -22.964 1.00 64.23 81 TRP A N 7
ATOM 11425 C CA . TRP A 1 81 ? -8.491 2.088 -22.070 1.00 43.32 81 TRP A CA 7
ATOM 11426 C C . TRP A 1 81 ? -9.665 2.961 -22.498 1.00 72.10 81 TRP A C 7
ATOM 11427 O O . TRP A 1 81 ? -10.223 3.705 -21.693 1.00 42.53 81 TRP A O 7
ATOM 11448 N N . SER A 1 82 ? -10.037 2.863 -23.771 1.00 44.25 82 SER A N 7
ATOM 11449 C CA . SER A 1 82 ? -11.144 3.647 -24.306 1.00 72.25 82 SER A CA 7
ATOM 11450 C C . SER A 1 82 ? -12.391 3.485 -23.444 1.00 22.23 82 SER A C 7
ATOM 11451 O O . SER A 1 82 ? -12.992 4.468 -23.012 1.00 4.25 82 SER A O 7
ATOM 11459 N N . TYR A 1 83 ? -12.774 2.237 -23.197 1.00 0.05 83 TYR A N 7
ATOM 11460 C CA . TYR A 1 83 ? -13.952 1.945 -22.388 1.00 51.43 83 TYR A CA 7
ATOM 11461 C C . TYR A 1 83 ? -13.656 2.143 -20.904 1.00 51.53 83 TYR A C 7
ATOM 11462 O O . TYR A 1 83 ? -14.465 2.711 -20.170 1.00 40.22 83 TYR A O 7
ATOM 11480 N N . ILE A 1 84 ? -12.492 1.672 -20.472 1.00 60.43 84 ILE A N 7
ATOM 11481 C CA . ILE A 1 84 ? -12.088 1.798 -19.077 1.00 52.04 84 ILE A CA 7
ATOM 11482 C C . ILE A 1 84 ? -12.054 3.260 -18.645 1.00 0.51 84 ILE A C 7
ATOM 11483 O O . ILE A 1 84 ? -12.186 3.572 -17.461 1.00 51.11 84 ILE A O 7
ATOM 11499 N N . LYS A 1 85 ? -11.878 4.154 -19.613 1.00 32.51 85 LYS A N 7
ATOM 11500 C CA . LYS A 1 85 ? -11.829 5.584 -19.335 1.00 31.52 85 LYS A CA 7
ATOM 11501 C C . LYS A 1 85 ? -13.175 6.240 -19.625 1.00 31.04 85 LYS A C 7
ATOM 11502 O O . LYS A 1 85 ? -13.340 7.448 -19.447 1.00 24.03 85 LYS A O 7
ATOM 11521 N N . LEU A 1 86 ? -14.135 5.438 -20.073 1.00 54.43 86 LEU A N 7
ATOM 11522 C CA . LEU A 1 86 ? -15.468 5.942 -20.388 1.00 23.33 86 LEU A CA 7
ATOM 11523 C C . LEU A 1 86 ? -16.066 6.680 -19.195 1.00 30.13 86 LEU A C 7
ATOM 11524 O O . LEU A 1 86 ? -16.920 7.552 -19.357 1.00 62.01 86 LEU A O 7
ATOM 11540 N N . ASP A 1 87 ? -15.612 6.327 -17.998 1.00 71.35 87 ASP A N 7
ATOM 11541 C CA . ASP A 1 87 ? -16.099 6.959 -16.778 1.00 65.14 87 ASP A CA 7
ATOM 11542 C C . ASP A 1 87 ? -14.945 7.547 -15.972 1.00 44.31 87 ASP A C 7
ATOM 11543 O O . ASP A 1 87 ? -15.033 7.684 -14.752 1.00 72.41 87 ASP A O 7
ATOM 11553 N N . ASN A 1 88 ? -13.864 7.894 -16.662 1.00 71.12 88 ASN A N 7
ATOM 11554 C CA . ASN A 1 88 ? -12.691 8.465 -16.011 1.00 44.44 88 ASN A CA 7
ATOM 11555 C C . ASN A 1 88 ? -12.032 7.448 -15.084 1.00 41.41 88 ASN A C 7
ATOM 11556 O O . ASN A 1 88 ? -11.634 7.777 -13.967 1.00 24.21 88 ASN A O 7
ATOM 11567 N N . TYR A 1 89 ? -11.921 6.211 -15.557 1.00 4.02 89 TYR A N 7
ATOM 11568 C CA . TYR A 1 89 ? -11.312 5.145 -14.771 1.00 35.44 89 TYR A CA 7
ATOM 11569 C C . TYR A 1 89 ? -12.087 4.912 -13.477 1.00 1.12 89 TYR A C 7
ATOM 11570 O O . TYR A 1 89 ? -11.498 4.720 -12.413 1.00 22.05 89 TYR A O 7
ATOM 11588 N N . THR A 1 90 ? -13.412 4.930 -13.577 1.00 35.42 90 THR A N 7
ATOM 11589 C CA . THR A 1 90 ? -14.269 4.721 -12.417 1.00 22.24 90 THR A CA 7
ATOM 11590 C C . THR A 1 90 ? -13.948 3.399 -11.727 1.00 12.54 90 THR A C 7
ATOM 11591 O O . THR A 1 90 ? -14.116 3.264 -10.516 1.00 42.03 90 THR A O 7
ATOM 11602 N N . ALA A 1 91 ? -13.488 2.427 -12.507 1.00 71.41 91 ALA A N 7
ATOM 11603 C CA . ALA A 1 91 ? -13.142 1.117 -11.971 1.00 64.05 91 ALA A CA 7
ATOM 11604 C C . ALA A 1 91 ? -12.138 1.239 -10.828 1.00 0.40 91 ALA A C 7
ATOM 11605 O O . ALA A 1 91 ? -12.199 0.490 -9.852 1.00 73.34 91 ALA A O 7
ATOM 11612 N N . LEU A 1 92 ? -11.216 2.187 -10.956 1.00 23.51 92 LEU A N 7
ATOM 11613 C CA . LEU A 1 92 ? -10.198 2.406 -9.934 1.00 3.44 92 LEU A CA 7
ATOM 11614 C C . LEU A 1 92 ? -10.822 2.949 -8.653 1.00 1.55 92 LEU A C 7
ATOM 11615 O O . LEU A 1 92 ? -10.369 2.641 -7.550 1.00 12.45 92 LEU A O 7
ATOM 11631 N N . VAL A 1 93 ? -11.865 3.759 -8.805 1.00 33.34 93 VAL A N 7
ATOM 11632 C CA . VAL A 1 93 ? -12.554 4.342 -7.660 1.00 10.31 93 VAL A CA 7
ATOM 11633 C C . VAL A 1 93 ? -13.188 3.261 -6.791 1.00 45.44 93 VAL A C 7
ATOM 11634 O O . VAL A 1 93 ? -13.018 3.252 -5.571 1.00 54.44 93 VAL A O 7
ATOM 11647 N N . ASP A 1 94 ? -13.918 2.352 -7.426 1.00 14.14 94 ASP A N 7
ATOM 11648 C CA . ASP A 1 94 ? -14.577 1.265 -6.711 1.00 52.25 94 ASP A CA 7
ATOM 11649 C C . ASP A 1 94 ? -13.566 0.210 -6.276 1.00 72.34 94 ASP A C 7
ATOM 11650 O O . ASP A 1 94 ? -13.751 -0.462 -5.261 1.00 0.55 94 ASP A O 7
ATOM 11660 N N . ALA A 1 95 ? -12.495 0.068 -7.051 1.00 11.42 95 ALA A N 7
ATOM 11661 C CA . ALA A 1 95 ? -11.454 -0.905 -6.746 1.00 22.33 95 ALA A CA 7
ATOM 11662 C C . ALA A 1 95 ? -10.638 -0.473 -5.532 1.00 53.34 95 ALA A C 7
ATOM 11663 O O . ALA A 1 95 ? -10.537 -1.204 -4.546 1.00 15.25 95 ALA A O 7
ATOM 11670 N N . ILE A 1 96 ? -10.055 0.719 -5.612 1.00 43.52 96 ILE A N 7
ATOM 11671 C CA . ILE A 1 96 ? -9.247 1.248 -4.519 1.00 32.21 96 ILE A CA 7
ATOM 11672 C C . ILE A 1 96 ? -10.067 1.372 -3.239 1.00 72.22 96 ILE A C 7
ATOM 11673 O O . ILE A 1 96 ? -9.582 1.075 -2.148 1.00 72.22 96 ILE A O 7
ATOM 11689 N N . TYR A 1 97 ? -11.313 1.810 -3.382 1.00 44.22 97 TYR A N 7
ATOM 11690 C CA . TYR A 1 97 ? -12.201 1.974 -2.237 1.00 63.41 97 TYR A CA 7
ATOM 11691 C C . TYR A 1 97 ? -12.419 0.644 -1.523 1.00 24.15 97 TYR A C 7
ATOM 11692 O O . TYR A 1 97 ? -12.590 0.602 -0.304 1.00 64.43 97 TYR A O 7
ATOM 11710 N N . SER A 1 98 ? -12.410 -0.441 -2.290 1.00 3.05 98 SER A N 7
ATOM 11711 C CA . SER A 1 98 ? -12.611 -1.774 -1.732 1.00 42.32 98 SER A CA 7
ATOM 11712 C C . SER A 1 98 ? -11.349 -2.263 -1.027 1.00 3.42 98 SER A C 7
ATOM 11713 O O . SER A 1 98 ? -11.384 -2.633 0.147 1.00 74.22 98 SER A O 7
ATOM 11721 N N . VAL A 1 99 ? -10.235 -2.259 -1.751 1.00 60.52 99 VAL A N 7
ATOM 11722 C CA . VAL A 1 99 ? -8.960 -2.700 -1.197 1.00 21.11 99 VAL A CA 7
ATOM 11723 C C . VAL A 1 99 ? -8.547 -1.834 -0.013 1.00 40.24 99 VAL A C 7
ATOM 11724 O O . VAL A 1 99 ? -8.272 -2.341 1.074 1.00 1.53 99 VAL A O 7
ATOM 11737 N N . GLU A 1 100 ? -8.504 -0.523 -0.232 1.00 0.45 100 GLU A N 7
ATOM 11738 C CA . GLU A 1 100 ? -8.124 0.415 0.817 1.00 60.30 100 GLU A CA 7
ATOM 11739 C C . GLU A 1 100 ? -8.932 0.168 2.088 1.00 31.44 100 GLU A C 7
ATOM 11740 O O . GLU A 1 100 ? -8.450 0.396 3.197 1.00 43.20 100 GLU A O 7
ATOM 11753 N N . ASP A 1 101 ? -10.163 -0.301 1.917 1.00 62.10 101 ASP A N 7
ATOM 11754 C CA . ASP A 1 101 ? -11.039 -0.581 3.049 1.00 55.21 101 ASP A CA 7
ATOM 11755 C C . ASP A 1 101 ? -10.359 -1.513 4.045 1.00 43.04 101 ASP A C 7
ATOM 11756 O O . ASP A 1 101 ? -10.024 -1.109 5.159 1.00 11.52 101 ASP A O 7
ATOM 11766 N N . GLU A 1 102 ? -10.156 -2.762 3.637 1.00 61.50 102 GLU A N 7
ATOM 11767 C CA . GLU A 1 102 ? -9.517 -3.751 4.496 1.00 63.54 102 GLU A CA 7
ATOM 11768 C C . GLU A 1 102 ? -8.187 -4.208 3.904 1.00 73.53 102 GLU A C 7
ATOM 11769 O O . GLU A 1 102 ? -8.083 -4.454 2.702 1.00 63.34 102 GLU A O 7
ATOM 11782 N N . ASN A 1 103 ? -7.173 -4.320 4.755 1.00 72.00 103 ASN A N 7
ATOM 11783 C CA . ASN A 1 103 ? -5.849 -4.746 4.316 1.00 61.14 103 ASN A CA 7
ATOM 11784 C C . ASN A 1 103 ? -5.257 -5.767 5.283 1.00 32.33 103 ASN A C 7
ATOM 11785 O O . ASN A 1 103 ? -4.653 -6.756 4.867 1.00 13.13 103 ASN A O 7
ATOM 11796 N N . LYS A 1 104 ? -5.437 -5.521 6.577 1.00 53.25 104 LYS A N 7
ATOM 11797 C CA . LYS A 1 104 ? -4.923 -6.419 7.604 1.00 3.12 104 LYS A CA 7
ATOM 11798 C C . LYS A 1 104 ? -5.979 -7.443 8.010 1.00 4.13 104 LYS A C 7
ATOM 11799 O O . LYS A 1 104 ? -5.682 -8.409 8.712 1.00 44.44 104 LYS A O 7
ATOM 11818 N N . GLN A 1 105 ? -7.211 -7.224 7.562 1.00 52.33 105 GLN A N 7
ATOM 11819 C CA . GLN A 1 105 ? -8.310 -8.128 7.878 1.00 32.53 105 GLN A CA 7
ATOM 11820 C C . GLN A 1 105 ? -8.163 -9.446 7.124 1.00 23.34 105 GLN A C 7
ATOM 11821 O O . GLN A 1 105 ? -8.894 -10.404 7.382 1.00 60.45 105 GLN A O 7
ATOM 11835 N N . SER A 1 106 ? -7.216 -9.488 6.194 1.00 65.34 106 SER A N 7
ATOM 11836 C CA . SER A 1 106 ? -6.977 -10.688 5.400 1.00 20.20 106 SER A CA 7
ATOM 11837 C C . SER A 1 106 ? -8.272 -11.188 4.767 1.00 54.41 106 SER A C 7
ATOM 11838 O O . SER A 1 106 ? -8.669 -12.335 4.965 1.00 15.03 106 SER A O 7
ATOM 11846 N N . GLU A 1 107 ? -8.924 -10.316 4.004 1.00 13.25 107 GLU A N 7
ATOM 11847 C CA . GLU A 1 107 ? -10.175 -10.668 3.342 1.00 42.32 107 GLU A CA 7
ATOM 11848 C C . GLU A 1 107 ? -10.031 -10.579 1.825 1.00 74.21 107 GLU A C 7
ATOM 11849 O O . GLU A 1 107 ? -10.697 -11.302 1.084 1.00 63.34 107 GLU A O 7
ATOM 11862 N N . GLY A 1 108 ? -9.156 -9.688 1.370 1.00 4.34 108 GLY A N 7
ATOM 11863 C CA . GLY A 1 108 ? -8.941 -9.520 -0.055 1.00 32.44 108 GLY A CA 7
ATOM 11864 C C . GLY A 1 108 ? -7.476 -9.600 -0.433 1.00 73.14 108 GLY A C 7
ATOM 11865 O O . GLY A 1 108 ? -6.639 -8.908 0.146 1.00 41.55 108 GLY A O 7
ATOM 11869 N N . SER A 1 109 ? -7.163 -10.449 -1.407 1.00 73.22 109 SER A N 7
ATOM 11870 C CA . SER A 1 109 ? -5.787 -10.622 -1.858 1.00 73.01 109 SER A CA 7
ATOM 11871 C C . SER A 1 109 ? -5.521 -9.803 -3.118 1.00 11.40 109 SER A C 7
ATOM 11872 O O . SER A 1 109 ? -4.371 -9.556 -3.479 1.00 2.11 109 SER A O 7
ATOM 11880 N N . MET A 1 1 ? 66.245 -47.435 47.476 1.00 1.10 1 MET A N 8
ATOM 11881 C CA . MET A 1 1 ? 66.465 -46.112 46.904 1.00 2.01 1 MET A CA 8
ATOM 11882 C C . MET A 1 1 ? 65.707 -45.954 45.590 1.00 63.42 1 MET A C 8
ATOM 11883 O O . MET A 1 1 ? 65.979 -46.656 44.616 1.00 14.33 1 MET A O 8
ATOM 11897 N N . GLY A 1 2 ? 64.754 -45.028 45.569 1.00 52.14 2 GLY A N 8
ATOM 11898 C CA . GLY A 1 2 ? 63.971 -44.795 44.370 1.00 70.21 2 GLY A CA 8
ATOM 11899 C C . GLY A 1 2 ? 63.175 -43.506 44.437 1.00 64.34 2 GLY A C 8
ATOM 11900 O O . GLY A 1 2 ? 62.355 -43.322 45.335 1.00 52.33 2 GLY A O 8
ATOM 11904 N N . SER A 1 3 ? 63.420 -42.612 43.485 1.00 41.22 3 SER A N 8
ATOM 11905 C CA . SER A 1 3 ? 62.724 -41.331 43.442 1.00 13.21 3 SER A CA 8
ATOM 11906 C C . SER A 1 3 ? 61.265 -41.519 43.038 1.00 12.13 3 SER A C 8
ATOM 11907 O O . SER A 1 3 ? 60.908 -42.511 42.403 1.00 74.23 3 SER A O 8
ATOM 11915 N N . SER A 1 4 ? 60.426 -40.558 43.412 1.00 73.23 4 SER A N 8
ATOM 11916 C CA . SER A 1 4 ? 59.003 -40.617 43.093 1.00 24.05 4 SER A CA 8
ATOM 11917 C C . SER A 1 4 ? 58.598 -39.450 42.200 1.00 60.15 4 SER A C 8
ATOM 11918 O O . SER A 1 4 ? 58.668 -38.289 42.606 1.00 63.13 4 SER A O 8
ATOM 11926 N N . HIS A 1 5 ? 58.174 -39.765 40.979 1.00 13.03 5 HIS A N 8
ATOM 11927 C CA . HIS A 1 5 ? 57.755 -38.742 40.027 1.00 25.03 5 HIS A CA 8
ATOM 11928 C C . HIS A 1 5 ? 56.265 -38.446 40.168 1.00 22.21 5 HIS A C 8
ATOM 11929 O O . HIS A 1 5 ? 55.559 -39.110 40.928 1.00 70.05 5 HIS A O 8
ATOM 11944 N N . HIS A 1 6 ? 55.793 -37.445 39.430 1.00 24.35 6 HIS A N 8
ATOM 11945 C CA . HIS A 1 6 ? 54.387 -37.062 39.472 1.00 0.02 6 HIS A CA 8
ATOM 11946 C C . HIS A 1 6 ? 53.549 -37.970 38.578 1.00 44.32 6 HIS A C 8
ATOM 11947 O O . HIS A 1 6 ? 54.061 -38.575 37.636 1.00 62.21 6 HIS A O 8
ATOM 11962 N N . HIS A 1 7 ? 52.257 -38.061 38.880 1.00 23.20 7 HIS A N 8
ATOM 11963 C CA . HIS A 1 7 ? 51.348 -38.897 38.102 1.00 2.34 7 HIS A CA 8
ATOM 11964 C C . HIS A 1 7 ? 50.201 -38.067 37.533 1.00 3.42 7 HIS A C 8
ATOM 11965 O O . HIS A 1 7 ? 50.124 -36.859 37.760 1.00 62.35 7 HIS A O 8
ATOM 11980 N N . HIS A 1 8 ? 49.314 -38.722 36.791 1.00 25.00 8 HIS A N 8
ATOM 11981 C CA . HIS A 1 8 ? 48.173 -38.045 36.189 1.00 53.34 8 HIS A CA 8
ATOM 11982 C C . HIS A 1 8 ? 48.630 -36.881 35.315 1.00 61.22 8 HIS A C 8
ATOM 11983 O O . HIS A 1 8 ? 48.032 -35.805 35.334 1.00 44.42 8 HIS A O 8
ATOM 11998 N N . HIS A 1 9 ? 49.694 -37.104 34.550 1.00 21.01 9 HIS A N 8
ATOM 11999 C CA . HIS A 1 9 ? 50.232 -36.074 33.669 1.00 2.31 9 HIS A CA 8
ATOM 12000 C C . HIS A 1 9 ? 49.203 -35.666 32.619 1.00 40.35 9 HIS A C 8
ATOM 12001 O O . HIS A 1 9 ? 48.559 -36.515 32.002 1.00 4.40 9 HIS A O 8
ATOM 12016 N N . HIS A 1 10 ? 49.053 -34.360 32.421 1.00 43.44 10 HIS A N 8
ATOM 12017 C CA . HIS A 1 10 ? 48.102 -33.838 31.445 1.00 32.32 10 HIS A CA 8
ATOM 12018 C C . HIS A 1 10 ? 48.791 -32.893 30.466 1.00 22.14 10 HIS A C 8
ATOM 12019 O O . HIS A 1 10 ? 49.460 -31.942 30.872 1.00 35.35 10 HIS A O 8
ATOM 12034 N N . SER A 1 11 ? 48.624 -33.161 29.175 1.00 62.42 11 SER A N 8
ATOM 12035 C CA . SER A 1 11 ? 49.234 -32.336 28.138 1.00 31.15 11 SER A CA 8
ATOM 12036 C C . SER A 1 11 ? 48.178 -31.510 27.410 1.00 1.32 11 SER A C 8
ATOM 12037 O O . SER A 1 11 ? 47.239 -32.054 26.830 1.00 34.42 11 SER A O 8
ATOM 12045 N N . SER A 1 12 ? 48.340 -30.192 27.446 1.00 55.23 12 SER A N 8
ATOM 12046 C CA . SER A 1 12 ? 47.399 -29.288 26.794 1.00 14.51 12 SER A CA 8
ATOM 12047 C C . SER A 1 12 ? 47.685 -29.193 25.299 1.00 63.12 12 SER A C 8
ATOM 12048 O O . SER A 1 12 ? 48.761 -29.569 24.836 1.00 2.41 12 SER A O 8
ATOM 12056 N N . GLY A 1 13 ? 46.712 -28.688 24.547 1.00 13.12 13 GLY A N 8
ATOM 12057 C CA . GLY A 1 13 ? 46.877 -28.552 23.111 1.00 34.44 13 GLY A CA 8
ATOM 12058 C C . GLY A 1 13 ? 45.587 -28.170 22.413 1.00 53.11 13 GLY A C 8
ATOM 12059 O O . GLY A 1 13 ? 44.549 -28.801 22.618 1.00 0.32 13 GLY A O 8
ATOM 12063 N N . LEU A 1 14 ? 45.650 -27.132 21.586 1.00 40.03 14 LEU A N 8
ATOM 12064 C CA . LEU A 1 14 ? 44.477 -26.665 20.855 1.00 12.42 14 LEU A CA 8
ATOM 12065 C C . LEU A 1 14 ? 44.882 -25.751 19.703 1.00 1.41 14 LEU A C 8
ATOM 12066 O O . LEU A 1 14 ? 45.484 -24.697 19.914 1.00 74.43 14 LEU A O 8
ATOM 12082 N N . VAL A 1 15 ? 44.546 -26.159 18.484 1.00 64.11 15 VAL A N 8
ATOM 12083 C CA . VAL A 1 15 ? 44.872 -25.376 17.298 1.00 71.43 15 VAL A CA 8
ATOM 12084 C C . VAL A 1 15 ? 43.644 -25.177 16.417 1.00 42.41 15 VAL A C 8
ATOM 12085 O O . VAL A 1 15 ? 42.688 -25.953 16.455 1.00 1.53 15 VAL A O 8
ATOM 12098 N N . PRO A 1 16 ? 43.667 -24.113 15.601 1.00 5.30 16 PRO A N 8
ATOM 12099 C CA . PRO A 1 16 ? 42.564 -23.787 14.693 1.00 53.54 16 PRO A CA 8
ATOM 12100 C C . PRO A 1 16 ? 42.442 -24.785 13.547 1.00 63.03 16 PRO A C 8
ATOM 12101 O O . PRO A 1 16 ? 43.215 -24.742 12.589 1.00 53.04 16 PRO A O 8
ATOM 12112 N N . ARG A 1 17 ? 41.467 -25.682 13.651 1.00 4.10 17 ARG A N 8
ATOM 12113 C CA . ARG A 1 17 ? 41.246 -26.692 12.623 1.00 53.11 17 ARG A CA 8
ATOM 12114 C C . ARG A 1 17 ? 39.838 -26.579 12.045 1.00 13.32 17 ARG A C 8
ATOM 12115 O O . ARG A 1 17 ? 38.863 -26.986 12.675 1.00 71.53 17 ARG A O 8
ATOM 12136 N N . GLY A 1 18 ? 39.740 -26.022 10.841 1.00 1.31 18 GLY A N 8
ATOM 12137 C CA . GLY A 1 18 ? 38.448 -25.865 10.199 1.00 42.31 18 GLY A CA 8
ATOM 12138 C C . GLY A 1 18 ? 38.569 -25.404 8.760 1.00 24.12 18 GLY A C 8
ATOM 12139 O O . GLY A 1 18 ? 39.652 -25.445 8.177 1.00 52.43 18 GLY A O 8
ATOM 12143 N N . SER A 1 19 ? 37.453 -24.968 8.185 1.00 42.23 19 SER A N 8
ATOM 12144 C CA . SER A 1 19 ? 37.437 -24.503 6.803 1.00 60.45 19 SER A CA 8
ATOM 12145 C C . SER A 1 19 ? 36.406 -23.394 6.614 1.00 44.41 19 SER A C 8
ATOM 12146 O O . SER A 1 19 ? 35.269 -23.504 7.072 1.00 53.22 19 SER A O 8
ATOM 12154 N N . HIS A 1 20 ? 36.813 -22.325 5.937 1.00 24.13 20 HIS A N 8
ATOM 12155 C CA . HIS A 1 20 ? 35.926 -21.195 5.687 1.00 2.01 20 HIS A CA 8
ATOM 12156 C C . HIS A 1 20 ? 36.148 -20.630 4.287 1.00 41.20 20 HIS A C 8
ATOM 12157 O O . HIS A 1 20 ? 37.283 -20.513 3.827 1.00 64.01 20 HIS A O 8
ATOM 12172 N N . MET A 1 21 ? 35.055 -20.281 3.614 1.00 13.14 21 MET A N 8
ATOM 12173 C CA . MET A 1 21 ? 35.132 -19.728 2.268 1.00 51.14 21 MET A CA 8
ATOM 12174 C C . MET A 1 21 ? 35.827 -20.699 1.319 1.00 35.20 21 MET A C 8
ATOM 12175 O O . MET A 1 21 ? 36.801 -20.342 0.655 1.00 75.34 21 MET A O 8
ATOM 12189 N N . ILE A 1 22 ? 35.321 -21.926 1.262 1.00 2.15 22 ILE A N 8
ATOM 12190 C CA . ILE A 1 22 ? 35.893 -22.948 0.394 1.00 1.44 22 ILE A CA 8
ATOM 12191 C C . ILE A 1 22 ? 35.190 -22.977 -0.959 1.00 25.10 22 ILE A C 8
ATOM 12192 O O . ILE A 1 22 ? 33.997 -22.690 -1.057 1.00 2.14 22 ILE A O 8
ATOM 12208 N N . SER A 1 23 ? 35.938 -23.327 -2.000 1.00 43.22 23 SER A N 8
ATOM 12209 C CA . SER A 1 23 ? 35.387 -23.392 -3.350 1.00 32.33 23 SER A CA 8
ATOM 12210 C C . SER A 1 23 ? 34.160 -24.298 -3.391 1.00 51.25 23 SER A C 8
ATOM 12211 O O . SER A 1 23 ? 33.286 -24.139 -4.244 1.00 43.05 23 SER A O 8
ATOM 12219 N N . LEU A 1 24 ? 34.101 -25.247 -2.465 1.00 13.24 24 LEU A N 8
ATOM 12220 C CA . LEU A 1 24 ? 32.980 -26.179 -2.394 1.00 50.11 24 LEU A CA 8
ATOM 12221 C C . LEU A 1 24 ? 32.057 -25.834 -1.230 1.00 51.14 24 LEU A C 8
ATOM 12222 O O . LEU A 1 24 ? 31.689 -26.701 -0.438 1.00 24.01 24 LEU A O 8
ATOM 12238 N N . SER A 1 25 ? 31.685 -24.561 -1.134 1.00 71.43 25 SER A N 8
ATOM 12239 C CA . SER A 1 25 ? 30.805 -24.101 -0.066 1.00 11.02 25 SER A CA 8
ATOM 12240 C C . SER A 1 25 ? 29.385 -24.620 -0.269 1.00 3.22 25 SER A C 8
ATOM 12241 O O . SER A 1 25 ? 28.801 -24.460 -1.340 1.00 11.54 25 SER A O 8
ATOM 12249 N N . GLY A 1 26 ? 28.836 -25.245 0.769 1.00 64.22 26 GLY A N 8
ATOM 12250 C CA . GLY A 1 26 ? 27.489 -25.779 0.685 1.00 25.23 26 GLY A CA 8
ATOM 12251 C C . GLY A 1 26 ? 26.739 -25.667 1.997 1.00 74.21 26 GLY A C 8
ATOM 12252 O O . GLY A 1 26 ? 26.274 -26.669 2.542 1.00 71.03 26 GLY A O 8
ATOM 12256 N N . LEU A 1 27 ? 26.620 -24.446 2.506 1.00 1.11 27 LEU A N 8
ATOM 12257 C CA . LEU A 1 27 ? 25.922 -24.207 3.764 1.00 31.22 27 LEU A CA 8
ATOM 12258 C C . LEU A 1 27 ? 24.500 -23.715 3.513 1.00 33.45 27 LEU A C 8
ATOM 12259 O O . LEU A 1 27 ? 24.008 -23.754 2.385 1.00 51.03 27 LEU A O 8
ATOM 12275 N N . THR A 1 28 ? 23.844 -23.250 4.572 1.00 65.24 28 THR A N 8
ATOM 12276 C CA . THR A 1 28 ? 22.479 -22.750 4.466 1.00 45.43 28 THR A CA 8
ATOM 12277 C C . THR A 1 28 ? 22.325 -21.821 3.267 1.00 44.21 28 THR A C 8
ATOM 12278 O O . THR A 1 28 ? 22.840 -20.702 3.266 1.00 20.41 28 THR A O 8
ATOM 12289 N N . SER A 1 29 ? 21.614 -22.292 2.247 1.00 5.42 29 SER A N 8
ATOM 12290 C CA . SER A 1 29 ? 21.396 -21.504 1.039 1.00 12.11 29 SER A CA 8
ATOM 12291 C C . SER A 1 29 ? 20.853 -20.120 1.384 1.00 31.54 29 SER A C 8
ATOM 12292 O O . SER A 1 29 ? 20.432 -19.870 2.514 1.00 64.45 29 SER A O 8
ATOM 12300 N N . SER A 1 30 ? 20.868 -19.224 0.403 1.00 73.13 30 SER A N 8
ATOM 12301 C CA . SER A 1 30 ? 20.382 -17.864 0.602 1.00 73.13 30 SER A CA 8
ATOM 12302 C C . SER A 1 30 ? 19.508 -17.422 -0.569 1.00 34.45 30 SER A C 8
ATOM 12303 O O . SER A 1 30 ? 19.160 -18.225 -1.436 1.00 10.23 30 SER A O 8
ATOM 12311 N N . VAL A 1 31 ? 19.155 -16.141 -0.586 1.00 14.33 31 VAL A N 8
ATOM 12312 C CA . VAL A 1 31 ? 18.323 -15.591 -1.648 1.00 61.10 31 VAL A CA 8
ATOM 12313 C C . VAL A 1 31 ? 17.262 -16.593 -2.089 1.00 64.22 31 VAL A C 8
ATOM 12314 O O . VAL A 1 31 ? 17.026 -16.777 -3.283 1.00 24.31 31 VAL A O 8
ATOM 12327 N N . GLU A 1 32 ? 16.624 -17.239 -1.118 1.00 41.30 32 GLU A N 8
ATOM 12328 C CA . GLU A 1 32 ? 15.588 -18.222 -1.407 1.00 21.21 32 GLU A CA 8
ATOM 12329 C C . GLU A 1 32 ? 14.332 -17.547 -1.949 1.00 75.44 32 GLU A C 8
ATOM 12330 O O . GLU A 1 32 ? 13.569 -18.147 -2.707 1.00 11.24 32 GLU A O 8
ATOM 12343 N N . SER A 1 33 ? 14.123 -16.294 -1.555 1.00 24.02 33 SER A N 8
ATOM 12344 C CA . SER A 1 33 ? 12.958 -15.538 -1.998 1.00 0.55 33 SER A CA 8
ATOM 12345 C C . SER A 1 33 ? 13.364 -14.150 -2.482 1.00 51.35 33 SER A C 8
ATOM 12346 O O . SER A 1 33 ? 12.525 -13.261 -2.631 1.00 33.14 33 SER A O 8
ATOM 12354 N N . ASP A 1 34 ? 14.657 -13.970 -2.728 1.00 30.11 34 ASP A N 8
ATOM 12355 C CA . ASP A 1 34 ? 15.177 -12.691 -3.197 1.00 70.33 34 ASP A CA 8
ATOM 12356 C C . ASP A 1 34 ? 15.146 -12.618 -4.720 1.00 45.34 34 ASP A C 8
ATOM 12357 O O . ASP A 1 34 ? 15.083 -11.533 -5.300 1.00 12.42 34 ASP A O 8
ATOM 12367 N N . LEU A 1 35 ? 15.191 -13.780 -5.365 1.00 53.31 35 LEU A N 8
ATOM 12368 C CA . LEU A 1 35 ? 15.170 -13.848 -6.821 1.00 73.23 35 LEU A CA 8
ATOM 12369 C C . LEU A 1 35 ? 13.743 -14.007 -7.338 1.00 63.11 35 LEU A C 8
ATOM 12370 O O . LEU A 1 35 ? 13.528 -14.361 -8.498 1.00 33.42 35 LEU A O 8
ATOM 12386 N N . ASP A 1 36 ? 12.773 -13.740 -6.471 1.00 61.41 36 ASP A N 8
ATOM 12387 C CA . ASP A 1 36 ? 11.367 -13.851 -6.840 1.00 73.53 36 ASP A CA 8
ATOM 12388 C C . ASP A 1 36 ? 10.914 -12.625 -7.629 1.00 33.44 36 ASP A C 8
ATOM 12389 O O . ASP A 1 36 ? 10.000 -12.707 -8.449 1.00 11.34 36 ASP A O 8
ATOM 12399 N N . MET A 1 37 ? 11.558 -11.492 -7.372 1.00 22.43 37 MET A N 8
ATOM 12400 C CA . MET A 1 37 ? 11.221 -10.250 -8.058 1.00 1.23 37 MET A CA 8
ATOM 12401 C C . MET A 1 37 ? 11.489 -10.366 -9.555 1.00 61.40 37 MET A C 8
ATOM 12402 O O . MET A 1 37 ? 10.943 -9.604 -10.352 1.00 64.30 37 MET A O 8
ATOM 12416 N N . GLN A 1 38 ? 12.332 -11.324 -9.929 1.00 64.11 38 GLN A N 8
ATOM 12417 C CA . GLN A 1 38 ? 12.672 -11.538 -11.331 1.00 54.14 38 GLN A CA 8
ATOM 12418 C C . GLN A 1 38 ? 11.413 -11.666 -12.182 1.00 65.44 38 GLN A C 8
ATOM 12419 O O . GLN A 1 38 ? 11.389 -11.244 -13.337 1.00 45.35 38 GLN A O 8
ATOM 12433 N N . GLN A 1 39 ? 10.370 -12.252 -11.604 1.00 13.10 39 GLN A N 8
ATOM 12434 C CA . GLN A 1 39 ? 9.108 -12.437 -12.311 1.00 33.22 39 GLN A CA 8
ATOM 12435 C C . GLN A 1 39 ? 8.555 -11.100 -12.795 1.00 31.41 39 GLN A C 8
ATOM 12436 O O . GLN A 1 39 ? 7.919 -11.026 -13.845 1.00 54.34 39 GLN A O 8
ATOM 12450 N N . ALA A 1 40 ? 8.802 -10.049 -12.021 1.00 50.23 40 ALA A N 8
ATOM 12451 C CA . ALA A 1 40 ? 8.329 -8.715 -12.372 1.00 62.01 40 ALA A CA 8
ATOM 12452 C C . ALA A 1 40 ? 8.983 -8.222 -13.659 1.00 30.40 40 ALA A C 8
ATOM 12453 O O . ALA A 1 40 ? 8.361 -7.512 -14.449 1.00 24.14 40 ALA A O 8
ATOM 12460 N N . MET A 1 41 ? 10.240 -8.603 -13.862 1.00 53.12 41 MET A N 8
ATOM 12461 C CA . MET A 1 41 ? 10.977 -8.199 -15.053 1.00 50.14 41 MET A CA 8
ATOM 12462 C C . MET A 1 41 ? 10.212 -8.573 -16.319 1.00 31.24 41 MET A C 8
ATOM 12463 O O . MET A 1 41 ? 10.034 -7.749 -17.217 1.00 23.42 41 MET A O 8
ATOM 12477 N N . LEU A 1 42 ? 9.761 -9.822 -16.385 1.00 13.33 42 LEU A N 8
ATOM 12478 C CA . LEU A 1 42 ? 9.014 -10.305 -17.540 1.00 24.52 42 LEU A CA 8
ATOM 12479 C C . LEU A 1 42 ? 7.717 -9.524 -17.717 1.00 32.32 42 LEU A C 8
ATOM 12480 O O . LEU A 1 42 ? 7.113 -9.536 -18.790 1.00 34.41 42 LEU A O 8
ATOM 12496 N N . THR A 1 43 ? 7.292 -8.845 -16.656 1.00 11.24 43 THR A N 8
ATOM 12497 C CA . THR A 1 43 ? 6.066 -8.057 -16.693 1.00 43.14 43 THR A CA 8
ATOM 12498 C C . THR A 1 43 ? 6.294 -6.658 -16.131 1.00 23.04 43 THR A C 8
ATOM 12499 O O . THR A 1 43 ? 5.751 -6.303 -15.086 1.00 74.30 43 THR A O 8
ATOM 12510 N N . ASN A 1 44 ? 7.101 -5.868 -16.831 1.00 73.30 44 ASN A N 8
ATOM 12511 C CA . ASN A 1 44 ? 7.400 -4.507 -16.402 1.00 11.44 44 ASN A CA 8
ATOM 12512 C C . ASN A 1 44 ? 6.189 -3.599 -16.586 1.00 22.01 44 ASN A C 8
ATOM 12513 O O . ASN A 1 44 ? 5.090 -4.065 -16.890 1.00 14.44 44 ASN A O 8
ATOM 12524 N N . LYS A 1 45 ? 6.397 -2.300 -16.402 1.00 70.23 45 LYS A N 8
ATOM 12525 C CA . LYS A 1 45 ? 5.323 -1.325 -16.551 1.00 13.52 45 LYS A CA 8
ATOM 12526 C C . LYS A 1 45 ? 5.448 -0.574 -17.873 1.00 14.44 45 LYS A C 8
ATOM 12527 O O . LYS A 1 45 ? 6.474 -0.657 -18.550 1.00 15.52 45 LYS A O 8
ATOM 12546 N N . ASP A 1 46 ? 4.400 0.157 -18.234 1.00 42.23 46 ASP A N 8
ATOM 12547 C CA . ASP A 1 46 ? 4.393 0.924 -19.475 1.00 0.24 46 ASP A CA 8
ATOM 12548 C C . ASP A 1 46 ? 4.173 2.408 -19.195 1.00 21.14 46 ASP A C 8
ATOM 12549 O O . ASP A 1 46 ? 3.755 2.787 -18.102 1.00 14.12 46 ASP A O 8
ATOM 12559 N N . GLU A 1 47 ? 4.459 3.241 -20.190 1.00 65.31 47 GLU A N 8
ATOM 12560 C CA . GLU A 1 47 ? 4.294 4.683 -20.050 1.00 73.13 47 GLU A CA 8
ATOM 12561 C C . GLU A 1 47 ? 2.816 5.060 -20.008 1.00 71.34 47 GLU A C 8
ATOM 12562 O O . GLU A 1 47 ? 2.396 5.887 -19.199 1.00 74.22 47 GLU A O 8
ATOM 12575 N N . LYS A 1 48 ? 2.030 4.447 -20.888 1.00 43.10 48 LYS A N 8
ATOM 12576 C CA . LYS A 1 48 ? 0.598 4.715 -20.954 1.00 12.24 48 LYS A CA 8
ATOM 12577 C C . LYS A 1 48 ? -0.087 4.338 -19.644 1.00 22.35 48 LYS A C 8
ATOM 12578 O O . LYS A 1 48 ? -1.082 4.947 -19.253 1.00 50.44 48 LYS A O 8
ATOM 12597 N N . VAL A 1 49 ? 0.454 3.329 -18.968 1.00 33.21 49 VAL A N 8
ATOM 12598 C CA . VAL A 1 49 ? -0.104 2.871 -17.701 1.00 42.00 49 VAL A CA 8
ATOM 12599 C C . VAL A 1 49 ? -0.115 3.994 -16.669 1.00 34.33 49 VAL A C 8
ATOM 12600 O O . VAL A 1 49 ? -1.011 4.067 -15.826 1.00 43.12 49 VAL A O 8
ATOM 12613 N N . LEU A 1 50 ? 0.883 4.867 -16.740 1.00 64.13 50 LEU A N 8
ATOM 12614 C CA . LEU A 1 50 ? 0.988 5.987 -15.813 1.00 72.13 50 LEU A CA 8
ATOM 12615 C C . LEU A 1 50 ? -0.241 6.888 -15.905 1.00 23.12 50 LEU A C 8
ATOM 12616 O O . LEU A 1 50 ? -0.652 7.498 -14.918 1.00 65.04 50 LEU A O 8
ATOM 12632 N N . LYS A 1 51 ? -0.824 6.962 -17.097 1.00 2.51 51 LYS A N 8
ATOM 12633 C CA . LYS A 1 51 ? -2.007 7.785 -17.318 1.00 72.52 51 LYS A CA 8
ATOM 12634 C C . LYS A 1 51 ? -3.077 7.491 -16.271 1.00 50.35 51 LYS A C 8
ATOM 12635 O O . LYS A 1 51 ? -3.825 8.382 -15.867 1.00 44.31 51 LYS A O 8
ATOM 12654 N N . ALA A 1 52 ? -3.144 6.239 -15.834 1.00 70.34 52 ALA A N 8
ATOM 12655 C CA . ALA A 1 52 ? -4.120 5.830 -14.832 1.00 74.21 52 ALA A CA 8
ATOM 12656 C C . ALA A 1 52 ? -3.752 6.372 -13.455 1.00 53.13 52 ALA A C 8
ATOM 12657 O O . ALA A 1 52 ? -4.615 6.844 -12.712 1.00 4.22 52 ALA A O 8
ATOM 12664 N N . LEU A 1 53 ? -2.469 6.302 -13.120 1.00 33.01 53 LEU A N 8
ATOM 12665 C CA . LEU A 1 53 ? -1.987 6.785 -11.831 1.00 72.02 53 LEU A CA 8
ATOM 12666 C C . LEU A 1 53 ? -2.285 8.272 -11.661 1.00 32.23 53 LEU A C 8
ATOM 12667 O O . LEU A 1 53 ? -2.300 8.787 -10.544 1.00 12.00 53 LEU A O 8
ATOM 12683 N N . GLU A 1 54 ? -2.524 8.954 -12.777 1.00 44.03 54 GLU A N 8
ATOM 12684 C CA . GLU A 1 54 ? -2.823 10.380 -12.750 1.00 41.24 54 GLU A CA 8
ATOM 12685 C C . GLU A 1 54 ? -4.157 10.643 -12.057 1.00 42.44 54 GLU A C 8
ATOM 12686 O O . GLU A 1 54 ? -4.294 11.600 -11.294 1.00 34.21 54 GLU A O 8
ATOM 12699 N N . ARG A 1 55 ? -5.137 9.789 -12.329 1.00 32.31 55 ARG A N 8
ATOM 12700 C CA . ARG A 1 55 ? -6.461 9.929 -11.734 1.00 1.22 55 ARG A CA 8
ATOM 12701 C C . ARG A 1 55 ? -6.462 9.440 -10.288 1.00 43.34 55 ARG A C 8
ATOM 12702 O O . ARG A 1 55 ? -7.178 9.974 -9.440 1.00 43.23 55 ARG A O 8
ATOM 12723 N N . THR A 1 56 ? -5.653 8.421 -10.013 1.00 44.13 56 THR A N 8
ATOM 12724 C CA . THR A 1 56 ? -5.561 7.859 -8.672 1.00 22.02 56 THR A CA 8
ATOM 12725 C C . THR A 1 56 ? -4.776 8.779 -7.743 1.00 32.34 56 THR A C 8
ATOM 12726 O O . THR A 1 56 ? -5.198 9.049 -6.619 1.00 32.41 56 THR A O 8
ATOM 12737 N N . ARG A 1 57 ? -3.631 9.256 -8.220 1.00 35.20 57 ARG A N 8
ATOM 12738 C CA . ARG A 1 57 ? -2.787 10.145 -7.431 1.00 65.35 57 ARG A CA 8
ATOM 12739 C C . ARG A 1 57 ? -3.579 11.352 -6.939 1.00 14.24 57 ARG A C 8
ATOM 12740 O O . ARG A 1 57 ? -3.257 11.937 -5.904 1.00 41.24 57 ARG A O 8
ATOM 12761 N N . GLN A 1 58 ? -4.615 11.719 -7.686 1.00 32.02 58 GLN A N 8
ATOM 12762 C CA . GLN A 1 58 ? -5.452 12.857 -7.325 1.00 55.31 58 GLN A CA 8
ATOM 12763 C C . GLN A 1 58 ? -6.155 12.616 -5.993 1.00 31.25 58 GLN A C 8
ATOM 12764 O O . GLN A 1 58 ? -6.265 13.520 -5.164 1.00 22.05 58 GLN A O 8
ATOM 12778 N N . LEU A 1 59 ? -6.629 11.391 -5.793 1.00 64.12 59 LEU A N 8
ATOM 12779 C CA . LEU A 1 59 ? -7.321 11.029 -4.561 1.00 32.01 59 LEU A CA 8
ATOM 12780 C C . LEU A 1 59 ? -6.347 10.459 -3.536 1.00 11.44 59 LEU A C 8
ATOM 12781 O O . LEU A 1 59 ? -6.756 9.850 -2.547 1.00 3.30 59 LEU A O 8
ATOM 12797 N N . ASP A 1 60 ? -5.056 10.662 -3.777 1.00 32.32 60 ASP A N 8
ATOM 12798 C CA . ASP A 1 60 ? -4.023 10.170 -2.874 1.00 14.32 60 ASP A CA 8
ATOM 12799 C C . ASP A 1 60 ? -4.022 8.646 -2.826 1.00 31.14 60 ASP A C 8
ATOM 12800 O O . ASP A 1 60 ? -4.460 8.045 -1.844 1.00 24.02 60 ASP A O 8
ATOM 12810 N N . ILE A 1 61 ? -3.530 8.026 -3.893 1.00 24.30 61 ILE A N 8
ATOM 12811 C CA . ILE A 1 61 ? -3.473 6.571 -3.973 1.00 40.34 61 ILE A CA 8
ATOM 12812 C C . ILE A 1 61 ? -2.085 6.099 -4.391 1.00 62.42 61 ILE A C 8
ATOM 12813 O O . ILE A 1 61 ? -1.502 6.583 -5.361 1.00 1.41 61 ILE A O 8
ATOM 12829 N N . PRO A 1 62 ? -1.541 5.127 -3.643 1.00 33.42 62 PRO A N 8
ATOM 12830 C CA . PRO A 1 62 ? -0.216 4.564 -3.918 1.00 63.31 62 PRO A CA 8
ATOM 12831 C C . PRO A 1 62 ? -0.194 3.729 -5.195 1.00 34.15 62 PRO A C 8
ATOM 12832 O O . PRO A 1 62 ? -1.122 2.967 -5.465 1.00 52.10 62 PRO A O 8
ATOM 12843 N N . ASP A 1 63 ? 0.871 3.878 -5.974 1.00 21.32 63 ASP A N 8
ATOM 12844 C CA . ASP A 1 63 ? 1.015 3.136 -7.222 1.00 33.01 63 ASP A CA 8
ATOM 12845 C C . ASP A 1 63 ? 1.203 1.646 -6.950 1.00 3.31 63 ASP A C 8
ATOM 12846 O O . ASP A 1 63 ? 1.156 0.828 -7.867 1.00 3.11 63 ASP A O 8
ATOM 12856 N N . GLU A 1 64 ? 1.418 1.304 -5.683 1.00 61.43 64 GLU A N 8
ATOM 12857 C CA . GLU A 1 64 ? 1.616 -0.087 -5.292 1.00 72.22 64 GLU A CA 8
ATOM 12858 C C . GLU A 1 64 ? 0.292 -0.845 -5.291 1.00 75.51 64 GLU A C 8
ATOM 12859 O O . GLU A 1 64 ? 0.233 -2.018 -5.663 1.00 52.55 64 GLU A O 8
ATOM 12872 N N . LYS A 1 65 ? -0.771 -0.168 -4.869 1.00 34.42 65 LYS A N 8
ATOM 12873 C CA . LYS A 1 65 ? -2.096 -0.776 -4.818 1.00 43.33 65 LYS A CA 8
ATOM 12874 C C . LYS A 1 65 ? -2.863 -0.516 -6.110 1.00 42.14 65 LYS A C 8
ATOM 12875 O O . LYS A 1 65 ? -3.692 -1.326 -6.527 1.00 12.12 65 LYS A O 8
ATOM 12894 N N . THR A 1 66 ? -2.580 0.619 -6.744 1.00 11.15 66 THR A N 8
ATOM 12895 C CA . THR A 1 66 ? -3.242 0.986 -7.989 1.00 35.51 66 THR A CA 8
ATOM 12896 C C . THR A 1 66 ? -2.708 0.166 -9.158 1.00 11.22 66 THR A C 8
ATOM 12897 O O . THR A 1 66 ? -3.430 -0.113 -10.115 1.00 13.30 66 THR A O 8
ATOM 12908 N N . MET A 1 67 ? -1.438 -0.216 -9.074 1.00 33.35 67 MET A N 8
ATOM 12909 C CA . MET A 1 67 ? -0.806 -1.006 -10.125 1.00 73.24 67 MET A CA 8
ATOM 12910 C C . MET A 1 67 ? -1.657 -2.223 -10.476 1.00 42.31 67 MET A C 8
ATOM 12911 O O . MET A 1 67 ? -2.087 -2.401 -11.616 1.00 25.15 67 MET A O 8
ATOM 12925 N N . PRO A 1 68 ? -1.907 -3.080 -9.475 1.00 42.34 68 PRO A N 8
ATOM 12926 C CA . PRO A 1 68 ? -2.709 -4.294 -9.654 1.00 5.05 68 PRO A CA 8
ATOM 12927 C C . PRO A 1 68 ? -4.183 -3.987 -9.889 1.00 52.23 68 PRO A C 8
ATOM 12928 O O . PRO A 1 68 ? -4.944 -4.846 -10.334 1.00 14.14 68 PRO A O 8
ATOM 12939 N N . VAL A 1 69 ? -4.581 -2.754 -9.588 1.00 13.01 69 VAL A N 8
ATOM 12940 C CA . VAL A 1 69 ? -5.965 -2.332 -9.768 1.00 63.21 69 VAL A CA 8
ATOM 12941 C C . VAL A 1 69 ? -6.244 -1.967 -11.222 1.00 0.43 69 VAL A C 8
ATOM 12942 O O . VAL A 1 69 ? -7.141 -2.526 -11.853 1.00 63.53 69 VAL A O 8
ATOM 12955 N N . LEU A 1 70 ? -5.468 -1.025 -11.748 1.00 71.34 70 LEU A N 8
ATOM 12956 C CA . LEU A 1 70 ? -5.631 -0.584 -13.129 1.00 20.43 70 LEU A CA 8
ATOM 12957 C C . LEU A 1 70 ? -5.507 -1.760 -14.094 1.00 40.31 70 LEU A C 8
ATOM 12958 O O . LEU A 1 70 ? -6.229 -1.837 -15.088 1.00 31.31 70 LEU A O 8
ATOM 12974 N N . MET A 1 71 ? -4.589 -2.672 -13.792 1.00 70.15 71 MET A N 8
ATOM 12975 C CA . MET A 1 71 ? -4.374 -3.845 -14.632 1.00 73.51 71 MET A CA 8
ATOM 12976 C C . MET A 1 71 ? -5.565 -4.794 -14.553 1.00 23.30 71 MET A C 8
ATOM 12977 O O . MET A 1 71 ? -5.815 -5.571 -15.476 1.00 73.23 71 MET A O 8
ATOM 12991 N N . LYS A 1 72 ? -6.298 -4.729 -13.447 1.00 2.33 72 LYS A N 8
ATOM 12992 C CA . LYS A 1 72 ? -7.463 -5.582 -13.248 1.00 41.11 72 LYS A CA 8
ATOM 12993 C C . LYS A 1 72 ? -8.533 -5.294 -14.297 1.00 30.32 72 LYS A C 8
ATOM 12994 O O . LYS A 1 72 ? -9.291 -6.184 -14.685 1.00 25.22 72 LYS A O 8
ATOM 13013 N N . LEU A 1 73 ? -8.588 -4.048 -14.752 1.00 74.23 73 LEU A N 8
ATOM 13014 C CA . LEU A 1 73 ? -9.565 -3.643 -15.757 1.00 61.33 73 LEU A CA 8
ATOM 13015 C C . LEU A 1 73 ? -9.098 -4.029 -17.157 1.00 45.30 73 LEU A C 8
ATOM 13016 O O . LEU A 1 73 ? -9.843 -4.635 -17.928 1.00 44.43 73 LEU A O 8
ATOM 13032 N N . LEU A 1 74 ? -7.858 -3.676 -17.479 1.00 1.01 74 LEU A N 8
ATOM 13033 C CA . LEU A 1 74 ? -7.288 -3.987 -18.785 1.00 22.31 74 LEU A CA 8
ATOM 13034 C C . LEU A 1 74 ? -7.120 -5.493 -18.962 1.00 13.11 74 LEU A C 8
ATOM 13035 O O . LEU A 1 74 ? -7.055 -5.992 -20.084 1.00 45.23 74 LEU A O 8
ATOM 13051 N N . GLU A 1 75 ? -7.053 -6.210 -17.844 1.00 63.41 75 GLU A N 8
ATOM 13052 C CA . GLU A 1 75 ? -6.894 -7.659 -17.877 1.00 25.41 75 GLU A CA 8
ATOM 13053 C C . GLU A 1 75 ? -8.169 -8.335 -18.373 1.00 33.40 75 GLU A C 8
ATOM 13054 O O . GLU A 1 75 ? -8.135 -9.139 -19.304 1.00 35.44 75 GLU A O 8
ATOM 13067 N N . GLU A 1 76 ? -9.291 -8.004 -17.742 1.00 35.04 76 GLU A N 8
ATOM 13068 C CA . GLU A 1 76 ? -10.577 -8.581 -18.118 1.00 10.31 76 GLU A CA 8
ATOM 13069 C C . GLU A 1 76 ? -11.121 -7.919 -19.381 1.00 64.53 76 GLU A C 8
ATOM 13070 O O . GLU A 1 76 ? -11.705 -8.582 -20.238 1.00 72.23 76 GLU A O 8
ATOM 13083 N N . ALA A 1 77 ? -10.924 -6.610 -19.489 1.00 51.30 77 ALA A N 8
ATOM 13084 C CA . ALA A 1 77 ? -11.392 -5.859 -20.647 1.00 54.01 77 ALA A CA 8
ATOM 13085 C C . ALA A 1 77 ? -10.526 -6.139 -21.870 1.00 72.04 77 ALA A C 8
ATOM 13086 O O . ALA A 1 77 ? -10.862 -5.742 -22.985 1.00 60.01 77 ALA A O 8
ATOM 13093 N N . GLY A 1 78 ? -9.409 -6.826 -21.653 1.00 3.23 78 GLY A N 8
ATOM 13094 C CA . GLY A 1 78 ? -8.511 -7.147 -22.747 1.00 0.12 78 GLY A CA 8
ATOM 13095 C C . GLY A 1 78 ? -7.499 -6.049 -23.008 1.00 52.44 78 GLY A C 8
ATOM 13096 O O . GLY A 1 78 ? -6.531 -6.247 -23.741 1.00 31.41 78 GLY A O 8
ATOM 13100 N N . GLY A 1 79 ? -7.724 -4.884 -22.407 1.00 60.13 79 GLY A N 8
ATOM 13101 C CA . GLY A 1 79 ? -6.817 -3.766 -22.593 1.00 0.43 79 GLY A CA 8
ATOM 13102 C C . GLY A 1 79 ? -7.439 -2.641 -23.395 1.00 51.12 79 GLY A C 8
ATOM 13103 O O . GLY A 1 79 ? -6.821 -2.111 -24.317 1.00 31.43 79 GLY A O 8
ATOM 13107 N N . ASN A 1 80 ? -8.668 -2.275 -23.044 1.00 71.53 80 ASN A N 8
ATOM 13108 C CA . ASN A 1 80 ? -9.376 -1.208 -23.740 1.00 50.23 80 ASN A CA 8
ATOM 13109 C C . ASN A 1 80 ? -9.497 0.030 -22.856 1.00 50.25 80 ASN A C 8
ATOM 13110 O O . ASN A 1 80 ? -10.355 0.095 -21.975 1.00 5.02 80 ASN A O 8
ATOM 13121 N N . TRP A 1 81 ? -8.635 1.011 -23.099 1.00 71.23 81 TRP A N 8
ATOM 13122 C CA . TRP A 1 81 ? -8.645 2.248 -22.327 1.00 35.50 81 TRP A CA 8
ATOM 13123 C C . TRP A 1 81 ? -9.894 3.069 -22.631 1.00 11.42 81 TRP A C 8
ATOM 13124 O O . TRP A 1 81 ? -10.393 3.798 -21.773 1.00 64.35 81 TRP A O 8
ATOM 13145 N N . SER A 1 82 ? -10.393 2.946 -23.856 1.00 44.45 82 SER A N 8
ATOM 13146 C CA . SER A 1 82 ? -11.581 3.682 -24.275 1.00 63.42 82 SER A CA 8
ATOM 13147 C C . SER A 1 82 ? -12.744 3.421 -23.322 1.00 70.01 82 SER A C 8
ATOM 13148 O O . SER A 1 82 ? -13.333 4.354 -22.777 1.00 75.05 82 SER A O 8
ATOM 13156 N N . TYR A 1 83 ? -13.068 2.148 -23.128 1.00 24.10 83 TYR A N 8
ATOM 13157 C CA . TYR A 1 83 ? -14.161 1.764 -22.243 1.00 4.42 83 TYR A CA 8
ATOM 13158 C C . TYR A 1 83 ? -13.769 1.948 -20.780 1.00 43.02 83 TYR A C 8
ATOM 13159 O O . TYR A 1 83 ? -14.586 2.354 -19.954 1.00 54.44 83 TYR A O 8
ATOM 13177 N N . ILE A 1 84 ? -12.513 1.646 -20.469 1.00 21.10 84 ILE A N 8
ATOM 13178 C CA . ILE A 1 84 ? -12.011 1.780 -19.107 1.00 62.34 84 ILE A CA 8
ATOM 13179 C C . ILE A 1 84 ? -11.980 3.241 -18.673 1.00 60.23 84 ILE A C 8
ATOM 13180 O O . ILE A 1 84 ? -12.036 3.548 -17.482 1.00 1.32 84 ILE A O 8
ATOM 13196 N N . LYS A 1 85 ? -11.894 4.141 -19.647 1.00 25.41 85 LYS A N 8
ATOM 13197 C CA . LYS A 1 85 ? -11.859 5.571 -19.369 1.00 34.21 85 LYS A CA 8
ATOM 13198 C C . LYS A 1 85 ? -13.223 6.208 -19.621 1.00 4.12 85 LYS A C 8
ATOM 13199 O O . LYS A 1 85 ? -13.404 7.409 -19.419 1.00 51.24 85 LYS A O 8
ATOM 13218 N N . LEU A 1 86 ? -14.177 5.396 -20.060 1.00 23.42 86 LEU A N 8
ATOM 13219 C CA . LEU A 1 86 ? -15.525 5.879 -20.339 1.00 2.25 86 LEU A CA 8
ATOM 13220 C C . LEU A 1 86 ? -16.068 6.683 -19.162 1.00 31.22 86 LEU A C 8
ATOM 13221 O O . LEU A 1 86 ? -16.858 7.610 -19.343 1.00 32.02 86 LEU A O 8
ATOM 13237 N N . ASP A 1 87 ? -15.639 6.323 -17.957 1.00 41.11 87 ASP A N 8
ATOM 13238 C CA . ASP A 1 87 ? -16.080 7.013 -16.751 1.00 72.21 87 ASP A CA 8
ATOM 13239 C C . ASP A 1 87 ? -14.896 7.630 -16.015 1.00 1.50 87 ASP A C 8
ATOM 13240 O O . ASP A 1 87 ? -14.942 7.828 -14.801 1.00 5.33 87 ASP A O 8
ATOM 13250 N N . ASN A 1 88 ? -13.836 7.933 -16.758 1.00 52.12 88 ASN A N 8
ATOM 13251 C CA . ASN A 1 88 ? -12.638 8.528 -16.175 1.00 61.21 88 ASN A CA 8
ATOM 13252 C C . ASN A 1 88 ? -11.961 7.555 -15.214 1.00 45.24 88 ASN A C 8
ATOM 13253 O O . ASN A 1 88 ? -11.542 7.937 -14.122 1.00 4.12 88 ASN A O 8
ATOM 13264 N N . TYR A 1 89 ? -11.857 6.298 -15.630 1.00 21.12 89 TYR A N 8
ATOM 13265 C CA . TYR A 1 89 ? -11.232 5.270 -14.806 1.00 10.23 89 TYR A CA 8
ATOM 13266 C C . TYR A 1 89 ? -11.994 5.081 -13.498 1.00 52.25 89 TYR A C 8
ATOM 13267 O O . TYR A 1 89 ? -11.404 4.794 -12.456 1.00 54.44 89 TYR A O 8
ATOM 13285 N N . THR A 1 90 ? -13.313 5.245 -13.560 1.00 44.22 90 THR A N 8
ATOM 13286 C CA . THR A 1 90 ? -14.158 5.095 -12.383 1.00 33.21 90 THR A CA 8
ATOM 13287 C C . THR A 1 90 ? -13.888 3.769 -11.679 1.00 75.34 90 THR A C 8
ATOM 13288 O O . THR A 1 90 ? -13.972 3.678 -10.455 1.00 14.03 90 THR A O 8
ATOM 13299 N N . ALA A 1 91 ? -13.564 2.744 -12.461 1.00 53.11 91 ALA A N 8
ATOM 13300 C CA . ALA A 1 91 ? -13.280 1.425 -11.912 1.00 32.33 91 ALA A CA 8
ATOM 13301 C C . ALA A 1 91 ? -12.252 1.507 -10.788 1.00 42.32 91 ALA A C 8
ATOM 13302 O O . ALA A 1 91 ? -12.329 0.768 -9.806 1.00 65.13 91 ALA A O 8
ATOM 13309 N N . LEU A 1 92 ? -11.290 2.410 -10.940 1.00 5.43 92 LEU A N 8
ATOM 13310 C CA . LEU A 1 92 ? -10.243 2.590 -9.938 1.00 32.52 92 LEU A CA 8
ATOM 13311 C C . LEU A 1 92 ? -10.825 3.131 -8.636 1.00 23.24 92 LEU A C 8
ATOM 13312 O O . LEU A 1 92 ? -10.373 2.773 -7.548 1.00 15.14 92 LEU A O 8
ATOM 13328 N N . VAL A 1 93 ? -11.830 3.991 -8.754 1.00 44.44 93 VAL A N 8
ATOM 13329 C CA . VAL A 1 93 ? -12.475 4.579 -7.586 1.00 51.22 93 VAL A CA 8
ATOM 13330 C C . VAL A 1 93 ? -13.137 3.508 -6.728 1.00 11.44 93 VAL A C 8
ATOM 13331 O O . VAL A 1 93 ? -12.936 3.460 -5.513 1.00 62.51 93 VAL A O 8
ATOM 13344 N N . ASP A 1 94 ? -13.926 2.650 -7.364 1.00 43.22 94 ASP A N 8
ATOM 13345 C CA . ASP A 1 94 ? -14.617 1.577 -6.658 1.00 41.33 94 ASP A CA 8
ATOM 13346 C C . ASP A 1 94 ? -13.649 0.457 -6.290 1.00 12.50 94 ASP A C 8
ATOM 13347 O O . ASP A 1 94 ? -13.823 -0.219 -5.277 1.00 73.25 94 ASP A O 8
ATOM 13357 N N . ALA A 1 95 ? -12.628 0.268 -7.119 1.00 22.11 95 ALA A N 8
ATOM 13358 C CA . ALA A 1 95 ? -11.631 -0.768 -6.880 1.00 31.44 95 ALA A CA 8
ATOM 13359 C C . ALA A 1 95 ? -10.759 -0.423 -5.678 1.00 24.23 95 ALA A C 8
ATOM 13360 O O . ALA A 1 95 ? -10.678 -1.190 -4.718 1.00 33.01 95 ALA A O 8
ATOM 13367 N N . ILE A 1 96 ? -10.107 0.732 -5.738 1.00 40.34 96 ILE A N 8
ATOM 13368 C CA . ILE A 1 96 ? -9.240 1.177 -4.654 1.00 42.44 96 ILE A CA 8
ATOM 13369 C C . ILE A 1 96 ? -10.000 1.238 -3.333 1.00 21.44 96 ILE A C 8
ATOM 13370 O O . ILE A 1 96 ? -9.518 0.757 -2.306 1.00 70.15 96 ILE A O 8
ATOM 13386 N N . TYR A 1 97 ? -11.188 1.828 -3.366 1.00 54.23 97 TYR A N 8
ATOM 13387 C CA . TYR A 1 97 ? -12.015 1.952 -2.172 1.00 14.02 97 TYR A CA 8
ATOM 13388 C C . TYR A 1 97 ? -12.370 0.578 -1.611 1.00 73.01 97 TYR A C 8
ATOM 13389 O O . TYR A 1 97 ? -12.547 0.415 -0.403 1.00 72.31 97 TYR A O 8
ATOM 13407 N N . SER A 1 98 ? -12.472 -0.407 -2.497 1.00 5.32 98 SER A N 8
ATOM 13408 C CA . SER A 1 98 ? -12.808 -1.768 -2.093 1.00 13.32 98 SER A CA 8
ATOM 13409 C C . SER A 1 98 ? -11.604 -2.461 -1.464 1.00 22.34 98 SER A C 8
ATOM 13410 O O . SER A 1 98 ? -11.673 -2.953 -0.338 1.00 73.22 98 SER A O 8
ATOM 13418 N N . VAL A 1 99 ? -10.498 -2.497 -2.202 1.00 11.53 99 VAL A N 8
ATOM 13419 C CA . VAL A 1 99 ? -9.276 -3.129 -1.717 1.00 72.54 99 VAL A CA 8
ATOM 13420 C C . VAL A 1 99 ? -8.749 -2.425 -0.473 1.00 15.04 99 VAL A C 8
ATOM 13421 O O . VAL A 1 99 ? -8.477 -3.062 0.544 1.00 74.10 99 VAL A O 8
ATOM 13434 N N . GLU A 1 100 ? -8.608 -1.106 -0.560 1.00 65.23 100 GLU A N 8
ATOM 13435 C CA . GLU A 1 100 ? -8.111 -0.315 0.560 1.00 73.20 100 GLU A CA 8
ATOM 13436 C C . GLU A 1 100 ? -8.887 -0.633 1.835 1.00 24.44 100 GLU A C 8
ATOM 13437 O O . GLU A 1 100 ? -8.342 -0.567 2.937 1.00 34.14 100 GLU A O 8
ATOM 13450 N N . ASP A 1 101 ? -10.160 -0.978 1.677 1.00 63.14 101 ASP A N 8
ATOM 13451 C CA . ASP A 1 101 ? -11.011 -1.307 2.814 1.00 5.42 101 ASP A CA 8
ATOM 13452 C C . ASP A 1 101 ? -10.374 -2.397 3.671 1.00 74.02 101 ASP A C 8
ATOM 13453 O O . ASP A 1 101 ? -10.326 -2.287 4.895 1.00 20.02 101 ASP A O 8
ATOM 13463 N N . GLU A 1 102 ? -9.890 -3.449 3.017 1.00 73.23 102 GLU A N 8
ATOM 13464 C CA . GLU A 1 102 ? -9.259 -4.560 3.721 1.00 73.14 102 GLU A CA 8
ATOM 13465 C C . GLU A 1 102 ? -7.949 -4.957 3.046 1.00 11.41 102 GLU A C 8
ATOM 13466 O O . GLU A 1 102 ? -7.915 -5.235 1.849 1.00 64.14 102 GLU A O 8
ATOM 13479 N N . ASN A 1 103 ? -6.873 -4.979 3.825 1.00 42.30 103 ASN A N 8
ATOM 13480 C CA . ASN A 1 103 ? -5.559 -5.340 3.304 1.00 1.11 103 ASN A CA 8
ATOM 13481 C C . ASN A 1 103 ? -5.055 -6.628 3.948 1.00 45.24 103 ASN A C 8
ATOM 13482 O O . ASN A 1 103 ? -4.676 -7.574 3.256 1.00 22.04 103 ASN A O 8
ATOM 13493 N N . LYS A 1 104 ? -5.051 -6.658 5.276 1.00 52.41 104 LYS A N 8
ATOM 13494 C CA . LYS A 1 104 ? -4.595 -7.829 6.015 1.00 41.20 104 LYS A CA 8
ATOM 13495 C C . LYS A 1 104 ? -5.770 -8.723 6.397 1.00 52.22 104 LYS A C 8
ATOM 13496 O O . LYS A 1 104 ? -5.628 -9.941 6.493 1.00 73.24 104 LYS A O 8
ATOM 13515 N N . GLN A 1 105 ? -6.929 -8.108 6.613 1.00 72.41 105 GLN A N 8
ATOM 13516 C CA . GLN A 1 105 ? -8.128 -8.850 6.984 1.00 32.42 105 GLN A CA 8
ATOM 13517 C C . GLN A 1 105 ? -8.386 -9.992 6.007 1.00 73.45 105 GLN A C 8
ATOM 13518 O O . GLN A 1 105 ? -7.925 -9.963 4.866 1.00 50.43 105 GLN A O 8
ATOM 13532 N N . SER A 1 106 ? -9.126 -10.998 6.462 1.00 72.21 106 SER A N 8
ATOM 13533 C CA . SER A 1 106 ? -9.442 -12.153 5.629 1.00 30.14 106 SER A CA 8
ATOM 13534 C C . SER A 1 106 ? -8.168 -12.844 5.153 1.00 33.21 106 SER A C 8
ATOM 13535 O O . SER A 1 106 ? -7.888 -12.898 3.956 1.00 55.13 106 SER A O 8
ATOM 13543 N N . GLU A 1 107 ? -7.399 -13.373 6.101 1.00 34.33 107 GLU A N 8
ATOM 13544 C CA . GLU A 1 107 ? -6.155 -14.060 5.779 1.00 12.14 107 GLU A CA 8
ATOM 13545 C C . GLU A 1 107 ? -6.009 -15.335 6.605 1.00 4.14 107 GLU A C 8
ATOM 13546 O O . GLU A 1 107 ? -6.405 -15.383 7.768 1.00 30.03 107 GLU A O 8
ATOM 13559 N N . GLY A 1 108 ? -5.435 -16.367 5.993 1.00 62.01 108 GLY A N 8
ATOM 13560 C CA . GLY A 1 108 ? -5.247 -17.628 6.686 1.00 65.32 108 GLY A CA 8
ATOM 13561 C C . GLY A 1 108 ? -6.543 -18.394 6.860 1.00 72.25 108 GLY A C 8
ATOM 13562 O O . GLY A 1 108 ? -6.804 -19.358 6.140 1.00 31.31 108 GLY A O 8
ATOM 13566 N N . SER A 1 109 ? -7.357 -17.965 7.819 1.00 32.34 109 SER A N 8
ATOM 13567 C CA . SER A 1 109 ? -8.631 -18.620 8.090 1.00 72.42 109 SER A CA 8
ATOM 13568 C C . SER A 1 109 ? -9.787 -17.834 7.478 1.00 14.11 109 SER A C 8
ATOM 13569 O O . SER A 1 109 ? -10.493 -18.330 6.602 1.00 31.32 109 SER A O 8
ATOM 13577 N N . MET A 1 1 ? 29.638 -64.259 -21.182 1.00 55.03 1 MET A N 9
ATOM 13578 C CA . MET A 1 1 ? 30.668 -64.183 -22.211 1.00 3.23 1 MET A CA 9
ATOM 13579 C C . MET A 1 1 ? 30.190 -63.356 -23.400 1.00 42.14 1 MET A C 9
ATOM 13580 O O . MET A 1 1 ? 29.038 -63.463 -23.819 1.00 54.53 1 MET A O 9
ATOM 13594 N N . GLY A 1 2 ? 31.082 -62.532 -23.940 1.00 1.32 2 GLY A N 9
ATOM 13595 C CA . GLY A 1 2 ? 30.732 -61.698 -25.074 1.00 44.42 2 GLY A CA 9
ATOM 13596 C C . GLY A 1 2 ? 31.107 -60.245 -24.865 1.00 62.01 2 GLY A C 9
ATOM 13597 O O . GLY A 1 2 ? 31.117 -59.756 -23.735 1.00 64.22 2 GLY A O 9
ATOM 13601 N N . SER A 1 3 ? 31.418 -59.552 -25.956 1.00 71.25 3 SER A N 9
ATOM 13602 C CA . SER A 1 3 ? 31.800 -58.146 -25.885 1.00 13.24 3 SER A CA 9
ATOM 13603 C C . SER A 1 3 ? 31.393 -57.408 -27.156 1.00 10.24 3 SER A C 9
ATOM 13604 O O . SER A 1 3 ? 31.595 -57.901 -28.266 1.00 22.53 3 SER A O 9
ATOM 13612 N N . SER A 1 4 ? 30.819 -56.221 -26.985 1.00 42.21 4 SER A N 9
ATOM 13613 C CA . SER A 1 4 ? 30.379 -55.415 -28.118 1.00 21.01 4 SER A CA 9
ATOM 13614 C C . SER A 1 4 ? 30.624 -53.933 -27.857 1.00 53.51 4 SER A C 9
ATOM 13615 O O . SER A 1 4 ? 30.447 -53.449 -26.739 1.00 72.40 4 SER A O 9
ATOM 13623 N N . HIS A 1 5 ? 31.034 -53.215 -28.898 1.00 14.31 5 HIS A N 9
ATOM 13624 C CA . HIS A 1 5 ? 31.305 -51.786 -28.784 1.00 72.24 5 HIS A CA 9
ATOM 13625 C C . HIS A 1 5 ? 30.301 -50.976 -29.598 1.00 42.41 5 HIS A C 9
ATOM 13626 O O . HIS A 1 5 ? 29.794 -51.443 -30.619 1.00 72.13 5 HIS A O 9
ATOM 13641 N N . HIS A 1 6 ? 30.020 -49.760 -29.141 1.00 64.25 6 HIS A N 9
ATOM 13642 C CA . HIS A 1 6 ? 29.076 -48.885 -29.828 1.00 4.21 6 HIS A CA 9
ATOM 13643 C C . HIS A 1 6 ? 29.708 -47.528 -30.121 1.00 71.03 6 HIS A C 9
ATOM 13644 O O . HIS A 1 6 ? 30.573 -47.061 -29.379 1.00 13.30 6 HIS A O 9
ATOM 13659 N N . HIS A 1 7 ? 29.271 -46.899 -31.208 1.00 72.20 7 HIS A N 9
ATOM 13660 C CA . HIS A 1 7 ? 29.795 -45.595 -31.599 1.00 12.12 7 HIS A CA 9
ATOM 13661 C C . HIS A 1 7 ? 28.674 -44.684 -32.091 1.00 31.43 7 HIS A C 9
ATOM 13662 O O . HIS A 1 7 ? 27.990 -44.995 -33.067 1.00 70.40 7 HIS A O 9
ATOM 13677 N N . HIS A 1 8 ? 28.490 -43.559 -31.407 1.00 44.34 8 HIS A N 9
ATOM 13678 C CA . HIS A 1 8 ? 27.451 -42.603 -31.774 1.00 1.21 8 HIS A CA 9
ATOM 13679 C C . HIS A 1 8 ? 28.063 -41.330 -32.353 1.00 3.01 8 HIS A C 9
ATOM 13680 O O . HIS A 1 8 ? 29.135 -40.897 -31.929 1.00 71.33 8 HIS A O 9
ATOM 13695 N N . HIS A 1 9 ? 27.376 -40.737 -33.324 1.00 51.11 9 HIS A N 9
ATOM 13696 C CA . HIS A 1 9 ? 27.853 -39.514 -33.961 1.00 64.21 9 HIS A CA 9
ATOM 13697 C C . HIS A 1 9 ? 26.933 -38.341 -33.638 1.00 70.13 9 HIS A C 9
ATOM 13698 O O . HIS A 1 9 ? 25.712 -38.491 -33.585 1.00 74.34 9 HIS A O 9
ATOM 13713 N N . HIS A 1 10 ? 27.528 -37.171 -33.423 1.00 4.42 10 HIS A N 9
ATOM 13714 C CA . HIS A 1 10 ? 26.762 -35.971 -33.107 1.00 70.45 10 HIS A CA 9
ATOM 13715 C C . HIS A 1 10 ? 26.216 -35.324 -34.375 1.00 42.23 10 HIS A C 9
ATOM 13716 O O . HIS A 1 10 ? 26.830 -34.415 -34.934 1.00 4.43 10 HIS A O 9
ATOM 13731 N N . SER A 1 11 ? 25.058 -35.798 -34.825 1.00 75.11 11 SER A N 9
ATOM 13732 C CA . SER A 1 11 ? 24.431 -35.269 -36.030 1.00 34.03 11 SER A CA 9
ATOM 13733 C C . SER A 1 11 ? 24.130 -33.781 -35.877 1.00 60.43 11 SER A C 9
ATOM 13734 O O . SER A 1 11 ? 23.766 -33.318 -34.796 1.00 24.13 11 SER A O 9
ATOM 13742 N N . SER A 1 12 ? 24.283 -33.037 -36.968 1.00 12.02 12 SER A N 9
ATOM 13743 C CA . SER A 1 12 ? 24.031 -31.601 -36.955 1.00 63.40 12 SER A CA 9
ATOM 13744 C C . SER A 1 12 ? 22.537 -31.313 -36.843 1.00 51.24 12 SER A C 9
ATOM 13745 O O . SER A 1 12 ? 21.706 -32.199 -37.034 1.00 64.13 12 SER A O 9
ATOM 13753 N N . GLY A 1 13 ? 22.203 -30.064 -36.530 1.00 32.24 13 GLY A N 9
ATOM 13754 C CA . GLY A 1 13 ? 20.811 -29.679 -36.397 1.00 70.32 13 GLY A CA 9
ATOM 13755 C C . GLY A 1 13 ? 20.411 -29.437 -34.955 1.00 12.04 13 GLY A C 9
ATOM 13756 O O . GLY A 1 13 ? 21.110 -28.738 -34.218 1.00 64.20 13 GLY A O 9
ATOM 13760 N N . LEU A 1 14 ? 19.285 -30.012 -34.549 1.00 70.13 14 LEU A N 9
ATOM 13761 C CA . LEU A 1 14 ? 18.792 -29.854 -33.185 1.00 52.20 14 LEU A CA 9
ATOM 13762 C C . LEU A 1 14 ? 18.670 -28.378 -32.819 1.00 35.14 14 LEU A C 9
ATOM 13763 O O . LEU A 1 14 ? 18.950 -27.984 -31.686 1.00 22.01 14 LEU A O 9
ATOM 13779 N N . VAL A 1 15 ? 18.249 -27.566 -33.783 1.00 2.32 15 VAL A N 9
ATOM 13780 C CA . VAL A 1 15 ? 18.087 -26.134 -33.561 1.00 21.52 15 VAL A CA 9
ATOM 13781 C C . VAL A 1 15 ? 17.240 -25.863 -32.323 1.00 10.41 15 VAL A C 9
ATOM 13782 O O . VAL A 1 15 ? 16.437 -26.693 -31.895 1.00 40.32 15 VAL A O 9
ATOM 13795 N N . PRO A 1 16 ? 17.420 -24.673 -31.732 1.00 31.34 16 PRO A N 9
ATOM 13796 C CA . PRO A 1 16 ? 16.680 -24.263 -30.534 1.00 3.55 16 PRO A CA 9
ATOM 13797 C C . PRO A 1 16 ? 15.206 -24.006 -30.825 1.00 72.33 16 PRO A C 9
ATOM 13798 O O . PRO A 1 16 ? 14.759 -24.116 -31.966 1.00 4.24 16 PRO A O 9
ATOM 13809 N N . ARG A 1 17 ? 14.455 -23.661 -29.784 1.00 73.11 17 ARG A N 9
ATOM 13810 C CA . ARG A 1 17 ? 13.030 -23.387 -29.927 1.00 1.02 17 ARG A CA 9
ATOM 13811 C C . ARG A 1 17 ? 12.487 -22.669 -28.696 1.00 72.50 17 ARG A C 9
ATOM 13812 O O . ARG A 1 17 ? 13.116 -22.668 -27.637 1.00 42.55 17 ARG A O 9
ATOM 13833 N N . GLY A 1 18 ? 11.316 -22.058 -28.841 1.00 41.14 18 GLY A N 9
ATOM 13834 C CA . GLY A 1 18 ? 10.709 -21.344 -27.733 1.00 44.44 18 GLY A CA 9
ATOM 13835 C C . GLY A 1 18 ? 10.149 -22.278 -26.678 1.00 53.34 18 GLY A C 9
ATOM 13836 O O . GLY A 1 18 ? 9.112 -22.908 -26.884 1.00 10.55 18 GLY A O 9
ATOM 13840 N N . SER A 1 19 ? 10.838 -22.367 -25.545 1.00 32.13 19 SER A N 9
ATOM 13841 C CA . SER A 1 19 ? 10.407 -23.235 -24.455 1.00 11.41 19 SER A CA 9
ATOM 13842 C C . SER A 1 19 ? 10.349 -22.466 -23.138 1.00 14.33 19 SER A C 9
ATOM 13843 O O . SER A 1 19 ? 11.199 -21.618 -22.863 1.00 22.03 19 SER A O 9
ATOM 13851 N N . HIS A 1 20 ? 9.341 -22.769 -22.328 1.00 60.53 20 HIS A N 9
ATOM 13852 C CA . HIS A 1 20 ? 9.171 -22.107 -21.038 1.00 13.12 20 HIS A CA 9
ATOM 13853 C C . HIS A 1 20 ? 9.160 -23.125 -19.903 1.00 64.55 20 HIS A C 9
ATOM 13854 O O . HIS A 1 20 ? 8.512 -22.918 -18.877 1.00 71.25 20 HIS A O 9
ATOM 13869 N N . MET A 1 21 ? 9.880 -24.226 -20.093 1.00 41.23 21 MET A N 9
ATOM 13870 C CA . MET A 1 21 ? 9.952 -25.277 -19.084 1.00 55.33 21 MET A CA 9
ATOM 13871 C C . MET A 1 21 ? 11.338 -25.328 -18.452 1.00 32.05 21 MET A C 9
ATOM 13872 O O . MET A 1 21 ? 12.324 -24.906 -19.058 1.00 71.40 21 MET A O 9
ATOM 13886 N N . ILE A 1 22 ? 11.408 -25.849 -17.231 1.00 51.21 22 ILE A N 9
ATOM 13887 C CA . ILE A 1 22 ? 12.675 -25.956 -16.518 1.00 63.23 22 ILE A CA 9
ATOM 13888 C C . ILE A 1 22 ? 12.544 -26.863 -15.299 1.00 34.21 22 ILE A C 9
ATOM 13889 O O . ILE A 1 22 ? 11.503 -26.893 -14.644 1.00 74.43 22 ILE A O 9
ATOM 13905 N N . SER A 1 23 ? 13.609 -27.599 -14.999 1.00 1.21 23 SER A N 9
ATOM 13906 C CA . SER A 1 23 ? 13.614 -28.509 -13.859 1.00 40.14 23 SER A CA 9
ATOM 13907 C C . SER A 1 23 ? 13.827 -27.745 -12.556 1.00 14.22 23 SER A C 9
ATOM 13908 O O . SER A 1 23 ? 14.793 -27.989 -11.830 1.00 1.53 23 SER A O 9
ATOM 13916 N N . LEU A 1 24 ? 12.920 -26.820 -12.264 1.00 13.32 24 LEU A N 9
ATOM 13917 C CA . LEU A 1 24 ? 13.008 -26.019 -11.048 1.00 63.50 24 LEU A CA 9
ATOM 13918 C C . LEU A 1 24 ? 12.485 -26.798 -9.844 1.00 52.35 24 LEU A C 9
ATOM 13919 O O . LEU A 1 24 ? 13.214 -27.034 -8.881 1.00 42.24 24 LEU A O 9
ATOM 13935 N N . SER A 1 25 ? 11.218 -27.195 -9.908 1.00 51.30 25 SER A N 9
ATOM 13936 C CA . SER A 1 25 ? 10.597 -27.946 -8.824 1.00 21.13 25 SER A CA 9
ATOM 13937 C C . SER A 1 25 ? 10.675 -29.446 -9.087 1.00 64.11 25 SER A C 9
ATOM 13938 O O . SER A 1 25 ? 9.660 -30.142 -9.087 1.00 15.12 25 SER A O 9
ATOM 13946 N N . GLY A 1 26 ? 11.890 -29.939 -9.312 1.00 3.01 26 GLY A N 9
ATOM 13947 C CA . GLY A 1 26 ? 12.080 -31.354 -9.574 1.00 43.14 26 GLY A CA 9
ATOM 13948 C C . GLY A 1 26 ? 13.087 -31.987 -8.635 1.00 64.34 26 GLY A C 9
ATOM 13949 O O . GLY A 1 26 ? 14.220 -32.268 -9.026 1.00 31.10 26 GLY A O 9
ATOM 13953 N N . LEU A 1 27 ? 12.674 -32.212 -7.393 1.00 31.42 27 LEU A N 9
ATOM 13954 C CA . LEU A 1 27 ? 13.549 -32.815 -6.393 1.00 24.12 27 LEU A CA 9
ATOM 13955 C C . LEU A 1 27 ? 14.958 -32.238 -6.484 1.00 73.53 27 LEU A C 9
ATOM 13956 O O . LEU A 1 27 ? 15.946 -32.947 -6.288 1.00 41.41 27 LEU A O 9
ATOM 13972 N N . THR A 1 28 ? 15.044 -30.944 -6.778 1.00 40.12 28 THR A N 9
ATOM 13973 C CA . THR A 1 28 ? 16.331 -30.270 -6.893 1.00 21.43 28 THR A CA 9
ATOM 13974 C C . THR A 1 28 ? 16.384 -29.030 -6.007 1.00 22.34 28 THR A C 9
ATOM 13975 O O . THR A 1 28 ? 17.421 -28.719 -5.422 1.00 75.20 28 THR A O 9
ATOM 13986 N N . SER A 1 29 ? 15.259 -28.329 -5.912 1.00 13.32 29 SER A N 9
ATOM 13987 C CA . SER A 1 29 ? 15.179 -27.121 -5.100 1.00 73.41 29 SER A CA 9
ATOM 13988 C C . SER A 1 29 ? 13.734 -26.649 -4.969 1.00 30.41 29 SER A C 9
ATOM 13989 O O . SER A 1 29 ? 12.957 -26.722 -5.920 1.00 40.21 29 SER A O 9
ATOM 13997 N N . SER A 1 30 ? 13.381 -26.167 -3.781 1.00 53.52 30 SER A N 9
ATOM 13998 C CA . SER A 1 30 ? 12.029 -25.686 -3.523 1.00 62.42 30 SER A CA 9
ATOM 13999 C C . SER A 1 30 ? 11.752 -24.398 -4.294 1.00 21.23 30 SER A C 9
ATOM 14000 O O . SER A 1 30 ? 12.567 -23.960 -5.105 1.00 13.53 30 SER A O 9
ATOM 14008 N N . VAL A 1 31 ? 10.595 -23.797 -4.035 1.00 34.35 31 VAL A N 9
ATOM 14009 C CA . VAL A 1 31 ? 10.210 -22.560 -4.701 1.00 4.32 31 VAL A CA 9
ATOM 14010 C C . VAL A 1 31 ? 10.510 -21.348 -3.827 1.00 62.44 31 VAL A C 9
ATOM 14011 O O . VAL A 1 31 ? 9.735 -20.392 -3.790 1.00 15.23 31 VAL A O 9
ATOM 14024 N N . GLU A 1 32 ? 11.637 -21.395 -3.124 1.00 32.11 32 GLU A N 9
ATOM 14025 C CA . GLU A 1 32 ? 12.038 -20.300 -2.249 1.00 64.23 32 GLU A CA 9
ATOM 14026 C C . GLU A 1 32 ? 12.528 -19.106 -3.062 1.00 13.03 32 GLU A C 9
ATOM 14027 O O . GLU A 1 32 ? 12.500 -17.968 -2.592 1.00 3.21 32 GLU A O 9
ATOM 14040 N N . SER A 1 33 ? 12.979 -19.373 -4.283 1.00 61.12 33 SER A N 9
ATOM 14041 C CA . SER A 1 33 ? 13.480 -18.322 -5.160 1.00 10.20 33 SER A CA 9
ATOM 14042 C C . SER A 1 33 ? 12.572 -18.148 -6.373 1.00 40.52 33 SER A C 9
ATOM 14043 O O . SER A 1 33 ? 12.567 -17.096 -7.012 1.00 51.32 33 SER A O 9
ATOM 14051 N N . ASP A 1 34 ? 11.806 -19.187 -6.685 1.00 63.12 34 ASP A N 9
ATOM 14052 C CA . ASP A 1 34 ? 10.891 -19.150 -7.821 1.00 1.12 34 ASP A CA 9
ATOM 14053 C C . ASP A 1 34 ? 9.938 -17.965 -7.712 1.00 53.44 34 ASP A C 9
ATOM 14054 O O . ASP A 1 34 ? 9.435 -17.463 -8.719 1.00 33.13 34 ASP A O 9
ATOM 14064 N N . LEU A 1 35 ? 9.690 -17.521 -6.485 1.00 34.33 35 LEU A N 9
ATOM 14065 C CA . LEU A 1 35 ? 8.795 -16.394 -6.243 1.00 31.03 35 LEU A CA 9
ATOM 14066 C C . LEU A 1 35 ? 9.312 -15.132 -6.927 1.00 1.22 35 LEU A C 9
ATOM 14067 O O . LEU A 1 35 ? 8.540 -14.233 -7.259 1.00 64.12 35 LEU A O 9
ATOM 14083 N N . ASP A 1 36 ? 10.623 -15.074 -7.136 1.00 33.20 36 ASP A N 9
ATOM 14084 C CA . ASP A 1 36 ? 11.243 -13.923 -7.783 1.00 2.24 36 ASP A CA 9
ATOM 14085 C C . ASP A 1 36 ? 10.565 -13.617 -9.115 1.00 24.32 36 ASP A C 9
ATOM 14086 O O . ASP A 1 36 ? 10.532 -12.469 -9.556 1.00 25.20 36 ASP A O 9
ATOM 14096 N N . MET A 1 37 ? 10.026 -14.654 -9.750 1.00 54.02 37 MET A N 9
ATOM 14097 C CA . MET A 1 37 ? 9.348 -14.495 -11.031 1.00 25.22 37 MET A CA 9
ATOM 14098 C C . MET A 1 37 ? 8.280 -13.410 -10.951 1.00 51.10 37 MET A C 9
ATOM 14099 O O . MET A 1 37 ? 7.979 -12.750 -11.945 1.00 75.54 37 MET A O 9
ATOM 14113 N N . GLN A 1 38 ? 7.712 -13.231 -9.763 1.00 61.22 38 GLN A N 9
ATOM 14114 C CA . GLN A 1 38 ? 6.677 -12.226 -9.554 1.00 64.13 38 GLN A CA 9
ATOM 14115 C C . GLN A 1 38 ? 7.172 -10.842 -9.962 1.00 72.13 38 GLN A C 9
ATOM 14116 O O . GLN A 1 38 ? 6.379 -9.966 -10.306 1.00 75.02 38 GLN A O 9
ATOM 14130 N N . GLN A 1 39 ? 8.487 -10.653 -9.919 1.00 3.35 39 GLN A N 9
ATOM 14131 C CA . GLN A 1 39 ? 9.087 -9.376 -10.282 1.00 0.41 39 GLN A CA 9
ATOM 14132 C C . GLN A 1 39 ? 8.646 -8.944 -11.678 1.00 31.21 39 GLN A C 9
ATOM 14133 O O . GLN A 1 39 ? 8.488 -7.754 -11.948 1.00 10.20 39 GLN A O 9
ATOM 14147 N N . ALA A 1 40 ? 8.449 -9.920 -12.558 1.00 53.04 40 ALA A N 9
ATOM 14148 C CA . ALA A 1 40 ? 8.023 -9.640 -13.924 1.00 11.34 40 ALA A CA 9
ATOM 14149 C C . ALA A 1 40 ? 6.655 -8.968 -13.947 1.00 25.34 40 ALA A C 9
ATOM 14150 O O . ALA A 1 40 ? 6.315 -8.264 -14.897 1.00 45.00 40 ALA A O 9
ATOM 14157 N N . MET A 1 41 ? 5.874 -9.192 -12.896 1.00 52.12 41 MET A N 9
ATOM 14158 C CA . MET A 1 41 ? 4.541 -8.606 -12.796 1.00 21.24 41 MET A CA 9
ATOM 14159 C C . MET A 1 41 ? 4.622 -7.136 -12.398 1.00 73.45 41 MET A C 9
ATOM 14160 O O . MET A 1 41 ? 3.934 -6.289 -12.970 1.00 54.12 41 MET A O 9
ATOM 14174 N N . LEU A 1 42 ? 5.465 -6.839 -11.414 1.00 62.53 42 LEU A N 9
ATOM 14175 C CA . LEU A 1 42 ? 5.634 -5.471 -10.939 1.00 71.33 42 LEU A CA 9
ATOM 14176 C C . LEU A 1 42 ? 6.303 -4.605 -12.002 1.00 71.51 42 LEU A C 9
ATOM 14177 O O . LEU A 1 42 ? 6.064 -3.399 -12.078 1.00 62.33 42 LEU A O 9
ATOM 14193 N N . THR A 1 43 ? 7.143 -5.228 -12.823 1.00 13.10 43 THR A N 9
ATOM 14194 C CA . THR A 1 43 ? 7.847 -4.514 -13.882 1.00 64.52 43 THR A CA 9
ATOM 14195 C C . THR A 1 43 ? 7.160 -4.715 -15.229 1.00 34.25 43 THR A C 9
ATOM 14196 O O . THR A 1 43 ? 7.812 -4.715 -16.273 1.00 54.04 43 THR A O 9
ATOM 14207 N N . ASN A 1 44 ? 5.844 -4.886 -15.197 1.00 63.43 44 ASN A N 9
ATOM 14208 C CA . ASN A 1 44 ? 5.070 -5.089 -16.417 1.00 75.25 44 ASN A CA 9
ATOM 14209 C C . ASN A 1 44 ? 4.335 -3.811 -16.812 1.00 43.45 44 ASN A C 9
ATOM 14210 O O . ASN A 1 44 ? 3.624 -3.776 -17.817 1.00 23.31 44 ASN A O 9
ATOM 14221 N N . LYS A 1 45 ? 4.512 -2.762 -16.015 1.00 43.40 45 LYS A N 9
ATOM 14222 C CA . LYS A 1 45 ? 3.869 -1.481 -16.282 1.00 33.01 45 LYS A CA 9
ATOM 14223 C C . LYS A 1 45 ? 4.168 -1.007 -17.701 1.00 60.54 45 LYS A C 9
ATOM 14224 O O . LYS A 1 45 ? 4.981 -1.604 -18.407 1.00 34.21 45 LYS A O 9
ATOM 14243 N N . ASP A 1 46 ? 3.506 0.069 -18.112 1.00 71.33 46 ASP A N 9
ATOM 14244 C CA . ASP A 1 46 ? 3.702 0.625 -19.445 1.00 1.41 46 ASP A CA 9
ATOM 14245 C C . ASP A 1 46 ? 3.648 2.149 -19.412 1.00 33.01 46 ASP A C 9
ATOM 14246 O O . ASP A 1 46 ? 3.425 2.749 -18.361 1.00 64.25 46 ASP A O 9
ATOM 14256 N N . GLU A 1 47 ? 3.855 2.769 -20.570 1.00 12.33 47 GLU A N 9
ATOM 14257 C CA . GLU A 1 47 ? 3.831 4.223 -20.672 1.00 1.55 47 GLU A CA 9
ATOM 14258 C C . GLU A 1 47 ? 2.422 4.762 -20.443 1.00 14.23 47 GLU A C 9
ATOM 14259 O O . GLU A 1 47 ? 2.234 5.769 -19.761 1.00 41.03 47 GLU A O 9
ATOM 14272 N N . LYS A 1 48 ? 1.436 4.084 -21.018 1.00 43.14 48 LYS A N 9
ATOM 14273 C CA . LYS A 1 48 ? 0.042 4.492 -20.879 1.00 34.33 48 LYS A CA 9
ATOM 14274 C C . LYS A 1 48 ? -0.460 4.231 -19.463 1.00 63.34 48 LYS A C 9
ATOM 14275 O O . LYS A 1 48 ? -1.299 4.969 -18.945 1.00 72.34 48 LYS A O 9
ATOM 14294 N N . VAL A 1 49 ? 0.058 3.176 -18.840 1.00 40.45 49 VAL A N 9
ATOM 14295 C CA . VAL A 1 49 ? -0.338 2.821 -17.483 1.00 65.51 49 VAL A CA 9
ATOM 14296 C C . VAL A 1 49 ? -0.091 3.974 -16.517 1.00 50.42 49 VAL A C 9
ATOM 14297 O O . VAL A 1 49 ? -0.792 4.120 -15.514 1.00 13.33 49 VAL A O 9
ATOM 14310 N N . LEU A 1 50 ? 0.908 4.793 -16.826 1.00 22.45 50 LEU A N 9
ATOM 14311 C CA . LEU A 1 50 ? 1.249 5.936 -15.986 1.00 2.12 50 LEU A CA 9
ATOM 14312 C C . LEU A 1 50 ? 0.135 6.978 -16.007 1.00 63.51 50 LEU A C 9
ATOM 14313 O O . LEU A 1 50 ? 0.027 7.805 -15.102 1.00 44.14 50 LEU A O 9
ATOM 14329 N N . LYS A 1 51 ? -0.693 6.930 -17.045 1.00 44.41 51 LYS A N 9
ATOM 14330 C CA . LYS A 1 51 ? -1.802 7.867 -17.184 1.00 15.53 51 LYS A CA 9
ATOM 14331 C C . LYS A 1 51 ? -2.893 7.573 -16.160 1.00 44.24 51 LYS A C 9
ATOM 14332 O O . LYS A 1 51 ? -3.519 8.489 -15.626 1.00 24.32 51 LYS A O 9
ATOM 14351 N N . ALA A 1 52 ? -3.116 6.291 -15.891 1.00 24.52 52 ALA A N 9
ATOM 14352 C CA . ALA A 1 52 ? -4.130 5.877 -14.929 1.00 0.41 52 ALA A CA 9
ATOM 14353 C C . ALA A 1 52 ? -3.797 6.383 -13.529 1.00 3.51 52 ALA A C 9
ATOM 14354 O O . ALA A 1 52 ? -4.675 6.845 -12.800 1.00 40.41 52 ALA A O 9
ATOM 14361 N N . LEU A 1 53 ? -2.524 6.292 -13.160 1.00 34.10 53 LEU A N 9
ATOM 14362 C CA . LEU A 1 53 ? -2.075 6.740 -11.846 1.00 30.53 53 LEU A CA 9
ATOM 14363 C C . LEU A 1 53 ? -2.428 8.207 -11.621 1.00 13.55 53 LEU A C 9
ATOM 14364 O O . LEU A 1 53 ? -2.540 8.660 -10.484 1.00 72.45 53 LEU A O 9
ATOM 14380 N N . GLU A 1 54 ? -2.600 8.944 -12.715 1.00 25.44 54 GLU A N 9
ATOM 14381 C CA . GLU A 1 54 ? -2.940 10.358 -12.637 1.00 74.04 54 GLU A CA 9
ATOM 14382 C C . GLU A 1 54 ? -4.219 10.567 -11.830 1.00 42.34 54 GLU A C 9
ATOM 14383 O O . GLU A 1 54 ? -4.250 11.360 -10.889 1.00 22.33 54 GLU A O 9
ATOM 14396 N N . ARG A 1 55 ? -5.272 9.849 -12.206 1.00 43.13 55 ARG A N 9
ATOM 14397 C CA . ARG A 1 55 ? -6.554 9.957 -11.520 1.00 24.21 55 ARG A CA 9
ATOM 14398 C C . ARG A 1 55 ? -6.465 9.385 -10.109 1.00 72.50 55 ARG A C 9
ATOM 14399 O O . ARG A 1 55 ? -7.140 9.854 -9.192 1.00 72.32 55 ARG A O 9
ATOM 14420 N N . THR A 1 56 ? -5.626 8.367 -9.939 1.00 3.24 56 THR A N 9
ATOM 14421 C CA . THR A 1 56 ? -5.449 7.730 -8.641 1.00 23.03 56 THR A CA 9
ATOM 14422 C C . THR A 1 56 ? -4.632 8.612 -7.703 1.00 21.11 56 THR A C 9
ATOM 14423 O O . THR A 1 56 ? -4.827 8.589 -6.487 1.00 44.23 56 THR A O 9
ATOM 14434 N N . ARG A 1 57 ? -3.718 9.389 -8.275 1.00 0.03 57 ARG A N 9
ATOM 14435 C CA . ARG A 1 57 ? -2.871 10.278 -7.489 1.00 21.41 57 ARG A CA 9
ATOM 14436 C C . ARG A 1 57 ? -3.692 11.408 -6.874 1.00 41.12 57 ARG A C 9
ATOM 14437 O O . ARG A 1 57 ? -3.425 11.845 -5.756 1.00 75.22 57 ARG A O 9
ATOM 14458 N N . GLN A 1 58 ? -4.693 11.876 -7.614 1.00 4.14 58 GLN A N 9
ATOM 14459 C CA . GLN A 1 58 ? -5.552 12.956 -7.143 1.00 31.15 58 GLN A CA 9
ATOM 14460 C C . GLN A 1 58 ? -6.379 12.507 -5.943 1.00 40.45 58 GLN A C 9
ATOM 14461 O O . GLN A 1 58 ? -6.635 13.289 -5.025 1.00 22.34 58 GLN A O 9
ATOM 14475 N N . LEU A 1 59 ? -6.797 11.247 -5.957 1.00 62.03 59 LEU A N 9
ATOM 14476 C CA . LEU A 1 59 ? -7.598 10.694 -4.869 1.00 53.43 59 LEU A CA 9
ATOM 14477 C C . LEU A 1 59 ? -6.705 10.134 -3.766 1.00 4.31 59 LEU A C 9
ATOM 14478 O O . LEU A 1 59 ? -7.188 9.517 -2.817 1.00 63.32 59 LEU A O 9
ATOM 14494 N N . ASP A 1 60 ? -5.402 10.355 -3.899 1.00 21.41 60 ASP A N 9
ATOM 14495 C CA . ASP A 1 60 ? -4.442 9.874 -2.912 1.00 35.11 60 ASP A CA 9
ATOM 14496 C C . ASP A 1 60 ? -4.405 8.349 -2.886 1.00 13.21 60 ASP A C 9
ATOM 14497 O O . ASP A 1 60 ? -4.948 7.721 -1.976 1.00 72.33 60 ASP A O 9
ATOM 14507 N N . ILE A 1 61 ? -3.763 7.761 -3.889 1.00 42.13 61 ILE A N 9
ATOM 14508 C CA . ILE A 1 61 ? -3.657 6.310 -3.981 1.00 54.24 61 ILE A CA 9
ATOM 14509 C C . ILE A 1 61 ? -2.252 5.888 -4.395 1.00 25.15 61 ILE A C 9
ATOM 14510 O O . ILE A 1 61 ? -1.681 6.400 -5.359 1.00 14.43 61 ILE A O 9
ATOM 14526 N N . PRO A 1 62 ? -1.679 4.928 -3.653 1.00 33.02 62 PRO A N 9
ATOM 14527 C CA . PRO A 1 62 ? -0.334 4.413 -3.926 1.00 74.24 62 PRO A CA 9
ATOM 14528 C C . PRO A 1 62 ? -0.277 3.590 -5.208 1.00 53.41 62 PRO A C 9
ATOM 14529 O O . PRO A 1 62 ? -1.186 2.813 -5.498 1.00 24.43 62 PRO A O 9
ATOM 14540 N N . ASP A 1 63 ? 0.796 3.767 -5.972 1.00 71.13 63 ASP A N 9
ATOM 14541 C CA . ASP A 1 63 ? 0.971 3.039 -7.223 1.00 30.42 63 ASP A CA 9
ATOM 14542 C C . ASP A 1 63 ? 1.179 1.551 -6.961 1.00 31.11 63 ASP A C 9
ATOM 14543 O O . ASP A 1 63 ? 1.152 0.739 -7.885 1.00 5.53 63 ASP A O 9
ATOM 14553 N N . GLU A 1 64 ? 1.389 1.201 -5.696 1.00 42.22 64 GLU A N 9
ATOM 14554 C CA . GLU A 1 64 ? 1.603 -0.190 -5.314 1.00 31.51 64 GLU A CA 9
ATOM 14555 C C . GLU A 1 64 ? 0.289 -0.964 -5.317 1.00 73.54 64 GLU A C 9
ATOM 14556 O O . GLU A 1 64 ? 0.260 -2.162 -5.599 1.00 70.53 64 GLU A O 9
ATOM 14569 N N . LYS A 1 65 ? -0.801 -0.271 -5.001 1.00 14.11 65 LYS A N 9
ATOM 14570 C CA . LYS A 1 65 ? -2.120 -0.891 -4.966 1.00 13.32 65 LYS A CA 9
ATOM 14571 C C . LYS A 1 65 ? -2.894 -0.591 -6.246 1.00 63.52 65 LYS A C 9
ATOM 14572 O O . LYS A 1 65 ? -3.788 -1.345 -6.635 1.00 72.50 65 LYS A O 9
ATOM 14591 N N . THR A 1 66 ? -2.546 0.514 -6.898 1.00 41.24 66 THR A N 9
ATOM 14592 C CA . THR A 1 66 ? -3.209 0.913 -8.134 1.00 72.33 66 THR A CA 9
ATOM 14593 C C . THR A 1 66 ? -2.755 0.048 -9.305 1.00 75.44 66 THR A C 9
ATOM 14594 O O . THR A 1 66 ? -3.514 -0.187 -10.244 1.00 63.13 66 THR A O 9
ATOM 14605 N N . MET A 1 67 ? -1.514 -0.423 -9.241 1.00 54.14 67 MET A N 9
ATOM 14606 C CA . MET A 1 67 ? -0.961 -1.264 -10.296 1.00 51.02 67 MET A CA 9
ATOM 14607 C C . MET A 1 67 ? -1.913 -2.406 -10.636 1.00 20.23 67 MET A C 9
ATOM 14608 O O . MET A 1 67 ? -2.365 -2.553 -11.772 1.00 73.43 67 MET A O 9
ATOM 14622 N N . PRO A 1 68 ? -2.226 -3.236 -9.629 1.00 3.30 68 PRO A N 9
ATOM 14623 C CA . PRO A 1 68 ? -3.127 -4.380 -9.798 1.00 74.41 68 PRO A CA 9
ATOM 14624 C C . PRO A 1 68 ? -4.573 -3.950 -10.024 1.00 21.52 68 PRO A C 9
ATOM 14625 O O . PRO A 1 68 ? -5.407 -4.747 -10.454 1.00 74.24 68 PRO A O 9
ATOM 14636 N N . VAL A 1 69 ? -4.862 -2.687 -9.730 1.00 52.45 69 VAL A N 9
ATOM 14637 C CA . VAL A 1 69 ? -6.207 -2.151 -9.903 1.00 63.44 69 VAL A CA 9
ATOM 14638 C C . VAL A 1 69 ? -6.466 -1.772 -11.356 1.00 53.22 69 VAL A C 9
ATOM 14639 O O . VAL A 1 69 ? -7.475 -2.165 -11.943 1.00 25.33 69 VAL A O 9
ATOM 14652 N N . LEU A 1 70 ? -5.548 -1.005 -11.934 1.00 22.23 70 LEU A N 9
ATOM 14653 C CA . LEU A 1 70 ? -5.676 -0.572 -13.321 1.00 11.14 70 LEU A CA 9
ATOM 14654 C C . LEU A 1 70 ? -5.503 -1.749 -14.277 1.00 60.25 70 LEU A C 9
ATOM 14655 O O . LEU A 1 70 ? -6.209 -1.854 -15.280 1.00 64.22 70 LEU A O 9
ATOM 14671 N N . MET A 1 71 ? -4.563 -2.631 -13.957 1.00 44.34 71 MET A N 9
ATOM 14672 C CA . MET A 1 71 ? -4.302 -3.803 -14.786 1.00 12.20 71 MET A CA 9
ATOM 14673 C C . MET A 1 71 ? -5.467 -4.785 -14.722 1.00 61.52 71 MET A C 9
ATOM 14674 O O . MET A 1 71 ? -5.658 -5.598 -15.627 1.00 61.44 71 MET A O 9
ATOM 14688 N N . LYS A 1 72 ? -6.244 -4.705 -13.647 1.00 3.03 72 LYS A N 9
ATOM 14689 C CA . LYS A 1 72 ? -7.391 -5.586 -13.464 1.00 71.30 72 LYS A CA 9
ATOM 14690 C C . LYS A 1 72 ? -8.456 -5.321 -14.524 1.00 14.24 72 LYS A C 9
ATOM 14691 O O . LYS A 1 72 ? -9.190 -6.226 -14.921 1.00 32.50 72 LYS A O 9
ATOM 14710 N N . LEU A 1 73 ? -8.532 -4.075 -14.979 1.00 63.42 73 LEU A N 9
ATOM 14711 C CA . LEU A 1 73 ? -9.506 -3.691 -15.995 1.00 70.24 73 LEU A CA 9
ATOM 14712 C C . LEU A 1 73 ? -8.990 -4.013 -17.394 1.00 55.53 73 LEU A C 9
ATOM 14713 O O . LEU A 1 73 ? -9.728 -4.521 -18.238 1.00 24.42 73 LEU A O 9
ATOM 14729 N N . LEU A 1 74 ? -7.718 -3.713 -17.632 1.00 75.11 74 LEU A N 9
ATOM 14730 C CA . LEU A 1 74 ? -7.101 -3.972 -18.928 1.00 41.22 74 LEU A CA 9
ATOM 14731 C C . LEU A 1 74 ? -6.898 -5.468 -19.145 1.00 43.33 74 LEU A C 9
ATOM 14732 O O . LEU A 1 74 ? -6.815 -5.933 -20.282 1.00 61.03 74 LEU A O 9
ATOM 14748 N N . GLU A 1 75 ? -6.821 -6.215 -18.049 1.00 2.20 75 GLU A N 9
ATOM 14749 C CA . GLU A 1 75 ? -6.630 -7.659 -18.121 1.00 14.53 75 GLU A CA 9
ATOM 14750 C C . GLU A 1 75 ? -7.851 -8.339 -18.732 1.00 23.14 75 GLU A C 9
ATOM 14751 O O . GLU A 1 75 ? -7.733 -9.112 -19.683 1.00 15.12 75 GLU A O 9
ATOM 14764 N N . GLU A 1 76 ? -9.023 -8.048 -18.177 1.00 42.15 76 GLU A N 9
ATOM 14765 C CA . GLU A 1 76 ? -10.266 -8.633 -18.666 1.00 64.41 76 GLU A CA 9
ATOM 14766 C C . GLU A 1 76 ? -10.723 -7.945 -19.950 1.00 63.32 76 GLU A C 9
ATOM 14767 O O . GLU A 1 76 ? -11.216 -8.593 -20.872 1.00 24.21 76 GLU A O 9
ATOM 14780 N N . ALA A 1 77 ? -10.556 -6.628 -20.000 1.00 54.11 77 ALA A N 9
ATOM 14781 C CA . ALA A 1 77 ? -10.949 -5.852 -21.169 1.00 43.42 77 ALA A CA 9
ATOM 14782 C C . ALA A 1 77 ? -9.970 -6.058 -22.320 1.00 55.32 77 ALA A C 9
ATOM 14783 O O . ALA A 1 77 ? -10.243 -5.674 -23.456 1.00 61.33 77 ALA A O 9
ATOM 14790 N N . GLY A 1 78 ? -8.826 -6.665 -22.016 1.00 73.01 78 GLY A N 9
ATOM 14791 C CA . GLY A 1 78 ? -7.823 -6.909 -23.036 1.00 21.02 78 GLY A CA 9
ATOM 14792 C C . GLY A 1 78 ? -6.887 -5.733 -23.222 1.00 51.52 78 GLY A C 9
ATOM 14793 O O . GLY A 1 78 ? -5.879 -5.837 -23.921 1.00 55.21 78 GLY A O 9
ATOM 14797 N N . GLY A 1 79 ? -7.220 -4.607 -22.597 1.00 63.40 79 GLY A N 9
ATOM 14798 C CA . GLY A 1 79 ? -6.392 -3.421 -22.712 1.00 73.22 79 GLY A CA 9
ATOM 14799 C C . GLY A 1 79 ? -7.065 -2.319 -23.506 1.00 12.30 79 GLY A C 9
ATOM 14800 O O . GLY A 1 79 ? -6.475 -1.763 -24.431 1.00 75.15 79 GLY A O 9
ATOM 14804 N N . ASN A 1 80 ? -8.304 -2.004 -23.145 1.00 72.13 80 ASN A N 9
ATOM 14805 C CA . ASN A 1 80 ? -9.059 -0.962 -23.832 1.00 65.41 80 ASN A CA 9
ATOM 14806 C C . ASN A 1 80 ? -9.267 0.247 -22.925 1.00 15.44 80 ASN A C 9
ATOM 14807 O O . ASN A 1 80 ? -10.126 0.236 -22.043 1.00 4.25 80 ASN A O 9
ATOM 14818 N N . TRP A 1 81 ? -8.474 1.290 -23.149 1.00 64.41 81 TRP A N 9
ATOM 14819 C CA . TRP A 1 81 ? -8.571 2.508 -22.353 1.00 34.42 81 TRP A CA 9
ATOM 14820 C C . TRP A 1 81 ? -9.830 3.290 -22.706 1.00 61.43 81 TRP A C 9
ATOM 14821 O O . TRP A 1 81 ? -10.373 4.020 -21.875 1.00 24.31 81 TRP A O 9
ATOM 14842 N N . SER A 1 82 ? -10.291 3.134 -23.942 1.00 42.25 82 SER A N 9
ATOM 14843 C CA . SER A 1 82 ? -11.486 3.831 -24.406 1.00 64.31 82 SER A CA 9
ATOM 14844 C C . SER A 1 82 ? -12.676 3.532 -23.498 1.00 23.04 82 SER A C 9
ATOM 14845 O O . SER A 1 82 ? -13.433 4.431 -23.132 1.00 3.43 82 SER A O 9
ATOM 14853 N N . TYR A 1 83 ? -12.832 2.263 -23.138 1.00 72.53 83 TYR A N 9
ATOM 14854 C CA . TYR A 1 83 ? -13.930 1.844 -22.274 1.00 52.13 83 TYR A CA 9
ATOM 14855 C C . TYR A 1 83 ? -13.549 1.981 -20.803 1.00 5.01 83 TYR A C 9
ATOM 14856 O O . TYR A 1 83 ? -14.373 2.360 -19.970 1.00 64.10 83 TYR A O 9
ATOM 14874 N N . ILE A 1 84 ? -12.295 1.670 -20.492 1.00 61.14 84 ILE A N 9
ATOM 14875 C CA . ILE A 1 84 ? -11.804 1.759 -19.123 1.00 61.11 84 ILE A CA 9
ATOM 14876 C C . ILE A 1 84 ? -11.783 3.205 -18.640 1.00 34.13 84 ILE A C 9
ATOM 14877 O O . ILE A 1 84 ? -11.870 3.472 -17.441 1.00 54.33 84 ILE A O 9
ATOM 14893 N N . LYS A 1 85 ? -11.668 4.136 -19.581 1.00 74.25 85 LYS A N 9
ATOM 14894 C CA . LYS A 1 85 ? -11.640 5.556 -19.253 1.00 40.40 85 LYS A CA 9
ATOM 14895 C C . LYS A 1 85 ? -12.995 6.204 -19.519 1.00 74.33 85 LYS A C 9
ATOM 14896 O O . LYS A 1 85 ? -13.178 7.401 -19.290 1.00 24.30 85 LYS A O 9
ATOM 14915 N N . LEU A 1 86 ? -13.941 5.407 -20.000 1.00 65.44 86 LEU A N 9
ATOM 14916 C CA . LEU A 1 86 ? -15.282 5.902 -20.295 1.00 75.31 86 LEU A CA 9
ATOM 14917 C C . LEU A 1 86 ? -15.848 6.680 -19.111 1.00 23.10 86 LEU A C 9
ATOM 14918 O O . LEU A 1 86 ? -16.623 7.620 -19.286 1.00 54.22 86 LEU A O 9
ATOM 14934 N N . ASP A 1 87 ? -15.454 6.282 -17.906 1.00 12.21 87 ASP A N 9
ATOM 14935 C CA . ASP A 1 87 ? -15.920 6.944 -16.692 1.00 13.45 87 ASP A CA 9
ATOM 14936 C C . ASP A 1 87 ? -14.748 7.532 -15.911 1.00 51.33 87 ASP A C 9
ATOM 14937 O O . ASP A 1 87 ? -14.818 7.689 -14.693 1.00 51.51 87 ASP A O 9
ATOM 14947 N N . ASN A 1 88 ? -13.672 7.856 -16.622 1.00 64.01 88 ASN A N 9
ATOM 14948 C CA . ASN A 1 88 ? -12.485 8.425 -15.995 1.00 42.44 88 ASN A CA 9
ATOM 14949 C C . ASN A 1 88 ? -11.838 7.423 -15.045 1.00 52.30 88 ASN A C 9
ATOM 14950 O O . ASN A 1 88 ? -11.392 7.783 -13.955 1.00 70.21 88 ASN A O 9
ATOM 14961 N N . TYR A 1 89 ? -11.788 6.164 -15.466 1.00 62.30 89 TYR A N 9
ATOM 14962 C CA . TYR A 1 89 ? -11.197 5.109 -14.653 1.00 21.53 89 TYR A CA 9
ATOM 14963 C C . TYR A 1 89 ? -11.980 4.916 -13.358 1.00 64.20 89 TYR A C 9
ATOM 14964 O O . TYR A 1 89 ? -11.403 4.661 -12.300 1.00 34.03 89 TYR A O 9
ATOM 14982 N N . THR A 1 90 ? -13.300 5.037 -13.449 1.00 63.32 90 THR A N 9
ATOM 14983 C CA . THR A 1 90 ? -14.165 4.877 -12.286 1.00 5.12 90 THR A CA 9
ATOM 14984 C C . THR A 1 90 ? -13.866 3.573 -11.555 1.00 55.21 90 THR A C 9
ATOM 14985 O O . THR A 1 90 ? -13.979 3.496 -10.332 1.00 54.14 90 THR A O 9
ATOM 14996 N N . ALA A 1 91 ? -13.484 2.549 -12.312 1.00 71.41 91 ALA A N 9
ATOM 14997 C CA . ALA A 1 91 ? -13.166 1.249 -11.734 1.00 1.10 91 ALA A CA 9
ATOM 14998 C C . ALA A 1 91 ? -12.166 1.387 -10.590 1.00 62.31 91 ALA A C 9
ATOM 14999 O O . ALA A 1 91 ? -12.238 0.658 -9.599 1.00 51.11 91 ALA A O 9
ATOM 15006 N N . LEU A 1 92 ? -11.235 2.323 -10.733 1.00 43.54 92 LEU A N 9
ATOM 15007 C CA . LEU A 1 92 ? -10.220 2.555 -9.712 1.00 71.22 92 LEU A CA 9
ATOM 15008 C C . LEU A 1 92 ? -10.849 3.097 -8.432 1.00 64.15 92 LEU A C 9
ATOM 15009 O O . LEU A 1 92 ? -10.392 2.799 -7.329 1.00 72.43 92 LEU A O 9
ATOM 15025 N N . VAL A 1 93 ? -11.902 3.894 -8.588 1.00 24.24 93 VAL A N 9
ATOM 15026 C CA . VAL A 1 93 ? -12.597 4.475 -7.445 1.00 31.00 93 VAL A CA 9
ATOM 15027 C C . VAL A 1 93 ? -13.260 3.394 -6.598 1.00 71.04 93 VAL A C 9
ATOM 15028 O O . VAL A 1 93 ? -13.108 3.367 -5.377 1.00 55.21 93 VAL A O 9
ATOM 15041 N N . ASP A 1 94 ? -13.997 2.505 -7.255 1.00 40.12 94 ASP A N 9
ATOM 15042 C CA . ASP A 1 94 ? -14.684 1.421 -6.563 1.00 62.31 94 ASP A CA 9
ATOM 15043 C C . ASP A 1 94 ? -13.700 0.334 -6.144 1.00 54.13 94 ASP A C 9
ATOM 15044 O O . ASP A 1 94 ? -13.903 -0.347 -5.139 1.00 24.04 94 ASP A O 9
ATOM 15054 N N . ALA A 1 95 ? -12.633 0.178 -6.920 1.00 42.22 95 ALA A N 9
ATOM 15055 C CA . ALA A 1 95 ? -11.617 -0.825 -6.629 1.00 31.23 95 ALA A CA 9
ATOM 15056 C C . ALA A 1 95 ? -10.763 -0.412 -5.435 1.00 63.54 95 ALA A C 9
ATOM 15057 O O . ALA A 1 95 ? -10.676 -1.137 -4.443 1.00 35.34 95 ALA A O 9
ATOM 15064 N N . ILE A 1 96 ? -10.137 0.755 -5.536 1.00 11.52 96 ILE A N 9
ATOM 15065 C CA . ILE A 1 96 ? -9.291 1.264 -4.463 1.00 43.35 96 ILE A CA 9
ATOM 15066 C C . ILE A 1 96 ? -10.076 1.403 -3.165 1.00 73.44 96 ILE A C 9
ATOM 15067 O O . ILE A 1 96 ? -9.548 1.161 -2.078 1.00 52.20 96 ILE A O 9
ATOM 15083 N N . TYR A 1 97 ? -11.341 1.792 -3.282 1.00 43.53 97 TYR A N 9
ATOM 15084 C CA . TYR A 1 97 ? -12.200 1.964 -2.116 1.00 45.31 97 TYR A CA 9
ATOM 15085 C C . TYR A 1 97 ? -12.340 0.655 -1.345 1.00 32.23 97 TYR A C 9
ATOM 15086 O O . TYR A 1 97 ? -12.444 0.651 -0.119 1.00 52.24 97 TYR A O 9
ATOM 15104 N N . SER A 1 98 ? -12.340 -0.457 -2.074 1.00 2.31 98 SER A N 9
ATOM 15105 C CA . SER A 1 98 ? -12.469 -1.773 -1.460 1.00 65.34 98 SER A CA 9
ATOM 15106 C C . SER A 1 98 ? -11.158 -2.200 -0.809 1.00 63.11 98 SER A C 9
ATOM 15107 O O . SER A 1 98 ? -11.118 -2.529 0.377 1.00 32.52 98 SER A O 9
ATOM 15115 N N . VAL A 1 99 ? -10.085 -2.193 -1.593 1.00 2.14 99 VAL A N 9
ATOM 15116 C CA . VAL A 1 99 ? -8.770 -2.579 -1.094 1.00 42.13 99 VAL A CA 9
ATOM 15117 C C . VAL A 1 99 ? -8.332 -1.677 0.055 1.00 43.32 99 VAL A C 9
ATOM 15118 O O . VAL A 1 99 ? -8.005 -2.155 1.140 1.00 32.31 99 VAL A O 9
ATOM 15131 N N . GLU A 1 100 ? -8.330 -0.371 -0.192 1.00 4.10 100 GLU A N 9
ATOM 15132 C CA . GLU A 1 100 ? -7.933 0.597 0.822 1.00 33.20 100 GLU A CA 9
ATOM 15133 C C . GLU A 1 100 ? -8.684 0.357 2.129 1.00 2.23 100 GLU A C 9
ATOM 15134 O O . GLU A 1 100 ? -8.166 0.619 3.213 1.00 15.03 100 GLU A O 9
ATOM 15147 N N . ASP A 1 101 ? -9.909 -0.145 2.016 1.00 45.12 101 ASP A N 9
ATOM 15148 C CA . ASP A 1 101 ? -10.733 -0.422 3.186 1.00 43.23 101 ASP A CA 9
ATOM 15149 C C . ASP A 1 101 ? -9.985 -1.304 4.181 1.00 4.14 101 ASP A C 9
ATOM 15150 O O . ASP A 1 101 ? -9.625 -0.859 5.270 1.00 23.32 101 ASP A O 9
ATOM 15160 N N . GLU A 1 102 ? -9.757 -2.556 3.798 1.00 3.33 102 GLU A N 9
ATOM 15161 C CA . GLU A 1 102 ? -9.053 -3.501 4.657 1.00 73.43 102 GLU A CA 9
ATOM 15162 C C . GLU A 1 102 ? -7.862 -4.116 3.930 1.00 15.24 102 GLU A C 9
ATOM 15163 O O . GLU A 1 102 ? -8.013 -4.722 2.871 1.00 1.31 102 GLU A O 9
ATOM 15176 N N . ASN A 1 103 ? -6.675 -3.953 4.507 1.00 52.32 103 ASN A N 9
ATOM 15177 C CA . ASN A 1 103 ? -5.456 -4.490 3.914 1.00 44.52 103 ASN A CA 9
ATOM 15178 C C . ASN A 1 103 ? -4.834 -5.553 4.815 1.00 52.24 103 ASN A C 9
ATOM 15179 O O . ASN A 1 103 ? -4.069 -6.401 4.356 1.00 21.40 103 ASN A O 9
ATOM 15190 N N . LYS A 1 104 ? -5.169 -5.501 6.099 1.00 43.04 104 LYS A N 9
ATOM 15191 C CA . LYS A 1 104 ? -4.648 -6.460 7.066 1.00 53.33 104 LYS A CA 9
ATOM 15192 C C . LYS A 1 104 ? -5.768 -7.325 7.633 1.00 1.23 104 LYS A C 9
ATOM 15193 O O . LYS A 1 104 ? -5.515 -8.271 8.379 1.00 73.24 104 LYS A O 9
ATOM 15212 N N . GLN A 1 105 ? -7.003 -6.997 7.271 1.00 64.15 105 GLN A N 9
ATOM 15213 C CA . GLN A 1 105 ? -8.162 -7.748 7.744 1.00 55.52 105 GLN A CA 9
ATOM 15214 C C . GLN A 1 105 ? -8.174 -7.827 9.267 1.00 52.14 105 GLN A C 9
ATOM 15215 O O . GLN A 1 105 ? -7.585 -8.733 9.856 1.00 52.14 105 GLN A O 9
ATOM 15229 N N . SER A 1 106 ? -8.849 -6.872 9.898 1.00 62.54 106 SER A N 9
ATOM 15230 C CA . SER A 1 106 ? -8.935 -6.831 11.354 1.00 22.02 106 SER A CA 9
ATOM 15231 C C . SER A 1 106 ? -10.134 -6.003 11.804 1.00 32.42 106 SER A C 9
ATOM 15232 O O . SER A 1 106 ? -10.923 -5.537 10.984 1.00 60.13 106 SER A O 9
ATOM 15240 N N . GLU A 1 107 ? -10.263 -5.825 13.116 1.00 20.01 107 GLU A N 9
ATOM 15241 C CA . GLU A 1 107 ? -11.366 -5.053 13.676 1.00 22.03 107 GLU A CA 9
ATOM 15242 C C . GLU A 1 107 ? -10.851 -3.808 14.392 1.00 53.34 107 GLU A C 9
ATOM 15243 O O . GLU A 1 107 ? -10.648 -3.815 15.605 1.00 54.42 107 GLU A O 9
ATOM 15256 N N . GLY A 1 108 ? -10.640 -2.739 13.629 1.00 13.02 108 GLY A N 9
ATOM 15257 C CA . GLY A 1 108 ? -10.150 -1.501 14.207 1.00 31.02 108 GLY A CA 9
ATOM 15258 C C . GLY A 1 108 ? -11.018 -0.311 13.850 1.00 33.53 108 GLY A C 9
ATOM 15259 O O . GLY A 1 108 ? -12.054 -0.082 14.473 1.00 41.11 108 GLY A O 9
ATOM 15263 N N . SER A 1 109 ? -10.593 0.450 12.847 1.00 3.30 109 SER A N 9
ATOM 15264 C CA . SER A 1 109 ? -11.337 1.627 12.412 1.00 2.33 109 SER A CA 9
ATOM 15265 C C . SER A 1 109 ? -12.793 1.272 12.121 1.00 13.43 109 SER A C 9
ATOM 15266 O O . SER A 1 109 ? -13.642 2.153 11.994 1.00 22.04 109 SER A O 9
ATOM 15274 N N . MET A 1 1 ? 49.338 6.725 12.195 1.00 4.22 1 MET A N 10
ATOM 15275 C CA . MET A 1 1 ? 48.672 7.386 11.078 1.00 5.23 1 MET A CA 10
ATOM 15276 C C . MET A 1 1 ? 48.198 6.366 10.048 1.00 53.54 1 MET A C 10
ATOM 15277 O O . MET A 1 1 ? 48.726 5.258 9.968 1.00 34.51 1 MET A O 10
ATOM 15291 N N . GLY A 1 2 ? 47.197 6.750 9.260 1.00 23.32 2 GLY A N 10
ATOM 15292 C CA . GLY A 1 2 ? 46.667 5.856 8.245 1.00 5.15 2 GLY A CA 10
ATOM 15293 C C . GLY A 1 2 ? 45.220 6.151 7.912 1.00 55.13 2 GLY A C 10
ATOM 15294 O O . GLY A 1 2 ? 44.330 5.945 8.737 1.00 30.14 2 GLY A O 10
ATOM 15298 N N . SER A 1 3 ? 44.981 6.638 6.698 1.00 32.14 3 SER A N 10
ATOM 15299 C CA . SER A 1 3 ? 43.630 6.968 6.259 1.00 13.21 3 SER A CA 10
ATOM 15300 C C . SER A 1 3 ? 43.353 6.391 4.874 1.00 1.23 3 SER A C 10
ATOM 15301 O O . SER A 1 3 ? 43.896 6.861 3.874 1.00 2.22 3 SER A O 10
ATOM 15309 N N . SER A 1 4 ? 42.504 5.370 4.824 1.00 62.14 4 SER A N 10
ATOM 15310 C CA . SER A 1 4 ? 42.157 4.726 3.563 1.00 41.22 4 SER A CA 10
ATOM 15311 C C . SER A 1 4 ? 40.780 4.073 3.647 1.00 22.21 4 SER A C 10
ATOM 15312 O O . SER A 1 4 ? 40.357 3.624 4.713 1.00 1.24 4 SER A O 10
ATOM 15320 N N . HIS A 1 5 ? 40.086 4.022 2.515 1.00 71.02 5 HIS A N 10
ATOM 15321 C CA . HIS A 1 5 ? 38.757 3.423 2.460 1.00 42.53 5 HIS A CA 10
ATOM 15322 C C . HIS A 1 5 ? 38.849 1.904 2.348 1.00 11.32 5 HIS A C 10
ATOM 15323 O O . HIS A 1 5 ? 39.298 1.372 1.332 1.00 1.11 5 HIS A O 10
ATOM 15338 N N . HIS A 1 6 ? 38.424 1.212 3.400 1.00 42.11 6 HIS A N 10
ATOM 15339 C CA . HIS A 1 6 ? 38.460 -0.246 3.421 1.00 71.43 6 HIS A CA 10
ATOM 15340 C C . HIS A 1 6 ? 37.054 -0.822 3.563 1.00 60.20 6 HIS A C 10
ATOM 15341 O O . HIS A 1 6 ? 36.315 -0.464 4.481 1.00 54.01 6 HIS A O 10
ATOM 15356 N N . HIS A 1 7 ? 36.690 -1.714 2.647 1.00 32.42 7 HIS A N 10
ATOM 15357 C CA . HIS A 1 7 ? 35.372 -2.340 2.671 1.00 44.22 7 HIS A CA 10
ATOM 15358 C C . HIS A 1 7 ? 35.475 -3.810 3.066 1.00 52.45 7 HIS A C 10
ATOM 15359 O O . HIS A 1 7 ? 36.478 -4.468 2.791 1.00 32.24 7 HIS A O 10
ATOM 15374 N N . HIS A 1 8 ? 34.431 -4.318 3.713 1.00 20.02 8 HIS A N 10
ATOM 15375 C CA . HIS A 1 8 ? 34.404 -5.711 4.146 1.00 2.33 8 HIS A CA 10
ATOM 15376 C C . HIS A 1 8 ? 33.120 -6.397 3.688 1.00 24.13 8 HIS A C 10
ATOM 15377 O O . HIS A 1 8 ? 32.030 -5.840 3.807 1.00 42.24 8 HIS A O 10
ATOM 15392 N N . HIS A 1 9 ? 33.260 -7.611 3.164 1.00 74.50 9 HIS A N 10
ATOM 15393 C CA . HIS A 1 9 ? 32.112 -8.374 2.688 1.00 74.15 9 HIS A CA 10
ATOM 15394 C C . HIS A 1 9 ? 31.761 -9.494 3.664 1.00 51.55 9 HIS A C 10
ATOM 15395 O O . HIS A 1 9 ? 32.447 -9.695 4.666 1.00 64.11 9 HIS A O 10
ATOM 15410 N N . HIS A 1 10 ? 30.687 -10.218 3.365 1.00 21.00 10 HIS A N 10
ATOM 15411 C CA . HIS A 1 10 ? 30.245 -11.317 4.215 1.00 35.34 10 HIS A CA 10
ATOM 15412 C C . HIS A 1 10 ? 30.107 -12.607 3.411 1.00 4.43 10 HIS A C 10
ATOM 15413 O O . HIS A 1 10 ? 29.797 -12.576 2.220 1.00 1.12 10 HIS A O 10
ATOM 15428 N N . SER A 1 11 ? 30.340 -13.738 4.069 1.00 0.43 11 SER A N 10
ATOM 15429 C CA . SER A 1 11 ? 30.247 -15.037 3.413 1.00 33.13 11 SER A CA 10
ATOM 15430 C C . SER A 1 11 ? 28.996 -15.783 3.863 1.00 33.52 11 SER A C 10
ATOM 15431 O O . SER A 1 11 ? 28.528 -15.612 4.989 1.00 12.42 11 SER A O 10
ATOM 15439 N N . SER A 1 12 ? 28.458 -16.614 2.976 1.00 63.00 12 SER A N 10
ATOM 15440 C CA . SER A 1 12 ? 27.258 -17.385 3.280 1.00 40.44 12 SER A CA 10
ATOM 15441 C C . SER A 1 12 ? 27.471 -18.864 2.974 1.00 3.04 12 SER A C 10
ATOM 15442 O O . SER A 1 12 ? 28.111 -19.220 1.986 1.00 4.10 12 SER A O 10
ATOM 15450 N N . GLY A 1 13 ? 26.929 -19.724 3.833 1.00 2.42 13 GLY A N 10
ATOM 15451 C CA . GLY A 1 13 ? 27.072 -21.155 3.639 1.00 53.43 13 GLY A CA 10
ATOM 15452 C C . GLY A 1 13 ? 25.770 -21.901 3.853 1.00 14.04 13 GLY A C 10
ATOM 15453 O O . GLY A 1 13 ? 25.284 -22.005 4.981 1.00 63.12 13 GLY A O 10
ATOM 15457 N N . LEU A 1 14 ? 25.202 -22.420 2.771 1.00 35.52 14 LEU A N 10
ATOM 15458 C CA . LEU A 1 14 ? 23.947 -23.160 2.846 1.00 70.40 14 LEU A CA 10
ATOM 15459 C C . LEU A 1 14 ? 24.157 -24.628 2.489 1.00 42.10 14 LEU A C 10
ATOM 15460 O O . LEU A 1 14 ? 23.900 -25.518 3.301 1.00 45.52 14 LEU A O 10
ATOM 15476 N N . VAL A 1 15 ? 24.628 -24.874 1.271 1.00 64.11 15 VAL A N 10
ATOM 15477 C CA . VAL A 1 15 ? 24.877 -26.234 0.807 1.00 40.53 15 VAL A CA 10
ATOM 15478 C C . VAL A 1 15 ? 23.613 -27.082 0.892 1.00 24.21 15 VAL A C 10
ATOM 15479 O O . VAL A 1 15 ? 22.666 -26.761 1.609 1.00 32.34 15 VAL A O 10
ATOM 15492 N N . PRO A 1 16 ? 23.597 -28.195 0.142 1.00 51.03 16 PRO A N 10
ATOM 15493 C CA . PRO A 1 16 ? 22.456 -29.114 0.115 1.00 73.52 16 PRO A CA 10
ATOM 15494 C C . PRO A 1 16 ? 22.296 -29.878 1.425 1.00 72.11 16 PRO A C 10
ATOM 15495 O O . PRO A 1 16 ? 23.141 -30.698 1.783 1.00 11.41 16 PRO A O 10
ATOM 15506 N N . ARG A 1 17 ? 21.206 -29.604 2.135 1.00 72.14 17 ARG A N 10
ATOM 15507 C CA . ARG A 1 17 ? 20.937 -30.266 3.406 1.00 50.45 17 ARG A CA 10
ATOM 15508 C C . ARG A 1 17 ? 19.858 -31.333 3.245 1.00 23.13 17 ARG A C 10
ATOM 15509 O O . ARG A 1 17 ? 20.150 -32.529 3.239 1.00 55.22 17 ARG A O 10
ATOM 15530 N N . GLY A 1 18 ? 18.610 -30.892 3.116 1.00 11.15 18 GLY A N 10
ATOM 15531 C CA . GLY A 1 18 ? 17.507 -31.822 2.958 1.00 4.15 18 GLY A CA 10
ATOM 15532 C C . GLY A 1 18 ? 16.439 -31.300 2.020 1.00 72.15 18 GLY A C 10
ATOM 15533 O O . GLY A 1 18 ? 16.146 -30.104 2.004 1.00 25.14 18 GLY A O 10
ATOM 15537 N N . SER A 1 19 ? 15.853 -32.197 1.233 1.00 25.52 19 SER A N 10
ATOM 15538 C CA . SER A 1 19 ? 14.814 -31.819 0.283 1.00 65.22 19 SER A CA 10
ATOM 15539 C C . SER A 1 19 ? 13.428 -31.999 0.894 1.00 31.10 19 SER A C 10
ATOM 15540 O O . SER A 1 19 ? 12.517 -31.211 0.638 1.00 71.21 19 SER A O 10
ATOM 15548 N N . HIS A 1 20 ? 13.275 -33.043 1.703 1.00 14.40 20 HIS A N 10
ATOM 15549 C CA . HIS A 1 20 ? 12.000 -33.326 2.353 1.00 65.03 20 HIS A CA 10
ATOM 15550 C C . HIS A 1 20 ? 11.888 -32.580 3.679 1.00 73.34 20 HIS A C 10
ATOM 15551 O O . HIS A 1 20 ? 12.817 -31.888 4.094 1.00 63.14 20 HIS A O 10
ATOM 15566 N N . MET A 1 21 ? 10.743 -32.725 4.338 1.00 50.21 21 MET A N 10
ATOM 15567 C CA . MET A 1 21 ? 10.510 -32.065 5.617 1.00 55.34 21 MET A CA 10
ATOM 15568 C C . MET A 1 21 ? 9.238 -32.590 6.277 1.00 24.44 21 MET A C 10
ATOM 15569 O O . MET A 1 21 ? 8.285 -32.968 5.595 1.00 63.24 21 MET A O 10
ATOM 15583 N N . ILE A 1 22 ? 9.232 -32.612 7.605 1.00 33.22 22 ILE A N 10
ATOM 15584 C CA . ILE A 1 22 ? 8.078 -33.091 8.356 1.00 51.30 22 ILE A CA 10
ATOM 15585 C C . ILE A 1 22 ? 7.746 -32.154 9.512 1.00 21.14 22 ILE A C 10
ATOM 15586 O O . ILE A 1 22 ? 8.615 -31.443 10.017 1.00 1.14 22 ILE A O 10
ATOM 15602 N N . SER A 1 23 ? 6.484 -32.159 9.928 1.00 75.22 23 SER A N 10
ATOM 15603 C CA . SER A 1 23 ? 6.036 -31.309 11.024 1.00 2.50 23 SER A CA 10
ATOM 15604 C C . SER A 1 23 ? 6.908 -31.511 12.260 1.00 1.22 23 SER A C 10
ATOM 15605 O O . SER A 1 23 ? 7.069 -30.603 13.076 1.00 30.33 23 SER A O 10
ATOM 15613 N N . LEU A 1 24 ? 7.467 -32.709 12.392 1.00 44.54 24 LEU A N 10
ATOM 15614 C CA . LEU A 1 24 ? 8.323 -33.034 13.527 1.00 45.31 24 LEU A CA 10
ATOM 15615 C C . LEU A 1 24 ? 9.461 -32.025 13.657 1.00 74.31 24 LEU A C 10
ATOM 15616 O O . LEU A 1 24 ? 9.971 -31.788 14.752 1.00 22.10 24 LEU A O 10
ATOM 15632 N N . SER A 1 25 ? 9.852 -31.434 12.533 1.00 52.43 25 SER A N 10
ATOM 15633 C CA . SER A 1 25 ? 10.930 -30.452 12.521 1.00 74.34 25 SER A CA 10
ATOM 15634 C C . SER A 1 25 ? 10.553 -29.241 11.673 1.00 15.10 25 SER A C 10
ATOM 15635 O O . SER A 1 25 ? 10.130 -29.380 10.526 1.00 44.23 25 SER A O 10
ATOM 15643 N N . GLY A 1 26 ? 10.709 -28.052 12.247 1.00 13.33 26 GLY A N 10
ATOM 15644 C CA . GLY A 1 26 ? 10.381 -26.833 11.531 1.00 23.11 26 GLY A CA 10
ATOM 15645 C C . GLY A 1 26 ? 11.481 -25.794 11.619 1.00 35.20 26 GLY A C 10
ATOM 15646 O O . GLY A 1 26 ? 11.460 -24.931 12.498 1.00 45.32 26 GLY A O 10
ATOM 15650 N N . LEU A 1 27 ? 12.445 -25.877 10.709 1.00 3.43 27 LEU A N 10
ATOM 15651 C CA . LEU A 1 27 ? 13.561 -24.937 10.690 1.00 43.23 27 LEU A CA 10
ATOM 15652 C C . LEU A 1 27 ? 13.556 -24.114 9.405 1.00 50.32 27 LEU A C 10
ATOM 15653 O O . LEU A 1 27 ? 14.205 -23.071 9.320 1.00 1.41 27 LEU A O 10
ATOM 15669 N N . THR A 1 28 ? 12.816 -24.587 8.407 1.00 24.33 28 THR A N 10
ATOM 15670 C CA . THR A 1 28 ? 12.726 -23.895 7.128 1.00 52.11 28 THR A CA 10
ATOM 15671 C C . THR A 1 28 ? 11.423 -23.111 7.018 1.00 1.13 28 THR A C 10
ATOM 15672 O O . THR A 1 28 ? 10.498 -23.312 7.805 1.00 73.41 28 THR A O 10
ATOM 15683 N N . SER A 1 29 ? 11.357 -22.216 6.038 1.00 64.25 29 SER A N 10
ATOM 15684 C CA . SER A 1 29 ? 10.167 -21.400 5.827 1.00 4.33 29 SER A CA 10
ATOM 15685 C C . SER A 1 29 ? 9.395 -21.870 4.599 1.00 71.32 29 SER A C 10
ATOM 15686 O O . SER A 1 29 ? 9.690 -22.923 4.032 1.00 72.04 29 SER A O 10
ATOM 15694 N N . SER A 1 30 ? 8.404 -21.083 4.192 1.00 10.45 30 SER A N 10
ATOM 15695 C CA . SER A 1 30 ? 7.586 -21.420 3.034 1.00 70.13 30 SER A CA 10
ATOM 15696 C C . SER A 1 30 ? 7.844 -20.448 1.885 1.00 75.41 30 SER A C 10
ATOM 15697 O O . SER A 1 30 ? 8.623 -19.505 2.019 1.00 62.20 30 SER A O 10
ATOM 15705 N N . VAL A 1 31 ? 7.182 -20.688 0.758 1.00 54.55 31 VAL A N 10
ATOM 15706 C CA . VAL A 1 31 ? 7.337 -19.834 -0.415 1.00 2.54 31 VAL A CA 10
ATOM 15707 C C . VAL A 1 31 ? 6.171 -18.861 -0.544 1.00 42.41 31 VAL A C 10
ATOM 15708 O O . VAL A 1 31 ? 5.615 -18.685 -1.628 1.00 70.31 31 VAL A O 10
ATOM 15721 N N . GLU A 1 32 ? 5.806 -18.230 0.568 1.00 64.31 32 GLU A N 10
ATOM 15722 C CA . GLU A 1 32 ? 4.705 -17.275 0.577 1.00 75.21 32 GLU A CA 10
ATOM 15723 C C . GLU A 1 32 ? 5.090 -15.993 -0.157 1.00 22.42 32 GLU A C 10
ATOM 15724 O O . GLU A 1 32 ? 4.230 -15.273 -0.662 1.00 50.32 32 GLU A O 10
ATOM 15737 N N . SER A 1 33 ? 6.389 -15.717 -0.210 1.00 23.11 33 SER A N 10
ATOM 15738 C CA . SER A 1 33 ? 6.889 -14.521 -0.878 1.00 61.24 33 SER A CA 10
ATOM 15739 C C . SER A 1 33 ? 7.755 -14.891 -2.078 1.00 12.12 33 SER A C 10
ATOM 15740 O O . SER A 1 33 ? 7.919 -14.099 -3.006 1.00 42.41 33 SER A O 10
ATOM 15748 N N . ASP A 1 34 ? 8.308 -16.098 -2.051 1.00 73.14 34 ASP A N 10
ATOM 15749 C CA . ASP A 1 34 ? 9.157 -16.575 -3.137 1.00 21.13 34 ASP A CA 10
ATOM 15750 C C . ASP A 1 34 ? 8.399 -16.574 -4.460 1.00 0.24 34 ASP A C 10
ATOM 15751 O O . ASP A 1 34 ? 9.002 -16.523 -5.533 1.00 23.21 34 ASP A O 10
ATOM 15761 N N . LEU A 1 35 ? 7.075 -16.632 -4.378 1.00 54.40 35 LEU A N 10
ATOM 15762 C CA . LEU A 1 35 ? 6.233 -16.638 -5.570 1.00 33.23 35 LEU A CA 10
ATOM 15763 C C . LEU A 1 35 ? 5.804 -15.222 -5.941 1.00 21.25 35 LEU A C 10
ATOM 15764 O O . LEU A 1 35 ? 4.879 -15.030 -6.730 1.00 25.20 35 LEU A O 10
ATOM 15780 N N . ASP A 1 36 ? 6.484 -14.235 -5.369 1.00 63.20 36 ASP A N 10
ATOM 15781 C CA . ASP A 1 36 ? 6.176 -12.836 -5.643 1.00 1.02 36 ASP A CA 10
ATOM 15782 C C . ASP A 1 36 ? 6.744 -12.409 -6.993 1.00 4.25 36 ASP A C 10
ATOM 15783 O O . ASP A 1 36 ? 6.236 -11.483 -7.626 1.00 23.54 36 ASP A O 10
ATOM 15793 N N . MET A 1 37 ? 7.801 -13.087 -7.425 1.00 4.30 37 MET A N 10
ATOM 15794 C CA . MET A 1 37 ? 8.439 -12.778 -8.699 1.00 45.54 37 MET A CA 10
ATOM 15795 C C . MET A 1 37 ? 7.432 -12.852 -9.844 1.00 31.35 37 MET A C 10
ATOM 15796 O O . MET A 1 37 ? 7.410 -11.988 -10.720 1.00 33.15 37 MET A O 10
ATOM 15810 N N . GLN A 1 38 ? 6.601 -13.890 -9.828 1.00 12.44 38 GLN A N 10
ATOM 15811 C CA . GLN A 1 38 ? 5.593 -14.075 -10.865 1.00 71.21 38 GLN A CA 10
ATOM 15812 C C . GLN A 1 38 ? 4.720 -12.833 -11.004 1.00 50.23 38 GLN A C 10
ATOM 15813 O O . GLN A 1 38 ? 4.297 -12.481 -12.105 1.00 25.21 38 GLN A O 10
ATOM 15827 N N . GLN A 1 39 ? 4.453 -12.174 -9.881 1.00 73.42 39 GLN A N 10
ATOM 15828 C CA . GLN A 1 39 ? 3.628 -10.972 -9.878 1.00 65.40 39 GLN A CA 10
ATOM 15829 C C . GLN A 1 39 ? 4.226 -9.900 -10.784 1.00 75.21 39 GLN A C 10
ATOM 15830 O O . GLN A 1 39 ? 3.521 -9.009 -11.256 1.00 43.10 39 GLN A O 10
ATOM 15844 N N . ALA A 1 40 ? 5.531 -9.994 -11.021 1.00 35.00 40 ALA A N 10
ATOM 15845 C CA . ALA A 1 40 ? 6.223 -9.033 -11.871 1.00 51.04 40 ALA A CA 10
ATOM 15846 C C . ALA A 1 40 ? 5.655 -9.043 -13.286 1.00 43.34 40 ALA A C 10
ATOM 15847 O O . ALA A 1 40 ? 5.833 -8.089 -14.043 1.00 11.41 40 ALA A O 10
ATOM 15854 N N . MET A 1 41 ? 4.970 -10.127 -13.637 1.00 11.35 41 MET A N 10
ATOM 15855 C CA . MET A 1 41 ? 4.376 -10.259 -14.962 1.00 55.31 41 MET A CA 10
ATOM 15856 C C . MET A 1 41 ? 3.000 -9.602 -15.008 1.00 0.30 41 MET A C 10
ATOM 15857 O O . MET A 1 41 ? 2.668 -8.900 -15.964 1.00 64.31 41 MET A O 10
ATOM 15871 N N . LEU A 1 42 ? 2.203 -9.835 -13.971 1.00 41.41 42 LEU A N 10
ATOM 15872 C CA . LEU A 1 42 ? 0.862 -9.265 -13.894 1.00 23.31 42 LEU A CA 10
ATOM 15873 C C . LEU A 1 42 ? 0.922 -7.759 -13.663 1.00 33.04 42 LEU A C 10
ATOM 15874 O O . LEU A 1 42 ? 0.005 -7.025 -14.032 1.00 72.11 42 LEU A O 10
ATOM 15890 N N . THR A 1 43 ? 2.011 -7.302 -13.050 1.00 62.34 43 THR A N 10
ATOM 15891 C CA . THR A 1 43 ? 2.192 -5.884 -12.771 1.00 74.32 43 THR A CA 10
ATOM 15892 C C . THR A 1 43 ? 3.059 -5.220 -13.834 1.00 60.12 43 THR A C 10
ATOM 15893 O O . THR A 1 43 ? 3.853 -4.330 -13.534 1.00 5.25 43 THR A O 10
ATOM 15904 N N . ASN A 1 44 ? 2.901 -5.659 -15.079 1.00 74.20 44 ASN A N 10
ATOM 15905 C CA . ASN A 1 44 ? 3.671 -5.106 -16.187 1.00 63.33 44 ASN A CA 10
ATOM 15906 C C . ASN A 1 44 ? 3.384 -3.618 -16.360 1.00 41.14 44 ASN A C 10
ATOM 15907 O O . ASN A 1 44 ? 2.251 -3.220 -16.633 1.00 44.15 44 ASN A O 10
ATOM 15918 N N . LYS A 1 45 ? 4.418 -2.800 -16.200 1.00 41.12 45 LYS A N 10
ATOM 15919 C CA . LYS A 1 45 ? 4.279 -1.354 -16.341 1.00 25.33 45 LYS A CA 10
ATOM 15920 C C . LYS A 1 45 ? 4.307 -0.946 -17.810 1.00 75.32 45 LYS A C 10
ATOM 15921 O O . LYS A 1 45 ? 4.910 -1.623 -18.642 1.00 11.00 45 LYS A O 10
ATOM 15940 N N . ASP A 1 46 ? 3.650 0.167 -18.121 1.00 63.24 46 ASP A N 10
ATOM 15941 C CA . ASP A 1 46 ? 3.601 0.667 -19.490 1.00 11.52 46 ASP A CA 10
ATOM 15942 C C . ASP A 1 46 ? 3.475 2.188 -19.508 1.00 11.03 46 ASP A C 10
ATOM 15943 O O . ASP A 1 46 ? 3.180 2.807 -18.487 1.00 33.10 46 ASP A O 10
ATOM 15953 N N . GLU A 1 47 ? 3.702 2.781 -20.676 1.00 62.12 47 GLU A N 10
ATOM 15954 C CA . GLU A 1 47 ? 3.616 4.229 -20.825 1.00 65.01 47 GLU A CA 10
ATOM 15955 C C . GLU A 1 47 ? 2.206 4.725 -20.515 1.00 22.04 47 GLU A C 10
ATOM 15956 O O . GLU A 1 47 ? 2.028 5.733 -19.831 1.00 53.03 47 GLU A O 10
ATOM 15969 N N . LYS A 1 48 ? 1.209 4.009 -21.022 1.00 74.04 48 LYS A N 10
ATOM 15970 C CA . LYS A 1 48 ? -0.185 4.375 -20.799 1.00 65.12 48 LYS A CA 10
ATOM 15971 C C . LYS A 1 48 ? -0.566 4.201 -19.333 1.00 20.53 48 LYS A C 10
ATOM 15972 O O . LYS A 1 48 ? -1.392 4.944 -18.804 1.00 11.53 48 LYS A O 10
ATOM 15991 N N . VAL A 1 49 ? 0.043 3.215 -18.681 1.00 42.30 49 VAL A N 10
ATOM 15992 C CA . VAL A 1 49 ? -0.230 2.946 -17.274 1.00 74.12 49 VAL A CA 10
ATOM 15993 C C . VAL A 1 49 ? 0.029 4.181 -16.419 1.00 30.45 49 VAL A C 10
ATOM 15994 O O . VAL A 1 49 ? -0.576 4.353 -15.359 1.00 41.41 49 VAL A O 10
ATOM 16007 N N . LEU A 1 50 ? 0.931 5.038 -16.883 1.00 64.21 50 LEU A N 10
ATOM 16008 C CA . LEU A 1 50 ? 1.271 6.258 -16.160 1.00 63.34 50 LEU A CA 10
ATOM 16009 C C . LEU A 1 50 ? 0.089 7.223 -16.135 1.00 22.11 50 LEU A C 10
ATOM 16010 O O . LEU A 1 50 ? 0.012 8.106 -15.280 1.00 22.12 50 LEU A O 10
ATOM 16026 N N . LYS A 1 51 ? -0.832 7.047 -17.076 1.00 64.02 51 LYS A N 10
ATOM 16027 C CA . LYS A 1 51 ? -2.012 7.899 -17.161 1.00 24.43 51 LYS A CA 10
ATOM 16028 C C . LYS A 1 51 ? -3.017 7.547 -16.068 1.00 42.21 51 LYS A C 10
ATOM 16029 O O . LYS A 1 51 ? -3.671 8.425 -15.508 1.00 54.14 51 LYS A O 10
ATOM 16048 N N . ALA A 1 52 ? -3.131 6.257 -15.770 1.00 30.51 52 ALA A N 10
ATOM 16049 C CA . ALA A 1 52 ? -4.053 5.790 -14.742 1.00 13.44 52 ALA A CA 10
ATOM 16050 C C . ALA A 1 52 ? -3.681 6.354 -13.374 1.00 61.34 52 ALA A C 10
ATOM 16051 O O . ALA A 1 52 ? -4.547 6.789 -12.613 1.00 62.35 52 ALA A O 10
ATOM 16058 N N . LEU A 1 53 ? -2.389 6.342 -13.067 1.00 21.12 53 LEU A N 10
ATOM 16059 C CA . LEU A 1 53 ? -1.902 6.852 -11.789 1.00 41.30 53 LEU A CA 10
ATOM 16060 C C . LEU A 1 53 ? -2.268 8.322 -11.614 1.00 55.12 53 LEU A C 10
ATOM 16061 O O . LEU A 1 53 ? -2.294 8.835 -10.496 1.00 55.23 53 LEU A O 10
ATOM 16077 N N . GLU A 1 54 ? -2.553 8.992 -12.726 1.00 25.01 54 GLU A N 10
ATOM 16078 C CA . GLU A 1 54 ? -2.920 10.404 -12.695 1.00 32.34 54 GLU A CA 10
ATOM 16079 C C . GLU A 1 54 ? -4.264 10.601 -11.999 1.00 64.31 54 GLU A C 10
ATOM 16080 O O . GLU A 1 54 ? -4.437 11.533 -11.213 1.00 64.24 54 GLU A O 10
ATOM 16093 N N . ARG A 1 55 ? -5.212 9.717 -12.295 1.00 21.11 55 ARG A N 10
ATOM 16094 C CA . ARG A 1 55 ? -6.540 9.794 -11.700 1.00 10.23 55 ARG A CA 10
ATOM 16095 C C . ARG A 1 55 ? -6.525 9.275 -10.265 1.00 11.12 55 ARG A C 10
ATOM 16096 O O . ARG A 1 55 ? -7.269 9.758 -9.410 1.00 0.21 55 ARG A O 10
ATOM 16117 N N . THR A 1 56 ? -5.673 8.287 -10.007 1.00 40.14 56 THR A N 10
ATOM 16118 C CA . THR A 1 56 ? -5.561 7.701 -8.678 1.00 75.21 56 THR A CA 10
ATOM 16119 C C . THR A 1 56 ? -4.828 8.637 -7.724 1.00 34.20 56 THR A C 10
ATOM 16120 O O . THR A 1 56 ? -5.280 8.875 -6.603 1.00 61.14 56 THR A O 10
ATOM 16131 N N . ARG A 1 57 ? -3.696 9.166 -8.176 1.00 34.41 57 ARG A N 10
ATOM 16132 C CA . ARG A 1 57 ? -2.901 10.076 -7.360 1.00 44.53 57 ARG A CA 10
ATOM 16133 C C . ARG A 1 57 ? -3.747 11.246 -6.866 1.00 62.35 57 ARG A C 10
ATOM 16134 O O . ARG A 1 57 ? -3.473 11.821 -5.814 1.00 30.21 57 ARG A O 10
ATOM 16155 N N . GLN A 1 58 ? -4.777 11.590 -7.634 1.00 4.44 58 GLN A N 10
ATOM 16156 C CA . GLN A 1 58 ? -5.662 12.692 -7.274 1.00 24.43 58 GLN A CA 10
ATOM 16157 C C . GLN A 1 58 ? -6.390 12.399 -5.967 1.00 73.43 58 GLN A C 10
ATOM 16158 O O . GLN A 1 58 ? -6.557 13.282 -5.125 1.00 31.13 58 GLN A O 10
ATOM 16172 N N . LEU A 1 59 ? -6.826 11.154 -5.803 1.00 43.40 59 LEU A N 10
ATOM 16173 C CA . LEU A 1 59 ? -7.537 10.744 -4.598 1.00 73.10 59 LEU A CA 10
ATOM 16174 C C . LEU A 1 59 ? -6.569 10.206 -3.549 1.00 53.33 59 LEU A C 10
ATOM 16175 O O . LEU A 1 59 ? -6.982 9.590 -2.567 1.00 51.13 59 LEU A O 10
ATOM 16191 N N . ASP A 1 60 ? -5.280 10.446 -3.764 1.00 52.52 60 ASP A N 10
ATOM 16192 C CA . ASP A 1 60 ? -4.252 9.989 -2.836 1.00 75.24 60 ASP A CA 10
ATOM 16193 C C . ASP A 1 60 ? -4.208 8.465 -2.781 1.00 53.04 60 ASP A C 10
ATOM 16194 O O . ASP A 1 60 ? -4.657 7.857 -1.810 1.00 31.25 60 ASP A O 10
ATOM 16204 N N . ILE A 1 61 ? -3.666 7.856 -3.830 1.00 44.42 61 ILE A N 10
ATOM 16205 C CA . ILE A 1 61 ? -3.564 6.404 -3.901 1.00 71.20 61 ILE A CA 10
ATOM 16206 C C . ILE A 1 61 ? -2.149 5.970 -4.270 1.00 1.25 61 ILE A C 10
ATOM 16207 O O . ILE A 1 61 ? -1.547 6.471 -5.220 1.00 11.14 61 ILE A O 10
ATOM 16223 N N . PRO A 1 62 ? -1.604 5.015 -3.502 1.00 73.41 62 PRO A N 10
ATOM 16224 C CA . PRO A 1 62 ? -0.255 4.490 -3.729 1.00 52.21 62 PRO A CA 10
ATOM 16225 C C . PRO A 1 62 ? -0.164 3.656 -5.002 1.00 32.43 62 PRO A C 10
ATOM 16226 O O . PRO A 1 62 ? -1.071 2.882 -5.314 1.00 12.44 62 PRO A O 10
ATOM 16237 N N . ASP A 1 63 ? 0.934 3.815 -5.731 1.00 52.54 63 ASP A N 10
ATOM 16238 C CA . ASP A 1 63 ? 1.143 3.075 -6.971 1.00 33.43 63 ASP A CA 10
ATOM 16239 C C . ASP A 1 63 ? 1.335 1.588 -6.689 1.00 22.22 63 ASP A C 10
ATOM 16240 O O . ASP A 1 63 ? 1.337 0.769 -7.607 1.00 20.43 63 ASP A O 10
ATOM 16250 N N . GLU A 1 64 ? 1.498 1.248 -5.414 1.00 15.12 64 GLU A N 10
ATOM 16251 C CA . GLU A 1 64 ? 1.692 -0.139 -5.012 1.00 64.41 64 GLU A CA 10
ATOM 16252 C C . GLU A 1 64 ? 0.377 -0.911 -5.067 1.00 61.45 64 GLU A C 10
ATOM 16253 O O . GLU A 1 64 ? 0.355 -2.102 -5.381 1.00 1.01 64 GLU A O 10
ATOM 16266 N N . LYS A 1 65 ? -0.719 -0.225 -4.760 1.00 5.24 65 LYS A N 10
ATOM 16267 C CA . LYS A 1 65 ? -2.039 -0.844 -4.774 1.00 50.03 65 LYS A CA 10
ATOM 16268 C C . LYS A 1 65 ? -2.758 -0.561 -6.090 1.00 3.24 65 LYS A C 10
ATOM 16269 O O . LYS A 1 65 ? -3.558 -1.371 -6.559 1.00 34.10 65 LYS A O 10
ATOM 16288 N N . THR A 1 66 ? -2.466 0.592 -6.682 1.00 53.44 66 THR A N 10
ATOM 16289 C CA . THR A 1 66 ? -3.083 0.982 -7.943 1.00 55.24 66 THR A CA 10
ATOM 16290 C C . THR A 1 66 ? -2.559 0.135 -9.097 1.00 74.42 66 THR A C 10
ATOM 16291 O O . THR A 1 66 ? -3.271 -0.114 -10.070 1.00 32.14 66 THR A O 10
ATOM 16302 N N . MET A 1 67 ? -1.312 -0.305 -8.982 1.00 23.23 67 MET A N 10
ATOM 16303 C CA . MET A 1 67 ? -0.693 -1.128 -10.016 1.00 3.21 67 MET A CA 10
ATOM 16304 C C . MET A 1 67 ? -1.591 -2.303 -10.385 1.00 71.43 67 MET A C 10
ATOM 16305 O O . MET A 1 67 ? -2.023 -2.450 -11.529 1.00 21.12 67 MET A O 10
ATOM 16319 N N . PRO A 1 68 ? -1.881 -3.163 -9.397 1.00 2.25 68 PRO A N 10
ATOM 16320 C CA . PRO A 1 68 ? -2.730 -4.341 -9.595 1.00 55.20 68 PRO A CA 10
ATOM 16321 C C . PRO A 1 68 ? -4.190 -3.969 -9.831 1.00 10.44 68 PRO A C 10
ATOM 16322 O O . PRO A 1 68 ? -4.989 -4.797 -10.268 1.00 60.43 68 PRO A O 10
ATOM 16333 N N . VAL A 1 69 ? -4.532 -2.718 -9.539 1.00 71.11 69 VAL A N 10
ATOM 16334 C CA . VAL A 1 69 ? -5.896 -2.236 -9.721 1.00 22.52 69 VAL A CA 10
ATOM 16335 C C . VAL A 1 69 ? -6.167 -1.890 -11.180 1.00 65.23 69 VAL A C 10
ATOM 16336 O O . VAL A 1 69 ? -7.086 -2.431 -11.798 1.00 51.14 69 VAL A O 10
ATOM 16349 N N . LEU A 1 70 ? -5.360 -0.989 -11.729 1.00 41.12 70 LEU A N 10
ATOM 16350 C CA . LEU A 1 70 ? -5.511 -0.571 -13.118 1.00 50.43 70 LEU A CA 10
ATOM 16351 C C . LEU A 1 70 ? -5.386 -1.763 -14.062 1.00 53.21 70 LEU A C 10
ATOM 16352 O O . LEU A 1 70 ? -6.175 -1.913 -14.995 1.00 31.01 70 LEU A O 10
ATOM 16368 N N . MET A 1 71 ? -4.392 -2.608 -13.812 1.00 33.24 71 MET A N 10
ATOM 16369 C CA . MET A 1 71 ? -4.167 -3.788 -14.637 1.00 64.40 71 MET A CA 10
ATOM 16370 C C . MET A 1 71 ? -5.392 -4.698 -14.632 1.00 10.12 71 MET A C 10
ATOM 16371 O O . MET A 1 71 ? -5.622 -5.453 -15.576 1.00 62.12 71 MET A O 10
ATOM 16385 N N . LYS A 1 72 ? -6.176 -4.621 -13.561 1.00 51.30 72 LYS A N 10
ATOM 16386 C CA . LYS A 1 72 ? -7.379 -5.435 -13.432 1.00 5.33 72 LYS A CA 10
ATOM 16387 C C . LYS A 1 72 ? -8.421 -5.033 -14.471 1.00 34.22 72 LYS A C 10
ATOM 16388 O O . LYS A 1 72 ? -9.218 -5.860 -14.917 1.00 60.43 72 LYS A O 10
ATOM 16407 N N . LEU A 1 73 ? -8.410 -3.761 -14.852 1.00 33.44 73 LEU A N 10
ATOM 16408 C CA . LEU A 1 73 ? -9.355 -3.250 -15.839 1.00 12.31 73 LEU A CA 10
ATOM 16409 C C . LEU A 1 73 ? -8.972 -3.704 -17.244 1.00 54.21 73 LEU A C 10
ATOM 16410 O O . LEU A 1 73 ? -9.830 -4.098 -18.036 1.00 51.21 73 LEU A O 10
ATOM 16426 N N . LEU A 1 74 ? -7.680 -3.647 -17.546 1.00 64.25 74 LEU A N 10
ATOM 16427 C CA . LEU A 1 74 ? -7.182 -4.055 -18.857 1.00 34.24 74 LEU A CA 10
ATOM 16428 C C . LEU A 1 74 ? -7.357 -5.556 -19.062 1.00 40.14 74 LEU A C 10
ATOM 16429 O O . LEU A 1 74 ? -7.422 -6.033 -20.195 1.00 54.20 74 LEU A O 10
ATOM 16445 N N . GLU A 1 75 ? -7.435 -6.294 -17.960 1.00 62.14 75 GLU A N 10
ATOM 16446 C CA . GLU A 1 75 ? -7.603 -7.742 -18.021 1.00 53.33 75 GLU A CA 10
ATOM 16447 C C . GLU A 1 75 ? -8.889 -8.108 -18.756 1.00 34.33 75 GLU A C 10
ATOM 16448 O O . GLU A 1 75 ? -8.869 -8.880 -19.714 1.00 74.13 75 GLU A O 10
ATOM 16461 N N . GLU A 1 76 ? -10.006 -7.550 -18.298 1.00 72.51 76 GLU A N 10
ATOM 16462 C CA . GLU A 1 76 ? -11.301 -7.821 -18.911 1.00 13.31 76 GLU A CA 10
ATOM 16463 C C . GLU A 1 76 ? -11.467 -7.029 -20.205 1.00 13.54 76 GLU A C 10
ATOM 16464 O O . GLU A 1 76 ? -12.139 -7.473 -21.134 1.00 64.23 76 GLU A O 10
ATOM 16477 N N . ALA A 1 77 ? -10.849 -5.853 -20.255 1.00 21.02 77 ALA A N 10
ATOM 16478 C CA . ALA A 1 77 ? -10.926 -5.000 -21.435 1.00 14.44 77 ALA A CA 10
ATOM 16479 C C . ALA A 1 77 ? -9.892 -5.411 -22.477 1.00 54.23 77 ALA A C 10
ATOM 16480 O O . ALA A 1 77 ? -9.755 -4.766 -23.516 1.00 1.12 77 ALA A O 10
ATOM 16487 N N . GLY A 1 78 ? -9.167 -6.489 -22.193 1.00 12.42 78 GLY A N 10
ATOM 16488 C CA . GLY A 1 78 ? -8.154 -6.966 -23.116 1.00 52.43 78 GLY A CA 10
ATOM 16489 C C . GLY A 1 78 ? -7.150 -5.890 -23.482 1.00 71.25 78 GLY A C 10
ATOM 16490 O O . GLY A 1 78 ? -6.518 -5.955 -24.536 1.00 24.11 78 GLY A O 10
ATOM 16494 N N . GLY A 1 79 ? -7.005 -4.897 -22.611 1.00 2.11 79 GLY A N 10
ATOM 16495 C CA . GLY A 1 79 ? -6.071 -3.816 -22.867 1.00 43.34 79 GLY A CA 10
ATOM 16496 C C . GLY A 1 79 ? -6.708 -2.667 -23.622 1.00 44.14 79 GLY A C 10
ATOM 16497 O O . GLY A 1 79 ? -6.083 -2.068 -24.497 1.00 30.31 79 GLY A O 10
ATOM 16501 N N . ASN A 1 80 ? -7.955 -2.358 -23.286 1.00 71.45 80 ASN A N 10
ATOM 16502 C CA . ASN A 1 80 ? -8.678 -1.273 -23.941 1.00 31.53 80 ASN A CA 10
ATOM 16503 C C . ASN A 1 80 ? -9.000 -0.159 -22.951 1.00 62.22 80 ASN A C 10
ATOM 16504 O O . ASN A 1 80 ? -9.908 -0.287 -22.130 1.00 13.41 80 ASN A O 10
ATOM 16515 N N . TRP A 1 81 ? -8.250 0.934 -23.035 1.00 43.53 81 TRP A N 10
ATOM 16516 C CA . TRP A 1 81 ? -8.457 2.072 -22.147 1.00 4.33 81 TRP A CA 10
ATOM 16517 C C . TRP A 1 81 ? -9.631 2.923 -22.615 1.00 60.34 81 TRP A C 10
ATOM 16518 O O . TRP A 1 81 ? -10.227 3.662 -21.831 1.00 1.23 81 TRP A O 10
ATOM 16539 N N . SER A 1 82 ? -9.961 2.814 -23.898 1.00 42.22 82 SER A N 10
ATOM 16540 C CA . SER A 1 82 ? -11.063 3.577 -24.472 1.00 61.35 82 SER A CA 10
ATOM 16541 C C . SER A 1 82 ? -12.333 3.403 -23.644 1.00 21.30 82 SER A C 10
ATOM 16542 O O . SER A 1 82 ? -12.961 4.381 -23.237 1.00 23.04 82 SER A O 10
ATOM 16550 N N . TYR A 1 83 ? -12.704 2.152 -23.398 1.00 63.30 83 TYR A N 10
ATOM 16551 C CA . TYR A 1 83 ? -13.900 1.848 -22.620 1.00 2.01 83 TYR A CA 10
ATOM 16552 C C . TYR A 1 83 ? -13.644 2.043 -21.129 1.00 72.00 83 TYR A C 10
ATOM 16553 O O . TYR A 1 83 ? -14.485 2.583 -20.409 1.00 43.21 83 TYR A O 10
ATOM 16571 N N . ILE A 1 84 ? -12.477 1.600 -20.673 1.00 51.22 84 ILE A N 10
ATOM 16572 C CA . ILE A 1 84 ? -12.108 1.727 -19.269 1.00 74.43 84 ILE A CA 10
ATOM 16573 C C . ILE A 1 84 ? -12.106 3.188 -18.831 1.00 3.12 84 ILE A C 10
ATOM 16574 O O . ILE A 1 84 ? -12.300 3.496 -17.655 1.00 31.15 84 ILE A O 10
ATOM 16590 N N . LYS A 1 85 ? -11.886 4.086 -19.786 1.00 70.41 85 LYS A N 10
ATOM 16591 C CA . LYS A 1 85 ? -11.862 5.515 -19.501 1.00 42.51 85 LYS A CA 10
ATOM 16592 C C . LYS A 1 85 ? -13.215 6.153 -19.798 1.00 13.11 85 LYS A C 10
ATOM 16593 O O . LYS A 1 85 ? -13.358 7.376 -19.761 1.00 65.24 85 LYS A O 10
ATOM 16612 N N . LEU A 1 86 ? -14.205 5.318 -20.090 1.00 73.23 86 LEU A N 10
ATOM 16613 C CA . LEU A 1 86 ? -15.549 5.800 -20.392 1.00 74.22 86 LEU A CA 10
ATOM 16614 C C . LEU A 1 86 ? -16.148 6.528 -19.192 1.00 1.52 86 LEU A C 10
ATOM 16615 O O . LEU A 1 86 ? -17.118 7.274 -19.327 1.00 41.51 86 LEU A O 10
ATOM 16631 N N . ASP A 1 87 ? -15.563 6.308 -18.020 1.00 1.50 87 ASP A N 10
ATOM 16632 C CA . ASP A 1 87 ? -16.036 6.946 -16.797 1.00 62.21 87 ASP A CA 10
ATOM 16633 C C . ASP A 1 87 ? -14.868 7.492 -15.982 1.00 10.45 87 ASP A C 10
ATOM 16634 O O . ASP A 1 87 ? -14.956 7.620 -14.762 1.00 31.40 87 ASP A O 10
ATOM 16644 N N . ASN A 1 88 ? -13.774 7.812 -16.666 1.00 21.14 88 ASN A N 10
ATOM 16645 C CA . ASN A 1 88 ? -12.587 8.342 -16.004 1.00 5.22 88 ASN A CA 10
ATOM 16646 C C . ASN A 1 88 ? -11.950 7.290 -15.102 1.00 33.52 88 ASN A C 10
ATOM 16647 O O . ASN A 1 88 ? -11.492 7.596 -14.001 1.00 74.03 88 ASN A O 10
ATOM 16658 N N . TYR A 1 89 ? -11.926 6.049 -15.576 1.00 2.14 89 TYR A N 10
ATOM 16659 C CA . TYR A 1 89 ? -11.347 4.950 -14.811 1.00 71.21 89 TYR A CA 10
ATOM 16660 C C . TYR A 1 89 ? -12.092 4.751 -13.494 1.00 52.53 89 TYR A C 10
ATOM 16661 O O . TYR A 1 89 ? -11.484 4.500 -12.454 1.00 11.10 89 TYR A O 10
ATOM 16679 N N . THR A 1 90 ? -13.416 4.865 -13.548 1.00 42.03 90 THR A N 10
ATOM 16680 C CA . THR A 1 90 ? -14.247 4.698 -12.362 1.00 3.33 90 THR A CA 10
ATOM 16681 C C . THR A 1 90 ? -13.921 3.395 -11.641 1.00 65.02 90 THR A C 10
ATOM 16682 O O . THR A 1 90 ? -14.003 3.315 -10.416 1.00 60.23 90 THR A O 10
ATOM 16693 N N . ALA A 1 91 ? -13.549 2.377 -12.409 1.00 62.11 91 ALA A N 10
ATOM 16694 C CA . ALA A 1 91 ? -13.207 1.077 -11.843 1.00 53.12 91 ALA A CA 10
ATOM 16695 C C . ALA A 1 91 ? -12.176 1.218 -10.728 1.00 72.11 91 ALA A C 10
ATOM 16696 O O . ALA A 1 91 ? -12.214 0.486 -9.739 1.00 33.41 91 ALA A O 10
ATOM 16703 N N . LEU A 1 92 ? -11.257 2.162 -10.895 1.00 44.32 92 LEU A N 10
ATOM 16704 C CA . LEU A 1 92 ? -10.214 2.398 -9.902 1.00 54.14 92 LEU A CA 10
ATOM 16705 C C . LEU A 1 92 ? -10.805 2.972 -8.618 1.00 50.12 92 LEU A C 10
ATOM 16706 O O . LEU A 1 92 ? -10.335 2.675 -7.520 1.00 52.45 92 LEU A O 10
ATOM 16722 N N . VAL A 1 93 ? -11.840 3.793 -8.765 1.00 11.31 93 VAL A N 10
ATOM 16723 C CA . VAL A 1 93 ? -12.498 4.406 -7.617 1.00 34.05 93 VAL A CA 10
ATOM 16724 C C . VAL A 1 93 ? -13.127 3.350 -6.715 1.00 31.15 93 VAL A C 10
ATOM 16725 O O . VAL A 1 93 ? -12.924 3.355 -5.501 1.00 22.54 93 VAL A O 10
ATOM 16738 N N . ASP A 1 94 ? -13.891 2.444 -7.317 1.00 5.43 94 ASP A N 10
ATOM 16739 C CA . ASP A 1 94 ? -14.548 1.380 -6.569 1.00 61.23 94 ASP A CA 10
ATOM 16740 C C . ASP A 1 94 ? -13.545 0.311 -6.148 1.00 13.41 94 ASP A C 10
ATOM 16741 O O . ASP A 1 94 ? -13.715 -0.342 -5.119 1.00 24.41 94 ASP A O 10
ATOM 16751 N N . ALA A 1 95 ? -12.499 0.139 -6.950 1.00 74.02 95 ALA A N 10
ATOM 16752 C CA . ALA A 1 95 ? -11.467 -0.849 -6.659 1.00 53.24 95 ALA A CA 10
ATOM 16753 C C . ALA A 1 95 ? -10.623 -0.425 -5.462 1.00 70.33 95 ALA A C 10
ATOM 16754 O O . ALA A 1 95 ? -10.518 -1.155 -4.476 1.00 52.13 95 ALA A O 10
ATOM 16761 N N . ILE A 1 96 ? -10.023 0.757 -5.556 1.00 73.31 96 ILE A N 10
ATOM 16762 C CA . ILE A 1 96 ? -9.188 1.276 -4.480 1.00 53.24 96 ILE A CA 10
ATOM 16763 C C . ILE A 1 96 ? -9.984 1.420 -3.187 1.00 53.10 96 ILE A C 10
ATOM 16764 O O . ILE A 1 96 ? -9.470 1.164 -2.098 1.00 13.42 96 ILE A O 10
ATOM 16780 N N . TYR A 1 97 ? -11.242 1.828 -3.315 1.00 40.32 97 TYR A N 10
ATOM 16781 C CA . TYR A 1 97 ? -12.109 2.007 -2.157 1.00 34.10 97 TYR A CA 10
ATOM 16782 C C . TYR A 1 97 ? -12.276 0.697 -1.394 1.00 24.34 97 TYR A C 10
ATOM 16783 O O . TYR A 1 97 ? -12.396 0.689 -0.169 1.00 75.04 97 TYR A O 10
ATOM 16801 N N . SER A 1 98 ? -12.279 -0.412 -2.129 1.00 14.43 98 SER A N 10
ATOM 16802 C CA . SER A 1 98 ? -12.433 -1.729 -1.522 1.00 61.14 98 SER A CA 10
ATOM 16803 C C . SER A 1 98 ? -11.136 -2.176 -0.855 1.00 14.45 98 SER A C 10
ATOM 16804 O O . SER A 1 98 ? -11.117 -2.507 0.330 1.00 34.05 98 SER A O 10
ATOM 16812 N N . VAL A 1 99 ? -10.052 -2.181 -1.625 1.00 15.41 99 VAL A N 10
ATOM 16813 C CA . VAL A 1 99 ? -8.750 -2.584 -1.108 1.00 70.13 99 VAL A CA 10
ATOM 16814 C C . VAL A 1 99 ? -8.318 -1.694 0.050 1.00 14.51 99 VAL A C 10
ATOM 16815 O O . VAL A 1 99 ? -7.988 -2.181 1.132 1.00 42.23 99 VAL A O 10
ATOM 16828 N N . GLU A 1 100 ? -8.323 -0.384 -0.183 1.00 4.21 100 GLU A N 10
ATOM 16829 C CA . GLU A 1 100 ? -7.930 0.574 0.843 1.00 55.43 100 GLU A CA 10
ATOM 16830 C C . GLU A 1 100 ? -8.680 0.315 2.146 1.00 40.22 100 GLU A C 10
ATOM 16831 O O . GLU A 1 100 ? -8.158 0.562 3.234 1.00 31.20 100 GLU A O 10
ATOM 16844 N N . ASP A 1 101 ? -9.905 -0.183 2.027 1.00 53.42 101 ASP A N 10
ATOM 16845 C CA . ASP A 1 101 ? -10.728 -0.477 3.196 1.00 43.14 101 ASP A CA 10
ATOM 16846 C C . ASP A 1 101 ? -10.523 -1.918 3.655 1.00 53.34 101 ASP A C 10
ATOM 16847 O O . ASP A 1 101 ? -9.995 -2.746 2.914 1.00 10.14 101 ASP A O 10
ATOM 16857 N N . GLU A 1 102 ? -10.946 -2.207 4.882 1.00 43.21 102 GLU A N 10
ATOM 16858 C CA . GLU A 1 102 ? -10.807 -3.548 5.440 1.00 52.11 102 GLU A CA 10
ATOM 16859 C C . GLU A 1 102 ? -9.371 -4.045 5.308 1.00 62.13 102 GLU A C 10
ATOM 16860 O O . GLU A 1 102 ? -9.081 -4.929 4.502 1.00 2.11 102 GLU A O 10
ATOM 16873 N N . ASN A 1 103 ? -8.476 -3.471 6.105 1.00 22.50 103 ASN A N 10
ATOM 16874 C CA . ASN A 1 103 ? -7.070 -3.856 6.077 1.00 20.04 103 ASN A CA 10
ATOM 16875 C C . ASN A 1 103 ? -6.761 -4.869 7.176 1.00 25.22 103 ASN A C 10
ATOM 16876 O O . ASN A 1 103 ? -5.820 -5.654 7.064 1.00 24.44 103 ASN A O 10
ATOM 16887 N N . LYS A 1 104 ? -7.562 -4.847 8.236 1.00 4.12 104 LYS A N 10
ATOM 16888 C CA . LYS A 1 104 ? -7.377 -5.765 9.354 1.00 1.21 104 LYS A CA 10
ATOM 16889 C C . LYS A 1 104 ? -8.484 -6.812 9.387 1.00 42.13 104 LYS A C 10
ATOM 16890 O O . LYS A 1 104 ? -8.397 -7.798 10.119 1.00 43.21 104 LYS A O 10
ATOM 16909 N N . GLN A 1 105 ? -9.524 -6.593 8.589 1.00 51.23 105 GLN A N 10
ATOM 16910 C CA . GLN A 1 105 ? -10.648 -7.519 8.527 1.00 63.31 105 GLN A CA 10
ATOM 16911 C C . GLN A 1 105 ? -10.192 -8.897 8.058 1.00 32.42 105 GLN A C 10
ATOM 16912 O O . GLN A 1 105 ? -8.995 -9.168 7.966 1.00 32.34 105 GLN A O 10
ATOM 16926 N N . SER A 1 106 ? -11.155 -9.765 7.764 1.00 65.02 106 SER A N 10
ATOM 16927 C CA . SER A 1 106 ? -10.852 -11.118 7.309 1.00 1.11 106 SER A CA 10
ATOM 16928 C C . SER A 1 106 ? -9.887 -11.090 6.127 1.00 43.13 106 SER A C 10
ATOM 16929 O O . SER A 1 106 ? -8.959 -11.894 6.052 1.00 3.30 106 SER A O 10
ATOM 16937 N N . GLU A 1 107 ? -10.115 -10.158 5.206 1.00 12.24 107 GLU A N 10
ATOM 16938 C CA . GLU A 1 107 ? -9.267 -10.026 4.028 1.00 51.41 107 GLU A CA 10
ATOM 16939 C C . GLU A 1 107 ? -8.787 -8.586 3.861 1.00 32.42 107 GLU A C 10
ATOM 16940 O O . GLU A 1 107 ? -9.463 -7.644 4.271 1.00 53.22 107 GLU A O 10
ATOM 16953 N N . GLY A 1 108 ? -7.614 -8.426 3.256 1.00 21.25 108 GLY A N 10
ATOM 16954 C CA . GLY A 1 108 ? -7.062 -7.100 3.047 1.00 74.25 108 GLY A CA 10
ATOM 16955 C C . GLY A 1 108 ? -5.851 -7.113 2.137 1.00 4.04 108 GLY A C 10
ATOM 16956 O O . GLY A 1 108 ? -5.845 -6.466 1.090 1.00 13.15 108 GLY A O 10
ATOM 16960 N N . SER A 1 109 ? -4.820 -7.851 2.538 1.00 40.10 109 SER A N 10
ATOM 16961 C CA . SER A 1 109 ? -3.594 -7.941 1.754 1.00 63.35 109 SER A CA 10
ATOM 16962 C C . SER A 1 109 ? -3.260 -9.395 1.433 1.00 12.10 109 SER A C 10
ATOM 16963 O O . SER A 1 109 ? -3.174 -9.780 0.269 1.00 65.22 109 SER A O 10
ATOM 16971 N N . MET A 1 1 ? 51.950 42.026 66.414 1.00 63.13 1 MET A N 11
ATOM 16972 C CA . MET A 1 1 ? 52.474 41.367 65.222 1.00 51.53 1 MET A CA 11
ATOM 16973 C C . MET A 1 1 ? 51.467 41.432 64.078 1.00 73.43 1 MET A C 11
ATOM 16974 O O . MET A 1 1 ? 50.257 41.450 64.303 1.00 21.15 1 MET A O 11
ATOM 16988 N N . GLY A 1 2 ? 51.974 41.465 62.849 1.00 24.33 2 GLY A N 11
ATOM 16989 C CA . GLY A 1 2 ? 51.105 41.528 61.689 1.00 30.42 2 GLY A CA 11
ATOM 16990 C C . GLY A 1 2 ? 51.774 41.001 60.436 1.00 45.25 2 GLY A C 11
ATOM 16991 O O . GLY A 1 2 ? 52.142 41.772 59.549 1.00 0.43 2 GLY A O 11
ATOM 16995 N N . SER A 1 3 ? 51.933 39.684 60.359 1.00 22.43 3 SER A N 11
ATOM 16996 C CA . SER A 1 3 ? 52.567 39.055 59.207 1.00 1.40 3 SER A CA 11
ATOM 16997 C C . SER A 1 3 ? 51.676 39.157 57.973 1.00 12.32 3 SER A C 11
ATOM 16998 O O . SER A 1 3 ? 50.566 38.626 57.950 1.00 2.20 3 SER A O 11
ATOM 17006 N N . SER A 1 4 ? 52.171 39.845 56.948 1.00 74.30 4 SER A N 11
ATOM 17007 C CA . SER A 1 4 ? 51.417 40.022 55.712 1.00 3.02 4 SER A CA 11
ATOM 17008 C C . SER A 1 4 ? 51.846 38.999 54.665 1.00 65.23 4 SER A C 11
ATOM 17009 O O . SER A 1 4 ? 53.038 38.760 54.465 1.00 31.41 4 SER A O 11
ATOM 17017 N N . HIS A 1 5 ? 50.867 38.398 53.998 1.00 43.15 5 HIS A N 11
ATOM 17018 C CA . HIS A 1 5 ? 51.142 37.400 52.969 1.00 10.00 5 HIS A CA 11
ATOM 17019 C C . HIS A 1 5 ? 49.909 37.158 52.103 1.00 31.34 5 HIS A C 11
ATOM 17020 O O . HIS A 1 5 ? 48.883 36.679 52.588 1.00 52.44 5 HIS A O 11
ATOM 17035 N N . HIS A 1 6 ? 50.016 37.493 50.822 1.00 3.42 6 HIS A N 11
ATOM 17036 C CA . HIS A 1 6 ? 48.910 37.313 49.889 1.00 11.03 6 HIS A CA 11
ATOM 17037 C C . HIS A 1 6 ? 49.417 36.838 48.530 1.00 34.42 6 HIS A C 11
ATOM 17038 O O . HIS A 1 6 ? 50.615 36.627 48.343 1.00 63.03 6 HIS A O 11
ATOM 17053 N N . HIS A 1 7 ? 48.496 36.670 47.586 1.00 74.12 7 HIS A N 11
ATOM 17054 C CA . HIS A 1 7 ? 48.850 36.220 46.245 1.00 73.43 7 HIS A CA 11
ATOM 17055 C C . HIS A 1 7 ? 47.681 36.407 45.283 1.00 72.31 7 HIS A C 11
ATOM 17056 O O . HIS A 1 7 ? 46.519 36.406 45.693 1.00 25.15 7 HIS A O 11
ATOM 17071 N N . HIS A 1 8 ? 47.994 36.567 44.002 1.00 64.22 8 HIS A N 11
ATOM 17072 C CA . HIS A 1 8 ? 46.969 36.755 42.981 1.00 65.11 8 HIS A CA 11
ATOM 17073 C C . HIS A 1 8 ? 47.310 35.971 41.717 1.00 20.54 8 HIS A C 11
ATOM 17074 O O . HIS A 1 8 ? 48.464 35.935 41.289 1.00 44.35 8 HIS A O 11
ATOM 17089 N N . HIS A 1 9 ? 46.299 35.341 41.128 1.00 44.05 9 HIS A N 11
ATOM 17090 C CA . HIS A 1 9 ? 46.492 34.556 39.912 1.00 30.34 9 HIS A CA 11
ATOM 17091 C C . HIS A 1 9 ? 45.185 34.426 39.137 1.00 51.22 9 HIS A C 11
ATOM 17092 O O . HIS A 1 9 ? 44.107 34.342 39.726 1.00 52.21 9 HIS A O 11
ATOM 17107 N N . HIS A 1 10 ? 45.287 34.411 37.811 1.00 32.32 10 HIS A N 11
ATOM 17108 C CA . HIS A 1 10 ? 44.113 34.292 36.955 1.00 74.51 10 HIS A CA 11
ATOM 17109 C C . HIS A 1 10 ? 44.349 33.267 35.849 1.00 30.40 10 HIS A C 11
ATOM 17110 O O . HIS A 1 10 ? 45.491 32.969 35.499 1.00 73.05 10 HIS A O 11
ATOM 17125 N N . SER A 1 11 ? 43.262 32.731 35.304 1.00 21.22 11 SER A N 11
ATOM 17126 C CA . SER A 1 11 ? 43.351 31.737 34.241 1.00 62.32 11 SER A CA 11
ATOM 17127 C C . SER A 1 11 ? 41.975 31.453 33.645 1.00 11.12 11 SER A C 11
ATOM 17128 O O . SER A 1 11 ? 40.955 31.585 34.321 1.00 40.30 11 SER A O 11
ATOM 17136 N N . SER A 1 12 ? 41.957 31.064 32.374 1.00 1.03 12 SER A N 11
ATOM 17137 C CA . SER A 1 12 ? 40.707 30.766 31.684 1.00 52.10 12 SER A CA 11
ATOM 17138 C C . SER A 1 12 ? 40.919 29.702 30.611 1.00 2.24 12 SER A C 11
ATOM 17139 O O . SER A 1 12 ? 41.858 29.782 29.820 1.00 40.12 12 SER A O 11
ATOM 17147 N N . GLY A 1 13 ? 40.038 28.707 30.591 1.00 64.45 13 GLY A N 11
ATOM 17148 C CA . GLY A 1 13 ? 40.146 27.641 29.612 1.00 14.11 13 GLY A CA 11
ATOM 17149 C C . GLY A 1 13 ? 38.839 27.386 28.886 1.00 21.22 13 GLY A C 11
ATOM 17150 O O . GLY A 1 13 ? 37.853 28.092 29.101 1.00 32.43 13 GLY A O 11
ATOM 17154 N N . LEU A 1 14 ? 38.830 26.376 28.023 1.00 4.04 14 LEU A N 11
ATOM 17155 C CA . LEU A 1 14 ? 37.635 26.031 27.262 1.00 64.12 14 LEU A CA 11
ATOM 17156 C C . LEU A 1 14 ? 37.174 24.614 27.587 1.00 72.22 14 LEU A C 11
ATOM 17157 O O . LEU A 1 14 ? 37.733 23.952 28.462 1.00 11.32 14 LEU A O 11
ATOM 17173 N N . VAL A 1 15 ? 36.150 24.152 26.876 1.00 42.32 15 VAL A N 11
ATOM 17174 C CA . VAL A 1 15 ? 35.614 22.812 27.086 1.00 5.41 15 VAL A CA 11
ATOM 17175 C C . VAL A 1 15 ? 35.560 22.031 25.778 1.00 3.33 15 VAL A C 11
ATOM 17176 O O . VAL A 1 15 ? 35.511 22.600 24.688 1.00 42.12 15 VAL A O 11
ATOM 17189 N N . PRO A 1 16 ? 35.569 20.694 25.888 1.00 44.21 16 PRO A N 11
ATOM 17190 C CA . PRO A 1 16 ? 35.520 19.805 24.724 1.00 64.14 16 PRO A CA 11
ATOM 17191 C C . PRO A 1 16 ? 34.165 19.837 24.025 1.00 60.41 16 PRO A C 11
ATOM 17192 O O . PRO A 1 16 ? 33.311 20.665 24.345 1.00 70.51 16 PRO A O 11
ATOM 17203 N N . ARG A 1 17 ? 33.973 18.932 23.072 1.00 63.41 17 ARG A N 11
ATOM 17204 C CA . ARG A 1 17 ? 32.722 18.857 22.328 1.00 32.15 17 ARG A CA 11
ATOM 17205 C C . ARG A 1 17 ? 32.244 17.412 22.209 1.00 4.22 17 ARG A C 11
ATOM 17206 O O . ARG A 1 17 ? 32.956 16.481 22.582 1.00 51.12 17 ARG A O 11
ATOM 17227 N N . GLY A 1 18 ? 31.035 17.235 21.686 1.00 34.54 18 GLY A N 11
ATOM 17228 C CA . GLY A 1 18 ? 30.484 15.902 21.528 1.00 12.31 18 GLY A CA 11
ATOM 17229 C C . GLY A 1 18 ? 31.029 15.190 20.306 1.00 11.44 18 GLY A C 11
ATOM 17230 O O . GLY A 1 18 ? 31.644 15.812 19.440 1.00 4.01 18 GLY A O 11
ATOM 17234 N N . SER A 1 19 ? 30.804 13.882 20.235 1.00 14.54 19 SER A N 11
ATOM 17235 C CA . SER A 1 19 ? 31.283 13.085 19.112 1.00 32.52 19 SER A CA 11
ATOM 17236 C C . SER A 1 19 ? 30.115 12.575 18.272 1.00 45.13 19 SER A C 11
ATOM 17237 O O . SER A 1 19 ? 28.956 12.671 18.675 1.00 11.42 19 SER A O 11
ATOM 17245 N N . HIS A 1 20 ? 30.431 12.034 17.100 1.00 62.32 20 HIS A N 11
ATOM 17246 C CA . HIS A 1 20 ? 29.409 11.508 16.201 1.00 64.20 20 HIS A CA 11
ATOM 17247 C C . HIS A 1 20 ? 29.019 10.087 16.594 1.00 62.53 20 HIS A C 11
ATOM 17248 O O . HIS A 1 20 ? 29.634 9.485 17.474 1.00 60.35 20 HIS A O 11
ATOM 17263 N N . MET A 1 21 ? 27.993 9.556 15.936 1.00 63.23 21 MET A N 11
ATOM 17264 C CA . MET A 1 21 ? 27.521 8.205 16.217 1.00 64.33 21 MET A CA 11
ATOM 17265 C C . MET A 1 21 ? 27.504 7.360 14.946 1.00 13.43 21 MET A C 11
ATOM 17266 O O . MET A 1 21 ? 26.508 7.332 14.223 1.00 75.32 21 MET A O 11
ATOM 17280 N N . ILE A 1 22 ? 28.610 6.675 14.681 1.00 20.14 22 ILE A N 11
ATOM 17281 C CA . ILE A 1 22 ? 28.720 5.829 13.500 1.00 41.24 22 ILE A CA 11
ATOM 17282 C C . ILE A 1 22 ? 27.864 4.576 13.639 1.00 72.44 22 ILE A C 11
ATOM 17283 O O . ILE A 1 22 ? 27.773 3.990 14.717 1.00 30.55 22 ILE A O 11
ATOM 17299 N N . SER A 1 23 ? 27.237 4.168 12.539 1.00 13.30 23 SER A N 11
ATOM 17300 C CA . SER A 1 23 ? 26.385 2.984 12.538 1.00 11.35 23 SER A CA 11
ATOM 17301 C C . SER A 1 23 ? 27.222 1.714 12.408 1.00 55.12 23 SER A C 11
ATOM 17302 O O . SER A 1 23 ? 27.032 0.925 11.481 1.00 4.13 23 SER A O 11
ATOM 17310 N N . LEU A 1 24 ? 28.146 1.523 13.343 1.00 0.31 24 LEU A N 11
ATOM 17311 C CA . LEU A 1 24 ? 29.011 0.349 13.334 1.00 43.43 24 LEU A CA 11
ATOM 17312 C C . LEU A 1 24 ? 28.188 -0.934 13.332 1.00 53.23 24 LEU A C 11
ATOM 17313 O O . LEU A 1 24 ? 28.243 -1.718 12.383 1.00 22.13 24 LEU A O 11
ATOM 17329 N N . SER A 1 25 ? 27.423 -1.142 14.398 1.00 21.44 25 SER A N 11
ATOM 17330 C CA . SER A 1 25 ? 26.589 -2.332 14.521 1.00 41.22 25 SER A CA 11
ATOM 17331 C C . SER A 1 25 ? 25.355 -2.224 13.630 1.00 24.11 25 SER A C 11
ATOM 17332 O O . SER A 1 25 ? 25.148 -1.216 12.957 1.00 60.10 25 SER A O 11
ATOM 17340 N N . GLY A 1 26 ? 24.538 -3.273 13.632 1.00 33.33 26 GLY A N 11
ATOM 17341 C CA . GLY A 1 26 ? 23.335 -3.277 12.821 1.00 75.52 26 GLY A CA 11
ATOM 17342 C C . GLY A 1 26 ? 22.129 -2.744 13.570 1.00 40.44 26 GLY A C 11
ATOM 17343 O O . GLY A 1 26 ? 22.258 -2.217 14.674 1.00 24.15 26 GLY A O 11
ATOM 17347 N N . LEU A 1 27 ? 20.953 -2.878 12.966 1.00 42.00 27 LEU A N 11
ATOM 17348 C CA . LEU A 1 27 ? 19.719 -2.404 13.581 1.00 11.42 27 LEU A CA 11
ATOM 17349 C C . LEU A 1 27 ? 18.508 -3.120 12.994 1.00 75.14 27 LEU A C 11
ATOM 17350 O O . LEU A 1 27 ? 18.587 -3.727 11.925 1.00 3.54 27 LEU A O 11
ATOM 17366 N N . THR A 1 28 ? 17.383 -3.046 13.699 1.00 21.42 28 THR A N 11
ATOM 17367 C CA . THR A 1 28 ? 16.153 -3.687 13.249 1.00 45.11 28 THR A CA 11
ATOM 17368 C C . THR A 1 28 ? 15.775 -3.224 11.847 1.00 12.42 28 THR A C 11
ATOM 17369 O O . THR A 1 28 ? 16.425 -2.349 11.274 1.00 20.23 28 THR A O 11
ATOM 17380 N N . SER A 1 29 ? 14.718 -3.815 11.298 1.00 13.55 29 SER A N 11
ATOM 17381 C CA . SER A 1 29 ? 14.255 -3.464 9.961 1.00 55.53 29 SER A CA 11
ATOM 17382 C C . SER A 1 29 ? 14.053 -1.957 9.834 1.00 52.42 29 SER A C 11
ATOM 17383 O O . SER A 1 29 ? 13.149 -1.386 10.445 1.00 1.22 29 SER A O 11
ATOM 17391 N N . SER A 1 30 ? 14.902 -1.318 9.034 1.00 24.44 30 SER A N 11
ATOM 17392 C CA . SER A 1 30 ? 14.821 0.123 8.829 1.00 73.01 30 SER A CA 11
ATOM 17393 C C . SER A 1 30 ? 14.464 0.446 7.382 1.00 50.14 30 SER A C 11
ATOM 17394 O O . SER A 1 30 ? 14.715 -0.349 6.475 1.00 13.53 30 SER A O 11
ATOM 17402 N N . VAL A 1 31 ? 13.875 1.620 7.171 1.00 32.42 31 VAL A N 11
ATOM 17403 C CA . VAL A 1 31 ? 13.483 2.049 5.835 1.00 43.21 31 VAL A CA 11
ATOM 17404 C C . VAL A 1 31 ? 12.971 0.876 5.007 1.00 33.43 31 VAL A C 11
ATOM 17405 O O . VAL A 1 31 ? 13.320 0.730 3.837 1.00 55.54 31 VAL A O 11
ATOM 17418 N N . GLU A 1 32 ? 12.141 0.041 5.625 1.00 34.41 32 GLU A N 11
ATOM 17419 C CA . GLU A 1 32 ? 11.580 -1.121 4.946 1.00 63.15 32 GLU A CA 11
ATOM 17420 C C . GLU A 1 32 ? 10.312 -0.747 4.185 1.00 72.00 32 GLU A C 11
ATOM 17421 O O . GLU A 1 32 ? 9.861 -1.483 3.307 1.00 34.45 32 GLU A O 11
ATOM 17434 N N . SER A 1 33 ? 9.739 0.403 4.529 1.00 3.34 33 SER A N 11
ATOM 17435 C CA . SER A 1 33 ? 8.520 0.874 3.883 1.00 53.00 33 SER A CA 11
ATOM 17436 C C . SER A 1 33 ? 8.784 2.149 3.088 1.00 1.32 33 SER A C 11
ATOM 17437 O O . SER A 1 33 ? 8.024 2.500 2.185 1.00 33.43 33 SER A O 11
ATOM 17445 N N . ASP A 1 34 ? 9.867 2.839 3.431 1.00 63.03 34 ASP A N 11
ATOM 17446 C CA . ASP A 1 34 ? 10.234 4.075 2.750 1.00 53.01 34 ASP A CA 11
ATOM 17447 C C . ASP A 1 34 ? 10.481 3.824 1.265 1.00 10.13 34 ASP A C 11
ATOM 17448 O O . ASP A 1 34 ? 10.286 4.713 0.434 1.00 62.31 34 ASP A O 11
ATOM 17458 N N . LEU A 1 35 ? 10.914 2.611 0.940 1.00 0.42 35 LEU A N 11
ATOM 17459 C CA . LEU A 1 35 ? 11.191 2.244 -0.445 1.00 14.21 35 LEU A CA 11
ATOM 17460 C C . LEU A 1 35 ? 9.986 1.555 -1.077 1.00 33.15 35 LEU A C 11
ATOM 17461 O O . LEU A 1 35 ? 10.099 0.922 -2.127 1.00 11.51 35 LEU A O 11
ATOM 17477 N N . ASP A 1 36 ? 8.832 1.682 -0.430 1.00 42.03 36 ASP A N 11
ATOM 17478 C CA . ASP A 1 36 ? 7.605 1.074 -0.930 1.00 52.10 36 ASP A CA 11
ATOM 17479 C C . ASP A 1 36 ? 7.216 1.664 -2.282 1.00 45.21 36 ASP A C 11
ATOM 17480 O O . ASP A 1 36 ? 6.574 1.004 -3.097 1.00 71.42 36 ASP A O 11
ATOM 17490 N N . MET A 1 37 ? 7.612 2.912 -2.513 1.00 1.13 37 MET A N 11
ATOM 17491 C CA . MET A 1 37 ? 7.306 3.591 -3.767 1.00 21.14 37 MET A CA 11
ATOM 17492 C C . MET A 1 37 ? 8.219 3.102 -4.886 1.00 23.20 37 MET A C 11
ATOM 17493 O O . MET A 1 37 ? 7.861 3.164 -6.062 1.00 75.32 37 MET A O 11
ATOM 17507 N N . GLN A 1 38 ? 9.399 2.617 -4.513 1.00 11.01 38 GLN A N 11
ATOM 17508 C CA . GLN A 1 38 ? 10.362 2.120 -5.487 1.00 64.21 38 GLN A CA 11
ATOM 17509 C C . GLN A 1 38 ? 9.913 0.779 -6.061 1.00 51.32 38 GLN A C 11
ATOM 17510 O O . GLN A 1 38 ? 10.356 0.375 -7.136 1.00 31.12 38 GLN A O 11
ATOM 17524 N N . GLN A 1 39 ? 9.033 0.096 -5.337 1.00 32.32 39 GLN A N 11
ATOM 17525 C CA . GLN A 1 39 ? 8.525 -1.199 -5.774 1.00 22.33 39 GLN A CA 11
ATOM 17526 C C . GLN A 1 39 ? 7.991 -1.121 -7.200 1.00 21.51 39 GLN A C 11
ATOM 17527 O O . GLN A 1 39 ? 8.442 -1.851 -8.083 1.00 13.34 39 GLN A O 11
ATOM 17541 N N . ALA A 1 40 ? 7.027 -0.232 -7.418 1.00 21.31 40 ALA A N 11
ATOM 17542 C CA . ALA A 1 40 ? 6.433 -0.058 -8.737 1.00 24.11 40 ALA A CA 11
ATOM 17543 C C . ALA A 1 40 ? 7.466 0.437 -9.743 1.00 11.20 40 ALA A C 11
ATOM 17544 O O . ALA A 1 40 ? 7.330 0.215 -10.946 1.00 10.51 40 ALA A O 11
ATOM 17551 N N . MET A 1 41 ? 8.497 1.111 -9.244 1.00 31.41 41 MET A N 11
ATOM 17552 C CA . MET A 1 41 ? 9.553 1.637 -10.101 1.00 34.25 41 MET A CA 11
ATOM 17553 C C . MET A 1 41 ? 10.510 0.528 -10.527 1.00 64.13 41 MET A C 11
ATOM 17554 O O . MET A 1 41 ? 11.162 0.624 -11.568 1.00 32.24 41 MET A O 11
ATOM 17568 N N . LEU A 1 42 ? 10.590 -0.522 -9.718 1.00 44.14 42 LEU A N 11
ATOM 17569 C CA . LEU A 1 42 ? 11.468 -1.650 -10.013 1.00 20.11 42 LEU A CA 11
ATOM 17570 C C . LEU A 1 42 ? 10.851 -2.559 -11.070 1.00 75.22 42 LEU A C 11
ATOM 17571 O O . LEU A 1 42 ? 11.502 -3.472 -11.577 1.00 42.23 42 LEU A O 11
ATOM 17587 N N . THR A 1 43 ? 9.588 -2.302 -11.400 1.00 62.45 43 THR A N 11
ATOM 17588 C CA . THR A 1 43 ? 8.883 -3.096 -12.399 1.00 1.32 43 THR A CA 11
ATOM 17589 C C . THR A 1 43 ? 8.383 -2.223 -13.544 1.00 11.14 43 THR A C 11
ATOM 17590 O O . THR A 1 43 ? 8.863 -2.326 -14.671 1.00 23.34 43 THR A O 11
ATOM 17601 N N . ASN A 1 44 ? 7.416 -1.361 -13.245 1.00 62.14 44 ASN A N 11
ATOM 17602 C CA . ASN A 1 44 ? 6.851 -0.469 -14.251 1.00 1.40 44 ASN A CA 11
ATOM 17603 C C . ASN A 1 44 ? 6.381 -1.253 -15.473 1.00 21.23 44 ASN A C 11
ATOM 17604 O O . ASN A 1 44 ? 7.156 -1.514 -16.393 1.00 10.34 44 ASN A O 11
ATOM 17615 N N . LYS A 1 45 ? 5.106 -1.626 -15.474 1.00 30.42 45 LYS A N 11
ATOM 17616 C CA . LYS A 1 45 ? 4.530 -2.379 -16.582 1.00 14.22 45 LYS A CA 11
ATOM 17617 C C . LYS A 1 45 ? 4.742 -1.649 -17.905 1.00 13.14 45 LYS A C 11
ATOM 17618 O O . LYS A 1 45 ? 5.508 -2.099 -18.756 1.00 50.14 45 LYS A O 11
A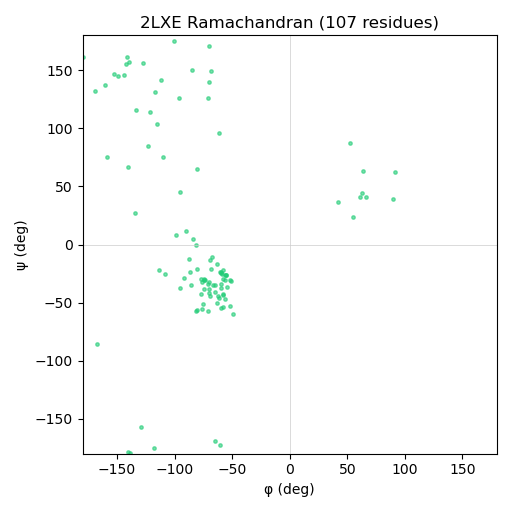TOM 17637 N N . ASP A 1 46 ? 4.060 -0.521 -18.068 1.00 12.04 46 ASP A N 11
ATOM 17638 C CA . ASP A 1 46 ? 4.176 0.273 -19.285 1.00 44.14 46 ASP A CA 11
ATOM 17639 C C . ASP A 1 46 ? 4.043 1.762 -18.979 1.00 34.21 46 ASP A C 11
ATOM 17640 O O . ASP A 1 46 ? 3.585 2.144 -17.903 1.00 73.32 46 ASP A O 11
ATOM 17650 N N . GLU A 1 47 ? 4.449 2.596 -19.931 1.00 20.21 47 GLU A N 11
ATOM 17651 C CA . GLU A 1 47 ? 4.376 4.042 -19.761 1.00 30.50 47 GLU A CA 11
ATOM 17652 C C . GLU A 1 47 ? 2.925 4.516 -19.750 1.00 4.14 47 GLU A C 11
ATOM 17653 O O . GLU A 1 47 ? 2.523 5.299 -18.889 1.00 34.52 47 GLU A O 11
ATOM 17666 N N . LYS A 1 48 ? 2.145 4.037 -20.713 1.00 3.44 48 LYS A N 11
ATOM 17667 C CA . LYS A 1 48 ? 0.740 4.411 -20.816 1.00 34.11 48 LYS A CA 11
ATOM 17668 C C . LYS A 1 48 ? -0.007 4.081 -19.527 1.00 62.34 48 LYS A C 11
ATOM 17669 O O . LYS A 1 48 ? -0.955 4.771 -19.154 1.00 30.43 48 LYS A O 11
ATOM 17688 N N . VAL A 1 49 ? 0.429 3.023 -18.851 1.00 42.02 49 VAL A N 11
ATOM 17689 C CA . VAL A 1 49 ? -0.196 2.602 -17.603 1.00 13.43 49 VAL A CA 11
ATOM 17690 C C . VAL A 1 49 ? -0.184 3.729 -16.576 1.00 2.23 49 VAL A C 11
ATOM 17691 O O . VAL A 1 49 ? -1.091 3.843 -15.751 1.00 22.14 49 VAL A O 11
ATOM 17704 N N . LEU A 1 50 ? 0.851 4.561 -16.632 1.00 12.23 50 LEU A N 11
ATOM 17705 C CA . LEU A 1 50 ? 0.983 5.682 -15.706 1.00 33.00 50 LEU A CA 11
ATOM 17706 C C . LEU A 1 50 ? -0.198 6.639 -15.839 1.00 23.35 50 LEU A C 11
ATOM 17707 O O . LEU A 1 50 ? -0.598 7.285 -14.871 1.00 15.20 50 LEU A O 11
ATOM 17723 N N . LYS A 1 51 ? -0.752 6.724 -17.043 1.00 4.12 51 LYS A N 11
ATOM 17724 C CA . LYS A 1 51 ? -1.889 7.600 -17.303 1.00 64.21 51 LYS A CA 11
ATOM 17725 C C . LYS A 1 51 ? -3.003 7.359 -16.290 1.00 33.21 51 LYS A C 11
ATOM 17726 O O . LYS A 1 51 ? -3.745 8.276 -15.940 1.00 2.33 51 LYS A O 11
ATOM 17745 N N . ALA A 1 52 ? -3.114 6.120 -15.822 1.00 72.12 52 ALA A N 11
ATOM 17746 C CA . ALA A 1 52 ? -4.136 5.761 -14.847 1.00 30.05 52 ALA A CA 11
ATOM 17747 C C . ALA A 1 52 ? -3.811 6.339 -13.473 1.00 5.11 52 ALA A C 11
ATOM 17748 O O . ALA A 1 52 ? -4.701 6.782 -12.747 1.00 74.05 52 ALA A O 11
ATOM 17755 N N . LEU A 1 53 ? -2.529 6.331 -13.121 1.00 43.45 53 LEU A N 11
ATOM 17756 C CA . LEU A 1 53 ? -2.086 6.855 -11.834 1.00 54.04 53 LEU A CA 11
ATOM 17757 C C . LEU A 1 53 ? -2.445 8.330 -11.693 1.00 1.42 53 LEU A C 11
ATOM 17758 O O . LEU A 1 53 ? -2.499 8.862 -10.585 1.00 33.12 53 LEU A O 11
ATOM 17774 N N . GLU A 1 54 ? -2.690 8.985 -12.824 1.00 21.34 54 GLU A N 11
ATOM 17775 C CA . GLU A 1 54 ? -3.045 10.399 -12.825 1.00 0.52 54 GLU A CA 11
ATOM 17776 C C . GLU A 1 54 ? -4.374 10.628 -12.111 1.00 71.34 54 GLU A C 11
ATOM 17777 O O . GLU A 1 54 ? -4.518 11.569 -11.332 1.00 52.33 54 GLU A O 11
ATOM 17790 N N . ARG A 1 55 ? -5.343 9.759 -12.385 1.00 23.33 55 ARG A N 11
ATOM 17791 C CA . ARG A 1 55 ? -6.661 9.866 -11.771 1.00 62.02 55 ARG A CA 11
ATOM 17792 C C . ARG A 1 55 ? -6.636 9.349 -10.336 1.00 1.23 55 ARG A C 11
ATOM 17793 O O . ARG A 1 55 ? -7.359 9.845 -9.472 1.00 33.42 55 ARG A O 11
ATOM 17814 N N . THR A 1 56 ? -5.797 8.348 -10.087 1.00 50.13 56 THR A N 11
ATOM 17815 C CA . THR A 1 56 ? -5.678 7.761 -8.759 1.00 12.45 56 THR A CA 11
ATOM 17816 C C . THR A 1 56 ? -4.962 8.708 -7.802 1.00 40.40 56 THR A C 11
ATOM 17817 O O . THR A 1 56 ? -5.407 8.919 -6.673 1.00 1.11 56 THR A O 11
ATOM 17828 N N . ARG A 1 57 ? -3.852 9.277 -8.261 1.00 21.22 57 ARG A N 11
ATOM 17829 C CA . ARG A 1 57 ? -3.074 10.202 -7.445 1.00 33.54 57 ARG A CA 11
ATOM 17830 C C . ARG A 1 57 ? -3.939 11.366 -6.968 1.00 62.11 57 ARG A C 11
ATOM 17831 O O . ARG A 1 57 ? -3.672 11.963 -5.927 1.00 21.14 57 ARG A O 11
ATOM 17852 N N . GLN A 1 58 ? -4.974 11.682 -7.740 1.00 35.22 58 GLN A N 11
ATOM 17853 C CA . GLN A 1 58 ? -5.876 12.775 -7.397 1.00 41.43 58 GLN A CA 11
ATOM 17854 C C . GLN A 1 58 ? -6.622 12.480 -6.100 1.00 62.51 58 GLN A C 11
ATOM 17855 O O . GLN A 1 58 ? -6.814 13.366 -5.267 1.00 13.12 58 GLN A O 11
ATOM 17869 N N . LEU A 1 59 ? -7.040 11.229 -5.935 1.00 3.52 59 LEU A N 11
ATOM 17870 C CA . LEU A 1 59 ? -7.765 10.816 -4.740 1.00 13.25 59 LEU A CA 11
ATOM 17871 C C . LEU A 1 59 ? -6.806 10.295 -3.674 1.00 4.04 59 LEU A C 11
ATOM 17872 O O . LEU A 1 59 ? -7.224 9.666 -2.702 1.00 71.54 59 LEU A O 11
ATOM 17888 N N . ASP A 1 60 ? -5.518 10.562 -3.862 1.00 51.11 60 ASP A N 11
ATOM 17889 C CA . ASP A 1 60 ? -4.499 10.123 -2.916 1.00 70.35 60 ASP A CA 11
ATOM 17890 C C . ASP A 1 60 ? -4.418 8.600 -2.874 1.00 23.32 60 ASP A C 11
ATOM 17891 O O . ASP A 1 60 ? -4.854 7.972 -1.907 1.00 43.21 60 ASP A O 11
ATOM 17901 N N . ILE A 1 61 ? -3.859 8.012 -3.926 1.00 14.40 61 ILE A N 11
ATOM 17902 C CA . ILE A 1 61 ? -3.721 6.564 -4.009 1.00 34.12 61 ILE A CA 11
ATOM 17903 C C . ILE A 1 61 ? -2.308 6.169 -4.425 1.00 54.10 61 ILE A C 11
ATOM 17904 O O . ILE A 1 61 ? -1.753 6.685 -5.396 1.00 14.33 61 ILE A O 11
ATOM 17920 N N . PRO A 1 62 ? -1.712 5.230 -3.677 1.00 24.21 62 PRO A N 11
ATOM 17921 C CA . PRO A 1 62 ? -0.356 4.742 -3.951 1.00 12.51 62 PRO A CA 11
ATOM 17922 C C . PRO A 1 62 ? -0.286 3.910 -5.226 1.00 52.22 62 PRO A C 11
ATOM 17923 O O . PRO A 1 62 ? -1.172 3.099 -5.498 1.00 4.10 62 PRO A O 11
ATOM 17934 N N . ASP A 1 63 ? 0.771 4.114 -6.003 1.00 54.45 63 ASP A N 11
ATOM 17935 C CA . ASP A 1 63 ? 0.957 3.381 -7.251 1.00 32.04 63 ASP A CA 11
ATOM 17936 C C . ASP A 1 63 ? 1.222 1.904 -6.977 1.00 74.52 63 ASP A C 11
ATOM 17937 O O . ASP A 1 63 ? 1.218 1.083 -7.895 1.00 1.15 63 ASP A O 11
ATOM 17947 N N . GLU A 1 64 ? 1.451 1.573 -5.710 1.00 11.24 64 GLU A N 11
ATOM 17948 C CA . GLU A 1 64 ? 1.720 0.195 -5.317 1.00 42.43 64 GLU A CA 11
ATOM 17949 C C . GLU A 1 64 ? 0.439 -0.634 -5.331 1.00 43.11 64 GLU A C 11
ATOM 17950 O O . GLU A 1 64 ? 0.445 -1.803 -5.719 1.00 24.24 64 GLU A O 11
ATOM 17963 N N . LYS A 1 65 ? -0.659 -0.021 -4.905 1.00 34.11 65 LYS A N 11
ATOM 17964 C CA . LYS A 1 65 ? -1.950 -0.699 -4.867 1.00 64.54 65 LYS A CA 11
ATOM 17965 C C . LYS A 1 65 ? -2.716 -0.483 -6.168 1.00 55.43 65 LYS A C 11
ATOM 17966 O O . LYS A 1 65 ? -3.518 -1.324 -6.577 1.00 61.40 65 LYS A O 11
ATOM 17985 N N . THR A 1 66 ? -2.465 0.650 -6.816 1.00 14.12 66 THR A N 11
ATOM 17986 C CA . THR A 1 66 ? -3.132 0.977 -8.070 1.00 43.42 66 THR A CA 11
ATOM 17987 C C . THR A 1 66 ? -2.583 0.140 -9.219 1.00 4.12 66 THR A C 11
ATOM 17988 O O . THR A 1 66 ? -3.298 -0.171 -10.171 1.00 74.40 66 THR A O 11
ATOM 17999 N N . MET A 1 67 ? -1.307 -0.222 -9.125 1.00 12.33 67 MET A N 11
ATOM 18000 C CA . MET A 1 67 ? -0.663 -1.025 -10.157 1.00 24.42 67 MET A CA 11
ATOM 18001 C C . MET A 1 67 ? -1.502 -2.255 -10.492 1.00 4.22 67 MET A C 11
ATOM 18002 O O . MET A 1 67 ? -1.925 -2.455 -11.631 1.00 24.35 67 MET A O 11
ATOM 18016 N N . PRO A 1 68 ? -1.749 -3.098 -9.479 1.00 34.30 68 PRO A N 11
ATOM 18017 C CA . PRO A 1 68 ? -2.541 -4.322 -9.642 1.00 4.52 68 PRO A CA 11
ATOM 18018 C C . PRO A 1 68 ? -4.016 -4.028 -9.888 1.00 70.04 68 PRO A C 11
ATOM 18019 O O . PRO A 1 68 ? -4.778 -4.912 -10.282 1.00 42.24 68 PRO A O 11
ATOM 18030 N N . VAL A 1 69 ? -4.415 -2.782 -9.655 1.00 21.34 69 VAL A N 11
ATOM 18031 C CA . VAL A 1 69 ? -5.800 -2.373 -9.853 1.00 52.33 69 VAL A CA 11
ATOM 18032 C C . VAL A 1 69 ? -6.084 -2.088 -11.324 1.00 23.51 69 VAL A C 11
ATOM 18033 O O . VAL A 1 69 ? -6.974 -2.692 -11.923 1.00 40.41 69 VAL A O 11
ATOM 18046 N N . LEU A 1 70 ? -5.322 -1.165 -11.899 1.00 63.01 70 LEU A N 11
ATOM 18047 C CA . LEU A 1 70 ? -5.491 -0.799 -13.302 1.00 23.40 70 LEU A CA 11
ATOM 18048 C C . LEU A 1 70 ? -5.326 -2.018 -14.205 1.00 41.33 70 LEU A C 11
ATOM 18049 O O . LEU A 1 70 ? -6.098 -2.215 -15.143 1.00 64.54 70 LEU A O 11
ATOM 18065 N N . MET A 1 71 ? -4.317 -2.832 -13.914 1.00 12.41 71 MET A N 11
ATOM 18066 C CA . MET A 1 71 ? -4.054 -4.033 -14.698 1.00 45.54 71 MET A CA 11
ATOM 18067 C C . MET A 1 71 ? -5.254 -4.973 -14.672 1.00 74.23 71 MET A C 11
ATOM 18068 O O . MET A 1 71 ? -5.429 -5.799 -15.568 1.00 21.10 71 MET A O 11
ATOM 18082 N N . LYS A 1 72 ? -6.079 -4.845 -13.638 1.00 1.33 72 LYS A N 11
ATOM 18083 C CA . LYS A 1 72 ? -7.263 -5.682 -13.494 1.00 1.02 72 LYS A CA 11
ATOM 18084 C C . LYS A 1 72 ? -8.350 -5.260 -14.477 1.00 34.31 72 LYS A C 11
ATOM 18085 O O . LYS A 1 72 ? -9.153 -6.083 -14.921 1.00 11.14 72 LYS A O 11
ATOM 18104 N N . LEU A 1 73 ? -8.371 -3.975 -14.815 1.00 61.33 73 LEU A N 11
ATOM 18105 C CA . LEU A 1 73 ? -9.358 -3.445 -15.748 1.00 53.10 73 LEU A CA 11
ATOM 18106 C C . LEU A 1 73 ? -9.028 -3.850 -17.180 1.00 72.51 73 LEU A C 11
ATOM 18107 O O . LEU A 1 73 ? -9.876 -4.382 -17.898 1.00 44.33 73 LEU A O 11
ATOM 18123 N N . LEU A 1 74 ? -7.790 -3.599 -17.589 1.00 45.41 74 LEU A N 11
ATOM 18124 C CA . LEU A 1 74 ? -7.345 -3.939 -18.936 1.00 65.44 74 LEU A CA 11
ATOM 18125 C C . LEU A 1 74 ? -7.474 -5.438 -19.190 1.00 41.13 74 LEU A C 11
ATOM 18126 O O . LEU A 1 74 ? -7.586 -5.875 -20.335 1.00 21.33 74 LEU A O 11
ATOM 18142 N N . GLU A 1 75 ? -7.460 -6.218 -18.113 1.00 64.14 75 GLU A N 11
ATOM 18143 C CA . GLU A 1 75 ? -7.577 -7.668 -18.221 1.00 12.41 75 GLU A CA 11
ATOM 18144 C C . GLU A 1 75 ? -8.872 -8.059 -18.926 1.00 11.11 75 GLU A C 11
ATOM 18145 O O . GLU A 1 75 ? -8.857 -8.801 -19.907 1.00 25.51 75 GLU A O 11
ATOM 18158 N N . GLU A 1 76 ? -9.992 -7.552 -18.418 1.00 34.00 76 GLU A N 11
ATOM 18159 C CA . GLU A 1 76 ? -11.296 -7.850 -18.999 1.00 2.43 76 GLU A CA 11
ATOM 18160 C C . GLU A 1 76 ? -11.521 -7.041 -20.274 1.00 20.31 76 GLU A C 11
ATOM 18161 O O . GLU A 1 76 ? -12.216 -7.484 -21.187 1.00 31.10 76 GLU A O 11
ATOM 18174 N N . ALA A 1 77 ? -10.927 -5.854 -20.326 1.00 54.54 77 ALA A N 11
ATOM 18175 C CA . ALA A 1 77 ? -11.061 -4.984 -21.489 1.00 31.25 77 ALA A CA 11
ATOM 18176 C C . ALA A 1 77 ? -10.056 -5.357 -22.572 1.00 43.25 77 ALA A C 11
ATOM 18177 O O . ALA A 1 77 ? -9.963 -4.691 -23.602 1.00 42.11 77 ALA A O 11
ATOM 18184 N N . GLY A 1 78 ? -9.304 -6.427 -22.332 1.00 64.23 78 GLY A N 11
ATOM 18185 C CA . GLY A 1 78 ? -8.315 -6.870 -23.298 1.00 24.52 78 GLY A CA 11
ATOM 18186 C C . GLY A 1 78 ? -7.327 -5.778 -23.658 1.00 1.23 78 GLY A C 11
ATOM 18187 O O . GLY A 1 78 ? -6.711 -5.814 -24.722 1.00 73.41 78 GLY A O 11
ATOM 18191 N N . GLY A 1 79 ? -7.175 -4.801 -22.768 1.00 54.25 79 GLY A N 11
ATOM 18192 C CA . GLY A 1 79 ? -6.257 -3.707 -23.016 1.00 45.51 79 GLY A CA 11
ATOM 18193 C C . GLY A 1 79 ? -6.920 -2.542 -23.725 1.00 1.13 79 GLY A C 11
ATOM 18194 O O . GLY A 1 79 ? -6.327 -1.926 -24.610 1.00 73.32 79 GLY A O 11
ATOM 18198 N N . ASN A 1 80 ? -8.153 -2.239 -23.334 1.00 21.41 80 ASN A N 11
ATOM 18199 C CA . ASN A 1 80 ? -8.899 -1.141 -23.939 1.00 52.31 80 ASN A CA 11
ATOM 18200 C C . ASN A 1 80 ? -9.181 -0.046 -22.915 1.00 11.14 80 ASN A C 11
ATOM 18201 O O . ASN A 1 80 ? -10.038 -0.202 -22.045 1.00 20.13 80 ASN A O 11
ATOM 18212 N N . TRP A 1 81 ? -8.456 1.061 -23.025 1.00 53.04 81 TRP A N 11
ATOM 18213 C CA . TRP A 1 81 ? -8.629 2.182 -22.110 1.00 1.22 81 TRP A CA 11
ATOM 18214 C C . TRP A 1 81 ? -9.805 3.055 -22.534 1.00 1.41 81 TRP A C 11
ATOM 18215 O O . TRP A 1 81 ? -10.348 3.814 -21.731 1.00 53.15 81 TRP A O 11
ATOM 18236 N N . SER A 1 82 ? -10.192 2.944 -23.800 1.00 55.12 82 SER A N 11
ATOM 18237 C CA . SER A 1 82 ? -11.303 3.726 -24.332 1.00 2.21 82 SER A CA 11
ATOM 18238 C C . SER A 1 82 ? -12.542 3.577 -23.454 1.00 4.55 82 SER A C 11
ATOM 18239 O O . SER A 1 82 ? -13.152 4.567 -23.050 1.00 32.31 82 SER A O 11
ATOM 18247 N N . TYR A 1 83 ? -12.908 2.334 -23.164 1.00 64.51 83 TYR A N 11
ATOM 18248 C CA . TYR A 1 83 ? -14.075 2.053 -22.336 1.00 24.11 83 TYR A CA 11
ATOM 18249 C C . TYR A 1 83 ? -13.750 2.236 -20.857 1.00 74.33 83 TYR A C 11
ATOM 18250 O O . TYR A 1 83 ? -14.539 2.807 -20.103 1.00 64.20 83 TYR A O 11
ATOM 18268 N N . ILE A 1 84 ? -12.583 1.748 -20.450 1.00 33.42 84 ILE A N 11
ATOM 18269 C CA . ILE A 1 84 ? -12.153 1.858 -19.061 1.00 3.22 84 ILE A CA 11
ATOM 18270 C C . ILE A 1 84 ? -12.108 3.315 -18.614 1.00 21.34 84 ILE A C 11
ATOM 18271 O O . ILE A 1 84 ? -12.264 3.618 -17.430 1.00 51.53 84 ILE A O 11
ATOM 18287 N N . LYS A 1 85 ? -11.896 4.215 -19.568 1.00 14.03 85 LYS A N 11
ATOM 18288 C CA . LYS A 1 85 ? -11.833 5.642 -19.274 1.00 55.21 85 LYS A CA 11
ATOM 18289 C C . LYS A 1 85 ? -13.176 6.313 -19.550 1.00 3.55 85 LYS A C 11
ATOM 18290 O O . LYS A 1 85 ? -13.331 7.518 -19.348 1.00 2.11 85 LYS A O 11
ATOM 18309 N N . LEU A 1 86 ? -14.141 5.527 -20.012 1.00 2.05 86 LEU A N 11
ATOM 18310 C CA . LEU A 1 86 ? -15.471 6.045 -20.314 1.00 10.22 86 LEU A CA 11
ATOM 18311 C C . LEU A 1 86 ? -16.077 6.732 -19.095 1.00 72.12 86 LEU A C 11
ATOM 18312 O O . LEU A 1 86 ? -16.952 7.589 -19.224 1.00 22.41 86 LEU A O 11
ATOM 18328 N N . ASP A 1 87 ? -15.607 6.351 -17.913 1.00 2.23 87 ASP A N 11
ATOM 18329 C CA . ASP A 1 87 ? -16.101 6.932 -16.670 1.00 11.23 87 ASP A CA 11
ATOM 18330 C C . ASP A 1 87 ? -14.953 7.505 -15.844 1.00 22.33 87 ASP A C 11
ATOM 18331 O O . ASP A 1 87 ? -15.048 7.613 -14.622 1.00 43.41 87 ASP A O 11
ATOM 18341 N N . ASN A 1 88 ? -13.868 7.867 -16.520 1.00 0.44 88 ASN A N 11
ATOM 18342 C CA . ASN A 1 88 ? -12.700 8.427 -15.848 1.00 73.21 88 ASN A CA 11
ATOM 18343 C C . ASN A 1 88 ? -12.043 7.388 -14.944 1.00 42.31 88 ASN A C 11
ATOM 18344 O O . ASN A 1 88 ? -11.614 7.699 -13.833 1.00 12.41 88 ASN A O 11
ATOM 18355 N N . TYR A 1 89 ? -11.967 6.154 -15.429 1.00 64.14 89 TYR A N 11
ATOM 18356 C CA . TYR A 1 89 ? -11.363 5.069 -14.665 1.00 71.24 89 TYR A CA 11
ATOM 18357 C C . TYR A 1 89 ? -12.120 4.833 -13.361 1.00 53.51 89 TYR A C 11
ATOM 18358 O O . TYR A 1 89 ? -11.519 4.596 -12.314 1.00 60.31 89 TYR A O 11
ATOM 18376 N N . THR A 1 90 ? -13.447 4.902 -13.434 1.00 62.40 90 THR A N 11
ATOM 18377 C CA . THR A 1 90 ? -14.288 4.697 -12.262 1.00 51.23 90 THR A CA 11
ATOM 18378 C C . THR A 1 90 ? -13.930 3.398 -11.548 1.00 3.42 90 THR A C 11
ATOM 18379 O O . THR A 1 90 ? -14.018 3.308 -10.323 1.00 42.33 90 THR A O 11
ATOM 18390 N N . ALA A 1 91 ? -13.525 2.396 -12.321 1.00 11.44 91 ALA A N 11
ATOM 18391 C CA . ALA A 1 91 ? -13.151 1.103 -11.761 1.00 11.41 91 ALA A CA 11
ATOM 18392 C C . ALA A 1 91 ? -12.135 1.266 -10.635 1.00 20.02 91 ALA A C 11
ATOM 18393 O O . ALA A 1 91 ? -12.162 0.528 -9.649 1.00 32.21 91 ALA A O 11
ATOM 18400 N N . LEU A 1 92 ? -11.240 2.235 -10.788 1.00 33.02 92 LEU A N 11
ATOM 18401 C CA . LEU A 1 92 ? -10.214 2.495 -9.784 1.00 20.43 92 LEU A CA 11
ATOM 18402 C C . LEU A 1 92 ? -10.835 3.025 -8.495 1.00 25.20 92 LEU A C 11
ATOM 18403 O O . LEU A 1 92 ? -10.358 2.734 -7.398 1.00 71.43 92 LEU A O 11
ATOM 18419 N N . VAL A 1 93 ? -11.902 3.804 -8.636 1.00 51.02 93 VAL A N 11
ATOM 18420 C CA . VAL A 1 93 ? -12.591 4.372 -7.483 1.00 4.41 93 VAL A CA 11
ATOM 18421 C C . VAL A 1 93 ? -13.194 3.280 -6.609 1.00 60.34 93 VAL A C 11
ATOM 18422 O O . VAL A 1 93 ? -13.004 3.268 -5.393 1.00 22.10 93 VAL A O 11
ATOM 18435 N N . ASP A 1 94 ? -13.920 2.362 -7.236 1.00 63.55 94 ASP A N 11
ATOM 18436 C CA . ASP A 1 94 ? -14.550 1.261 -6.516 1.00 13.10 94 ASP A CA 11
ATOM 18437 C C . ASP A 1 94 ? -13.518 0.214 -6.112 1.00 24.10 94 ASP A C 11
ATOM 18438 O O . ASP A 1 94 ? -13.674 -0.468 -5.099 1.00 23.03 94 ASP A O 11
ATOM 18448 N N . ALA A 1 95 ? -12.464 0.090 -6.912 1.00 44.41 95 ALA A N 11
ATOM 18449 C CA . ALA A 1 95 ? -11.406 -0.874 -6.637 1.00 44.33 95 ALA A CA 11
ATOM 18450 C C . ALA A 1 95 ? -10.563 -0.439 -5.442 1.00 74.22 95 ALA A C 11
ATOM 18451 O O . ALA A 1 95 ? -10.433 -1.175 -4.463 1.00 13.52 95 ALA A O 11
ATOM 18458 N N . ILE A 1 96 ? -9.994 0.758 -5.530 1.00 74.12 96 ILE A N 11
ATOM 18459 C CA . ILE A 1 96 ? -9.166 1.290 -4.455 1.00 63.31 96 ILE A CA 11
ATOM 18460 C C . ILE A 1 96 ? -9.954 1.397 -3.155 1.00 33.25 96 ILE A C 11
ATOM 18461 O O . ILE A 1 96 ? -9.431 1.123 -2.074 1.00 73.44 96 ILE A O 11
ATOM 18477 N N . TYR A 1 97 ? -11.216 1.796 -3.266 1.00 20.23 97 TYR A N 11
ATOM 18478 C CA . TYR A 1 97 ? -12.078 1.940 -2.098 1.00 40.22 97 TYR A CA 11
ATOM 18479 C C . TYR A 1 97 ? -12.236 0.609 -1.370 1.00 1.11 97 TYR A C 11
ATOM 18480 O O . TYR A 1 97 ? -12.363 0.570 -0.146 1.00 51.32 97 TYR A O 11
ATOM 18498 N N . SER A 1 98 ? -12.226 -0.480 -2.131 1.00 44.53 98 SER A N 11
ATOM 18499 C CA . SER A 1 98 ? -12.371 -1.813 -1.560 1.00 24.22 98 SER A CA 11
ATOM 18500 C C . SER A 1 98 ? -11.074 -2.264 -0.896 1.00 1.35 98 SER A C 11
ATOM 18501 O O . SER A 1 98 ? -11.058 -2.627 0.280 1.00 33.13 98 SER A O 11
ATOM 18509 N N . VAL A 1 99 ? -9.985 -2.236 -1.658 1.00 30.45 99 VAL A N 11
ATOM 18510 C CA . VAL A 1 99 ? -8.681 -2.640 -1.143 1.00 41.55 99 VAL A CA 11
ATOM 18511 C C . VAL A 1 99 ? -8.255 -1.759 0.026 1.00 73.41 99 VAL A C 11
ATOM 18512 O O . VAL A 1 99 ? -7.941 -2.257 1.107 1.00 61.12 99 VAL A O 11
ATOM 18525 N N . GLU A 1 100 ? -8.249 -0.449 -0.198 1.00 21.53 100 GLU A N 11
ATOM 18526 C CA . GLU A 1 100 ? -7.860 0.500 0.840 1.00 41.23 100 GLU A CA 11
ATOM 18527 C C . GLU A 1 100 ? -8.625 0.235 2.133 1.00 12.51 100 GLU A C 11
ATOM 18528 O O . GLU A 1 100 ? -8.117 0.479 3.228 1.00 51.21 100 GLU A O 11
ATOM 18541 N N . ASP A 1 101 ? -9.848 -0.264 1.998 1.00 74.00 101 ASP A N 11
ATOM 18542 C CA . ASP A 1 101 ? -10.685 -0.563 3.155 1.00 1.53 101 ASP A CA 11
ATOM 18543 C C . ASP A 1 101 ? -10.208 -1.831 3.857 1.00 75.15 101 ASP A C 11
ATOM 18544 O O . ASP A 1 101 ? -9.599 -1.769 4.923 1.00 32.32 101 ASP A O 11
ATOM 18554 N N . GLU A 1 102 ? -10.493 -2.979 3.250 1.00 25.11 102 GLU A N 11
ATOM 18555 C CA . GLU A 1 102 ? -10.094 -4.262 3.818 1.00 42.43 102 GLU A CA 11
ATOM 18556 C C . GLU A 1 102 ? -8.735 -4.698 3.278 1.00 54.53 102 GLU A C 11
ATOM 18557 O O . GLU A 1 102 ? -8.478 -4.618 2.077 1.00 70.00 102 GLU A O 11
ATOM 18570 N N . ASN A 1 103 ? -7.869 -5.159 4.174 1.00 65.12 103 ASN A N 11
ATOM 18571 C CA . ASN A 1 103 ? -6.535 -5.607 3.788 1.00 73.42 103 ASN A CA 11
ATOM 18572 C C . ASN A 1 103 ? -6.218 -6.965 4.407 1.00 72.21 103 ASN A C 11
ATOM 18573 O O . ASN A 1 103 ? -5.637 -7.835 3.758 1.00 2.12 103 ASN A O 11
ATOM 18584 N N . LYS A 1 104 ? -6.603 -7.139 5.667 1.00 63.12 104 LYS A N 11
ATOM 18585 C CA . LYS A 1 104 ? -6.361 -8.390 6.375 1.00 31.04 104 LYS A CA 11
ATOM 18586 C C . LYS A 1 104 ? -7.677 -9.061 6.760 1.00 42.42 104 LYS A C 11
ATOM 18587 O O . LYS A 1 104 ? -7.745 -10.282 6.892 1.00 41.24 104 LYS A O 11
ATOM 18606 N N . GLN A 1 105 ? -8.717 -8.253 6.936 1.00 33.14 105 GLN A N 11
ATOM 18607 C CA . GLN A 1 105 ? -10.030 -8.769 7.305 1.00 52.14 105 GLN A CA 11
ATOM 18608 C C . GLN A 1 105 ? -10.613 -9.624 6.184 1.00 40.12 105 GLN A C 11
ATOM 18609 O O . GLN A 1 105 ? -9.966 -9.849 5.162 1.00 70.52 105 GLN A O 11
ATOM 18623 N N . SER A 1 106 ? -11.839 -10.097 6.384 1.00 11.44 106 SER A N 11
ATOM 18624 C CA . SER A 1 106 ? -12.508 -10.930 5.391 1.00 30.44 106 SER A CA 11
ATOM 18625 C C . SER A 1 106 ? -14.023 -10.854 5.551 1.00 55.22 106 SER A C 11
ATOM 18626 O O . SER A 1 106 ? -14.531 -10.591 6.641 1.00 10.21 106 SER A O 11
ATOM 18634 N N . GLU A 1 107 ? -14.739 -11.085 4.455 1.00 55.10 107 GLU A N 11
ATOM 18635 C CA . GLU A 1 107 ? -16.197 -11.042 4.473 1.00 50.20 107 GLU A CA 11
ATOM 18636 C C . GLU A 1 107 ? -16.773 -12.331 5.054 1.00 3.53 107 GLU A C 11
ATOM 18637 O O . GLU A 1 107 ? -17.641 -12.297 5.926 1.00 45.13 107 GLU A O 11
ATOM 18650 N N . GLY A 1 108 ? -16.282 -13.465 4.564 1.00 52.52 108 GLY A N 11
ATOM 18651 C CA . GLY A 1 108 ? -16.759 -14.748 5.045 1.00 52.12 108 GLY A CA 11
ATOM 18652 C C . GLY A 1 108 ? -15.628 -15.691 5.400 1.00 64.13 108 GLY A C 11
ATOM 18653 O O . GLY A 1 108 ? -14.787 -15.374 6.240 1.00 22.23 108 GLY A O 11
ATOM 18657 N N . SER A 1 109 ? -15.607 -16.856 4.760 1.00 50.51 109 SER A N 11
ATOM 18658 C CA . SER A 1 109 ? -14.573 -17.851 5.016 1.00 20.54 109 SER A CA 11
ATOM 18659 C C . SER A 1 109 ? -13.188 -17.282 4.727 1.00 64.03 109 SER A C 11
ATOM 18660 O O . SER A 1 109 ? -12.694 -17.366 3.603 1.00 65.15 109 SER A O 11
ATOM 18668 N N . MET A 1 1 ? -48.373 -63.875 -50.376 1.00 41.23 1 MET A N 12
ATOM 18669 C CA . MET A 1 1 ? -48.682 -64.620 -51.591 1.00 0.52 1 MET A CA 12
ATOM 18670 C C . MET A 1 1 ? -48.841 -63.678 -52.780 1.00 14.41 1 MET A C 12
ATOM 18671 O O . MET A 1 1 ? -49.307 -62.548 -52.633 1.00 45.03 1 MET A O 12
ATOM 18685 N N . GLY A 1 2 ? -48.451 -64.150 -53.960 1.00 33.12 2 GLY A N 12
ATOM 18686 C CA . GLY A 1 2 ? -48.558 -63.336 -55.157 1.00 70.42 2 GLY A CA 12
ATOM 18687 C C . GLY A 1 2 ? -47.330 -63.441 -56.041 1.00 41.54 2 GLY A C 12
ATOM 18688 O O . GLY A 1 2 ? -46.953 -64.533 -56.464 1.00 31.32 2 GLY A O 12
ATOM 18692 N N . SER A 1 3 ? -46.707 -62.301 -56.322 1.00 45.13 3 SER A N 12
ATOM 18693 C CA . SER A 1 3 ? -45.518 -62.267 -57.166 1.00 44.13 3 SER A CA 12
ATOM 18694 C C . SER A 1 3 ? -44.255 -62.458 -56.332 1.00 21.31 3 SER A C 12
ATOM 18695 O O . SER A 1 3 ? -44.323 -62.678 -55.123 1.00 73.44 3 SER A O 12
ATOM 18703 N N . SER A 1 4 ? -43.102 -62.374 -56.988 1.00 33.34 4 SER A N 12
ATOM 18704 C CA . SER A 1 4 ? -41.822 -62.541 -56.309 1.00 13.33 4 SER A CA 12
ATOM 18705 C C . SER A 1 4 ? -41.479 -61.304 -55.485 1.00 60.41 4 SER A C 12
ATOM 18706 O O . SER A 1 4 ? -42.229 -60.328 -55.468 1.00 61.14 4 SER A O 12
ATOM 18714 N N . HIS A 1 5 ? -40.339 -61.354 -54.802 1.00 53.30 5 HIS A N 12
ATOM 18715 C CA . HIS A 1 5 ? -39.895 -60.237 -53.975 1.00 34.44 5 HIS A CA 12
ATOM 18716 C C . HIS A 1 5 ? -38.554 -59.698 -54.466 1.00 52.24 5 HIS A C 12
ATOM 18717 O O . HIS A 1 5 ? -37.977 -60.217 -55.422 1.00 2.41 5 HIS A O 12
ATOM 18732 N N . HIS A 1 6 ? -38.065 -58.653 -53.806 1.00 33.02 6 HIS A N 12
ATOM 18733 C CA . HIS A 1 6 ? -36.793 -58.042 -54.175 1.00 32.13 6 HIS A CA 12
ATOM 18734 C C . HIS A 1 6 ? -36.010 -57.626 -52.935 1.00 62.14 6 HIS A C 12
ATOM 18735 O O . HIS A 1 6 ? -36.489 -57.765 -51.809 1.00 12.32 6 HIS A O 12
ATOM 18750 N N . HIS A 1 7 ? -34.800 -57.116 -53.147 1.00 10.22 7 HIS A N 12
ATOM 18751 C CA . HIS A 1 7 ? -33.950 -56.679 -52.045 1.00 21.03 7 HIS A CA 12
ATOM 18752 C C . HIS A 1 7 ? -34.045 -55.169 -51.851 1.00 11.34 7 HIS A C 12
ATOM 18753 O O . HIS A 1 7 ? -34.805 -54.490 -52.543 1.00 63.20 7 HIS A O 12
ATOM 18768 N N . HIS A 1 8 ? -33.271 -54.650 -50.904 1.00 73.15 8 HIS A N 12
ATOM 18769 C CA . HIS A 1 8 ? -33.268 -53.219 -50.618 1.00 72.31 8 HIS A CA 12
ATOM 18770 C C . HIS A 1 8 ? -31.901 -52.769 -50.113 1.00 42.20 8 HIS A C 12
ATOM 18771 O O . HIS A 1 8 ? -31.112 -53.577 -49.620 1.00 11.14 8 HIS A O 12
ATOM 18786 N N . HIS A 1 9 ? -31.625 -51.474 -50.239 1.00 3.40 9 HIS A N 12
ATOM 18787 C CA . HIS A 1 9 ? -30.353 -50.916 -49.794 1.00 4.00 9 HIS A CA 12
ATOM 18788 C C . HIS A 1 9 ? -30.510 -50.207 -48.453 1.00 52.54 9 HIS A C 12
ATOM 18789 O O . HIS A 1 9 ? -31.602 -50.164 -47.885 1.00 42.21 9 HIS A O 12
ATOM 18804 N N . HIS A 1 10 ? -29.412 -49.650 -47.952 1.00 64.35 10 HIS A N 12
ATOM 18805 C CA . HIS A 1 10 ? -29.427 -48.942 -46.677 1.00 51.32 10 HIS A CA 12
ATOM 18806 C C . HIS A 1 10 ? -29.002 -47.488 -46.857 1.00 33.21 10 HIS A C 12
ATOM 18807 O O . HIS A 1 10 ? -28.724 -47.046 -47.973 1.00 5.23 10 HIS A O 12
ATOM 18822 N N . SER A 1 11 ? -28.953 -46.748 -45.754 1.00 15.55 11 SER A N 12
ATOM 18823 C CA . SER A 1 11 ? -28.567 -45.342 -45.792 1.00 31.42 11 SER A CA 12
ATOM 18824 C C . SER A 1 11 ? -27.647 -45.001 -44.625 1.00 74.33 11 SER A C 12
ATOM 18825 O O . SER A 1 11 ? -27.246 -45.877 -43.859 1.00 41.53 11 SER A O 12
ATOM 18833 N N . SER A 1 12 ? -27.314 -43.721 -44.496 1.00 53.30 12 SER A N 12
ATOM 18834 C CA . SER A 1 12 ? -26.438 -43.262 -43.425 1.00 12.20 12 SER A CA 12
ATOM 18835 C C . SER A 1 12 ? -26.722 -41.803 -43.077 1.00 23.23 12 SER A C 12
ATOM 18836 O O . SER A 1 12 ? -26.686 -40.929 -43.941 1.00 20.10 12 SER A O 12
ATOM 18844 N N . GLY A 1 13 ? -27.006 -41.551 -41.803 1.00 70.33 13 GLY A N 12
ATOM 18845 C CA . GLY A 1 13 ? -27.293 -40.198 -41.361 1.00 32.13 13 GLY A CA 12
ATOM 18846 C C . GLY A 1 13 ? -26.156 -39.597 -40.559 1.00 34.11 13 GLY A C 12
ATOM 18847 O O . GLY A 1 13 ? -24.990 -39.714 -40.937 1.00 60.33 13 GLY A O 12
ATOM 18851 N N . LEU A 1 14 ? -26.495 -38.949 -39.450 1.00 44.23 14 LEU A N 12
ATOM 18852 C CA . LEU A 1 14 ? -25.494 -38.325 -38.592 1.00 62.11 14 LEU A CA 12
ATOM 18853 C C . LEU A 1 14 ? -26.016 -38.173 -37.167 1.00 71.32 14 LEU A C 12
ATOM 18854 O O . LEU A 1 14 ? -27.181 -38.458 -36.887 1.00 71.32 14 LEU A O 12
ATOM 18870 N N . VAL A 1 15 ? -25.146 -37.720 -36.269 1.00 3.44 15 VAL A N 12
ATOM 18871 C CA . VAL A 1 15 ? -25.520 -37.527 -34.873 1.00 25.33 15 VAL A CA 12
ATOM 18872 C C . VAL A 1 15 ? -24.734 -36.382 -34.246 1.00 75.32 15 VAL A C 12
ATOM 18873 O O . VAL A 1 15 ? -23.643 -36.026 -34.694 1.00 20.15 15 VAL A O 12
ATOM 18886 N N . PRO A 1 16 ? -25.297 -35.788 -33.184 1.00 50.34 16 PRO A N 12
ATOM 18887 C CA . PRO A 1 16 ? -24.665 -34.673 -32.472 1.00 22.10 16 PRO A CA 12
ATOM 18888 C C . PRO A 1 16 ? -23.428 -35.109 -31.696 1.00 44.13 16 PRO A C 12
ATOM 18889 O O . PRO A 1 16 ? -22.963 -36.240 -31.834 1.00 63.10 16 PRO A O 12
ATOM 18900 N N . ARG A 1 17 ? -22.899 -34.204 -30.878 1.00 61.41 17 ARG A N 12
ATOM 18901 C CA . ARG A 1 17 ? -21.715 -34.496 -30.079 1.00 74.13 17 ARG A CA 12
ATOM 18902 C C . ARG A 1 17 ? -21.942 -34.130 -28.615 1.00 14.13 17 ARG A C 12
ATOM 18903 O O . ARG A 1 17 ? -22.504 -33.079 -28.307 1.00 35.33 17 ARG A O 12
ATOM 18924 N N . GLY A 1 18 ? -21.501 -35.004 -27.717 1.00 43.45 18 GLY A N 12
ATOM 18925 C CA . GLY A 1 18 ? -21.666 -34.755 -26.296 1.00 53.32 18 GLY A CA 12
ATOM 18926 C C . GLY A 1 18 ? -20.413 -35.066 -25.503 1.00 70.33 18 GLY A C 12
ATOM 18927 O O . GLY A 1 18 ? -20.109 -36.230 -25.241 1.00 30.20 18 GLY A O 12
ATOM 18931 N N . SER A 1 19 ? -19.682 -34.023 -25.121 1.00 2.11 19 SER A N 12
ATOM 18932 C CA . SER A 1 19 ? -18.451 -34.191 -24.358 1.00 24.31 19 SER A CA 12
ATOM 18933 C C . SER A 1 19 ? -18.411 -33.232 -23.173 1.00 54.34 19 SER A C 12
ATOM 18934 O O . SER A 1 19 ? -18.283 -32.019 -23.345 1.00 11.43 19 SER A O 12
ATOM 18942 N N . HIS A 1 20 ? -18.521 -33.784 -21.968 1.00 32.43 20 HIS A N 12
ATOM 18943 C CA . HIS A 1 20 ? -18.497 -32.977 -20.753 1.00 3.14 20 HIS A CA 12
ATOM 18944 C C . HIS A 1 20 ? -17.066 -32.600 -20.379 1.00 35.03 20 HIS A C 12
ATOM 18945 O O . HIS A 1 20 ? -16.113 -33.264 -20.785 1.00 40.41 20 HIS A O 12
ATOM 18960 N N . MET A 1 21 ? -16.925 -31.529 -19.605 1.00 5.22 21 MET A N 12
ATOM 18961 C CA . MET A 1 21 ? -15.611 -31.063 -19.177 1.00 25.04 21 MET A CA 12
ATOM 18962 C C . MET A 1 21 ? -15.615 -30.715 -17.691 1.00 22.23 21 MET A C 12
ATOM 18963 O O . MET A 1 21 ? -15.859 -29.569 -17.314 1.00 61.50 21 MET A O 12
ATOM 18977 N N . ILE A 1 22 ? -15.344 -31.711 -16.854 1.00 21.40 22 ILE A N 12
ATOM 18978 C CA . ILE A 1 22 ? -15.315 -31.509 -15.411 1.00 51.21 22 ILE A CA 12
ATOM 18979 C C . ILE A 1 22 ? -13.952 -31.870 -14.832 1.00 71.42 22 ILE A C 12
ATOM 18980 O O . ILE A 1 22 ? -13.306 -32.817 -15.281 1.00 3.32 22 ILE A O 12
ATOM 18996 N N . SER A 1 23 ? -13.520 -31.109 -13.831 1.00 24.20 23 SER A N 12
ATOM 18997 C CA . SER A 1 23 ? -12.232 -31.348 -13.191 1.00 52.13 23 SER A CA 12
ATOM 18998 C C . SER A 1 23 ? -12.105 -32.803 -12.751 1.00 50.03 23 SER A C 12
ATOM 18999 O O . SER A 1 23 ? -11.201 -33.518 -13.186 1.00 24.24 23 SER A O 12
ATOM 19007 N N . LEU A 1 24 ? -13.015 -33.234 -11.886 1.00 51.14 24 LEU A N 12
ATOM 19008 C CA . LEU A 1 24 ? -13.006 -34.604 -11.385 1.00 22.24 24 LEU A CA 12
ATOM 19009 C C . LEU A 1 24 ? -11.706 -34.906 -10.647 1.00 72.11 24 LEU A C 12
ATOM 19010 O O . LEU A 1 24 ? -11.210 -36.032 -10.678 1.00 22.34 24 LEU A O 12
ATOM 19026 N N . SER A 1 25 ? -11.160 -33.893 -9.982 1.00 45.45 25 SER A N 12
ATOM 19027 C CA . SER A 1 25 ? -9.917 -34.049 -9.236 1.00 64.30 25 SER A CA 12
ATOM 19028 C C . SER A 1 25 ? -9.639 -32.820 -8.378 1.00 73.14 25 SER A C 12
ATOM 19029 O O . SER A 1 25 ? -10.344 -31.815 -8.467 1.00 5.20 25 SER A O 12
ATOM 19037 N N . GLY A 1 26 ? -8.604 -32.905 -7.548 1.00 5.44 26 GLY A N 12
ATOM 19038 C CA . GLY A 1 26 ? -8.251 -31.794 -6.685 1.00 73.51 26 GLY A CA 12
ATOM 19039 C C . GLY A 1 26 ? -7.988 -32.229 -5.256 1.00 14.34 26 GLY A C 12
ATOM 19040 O O . GLY A 1 26 ? -8.771 -31.928 -4.355 1.00 53.40 26 GLY A O 12
ATOM 19044 N N . LEU A 1 27 ? -6.886 -32.939 -5.050 1.00 64.13 27 LEU A N 12
ATOM 19045 C CA . LEU A 1 27 ? -6.523 -33.418 -3.720 1.00 23.13 27 LEU A CA 12
ATOM 19046 C C . LEU A 1 27 ? -5.101 -33.000 -3.360 1.00 71.25 27 LEU A C 12
ATOM 19047 O O . LEU A 1 27 ? -4.517 -33.504 -2.400 1.00 5.33 27 LEU A O 12
ATOM 19063 N N . THR A 1 28 ? -4.548 -32.072 -4.135 1.00 61.41 28 THR A N 12
ATOM 19064 C CA . THR A 1 28 ? -3.195 -31.585 -3.897 1.00 32.14 28 THR A CA 12
ATOM 19065 C C . THR A 1 28 ? -3.065 -30.116 -4.285 1.00 60.12 28 THR A C 12
ATOM 19066 O O . THR A 1 28 ? -4.032 -29.490 -4.718 1.00 72.23 28 THR A O 12
ATOM 19077 N N . SER A 1 29 ? -1.862 -29.572 -4.127 1.00 65.10 29 SER A N 12
ATOM 19078 C CA . SER A 1 29 ? -1.606 -28.175 -4.457 1.00 73.43 29 SER A CA 12
ATOM 19079 C C . SER A 1 29 ? -1.476 -27.988 -5.965 1.00 31.54 29 SER A C 12
ATOM 19080 O O . SER A 1 29 ? -1.508 -28.955 -6.727 1.00 12.40 29 SER A O 12
ATOM 19088 N N . SER A 1 30 ? -1.329 -26.737 -6.390 1.00 3.04 30 SER A N 12
ATOM 19089 C CA . SER A 1 30 ? -1.199 -26.422 -7.807 1.00 34.34 30 SER A CA 12
ATOM 19090 C C . SER A 1 30 ? -0.520 -25.069 -8.003 1.00 63.34 30 SER A C 12
ATOM 19091 O O . SER A 1 30 ? -0.519 -24.227 -7.106 1.00 43.22 30 SER A O 12
ATOM 19099 N N . VAL A 1 31 ? 0.058 -24.869 -9.183 1.00 11.42 31 VAL A N 12
ATOM 19100 C CA . VAL A 1 31 ? 0.740 -23.619 -9.499 1.00 1.25 31 VAL A CA 12
ATOM 19101 C C . VAL A 1 31 ? 1.474 -23.072 -8.280 1.00 35.11 31 VAL A C 12
ATOM 19102 O O . VAL A 1 31 ? 1.415 -21.877 -7.993 1.00 33.22 31 VAL A O 12
ATOM 19115 N N . GLU A 1 32 ? 2.167 -23.955 -7.568 1.00 52.04 32 GLU A N 12
ATOM 19116 C CA . GLU A 1 32 ? 2.914 -23.558 -6.380 1.00 23.12 32 GLU A CA 12
ATOM 19117 C C . GLU A 1 32 ? 4.147 -22.743 -6.759 1.00 43.54 32 GLU A C 12
ATOM 19118 O O . GLU A 1 32 ? 4.629 -21.926 -5.974 1.00 22.04 32 GLU A O 12
ATOM 19131 N N . SER A 1 33 ? 4.652 -22.971 -7.967 1.00 52.02 33 SER A N 12
ATOM 19132 C CA . SER A 1 33 ? 5.831 -22.261 -8.449 1.00 21.12 33 SER A CA 12
ATOM 19133 C C . SER A 1 33 ? 5.488 -21.398 -9.659 1.00 25.15 33 SER A C 12
ATOM 19134 O O . SER A 1 33 ? 6.160 -20.405 -9.938 1.00 71.10 33 SER A O 12
ATOM 19142 N N . ASP A 1 34 ? 4.438 -21.784 -10.375 1.00 24.35 34 ASP A N 12
ATOM 19143 C CA . ASP A 1 34 ? 4.004 -21.047 -11.556 1.00 65.01 34 ASP A CA 12
ATOM 19144 C C . ASP A 1 34 ? 3.732 -19.586 -11.214 1.00 52.24 34 ASP A C 12
ATOM 19145 O O . ASP A 1 34 ? 3.818 -18.710 -12.075 1.00 52.30 34 ASP A O 12
ATOM 19155 N N . LEU A 1 35 ? 3.404 -19.330 -9.953 1.00 41.23 35 LEU A N 12
ATOM 19156 C CA . LEU A 1 35 ? 3.119 -17.974 -9.496 1.00 3.11 35 LEU A CA 12
ATOM 19157 C C . LEU A 1 35 ? 4.358 -17.090 -9.606 1.00 3.25 35 LEU A C 12
ATOM 19158 O O . LEU A 1 35 ? 4.253 -15.870 -9.736 1.00 22.44 35 LEU A O 12
ATOM 19174 N N . ASP A 1 36 ? 5.529 -17.715 -9.553 1.00 53.51 36 ASP A N 12
ATOM 19175 C CA . ASP A 1 36 ? 6.789 -16.986 -9.649 1.00 11.03 36 ASP A CA 12
ATOM 19176 C C . ASP A 1 36 ? 6.885 -16.241 -10.978 1.00 25.21 36 ASP A C 12
ATOM 19177 O O . ASP A 1 36 ? 7.549 -15.210 -11.076 1.00 43.42 36 ASP A O 12
ATOM 19187 N N . MET A 1 37 ? 6.219 -16.772 -11.998 1.00 64.42 37 MET A N 12
ATOM 19188 C CA . MET A 1 37 ? 6.231 -16.159 -13.320 1.00 54.44 37 MET A CA 12
ATOM 19189 C C . MET A 1 37 ? 5.234 -15.005 -13.392 1.00 72.51 37 MET A C 12
ATOM 19190 O O . MET A 1 37 ? 5.457 -14.024 -14.102 1.00 24.50 37 MET A O 12
ATOM 19204 N N . GLN A 1 38 ? 4.137 -15.130 -12.654 1.00 10.31 38 GLN A N 12
ATOM 19205 C CA . GLN A 1 38 ? 3.107 -14.098 -12.636 1.00 12.44 38 GLN A CA 12
ATOM 19206 C C . GLN A 1 38 ? 3.686 -12.758 -12.196 1.00 31.31 38 GLN A C 12
ATOM 19207 O O . GLN A 1 38 ? 3.140 -11.702 -12.512 1.00 11.23 38 GLN A O 12
ATOM 19221 N N . GLN A 1 39 ? 4.796 -12.810 -11.466 1.00 33.01 39 GLN A N 12
ATOM 19222 C CA . GLN A 1 39 ? 5.449 -11.598 -10.983 1.00 4.23 39 GLN A CA 12
ATOM 19223 C C . GLN A 1 39 ? 5.736 -10.640 -12.133 1.00 74.32 39 GLN A C 12
ATOM 19224 O O . GLN A 1 39 ? 5.635 -9.422 -11.979 1.00 62.22 39 GLN A O 12
ATOM 19238 N N . ALA A 1 40 ? 6.096 -11.195 -13.285 1.00 32.22 40 ALA A N 12
ATOM 19239 C CA . ALA A 1 40 ? 6.397 -10.388 -14.462 1.00 45.25 40 ALA A CA 12
ATOM 19240 C C . ALA A 1 40 ? 5.171 -9.606 -14.919 1.00 52.44 40 ALA A C 12
ATOM 19241 O O . ALA A 1 40 ? 5.292 -8.555 -15.549 1.00 4.25 40 ALA A O 12
ATOM 19248 N N . MET A 1 41 ? 3.990 -10.124 -14.597 1.00 0.42 41 MET A N 12
ATOM 19249 C CA . MET A 1 41 ? 2.741 -9.473 -14.975 1.00 72.13 41 MET A CA 12
ATOM 19250 C C . MET A 1 41 ? 2.423 -8.317 -14.032 1.00 64.41 41 MET A C 12
ATOM 19251 O O . MET A 1 41 ? 2.043 -7.231 -14.470 1.00 51.11 41 MET A O 12
ATOM 19265 N N . LEU A 1 42 ? 2.583 -8.557 -12.734 1.00 20.22 42 LEU A N 12
ATOM 19266 C CA . LEU A 1 42 ? 2.313 -7.536 -11.729 1.00 43.11 42 LEU A CA 12
ATOM 19267 C C . LEU A 1 42 ? 3.330 -6.403 -11.816 1.00 62.34 42 LEU A C 12
ATOM 19268 O O . LEU A 1 42 ? 3.030 -5.256 -11.484 1.00 71.15 42 LEU A O 12
ATOM 19284 N N . THR A 1 43 ? 4.537 -6.732 -12.268 1.00 42.11 43 THR A N 12
ATOM 19285 C CA . THR A 1 43 ? 5.599 -5.742 -12.400 1.00 22.23 43 THR A CA 12
ATOM 19286 C C . THR A 1 43 ? 5.673 -5.203 -13.824 1.00 52.22 43 THR A C 12
ATOM 19287 O O . THR A 1 43 ? 6.724 -4.745 -14.270 1.00 74.44 43 THR A O 12
ATOM 19298 N N . ASN A 1 44 ? 4.550 -5.259 -14.532 1.00 24.35 44 ASN A N 12
ATOM 19299 C CA . ASN A 1 44 ? 4.488 -4.775 -15.907 1.00 31.41 44 ASN A CA 12
ATOM 19300 C C . ASN A 1 44 ? 4.170 -3.284 -15.944 1.00 52.11 44 ASN A C 12
ATOM 19301 O O . ASN A 1 44 ? 3.008 -2.883 -15.867 1.00 24.44 44 ASN A O 12
ATOM 19312 N N . LYS A 1 45 ? 5.210 -2.465 -16.064 1.00 4.50 45 LYS A N 12
ATOM 19313 C CA . LYS A 1 45 ? 5.042 -1.018 -16.114 1.00 62.02 45 LYS A CA 12
ATOM 19314 C C . LYS A 1 45 ? 5.110 -0.511 -17.551 1.00 65.33 45 LYS A C 12
ATOM 19315 O O . LYS A 1 45 ? 5.917 -0.987 -18.349 1.00 24.25 45 LYS A O 12
ATOM 19334 N N . ASP A 1 46 ? 4.260 0.457 -17.873 1.00 11.23 46 ASP A N 12
ATOM 19335 C CA . ASP A 1 46 ? 4.225 1.029 -19.214 1.00 42.34 46 ASP A CA 12
ATOM 19336 C C . ASP A 1 46 ? 3.785 2.489 -19.170 1.00 35.10 46 ASP A C 12
ATOM 19337 O O . ASP A 1 46 ? 3.148 2.927 -18.212 1.00 64.33 46 ASP A O 12
ATOM 19347 N N . GLU A 1 47 ? 4.130 3.238 -20.213 1.00 24.14 47 GLU A N 12
ATOM 19348 C CA . GLU A 1 47 ? 3.771 4.649 -20.292 1.00 12.21 47 GLU A CA 12
ATOM 19349 C C . GLU A 1 47 ? 2.256 4.827 -20.272 1.00 72.21 47 GLU A C 12
ATOM 19350 O O . GLU A 1 47 ? 1.729 5.683 -19.561 1.00 13.31 47 GLU A O 12
ATOM 19363 N N . LYS A 1 48 ? 1.560 4.013 -21.059 1.00 40.01 48 LYS A N 12
ATOM 19364 C CA . LYS A 1 48 ? 0.106 4.079 -21.133 1.00 11.03 48 LYS A CA 12
ATOM 19365 C C . LYS A 1 48 ? -0.522 3.792 -19.774 1.00 45.44 48 LYS A C 12
ATOM 19366 O O . LYS A 1 48 ? -1.591 4.310 -19.450 1.00 53.35 48 LYS A O 12
ATOM 19385 N N . VAL A 1 49 ? 0.149 2.964 -18.979 1.00 61.13 49 VAL A N 12
ATOM 19386 C CA . VAL A 1 49 ? -0.341 2.610 -17.652 1.00 14.32 49 VAL A CA 12
ATOM 19387 C C . VAL A 1 49 ? -0.292 3.809 -16.711 1.00 5.51 49 VAL A C 12
ATOM 19388 O O . VAL A 1 49 ? -1.210 4.029 -15.920 1.00 42.13 49 VAL A O 12
ATOM 19401 N N . LEU A 1 50 ? 0.785 4.581 -16.802 1.00 51.42 50 LEU A N 12
ATOM 19402 C CA . LEU A 1 50 ? 0.955 5.759 -15.958 1.00 53.23 50 LEU A CA 12
ATOM 19403 C C . LEU A 1 50 ? -0.263 6.673 -16.048 1.00 41.31 50 LEU A C 12
ATOM 19404 O O . LEU A 1 50 ? -0.637 7.325 -15.072 1.00 4.54 50 LEU A O 12
ATOM 19420 N N . LYS A 1 51 ? -0.880 6.716 -17.224 1.00 4.51 51 LYS A N 12
ATOM 19421 C CA . LYS A 1 51 ? -2.059 7.546 -17.441 1.00 51.13 51 LYS A CA 12
ATOM 19422 C C . LYS A 1 51 ? -3.109 7.293 -16.364 1.00 4.30 51 LYS A C 12
ATOM 19423 O O . LYS A 1 51 ? -3.845 8.199 -15.974 1.00 34.43 51 LYS A O 12
ATOM 19442 N N . ALA A 1 52 ? -3.172 6.054 -15.885 1.00 33.03 52 ALA A N 12
ATOM 19443 C CA . ALA A 1 52 ? -4.130 5.683 -14.851 1.00 22.15 52 ALA A CA 12
ATOM 19444 C C . ALA A 1 52 ? -3.734 6.271 -13.501 1.00 5.52 52 ALA A C 12
ATOM 19445 O O . ALA A 1 52 ? -4.584 6.754 -12.749 1.00 34.45 52 ALA A O 12
ATOM 19452 N N . LEU A 1 53 ? -2.443 6.227 -13.197 1.00 25.34 53 LEU A N 12
ATOM 19453 C CA . LEU A 1 53 ? -1.935 6.754 -11.935 1.00 32.11 53 LEU A CA 12
ATOM 19454 C C . LEU A 1 53 ? -2.254 8.240 -11.799 1.00 3.32 53 LEU A C 12
ATOM 19455 O O . LEU A 1 53 ? -2.256 8.784 -10.695 1.00 42.32 53 LEU A O 12
ATOM 19471 N N . GLU A 1 54 ? -2.524 8.887 -12.927 1.00 14.40 54 GLU A N 12
ATOM 19472 C CA . GLU A 1 54 ? -2.847 10.309 -12.932 1.00 51.13 54 GLU A CA 12
ATOM 19473 C C . GLU A 1 54 ? -4.167 10.571 -12.213 1.00 13.12 54 GLU A C 12
ATOM 19474 O O . GLU A 1 54 ? -4.290 11.525 -11.445 1.00 4.01 54 GLU A O 12
ATOM 19487 N N . ARG A 1 55 ? -5.153 9.717 -12.470 1.00 21.23 55 ARG A N 12
ATOM 19488 C CA . ARG A 1 55 ? -6.465 9.855 -11.850 1.00 54.13 55 ARG A CA 12
ATOM 19489 C C . ARG A 1 55 ? -6.438 9.366 -10.406 1.00 44.42 55 ARG A C 12
ATOM 19490 O O . ARG A 1 55 ? -7.147 9.891 -9.546 1.00 3.24 55 ARG A O 12
ATOM 19511 N N . THR A 1 56 ? -5.614 8.355 -10.143 1.00 22.14 56 THR A N 12
ATOM 19512 C CA . THR A 1 56 ? -5.496 7.793 -8.804 1.00 24.14 56 THR A CA 12
ATOM 19513 C C . THR A 1 56 ? -4.729 8.732 -7.880 1.00 3.14 56 THR A C 12
ATOM 19514 O O . THR A 1 56 ? -5.154 8.992 -6.753 1.00 23.52 56 THR A O 12
ATOM 19525 N N . ARG A 1 57 ? -3.600 9.238 -8.363 1.00 63.41 57 ARG A N 12
ATOM 19526 C CA . ARG A 1 57 ? -2.773 10.147 -7.579 1.00 41.53 57 ARG A CA 12
ATOM 19527 C C . ARG A 1 57 ? -3.583 11.355 -7.116 1.00 33.14 57 ARG A C 12
ATOM 19528 O O . ARG A 1 57 ? -3.280 11.960 -6.089 1.00 41.24 57 ARG A O 12
ATOM 19549 N N . GLN A 1 58 ? -4.612 11.699 -7.883 1.00 51.41 58 GLN A N 12
ATOM 19550 C CA . GLN A 1 58 ? -5.464 12.836 -7.552 1.00 3.12 58 GLN A CA 12
ATOM 19551 C C . GLN A 1 58 ? -6.213 12.592 -6.246 1.00 52.31 58 GLN A C 12
ATOM 19552 O O . GLN A 1 58 ? -6.365 13.499 -5.427 1.00 61.12 58 GLN A O 12
ATOM 19566 N N . LEU A 1 59 ? -6.681 11.363 -6.059 1.00 2.42 59 LEU A N 12
ATOM 19567 C CA . LEU A 1 59 ? -7.416 11.000 -4.852 1.00 64.20 59 LEU A CA 12
ATOM 19568 C C . LEU A 1 59 ? -6.472 10.464 -3.781 1.00 64.33 59 LEU A C 12
ATOM 19569 O O . LEU A 1 59 ? -6.909 9.878 -2.790 1.00 44.22 59 LEU A O 12
ATOM 19585 N N . ASP A 1 60 ? -5.175 10.669 -3.985 1.00 53.11 60 ASP A N 12
ATOM 19586 C CA . ASP A 1 60 ? -4.169 10.209 -3.035 1.00 61.45 60 ASP A CA 12
ATOM 19587 C C . ASP A 1 60 ? -4.163 8.687 -2.944 1.00 52.31 60 ASP A C 12
ATOM 19588 O O . ASP A 1 60 ? -4.628 8.112 -1.959 1.00 53.22 60 ASP A O 12
ATOM 19598 N N . ILE A 1 61 ? -3.636 8.040 -3.978 1.00 64.54 61 ILE A N 12
ATOM 19599 C CA . ILE A 1 61 ? -3.569 6.584 -4.014 1.00 2.52 61 ILE A CA 12
ATOM 19600 C C . ILE A 1 61 ? -2.165 6.105 -4.362 1.00 33.25 61 ILE A C 12
ATOM 19601 O O . ILE A 1 61 ? -1.544 6.569 -5.320 1.00 23.05 61 ILE A O 12
ATOM 19617 N N . PRO A 1 62 ? -1.650 5.153 -3.570 1.00 72.33 62 PRO A N 12
ATOM 19618 C CA . PRO A 1 62 ? -0.312 4.589 -3.778 1.00 40.44 62 PRO A CA 12
ATOM 19619 C C . PRO A 1 62 ? -0.236 3.724 -5.031 1.00 13.13 62 PRO A C 12
ATOM 19620 O O . PRO A 1 62 ? -1.151 2.953 -5.321 1.00 5.00 62 PRO A O 12
ATOM 19631 N N . ASP A 1 63 ? 0.859 3.857 -5.770 1.00 63.32 63 ASP A N 12
ATOM 19632 C CA . ASP A 1 63 ? 1.056 3.086 -6.993 1.00 42.05 63 ASP A CA 12
ATOM 19633 C C . ASP A 1 63 ? 1.234 1.604 -6.677 1.00 31.14 63 ASP A C 12
ATOM 19634 O O . ASP A 1 63 ? 1.223 0.763 -7.576 1.00 72.33 63 ASP A O 12
ATOM 19644 N N . GLU A 1 64 ? 1.396 1.292 -5.394 1.00 33.55 64 GLU A N 12
ATOM 19645 C CA . GLU A 1 64 ? 1.5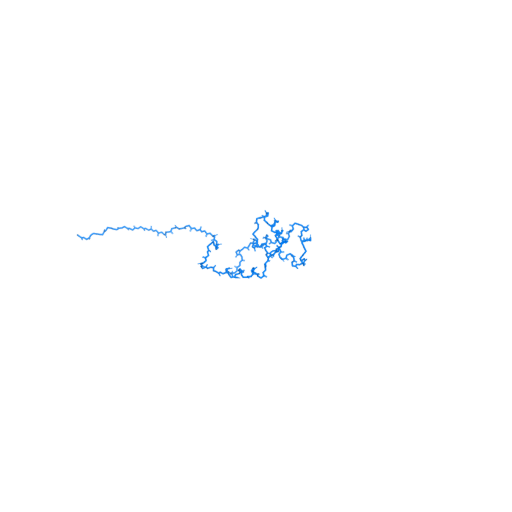78 -0.089 -4.962 1.00 74.20 64 GLU A CA 12
ATOM 19646 C C . GLU A 1 64 ? 0.256 -0.848 -4.997 1.00 43.54 64 GLU A C 12
ATOM 19647 O O . GLU A 1 64 ? 0.224 -2.051 -5.257 1.00 2.32 64 GLU A O 12
ATOM 19660 N N . LYS A 1 65 ? -0.835 -0.137 -4.732 1.00 22.11 65 LYS A N 12
ATOM 19661 C CA . LYS A 1 65 ? -2.163 -0.742 -4.732 1.00 72.53 65 LYS A CA 12
ATOM 19662 C C . LYS A 1 65 ? -2.876 -0.487 -6.056 1.00 72.32 65 LYS A C 12
ATOM 19663 O O . LYS A 1 65 ? -3.684 -1.300 -6.505 1.00 5.25 65 LYS A O 12
ATOM 19682 N N . THR A 1 66 ? -2.570 0.647 -6.679 1.00 31.22 66 THR A N 12
ATOM 19683 C CA . THR A 1 66 ? -3.182 1.009 -7.952 1.00 54.31 66 THR A CA 12
ATOM 19684 C C . THR A 1 66 ? -2.621 0.166 -9.091 1.00 62.41 66 THR A C 12
ATOM 19685 O O . THR A 1 66 ? -3.315 -0.115 -10.068 1.00 64.52 66 THR A O 12
ATOM 19696 N N . MET A 1 67 ? -1.360 -0.235 -8.959 1.00 11.52 67 MET A N 12
ATOM 19697 C CA . MET A 1 67 ? -0.707 -1.049 -9.977 1.00 73.43 67 MET A CA 12
ATOM 19698 C C . MET A 1 67 ? -1.553 -2.270 -10.323 1.00 64.31 67 MET A C 12
ATOM 19699 O O . MET A 1 67 ? -1.962 -2.469 -11.466 1.00 35.52 67 MET A O 12
ATOM 19713 N N . PRO A 1 68 ? -1.822 -3.110 -9.311 1.00 20.15 68 PRO A N 12
ATOM 19714 C CA . PRO A 1 68 ? -2.621 -4.326 -9.484 1.00 32.03 68 PRO A CA 12
ATOM 19715 C C . PRO A 1 68 ? -4.091 -4.020 -9.752 1.00 3.45 68 PRO A C 12
ATOM 19716 O O . PRO A 1 68 ? -4.846 -4.889 -10.190 1.00 12.31 68 PRO A O 12
ATOM 19727 N N . VAL A 1 69 ? -4.491 -2.782 -9.484 1.00 35.23 69 VAL A N 12
ATOM 19728 C CA . VAL A 1 69 ? -5.871 -2.361 -9.698 1.00 61.22 69 VAL A CA 12
ATOM 19729 C C . VAL A 1 69 ? -6.117 -2.007 -11.160 1.00 10.22 69 VAL A C 12
ATOM 19730 O O . VAL A 1 69 ? -7.085 -2.468 -11.767 1.00 33.20 69 VAL A O 12
ATOM 19743 N N . LEU A 1 70 ? -5.237 -1.185 -11.721 1.00 21.02 70 LEU A N 12
ATOM 19744 C CA . LEU A 1 70 ? -5.358 -0.768 -13.113 1.00 33.31 70 LEU A CA 12
ATOM 19745 C C . LEU A 1 70 ? -5.191 -1.957 -14.054 1.00 75.41 70 LEU A C 12
ATOM 19746 O O . LEU A 1 70 ? -5.897 -2.073 -15.055 1.00 23.43 70 LEU A O 12
ATOM 19762 N N . MET A 1 71 ? -4.250 -2.838 -13.724 1.00 12.55 71 MET A N 12
ATOM 19763 C CA . MET A 1 71 ? -3.993 -4.020 -14.539 1.00 55.14 71 MET A CA 12
ATOM 19764 C C . MET A 1 71 ? -5.227 -4.914 -14.604 1.00 24.54 71 MET A C 12
ATOM 19765 O O . MET A 1 71 ? -5.401 -5.682 -15.551 1.00 63.25 71 MET A O 12
ATOM 19779 N N . LYS A 1 72 ? -6.081 -4.812 -13.592 1.00 65.04 72 LYS A N 12
ATOM 19780 C CA . LYS A 1 72 ? -7.299 -5.611 -13.533 1.00 20.23 72 LYS A CA 12
ATOM 19781 C C . LYS A 1 72 ? -8.310 -5.139 -14.573 1.00 72.52 72 LYS A C 12
ATOM 19782 O O . LYS A 1 72 ? -9.100 -5.930 -15.090 1.00 74.10 72 LYS A O 12
ATOM 19801 N N . LEU A 1 73 ? -8.279 -3.846 -14.876 1.00 41.22 73 LEU A N 12
ATOM 19802 C CA . LEU A 1 73 ? -9.193 -3.268 -15.856 1.00 75.43 73 LEU A CA 12
ATOM 19803 C C . LEU A 1 73 ? -8.843 -3.733 -17.266 1.00 12.20 73 LEU A C 12
ATOM 19804 O O . LEU A 1 73 ? -9.719 -4.130 -18.035 1.00 23.33 73 LEU A O 12
ATOM 19820 N N . LEU A 1 74 ? -7.558 -3.684 -17.599 1.00 62.33 74 LEU A N 12
ATOM 19821 C CA . LEU A 1 74 ? -7.091 -4.103 -18.916 1.00 14.41 74 LEU A CA 12
ATOM 19822 C C . LEU A 1 74 ? -7.162 -5.619 -19.062 1.00 61.41 74 LEU A C 12
ATOM 19823 O O . LEU A 1 74 ? -7.217 -6.142 -20.174 1.00 25.23 74 LEU A O 12
ATOM 19839 N N . GLU A 1 75 ? -7.162 -6.318 -17.931 1.00 21.02 75 GLU A N 12
ATOM 19840 C CA . GLU A 1 75 ? -7.227 -7.774 -17.933 1.00 21.44 75 GLU A CA 12
ATOM 19841 C C . GLU A 1 75 ? -8.552 -8.258 -18.514 1.00 2.53 75 GLU A C 12
ATOM 19842 O O . GLU A 1 75 ? -8.578 -9.063 -19.445 1.00 73.04 75 GLU A O 12
ATOM 19855 N N . GLU A 1 76 ? -9.653 -7.762 -17.955 1.00 22.45 76 GLU A N 12
ATOM 19856 C CA . GLU A 1 76 ? -10.982 -8.146 -18.416 1.00 13.33 76 GLU A CA 12
ATOM 19857 C C . GLU A 1 76 ? -11.348 -7.405 -19.699 1.00 74.04 76 GLU A C 12
ATOM 19858 O O . GLU A 1 76 ? -12.000 -7.958 -20.583 1.00 23.34 76 GLU A O 12
ATOM 19871 N N . ALA A 1 77 ? -10.923 -6.149 -19.790 1.00 32.45 77 ALA A N 12
ATOM 19872 C CA . ALA A 1 77 ? -11.204 -5.332 -20.965 1.00 41.12 77 ALA A CA 12
ATOM 19873 C C . ALA A 1 77 ? -10.336 -5.750 -22.146 1.00 65.31 77 ALA A C 12
ATOM 19874 O O . ALA A 1 77 ? -10.633 -5.425 -23.294 1.00 3.23 77 ALA A O 12
ATOM 19881 N N . GLY A 1 78 ? -9.258 -6.474 -21.855 1.00 12.30 78 GLY A N 12
ATOM 19882 C CA . GLY A 1 78 ? -8.362 -6.924 -22.905 1.00 3.20 78 GLY A CA 12
ATOM 19883 C C . GLY A 1 78 ? -7.361 -5.860 -23.308 1.00 21.31 78 GLY A C 12
ATOM 19884 O O . GLY A 1 78 ? -6.666 -6.002 -24.313 1.00 12.32 78 GLY A O 12
ATOM 19888 N N . GLY A 1 79 ? -7.287 -4.791 -22.522 1.00 41.33 79 GLY A N 12
ATOM 19889 C CA . GLY A 1 79 ? -6.362 -3.713 -22.820 1.00 21.55 79 GLY A CA 12
ATOM 19890 C C . GLY A 1 79 ? -7.024 -2.567 -23.557 1.00 43.31 79 GLY A C 12
ATOM 19891 O O . GLY A 1 79 ? -6.437 -1.983 -24.467 1.00 71.14 79 GLY A O 12
ATOM 19895 N N . ASN A 1 80 ? -8.253 -2.246 -23.165 1.00 74.13 80 ASN A N 12
ATOM 19896 C CA . ASN A 1 80 ? -8.998 -1.162 -23.797 1.00 23.43 80 ASN A CA 12
ATOM 19897 C C . ASN A 1 80 ? -9.278 -0.041 -22.801 1.00 54.13 80 ASN A C 12
ATOM 19898 O O . ASN A 1 80 ? -10.097 -0.192 -21.895 1.00 72.02 80 ASN A O 12
ATOM 19909 N N . TRP A 1 81 ? -8.592 1.083 -22.977 1.00 43.43 81 TRP A N 12
ATOM 19910 C CA . TRP A 1 81 ? -8.767 2.230 -22.093 1.00 71.24 81 TRP A CA 12
ATOM 19911 C C . TRP A 1 81 ? -9.941 3.092 -22.545 1.00 22.35 81 TRP A C 12
ATOM 19912 O O . TRP A 1 81 ? -10.490 3.867 -21.764 1.00 54.23 81 TRP A O 12
ATOM 19933 N N . SER A 1 82 ? -10.321 2.949 -23.811 1.00 74.21 82 SER A N 12
ATOM 19934 C CA . SER A 1 82 ? -11.427 3.717 -24.368 1.00 52.34 82 SER A CA 12
ATOM 19935 C C . SER A 1 82 ? -12.675 3.578 -23.502 1.00 0.30 82 SER A C 12
ATOM 19936 O O . SER A 1 82 ? -13.378 4.555 -23.243 1.00 13.23 82 SER A O 12
ATOM 19944 N N . TYR A 1 83 ? -12.945 2.356 -23.056 1.00 64.43 83 TYR A N 12
ATOM 19945 C CA . TYR A 1 83 ? -14.109 2.087 -22.220 1.00 20.30 83 TYR A CA 12
ATOM 19946 C C . TYR A 1 83 ? -13.788 2.320 -20.747 1.00 20.13 83 TYR A C 12
ATOM 19947 O O . TYR A 1 83 ? -14.560 2.951 -20.025 1.00 71.12 83 TYR A O 12
ATOM 19965 N N . ILE A 1 84 ? -12.643 1.807 -20.310 1.00 41.34 84 ILE A N 12
ATOM 19966 C CA . ILE A 1 84 ? -12.218 1.960 -18.923 1.00 35.01 84 ILE A CA 12
ATOM 19967 C C . ILE A 1 84 ? -12.117 3.433 -18.539 1.00 32.52 84 ILE A C 12
ATOM 19968 O O . ILE A 1 84 ? -12.230 3.789 -17.366 1.00 32.11 84 ILE A O 12
ATOM 19984 N N . LYS A 1 85 ? -11.902 4.284 -19.537 1.00 40.53 85 LYS A N 12
ATOM 19985 C CA . LYS A 1 85 ? -11.788 5.719 -19.305 1.00 55.43 85 LYS A CA 12
ATOM 19986 C C . LYS A 1 85 ? -13.100 6.429 -19.626 1.00 43.41 85 LYS A C 12
ATOM 19987 O O . LYS A 1 85 ? -13.199 7.652 -19.519 1.00 72.25 85 LYS A O 12
ATOM 20006 N N . LEU A 1 86 ? -14.106 5.654 -20.018 1.00 41.05 86 LEU A N 12
ATOM 20007 C CA . LEU A 1 86 ? -15.413 6.208 -20.352 1.00 70.23 86 LEU A CA 12
ATOM 20008 C C . LEU A 1 86 ? -16.044 6.885 -19.140 1.00 60.23 86 LEU A C 12
ATOM 20009 O O . LEU A 1 86 ? -16.980 7.673 -19.273 1.00 11.14 86 LEU A O 12
ATOM 20025 N N . ASP A 1 87 ? -15.523 6.575 -17.957 1.00 21.24 87 ASP A N 12
ATOM 20026 C CA . ASP A 1 87 ? -16.033 7.157 -16.721 1.00 20.23 87 ASP A CA 12
ATOM 20027 C C . ASP A 1 87 ? -14.892 7.702 -15.867 1.00 40.41 87 ASP A C 12
ATOM 20028 O O . ASP A 1 87 ? -15.005 7.785 -14.645 1.00 61.44 87 ASP A O 12
ATOM 20038 N N . ASN A 1 88 ? -13.796 8.072 -16.520 1.00 64.43 88 ASN A N 12
ATOM 20039 C CA . ASN A 1 88 ? -12.633 8.608 -15.819 1.00 12.21 88 ASN A CA 12
ATOM 20040 C C . ASN A 1 88 ? -11.998 7.546 -14.926 1.00 13.12 88 ASN A C 12
ATOM 20041 O O . ASN A 1 88 ? -11.614 7.824 -13.790 1.00 34.42 88 ASN A O 12
ATOM 20052 N N . TYR A 1 89 ? -11.892 6.329 -15.449 1.00 40.33 89 TYR A N 12
ATOM 20053 C CA . TYR A 1 89 ? -11.305 5.225 -14.699 1.00 23.44 89 TYR A CA 12
ATOM 20054 C C . TYR A 1 89 ? -12.092 4.955 -13.421 1.00 4.01 89 TYR A C 12
ATOM 20055 O O . TYR A 1 89 ? -11.515 4.702 -12.362 1.00 74.05 89 TYR A O 12
ATOM 20073 N N . THR A 1 90 ? -13.416 5.009 -13.526 1.00 53.40 90 THR A N 12
ATOM 20074 C CA . THR A 1 90 ? -14.285 4.772 -12.380 1.00 22.12 90 THR A CA 12
ATOM 20075 C C . THR A 1 90 ? -13.947 3.450 -11.699 1.00 13.41 90 THR A C 12
ATOM 20076 O O . THR A 1 90 ? -14.108 3.307 -10.487 1.00 2.51 90 THR A O 12
ATOM 20087 N N . ALA A 1 91 ? -13.477 2.488 -12.485 1.00 3.43 91 ALA A N 12
ATOM 20088 C CA . ALA A 1 91 ? -13.114 1.179 -11.956 1.00 42.02 91 ALA A CA 12
ATOM 20089 C C . ALA A 1 91 ? -12.126 1.309 -10.801 1.00 2.25 91 ALA A C 12
ATOM 20090 O O . ALA A 1 91 ? -12.181 0.546 -9.836 1.00 4.11 91 ALA A O 12
ATOM 20097 N N . LEU A 1 92 ? -11.224 2.277 -10.907 1.00 41.02 92 LEU A N 12
ATOM 20098 C CA . LEU A 1 92 ? -10.223 2.507 -9.870 1.00 23.33 92 LEU A CA 12
ATOM 20099 C C . LEU A 1 92 ? -10.872 3.014 -8.587 1.00 14.14 92 LEU A C 12
ATOM 20100 O O . LEU A 1 92 ? -10.418 2.709 -7.485 1.00 21.30 92 LEU A O 12
ATOM 20116 N N . VAL A 1 93 ? -11.941 3.790 -8.739 1.00 32.13 93 VAL A N 12
ATOM 20117 C CA . VAL A 1 93 ? -12.656 4.338 -7.593 1.00 11.44 93 VAL A CA 12
ATOM 20118 C C . VAL A 1 93 ? -13.296 3.230 -6.763 1.00 41.25 93 VAL A C 12
ATOM 20119 O O . VAL A 1 93 ? -13.142 3.188 -5.542 1.00 63.21 93 VAL A O 12
ATOM 20132 N N . ASP A 1 94 ? -14.013 2.335 -7.433 1.00 60.41 94 ASP A N 12
ATOM 20133 C CA . ASP A 1 94 ? -14.674 1.224 -6.758 1.00 64.35 94 ASP A CA 12
ATOM 20134 C C . ASP A 1 94 ? -13.663 0.159 -6.346 1.00 23.23 94 ASP A C 12
ATOM 20135 O O . ASP A 1 94 ? -13.854 -0.542 -5.353 1.00 24.14 94 ASP A O 12
ATOM 20145 N N . ALA A 1 95 ? -12.586 0.042 -7.117 1.00 14.55 95 ALA A N 12
ATOM 20146 C CA . ALA A 1 95 ? -11.545 -0.937 -6.833 1.00 2.10 95 ALA A CA 12
ATOM 20147 C C . ALA A 1 95 ? -10.717 -0.521 -5.622 1.00 61.51 95 ALA A C 12
ATOM 20148 O O . ALA A 1 95 ? -10.617 -1.261 -4.643 1.00 61.54 95 ALA A O 12
ATOM 20155 N N . ILE A 1 96 ? -10.125 0.666 -5.695 1.00 75.11 96 ILE A N 12
ATOM 20156 C CA . ILE A 1 96 ? -9.306 1.180 -4.605 1.00 42.43 96 ILE A CA 12
ATOM 20157 C C . ILE A 1 96 ? -10.108 1.274 -3.311 1.00 34.24 96 ILE A C 12
ATOM 20158 O O . ILE A 1 96 ? -9.592 1.003 -2.227 1.00 63.41 96 ILE A O 12
ATOM 20174 N N . TYR A 1 97 ? -11.374 1.657 -3.434 1.00 73.31 97 TYR A N 12
ATOM 20175 C CA . TYR A 1 97 ? -12.249 1.787 -2.274 1.00 71.42 97 TYR A CA 12
ATOM 20176 C C . TYR A 1 97 ? -12.388 0.455 -1.545 1.00 25.11 97 TYR A C 12
ATOM 20177 O O . TYR A 1 97 ? -12.505 0.414 -0.319 1.00 30.45 97 TYR A O 12
ATOM 20195 N N . SER A 1 98 ? -12.373 -0.634 -2.307 1.00 1.34 98 SER A N 12
ATOM 20196 C CA . SER A 1 98 ? -12.500 -1.970 -1.734 1.00 20.04 98 SER A CA 12
ATOM 20197 C C . SER A 1 98 ? -11.187 -2.415 -1.098 1.00 44.33 98 SER A C 12
ATOM 20198 O O . SER A 1 98 ? -11.146 -2.778 0.078 1.00 22.03 98 SER A O 12
ATOM 20206 N N . VAL A 1 99 ? -10.115 -2.384 -1.882 1.00 11.42 99 VAL A N 12
ATOM 20207 C CA . VAL A 1 99 ? -8.800 -2.783 -1.396 1.00 33.24 99 VAL A CA 12
ATOM 20208 C C . VAL A 1 99 ? -8.376 -1.936 -0.202 1.00 33.41 99 VAL A C 12
ATOM 20209 O O . VAL A 1 99 ? -7.911 -2.461 0.810 1.00 31.14 99 VAL A O 12
ATOM 20222 N N . GLU A 1 100 ? -8.538 -0.622 -0.327 1.00 25.21 100 GLU A N 12
ATOM 20223 C CA . GLU A 1 100 ? -8.171 0.298 0.743 1.00 64.31 100 GLU A CA 12
ATOM 20224 C C . GLU A 1 100 ? -8.965 0.002 2.011 1.00 41.43 100 GLU A C 12
ATOM 20225 O O . GLU A 1 100 ? -8.583 0.413 3.106 1.00 44.30 100 GLU A O 12
ATOM 20238 N N . ASP A 1 101 ? -10.074 -0.713 1.855 1.00 34.13 101 ASP A N 12
ATOM 20239 C CA . ASP A 1 101 ? -10.924 -1.065 2.986 1.00 72.22 101 ASP A CA 12
ATOM 20240 C C . ASP A 1 101 ? -10.488 -2.391 3.601 1.00 52.45 101 ASP A C 12
ATOM 20241 O O . ASP A 1 101 ? -10.905 -2.740 4.705 1.00 61.52 101 ASP A O 12
ATOM 20251 N N . GLU A 1 102 ? -9.647 -3.126 2.879 1.00 54.22 102 GLU A N 12
ATOM 20252 C CA . GLU A 1 102 ? -9.156 -4.413 3.354 1.00 3.53 102 GLU A CA 12
ATOM 20253 C C . GLU A 1 102 ? -7.633 -4.422 3.427 1.00 62.33 102 GLU A C 12
ATOM 20254 O O . GLU A 1 102 ? -6.957 -4.796 2.470 1.00 52.41 102 GLU A O 12
ATOM 20267 N N . ASN A 1 103 ? -7.099 -4.007 4.572 1.00 32.23 103 ASN A N 12
ATOM 20268 C CA . ASN A 1 103 ? -5.654 -3.966 4.771 1.00 54.44 103 ASN A CA 12
ATOM 20269 C C . ASN A 1 103 ? -5.247 -4.804 5.979 1.00 11.24 103 ASN A C 12
ATOM 20270 O O . ASN A 1 103 ? -4.077 -5.148 6.143 1.00 24.24 103 ASN A O 12
ATOM 20281 N N . LYS A 1 104 ? -6.222 -5.131 6.821 1.00 55.21 104 LYS A N 12
ATOM 20282 C CA . LYS A 1 104 ? -5.967 -5.931 8.013 1.00 14.35 104 LYS A CA 12
ATOM 20283 C C . LYS A 1 104 ? -5.284 -7.245 7.651 1.00 14.35 104 LYS A C 12
ATOM 20284 O O . LYS A 1 104 ? -4.627 -7.864 8.486 1.00 41.24 104 LYS A O 12
ATOM 20303 N N . GLN A 1 105 ? -5.444 -7.665 6.399 1.00 55.34 105 GLN A N 12
ATOM 20304 C CA . GLN A 1 105 ? -4.842 -8.906 5.927 1.00 73.01 105 GLN A CA 12
ATOM 20305 C C . GLN A 1 105 ? -3.320 -8.804 5.920 1.00 2.22 105 GLN A C 12
ATOM 20306 O O . GLN A 1 105 ? -2.621 -9.810 5.799 1.00 3.45 105 GLN A O 12
ATOM 20320 N N . SER A 1 106 ? -2.814 -7.582 6.051 1.00 62.41 106 SER A N 12
ATOM 20321 C CA . SER A 1 106 ? -1.374 -7.348 6.056 1.00 32.31 106 SER A CA 12
ATOM 20322 C C . SER A 1 106 ? -1.004 -6.255 7.054 1.00 72.11 106 SER A C 12
ATOM 20323 O O . SER A 1 106 ? -1.859 -5.487 7.494 1.00 25.21 106 SER A O 12
ATOM 20331 N N . GLU A 1 107 ? 0.276 -6.193 7.406 1.00 33.31 107 GLU A N 12
ATOM 20332 C CA . GLU A 1 107 ? 0.759 -5.195 8.353 1.00 75.13 107 GLU A CA 12
ATOM 20333 C C . GLU A 1 107 ? 1.175 -3.916 7.630 1.00 41.54 107 GLU A C 12
ATOM 20334 O O . GLU A 1 107 ? 0.880 -2.810 8.083 1.00 45.35 107 GLU A O 12
ATOM 20347 N N . GLY A 1 108 ? 1.862 -4.075 6.504 1.00 3.11 108 GLY A N 12
ATOM 20348 C CA . GLY A 1 108 ? 2.308 -2.927 5.738 1.00 32.35 108 GLY A CA 12
ATOM 20349 C C . GLY A 1 108 ? 2.788 -3.306 4.351 1.00 11.34 108 GLY A C 12
ATOM 20350 O O . GLY A 1 108 ? 2.231 -4.203 3.717 1.00 2.22 108 GLY A O 12
ATOM 20354 N N . SER A 1 109 ? 3.822 -2.621 3.876 1.00 52.11 109 SER A N 12
ATOM 20355 C CA . SER A 1 109 ? 4.374 -2.886 2.552 1.00 43.33 109 SER A CA 12
ATOM 20356 C C . SER A 1 109 ? 5.016 -4.269 2.499 1.00 52.13 109 SER A C 12
ATOM 20357 O O . SER A 1 109 ? 6.198 -4.427 2.801 1.00 72.44 109 SER A O 12
ATOM 20365 N N . MET A 1 1 ? 31.630 -30.539 -18.479 1.00 54.52 1 MET A N 13
ATOM 20366 C CA . MET A 1 1 ? 31.638 -29.164 -17.994 1.00 70.23 1 MET A CA 13
ATOM 20367 C C . MET A 1 1 ? 30.328 -28.829 -17.288 1.00 75.21 1 MET A C 13
ATOM 20368 O O . MET A 1 1 ? 30.309 -28.074 -16.317 1.00 13.21 1 MET A O 13
ATOM 20382 N N . GLY A 1 2 ? 29.231 -29.396 -17.784 1.00 60.35 2 GLY A N 13
ATOM 20383 C CA . GLY A 1 2 ? 27.932 -29.145 -17.189 1.00 71.43 2 GLY A CA 13
ATOM 20384 C C . GLY A 1 2 ? 27.081 -30.396 -17.106 1.00 53.11 2 GLY A C 13
ATOM 20385 O O . GLY A 1 2 ? 26.834 -31.055 -18.116 1.00 33.22 2 GLY A O 13
ATOM 20389 N N . SER A 1 3 ? 26.632 -30.725 -15.899 1.00 15.00 3 SER A N 13
ATOM 20390 C CA . SER A 1 3 ? 25.808 -31.910 -15.687 1.00 75.01 3 SER A CA 13
ATOM 20391 C C . SER A 1 3 ? 24.400 -31.520 -15.244 1.00 3.51 3 SER A C 13
ATOM 20392 O O . SER A 1 3 ? 24.218 -30.572 -14.480 1.00 45.41 3 SER A O 13
ATOM 20400 N N . SER A 1 4 ? 23.408 -32.259 -15.729 1.00 64.43 4 SER A N 13
ATOM 20401 C CA . SER A 1 4 ? 22.017 -31.989 -15.387 1.00 32.33 4 SER A CA 13
ATOM 20402 C C . SER A 1 4 ? 21.225 -33.289 -15.270 1.00 10.43 4 SER A C 13
ATOM 20403 O O . SER A 1 4 ? 21.164 -34.080 -16.211 1.00 25.51 4 SER A O 13
ATOM 20411 N N . HIS A 1 5 ? 20.619 -33.502 -14.106 1.00 4.44 5 HIS A N 13
ATOM 20412 C CA . HIS A 1 5 ? 19.831 -34.704 -13.863 1.00 72.31 5 HIS A CA 13
ATOM 20413 C C . HIS A 1 5 ? 18.528 -34.668 -14.656 1.00 20.33 5 HIS A C 13
ATOM 20414 O O . HIS A 1 5 ? 18.219 -33.677 -15.320 1.00 1.25 5 HIS A O 13
ATOM 20429 N N . HIS A 1 6 ? 17.765 -35.756 -14.583 1.00 45.42 6 HIS A N 13
ATOM 20430 C CA . HIS A 1 6 ? 16.496 -35.848 -15.294 1.00 31.31 6 HIS A CA 13
ATOM 20431 C C . HIS A 1 6 ? 15.407 -35.067 -14.565 1.00 54.34 6 HIS A C 13
ATOM 20432 O O . HIS A 1 6 ? 15.079 -35.363 -13.416 1.00 0.21 6 HIS A O 13
ATOM 20447 N N . HIS A 1 7 ? 14.850 -34.067 -15.242 1.00 14.24 7 HIS A N 13
ATOM 20448 C CA . HIS A 1 7 ? 13.797 -33.243 -14.658 1.00 52.31 7 HIS A CA 13
ATOM 20449 C C . HIS A 1 7 ? 12.423 -33.687 -15.148 1.00 21.33 7 HIS A C 13
ATOM 20450 O O . HIS A 1 7 ? 12.139 -33.654 -16.346 1.00 30.30 7 HIS A O 13
ATOM 20465 N N . HIS A 1 8 ? 11.574 -34.106 -14.215 1.00 34.52 8 HIS A N 13
ATOM 20466 C CA . HIS A 1 8 ? 10.229 -34.558 -14.553 1.00 34.13 8 HIS A CA 13
ATOM 20467 C C . HIS A 1 8 ? 9.193 -33.495 -14.200 1.00 72.15 8 HIS A C 13
ATOM 20468 O O . HIS A 1 8 ? 9.531 -32.438 -13.666 1.00 73.35 8 HIS A O 13
ATOM 20483 N N . HIS A 1 9 ? 7.931 -33.782 -14.503 1.00 53.22 9 HIS A N 13
ATOM 20484 C CA . HIS A 1 9 ? 6.846 -32.850 -14.218 1.00 54.31 9 HIS A CA 13
ATOM 20485 C C . HIS A 1 9 ? 5.525 -33.593 -14.032 1.00 45.31 9 HIS A C 13
ATOM 20486 O O . HIS A 1 9 ? 5.261 -34.588 -14.708 1.00 42.14 9 HIS A O 13
ATOM 20501 N N . HIS A 1 10 ? 4.702 -33.105 -13.110 1.00 70.13 10 HIS A N 13
ATOM 20502 C CA . HIS A 1 10 ? 3.409 -33.723 -12.836 1.00 55.43 10 HIS A CA 13
ATOM 20503 C C . HIS A 1 10 ? 2.272 -32.879 -13.404 1.00 74.32 10 HIS A C 13
ATOM 20504 O O . HIS A 1 10 ? 2.444 -31.692 -13.680 1.00 4.22 10 HIS A O 13
ATOM 20519 N N . SER A 1 11 ? 1.110 -33.501 -13.578 1.00 21.31 11 SER A N 13
ATOM 20520 C CA . SER A 1 11 ? -0.054 -32.809 -14.118 1.00 22.43 11 SER A CA 13
ATOM 20521 C C . SER A 1 11 ? -1.229 -32.885 -13.148 1.00 41.03 11 SER A C 13
ATOM 20522 O O . SER A 1 11 ? -1.816 -31.865 -12.785 1.00 64.01 11 SER A O 13
ATOM 20530 N N . SER A 1 12 ? -1.568 -34.101 -12.733 1.00 1.11 12 SER A N 13
ATOM 20531 C CA . SER A 1 12 ? -2.676 -34.312 -11.808 1.00 43.40 12 SER A CA 13
ATOM 20532 C C . SER A 1 12 ? -2.289 -33.890 -10.393 1.00 35.52 12 SER A C 13
ATOM 20533 O O . SER A 1 12 ? -1.132 -34.006 -9.993 1.00 44.03 12 SER A O 13
ATOM 20541 N N . GLY A 1 13 ? -3.270 -33.401 -9.640 1.00 31.20 13 GLY A N 13
ATOM 20542 C CA . GLY A 1 13 ? -3.015 -32.970 -8.278 1.00 1.32 13 GLY A CA 13
ATOM 20543 C C . GLY A 1 13 ? -4.291 -32.725 -7.498 1.00 3.23 13 GLY A C 13
ATOM 20544 O O . GLY A 1 13 ? -5.327 -32.396 -8.076 1.00 31.13 13 GLY A O 13
ATOM 20548 N N . LEU A 1 14 ? -4.217 -32.888 -6.181 1.00 72.25 14 LEU A N 13
ATOM 20549 C CA . LEU A 1 14 ? -5.377 -32.684 -5.320 1.00 61.31 14 LEU A CA 13
ATOM 20550 C C . LEU A 1 14 ? -4.971 -32.022 -4.007 1.00 25.44 14 LEU A C 13
ATOM 20551 O O . LEU A 1 14 ? -3.792 -31.996 -3.652 1.00 32.31 14 LEU A O 13
ATOM 20567 N N . VAL A 1 15 ? -5.954 -31.491 -3.288 1.00 34.30 15 VAL A N 13
ATOM 20568 C CA . VAL A 1 15 ? -5.700 -30.834 -2.012 1.00 63.34 15 VAL A CA 13
ATOM 20569 C C . VAL A 1 15 ? -6.630 -31.363 -0.926 1.00 13.51 15 VAL A C 13
ATOM 20570 O O . VAL A 1 15 ? -7.713 -31.881 -1.199 1.00 0.21 15 VAL A O 13
ATOM 20583 N N . PRO A 1 16 ? -6.199 -31.230 0.337 1.00 21.14 16 PRO A N 13
ATOM 20584 C CA . PRO A 1 16 ? -6.978 -31.689 1.491 1.00 1.22 16 PRO A CA 13
ATOM 20585 C C . PRO A 1 16 ? -8.224 -30.841 1.724 1.00 44.35 16 PRO A C 13
ATOM 20586 O O . PRO A 1 16 ? -8.429 -29.827 1.056 1.00 4.05 16 PRO A O 13
ATOM 20597 N N . ARG A 1 17 ? -9.051 -31.260 2.675 1.00 23.44 17 ARG A N 13
ATOM 20598 C CA . ARG A 1 17 ? -10.276 -30.539 2.995 1.00 73.50 17 ARG A CA 13
ATOM 20599 C C . ARG A 1 17 ? -10.130 -29.771 4.305 1.00 11.45 17 ARG A C 13
ATOM 20600 O O . ARG A 1 17 ? -9.317 -30.128 5.158 1.00 30.32 17 ARG A O 13
ATOM 20621 N N . GLY A 1 18 ? -10.922 -28.715 4.458 1.00 44.15 18 GLY A N 13
ATOM 20622 C CA . GLY A 1 18 ? -10.864 -27.912 5.665 1.00 32.15 18 GLY A CA 13
ATOM 20623 C C . GLY A 1 18 ? -11.935 -28.295 6.668 1.00 73.10 18 GLY A C 13
ATOM 20624 O O . GLY A 1 18 ? -13.119 -28.041 6.447 1.00 14.33 18 GLY A O 13
ATOM 20628 N N . SER A 1 19 ? -11.519 -28.909 7.771 1.00 33.12 19 SER A N 13
ATOM 20629 C CA . SER A 1 19 ? -12.453 -29.332 8.808 1.00 24.12 19 SER A CA 13
ATOM 20630 C C . SER A 1 19 ? -11.849 -29.136 10.195 1.00 73.31 19 SER A C 13
ATOM 20631 O O . SER A 1 19 ? -10.777 -29.660 10.499 1.00 70.34 19 SER A O 13
ATOM 20639 N N . HIS A 1 20 ? -12.546 -28.377 11.035 1.00 15.00 20 HIS A N 13
ATOM 20640 C CA . HIS A 1 20 ? -12.080 -28.110 12.391 1.00 21.44 20 HIS A CA 13
ATOM 20641 C C . HIS A 1 20 ? -12.615 -29.158 13.364 1.00 4.40 20 HIS A C 13
ATOM 20642 O O . HIS A 1 20 ? -13.567 -28.905 14.102 1.00 44.01 20 HIS A O 13
ATOM 20657 N N . MET A 1 21 ? -11.994 -30.334 13.359 1.00 54.52 21 MET A N 13
ATOM 20658 C CA . MET A 1 21 ? -12.407 -31.419 14.243 1.00 41.23 21 MET A CA 13
ATOM 20659 C C . MET A 1 21 ? -11.308 -31.749 15.248 1.00 72.23 21 MET A C 13
ATOM 20660 O O . MET A 1 21 ? -11.530 -31.709 16.458 1.00 1.14 21 MET A O 13
ATOM 20674 N N . ILE A 1 22 ? -10.126 -32.076 14.739 1.00 43.04 22 ILE A N 13
ATOM 20675 C CA . ILE A 1 22 ? -8.993 -32.412 15.592 1.00 21.22 22 ILE A CA 13
ATOM 20676 C C . ILE A 1 22 ? -7.929 -31.321 15.551 1.00 33.25 22 ILE A C 13
ATOM 20677 O O . ILE A 1 22 ? -6.788 -31.536 15.960 1.00 71.14 22 ILE A O 13
ATOM 20693 N N . SER A 1 23 ? -8.312 -30.148 15.056 1.00 72.31 23 SER A N 13
ATOM 20694 C CA . SER A 1 23 ? -7.390 -29.022 14.959 1.00 54.21 23 SER A CA 13
ATOM 20695 C C . SER A 1 23 ? -6.152 -29.401 14.153 1.00 11.01 23 SER A C 13
ATOM 20696 O O . SER A 1 23 ? -5.048 -28.931 14.432 1.00 23.50 23 SER A O 13
ATOM 20704 N N . LEU A 1 24 ? -6.343 -30.255 13.154 1.00 61.11 24 LEU A N 13
ATOM 20705 C CA . LEU A 1 24 ? -5.242 -30.699 12.306 1.00 61.31 24 LEU A CA 13
ATOM 20706 C C . LEU A 1 24 ? -4.478 -29.508 11.737 1.00 60.34 24 LEU A C 13
ATOM 20707 O O . LEU A 1 24 ? -3.308 -29.300 12.054 1.00 54.42 24 LEU A O 13
ATOM 20723 N N . SER A 1 25 ? -5.150 -28.728 10.896 1.00 20.12 25 SER A N 13
ATOM 20724 C CA . SER A 1 25 ? -4.534 -27.557 10.281 1.00 20.43 25 SER A CA 13
ATOM 20725 C C . SER A 1 25 ? -5.339 -26.298 10.586 1.00 41.33 25 SER A C 13
ATOM 20726 O O . SER A 1 25 ? -6.411 -26.361 11.186 1.00 23.14 25 SER A O 13
ATOM 20734 N N . GLY A 1 26 ? -4.812 -25.151 10.166 1.00 74.54 26 GLY A N 13
ATOM 20735 C CA . GLY A 1 26 ? -5.493 -23.891 10.402 1.00 22.15 26 GLY A CA 13
ATOM 20736 C C . GLY A 1 26 ? -4.542 -22.711 10.414 1.00 13.05 26 GLY A C 13
ATOM 20737 O O . GLY A 1 26 ? -4.574 -21.869 9.516 1.00 74.01 26 GLY A O 13
ATOM 20741 N N . LEU A 1 27 ? -3.693 -22.648 11.434 1.00 34.11 27 LEU A N 13
ATOM 20742 C CA . LEU A 1 27 ? -2.729 -21.561 11.562 1.00 63.32 27 LEU A CA 13
ATOM 20743 C C . LEU A 1 27 ? -1.618 -21.694 10.524 1.00 22.44 27 LEU A C 13
ATOM 20744 O O . LEU A 1 27 ? -0.805 -20.786 10.347 1.00 11.04 27 LEU A O 13
ATOM 20760 N N . THR A 1 28 ? -1.590 -22.833 9.838 1.00 24.01 28 THR A N 13
ATOM 20761 C CA . THR A 1 28 ? -0.580 -23.086 8.818 1.00 60.33 28 THR A CA 13
ATOM 20762 C C . THR A 1 28 ? -0.686 -22.079 7.679 1.00 43.43 28 THR A C 13
ATOM 20763 O O . THR A 1 28 ? -1.783 -21.743 7.233 1.00 70.11 28 THR A O 13
ATOM 20774 N N . SER A 1 29 ? 0.463 -21.599 7.211 1.00 75.50 29 SER A N 13
ATOM 20775 C CA . SER A 1 29 ? 0.499 -20.627 6.125 1.00 54.54 29 SER A CA 13
ATOM 20776 C C . SER A 1 29 ? 1.937 -20.264 5.767 1.00 12.45 29 SER A C 13
ATOM 20777 O O . SER A 1 29 ? 2.790 -20.126 6.645 1.00 72.42 29 SER A O 13
ATOM 20785 N N . SER A 1 30 ? 2.198 -20.111 4.473 1.00 54.52 30 SER A N 13
ATOM 20786 C CA . SER A 1 30 ? 3.534 -19.769 3.999 1.00 54.23 30 SER A CA 13
ATOM 20787 C C . SER A 1 30 ? 3.476 -19.190 2.588 1.00 1.25 30 SER A C 13
ATOM 20788 O O . SER A 1 30 ? 2.404 -19.077 1.994 1.00 24.11 30 SER A O 13
ATOM 20796 N N . VAL A 1 31 ? 4.639 -18.825 2.058 1.00 42.43 31 VAL A N 13
ATOM 20797 C CA . VAL A 1 31 ? 4.724 -18.259 0.717 1.00 23.42 31 VAL A CA 13
ATOM 20798 C C . VAL A 1 31 ? 3.531 -17.356 0.426 1.00 65.33 31 VAL A C 13
ATOM 20799 O O . VAL A 1 31 ? 2.945 -17.416 -0.656 1.00 52.51 31 VAL A O 13
ATOM 20812 N N . GLU A 1 32 ? 3.179 -16.519 1.396 1.00 74.11 32 GLU A N 13
ATOM 20813 C CA . GLU A 1 32 ? 2.055 -15.603 1.243 1.00 73.15 32 GLU A CA 13
ATOM 20814 C C . GLU A 1 32 ? 2.435 -14.419 0.359 1.00 43.44 32 GLU A C 13
ATOM 20815 O O . GLU A 1 32 ? 1.574 -13.779 -0.245 1.00 24.40 32 GLU A O 13
ATOM 20828 N N . SER A 1 33 ? 3.731 -14.131 0.290 1.00 21.30 33 SER A N 13
ATOM 20829 C CA . SER A 1 33 ? 4.227 -13.022 -0.515 1.00 51.24 33 SER A CA 13
ATOM 20830 C C . SER A 1 33 ? 5.117 -13.526 -1.646 1.00 60.43 33 SER A C 13
ATOM 20831 O O . SER A 1 33 ? 5.282 -12.857 -2.668 1.00 12.22 33 SER A O 13
ATOM 20839 N N . ASP A 1 34 ? 5.688 -14.710 -1.458 1.00 21.42 34 ASP A N 13
ATOM 20840 C CA . ASP A 1 34 ? 6.561 -15.307 -2.462 1.00 50.22 34 ASP A CA 13
ATOM 20841 C C . ASP A 1 34 ? 5.830 -15.467 -3.791 1.00 42.03 34 ASP A C 13
ATOM 20842 O O . ASP A 1 34 ? 6.450 -15.469 -4.857 1.00 51.32 34 ASP A O 13
ATOM 20852 N N . LEU A 1 35 ? 4.511 -15.603 -3.723 1.00 33.42 35 LEU A N 13
ATOM 20853 C CA . LEU A 1 35 ? 3.694 -15.766 -4.921 1.00 45.53 35 LEU A CA 13
ATOM 20854 C C . LEU A 1 35 ? 3.180 -14.417 -5.416 1.00 5.13 35 LEU A C 13
ATOM 20855 O O . LEU A 1 35 ? 2.261 -14.354 -6.232 1.00 35.13 35 LEU A O 13
ATOM 20871 N N . ASP A 1 36 ? 3.783 -13.342 -4.920 1.00 14.10 36 ASP A N 13
ATOM 20872 C CA . ASP A 1 36 ? 3.388 -11.994 -5.314 1.00 32.51 36 ASP A CA 13
ATOM 20873 C C . ASP A 1 36 ? 4.368 -11.417 -6.332 1.00 35.34 36 ASP A C 13
ATOM 20874 O O . ASP A 1 36 ? 4.010 -10.551 -7.130 1.00 34.55 36 ASP A O 13
ATOM 20884 N N . MET A 1 37 ? 5.604 -11.903 -6.296 1.00 43.22 37 MET A N 13
ATOM 20885 C CA . MET A 1 37 ? 6.635 -11.435 -7.216 1.00 20.12 37 MET A CA 13
ATOM 20886 C C . MET A 1 37 ? 6.240 -11.715 -8.662 1.00 65.11 37 MET A C 13
ATOM 20887 O O . MET A 1 37 ? 6.666 -11.012 -9.578 1.00 53.53 37 MET A O 13
ATOM 20901 N N . GLN A 1 38 ? 5.427 -12.748 -8.859 1.00 63.54 38 GLN A N 13
ATOM 20902 C CA . GLN A 1 38 ? 4.978 -13.120 -10.196 1.00 70.31 38 GLN A CA 13
ATOM 20903 C C . GLN A 1 38 ? 3.935 -12.136 -10.714 1.00 51.34 38 GLN A C 13
ATOM 20904 O O . GLN A 1 38 ? 3.780 -11.960 -11.922 1.00 21.43 38 GLN A O 13
ATOM 20918 N N . GLN A 1 39 ? 3.223 -11.496 -9.792 1.00 74.02 39 GLN A N 13
ATOM 20919 C CA . GLN A 1 39 ? 2.194 -10.530 -10.157 1.00 75.34 39 GLN A CA 13
ATOM 20920 C C . GLN A 1 39 ? 2.791 -9.374 -10.954 1.00 74.30 39 GLN A C 13
ATOM 20921 O O . GLN A 1 39 ? 2.091 -8.707 -11.716 1.00 61.41 39 GLN A O 13
ATOM 20935 N N . ALA A 1 40 ? 4.086 -9.143 -10.773 1.00 33.05 40 ALA A N 13
ATOM 20936 C CA . ALA A 1 40 ? 4.777 -8.070 -11.475 1.00 70.45 40 ALA A CA 13
ATOM 20937 C C . ALA A 1 40 ? 4.733 -8.285 -12.985 1.00 0.25 40 ALA A C 13
ATOM 20938 O O . ALA A 1 40 ? 4.826 -7.334 -13.760 1.00 51.52 40 ALA A O 13
ATOM 20945 N N . MET A 1 41 ? 4.593 -9.541 -13.395 1.00 31.30 41 MET A N 13
ATOM 20946 C CA . MET A 1 41 ? 4.536 -9.881 -14.812 1.00 10.54 41 MET A CA 13
ATOM 20947 C C . MET A 1 41 ? 3.188 -9.494 -15.410 1.00 64.30 41 MET A C 13
ATOM 20948 O O . MET A 1 41 ? 3.123 -8.912 -16.495 1.00 1.03 41 MET A O 13
ATOM 20962 N N . LEU A 1 42 ? 2.115 -9.821 -14.700 1.00 30.21 42 LEU A N 13
ATOM 20963 C CA . LEU A 1 42 ? 0.766 -9.507 -15.162 1.00 2.44 42 LEU A CA 13
ATOM 20964 C C . LEU A 1 42 ? 0.522 -8.002 -15.147 1.00 65.03 42 LEU A C 13
ATOM 20965 O O . LEU A 1 42 ? -0.366 -7.499 -15.837 1.00 3.43 42 LEU A O 13
ATOM 20981 N N . THR A 1 43 ? 1.318 -7.287 -14.358 1.00 52.14 43 THR A N 13
ATOM 20982 C CA . THR A 1 43 ? 1.189 -5.838 -14.254 1.00 24.12 43 THR A CA 13
ATOM 20983 C C . THR A 1 43 ? 2.427 -5.135 -14.801 1.00 34.33 43 THR A C 13
ATOM 20984 O O . THR A 1 43 ? 2.939 -4.198 -14.191 1.00 61.21 43 THR A O 13
ATOM 20995 N N . ASN A 1 44 ? 2.901 -5.594 -15.955 1.00 35.13 44 ASN A N 13
ATOM 20996 C CA . ASN A 1 44 ? 4.080 -5.009 -16.583 1.00 61.50 44 ASN A CA 13
ATOM 20997 C C . ASN A 1 44 ? 3.933 -3.496 -16.710 1.00 22.41 44 ASN A C 13
ATOM 20998 O O . ASN A 1 44 ? 3.074 -3.004 -17.443 1.00 53.45 44 ASN A O 13
ATOM 21009 N N . LYS A 1 45 ? 4.778 -2.762 -15.994 1.00 13.03 45 LYS A N 13
ATOM 21010 C CA . LYS A 1 45 ? 4.745 -1.305 -16.027 1.00 35.52 45 LYS A CA 13
ATOM 21011 C C . LYS A 1 45 ? 4.943 -0.789 -17.448 1.00 3.02 45 LYS A C 13
ATOM 21012 O O . LYS A 1 45 ? 5.742 -1.333 -18.211 1.00 3.24 45 LYS A O 13
ATOM 21031 N N . ASP A 1 46 ? 4.214 0.264 -17.798 1.00 52.41 46 ASP A N 13
ATOM 21032 C CA . ASP A 1 46 ? 4.313 0.856 -19.127 1.00 73.20 46 ASP A CA 13
ATOM 21033 C C . ASP A 1 46 ? 4.042 2.356 -19.076 1.00 54.24 46 ASP A C 13
ATOM 21034 O O . ASP A 1 46 ? 3.643 2.890 -18.041 1.00 10.22 46 ASP A O 13
ATOM 21044 N N . GLU A 1 47 ? 4.263 3.032 -20.199 1.00 22.43 47 GLU A N 13
ATOM 21045 C CA . GLU A 1 47 ? 4.045 4.471 -20.281 1.00 55.20 47 GLU A CA 13
ATOM 21046 C C . GLU A 1 47 ? 2.555 4.799 -20.242 1.00 22.40 47 GLU A C 13
ATOM 21047 O O . GLU A 1 47 ? 2.132 5.744 -19.577 1.00 51.31 47 GLU A O 13
ATOM 21060 N N . LYS A 1 48 ? 1.763 4.010 -20.961 1.00 71.05 48 LYS A N 13
ATOM 21061 C CA . LYS A 1 48 ? 0.320 4.214 -21.010 1.00 62.12 48 LYS A CA 13
ATOM 21062 C C . LYS A 1 48 ? -0.318 3.907 -19.660 1.00 34.41 48 LYS A C 13
ATOM 21063 O O . LYS A 1 48 ? -1.332 4.502 -19.292 1.00 44.41 48 LYS A O 13
ATOM 21082 N N . VAL A 1 49 ? 0.280 2.975 -18.925 1.00 53.22 49 VAL A N 13
ATOM 21083 C CA . VAL A 1 49 ? -0.230 2.592 -17.614 1.00 3.55 49 VAL A CA 13
ATOM 21084 C C . VAL A 1 49 ? -0.247 3.782 -16.661 1.00 21.24 49 VAL A C 13
ATOM 21085 O O . VAL A 1 49 ? -1.175 3.941 -15.866 1.00 45.44 49 VAL A O 13
ATOM 21098 N N . LEU A 1 50 ? 0.783 4.616 -16.747 1.00 10.13 50 LEU A N 13
ATOM 21099 C CA . LEU A 1 50 ? 0.887 5.794 -15.892 1.00 12.34 50 LEU A CA 13
ATOM 21100 C C . LEU A 1 50 ? -0.358 6.666 -16.014 1.00 31.12 50 LEU A C 13
ATOM 21101 O O . LEU A 1 50 ? -0.771 7.317 -15.054 1.00 3.32 50 LEU A O 13
ATOM 21117 N N . LYS A 1 51 ? -0.954 6.674 -17.201 1.00 62.21 51 LYS A N 13
ATOM 21118 C CA . LYS A 1 51 ? -2.155 7.464 -17.450 1.00 2.35 51 LYS A CA 13
ATOM 21119 C C . LYS A 1 51 ? -3.212 7.196 -16.384 1.00 11.01 51 LYS A C 13
ATOM 21120 O O . LYS A 1 51 ? -3.983 8.085 -16.024 1.00 73.51 51 LYS A O 13
ATOM 21139 N N . ALA A 1 52 ? -3.242 5.966 -15.882 1.00 1.31 52 ALA A N 13
ATOM 21140 C CA . ALA A 1 52 ? -4.201 5.583 -14.855 1.00 31.45 52 ALA A CA 13
ATOM 21141 C C . ALA A 1 52 ? -3.848 6.210 -13.510 1.00 64.34 52 ALA A C 13
ATOM 21142 O O . ALA A 1 52 ? -4.714 6.741 -12.815 1.00 12.42 52 ALA A O 13
ATOM 21149 N N . LEU A 1 53 ? -2.571 6.144 -13.150 1.00 40.11 53 LEU A N 13
ATOM 21150 C CA . LEU A 1 53 ? -2.102 6.706 -11.888 1.00 31.22 53 LEU A CA 13
ATOM 21151 C C . LEU A 1 53 ? -2.446 8.189 -11.791 1.00 24.11 53 LEU A C 13
ATOM 21152 O O . LEU A 1 53 ? -2.537 8.744 -10.696 1.00 22.34 53 LEU A O 13
ATOM 21168 N N . GLU A 1 54 ? -2.636 8.823 -12.943 1.00 43.23 54 GLU A N 13
ATOM 21169 C CA . GLU A 1 54 ? -2.971 10.242 -12.987 1.00 14.04 54 GLU A CA 13
ATOM 21170 C C . GLU A 1 54 ? -4.271 10.518 -12.237 1.00 11.43 54 GLU A C 13
ATOM 21171 O O . GLU A 1 54 ? -4.345 11.434 -11.417 1.00 61.24 54 GLU A O 13
ATOM 21184 N N . ARG A 1 55 ? -5.293 9.719 -12.523 1.00 2.13 55 ARG A N 13
ATOM 21185 C CA . ARG A 1 55 ? -6.590 9.876 -11.876 1.00 70.33 55 ARG A CA 13
ATOM 21186 C C . ARG A 1 55 ? -6.530 9.430 -10.419 1.00 70.14 55 ARG A C 13
ATOM 21187 O O . ARG A 1 55 ? -7.221 9.980 -9.561 1.00 11.33 55 ARG A O 13
ATOM 21208 N N . THR A 1 56 ? -5.700 8.428 -10.146 1.00 42.34 56 THR A N 13
ATOM 21209 C CA . THR A 1 56 ? -5.551 7.907 -8.793 1.00 23.35 56 THR A CA 13
ATOM 21210 C C . THR A 1 56 ? -4.814 8.898 -7.900 1.00 34.22 56 THR A C 13
ATOM 21211 O O . THR A 1 56 ? -5.151 9.059 -6.727 1.00 13.45 56 THR A O 13
ATOM 21222 N N . ARG A 1 57 ? -3.808 9.560 -8.462 1.00 2.24 57 ARG A N 13
ATOM 21223 C CA . ARG A 1 57 ? -3.024 10.535 -7.714 1.00 23.40 57 ARG A CA 13
ATOM 21224 C C . ARG A 1 57 ? -3.927 11.593 -7.087 1.00 22.13 57 ARG A C 13
ATOM 21225 O O . ARG A 1 57 ? -3.676 12.054 -5.974 1.00 34.12 57 ARG A O 13
ATOM 21246 N N . GLN A 1 58 ? -4.976 11.972 -7.809 1.00 23.40 58 GLN A N 13
ATOM 21247 C CA . GLN A 1 58 ? -5.915 12.976 -7.323 1.00 22.13 58 GLN A CA 13
ATOM 21248 C C . GLN A 1 58 ? -6.654 12.477 -6.086 1.00 3.03 58 GLN A C 13
ATOM 21249 O O . GLN A 1 58 ? -6.991 13.257 -5.194 1.00 75.41 58 GLN A O 13
ATOM 21263 N N . LEU A 1 59 ? -6.902 11.172 -6.037 1.00 44.33 59 LEU A N 13
ATOM 21264 C CA . LEU A 1 59 ? -7.601 10.569 -4.908 1.00 22.54 59 LEU A CA 13
ATOM 21265 C C . LEU A 1 59 ? -6.614 10.098 -3.845 1.00 72.43 59 LEU A C 13
ATOM 21266 O O . LEU A 1 59 ? -7.005 9.496 -2.844 1.00 62.32 59 LEU A O 13
ATOM 21282 N N . ASP A 1 60 ? -5.335 10.378 -4.067 1.00 54.13 60 ASP A N 13
ATOM 21283 C CA . ASP A 1 60 ? -4.292 9.987 -3.127 1.00 14.14 60 ASP A CA 13
ATOM 21284 C C . ASP A 1 60 ? -4.198 8.468 -3.019 1.00 20.11 60 ASP A C 13
ATOM 21285 O O . ASP A 1 60 ? -4.609 7.880 -2.018 1.00 71.05 60 ASP A O 13
ATOM 21295 N N . ILE A 1 61 ? -3.656 7.840 -4.057 1.00 0.42 61 ILE A N 13
ATOM 21296 C CA . ILE A 1 61 ? -3.509 6.390 -4.080 1.00 12.24 61 ILE A CA 13
ATOM 21297 C C . ILE A 1 61 ? -2.105 5.987 -4.517 1.00 64.30 61 ILE A C 13
ATOM 21298 O O . ILE A 1 61 ? -1.587 6.450 -5.534 1.00 33.21 61 ILE A O 13
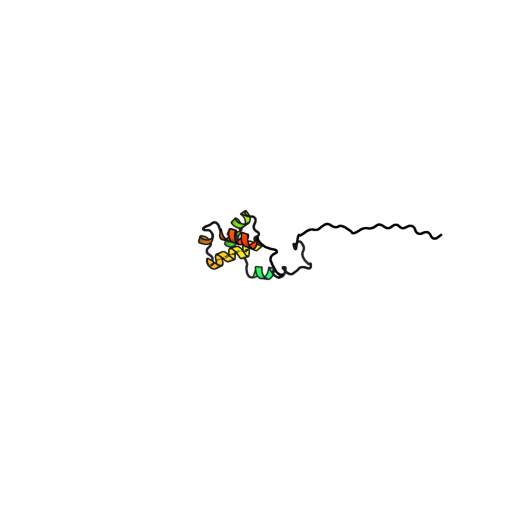ATOM 21314 N N . PRO A 1 62 ? -1.472 5.101 -3.733 1.00 61.23 62 PRO A N 13
ATOM 21315 C CA . PRO A 1 62 ? -0.119 4.613 -4.021 1.00 74.04 62 PRO A CA 13
ATOM 21316 C C . PRO A 1 62 ? -0.079 3.706 -5.246 1.00 14.03 62 PRO A C 13
ATOM 21317 O O . PRO A 1 62 ? -0.933 2.834 -5.413 1.00 63.35 62 PRO A O 13
ATOM 21328 N N . ASP A 1 63 ? 0.917 3.916 -6.099 1.00 24.32 63 ASP A N 13
ATOM 21329 C CA . ASP A 1 63 ? 1.070 3.115 -7.308 1.00 64.44 63 ASP A CA 13
ATOM 21330 C C . ASP A 1 63 ? 1.256 1.640 -6.964 1.00 33.12 63 ASP A C 13
ATOM 21331 O O . ASP A 1 63 ? 1.081 0.768 -7.814 1.00 2.20 63 ASP A O 13
ATOM 21341 N N . GLU A 1 64 ? 1.613 1.371 -5.712 1.00 2.31 64 GLU A N 13
ATOM 21342 C CA . GLU A 1 64 ? 1.825 0.001 -5.257 1.00 41.11 64 GLU A CA 13
ATOM 21343 C C . GLU A 1 64 ? 0.518 -0.786 -5.274 1.00 21.51 64 GLU A C 13
ATOM 21344 O O . GLU A 1 64 ? 0.476 -1.933 -5.721 1.00 4.11 64 GLU A O 13
ATOM 21357 N N . LYS A 1 65 ? -0.548 -0.163 -4.785 1.00 71.32 65 LYS A N 13
ATOM 21358 C CA . LYS A 1 65 ? -1.857 -0.802 -4.744 1.00 21.55 65 LYS A CA 13
ATOM 21359 C C . LYS A 1 65 ? -2.628 -0.548 -6.035 1.00 74.10 65 LYS A C 13
ATOM 21360 O O . LYS A 1 65 ? -3.466 -1.355 -6.441 1.00 42.35 65 LYS A O 13
ATOM 21379 N N . THR A 1 66 ? -2.340 0.579 -6.678 1.00 61.12 66 THR A N 13
ATOM 21380 C CA . THR A 1 66 ? -3.006 0.941 -7.924 1.00 11.25 66 THR A CA 13
ATOM 21381 C C . THR A 1 66 ? -2.487 0.104 -9.087 1.00 65.34 66 THR A C 13
ATOM 21382 O O . THR A 1 66 ? -3.217 -0.172 -10.039 1.00 43.22 66 THR A O 13
ATOM 21393 N N . MET A 1 67 ? -1.223 -0.298 -9.003 1.00 62.33 67 MET A N 13
ATOM 21394 C CA . MET A 1 67 ? -0.607 -1.105 -10.051 1.00 30.11 67 MET A CA 13
ATOM 21395 C C . MET A 1 67 ? -1.488 -2.299 -10.404 1.00 3.12 67 MET A C 13
ATOM 21396 O O . MET A 1 67 ? -1.919 -2.467 -11.545 1.00 71.22 67 MET A O 13
ATOM 21410 N N . PRO A 1 68 ? -1.762 -3.150 -9.404 1.00 33.43 68 PRO A N 13
ATOM 21411 C CA . PRO A 1 68 ? -2.594 -4.344 -9.586 1.00 52.10 68 PRO A CA 13
ATOM 21412 C C . PRO A 1 68 ? -4.060 -3.998 -9.825 1.00 5.14 68 PRO A C 13
ATOM 21413 O O . PRO A 1 68 ? -4.848 -4.847 -10.241 1.00 74.33 68 PRO A O 13
ATOM 21424 N N . VAL A 1 69 ? -4.419 -2.746 -9.559 1.00 3.24 69 VAL A N 13
ATOM 21425 C CA . VAL A 1 69 ? -5.790 -2.287 -9.746 1.00 21.41 69 VAL A CA 13
ATOM 21426 C C . VAL A 1 69 ? -6.061 -1.950 -11.207 1.00 71.12 69 VAL A C 13
ATOM 21427 O O . VAL A 1 69 ? -6.983 -2.491 -11.820 1.00 22.43 69 VAL A O 13
ATOM 21440 N N . LEU A 1 70 ? -5.253 -1.053 -11.762 1.00 75.41 70 LEU A N 13
ATOM 21441 C CA . LEU A 1 70 ? -5.406 -0.643 -13.154 1.00 14.51 70 LEU A CA 13
ATOM 21442 C C . LEU A 1 70 ? -5.223 -1.829 -14.094 1.00 74.52 70 LEU A C 13
ATOM 21443 O O . LEU A 1 70 ? -5.981 -1.999 -15.049 1.00 43.14 70 LEU A O 13
ATOM 21459 N N . MET A 1 71 ? -4.215 -2.649 -13.816 1.00 13.44 71 MET A N 13
ATOM 21460 C CA . MET A 1 71 ? -3.936 -3.822 -14.635 1.00 21.42 71 MET A CA 13
ATOM 21461 C C . MET A 1 71 ? -5.118 -4.785 -14.627 1.00 15.22 71 MET A C 13
ATOM 21462 O O . MET A 1 71 ? -5.284 -5.590 -15.544 1.00 71.33 71 MET A O 13
ATOM 21476 N N . LYS A 1 72 ? -5.939 -4.699 -13.585 1.00 22.31 72 LYS A N 13
ATOM 21477 C CA . LYS A 1 72 ? -7.108 -5.562 -13.458 1.00 32.00 72 LYS A CA 13
ATOM 21478 C C . LYS A 1 72 ? -8.197 -5.152 -14.443 1.00 43.23 72 LYS A C 13
ATOM 21479 O O . LYS A 1 72 ? -8.976 -5.986 -14.906 1.00 64.51 72 LYS A O 13
ATOM 21498 N N . LEU A 1 73 ? -8.246 -3.863 -14.762 1.00 35.10 73 LEU A N 13
ATOM 21499 C CA . LEU A 1 73 ? -9.239 -3.342 -15.694 1.00 73.41 73 LEU A CA 13
ATOM 21500 C C . LEU A 1 73 ? -8.928 -3.779 -17.122 1.00 2.32 73 LEU A C 13
ATOM 21501 O O . LEU A 1 73 ? -9.809 -4.238 -17.849 1.00 61.20 73 LEU A O 13
ATOM 21517 N N . LEU A 1 74 ? -7.667 -3.635 -17.516 1.00 62.24 74 LEU A N 13
ATOM 21518 C CA . LEU A 1 74 ? -7.237 -4.017 -18.857 1.00 43.25 74 LEU A CA 13
ATOM 21519 C C . LEU A 1 74 ? -7.418 -5.515 -19.082 1.00 34.11 74 LEU A C 13
ATOM 21520 O O . LEU A 1 74 ? -7.542 -5.971 -20.218 1.00 44.13 74 LEU A O 13
ATOM 21536 N N . GLU A 1 75 ? -7.434 -6.274 -17.990 1.00 71.13 75 GLU A N 13
ATOM 21537 C CA . GLU A 1 75 ? -7.602 -7.720 -18.069 1.00 75.24 75 GLU A CA 13
ATOM 21538 C C . GLU A 1 75 ? -8.917 -8.079 -18.756 1.00 0.00 75 GLU A C 13
ATOM 21539 O O . GLU A 1 75 ? -8.935 -8.836 -19.726 1.00 41.24 75 GLU A O 13
ATOM 21552 N N . GLU A 1 76 ? -10.014 -7.530 -18.244 1.00 71.41 76 GLU A N 13
ATOM 21553 C CA . GLU A 1 76 ? -11.333 -7.794 -18.809 1.00 12.13 76 GLU A CA 13
ATOM 21554 C C . GLU A 1 76 ? -11.550 -6.986 -20.085 1.00 14.25 76 GLU A C 13
ATOM 21555 O O . GLU A 1 76 ? -12.263 -7.417 -20.991 1.00 30.25 76 GLU A O 13
ATOM 21568 N N . ALA A 1 77 ? -10.931 -5.812 -20.147 1.00 72.14 77 ALA A N 13
ATOM 21569 C CA . ALA A 1 77 ? -11.055 -4.944 -21.312 1.00 20.04 77 ALA A CA 13
ATOM 21570 C C . ALA A 1 77 ? -10.065 -5.342 -22.401 1.00 31.42 77 ALA A C 13
ATOM 21571 O O . ALA A 1 77 ? -9.960 -4.678 -23.431 1.00 30.02 77 ALA A O 13
ATOM 21578 N N . GLY A 1 78 ? -9.339 -6.431 -22.165 1.00 42.12 78 GLY A N 13
ATOM 21579 C CA . GLY A 1 78 ? -8.366 -6.898 -23.135 1.00 43.22 78 GLY A CA 13
ATOM 21580 C C . GLY A 1 78 ? -7.366 -5.823 -23.518 1.00 72.00 78 GLY A C 13
ATOM 21581 O O . GLY A 1 78 ? -6.768 -5.875 -24.591 1.00 33.51 78 GLY A O 13
ATOM 21585 N N . GLY A 1 79 ? -7.186 -4.843 -22.636 1.00 34.42 79 GLY A N 13
ATOM 21586 C CA . GLY A 1 79 ? -6.255 -3.765 -22.906 1.00 43.44 79 GLY A CA 13
ATOM 21587 C C . GLY A 1 79 ? -6.905 -2.603 -23.631 1.00 22.53 79 GLY A C 13
ATOM 21588 O O . GLY A 1 79 ? -6.307 -2.007 -24.525 1.00 61.00 79 GLY A O 13
ATOM 21592 N N . ASN A 1 80 ? -8.136 -2.283 -23.246 1.00 11.44 80 ASN A N 13
ATOM 21593 C CA . ASN A 1 80 ? -8.870 -1.186 -23.867 1.00 74.22 80 ASN A CA 13
ATOM 21594 C C . ASN A 1 80 ? -9.144 -0.075 -22.858 1.00 61.14 80 ASN A C 13
ATOM 21595 O O . ASN A 1 80 ? -9.993 -0.217 -21.978 1.00 53.21 80 ASN A O 13
ATOM 21606 N N . TRP A 1 81 ? -8.419 1.030 -22.993 1.00 33.40 81 TRP A N 13
ATOM 21607 C CA . TRP A 1 81 ? -8.584 2.167 -22.094 1.00 75.00 81 TRP A CA 13
ATOM 21608 C C . TRP A 1 81 ? -9.761 3.036 -22.525 1.00 21.44 81 TRP A C 13
ATOM 21609 O O . TRP A 1 81 ? -10.301 3.805 -21.729 1.00 43.21 81 TRP A O 13
ATOM 21630 N N . SER A 1 82 ? -10.156 2.906 -23.788 1.00 44.44 82 SER A N 13
ATOM 21631 C CA . SER A 1 82 ? -11.266 3.683 -24.325 1.00 11.00 82 SER A CA 13
ATOM 21632 C C . SER A 1 82 ? -12.506 3.535 -23.448 1.00 53.31 82 SER A C 13
ATOM 21633 O O . SER A 1 82 ? -13.106 4.526 -23.030 1.00 33.23 82 SER A O 13
ATOM 21641 N N . TYR A 1 83 ? -12.884 2.292 -23.174 1.00 22.43 83 TYR A N 13
ATOM 21642 C CA . TYR A 1 83 ? -14.054 2.013 -22.350 1.00 60.12 83 TYR A CA 13
ATOM 21643 C C . TYR A 1 83 ? -13.740 2.218 -20.871 1.00 44.11 83 TYR A C 13
ATOM 21644 O O . TYR A 1 83 ? -14.540 2.787 -20.128 1.00 61.42 83 TYR A O 13
ATOM 21662 N N . ILE A 1 84 ? -12.569 1.752 -20.451 1.00 65.22 84 ILE A N 13
ATOM 21663 C CA . ILE A 1 84 ? -12.147 1.886 -19.063 1.00 4.44 84 ILE A CA 13
ATOM 21664 C C . ILE A 1 84 ? -12.109 3.350 -18.638 1.00 61.11 84 ILE A C 13
ATOM 21665 O O . ILE A 1 84 ? -12.267 3.671 -17.460 1.00 44.10 84 ILE A O 13
ATOM 21681 N N . LYS A 1 85 ? -11.901 4.235 -19.607 1.00 50.41 85 LYS A N 13
ATOM 21682 C CA . LYS A 1 85 ? -11.846 5.668 -19.336 1.00 4.22 85 LYS A CA 13
ATOM 21683 C C . LYS A 1 85 ? -13.189 6.329 -19.627 1.00 33.33 85 LYS A C 13
ATOM 21684 O O . LYS A 1 85 ? -13.316 7.553 -19.571 1.00 1.55 85 LYS A O 13
ATOM 21703 N N . LEU A 1 86 ? -14.190 5.512 -19.936 1.00 33.24 86 LEU A N 13
ATOM 21704 C CA . LEU A 1 86 ? -15.526 6.017 -20.233 1.00 44.53 86 LEU A CA 13
ATOM 21705 C C . LEU A 1 86 ? -16.127 6.718 -19.019 1.00 2.41 86 LEU A C 13
ATOM 21706 O O . LEU A 1 86 ? -17.099 7.464 -19.138 1.00 33.04 86 LEU A O 13
ATOM 21722 N N . ASP A 1 87 ? -15.538 6.477 -17.853 1.00 33.45 87 ASP A N 13
ATOM 21723 C CA . ASP A 1 87 ? -16.014 7.087 -16.616 1.00 0.12 87 ASP A CA 13
ATOM 21724 C C . ASP A 1 87 ? -14.847 7.622 -15.792 1.00 51.12 87 ASP A C 13
ATOM 21725 O O . ASP A 1 87 ? -14.928 7.709 -14.567 1.00 65.52 87 ASP A O 13
ATOM 21735 N N . ASN A 1 88 ? -13.762 7.979 -16.473 1.00 32.55 88 ASN A N 13
ATOM 21736 C CA . ASN A 1 88 ? -12.578 8.504 -15.803 1.00 0.01 88 ASN A CA 13
ATOM 21737 C C . ASN A 1 88 ? -11.937 7.440 -14.917 1.00 40.05 88 ASN A C 13
ATOM 21738 O O . ASN A 1 88 ? -11.507 7.724 -13.799 1.00 72.15 88 ASN A O 13
ATOM 21749 N N . TYR A 1 89 ? -11.874 6.215 -15.427 1.00 12.33 89 TYR A N 13
ATOM 21750 C CA . TYR A 1 89 ? -11.287 5.107 -14.682 1.00 41.42 89 TYR A CA 13
ATOM 21751 C C . TYR A 1 89 ? -12.037 4.870 -13.375 1.00 54.13 89 TYR A C 13
ATOM 21752 O O . TYR A 1 89 ? -11.432 4.612 -12.334 1.00 15.20 89 TYR A O 13
ATOM 21770 N N . THR A 1 90 ? -13.363 4.959 -13.437 1.00 24.41 90 THR A N 13
ATOM 21771 C CA . THR A 1 90 ? -14.198 4.754 -12.261 1.00 51.44 90 THR A CA 13
ATOM 21772 C C . THR A 1 90 ? -13.850 3.447 -11.559 1.00 22.12 90 THR A C 13
ATOM 21773 O O . THR A 1 90 ? -13.932 3.348 -10.335 1.00 25.41 90 THR A O 13
ATOM 21784 N N . ALA A 1 91 ? -13.460 2.446 -12.341 1.00 61.32 91 ALA A N 13
ATOM 21785 C CA . ALA A 1 91 ? -13.097 1.145 -11.794 1.00 44.31 91 ALA A CA 13
ATOM 21786 C C . ALA A 1 91 ? -12.073 1.288 -10.673 1.00 14.33 91 ALA A C 13
ATOM 21787 O O . ALA A 1 91 ? -12.114 0.555 -9.684 1.00 5.52 91 ALA A O 13
ATOM 21794 N N . LEU A 1 92 ? -11.156 2.236 -10.833 1.00 0.43 92 LEU A N 13
ATOM 21795 C CA . LEU A 1 92 ? -10.120 2.475 -9.833 1.00 35.43 92 LEU A CA 13
ATOM 21796 C C . LEU A 1 92 ? -10.726 3.005 -8.536 1.00 62.53 92 LEU A C 13
ATOM 21797 O O . LEU A 1 92 ? -10.243 2.706 -7.445 1.00 61.03 92 LEU A O 13
ATOM 21813 N N . VAL A 1 93 ? -11.789 3.792 -8.666 1.00 54.11 93 VAL A N 13
ATOM 21814 C CA . VAL A 1 93 ? -12.464 4.362 -7.505 1.00 20.50 93 VAL A CA 13
ATOM 21815 C C . VAL A 1 93 ? -13.110 3.273 -6.657 1.00 13.51 93 VAL A C 13
ATOM 21816 O O . VAL A 1 93 ? -12.936 3.237 -5.438 1.00 71.13 93 VAL A O 13
ATOM 21829 N N . ASP A 1 94 ? -13.856 2.388 -7.307 1.00 1.13 94 ASP A N 13
ATOM 21830 C CA . ASP A 1 94 ? -14.527 1.295 -6.612 1.00 74.13 94 ASP A CA 13
ATOM 21831 C C . ASP A 1 94 ? -13.529 0.216 -6.204 1.00 11.31 94 ASP A C 13
ATOM 21832 O O . ASP A 1 94 ? -13.718 -0.469 -5.199 1.00 43.41 94 ASP A O 13
ATOM 21842 N N . ALA A 1 95 ? -12.468 0.071 -6.990 1.00 42.50 95 ALA A N 13
ATOM 21843 C CA . ALA A 1 95 ? -11.440 -0.924 -6.709 1.00 24.40 95 ALA A CA 13
ATOM 21844 C C . ALA A 1 95 ? -10.636 -0.549 -5.468 1.00 72.43 95 ALA A C 13
ATOM 21845 O O . ALA A 1 95 ? -10.558 -1.321 -4.512 1.00 52.14 95 ALA A O 13
ATOM 21852 N N . ILE A 1 96 ? -10.042 0.640 -5.490 1.00 73.42 96 ILE A N 13
ATOM 21853 C CA . ILE A 1 96 ? -9.246 1.117 -4.366 1.00 24.23 96 ILE A CA 13
ATOM 21854 C C . ILE A 1 96 ? -10.095 1.245 -3.106 1.00 60.40 96 ILE A C 13
ATOM 21855 O O . ILE A 1 96 ? -9.624 0.986 -1.999 1.00 72.11 96 ILE A O 13
ATOM 21871 N N . TYR A 1 97 ? -11.350 1.644 -3.283 1.00 62.12 97 TYR A N 13
ATOM 21872 C CA . TYR A 1 97 ? -12.265 1.808 -2.161 1.00 53.13 97 TYR A CA 13
ATOM 21873 C C . TYR A 1 97 ? -12.463 0.488 -1.421 1.00 25.33 97 TYR A C 13
ATOM 21874 O O . TYR A 1 97 ? -12.638 0.466 -0.204 1.00 11.21 97 TYR A O 13
ATOM 21892 N N . SER A 1 98 ? -12.432 -0.612 -2.168 1.00 41.24 98 SER A N 13
ATOM 21893 C CA . SER A 1 98 ? -12.610 -1.937 -1.586 1.00 41.41 98 SER A CA 13
ATOM 21894 C C . SER A 1 98 ? -11.345 -2.385 -0.860 1.00 21.12 98 SER A C 13
ATOM 21895 O O . SER A 1 98 ? -11.384 -2.737 0.319 1.00 14.24 98 SER A O 13
ATOM 21903 N N . VAL A 1 99 ? -10.223 -2.370 -1.573 1.00 74.10 99 VAL A N 13
ATOM 21904 C CA . VAL A 1 99 ? -8.946 -2.774 -0.998 1.00 52.35 99 VAL A CA 13
ATOM 21905 C C . VAL A 1 99 ? -8.565 -1.880 0.176 1.00 12.52 99 VAL A C 13
ATOM 21906 O O . VAL A 1 99 ? -8.332 -2.361 1.285 1.00 75.14 99 VAL A O 13
ATOM 21919 N N . GLU A 1 100 ? -8.504 -0.576 -0.074 1.00 41.13 100 GLU A N 13
ATOM 21920 C CA . GLU A 1 100 ? -8.151 0.385 0.964 1.00 42.05 100 GLU A CA 13
ATOM 21921 C C . GLU A 1 100 ? -9.005 0.178 2.211 1.00 44.35 100 GLU A C 13
ATOM 21922 O O . GLU A 1 100 ? -8.560 0.430 3.331 1.00 65.20 100 GLU A O 13
ATOM 21935 N N . ASP A 1 101 ? -10.235 -0.283 2.009 1.00 45.33 101 ASP A N 13
ATOM 21936 C CA . ASP A 1 101 ? -11.152 -0.525 3.116 1.00 0.30 101 ASP A CA 13
ATOM 21937 C C . ASP A 1 101 ? -11.044 -1.966 3.606 1.00 60.44 101 ASP A C 13
ATOM 21938 O O . ASP A 1 101 ? -10.514 -2.830 2.908 1.00 40.04 101 ASP A O 13
ATOM 21948 N N . GLU A 1 102 ? -11.551 -2.216 4.809 1.00 42.42 102 GLU A N 13
ATOM 21949 C CA . GLU A 1 102 ? -11.510 -3.553 5.392 1.00 43.25 102 GLU A CA 13
ATOM 21950 C C . GLU A 1 102 ? -10.094 -4.120 5.351 1.00 42.24 102 GLU A C 13
ATOM 21951 O O . GLU A 1 102 ? -9.766 -4.939 4.494 1.00 65.42 102 GLU A O 13
ATOM 21964 N N . ASN A 1 103 ? -9.258 -3.677 6.284 1.00 13.44 103 ASN A N 13
ATOM 21965 C CA . ASN A 1 103 ? -7.876 -4.139 6.356 1.00 71.13 103 ASN A CA 13
ATOM 21966 C C . ASN A 1 103 ? -7.681 -5.090 7.532 1.00 24.32 103 ASN A C 13
ATOM 21967 O O . ASN A 1 103 ? -6.755 -5.901 7.542 1.00 22.02 103 ASN A O 13
ATOM 21978 N N . LYS A 1 104 ? -8.560 -4.986 8.523 1.00 30.42 104 LYS A N 13
ATOM 21979 C CA . LYS A 1 104 ? -8.487 -5.838 9.704 1.00 54.13 104 LYS A CA 13
ATOM 21980 C C . LYS A 1 104 ? -9.563 -6.918 9.663 1.00 35.33 104 LYS A C 13
ATOM 21981 O O . LYS A 1 104 ? -9.476 -7.921 10.371 1.00 11.02 104 LYS A O 13
ATOM 22000 N N . GLN A 1 105 ? -10.577 -6.707 8.829 1.00 24.23 105 GLN A N 13
ATOM 22001 C CA . GLN A 1 105 ? -11.669 -7.664 8.696 1.00 32.04 105 GLN A CA 13
ATOM 22002 C C . GLN A 1 105 ? -12.434 -7.803 10.008 1.00 2.13 105 GLN A C 13
ATOM 22003 O O . GLN A 1 105 ? -12.505 -8.888 10.585 1.00 2.30 105 GLN A O 13
ATOM 22017 N N . SER A 1 106 ? -13.004 -6.696 10.475 1.00 22.55 106 SER A N 13
ATOM 22018 C CA . SER A 1 106 ? -13.761 -6.694 11.722 1.00 45.34 106 SER A CA 13
ATOM 22019 C C . SER A 1 106 ? -15.245 -6.921 11.457 1.00 75.33 106 SER A C 13
ATOM 22020 O O . SER A 1 106 ? -16.046 -5.988 11.513 1.00 22.55 106 SER A O 13
ATOM 22028 N N . GLU A 1 107 ? -15.604 -8.168 11.168 1.00 25.42 107 GLU A N 13
ATOM 22029 C CA . GLU A 1 107 ? -16.993 -8.518 10.893 1.00 63.02 107 GLU A CA 13
ATOM 22030 C C . GLU A 1 107 ? -17.573 -9.367 12.021 1.00 63.42 107 GLU A C 13
ATOM 22031 O O . GLU A 1 107 ? -17.475 -10.593 12.003 1.00 21.13 107 GLU A O 13
ATOM 22044 N N . GLY A 1 108 ? -18.178 -8.703 13.001 1.00 35.20 108 GLY A N 13
ATOM 22045 C CA . GLY A 1 108 ? -18.765 -9.411 14.124 1.00 21.21 108 GLY A CA 13
ATOM 22046 C C . GLY A 1 108 ? -20.194 -8.985 14.396 1.00 62.14 108 GLY A C 13
ATOM 22047 O O . GLY A 1 108 ? -20.488 -8.404 15.439 1.00 15.30 108 GLY A O 13
ATOM 22051 N N . SER A 1 109 ? -21.086 -9.274 13.453 1.00 62.00 109 SER A N 13
ATOM 22052 C CA . SER A 1 109 ? -22.491 -8.911 13.593 1.00 21.22 109 SER A CA 13
ATOM 22053 C C . SER A 1 109 ? -23.175 -9.783 14.641 1.00 2.05 109 SER A C 13
ATOM 22054 O O . SER A 1 109 ? -23.721 -9.279 15.621 1.00 41.20 109 SER A O 13
ATOM 22062 N N . MET A 1 1 ? 35.298 26.720 -0.782 1.00 53.20 1 MET A N 14
ATOM 22063 C CA . MET A 1 1 ? 34.764 27.652 -1.769 1.00 33.42 1 MET A CA 14
ATOM 22064 C C . MET A 1 1 ? 34.852 27.065 -3.174 1.00 31.51 1 MET A C 14
ATOM 22065 O O . MET A 1 1 ? 35.870 26.487 -3.554 1.00 34.43 1 MET A O 14
ATOM 22079 N N . GLY A 1 2 ? 33.778 27.218 -3.943 1.00 32.34 2 GLY A N 14
ATOM 22080 C CA . GLY A 1 2 ? 33.755 26.698 -5.298 1.00 22.44 2 GLY A CA 14
ATOM 22081 C C . GLY A 1 2 ? 32.954 25.417 -5.413 1.00 34.51 2 GLY A C 14
ATOM 22082 O O . GLY A 1 2 ? 33.282 24.540 -6.213 1.00 33.03 2 GLY A O 14
ATOM 22086 N N . SER A 1 3 ? 31.900 25.305 -4.610 1.00 2.54 3 SER A N 14
ATOM 22087 C CA . SER A 1 3 ? 31.052 24.119 -4.621 1.00 42.51 3 SER A CA 14
ATOM 22088 C C . SER A 1 3 ? 30.379 23.946 -5.979 1.00 61.54 3 SER A C 14
ATOM 22089 O O . SER A 1 3 ? 29.841 24.898 -6.544 1.00 32.21 3 SER A O 14
ATOM 22097 N N . SER A 1 4 ? 30.414 22.722 -6.497 1.00 40.43 4 SER A N 14
ATOM 22098 C CA . SER A 1 4 ? 29.811 22.423 -7.792 1.00 74.43 4 SER A CA 14
ATOM 22099 C C . SER A 1 4 ? 29.391 20.958 -7.870 1.00 32.31 4 SER A C 14
ATOM 22100 O O . SER A 1 4 ? 29.705 20.162 -6.984 1.00 22.54 4 SER A O 14
ATOM 22108 N N . HIS A 1 5 ? 28.678 20.609 -8.935 1.00 44.41 5 HIS A N 14
ATOM 22109 C CA . HIS A 1 5 ? 28.215 19.240 -9.131 1.00 74.21 5 HIS A CA 14
ATOM 22110 C C . HIS A 1 5 ? 28.419 18.798 -10.577 1.00 21.11 5 HIS A C 14
ATOM 22111 O O . HIS A 1 5 ? 27.773 19.312 -11.491 1.00 71.21 5 HIS A O 14
ATOM 22126 N N . HIS A 1 6 ? 29.322 17.843 -10.777 1.00 15.31 6 HIS A N 14
ATOM 22127 C CA . HIS A 1 6 ? 29.611 17.333 -12.112 1.00 2.30 6 HIS A CA 14
ATOM 22128 C C . HIS A 1 6 ? 28.614 16.249 -12.508 1.00 31.50 6 HIS A C 14
ATOM 22129 O O . HIS A 1 6 ? 28.061 15.558 -11.651 1.00 71.00 6 HIS A O 14
ATOM 22144 N N . HIS A 1 7 ? 28.388 16.106 -13.810 1.00 62.45 7 HIS A N 14
ATOM 22145 C CA . HIS A 1 7 ? 27.456 15.104 -14.319 1.00 33.23 7 HIS A CA 14
ATOM 22146 C C . HIS A 1 7 ? 27.916 14.573 -15.673 1.00 33.13 7 HIS A C 14
ATOM 22147 O O . HIS A 1 7 ? 28.453 15.317 -16.493 1.00 30.01 7 HIS A O 14
ATOM 22162 N N . HIS A 1 8 ? 27.702 13.281 -15.899 1.00 62.34 8 HIS A N 14
ATOM 22163 C CA . HIS A 1 8 ? 28.094 12.649 -17.154 1.00 11.22 8 HIS A CA 14
ATOM 22164 C C . HIS A 1 8 ? 27.204 11.449 -17.460 1.00 70.04 8 HIS A C 14
ATOM 22165 O O . HIS A 1 8 ? 26.505 10.941 -16.582 1.00 21.45 8 HIS A O 14
ATOM 22180 N N . HIS A 1 9 ? 27.233 11.000 -18.711 1.00 22.10 9 HIS A N 14
ATOM 22181 C CA . HIS A 1 9 ? 26.429 9.858 -19.132 1.00 52.23 9 HIS A CA 14
ATOM 22182 C C . HIS A 1 9 ? 27.016 8.554 -18.601 1.00 45.43 9 HIS A C 14
ATOM 22183 O O . HIS A 1 9 ? 28.196 8.488 -18.254 1.00 43.42 9 HIS A O 14
ATOM 22198 N N . HIS A 1 10 ? 26.185 7.518 -18.541 1.00 11.21 10 HIS A N 14
ATOM 22199 C CA . HIS A 1 10 ? 26.622 6.215 -18.052 1.00 43.21 10 HIS A CA 14
ATOM 22200 C C . HIS A 1 10 ? 26.388 5.134 -19.103 1.00 43.52 10 HIS A C 14
ATOM 22201 O O . HIS A 1 10 ? 25.261 4.678 -19.297 1.00 2.42 10 HIS A O 14
ATOM 22216 N N . SER A 1 11 ? 27.459 4.730 -19.779 1.00 53.00 11 SER A N 14
ATOM 22217 C CA . SER A 1 11 ? 27.368 3.706 -20.813 1.00 1.14 11 SER A CA 14
ATOM 22218 C C . SER A 1 11 ? 27.799 2.346 -20.270 1.00 41.14 11 SER A C 14
ATOM 22219 O O . SER A 1 11 ? 28.938 1.920 -20.464 1.00 54.14 11 SER A O 14
ATOM 22227 N N . SER A 1 12 ? 26.879 1.670 -19.590 1.00 33.24 12 SER A N 14
ATOM 22228 C CA . SER A 1 12 ? 27.163 0.360 -19.014 1.00 42.34 12 SER A CA 14
ATOM 22229 C C . SER A 1 12 ? 25.985 -0.588 -19.215 1.00 54.05 12 SER A C 14
ATOM 22230 O O . SER A 1 12 ? 24.863 -0.300 -18.797 1.00 3.24 12 SER A O 14
ATOM 22238 N N . GLY A 1 13 ? 26.246 -1.722 -19.859 1.00 4.55 13 GLY A N 14
ATOM 22239 C CA . GLY A 1 13 ? 25.199 -2.696 -20.104 1.00 12.43 13 GLY A CA 14
ATOM 22240 C C . GLY A 1 13 ? 25.661 -4.118 -19.858 1.00 34.13 13 GLY A C 14
ATOM 22241 O O . GLY A 1 13 ? 26.737 -4.515 -20.305 1.00 64.55 13 GLY A O 14
ATOM 22245 N N . LEU A 1 14 ? 24.847 -4.886 -19.142 1.00 73.22 14 LEU A N 14
ATOM 22246 C CA . LEU A 1 14 ? 25.178 -6.273 -18.835 1.00 34.11 14 LEU A CA 14
ATOM 22247 C C . LEU A 1 14 ? 24.004 -7.195 -19.147 1.00 62.40 14 LEU A C 14
ATOM 22248 O O . LEU A 1 14 ? 23.859 -8.259 -18.545 1.00 34.23 14 LEU A O 14
ATOM 22264 N N . VAL A 1 15 ? 23.169 -6.781 -20.095 1.00 32.52 15 VAL A N 14
ATOM 22265 C CA . VAL A 1 15 ? 22.010 -7.572 -20.490 1.00 51.41 15 VAL A CA 14
ATOM 22266 C C . VAL A 1 15 ? 21.103 -7.852 -19.296 1.00 64.13 15 VAL A C 14
ATOM 22267 O O . VAL A 1 15 ? 21.513 -7.761 -18.139 1.00 62.14 15 VAL A O 14
ATOM 22280 N N . PRO A 1 16 ? 19.840 -8.204 -19.583 1.00 32.03 16 PRO A N 14
ATOM 22281 C CA . PRO A 1 16 ? 18.849 -8.507 -18.546 1.00 53.21 16 PRO A CA 14
ATOM 22282 C C . PRO A 1 16 ? 19.150 -9.812 -17.819 1.00 25.11 16 PRO A C 14
ATOM 22283 O O . PRO A 1 16 ? 19.032 -10.895 -18.393 1.00 33.33 16 PRO A O 14
ATOM 22294 N N . ARG A 1 17 ? 19.542 -9.703 -16.553 1.00 61.42 17 ARG A N 14
ATOM 22295 C CA . ARG A 1 17 ? 19.861 -10.876 -15.748 1.00 3.05 17 ARG A CA 14
ATOM 22296 C C . ARG A 1 17 ? 19.426 -10.676 -14.299 1.00 61.05 17 ARG A C 14
ATOM 22297 O O . ARG A 1 17 ? 19.081 -9.567 -13.891 1.00 24.25 17 ARG A O 14
ATOM 22318 N N . GLY A 1 18 ? 19.442 -11.758 -13.527 1.00 31.51 18 GLY A N 14
ATOM 22319 C CA . GLY A 1 18 ? 19.047 -11.681 -12.133 1.00 13.31 18 GLY A CA 14
ATOM 22320 C C . GLY A 1 18 ? 18.486 -12.990 -11.615 1.00 63.13 18 GLY A C 14
ATOM 22321 O O . GLY A 1 18 ? 17.374 -13.033 -11.091 1.00 55.13 18 GLY A O 14
ATOM 22325 N N . SER A 1 19 ? 19.257 -14.062 -11.765 1.00 62.50 19 SER A N 14
ATOM 22326 C CA . SER A 1 19 ? 18.829 -15.381 -11.314 1.00 31.24 19 SER A CA 14
ATOM 22327 C C . SER A 1 19 ? 20.032 -16.256 -10.974 1.00 72.22 19 SER A C 14
ATOM 22328 O O . SER A 1 19 ? 21.145 -16.011 -11.442 1.00 74.01 19 SER A O 14
ATOM 22336 N N . HIS A 1 20 ? 19.800 -17.278 -10.156 1.00 71.42 20 HIS A N 14
ATOM 22337 C CA . HIS A 1 20 ? 20.863 -18.191 -9.753 1.00 10.04 20 HIS A CA 14
ATOM 22338 C C . HIS A 1 20 ? 20.320 -19.602 -9.548 1.00 73.32 20 HIS A C 14
ATOM 22339 O O . HIS A 1 20 ? 19.159 -19.783 -9.183 1.00 40.23 20 HIS A O 14
ATOM 22354 N N . MET A 1 21 ? 21.167 -20.598 -9.786 1.00 64.04 21 MET A N 14
ATOM 22355 C CA . MET A 1 21 ? 20.771 -21.992 -9.627 1.00 62.54 21 MET A CA 14
ATOM 22356 C C . MET A 1 21 ? 21.436 -22.610 -8.401 1.00 3.23 21 MET A C 14
ATOM 22357 O O . MET A 1 21 ? 21.903 -23.749 -8.445 1.00 43.10 21 MET A O 14
ATOM 22371 N N . ILE A 1 22 ? 21.476 -21.853 -7.311 1.00 30.23 22 ILE A N 14
ATOM 22372 C CA . ILE A 1 22 ? 22.085 -22.327 -6.074 1.00 73.13 22 ILE A CA 14
ATOM 22373 C C . ILE A 1 22 ? 21.241 -23.424 -5.432 1.00 4.03 22 ILE A C 14
ATOM 22374 O O . ILE A 1 22 ? 20.012 -23.353 -5.426 1.00 14.22 22 ILE A O 14
ATOM 22390 N N . SER A 1 23 ? 21.910 -24.438 -4.893 1.00 32.55 23 SER A N 14
ATOM 22391 C CA . SER A 1 23 ? 21.223 -25.551 -4.249 1.00 43.14 23 SER A CA 14
ATOM 22392 C C . SER A 1 23 ? 20.230 -25.047 -3.205 1.00 64.23 23 SER A C 14
ATOM 22393 O O . SER A 1 23 ? 19.073 -25.469 -3.179 1.00 35.04 23 SER A O 14
ATOM 22401 N N . LEU A 1 24 ? 20.691 -24.143 -2.348 1.00 62.35 24 LEU A N 14
ATOM 22402 C CA . LEU A 1 24 ? 19.844 -23.581 -1.302 1.00 20.02 24 LEU A CA 14
ATOM 22403 C C . LEU A 1 24 ? 19.283 -24.680 -0.405 1.00 0.34 24 LEU A C 14
ATOM 22404 O O . LEU A 1 24 ? 18.085 -24.716 -0.128 1.00 74.42 24 LEU A O 14
ATOM 22420 N N . SER A 1 25 ? 20.158 -25.574 0.045 1.00 55.52 25 SER A N 14
ATOM 22421 C CA . SER A 1 25 ? 19.749 -26.675 0.909 1.00 31.34 25 SER A CA 14
ATOM 22422 C C . SER A 1 25 ? 18.958 -26.160 2.108 1.00 71.20 25 SER A C 14
ATOM 22423 O O . SER A 1 25 ? 19.487 -25.436 2.950 1.00 33.31 25 SER A O 14
ATOM 22431 N N . GLY A 1 26 ? 17.687 -26.541 2.178 1.00 53.15 26 GLY A N 14
ATOM 22432 C CA . GLY A 1 26 ? 16.842 -26.109 3.277 1.00 53.53 26 GLY A CA 14
ATOM 22433 C C . GLY A 1 26 ? 15.923 -27.209 3.769 1.00 23.10 26 GLY A C 14
ATOM 22434 O O . GLY A 1 26 ? 15.648 -28.169 3.047 1.00 44.52 26 GLY A O 14
ATOM 22438 N N . LEU A 1 27 ? 15.448 -27.073 5.002 1.00 62.24 27 LEU A N 14
ATOM 22439 C CA . LEU A 1 27 ? 14.555 -28.066 5.591 1.00 21.33 27 LEU A CA 14
ATOM 22440 C C . LEU A 1 27 ? 13.129 -27.888 5.079 1.00 14.41 27 LEU A C 14
ATOM 22441 O O . LEU A 1 27 ? 12.296 -28.787 5.201 1.00 25.41 27 LEU A O 14
ATOM 22457 N N . THR A 1 28 ? 12.854 -26.722 4.502 1.00 31.45 28 THR A N 14
ATOM 22458 C CA . THR A 1 28 ? 11.530 -26.426 3.971 1.00 41.11 28 THR A CA 14
ATOM 22459 C C . THR A 1 28 ? 11.624 -25.651 2.661 1.00 15.10 28 THR A C 14
ATOM 22460 O O . THR A 1 28 ? 12.629 -24.996 2.388 1.00 41.01 28 THR A O 14
ATOM 22471 N N . SER A 1 29 ? 10.569 -25.729 1.857 1.00 41.44 29 SER A N 14
ATOM 22472 C CA . SER A 1 29 ? 10.534 -25.036 0.574 1.00 65.13 29 SER A CA 14
ATOM 22473 C C . SER A 1 29 ? 10.908 -23.567 0.739 1.00 61.11 29 SER A C 14
ATOM 22474 O O . SER A 1 29 ? 10.757 -22.994 1.817 1.00 21.43 29 SER A O 14
ATOM 22482 N N . SER A 1 30 ? 11.397 -22.962 -0.339 1.00 64.42 30 SER A N 14
ATOM 22483 C CA . SER A 1 30 ? 11.796 -21.560 -0.314 1.00 43.33 30 SER A CA 14
ATOM 22484 C C . SER A 1 30 ? 11.363 -20.848 -1.592 1.00 70.24 30 SER A C 14
ATOM 22485 O O . SER A 1 30 ? 12.063 -20.883 -2.604 1.00 63.15 30 SER A O 14
ATOM 22493 N N . VAL A 1 31 ? 10.202 -20.203 -1.538 1.00 61.54 31 VAL A N 14
ATOM 22494 C CA . VAL A 1 31 ? 9.672 -19.482 -2.689 1.00 23.00 31 VAL A CA 14
ATOM 22495 C C . VAL A 1 31 ? 9.130 -18.117 -2.280 1.00 43.33 31 VAL A C 14
ATOM 22496 O O . VAL A 1 31 ? 8.156 -17.629 -2.853 1.00 65.42 31 VAL A O 14
ATOM 22509 N N . GLU A 1 32 ? 9.768 -17.506 -1.288 1.00 23.23 32 GLU A N 14
ATOM 22510 C CA . GLU A 1 32 ? 9.348 -16.197 -0.803 1.00 10.34 32 GLU A CA 14
ATOM 22511 C C . GLU A 1 32 ? 9.756 -15.097 -1.780 1.00 24.41 32 GLU A C 14
ATOM 22512 O O . GLU A 1 32 ? 9.144 -14.031 -1.823 1.00 40.25 32 GLU A O 14
ATOM 22525 N N . SER A 1 33 ? 10.797 -15.367 -2.563 1.00 32.44 33 SER A N 14
ATOM 22526 C CA . SER A 1 33 ? 11.291 -14.401 -3.537 1.00 53.32 33 SER A CA 14
ATOM 22527 C C . SER A 1 33 ? 11.129 -14.931 -4.958 1.00 74.11 33 SER A C 14
ATOM 22528 O O . SER A 1 33 ? 11.050 -14.160 -5.915 1.00 1.11 33 SER A O 14
ATOM 22536 N N . ASP A 1 34 ? 11.081 -16.252 -5.087 1.00 45.15 34 ASP A N 14
ATOM 22537 C CA . ASP A 1 34 ? 10.928 -16.888 -6.391 1.00 11.41 34 ASP A CA 14
ATOM 22538 C C . ASP A 1 34 ? 9.678 -16.376 -7.101 1.00 4.33 34 ASP A C 14
ATOM 22539 O O . ASP A 1 34 ? 9.601 -16.389 -8.331 1.00 74.32 34 ASP A O 14
ATOM 22549 N N . LEU A 1 35 ? 8.702 -15.928 -6.321 1.00 14.41 35 LEU A N 14
ATOM 22550 C CA . LEU A 1 35 ? 7.455 -15.412 -6.875 1.00 71.13 35 LEU A CA 14
ATOM 22551 C C . LEU A 1 35 ? 7.613 -13.961 -7.317 1.00 31.24 35 LEU A C 14
ATOM 22552 O O . LEU A 1 35 ? 6.891 -13.486 -8.193 1.00 10.11 35 LEU A O 14
ATOM 22568 N N . ASP A 1 36 ? 8.564 -13.262 -6.706 1.00 22.10 36 ASP A N 14
ATOM 22569 C CA . ASP A 1 36 ? 8.821 -11.866 -7.039 1.00 70.12 36 ASP A CA 14
ATOM 22570 C C . ASP A 1 36 ? 9.012 -11.692 -8.543 1.00 72.11 36 ASP A C 14
ATOM 22571 O O . ASP A 1 36 ? 8.530 -10.724 -9.132 1.00 30.52 36 ASP A O 14
ATOM 22581 N N . MET A 1 37 ? 9.718 -12.635 -9.157 1.00 25.33 37 MET A N 14
ATOM 22582 C CA . MET A 1 37 ? 9.974 -12.586 -10.592 1.00 53.53 37 MET A CA 14
ATOM 22583 C C . MET A 1 37 ? 8.699 -12.871 -11.381 1.00 55.41 37 MET A C 14
ATOM 22584 O O . MET A 1 37 ? 8.535 -12.396 -12.504 1.00 64.23 37 MET A O 14
ATOM 22598 N N . GLN A 1 38 ? 7.800 -13.647 -10.784 1.00 2.33 38 GLN A N 14
ATOM 22599 C CA . GLN A 1 38 ? 6.541 -13.994 -11.432 1.00 72.33 38 GLN A CA 14
ATOM 22600 C C . GLN A 1 38 ? 5.578 -12.812 -11.420 1.00 10.22 38 GLN A C 14
ATOM 22601 O O . GLN A 1 38 ? 4.949 -12.502 -12.432 1.00 1.24 38 GLN A O 14
ATOM 22615 N N . GLN A 1 39 ? 5.467 -12.157 -10.269 1.00 72.21 39 GLN A N 14
ATOM 22616 C CA . GLN A 1 39 ? 4.579 -11.010 -10.126 1.00 11.35 39 GLN A CA 14
ATOM 22617 C C . GLN A 1 39 ? 5.064 -9.837 -10.972 1.00 50.35 39 GLN A C 14
ATOM 22618 O O . GLN A 1 39 ? 4.264 -9.041 -11.464 1.00 2.12 39 GLN A O 14
ATOM 22632 N N . ALA A 1 40 ? 6.379 -9.737 -11.138 1.00 72.41 40 ALA A N 14
ATOM 22633 C CA . ALA A 1 40 ? 6.971 -8.663 -11.927 1.00 75.32 40 ALA A CA 14
ATOM 22634 C C . ALA A 1 40 ? 6.523 -8.741 -13.382 1.00 14.43 40 ALA A C 14
ATOM 22635 O O . ALA A 1 40 ? 6.535 -7.740 -14.098 1.00 51.32 40 ALA A O 14
ATOM 22642 N N . MET A 1 41 ? 6.129 -9.935 -13.813 1.00 0.44 41 MET A N 14
ATOM 22643 C CA . MET A 1 41 ? 5.678 -10.141 -15.184 1.00 53.14 41 MET A CA 14
ATOM 22644 C C . MET A 1 41 ? 4.218 -9.728 -15.343 1.00 41.45 41 MET A C 14
ATOM 22645 O O . MET A 1 41 ? 3.841 -9.113 -16.342 1.00 24.04 41 MET A O 14
ATOM 22659 N N . LEU A 1 42 ? 3.399 -10.070 -14.354 1.00 4.30 42 LEU A N 14
ATOM 22660 C CA . LEU A 1 42 ? 1.980 -9.734 -14.385 1.00 3.12 42 LEU A CA 14
ATOM 22661 C C . LEU A 1 42 ? 1.769 -8.239 -14.171 1.00 54.10 42 LEU A C 14
ATOM 22662 O O . LEU A 1 42 ? 0.761 -7.675 -14.600 1.00 21.43 42 LEU A O 14
ATOM 22678 N N . THR A 1 43 ? 2.727 -7.600 -13.507 1.00 24.20 43 THR A N 14
ATOM 22679 C CA . THR A 1 43 ? 2.648 -6.170 -13.237 1.00 41.04 43 THR A CA 14
ATOM 22680 C C . THR A 1 43 ? 3.508 -5.377 -14.215 1.00 73.44 43 THR A C 14
ATOM 22681 O O . THR A 1 43 ? 4.114 -4.371 -13.848 1.00 72.15 43 THR A O 14
ATOM 22692 N N . ASN A 1 44 ? 3.557 -5.837 -15.461 1.00 70.12 44 ASN A N 14
ATOM 22693 C CA . ASN A 1 44 ? 4.345 -5.170 -16.491 1.00 74.01 44 ASN A CA 14
ATOM 22694 C C . ASN A 1 44 ? 3.972 -3.693 -16.589 1.00 23.44 44 ASN A C 14
ATOM 22695 O O . ASN A 1 44 ? 2.839 -3.348 -16.920 1.00 10.33 44 ASN A O 14
ATOM 22706 N N . LYS A 1 45 ? 4.937 -2.826 -16.298 1.00 42.44 45 LYS A N 14
ATOM 22707 C CA . LYS A 1 45 ? 4.713 -1.387 -16.355 1.00 12.00 45 LYS A CA 14
ATOM 22708 C C . LYS A 1 45 ? 4.711 -0.892 -17.798 1.00 34.11 45 LYS A C 14
ATOM 22709 O O . LYS A 1 45 ? 5.493 -1.360 -18.625 1.00 64.34 45 LYS A O 14
ATOM 22728 N N . ASP A 1 46 ? 3.828 0.056 -18.092 1.00 34.12 46 ASP A N 14
ATOM 22729 C CA . ASP A 1 46 ? 3.726 0.615 -19.435 1.00 2.34 46 ASP A CA 14
ATOM 22730 C C . ASP A 1 46 ? 3.466 2.118 -19.379 1.00 71.53 46 ASP A C 14
ATOM 22731 O O . ASP A 1 46 ? 3.166 2.666 -18.318 1.00 44.44 46 ASP A O 14
ATOM 22741 N N . GLU A 1 47 ? 3.582 2.777 -20.528 1.00 64.25 47 GLU A N 14
ATOM 22742 C CA . GLU A 1 47 ? 3.360 4.215 -20.608 1.00 61.00 47 GLU A CA 14
ATOM 22743 C C . GLU A 1 47 ? 1.912 4.562 -20.276 1.00 1.11 47 GLU A C 14
ATOM 22744 O O . GLU A 1 47 ? 1.644 5.393 -19.408 1.00 13.11 47 GLU A O 14
ATOM 22757 N N . LYS A 1 48 ? 0.981 3.920 -20.972 1.00 61.14 48 LYS A N 14
ATOM 22758 C CA . LYS A 1 48 ? -0.441 4.159 -20.752 1.00 25.31 48 LYS A CA 14
ATOM 22759 C C . LYS A 1 48 ? -0.805 3.960 -19.285 1.00 21.31 48 LYS A C 14
ATOM 22760 O O . LYS A 1 48 ? -1.693 4.630 -18.759 1.00 11.24 48 LYS A O 14
ATOM 22779 N N . VAL A 1 49 ? -0.112 3.035 -18.627 1.00 1.21 49 VAL A N 14
ATOM 22780 C CA . VAL A 1 49 ? -0.361 2.750 -17.219 1.00 4.33 49 VAL A CA 14
ATOM 22781 C C . VAL A 1 49 ? -0.113 3.982 -16.357 1.00 10.42 49 VAL A C 14
ATOM 22782 O O . VAL A 1 49 ? -0.744 4.162 -15.314 1.00 43.24 49 VAL A O 14
ATOM 22795 N N . LEU A 1 50 ? 0.809 4.831 -16.798 1.00 43.14 50 LEU A N 14
ATOM 22796 C CA . LEU A 1 50 ? 1.140 6.049 -16.067 1.00 41.54 50 LEU A CA 14
ATOM 22797 C C . LEU A 1 50 ? -0.024 7.035 -16.096 1.00 12.31 50 LEU A C 14
ATOM 22798 O O . LEU A 1 50 ? -0.131 7.913 -15.239 1.00 24.14 50 LEU A O 14
ATOM 22814 N N . LYS A 1 51 ? -0.896 6.884 -17.087 1.00 74.43 51 LYS A N 14
ATOM 22815 C CA . LYS A 1 51 ? -2.055 7.757 -17.227 1.00 15.20 51 LYS A CA 14
ATOM 22816 C C . LYS A 1 51 ? -3.081 7.479 -16.134 1.00 30.43 51 LYS A C 14
ATOM 22817 O O . LYS A 1 51 ? -3.702 8.400 -15.603 1.00 41.13 51 LYS A O 14
ATOM 22836 N N . ALA A 1 52 ? -3.253 6.205 -15.799 1.00 22.33 52 ALA A N 14
ATOM 22837 C CA . ALA A 1 52 ? -4.201 5.806 -14.766 1.00 23.23 52 ALA A CA 14
ATOM 22838 C C . ALA A 1 52 ? -3.792 6.357 -13.404 1.00 22.43 52 ALA A C 14
ATOM 22839 O O . ALA A 1 52 ? -4.626 6.860 -12.650 1.00 62.40 52 ALA A O 14
ATOM 22846 N N . LEU A 1 53 ? -2.504 6.258 -13.093 1.00 42.11 53 LEU A N 14
ATOM 22847 C CA . LEU A 1 53 ? -1.984 6.747 -11.821 1.00 24.32 53 LEU A CA 14
ATOM 22848 C C . LEU A 1 53 ? -2.299 8.227 -11.636 1.00 3.43 53 LEU A C 14
ATOM 22849 O O . LEU A 1 53 ? -2.336 8.728 -10.512 1.00 41.04 53 LEU A O 14
ATOM 22865 N N . GLU A 1 54 ? -2.527 8.922 -12.746 1.00 1.21 54 GLU A N 14
ATOM 22866 C CA . GLU A 1 54 ? -2.841 10.346 -12.706 1.00 24.41 54 GLU A CA 14
ATOM 22867 C C . GLU A 1 54 ? -4.183 10.587 -12.022 1.00 54.31 54 GLU A C 14
ATOM 22868 O O . GLU A 1 54 ? -4.327 11.514 -11.223 1.00 44.44 54 GLU A O 14
ATOM 22881 N N . ARG A 1 55 ? -5.163 9.749 -12.342 1.00 1.04 55 ARG A N 14
ATOM 22882 C CA . ARG A 1 55 ? -6.494 9.872 -11.761 1.00 73.34 55 ARG A CA 14
ATOM 22883 C C . ARG A 1 55 ? -6.518 9.329 -10.335 1.00 3.11 55 ARG A C 14
ATOM 22884 O O . ARG A 1 55 ? -7.257 9.822 -9.483 1.00 71.35 55 ARG A O 14
ATOM 22905 N N . THR A 1 56 ? -5.703 8.309 -10.082 1.00 1.55 56 THR A N 14
ATOM 22906 C CA . THR A 1 56 ? -5.631 7.698 -8.761 1.00 24.31 56 THR A CA 14
ATOM 22907 C C . THR A 1 56 ? -4.891 8.598 -7.778 1.00 42.42 56 THR A C 14
ATOM 22908 O O . THR A 1 56 ? -5.348 8.815 -6.656 1.00 73.01 56 THR A O 14
ATOM 22919 N N . ARG A 1 57 ? -3.747 9.120 -8.206 1.00 3.55 57 ARG A N 14
ATOM 22920 C CA . ARG A 1 57 ? -2.944 9.998 -7.363 1.00 71.43 57 ARG A CA 14
ATOM 22921 C C . ARG A 1 57 ? -3.773 11.175 -6.859 1.00 63.34 57 ARG A C 14
ATOM 22922 O O . ARG A 1 57 ? -3.489 11.738 -5.802 1.00 11.32 57 ARG A O 14
ATOM 22943 N N . GLN A 1 58 ? -4.798 11.542 -7.622 1.00 25.50 58 GLN A N 14
ATOM 22944 C CA . GLN A 1 58 ? -5.666 12.652 -7.253 1.00 42.54 58 GLN A CA 14
ATOM 22945 C C . GLN A 1 58 ? -6.409 12.354 -5.955 1.00 71.20 58 GLN A C 14
ATOM 22946 O O . GLN A 1 58 ? -6.566 13.229 -5.102 1.00 72.42 58 GLN A O 14
ATOM 22960 N N . LEU A 1 59 ? -6.865 11.115 -5.812 1.00 32.32 59 LEU A N 14
ATOM 22961 C CA . LEU A 1 59 ? -7.593 10.701 -4.617 1.00 32.10 59 LEU A CA 14
ATOM 22962 C C . LEU A 1 59 ? -6.644 10.108 -3.580 1.00 73.43 59 LEU A C 14
ATOM 22963 O O . LEU A 1 59 ? -7.074 9.437 -2.642 1.00 70.44 59 LEU A O 14
ATOM 22979 N N . ASP A 1 60 ? -5.352 10.363 -3.753 1.00 51.31 60 ASP A N 14
ATOM 22980 C CA . ASP A 1 60 ? -4.342 9.857 -2.831 1.00 13.13 60 ASP A CA 14
ATOM 22981 C C . ASP A 1 60 ? -4.285 8.333 -2.869 1.00 1.23 60 ASP A C 14
ATOM 22982 O O . ASP A 1 60 ? -4.759 7.662 -1.953 1.00 21.31 60 ASP A O 14
ATOM 22992 N N . ILE A 1 61 ? -3.703 7.795 -3.936 1.00 14.14 61 ILE A N 14
ATOM 22993 C CA . ILE A 1 61 ? -3.584 6.351 -4.093 1.00 3.22 61 ILE A CA 14
ATOM 22994 C C . ILE A 1 61 ? -2.186 5.963 -4.563 1.00 40.52 61 ILE A C 14
ATOM 22995 O O . ILE A 1 61 ? -1.737 6.350 -5.642 1.00 14.42 61 ILE A O 14
ATOM 23011 N N . PRO A 1 62 ? -1.481 5.176 -3.736 1.00 54.54 62 PRO A N 14
ATOM 23012 C CA . PRO A 1 62 ? -0.125 4.715 -4.047 1.00 15.52 62 PRO A CA 14
ATOM 23013 C C . PRO A 1 62 ? -0.103 3.703 -5.186 1.00 63.41 62 PRO A C 14
ATOM 23014 O O . PRO A 1 62 ? -0.930 2.792 -5.235 1.00 20.31 62 PRO A O 14
ATOM 23025 N N . ASP A 1 63 ? 0.847 3.867 -6.099 1.00 42.13 63 ASP A N 14
ATOM 23026 C CA . ASP A 1 63 ? 0.977 2.965 -7.239 1.00 33.01 63 ASP A CA 14
ATOM 23027 C C . ASP A 1 63 ? 1.161 1.525 -6.773 1.00 32.32 63 ASP A C 14
ATOM 23028 O O . ASP A 1 63 ? 0.927 0.583 -7.529 1.00 51.24 63 ASP A O 14
ATOM 23038 N N . GLU A 1 64 ? 1.581 1.361 -5.522 1.00 5.14 64 GLU A N 14
ATOM 23039 C CA . GLU A 1 64 ? 1.798 0.035 -4.957 1.00 30.44 64 GLU A CA 14
ATOM 23040 C C . GLU A 1 64 ? 0.501 -0.768 -4.939 1.00 32.35 64 GLU A C 14
ATOM 23041 O O . GLU A 1 64 ? 0.513 -1.992 -5.065 1.00 74.25 64 GLU A O 14
ATOM 23054 N N . LYS A 1 65 ? -0.617 -0.068 -4.779 1.00 51.23 65 LYS A N 14
ATOM 23055 C CA . LYS A 1 65 ? -1.925 -0.713 -4.745 1.00 4.40 65 LYS A CA 14
ATOM 23056 C C . LYS A 1 65 ? -2.673 -0.498 -6.057 1.00 71.11 65 LYS A C 14
ATOM 23057 O O . LYS A 1 65 ? -3.495 -1.322 -6.458 1.00 53.04 65 LYS A O 14
ATOM 23076 N N . THR A 1 66 ? -2.381 0.614 -6.724 1.00 14.42 66 THR A N 14
ATOM 23077 C CA . THR A 1 66 ? -3.024 0.938 -7.990 1.00 55.14 66 THR A CA 14
ATOM 23078 C C . THR A 1 66 ? -2.491 0.062 -9.119 1.00 33.44 66 THR A C 14
ATOM 23079 O O . THR A 1 66 ? -3.207 -0.244 -10.071 1.00 15.33 66 THR A O 14
ATOM 23090 N N . MET A 1 67 ? -1.229 -0.339 -9.003 1.00 61.33 67 MET A N 14
ATOM 23091 C CA . MET A 1 67 ? -0.600 -1.183 -10.013 1.00 15.41 67 MET A CA 14
ATOM 23092 C C . MET A 1 67 ? -1.475 -2.389 -10.335 1.00 51.42 67 MET A C 14
ATOM 23093 O O . MET A 1 67 ? -1.895 -2.595 -11.474 1.00 74.33 67 MET A O 14
ATOM 23107 N N . PRO A 1 68 ? -1.757 -3.207 -9.310 1.00 40.14 68 PRO A N 14
ATOM 23108 C CA . PRO A 1 68 ? -2.586 -4.407 -9.460 1.00 64.42 68 PRO A CA 14
ATOM 23109 C C . PRO A 1 68 ? -4.049 -4.073 -9.724 1.00 74.21 68 PRO A C 14
ATOM 23110 O O . PRO A 1 68 ? -4.830 -4.933 -10.132 1.00 23.31 68 PRO A O 14
ATOM 23121 N N . VAL A 1 69 ? -4.417 -2.817 -9.488 1.00 13.11 69 VAL A N 14
ATOM 23122 C CA . VAL A 1 69 ? -5.787 -2.368 -9.701 1.00 41.34 69 VAL A CA 14
ATOM 23123 C C . VAL A 1 69 ? -6.041 -2.058 -11.172 1.00 14.13 69 VAL A C 14
ATOM 23124 O O . VAL A 1 69 ? -6.942 -2.626 -11.791 1.00 65.14 69 VAL A O 14
ATOM 23137 N N . LEU A 1 70 ? -5.242 -1.153 -11.726 1.00 43.03 70 LEU A N 14
ATOM 23138 C CA . LEU A 1 70 ? -5.378 -0.768 -13.126 1.00 52.42 70 LEU A CA 14
ATOM 23139 C C . LEU A 1 70 ? -5.229 -1.977 -14.043 1.00 23.50 70 LEU A C 14
ATOM 23140 O O . LEU A 1 70 ? -5.987 -2.143 -14.998 1.00 32.00 70 LEU A O 14
ATOM 23156 N N . MET A 1 71 ? -4.247 -2.821 -13.743 1.00 64.53 71 MET A N 14
ATOM 23157 C CA . MET A 1 71 ? -4.001 -4.020 -14.538 1.00 11.33 71 MET A CA 14
ATOM 23158 C C . MET A 1 71 ? -5.221 -4.934 -14.536 1.00 70.14 71 MET A C 14
ATOM 23159 O O . MET A 1 71 ? -5.401 -5.749 -15.441 1.00 74.44 71 MET A O 14
ATOM 23173 N N . LYS A 1 72 ? -6.058 -4.795 -13.513 1.00 11.43 72 LYS A N 14
ATOM 23174 C CA . LYS A 1 72 ? -7.263 -5.607 -13.392 1.00 44.42 72 LYS A CA 14
ATOM 23175 C C . LYS A 1 72 ? -8.316 -5.173 -14.407 1.00 61.52 72 LYS A C 14
ATOM 23176 O O . LYS A 1 72 ? -9.117 -5.985 -14.872 1.00 25.04 72 LYS A O 14
ATOM 23195 N N . LEU A 1 73 ? -8.309 -3.890 -14.748 1.00 33.13 73 LEU A N 14
ATOM 23196 C CA . LEU A 1 73 ? -9.263 -3.348 -15.709 1.00 4.22 73 LEU A CA 14
ATOM 23197 C C . LEU A 1 73 ? -8.907 -3.775 -17.129 1.00 63.34 73 LEU A C 14
ATOM 23198 O O . LEU A 1 73 ? -9.754 -4.279 -17.868 1.00 1.41 73 LEU A O 14
ATOM 23214 N N . LEU A 1 74 ? -7.648 -3.574 -17.505 1.00 32.52 74 LEU A N 14
ATOM 23215 C CA . LEU A 1 74 ? -7.179 -3.941 -18.836 1.00 4.45 74 LEU A CA 14
ATOM 23216 C C . LEU A 1 74 ? -7.318 -5.442 -19.069 1.00 34.13 74 LEU A C 14
ATOM 23217 O O . LEU A 1 74 ? -7.407 -5.897 -20.207 1.00 41.33 74 LEU A O 14
ATOM 23233 N N . GLU A 1 75 ? -7.337 -6.204 -17.980 1.00 74.23 75 GLU A N 14
ATOM 23234 C CA . GLU A 1 75 ? -7.467 -7.655 -18.065 1.00 50.53 75 GLU A CA 14
ATOM 23235 C C . GLU A 1 75 ? -8.756 -8.044 -18.784 1.00 12.12 75 GLU A C 14
ATOM 23236 O O . GLU A 1 75 ? -8.733 -8.800 -19.755 1.00 31.43 75 GLU A O 14
ATOM 23249 N N . GLU A 1 76 ? -9.878 -7.521 -18.299 1.00 13.35 76 GLU A N 14
ATOM 23250 C CA . GLU A 1 76 ? -11.176 -7.815 -18.894 1.00 10.21 76 GLU A CA 14
ATOM 23251 C C . GLU A 1 76 ? -11.379 -7.016 -20.179 1.00 13.11 76 GLU A C 14
ATOM 23252 O O . GLU A 1 76 ? -12.067 -7.462 -21.097 1.00 71.13 76 GLU A O 14
ATOM 23265 N N . ALA A 1 77 ? -10.776 -5.833 -20.235 1.00 14.11 77 ALA A N 14
ATOM 23266 C CA . ALA A 1 77 ? -10.890 -4.973 -21.406 1.00 32.43 77 ALA A CA 14
ATOM 23267 C C . ALA A 1 77 ? -9.868 -5.357 -22.470 1.00 24.44 77 ALA A C 14
ATOM 23268 O O . ALA A 1 77 ? -9.752 -4.697 -23.501 1.00 51.14 77 ALA A O 14
ATOM 23275 N N . GLY A 1 78 ? -9.126 -6.430 -22.211 1.00 62.04 78 GLY A N 14
ATOM 23276 C CA . GLY A 1 78 ? -8.122 -6.884 -23.157 1.00 33.10 78 GLY A CA 14
ATOM 23277 C C . GLY A 1 78 ? -7.133 -5.794 -23.519 1.00 72.13 78 GLY A C 14
ATOM 23278 O O . GLY A 1 78 ? -6.511 -5.838 -24.580 1.00 50.25 78 GLY A O 14
ATOM 23282 N N . GLY A 1 79 ? -6.987 -4.811 -22.636 1.00 15.11 79 GLY A N 14
ATOM 23283 C CA . GLY A 1 79 ? -6.067 -3.718 -22.888 1.00 31.05 79 GLY A CA 14
ATOM 23284 C C . GLY A 1 79 ? -6.722 -2.567 -23.624 1.00 41.10 79 GLY A C 14
ATOM 23285 O O . GLY A 1 79 ? -6.113 -1.957 -24.502 1.00 43.21 79 GLY A O 14
ATOM 23289 N N . ASN A 1 80 ? -7.966 -2.269 -23.267 1.00 72.34 80 ASN A N 14
ATOM 23290 C CA . ASN A 1 80 ? -8.705 -1.184 -23.903 1.00 34.20 80 ASN A CA 14
ATOM 23291 C C . ASN A 1 80 ? -9.018 -0.077 -22.900 1.00 64.52 80 ASN A C 14
ATOM 23292 O O . ASN A 1 80 ? -9.899 -0.224 -22.054 1.00 75.44 80 ASN A O 14
ATOM 23303 N N . TRP A 1 81 ? -8.290 1.028 -23.002 1.00 24.01 81 TRP A N 14
ATOM 23304 C CA . TRP A 1 81 ? -8.4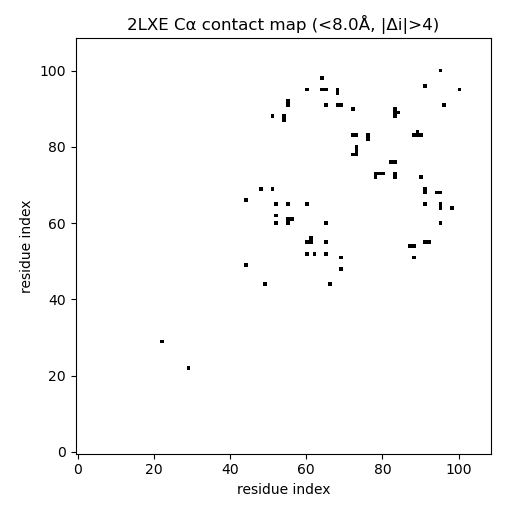90 2.160 -22.104 1.00 12.35 81 TRP A CA 14
ATOM 23305 C C . TRP A 1 81 ? -9.670 3.012 -22.556 1.00 51.25 81 TRP A C 14
ATOM 23306 O O . TRP A 1 81 ? -10.254 3.751 -21.764 1.00 34.51 81 TRP A O 14
ATOM 23327 N N . SER A 1 82 ? -10.019 2.902 -23.834 1.00 12.33 82 SER A N 14
ATOM 23328 C CA . SER A 1 82 ? -11.128 3.666 -24.392 1.00 73.05 82 SER A CA 14
ATOM 23329 C C . SER A 1 82 ? -12.388 3.491 -23.548 1.00 24.13 82 SER A C 14
ATOM 23330 O O . SER A 1 82 ? -13.015 4.467 -23.139 1.00 52.45 82 SER A O 14
ATOM 23338 N N . TYR A 1 83 ? -12.749 2.239 -23.292 1.00 75.54 83 TYR A N 14
ATOM 23339 C CA . TYR A 1 83 ? -13.934 1.934 -22.499 1.00 61.52 83 TYR A CA 14
ATOM 23340 C C . TYR A 1 83 ? -13.663 2.142 -21.012 1.00 64.15 83 TYR A C 14
ATOM 23341 O O . TYR A 1 83 ? -14.494 2.692 -20.290 1.00 71.11 83 TYR A O 14
ATOM 23359 N N . ILE A 1 84 ? -12.494 1.696 -20.563 1.00 55.10 84 ILE A N 14
ATOM 23360 C CA . ILE A 1 84 ? -12.112 1.836 -19.163 1.00 65.44 84 ILE A CA 14
ATOM 23361 C C . ILE A 1 84 ? -12.108 3.300 -18.737 1.00 64.52 84 ILE A C 14
ATOM 23362 O O . ILE A 1 84 ? -12.270 3.615 -17.558 1.00 72.33 84 ILE A O 14
ATOM 23378 N N . LYS A 1 85 ? -11.922 4.191 -19.704 1.00 74.35 85 LYS A N 14
ATOM 23379 C CA . LYS A 1 85 ? -11.899 5.623 -19.431 1.00 75.54 85 LYS A CA 14
ATOM 23380 C C . LYS A 1 85 ? -13.255 6.256 -19.731 1.00 60.41 85 LYS A C 14
ATOM 23381 O O . LYS A 1 85 ? -13.406 7.477 -19.681 1.00 12.21 85 LYS A O 14
ATOM 23400 N N . LEU A 1 86 ? -14.238 5.418 -20.041 1.00 22.32 86 LEU A N 14
ATOM 23401 C CA . LEU A 1 86 ? -15.582 5.895 -20.348 1.00 33.54 86 LEU A CA 14
ATOM 23402 C C . LEU A 1 86 ? -16.193 6.610 -19.147 1.00 72.21 86 LEU A C 14
ATOM 23403 O O . LEU A 1 86 ? -17.167 7.351 -19.282 1.00 3.30 86 LEU A O 14
ATOM 23419 N N . ASP A 1 87 ? -15.614 6.383 -17.973 1.00 75.22 87 ASP A N 14
ATOM 23420 C CA . ASP A 1 87 ? -16.100 7.008 -16.748 1.00 51.03 87 ASP A CA 14
ATOM 23421 C C . ASP A 1 87 ? -14.942 7.578 -15.933 1.00 73.25 87 ASP A C 14
ATOM 23422 O O . ASP A 1 87 ? -15.025 7.684 -14.710 1.00 62.11 87 ASP A O 14
ATOM 23432 N N . ASN A 1 88 ? -13.864 7.941 -16.620 1.00 34.11 88 ASN A N 14
ATOM 23433 C CA . ASN A 1 88 ? -12.689 8.498 -15.958 1.00 42.43 88 ASN A CA 14
ATOM 23434 C C . ASN A 1 88 ? -12.029 7.459 -15.058 1.00 2.25 88 ASN A C 14
ATOM 23435 O O . ASN A 1 88 ? -11.595 7.771 -13.948 1.00 23.41 88 ASN A O 14
ATOM 23446 N N . TYR A 1 89 ? -11.955 6.224 -15.543 1.00 33.24 89 TYR A N 14
ATOM 23447 C CA . TYR A 1 89 ? -11.349 5.139 -14.780 1.00 51.43 89 TYR A CA 14
ATOM 23448 C C . TYR A 1 89 ? -12.101 4.905 -13.474 1.00 13.04 89 TYR A C 14
ATOM 23449 O O . TYR A 1 89 ? -11.494 4.662 -12.430 1.00 33.52 89 TYR A O 14
ATOM 23467 N N . THR A 1 90 ? -13.426 4.978 -13.539 1.00 41.23 90 THR A N 14
ATOM 23468 C CA . THR A 1 90 ? -14.262 4.775 -12.364 1.00 73.32 90 THR A CA 14
ATOM 23469 C C . THR A 1 90 ? -13.906 3.474 -11.654 1.00 73.54 90 THR A C 14
ATOM 23470 O O . THR A 1 90 ? -13.992 3.380 -10.430 1.00 53.22 90 THR A O 14
ATOM 23481 N N . ALA A 1 91 ? -13.505 2.472 -12.430 1.00 14.44 91 ALA A N 14
ATOM 23482 C CA . ALA A 1 91 ? -13.133 1.177 -11.875 1.00 1.25 91 ALA A CA 14
ATOM 23483 C C . ALA A 1 91 ? -12.116 1.334 -10.750 1.00 32.13 91 ALA A C 14
ATOM 23484 O O . ALA A 1 91 ? -12.151 0.602 -9.760 1.00 72.13 91 ALA A O 14
ATOM 23491 N N . LEU A 1 92 ? -11.209 2.293 -10.907 1.00 34.30 92 LEU A N 14
ATOM 23492 C CA . LEU A 1 92 ? -10.181 2.546 -9.904 1.00 23.52 92 LEU A CA 14
ATOM 23493 C C . LEU A 1 92 ? -10.796 3.080 -8.615 1.00 35.12 92 LEU A C 14
ATOM 23494 O O . LEU A 1 92 ? -10.316 2.792 -7.519 1.00 70.33 92 LEU A O 14
ATOM 23510 N N . VAL A 1 93 ? -11.864 3.860 -8.753 1.00 45.54 93 VAL A N 14
ATOM 23511 C CA . VAL A 1 93 ? -12.548 4.432 -7.601 1.00 55.33 93 VAL A CA 14
ATOM 23512 C C . VAL A 1 93 ? -13.181 3.344 -6.741 1.00 21.32 93 VAL A C 14
ATOM 23513 O O . VAL A 1 93 ? -13.005 3.320 -5.523 1.00 55.11 93 VAL A O 14
ATOM 23526 N N . ASP A 1 94 ? -13.916 2.443 -7.383 1.00 4.10 94 ASP A N 14
ATOM 23527 C CA . ASP A 1 94 ? -14.574 1.348 -6.677 1.00 13.43 94 ASP A CA 14
ATOM 23528 C C . ASP A 1 94 ? -13.563 0.286 -6.260 1.00 20.04 94 ASP A C 14
ATOM 23529 O O . ASP A 1 94 ? -13.744 -0.395 -5.251 1.00 75.04 94 ASP A O 14
ATOM 23539 N N . ALA A 1 95 ? -12.498 0.149 -7.043 1.00 72.15 95 ALA A N 14
ATOM 23540 C CA . ALA A 1 95 ? -11.458 -0.830 -6.755 1.00 62.42 95 ALA A CA 14
ATOM 23541 C C . ALA A 1 95 ? -10.637 -0.417 -5.538 1.00 51.42 95 ALA A C 14
ATOM 23542 O O . ALA A 1 95 ? -10.534 -1.163 -4.564 1.00 32.10 95 ALA A O 14
ATOM 23549 N N . ILE A 1 96 ? -10.053 0.775 -5.602 1.00 4.23 96 ILE A N 14
ATOM 23550 C CA . ILE A 1 96 ? -9.241 1.287 -4.505 1.00 44.34 96 ILE A CA 14
ATOM 23551 C C . ILE A 1 96 ? -10.063 1.421 -3.229 1.00 51.03 96 ILE A C 14
ATOM 23552 O O . ILE A 1 96 ? -9.560 1.199 -2.127 1.00 41.12 96 ILE A O 14
ATOM 23568 N N . TYR A 1 97 ? -11.331 1.784 -3.384 1.00 74.24 97 TYR A N 14
ATOM 23569 C CA . TYR A 1 97 ? -12.225 1.948 -2.243 1.00 54.42 97 TYR A CA 14
ATOM 23570 C C . TYR A 1 97 ? -12.362 0.643 -1.466 1.00 71.34 97 TYR A C 14
ATOM 23571 O O . TYR A 1 97 ? -12.491 0.647 -0.242 1.00 44.21 97 TYR A O 14
ATOM 23589 N N . SER A 1 98 ? -12.334 -0.473 -2.188 1.00 23.21 98 SER A N 14
ATOM 23590 C CA . SER A 1 98 ? -12.458 -1.787 -1.568 1.00 62.30 98 SER A CA 14
ATOM 23591 C C . SER A 1 98 ? -11.155 -2.191 -0.886 1.00 34.52 98 SER A C 14
ATOM 23592 O O . SER A 1 98 ? -11.136 -2.513 0.303 1.00 11.25 98 SER A O 14
ATOM 23600 N N . VAL A 1 99 ? -10.065 -2.173 -1.646 1.00 43.12 99 VAL A N 14
ATOM 23601 C CA . VAL A 1 99 ? -8.756 -2.537 -1.117 1.00 55.14 99 VAL A CA 14
ATOM 23602 C C . VAL A 1 99 ? -8.363 -1.630 0.044 1.00 61.00 99 VAL A C 14
ATOM 23603 O O . VAL A 1 99 ? -8.040 -2.106 1.133 1.00 14.50 99 VAL A O 14
ATOM 23616 N N . GLU A 1 100 ? -8.391 -0.323 -0.196 1.00 70.42 100 GLU A N 14
ATOM 23617 C CA . GLU A 1 100 ? -8.037 0.650 0.830 1.00 73.11 100 GLU A CA 14
ATOM 23618 C C . GLU A 1 100 ? -8.810 0.387 2.120 1.00 60.22 100 GLU A C 14
ATOM 23619 O O . GLU A 1 100 ? -8.317 0.650 3.217 1.00 11.40 100 GLU A O 14
ATOM 23632 N N . ASP A 1 101 ? -10.024 -0.135 1.979 1.00 40.14 101 ASP A N 14
ATOM 23633 C CA . ASP A 1 101 ? -10.866 -0.435 3.131 1.00 70.00 101 ASP A CA 14
ATOM 23634 C C . ASP A 1 101 ? -10.617 -1.854 3.630 1.00 73.23 101 ASP A C 14
ATOM 23635 O O . ASP A 1 101 ? -10.140 -2.710 2.886 1.00 55.02 101 ASP A O 14
ATOM 23645 N N . GLU A 1 102 ? -10.944 -2.096 4.897 1.00 44.42 102 GLU A N 14
ATOM 23646 C CA . GLU A 1 102 ? -10.753 -3.412 5.496 1.00 55.10 102 GLU A CA 14
ATOM 23647 C C . GLU A 1 102 ? -9.327 -3.909 5.276 1.00 74.00 102 GLU A C 14
ATOM 23648 O O . GLU A 1 102 ? -9.068 -4.702 4.372 1.00 32.35 102 GLU A O 14
ATOM 23661 N N . ASN A 1 103 ? -8.407 -3.434 6.109 1.00 12.30 103 ASN A N 14
ATOM 23662 C CA . ASN A 1 103 ? -7.006 -3.828 6.006 1.00 50.31 103 ASN A CA 14
ATOM 23663 C C . ASN A 1 103 ? -6.652 -4.858 7.074 1.00 20.15 103 ASN A C 14
ATOM 23664 O O . ASN A 1 103 ? -5.731 -5.658 6.900 1.00 0.32 103 ASN A O 14
ATOM 23675 N N . LYS A 1 104 ? -7.387 -4.833 8.180 1.00 60.35 104 LYS A N 14
ATOM 23676 C CA . LYS A 1 104 ? -7.153 -5.765 9.277 1.00 71.11 104 LYS A CA 14
ATOM 23677 C C . LYS A 1 104 ? -7.736 -7.138 8.958 1.00 33.24 104 LYS A C 14
ATOM 23678 O O . LYS A 1 104 ? -7.267 -8.154 9.470 1.00 33.33 104 LYS A O 14
ATOM 23697 N N . GLN A 1 105 ? -8.758 -7.159 8.109 1.00 20.22 105 GLN A N 14
ATOM 23698 C CA . GLN A 1 105 ? -9.403 -8.409 7.723 1.00 2.50 105 GLN A CA 14
ATOM 23699 C C . GLN A 1 105 ? -8.674 -9.058 6.551 1.00 1.31 105 GLN A C 14
ATOM 23700 O O . GLN A 1 105 ? -9.278 -9.360 5.522 1.00 23.51 105 GLN A O 14
ATOM 23714 N N . SER A 1 106 ? -7.372 -9.269 6.715 1.00 65.04 106 SER A N 14
ATOM 23715 C CA . SER A 1 106 ? -6.560 -9.880 5.669 1.00 3.31 106 SER A CA 14
ATOM 23716 C C . SER A 1 106 ? -5.111 -10.028 6.124 1.00 22.41 106 SER A C 14
ATOM 23717 O O . SER A 1 106 ? -4.674 -9.368 7.065 1.00 20.02 106 SER A O 14
ATOM 23725 N N . GLU A 1 107 ? -4.371 -10.903 5.448 1.00 53.51 107 GLU A N 14
ATOM 23726 C CA . GLU A 1 107 ? -2.973 -11.140 5.783 1.00 4.43 107 GLU A CA 14
ATOM 23727 C C . GLU A 1 107 ? -2.072 -10.874 4.579 1.00 54.11 107 GLU A C 14
ATOM 23728 O O . GLU A 1 107 ? -2.412 -11.216 3.448 1.00 30.41 107 GLU A O 14
ATOM 23741 N N . GLY A 1 108 ? -0.921 -10.259 4.834 1.00 4.12 108 GLY A N 14
ATOM 23742 C CA . GLY A 1 108 ? 0.010 -9.957 3.762 1.00 0.45 108 GLY A CA 14
ATOM 23743 C C . GLY A 1 108 ? 1.417 -10.433 4.066 1.00 44.03 108 GLY A C 14
ATOM 23744 O O . GLY A 1 108 ? 1.765 -10.668 5.224 1.00 43.44 108 GLY A O 14
ATOM 23748 N N . SER A 1 109 ? 2.229 -10.578 3.023 1.00 63.10 109 SER A N 14
ATOM 23749 C CA . SER A 1 109 ? 3.604 -11.035 3.183 1.00 25.43 109 SER A CA 14
ATOM 23750 C C . SER A 1 109 ? 4.542 -10.272 2.252 1.00 33.24 109 SER A C 14
ATOM 23751 O O . SER A 1 109 ? 4.109 -9.411 1.488 1.00 30.31 109 SER A O 14
ATOM 23759 N N . MET A 1 1 ? 47.508 55.954 -28.314 1.00 53.23 1 MET A N 15
ATOM 23760 C CA . MET A 1 1 ? 46.556 55.967 -29.419 1.00 25.32 1 MET A CA 15
ATOM 23761 C C . MET A 1 1 ? 45.789 54.651 -29.491 1.00 60.53 1 MET A C 15
ATOM 23762 O O . MET A 1 1 ? 45.788 53.977 -30.520 1.00 74.31 1 MET A O 15
ATOM 23776 N N . GLY A 1 2 ? 45.136 54.290 -28.390 1.00 34.34 2 GLY A N 15
ATOM 23777 C CA . GLY A 1 2 ? 44.374 53.056 -28.348 1.00 43.43 2 GLY A CA 15
ATOM 23778 C C . GLY A 1 2 ? 44.998 52.020 -27.436 1.00 61.54 2 GLY A C 15
ATOM 23779 O O . GLY A 1 2 ? 46.222 51.915 -27.348 1.00 71.20 2 GLY A O 15
ATOM 23783 N N . SER A 1 3 ? 44.156 51.251 -26.753 1.00 60.11 3 SER A N 15
ATOM 23784 C CA . SER A 1 3 ? 44.632 50.221 -25.838 1.00 32.42 3 SER A CA 15
ATOM 23785 C C . SER A 1 3 ? 43.957 48.883 -26.126 1.00 12.25 3 SER A C 15
ATOM 23786 O O . SER A 1 3 ? 42.740 48.749 -25.998 1.00 31.41 3 SER A O 15
ATOM 23794 N N . SER A 1 4 ? 44.757 47.895 -26.517 1.00 12.43 4 SER A N 15
ATOM 23795 C CA . SER A 1 4 ? 44.237 46.570 -26.828 1.00 63.21 4 SER A CA 15
ATOM 23796 C C . SER A 1 4 ? 43.519 45.971 -25.622 1.00 3.21 4 SER A C 15
ATOM 23797 O O . SER A 1 4 ? 44.042 45.977 -24.507 1.00 50.44 4 SER A O 15
ATOM 23805 N N . HIS A 1 5 ? 42.317 45.453 -25.855 1.00 52.02 5 HIS A N 15
ATOM 23806 C CA . HIS A 1 5 ? 41.526 44.849 -24.789 1.00 62.44 5 HIS A CA 15
ATOM 23807 C C . HIS A 1 5 ? 41.735 43.338 -24.746 1.00 2.30 5 HIS A C 15
ATOM 23808 O O . HIS A 1 5 ? 40.996 42.580 -25.375 1.00 73.02 5 HIS A O 15
ATOM 23823 N N . HIS A 1 6 ? 42.748 42.908 -24.000 1.00 41.05 6 HIS A N 15
ATOM 23824 C CA . HIS A 1 6 ? 43.054 41.487 -23.875 1.00 25.33 6 HIS A CA 15
ATOM 23825 C C . HIS A 1 6 ? 43.983 41.234 -22.692 1.00 32.32 6 HIS A C 15
ATOM 23826 O O . HIS A 1 6 ? 44.854 42.050 -22.386 1.00 42.42 6 HIS A O 15
ATOM 23841 N N . HIS A 1 7 ? 43.792 40.098 -22.027 1.00 52.41 7 HIS A N 15
ATOM 23842 C CA . HIS A 1 7 ? 44.612 39.739 -20.876 1.00 70.53 7 HIS A CA 15
ATOM 23843 C C . HIS A 1 7 ? 44.517 38.243 -20.588 1.00 62.01 7 HIS A C 15
ATOM 23844 O O . HIS A 1 7 ? 43.464 37.630 -20.770 1.00 12.34 7 HIS A O 15
ATOM 23859 N N . HIS A 1 8 ? 45.625 37.660 -20.139 1.00 72.00 8 HIS A N 15
ATOM 23860 C CA . HIS A 1 8 ? 45.666 36.236 -19.826 1.00 20.13 8 HIS A CA 15
ATOM 23861 C C . HIS A 1 8 ? 44.686 35.897 -18.707 1.00 40.24 8 HIS A C 15
ATOM 23862 O O . HIS A 1 8 ? 44.514 36.669 -17.764 1.00 31.52 8 HIS A O 15
ATOM 23877 N N . HIS A 1 9 ? 44.044 34.739 -18.821 1.00 23.50 9 HIS A N 15
ATOM 23878 C CA . HIS A 1 9 ? 43.080 34.297 -17.819 1.00 4.34 9 HIS A CA 15
ATOM 23879 C C . HIS A 1 9 ? 43.333 32.845 -17.425 1.00 2.31 9 HIS A C 15
ATOM 23880 O O . HIS A 1 9 ? 43.709 32.021 -18.259 1.00 51.13 9 HIS A O 15
ATOM 23895 N N . HIS A 1 10 ? 43.125 32.538 -16.149 1.00 20.41 10 HIS A N 15
ATOM 23896 C CA . HIS A 1 10 ? 43.330 31.185 -15.643 1.00 3.40 10 HIS A CA 15
ATOM 23897 C C . HIS A 1 10 ? 42.362 30.876 -14.506 1.00 14.54 10 HIS A C 15
ATOM 23898 O O . HIS A 1 10 ? 42.028 31.753 -13.707 1.00 53.11 10 HIS A O 15
ATOM 23913 N N . SER A 1 11 ? 41.913 29.627 -14.438 1.00 45.51 11 SER A N 15
ATOM 23914 C CA . SER A 1 11 ? 40.980 29.205 -13.401 1.00 53.32 11 SER A CA 15
ATOM 23915 C C . SER A 1 11 ? 41.723 28.828 -12.123 1.00 14.40 11 SER A C 15
ATOM 23916 O O . SER A 1 11 ? 42.910 28.504 -12.154 1.00 52.21 11 SER A O 15
ATOM 23924 N N . SER A 1 12 ? 41.013 28.872 -10.999 1.00 2.23 12 SER A N 15
ATOM 23925 C CA . SER A 1 12 ? 41.605 28.539 -9.708 1.00 12.53 12 SER A CA 15
ATOM 23926 C C . SER A 1 12 ? 41.074 27.204 -9.196 1.00 3.30 12 SER A C 15
ATOM 23927 O O . SER A 1 12 ? 40.285 27.156 -8.253 1.00 3.35 12 SER A O 15
ATOM 23935 N N . GLY A 1 13 ? 41.515 26.119 -9.827 1.00 55.15 13 GLY A N 15
ATOM 23936 C CA . GLY A 1 13 ? 41.074 24.796 -9.422 1.00 2.32 13 GLY A CA 15
ATOM 23937 C C . GLY A 1 13 ? 42.017 23.704 -9.886 1.00 34.11 13 GLY A C 15
ATOM 23938 O O . GLY A 1 13 ? 41.633 22.832 -10.668 1.00 30.25 13 GLY A O 15
ATOM 23942 N N . LEU A 1 14 ? 43.255 23.750 -9.406 1.00 13.15 14 LEU A N 15
ATOM 23943 C CA . LEU A 1 14 ? 44.257 22.757 -9.777 1.00 3.23 14 LEU A CA 15
ATOM 23944 C C . LEU A 1 14 ? 44.934 22.177 -8.539 1.00 2.41 14 LEU A C 15
ATOM 23945 O O . LEU A 1 14 ? 46.158 22.216 -8.412 1.00 51.22 14 LEU A O 15
ATOM 23961 N N . VAL A 1 15 ? 44.128 21.638 -7.630 1.00 65.33 15 VAL A N 15
ATOM 23962 C CA . VAL A 1 15 ? 44.650 21.046 -6.403 1.00 42.33 15 VAL A CA 15
ATOM 23963 C C . VAL A 1 15 ? 44.386 19.545 -6.363 1.00 70.52 15 VAL A C 15
ATOM 23964 O O . VAL A 1 15 ? 43.472 19.032 -7.008 1.00 11.10 15 VAL A O 15
ATOM 23977 N N . PRO A 1 16 ? 45.205 18.821 -5.584 1.00 53.40 16 PRO A N 15
ATOM 23978 C CA . PRO A 1 16 ? 45.079 17.368 -5.439 1.00 63.14 16 PRO A CA 15
ATOM 23979 C C . PRO A 1 16 ? 43.829 16.968 -4.662 1.00 43.41 16 PRO A C 15
ATOM 23980 O O . PRO A 1 16 ? 43.728 17.215 -3.461 1.00 4.10 16 PRO A O 15
ATOM 23991 N N . ARG A 1 17 ? 42.879 16.351 -5.357 1.00 50.51 17 ARG A N 15
ATOM 23992 C CA . ARG A 1 17 ? 41.635 15.918 -4.733 1.00 32.34 17 ARG A CA 15
ATOM 23993 C C . ARG A 1 17 ? 41.912 14.966 -3.573 1.00 32.11 17 ARG A C 15
ATOM 23994 O O . ARG A 1 17 ? 42.865 14.188 -3.608 1.00 53.21 17 ARG A O 15
ATOM 24015 N N . GLY A 1 18 ? 41.071 15.034 -2.544 1.00 63.41 18 GLY A N 15
ATOM 24016 C CA . GLY A 1 18 ? 41.243 14.173 -1.388 1.00 12.43 18 GLY A CA 15
ATOM 24017 C C . GLY A 1 18 ? 40.286 14.516 -0.263 1.00 51.42 18 GLY A C 15
ATOM 24018 O O . GLY A 1 18 ? 40.532 15.441 0.510 1.00 54.20 18 GLY A O 15
ATOM 24022 N N . SER A 1 19 ? 39.190 13.770 -0.173 1.00 61.35 19 SER A N 15
ATOM 24023 C CA . SER A 1 19 ? 38.189 14.002 0.862 1.00 2.25 19 SER A CA 15
ATOM 24024 C C . SER A 1 19 ? 38.527 13.222 2.129 1.00 41.45 19 SER A C 15
ATOM 24025 O O . SER A 1 19 ? 39.314 12.277 2.098 1.00 71.44 19 SER A O 15
ATOM 24033 N N . HIS A 1 20 ? 37.924 13.625 3.243 1.00 13.55 20 HIS A N 15
ATOM 24034 C CA . HIS A 1 20 ? 38.158 12.965 4.522 1.00 5.21 20 HIS A CA 15
ATOM 24035 C C . HIS A 1 20 ? 37.064 11.944 4.814 1.00 73.33 20 HIS A C 15
ATOM 24036 O O . HIS A 1 20 ? 36.069 11.863 4.095 1.00 41.33 20 HIS A O 15
ATOM 24051 N N . MET A 1 21 ? 37.256 11.165 5.875 1.00 41.30 21 MET A N 15
ATOM 24052 C CA . MET A 1 21 ? 36.284 10.148 6.262 1.00 15.43 21 MET A CA 15
ATOM 24053 C C . MET A 1 21 ? 36.668 9.510 7.592 1.00 71.15 21 MET A C 15
ATOM 24054 O O . MET A 1 21 ? 37.849 9.359 7.902 1.00 5.12 21 MET A O 15
ATOM 24068 N N . ILE A 1 22 ? 35.661 9.135 8.376 1.00 2.23 22 ILE A N 15
ATOM 24069 C CA . ILE A 1 22 ? 35.894 8.511 9.672 1.00 22.31 22 ILE A CA 15
ATOM 24070 C C . ILE A 1 22 ? 35.448 7.053 9.668 1.00 21.42 22 ILE A C 15
ATOM 24071 O O . ILE A 1 22 ? 34.408 6.712 9.105 1.00 32.44 22 ILE A O 15
ATOM 24087 N N . SER A 1 23 ? 36.242 6.196 10.302 1.00 70.11 23 SER A N 15
ATOM 24088 C CA . SER A 1 23 ? 35.931 4.773 10.371 1.00 42.54 23 SER A CA 15
ATOM 24089 C C . SER A 1 23 ? 34.504 4.552 10.863 1.00 31.41 23 SER A C 15
ATOM 24090 O O . SER A 1 23 ? 33.741 3.789 10.270 1.00 52.42 23 SER A O 15
ATOM 24098 N N . LEU A 1 24 ? 34.150 5.225 11.952 1.00 13.43 24 LEU A N 15
ATOM 24099 C CA . LEU A 1 24 ? 32.814 5.104 12.526 1.00 23.12 24 LEU A CA 15
ATOM 24100 C C . LEU A 1 24 ? 31.853 6.099 11.883 1.00 62.33 24 LEU A C 15
ATOM 24101 O O . LEU A 1 24 ? 31.088 6.773 12.573 1.00 11.10 24 LEU A O 15
ATOM 24117 N N . SER A 1 25 ? 31.896 6.184 10.557 1.00 62.24 25 SER A N 15
ATOM 24118 C CA . SER A 1 25 ? 31.030 7.096 9.821 1.00 41.12 25 SER A CA 15
ATOM 24119 C C . SER A 1 25 ? 29.590 6.593 9.816 1.00 33.11 25 SER A C 15
ATOM 24120 O O . SER A 1 25 ? 29.145 5.960 8.860 1.00 51.21 25 SER A O 15
ATOM 24128 N N . GLY A 1 26 ? 28.864 6.882 10.893 1.00 25.53 26 GLY A N 15
ATOM 24129 C CA . GLY A 1 26 ? 27.483 6.452 10.994 1.00 11.42 26 GLY A CA 15
ATOM 24130 C C . GLY A 1 26 ? 27.348 4.944 11.061 1.00 43.30 26 GLY A C 15
ATOM 24131 O O . GLY A 1 26 ? 28.211 4.213 10.572 1.00 35.34 26 GLY A O 15
ATOM 24135 N N . LEU A 1 27 ? 26.263 4.475 11.668 1.00 61.03 27 LEU A N 15
ATOM 24136 C CA . LEU A 1 27 ? 26.018 3.042 11.799 1.00 2.43 27 LEU A CA 15
ATOM 24137 C C . LEU A 1 27 ? 24.624 2.681 11.296 1.00 64.41 27 LEU A C 15
ATOM 24138 O O . LEU A 1 27 ? 23.638 3.331 11.644 1.00 61.43 27 LEU A O 15
ATOM 24154 N N . THR A 1 28 ? 24.549 1.636 10.477 1.00 53.42 28 THR A N 15
ATOM 24155 C CA . THR A 1 28 ? 23.277 1.186 9.927 1.00 53.12 28 THR A CA 15
ATOM 24156 C C . THR A 1 28 ? 23.475 0.025 8.959 1.00 11.24 28 THR A C 15
ATOM 24157 O O . THR A 1 28 ? 24.576 -0.192 8.453 1.00 31.50 28 THR A O 15
ATOM 24168 N N . SER A 1 29 ? 22.402 -0.717 8.703 1.00 12.14 29 SER A N 15
ATOM 24169 C CA . SER A 1 29 ? 22.460 -1.857 7.797 1.00 61.44 29 SER A CA 15
ATOM 24170 C C . SER A 1 29 ? 22.768 -1.404 6.372 1.00 74.33 29 SER A C 15
ATOM 24171 O O . SER A 1 29 ? 22.929 -0.213 6.109 1.00 15.43 29 SER A O 15
ATOM 24179 N N . SER A 1 30 ? 22.846 -2.365 5.457 1.00 52.21 30 SER A N 15
ATOM 24180 C CA . SER A 1 30 ? 23.137 -2.067 4.059 1.00 14.13 30 SER A CA 15
ATOM 24181 C C . SER A 1 30 ? 22.093 -2.694 3.141 1.00 72.40 30 SER A C 15
ATOM 24182 O O . SER A 1 30 ? 21.219 -3.435 3.591 1.00 42.21 30 SER A O 15
ATOM 24190 N N . VAL A 1 31 ? 22.190 -2.391 1.851 1.00 63.44 31 VAL A N 15
ATOM 24191 C CA . VAL A 1 31 ? 21.256 -2.926 0.867 1.00 13.34 31 VAL A CA 15
ATOM 24192 C C . VAL A 1 31 ? 19.845 -3.011 1.439 1.00 15.03 31 VAL A C 15
ATOM 24193 O O . VAL A 1 31 ? 19.149 -4.008 1.254 1.00 45.32 31 VAL A O 15
ATOM 24206 N N . GLU A 1 32 ? 19.430 -1.957 2.136 1.00 2.33 32 GLU A N 15
ATOM 24207 C CA . GLU A 1 32 ? 18.102 -1.913 2.736 1.00 71.41 32 GLU A CA 15
ATOM 24208 C C . GLU A 1 32 ? 17.040 -1.606 1.684 1.00 52.30 32 GLU A C 15
ATOM 24209 O O . GLU A 1 32 ? 15.864 -1.926 1.861 1.00 2.14 32 GLU A O 15
ATOM 24222 N N . SER A 1 33 ? 17.463 -0.984 0.589 1.00 2.33 33 SER A N 15
ATOM 24223 C CA . SER A 1 33 ? 16.549 -0.628 -0.490 1.00 44.14 33 SER A CA 15
ATOM 24224 C C . SER A 1 33 ? 16.901 -1.380 -1.770 1.00 4.40 33 SER A C 15
ATOM 24225 O O . SER A 1 33 ? 16.053 -1.581 -2.639 1.00 53.33 33 SER A O 15
ATOM 24233 N N . ASP A 1 34 ? 18.160 -1.792 -1.879 1.00 43.43 34 ASP A N 15
ATOM 24234 C CA . ASP A 1 34 ? 18.626 -2.523 -3.052 1.00 10.25 34 ASP A CA 15
ATOM 24235 C C . ASP A 1 34 ? 17.775 -3.764 -3.294 1.00 53.05 34 ASP A C 15
ATOM 24236 O O . ASP A 1 34 ? 17.661 -4.243 -4.423 1.00 14.11 34 ASP A O 15
ATOM 24246 N N . LEU A 1 35 ? 17.177 -4.282 -2.226 1.00 11.01 35 LEU A N 15
ATOM 24247 C CA . LEU A 1 35 ? 16.335 -5.470 -2.321 1.00 4.44 35 LEU A CA 15
ATOM 24248 C C . LEU A 1 35 ? 14.884 -5.088 -2.593 1.00 52.15 35 LEU A C 15
ATOM 24249 O O . LEU A 1 35 ? 14.122 -5.870 -3.160 1.00 41.44 35 LEU A O 15
ATOM 24265 N N . ASP A 1 36 ? 14.509 -3.880 -2.185 1.00 61.52 36 ASP A N 15
ATOM 24266 C CA . ASP A 1 36 ? 13.149 -3.393 -2.387 1.00 10.12 36 ASP A CA 15
ATOM 24267 C C . ASP A 1 36 ? 12.881 -3.128 -3.864 1.00 45.41 36 ASP A C 15
ATOM 24268 O O . ASP A 1 36 ? 11.767 -3.326 -4.348 1.00 53.44 36 ASP A O 15
ATOM 24278 N N . MET A 1 37 ? 13.909 -2.678 -4.576 1.00 64.14 37 MET A N 15
ATOM 24279 C CA . MET A 1 37 ? 13.784 -2.386 -6.000 1.00 75.13 37 MET A CA 15
ATOM 24280 C C . MET A 1 37 ? 13.257 -3.600 -6.759 1.00 53.10 37 MET A C 15
ATOM 24281 O O . MET A 1 37 ? 12.632 -3.461 -7.810 1.00 31.33 37 MET A O 15
ATOM 24295 N N . GLN A 1 38 ? 13.515 -4.787 -6.220 1.00 44.42 38 GLN A N 15
ATOM 24296 C CA . GLN A 1 38 ? 13.067 -6.024 -6.849 1.00 73.35 38 GLN A CA 15
ATOM 24297 C C . GLN A 1 38 ? 11.566 -5.987 -7.114 1.00 55.13 38 GLN A C 15
ATOM 24298 O O . GLN A 1 38 ? 11.073 -6.631 -8.040 1.00 30.30 38 GLN A O 15
ATOM 24312 N N . GLN A 1 39 ? 10.843 -5.230 -6.294 1.00 22.43 39 GLN A N 15
ATOM 24313 C CA . GLN A 1 39 ? 9.397 -5.111 -6.440 1.00 60.23 39 GLN A CA 15
ATOM 24314 C C . GLN A 1 39 ? 9.033 -4.542 -7.807 1.00 12.23 39 GLN A C 15
ATOM 24315 O O . GLN A 1 39 ? 7.998 -4.883 -8.377 1.00 71.33 39 GLN A O 15
ATOM 24329 N N . ALA A 1 40 ? 9.891 -3.670 -8.327 1.00 63.11 40 ALA A N 15
ATOM 24330 C CA . ALA A 1 40 ? 9.660 -3.054 -9.628 1.00 2.04 40 ALA A CA 15
ATOM 24331 C C . ALA A 1 40 ? 9.633 -4.102 -10.734 1.00 4.00 40 ALA A C 15
ATOM 24332 O O . ALA A 1 40 ? 9.049 -3.884 -11.795 1.00 41.43 40 ALA A O 15
ATOM 24339 N N . MET A 1 41 ? 10.270 -5.241 -10.480 1.00 2.44 41 MET A N 15
ATOM 24340 C CA . MET A 1 41 ? 10.319 -6.323 -11.456 1.00 42.24 41 MET A CA 15
ATOM 24341 C C . MET A 1 41 ? 9.036 -7.147 -11.418 1.00 73.44 41 MET A C 15
ATOM 24342 O O . MET A 1 41 ? 8.626 -7.726 -12.426 1.00 21.43 41 MET A O 15
ATOM 24356 N N . LEU A 1 42 ? 8.405 -7.198 -10.249 1.00 43.12 42 LEU A N 15
ATOM 24357 C CA . LEU A 1 42 ? 7.168 -7.953 -10.080 1.00 32.12 42 LEU A CA 15
ATOM 24358 C C . LEU A 1 42 ? 5.953 -7.082 -10.383 1.00 10.14 42 LEU A C 15
ATOM 24359 O O . LEU A 1 42 ? 4.812 -7.498 -10.185 1.00 72.14 42 LEU A O 15
ATOM 24375 N N . THR A 1 43 ? 6.206 -5.869 -10.866 1.00 63.33 43 THR A N 15
ATOM 24376 C CA . THR A 1 43 ? 5.134 -4.940 -11.198 1.00 3.34 43 THR A CA 15
ATOM 24377 C C . THR A 1 43 ? 5.436 -4.191 -12.491 1.00 41.21 43 THR A C 15
ATOM 24378 O O . THR A 1 43 ? 5.312 -2.968 -12.555 1.00 71.32 43 THR A O 15
ATOM 24389 N N . ASN A 1 44 ? 5.833 -4.933 -13.520 1.00 11.03 44 ASN A N 15
ATOM 24390 C CA . ASN A 1 44 ? 6.152 -4.337 -14.813 1.00 35.34 44 ASN A CA 15
ATOM 24391 C C . ASN A 1 44 ? 5.016 -3.441 -15.295 1.00 32.01 44 ASN A C 15
ATOM 24392 O O . ASN A 1 44 ? 3.924 -3.918 -15.608 1.00 2.32 44 ASN A O 15
ATOM 24403 N N . LYS A 1 45 ? 5.279 -2.140 -15.353 1.00 30.41 45 LYS A N 15
ATOM 24404 C CA . LYS A 1 45 ? 4.281 -1.176 -15.798 1.00 55.33 45 LYS A CA 15
ATOM 24405 C C . LYS A 1 45 ? 4.529 -0.765 -17.245 1.00 44.51 45 LYS A C 15
ATOM 24406 O O . LYS A 1 45 ? 5.526 -1.159 -17.850 1.00 1.04 45 LYS A O 15
ATOM 24425 N N . ASP A 1 46 ? 3.616 0.029 -17.796 1.00 63.41 46 ASP A N 15
ATOM 24426 C CA . ASP A 1 46 ? 3.737 0.495 -19.172 1.00 24.42 46 ASP A CA 15
ATOM 24427 C C . ASP A 1 46 ? 3.569 2.009 -19.250 1.00 24.13 46 ASP A C 15
ATOM 24428 O O . ASP A 1 46 ? 3.386 2.675 -18.232 1.00 2.22 46 ASP A O 15
ATOM 24438 N N . GLU A 1 47 ? 3.634 2.545 -20.464 1.00 42.44 47 GLU A N 15
ATOM 24439 C CA . GLU A 1 47 ? 3.491 3.981 -20.674 1.00 74.21 47 GLU A CA 15
ATOM 24440 C C . GLU A 1 47 ? 2.054 4.426 -20.417 1.00 12.45 47 GLU A C 15
ATOM 24441 O O . GLU A 1 47 ? 1.815 5.467 -19.803 1.00 44.23 47 GLU A O 15
ATOM 24454 N N . LYS A 1 48 ? 1.100 3.633 -20.892 1.00 43.52 48 LYS A N 15
ATOM 24455 C CA . LYS A 1 48 ? -0.313 3.944 -20.715 1.00 20.12 48 LYS A CA 15
ATOM 24456 C C . LYS A 1 48 ? -0.730 3.771 -19.258 1.00 62.45 48 LYS A C 15
ATOM 24457 O O . LYS A 1 48 ? -1.598 4.488 -18.760 1.00 45.45 48 LYS A O 15
ATOM 24476 N N . VAL A 1 49 ? -0.103 2.815 -18.579 1.00 75.43 49 VAL A N 15
ATOM 24477 C CA . VAL A 1 49 ? -0.408 2.549 -17.177 1.00 51.41 49 VAL A CA 15
ATOM 24478 C C . VAL A 1 49 ? -0.161 3.784 -16.318 1.00 13.11 49 VAL A C 15
ATOM 24479 O O . VAL A 1 49 ? -0.794 3.967 -15.277 1.00 70.43 49 VAL A O 15
ATOM 24492 N N . LEU A 1 50 ? 0.762 4.632 -16.760 1.00 72.44 50 LEU A N 15
ATOM 24493 C CA . LEU A 1 50 ? 1.092 5.852 -16.031 1.00 25.21 50 LEU A CA 15
ATOM 24494 C C . LEU A 1 50 ? -0.069 6.841 -16.070 1.00 64.23 50 LEU A C 15
ATOM 24495 O O . LEU A 1 50 ? -0.215 7.679 -15.180 1.00 43.33 50 LEU A O 15
ATOM 24511 N N . LYS A 1 51 ? -0.893 6.736 -17.107 1.00 43.23 51 LYS A N 15
ATOM 24512 C CA . LYS A 1 51 ? -2.044 7.618 -17.262 1.00 74.10 51 LYS A CA 15
ATOM 24513 C C . LYS A 1 51 ? -3.070 7.373 -16.159 1.00 64.13 51 LYS A C 15
ATOM 24514 O O . LYS A 1 51 ? -3.659 8.313 -15.627 1.00 54.02 51 LYS A O 15
ATOM 24533 N N . ALA A 1 52 ? -3.276 6.104 -15.821 1.00 53.42 52 ALA A N 15
ATOM 24534 C CA . ALA A 1 52 ? -4.228 5.737 -14.780 1.00 24.23 52 ALA A CA 15
ATOM 24535 C C . ALA A 1 52 ? -3.811 6.307 -13.429 1.00 24.44 52 ALA A C 15
ATOM 24536 O O . ALA A 1 52 ? -4.641 6.818 -12.676 1.00 52.32 52 ALA A O 15
ATOM 24543 N N . LEU A 1 53 ? -2.520 6.217 -13.126 1.00 43.31 53 LEU A N 15
ATOM 24544 C CA . LEU A 1 53 ? -1.993 6.723 -11.865 1.00 34.43 53 LEU A CA 15
ATOM 24545 C C . LEU A 1 53 ? -2.275 8.215 -11.717 1.00 31.40 53 LEU A C 15
ATOM 24546 O O . LEU A 1 53 ? -2.280 8.747 -10.607 1.00 14.21 53 LEU A O 15
ATOM 24562 N N . GLU A 1 54 ? -2.513 8.882 -12.841 1.00 42.22 54 GLU A N 15
ATOM 24563 C CA . GLU A 1 54 ? -2.798 10.312 -12.836 1.00 34.24 54 GLU A CA 15
ATOM 24564 C C . GLU A 1 54 ? -4.145 10.595 -12.178 1.00 52.15 54 GLU A C 15
ATOM 24565 O O . GLU A 1 54 ? -4.300 11.577 -11.452 1.00 31.11 54 GLU A O 15
ATOM 24578 N N . ARG A 1 55 ? -5.118 9.729 -12.440 1.00 71.14 55 ARG A N 15
ATOM 24579 C CA . ARG A 1 55 ? -6.453 9.886 -11.876 1.00 51.34 55 ARG A CA 15
ATOM 24580 C C . ARG A 1 55 ? -6.484 9.442 -10.417 1.00 64.01 55 ARG A C 15
ATOM 24581 O O . ARG A 1 55 ? -7.206 10.011 -9.598 1.00 23.41 55 ARG A O 15
ATOM 24602 N N . THR A 1 56 ? -5.694 8.421 -10.098 1.00 41.11 56 THR A N 15
ATOM 24603 C CA . THR A 1 56 ? -5.630 7.899 -8.738 1.00 53.20 56 THR A CA 15
ATOM 24604 C C . THR A 1 56 ? -4.839 8.830 -7.828 1.00 5.55 56 THR A C 15
ATOM 24605 O O . THR A 1 56 ? -5.252 9.115 -6.704 1.00 43.10 56 THR A O 15
ATOM 24616 N N . ARG A 1 57 ? -3.698 9.303 -8.321 1.00 63.13 57 ARG A N 15
ATOM 24617 C CA . ARG A 1 57 ? -2.848 10.202 -7.551 1.00 5.42 57 ARG A CA 15
ATOM 24618 C C . ARG A 1 57 ? -3.636 11.416 -7.068 1.00 40.33 57 ARG A C 15
ATOM 24619 O O . ARG A 1 57 ? -3.301 12.021 -6.051 1.00 24.24 57 ARG A O 15
ATOM 24640 N N . GLN A 1 58 ? -4.685 11.766 -7.807 1.00 72.32 58 GLN A N 15
ATOM 24641 C CA . GLN A 1 58 ? -5.520 12.908 -7.454 1.00 70.53 58 GLN A CA 15
ATOM 24642 C C . GLN A 1 58 ? -6.245 12.665 -6.134 1.00 41.21 58 GLN A C 15
ATOM 24643 O O . GLN A 1 58 ? -6.380 13.571 -5.311 1.00 22.35 58 GLN A O 15
ATOM 24657 N N . LEU A 1 59 ? -6.712 11.436 -5.938 1.00 4.41 59 LEU A N 15
ATOM 24658 C CA . LEU A 1 59 ? -7.424 11.074 -4.719 1.00 53.34 59 LEU A CA 15
ATOM 24659 C C . LEU A 1 59 ? -6.465 10.514 -3.673 1.00 42.33 59 LEU A C 15
ATOM 24660 O O . LEU A 1 59 ? -6.890 9.944 -2.669 1.00 33.13 59 LEU A O 15
ATOM 24676 N N . ASP A 1 60 ? -5.170 10.683 -3.916 1.00 42.23 60 ASP A N 15
ATOM 24677 C CA . ASP A 1 60 ? -4.150 10.198 -2.994 1.00 14.21 60 ASP A CA 15
ATOM 24678 C C . ASP A 1 60 ? -4.169 8.674 -2.915 1.00 2.35 60 ASP A C 15
ATOM 24679 O O . ASP A 1 60 ? -4.652 8.101 -1.939 1.00 71.24 60 ASP A O 15
ATOM 24689 N N . ILE A 1 61 ? -3.641 8.027 -3.948 1.00 44.20 61 ILE A N 15
ATOM 24690 C CA . ILE A 1 61 ? -3.597 6.571 -3.995 1.00 41.34 61 ILE A CA 15
ATOM 24691 C C . ILE A 1 61 ? -2.201 6.074 -4.350 1.00 3.43 61 ILE A C 15
ATOM 24692 O O . ILE A 1 61 ? -1.574 6.535 -5.305 1.00 74.24 61 ILE A O 15
ATOM 24708 N N . PRO A 1 62 ? -1.699 5.109 -3.566 1.00 30.35 62 PRO A N 15
ATOM 24709 C CA . PRO A 1 62 ? -0.371 4.526 -3.778 1.00 24.03 62 PRO A CA 15
ATOM 24710 C C . PRO A 1 62 ? -0.309 3.670 -5.038 1.00 64.55 62 PRO A C 15
ATOM 24711 O O . PRO A 1 62 ? -1.214 2.880 -5.308 1.00 41.01 62 PRO A O 15
ATOM 24722 N N . ASP A 1 63 ? 0.764 3.830 -5.805 1.00 65.13 63 ASP A N 15
ATOM 24723 C CA . ASP A 1 63 ? 0.944 3.068 -7.037 1.00 33.34 63 ASP A CA 15
ATOM 24724 C C . ASP A 1 63 ? 1.166 1.590 -6.734 1.00 22.23 63 ASP A C 15
ATOM 24725 O O . ASP A 1 63 ? 1.159 0.755 -7.637 1.00 61.14 63 ASP A O 15
ATOM 24735 N N . GLU A 1 64 ? 1.364 1.276 -5.457 1.00 44.05 64 GLU A N 15
ATOM 24736 C CA . GLU A 1 64 ? 1.591 -0.102 -5.037 1.00 73.32 64 GLU A CA 15
ATOM 24737 C C . GLU A 1 64 ? 0.286 -0.894 -5.044 1.00 63.22 64 GLU A C 15
ATOM 24738 O O . GLU A 1 64 ? 0.291 -2.121 -5.155 1.00 52.02 64 GLU A O 15
ATOM 24751 N N . LYS A 1 65 ? -0.831 -0.185 -4.924 1.00 5.21 65 LYS A N 15
ATOM 24752 C CA . LYS A 1 65 ? -2.143 -0.819 -4.917 1.00 72.34 65 LYS A CA 15
ATOM 24753 C C . LYS A 1 65 ? -2.898 -0.522 -6.209 1.00 13.21 65 LYS A C 15
ATOM 24754 O O . LYS A 1 65 ? -3.775 -1.284 -6.618 1.00 31.32 65 LYS A O 15
ATOM 24773 N N . THR A 1 66 ? -2.553 0.591 -6.848 1.00 3.24 66 THR A N 15
ATOM 24774 C CA . THR A 1 66 ? -3.196 0.989 -8.094 1.00 75.20 66 THR A CA 15
ATOM 24775 C C . THR A 1 66 ? -2.690 0.155 -9.265 1.00 53.41 66 THR A C 15
ATOM 24776 O O . THR A 1 66 ? -3.451 -0.190 -10.169 1.00 75.42 66 THR A O 15
ATOM 24787 N N . MET A 1 67 ? -1.400 -0.164 -9.244 1.00 41.34 67 MET A N 15
ATOM 24788 C CA . MET A 1 67 ? -0.793 -0.960 -10.305 1.00 4.22 67 MET A CA 15
ATOM 24789 C C . MET A 1 67 ? -1.622 -2.208 -10.593 1.00 14.23 67 MET A C 15
ATOM 24790 O O . MET A 1 67 ? -2.060 -2.445 -11.718 1.00 64.54 67 MET A O 15
ATOM 24804 N N . PRO A 1 68 ? -1.845 -3.024 -9.552 1.00 74.11 68 PRO A N 15
ATOM 24805 C CA . PRO A 1 68 ? -2.623 -4.260 -9.668 1.00 32.11 68 PRO A CA 15
ATOM 24806 C C . PRO A 1 68 ? -4.106 -3.992 -9.900 1.00 61.15 68 PRO A C 15
ATOM 24807 O O . PRO A 1 68 ? -4.854 -4.885 -10.298 1.00 45.25 68 PRO A O 15
ATOM 24818 N N . VAL A 1 69 ? -4.526 -2.755 -9.648 1.00 63.44 69 VAL A N 15
ATOM 24819 C CA . VAL A 1 69 ? -5.920 -2.370 -9.832 1.00 12.24 69 VAL A CA 15
ATOM 24820 C C . VAL A 1 69 ? -6.215 -2.055 -11.294 1.00 74.20 69 VAL A C 15
ATOM 24821 O O . VAL A 1 69 ? -7.113 -2.645 -11.898 1.00 12.45 69 VAL A O 15
ATOM 24834 N N . LEU A 1 70 ? -5.455 -1.124 -11.858 1.00 14.30 70 LEU A N 15
ATOM 24835 C CA . LEU A 1 70 ? -5.635 -0.731 -13.252 1.00 22.23 70 LEU A CA 15
ATOM 24836 C C . LEU A 1 70 ? -5.405 -1.914 -14.185 1.00 24.20 70 LEU A C 15
ATOM 24837 O O . LEU A 1 70 ? -6.173 -2.138 -15.121 1.00 35.31 70 LEU A O 15
ATOM 24853 N N . MET A 1 71 ? -4.345 -2.672 -13.923 1.00 21.01 71 MET A N 15
ATOM 24854 C CA . MET A 1 71 ? -4.016 -3.836 -14.739 1.00 14.40 71 MET A CA 15
ATOM 24855 C C . MET A 1 71 ? -5.149 -4.857 -14.709 1.00 31.03 71 MET A C 15
ATOM 24856 O O . MET A 1 71 ? -5.285 -5.675 -15.618 1.00 4.42 71 MET A O 15
ATOM 24870 N N . LYS A 1 72 ? -5.961 -4.803 -13.658 1.00 41.41 72 LYS A N 15
ATOM 24871 C CA . LYS A 1 72 ? -7.083 -5.722 -13.510 1.00 40.53 72 LYS A CA 15
ATOM 24872 C C . LYS A 1 72 ? -8.201 -5.380 -14.491 1.00 21.35 72 LYS A C 15
ATOM 24873 O O . LYS A 1 72 ? -8.941 -6.258 -14.935 1.00 14.35 72 LYS A O 15
ATOM 24892 N N . LEU A 1 73 ? -8.315 -4.100 -14.826 1.00 41.31 73 LEU A N 15
ATOM 24893 C CA . LEU A 1 73 ? -9.341 -3.641 -15.756 1.00 4.03 73 LEU A CA 15
ATOM 24894 C C . LEU A 1 73 ? -8.978 -4.008 -17.191 1.00 51.11 73 LEU A C 15
ATOM 24895 O O . LEU A 1 73 ? -9.782 -4.596 -17.916 1.00 73.31 73 LEU A O 15
ATOM 24911 N N . LEU A 1 74 ? -7.762 -3.659 -17.596 1.00 11.44 74 LEU A N 15
ATOM 24912 C CA . LEU A 1 74 ? -7.291 -3.952 -18.945 1.00 63.10 74 LEU A CA 15
ATOM 24913 C C . LEU A 1 74 ? -7.349 -5.450 -19.228 1.00 51.34 74 LEU A C 15
ATOM 24914 O O . LEU A 1 74 ? -7.432 -5.870 -20.382 1.00 32.20 74 LEU A O 15
ATOM 24930 N N . GLU A 1 75 ? -7.310 -6.249 -18.167 1.00 25.20 75 GLU A N 15
ATOM 24931 C CA . GLU A 1 75 ? -7.359 -7.701 -18.302 1.00 74.02 75 GLU A CA 15
ATOM 24932 C C . GLU A 1 75 ? -8.614 -8.134 -19.056 1.00 32.24 75 GLU A C 15
ATOM 24933 O O . GLU A 1 75 ? -8.534 -8.855 -20.049 1.00 64.25 75 GLU A O 15
ATOM 24946 N N . GLU A 1 76 ? -9.770 -7.687 -18.575 1.00 34.20 76 GLU A N 15
ATOM 24947 C CA . GLU A 1 76 ? -11.040 -8.030 -19.202 1.00 41.14 76 GLU A CA 15
ATOM 24948 C C . GLU A 1 76 ? -11.267 -7.199 -20.462 1.00 1.15 76 GLU A C 15
ATOM 24949 O O . GLU A 1 76 ? -11.928 -7.643 -21.401 1.00 21.55 76 GLU A O 15
ATOM 24962 N N . ALA A 1 77 ? -10.715 -5.990 -20.473 1.00 2.22 77 ALA A N 15
ATOM 24963 C CA . ALA A 1 77 ? -10.855 -5.097 -21.616 1.00 44.13 77 ALA A CA 15
ATOM 24964 C C . ALA A 1 77 ? -9.819 -5.414 -22.690 1.00 40.35 77 ALA A C 15
ATOM 24965 O O . ALA A 1 77 ? -9.731 -4.722 -23.704 1.00 23.44 77 ALA A O 15
ATOM 24972 N N . GLY A 1 78 ? -9.037 -6.465 -22.461 1.00 34.41 78 GLY A N 15
ATOM 24973 C CA . GLY A 1 78 ? -8.018 -6.853 -23.418 1.00 71.32 78 GLY A CA 15
ATOM 24974 C C . GLY A 1 78 ? -7.028 -5.739 -23.695 1.00 61.13 78 GLY A C 15
ATOM 24975 O O . GLY A 1 78 ? -6.340 -5.751 -24.715 1.00 1.52 78 GLY A O 15
ATOM 24979 N N . GLY A 1 79 ? -6.956 -4.773 -22.785 1.00 73.13 79 GLY A N 15
ATOM 24980 C CA . GLY A 1 79 ? -6.042 -3.659 -22.956 1.00 43.11 79 GLY A CA 15
ATOM 24981 C C . GLY A 1 79 ? -6.690 -2.479 -23.655 1.00 21.11 79 GLY A C 15
ATOM 24982 O O . GLY A 1 79 ? -6.072 -1.837 -24.503 1.00 34.25 79 GLY A O 15
ATOM 24986 N N . ASN A 1 80 ? -7.939 -2.196 -23.299 1.00 21.33 80 ASN A N 15
ATOM 24987 C CA . ASN A 1 80 ? -8.671 -1.087 -23.899 1.00 41.34 80 ASN A CA 15
ATOM 24988 C C . ASN A 1 80 ? -8.993 -0.020 -22.857 1.00 73.33 80 ASN A C 15
ATOM 24989 O O . ASN A 1 80 ? -9.902 -0.188 -22.043 1.00 72.34 80 ASN A O 15
ATOM 25000 N N . TRP A 1 81 ? -8.244 1.075 -22.889 1.00 13.02 81 TRP A N 15
ATOM 25001 C CA . TRP A 1 81 ? -8.450 2.170 -21.947 1.00 61.41 81 TRP A CA 15
ATOM 25002 C C . TRP A 1 81 ? -9.595 3.069 -22.400 1.00 22.14 81 TRP A C 15
ATOM 25003 O O . TRP A 1 81 ? -10.188 3.788 -21.596 1.00 51.43 81 TRP A O 15
ATOM 25024 N N . SER A 1 82 ? -9.901 3.025 -23.693 1.00 61.11 82 SER A N 15
ATOM 25025 C CA . SER A 1 82 ? -10.973 3.839 -24.253 1.00 43.51 82 SER A CA 15
ATOM 25026 C C . SER A 1 82 ? -12.261 3.666 -23.454 1.00 44.10 82 SER A C 15
ATOM 25027 O O . SER A 1 82 ? -12.888 4.645 -23.048 1.00 20.31 82 SER A O 15
ATOM 25035 N N . TYR A 1 83 ? -12.649 2.415 -23.233 1.00 41.21 83 TYR A N 15
ATOM 25036 C CA . TYR A 1 83 ? -13.863 2.113 -22.485 1.00 74.45 83 TYR A CA 15
ATOM 25037 C C . TYR A 1 83 ? -13.625 2.247 -20.984 1.00 32.31 83 TYR A C 15
ATOM 25038 O O . TYR A 1 83 ? -14.453 2.801 -20.260 1.00 21.24 83 TYR A O 15
ATOM 25056 N N . ILE A 1 84 ? -12.489 1.734 -20.523 1.00 21.23 84 ILE A N 15
ATOM 25057 C CA . ILE A 1 84 ? -12.141 1.798 -19.110 1.00 20.51 84 ILE A CA 15
ATOM 25058 C C . ILE A 1 84 ? -12.097 3.240 -18.618 1.00 55.14 84 ILE A C 15
ATOM 25059 O O . ILE A 1 84 ? -12.266 3.508 -17.427 1.00 45.13 84 ILE A O 15
ATOM 25075 N N . LYS A 1 85 ? -11.873 4.168 -19.542 1.00 11.01 85 LYS A N 15
ATOM 25076 C CA . LYS A 1 85 ? -11.811 5.585 -19.205 1.00 12.24 85 LYS A CA 15
ATOM 25077 C C . LYS A 1 85 ? -13.141 6.274 -19.499 1.00 62.33 85 LYS A C 15
ATOM 25078 O O . LYS A 1 85 ? -13.306 7.465 -19.238 1.00 30.35 85 LYS A O 15
ATOM 25097 N N . LEU A 1 86 ? -14.087 5.514 -20.041 1.00 51.20 86 LEU A N 15
ATOM 25098 C CA . LEU A 1 86 ? -15.403 6.051 -20.369 1.00 62.34 86 LEU A CA 15
ATOM 25099 C C . LEU A 1 86 ? -16.026 6.743 -19.161 1.00 70.42 86 LEU A C 15
ATOM 25100 O O . LEU A 1 86 ? -16.836 7.659 -19.307 1.00 20.33 86 LEU A O 15
ATOM 25116 N N . ASP A 1 87 ? -15.641 6.299 -17.969 1.00 1.33 87 ASP A N 15
ATOM 25117 C CA . ASP A 1 87 ? -16.160 6.878 -16.735 1.00 24.44 87 ASP A CA 15
ATOM 25118 C C . ASP A 1 87 ? -15.029 7.464 -15.893 1.00 43.10 87 ASP A C 15
ATOM 25119 O O . ASP A 1 87 ? -15.150 7.589 -14.676 1.00 21.41 87 ASP A O 15
ATOM 25129 N N . ASN A 1 88 ? -13.930 7.819 -16.551 1.00 51.34 88 ASN A N 15
ATOM 25130 C CA . ASN A 1 88 ? -12.779 8.390 -15.864 1.00 4.03 88 ASN A CA 15
ATOM 25131 C C . ASN A 1 88 ? -12.139 7.366 -14.932 1.00 61.44 88 ASN A C 15
ATOM 25132 O O . ASN A 1 88 ? -11.735 7.693 -13.816 1.00 25.54 88 ASN A O 15
ATOM 25143 N N . TYR A 1 89 ? -12.050 6.124 -15.398 1.00 14.14 89 TYR A N 15
ATOM 25144 C CA . TYR A 1 89 ? -11.461 5.051 -14.606 1.00 55.25 89 TYR A CA 15
ATOM 25145 C C . TYR A 1 89 ? -12.250 4.827 -13.319 1.00 2.22 89 TYR A C 15
ATOM 25146 O O . TYR A 1 89 ? -11.674 4.601 -12.255 1.00 71.54 89 TYR A O 15
ATOM 25164 N N . THR A 1 90 ? -13.573 4.893 -13.425 1.00 40.15 90 THR A N 15
ATOM 25165 C CA . THR A 1 90 ? -14.443 4.699 -12.272 1.00 73.14 90 THR A CA 15
ATOM 25166 C C . THR A 1 90 ? -14.103 3.406 -11.538 1.00 32.15 90 THR A C 15
ATOM 25167 O O . THR A 1 90 ? -14.273 3.309 -10.323 1.00 3.40 90 THR A O 15
ATOM 25178 N N . ALA A 1 91 ? -13.620 2.418 -12.283 1.00 42.13 91 ALA A N 15
ATOM 25179 C CA . ALA A 1 91 ? -13.252 1.132 -11.702 1.00 52.34 91 ALA A CA 15
ATOM 25180 C C . ALA A 1 91 ? -12.239 1.308 -10.577 1.00 4.14 91 ALA A C 15
ATOM 25181 O O . ALA A 1 91 ? -12.281 0.596 -9.573 1.00 61.31 91 ALA A O 15
ATOM 25188 N N . LEU A 1 92 ? -11.329 2.260 -10.751 1.00 60.30 92 LEU A N 15
ATOM 25189 C CA . LEU A 1 92 ? -10.302 2.529 -9.749 1.00 51.15 92 LEU A CA 15
ATOM 25190 C C . LEU A 1 92 ? -10.924 3.059 -8.462 1.00 22.34 92 LEU A C 15
ATOM 25191 O O . LEU A 1 92 ? -10.437 2.784 -7.365 1.00 64.31 92 LEU A O 15
ATOM 25207 N N . VAL A 1 93 ? -12.005 3.819 -8.601 1.00 10.13 93 VAL A N 15
ATOM 25208 C CA . VAL A 1 93 ? -12.696 4.386 -7.449 1.00 73.22 93 VAL A CA 15
ATOM 25209 C C . VAL A 1 93 ? -13.296 3.290 -6.575 1.00 22.11 93 VAL A C 15
ATOM 25210 O O . VAL A 1 93 ? -13.104 3.277 -5.359 1.00 52.23 93 VAL A O 15
ATOM 25223 N N . ASP A 1 94 ? -14.022 2.371 -7.203 1.00 24.23 94 ASP A N 15
ATOM 25224 C CA . ASP A 1 94 ? -14.649 1.269 -6.483 1.00 62.03 94 ASP A CA 15
ATOM 25225 C C . ASP A 1 94 ? -13.614 0.221 -6.085 1.00 30.34 94 ASP A C 15
ATOM 25226 O O . ASP A 1 94 ? -13.766 -0.462 -5.073 1.00 71.02 94 ASP A O 15
ATOM 25236 N N . ALA A 1 95 ? -12.562 0.101 -6.887 1.00 44.13 95 ALA A N 15
ATOM 25237 C CA . ALA A 1 95 ? -11.502 -0.863 -6.618 1.00 24.21 95 ALA A CA 15
ATOM 25238 C C . ALA A 1 95 ? -10.647 -0.422 -5.434 1.00 41.15 95 ALA A C 15
ATOM 25239 O O . ALA A 1 95 ? -10.511 -1.150 -4.450 1.00 43.40 95 ALA A O 15
ATOM 25246 N N . ILE A 1 96 ? -10.074 0.772 -5.537 1.00 34.11 96 ILE A N 15
ATOM 25247 C CA . ILE A 1 96 ? -9.233 1.308 -4.474 1.00 1.34 96 ILE A CA 15
ATOM 25248 C C . ILE A 1 96 ? -10.004 1.414 -3.162 1.00 41.51 96 ILE A C 15
ATOM 25249 O O . ILE A 1 96 ? -9.465 1.146 -2.089 1.00 62.43 96 ILE A O 15
ATOM 25265 N N . TYR A 1 97 ? -11.271 1.804 -3.258 1.00 74.32 97 TYR A N 15
ATOM 25266 C CA . TYR A 1 97 ? -12.118 1.944 -2.079 1.00 13.45 97 TYR A CA 15
ATOM 25267 C C . TYR A 1 97 ? -12.254 0.615 -1.344 1.00 71.20 97 TYR A C 15
ATOM 25268 O O . TYR A 1 97 ? -12.359 0.578 -0.118 1.00 1.21 97 TYR A O 15
ATOM 25286 N N . SER A 1 98 ? -12.250 -0.476 -2.102 1.00 43.44 98 SER A N 15
ATOM 25287 C CA . SER A 1 98 ? -12.377 -1.810 -1.525 1.00 2.03 98 SER A CA 15
ATOM 25288 C C . SER A 1 98 ? -11.064 -2.251 -0.886 1.00 25.04 98 SER A C 15
ATOM 25289 O O . SER A 1 98 ? -11.023 -2.611 0.291 1.00 5.34 98 SER A O 15
ATOM 25297 N N . VAL A 1 99 ? -9.991 -2.222 -1.671 1.00 60.21 99 VAL A N 15
ATOM 25298 C CA . VAL A 1 99 ? -8.675 -2.618 -1.183 1.00 74.10 99 VAL A CA 15
ATOM 25299 C C . VAL A 1 99 ? -8.237 -1.742 -0.014 1.00 75.33 99 VAL A C 15
ATOM 25300 O O . VAL A 1 99 ? -7.884 -2.246 1.052 1.00 35.44 99 VAL A O 15
ATOM 25313 N N . GLU A 1 100 ? -8.263 -0.430 -0.222 1.00 71.34 100 GLU A N 15
ATOM 25314 C CA . GLU A 1 100 ? -7.867 0.515 0.816 1.00 34.22 100 GLU A CA 15
ATOM 25315 C C . GLU A 1 100 ? -8.597 0.223 2.124 1.00 12.25 100 GLU A C 15
ATOM 25316 O O . GLU A 1 100 ? -8.066 0.461 3.210 1.00 4.42 100 GLU A O 15
ATOM 25329 N N . ASP A 1 101 ? -9.816 -0.293 2.013 1.00 23.53 101 ASP A N 15
ATOM 25330 C CA . ASP A 1 101 ? -10.618 -0.619 3.186 1.00 51.20 101 ASP A CA 15
ATOM 25331 C C . ASP A 1 101 ? -9.974 -1.744 3.990 1.00 51.34 101 ASP A C 15
ATOM 25332 O O . ASP A 1 101 ? -9.665 -1.578 5.169 1.00 71.42 101 ASP A O 15
ATOM 25342 N N . GLU A 1 102 ? -9.777 -2.889 3.344 1.00 3.51 102 GLU A N 15
ATOM 25343 C CA . GLU A 1 102 ? -9.172 -4.041 3.999 1.00 62.42 102 GLU A CA 15
ATOM 25344 C C . GLU A 1 102 ? -7.752 -4.275 3.490 1.00 51.50 102 GLU A C 15
ATOM 25345 O O . GLU A 1 102 ? -7.540 -4.527 2.304 1.00 75.12 102 GLU A O 15
ATOM 25358 N N . ASN A 1 103 ? -6.784 -4.189 4.396 1.00 1.42 103 ASN A N 15
ATOM 25359 C CA . ASN A 1 103 ? -5.383 -4.388 4.039 1.00 73.12 103 ASN A CA 15
ATOM 25360 C C . ASN A 1 103 ? -4.834 -5.656 4.685 1.00 4.43 103 ASN A C 15
ATOM 25361 O O . ASN A 1 103 ? -3.879 -6.255 4.189 1.00 61.25 103 ASN A O 15
ATOM 25372 N N . LYS A 1 104 ? -5.442 -6.060 5.795 1.00 51.53 104 LYS A N 15
ATOM 25373 C CA . LYS A 1 104 ? -5.016 -7.257 6.510 1.00 43.14 104 LYS A CA 15
ATOM 25374 C C . LYS A 1 104 ? -5.181 -8.498 5.639 1.00 53.34 104 LYS A C 15
ATOM 25375 O O . LYS A 1 104 ? -4.563 -9.532 5.892 1.00 54.15 104 LYS A O 15
ATOM 25394 N N . GLN A 1 105 ? -6.019 -8.388 4.612 1.00 1.44 105 GLN A N 15
ATOM 25395 C CA . GLN A 1 105 ? -6.265 -9.502 3.704 1.00 0.03 105 GLN A CA 15
ATOM 25396 C C . GLN A 1 105 ? -4.953 -10.075 3.178 1.00 4.12 105 GLN A C 15
ATOM 25397 O O . GLN A 1 105 ? -3.901 -9.445 3.288 1.00 1.22 105 GLN A O 15
ATOM 25411 N N . SER A 1 106 ? -5.023 -11.273 2.606 1.00 1.13 106 SER A N 15
ATOM 25412 C CA . SER A 1 106 ? -3.839 -11.933 2.067 1.00 12.41 106 SER A CA 15
ATOM 25413 C C . SER A 1 106 ? -3.565 -11.474 0.638 1.00 71.14 106 SER A C 15
ATOM 25414 O O . SER A 1 106 ? -4.366 -11.712 -0.265 1.00 13.21 106 SER A O 15
ATOM 25422 N N . GLU A 1 107 ? -2.428 -10.814 0.442 1.00 72.42 107 GLU A N 15
ATOM 25423 C CA . GLU A 1 107 ? -2.049 -10.321 -0.876 1.00 21.12 107 GLU A CA 15
ATOM 25424 C C . GLU A 1 107 ? -0.803 -11.039 -1.388 1.00 61.31 107 GLU A C 15
ATOM 25425 O O . GLU A 1 107 ? -0.314 -11.978 -0.763 1.00 62.23 107 GLU A O 15
ATOM 25438 N N . GLY A 1 108 ? -0.295 -10.588 -2.531 1.00 52.34 108 GLY A N 15
ATOM 25439 C CA . GLY A 1 108 ? 0.888 -11.199 -3.109 1.00 34.55 108 GLY A CA 15
ATOM 25440 C C . GLY A 1 108 ? 1.358 -10.483 -4.360 1.00 71.21 108 GLY A C 15
ATOM 25441 O O . GLY A 1 108 ? 2.170 -9.560 -4.288 1.00 71.05 108 GLY A O 15
ATOM 25445 N N . SER A 1 109 ? 0.847 -10.909 -5.511 1.00 32.32 109 SER A N 15
ATOM 25446 C CA . SER A 1 109 ? 1.223 -10.306 -6.783 1.00 5.31 109 SER A CA 15
ATOM 25447 C C . SER A 1 109 ? 0.191 -9.271 -7.222 1.00 32.44 109 SER A C 15
ATOM 25448 O O . SER A 1 109 ? -0.765 -9.593 -7.923 1.00 44.32 109 SER A O 15
ATOM 25456 N N . MET A 1 1 ? 51.388 11.410 -1.771 1.00 43.33 1 MET A N 16
ATOM 25457 C CA . MET A 1 1 ? 52.165 12.645 -1.769 1.00 53.12 1 MET A CA 16
ATOM 25458 C C . MET A 1 1 ? 52.447 13.112 -3.193 1.00 5.41 1 MET A C 16
ATOM 25459 O O . MET A 1 1 ? 53.486 13.713 -3.465 1.00 42.15 1 MET A O 16
ATOM 25473 N N . GLY A 1 2 ? 51.515 12.832 -4.099 1.00 64.32 2 GLY A N 16
ATOM 25474 C CA . GLY A 1 2 ? 51.683 13.230 -5.485 1.00 31.15 2 GLY A CA 16
ATOM 25475 C C . GLY A 1 2 ? 50.692 14.297 -5.905 1.00 61.12 2 GLY A C 16
ATOM 25476 O O . GLY A 1 2 ? 49.601 14.395 -5.345 1.00 41.13 2 GLY A O 16
ATOM 25480 N N . SER A 1 3 ? 51.073 15.100 -6.894 1.00 74.31 3 SER A N 16
ATOM 25481 C CA . SER A 1 3 ? 50.212 16.168 -7.386 1.00 34.41 3 SER A CA 16
ATOM 25482 C C . SER A 1 3 ? 49.384 15.694 -8.576 1.00 74.25 3 SER A C 16
ATOM 25483 O O . SER A 1 3 ? 49.649 16.068 -9.719 1.00 62.31 3 SER A O 16
ATOM 25491 N N . SER A 1 4 ? 48.379 14.869 -8.299 1.00 62.24 4 SER A N 16
ATOM 25492 C CA . SER A 1 4 ? 47.514 14.340 -9.346 1.00 64.53 4 SER A CA 16
ATOM 25493 C C . SER A 1 4 ? 46.263 13.703 -8.747 1.00 2.01 4 SER A C 16
ATOM 25494 O O . SER A 1 4 ? 46.246 13.321 -7.576 1.00 5.24 4 SER A O 16
ATOM 25502 N N . HIS A 1 5 ? 45.216 13.591 -9.559 1.00 21.02 5 HIS A N 16
ATOM 25503 C CA . HIS A 1 5 ? 43.961 12.999 -9.111 1.00 1.22 5 HIS A CA 16
ATOM 25504 C C . HIS A 1 5 ? 43.911 11.512 -9.446 1.00 64.34 5 HIS A C 16
ATOM 25505 O O . HIS A 1 5 ? 43.812 11.131 -10.613 1.00 44.11 5 HIS A O 16
ATOM 25520 N N . HIS A 1 6 ? 43.980 10.675 -8.415 1.00 1.40 6 HIS A N 16
ATOM 25521 C CA . HIS A 1 6 ? 43.943 9.229 -8.601 1.00 35.40 6 HIS A CA 16
ATOM 25522 C C . HIS A 1 6 ? 42.506 8.717 -8.588 1.00 61.24 6 HIS A C 16
ATOM 25523 O O . HIS A 1 6 ? 42.201 7.680 -9.178 1.00 31.42 6 HIS A O 16
ATOM 25538 N N . HIS A 1 7 ? 41.627 9.450 -7.911 1.00 42.04 7 HIS A N 16
ATOM 25539 C CA . HIS A 1 7 ? 40.222 9.068 -7.821 1.00 3.31 7 HIS A CA 16
ATOM 25540 C C . HIS A 1 7 ? 39.635 8.829 -9.209 1.00 52.32 7 HIS A C 16
ATOM 25541 O O . HIS A 1 7 ? 38.910 7.859 -9.429 1.00 74.04 7 HIS A O 16
ATOM 25556 N N . HIS A 1 8 ? 39.951 9.722 -10.142 1.00 40.41 8 HIS A N 16
ATOM 25557 C CA . HIS A 1 8 ? 39.454 9.608 -11.509 1.00 53.22 8 HIS A CA 16
ATOM 25558 C C . HIS A 1 8 ? 40.037 8.379 -12.198 1.00 44.42 8 HIS A C 16
ATOM 25559 O O . HIS A 1 8 ? 41.192 8.016 -11.971 1.00 61.01 8 HIS A O 16
ATOM 25574 N N . HIS A 1 9 ? 39.232 7.741 -13.041 1.00 42.24 9 HIS A N 16
ATOM 25575 C CA . HIS A 1 9 ? 39.668 6.552 -13.764 1.00 2.43 9 HIS A CA 16
ATOM 25576 C C . HIS A 1 9 ? 39.103 6.539 -15.182 1.00 50.24 9 HIS A C 16
ATOM 25577 O O . HIS A 1 9 ? 38.439 7.487 -15.605 1.00 63.32 9 HIS A O 16
ATOM 25592 N N . HIS A 1 10 ? 39.371 5.461 -15.912 1.00 32.34 10 HIS A N 16
ATOM 25593 C CA . HIS A 1 10 ? 38.889 5.325 -17.281 1.00 22.14 10 HIS A CA 16
ATOM 25594 C C . HIS A 1 10 ? 37.507 4.680 -17.310 1.00 32.34 10 HIS A C 16
ATOM 25595 O O . HIS A 1 10 ? 37.221 3.768 -16.534 1.00 54.31 10 HIS A O 16
ATOM 25610 N N . SER A 1 11 ? 36.653 5.160 -18.209 1.00 35.14 11 SER A N 16
ATOM 25611 C CA . SER A 1 11 ? 35.300 4.634 -18.334 1.00 42.44 11 SER A CA 16
ATOM 25612 C C . SER A 1 11 ? 35.084 4.012 -19.710 1.00 4.54 11 SER A C 16
ATOM 25613 O O . SER A 1 11 ? 34.839 4.716 -20.690 1.00 64.02 11 SER A O 16
ATOM 25621 N N . SER A 1 12 ? 35.178 2.688 -19.777 1.00 20.31 12 SER A N 16
ATOM 25622 C CA . SER A 1 12 ? 34.998 1.970 -21.033 1.00 55.03 12 SER A CA 16
ATOM 25623 C C . SER A 1 12 ? 33.520 1.885 -21.403 1.00 14.22 12 SER A C 16
ATOM 25624 O O . SER A 1 12 ? 32.647 1.960 -20.539 1.00 71.12 12 SER A O 16
ATOM 25632 N N . GLY A 1 13 ? 33.247 1.729 -22.695 1.00 22.23 13 GLY A N 16
ATOM 25633 C CA . GLY A 1 13 ? 31.875 1.636 -23.158 1.00 21.14 13 GLY A CA 16
ATOM 25634 C C . GLY A 1 13 ? 31.178 0.387 -22.658 1.00 60.20 13 GLY A C 16
ATOM 25635 O O . GLY A 1 13 ? 31.812 -0.652 -22.463 1.00 42.44 13 GLY A O 16
ATOM 25639 N N . LEU A 1 14 ? 29.870 0.486 -22.447 1.00 64.23 14 LEU A N 16
ATOM 25640 C CA . LEU A 1 14 ? 29.085 -0.646 -21.965 1.00 20.03 14 LEU A CA 16
ATOM 25641 C C . LEU A 1 14 ? 29.202 -1.834 -22.914 1.00 71.13 14 LEU A C 16
ATOM 25642 O O . LEU A 1 14 ? 29.828 -1.739 -23.969 1.00 42.23 14 LEU A O 16
ATOM 25658 N N . VAL A 1 15 ? 28.592 -2.952 -22.532 1.00 10.50 15 VAL A N 16
ATOM 25659 C CA . VAL A 1 15 ? 28.625 -4.158 -23.351 1.00 73.54 15 VAL A CA 16
ATOM 25660 C C . VAL A 1 15 ? 27.294 -4.901 -23.288 1.00 35.15 15 VAL A C 16
ATOM 25661 O O . VAL A 1 15 ? 26.525 -4.767 -22.336 1.00 73.01 15 VAL A O 16
ATOM 25674 N N . PRO A 1 16 ? 27.015 -5.704 -24.325 1.00 5.14 16 PRO A N 16
ATOM 25675 C CA . PRO A 1 16 ? 25.778 -6.486 -24.411 1.00 14.44 16 PRO A CA 16
ATOM 25676 C C . PRO A 1 16 ? 25.739 -7.622 -23.395 1.00 12.21 16 PRO A C 16
ATOM 25677 O O . PRO A 1 16 ? 26.755 -7.958 -22.787 1.00 62.51 16 PRO A O 16
ATOM 25688 N N . ARG A 1 17 ? 24.560 -8.208 -23.216 1.00 74.02 17 ARG A N 16
ATOM 25689 C CA . ARG A 1 17 ? 24.389 -9.307 -22.272 1.00 51.41 17 ARG A CA 16
ATOM 25690 C C . ARG A 1 17 ? 24.162 -10.624 -23.007 1.00 11.30 17 ARG A C 16
ATOM 25691 O O . ARG A 1 17 ? 24.472 -11.696 -22.490 1.00 60.11 17 ARG A O 16
ATOM 25712 N N . GLY A 1 18 ? 23.618 -10.535 -24.217 1.00 62.02 18 GLY A N 16
ATOM 25713 C CA . GLY A 1 18 ? 23.359 -11.727 -25.003 1.00 45.42 18 GLY A CA 16
ATOM 25714 C C . GLY A 1 18 ? 22.431 -12.696 -24.298 1.00 71.43 18 GLY A C 16
ATOM 25715 O O . GLY A 1 18 ? 21.576 -12.287 -23.512 1.00 61.15 18 GLY A O 16
ATOM 25719 N N . SER A 1 19 ? 22.597 -13.985 -24.580 1.00 14.22 19 SER A N 16
ATOM 25720 C CA . SER A 1 19 ? 21.764 -15.014 -23.971 1.00 70.11 19 SER A CA 16
ATOM 25721 C C . SER A 1 19 ? 22.620 -16.153 -23.426 1.00 74.51 19 SER A C 16
ATOM 25722 O O . SER A 1 19 ? 23.504 -16.666 -24.114 1.00 14.32 19 SER A O 16
ATOM 25730 N N . HIS A 1 20 ? 22.349 -16.546 -22.185 1.00 22.32 20 HIS A N 16
ATOM 25731 C CA . HIS A 1 20 ? 23.094 -17.627 -21.546 1.00 15.54 20 HIS A CA 16
ATOM 25732 C C . HIS A 1 20 ? 22.410 -18.970 -21.779 1.00 63.23 20 HIS A C 16
ATOM 25733 O O . HIS A 1 20 ? 21.183 -19.063 -21.766 1.00 54.14 20 HIS A O 16
ATOM 25748 N N . MET A 1 21 ? 23.212 -20.008 -21.995 1.00 34.21 21 MET A N 16
ATOM 25749 C CA . MET A 1 21 ? 22.682 -21.346 -22.230 1.00 1.12 21 MET A CA 16
ATOM 25750 C C . MET A 1 21 ? 22.845 -22.221 -20.992 1.00 21.41 21 MET A C 16
ATOM 25751 O O . MET A 1 21 ? 23.958 -22.420 -20.503 1.00 32.53 21 MET A O 16
ATOM 25765 N N . ILE A 1 22 ? 21.731 -22.741 -20.489 1.00 15.31 22 ILE A N 16
ATOM 25766 C CA . ILE A 1 22 ? 21.751 -23.595 -19.308 1.00 41.40 22 ILE A CA 16
ATOM 25767 C C . ILE A 1 22 ? 20.608 -24.603 -19.339 1.00 75.24 22 ILE A C 16
ATOM 25768 O O . ILE A 1 22 ? 19.499 -24.287 -19.769 1.00 53.34 22 ILE A O 16
ATOM 25784 N N . SER A 1 23 ? 20.885 -25.818 -18.878 1.00 32.42 23 SER A N 16
ATOM 25785 C CA . SER A 1 23 ? 19.880 -26.875 -18.853 1.00 45.34 23 SER A CA 16
ATOM 25786 C C . SER A 1 23 ? 18.918 -26.683 -17.685 1.00 42.04 23 SER A C 16
ATOM 25787 O O . SER A 1 23 ? 18.824 -27.531 -16.797 1.00 62.21 23 SER A O 16
ATOM 25795 N N . LEU A 1 24 ? 18.204 -25.563 -17.693 1.00 51.31 24 LEU A N 16
ATOM 25796 C CA . LEU A 1 24 ? 17.248 -25.258 -16.634 1.00 1.31 24 LEU A CA 16
ATOM 25797 C C . LEU A 1 24 ? 16.256 -26.401 -16.449 1.00 43.25 24 LEU A C 16
ATOM 25798 O O . LEU A 1 24 ? 15.947 -26.794 -15.325 1.00 32.24 24 LEU A O 16
ATOM 25814 N N . SER A 1 25 ? 15.761 -26.934 -17.563 1.00 34.32 25 SER A N 16
ATOM 25815 C CA . SER A 1 25 ? 14.802 -28.032 -17.524 1.00 2.31 25 SER A CA 16
ATOM 25816 C C . SER A 1 25 ? 15.364 -29.215 -16.742 1.00 42.11 25 SER A C 16
ATOM 25817 O O . SER A 1 25 ? 16.575 -29.425 -16.696 1.00 64.03 25 SER A O 16
ATOM 25825 N N . GLY A 1 26 ? 14.472 -29.988 -16.128 1.00 13.44 26 GLY A N 16
ATOM 25826 C CA . GLY A 1 26 ? 14.896 -31.140 -15.355 1.00 21.31 26 GLY A CA 16
ATOM 25827 C C . GLY A 1 26 ? 13.735 -32.031 -14.958 1.00 33.13 26 GLY A C 16
ATOM 25828 O O . GLY A 1 26 ? 12.599 -31.569 -14.847 1.00 14.14 26 GLY A O 16
ATOM 25832 N N . LEU A 1 27 ? 14.019 -33.311 -14.744 1.00 4.44 27 LEU A N 16
ATOM 25833 C CA . LEU A 1 27 ? 12.990 -34.269 -14.358 1.00 1.25 27 LEU A CA 16
ATOM 25834 C C . LEU A 1 27 ? 12.607 -34.095 -12.891 1.00 44.24 27 LEU A C 16
ATOM 25835 O O . LEU A 1 27 ? 11.562 -34.575 -12.451 1.00 71.33 27 LEU A O 16
ATOM 25851 N N . THR A 1 28 ? 13.457 -33.402 -12.141 1.00 32.53 28 THR A N 16
ATOM 25852 C CA . THR A 1 28 ? 13.207 -33.164 -10.725 1.00 2.34 28 THR A CA 16
ATOM 25853 C C . THR A 1 28 ? 12.676 -31.754 -10.491 1.00 71.00 28 THR A C 16
ATOM 25854 O O . THR A 1 28 ? 12.439 -31.005 -11.438 1.00 51.05 28 THR A O 16
ATOM 25865 N N . SER A 1 29 ? 12.492 -31.400 -9.223 1.00 12.03 29 SER A N 16
ATOM 25866 C CA . SER A 1 29 ? 11.985 -30.080 -8.865 1.00 34.43 29 SER A CA 16
ATOM 25867 C C . SER A 1 29 ? 13.080 -29.025 -8.992 1.00 54.13 29 SER A C 16
ATOM 25868 O O . SER A 1 29 ? 14.242 -29.278 -8.675 1.00 43.14 29 SER A O 16
ATOM 25876 N N . SER A 1 30 ? 12.699 -27.840 -9.458 1.00 12.11 30 SER A N 16
ATOM 25877 C CA . SER A 1 30 ? 13.648 -26.745 -9.632 1.00 73.53 30 SER A CA 16
ATOM 25878 C C . SER A 1 30 ? 12.936 -25.396 -9.577 1.00 20.53 30 SER A C 16
ATOM 25879 O O . SER A 1 30 ? 11.709 -25.331 -9.512 1.00 61.14 30 SER A O 16
ATOM 25887 N N . VAL A 1 31 ? 13.718 -24.322 -9.604 1.00 24.03 31 VAL A N 16
ATOM 25888 C CA . VAL A 1 31 ? 13.166 -22.973 -9.559 1.00 64.14 31 VAL A CA 16
ATOM 25889 C C . VAL A 1 31 ? 11.950 -22.908 -8.640 1.00 23.24 31 VAL A C 16
ATOM 25890 O O . VAL A 1 31 ? 10.935 -22.302 -8.980 1.00 23.05 31 VAL A O 16
ATOM 25903 N N . GLU A 1 32 ? 12.064 -23.536 -7.473 1.00 14.20 32 GLU A N 16
ATOM 25904 C CA . GLU A 1 32 ? 10.974 -23.547 -6.505 1.00 62.53 32 GLU A CA 16
ATOM 25905 C C . GLU A 1 32 ? 10.735 -22.152 -5.936 1.00 0.32 32 GLU A C 16
ATOM 25906 O O . GLU A 1 32 ? 9.614 -21.805 -5.564 1.00 22.44 32 GLU A O 16
ATOM 25919 N N . SER A 1 33 ? 11.798 -21.356 -5.870 1.00 23.22 33 SER A N 16
ATOM 25920 C CA . SER A 1 33 ? 11.706 -20.000 -5.343 1.00 1.21 33 SER A CA 16
ATOM 25921 C C . SER A 1 33 ? 12.508 -19.027 -6.203 1.00 71.50 33 SER A C 16
ATOM 25922 O O . SER A 1 33 ? 12.841 -17.926 -5.767 1.00 31.22 33 SER A O 16
ATOM 25930 N N . ASP A 1 34 ? 12.813 -19.444 -7.427 1.00 14.15 34 ASP A N 16
ATOM 25931 C CA . ASP A 1 34 ? 13.574 -18.610 -8.350 1.00 52.33 34 ASP A CA 16
ATOM 25932 C C . ASP A 1 34 ? 12.646 -17.718 -9.168 1.00 42.20 34 ASP A C 16
ATOM 25933 O O . ASP A 1 34 ? 13.016 -16.609 -9.558 1.00 74.30 34 ASP A O 16
ATOM 25943 N N . LEU A 1 35 ? 11.439 -18.209 -9.426 1.00 53.43 35 LEU A N 16
ATOM 25944 C CA . LEU A 1 35 ? 10.456 -17.457 -10.200 1.00 4.53 35 LEU A CA 16
ATOM 25945 C C . LEU A 1 35 ? 10.174 -16.104 -9.554 1.00 71.41 35 LEU A C 16
ATOM 25946 O O . LEU A 1 35 ? 9.761 -15.157 -10.225 1.00 23.42 35 LEU A O 16
ATOM 25962 N N . ASP A 1 36 ? 10.401 -16.020 -8.247 1.00 22.04 36 ASP A N 16
ATOM 25963 C CA . ASP A 1 36 ? 10.175 -14.782 -7.510 1.00 3.21 36 ASP A CA 16
ATOM 25964 C C . ASP A 1 36 ? 10.888 -13.611 -8.181 1.00 62.42 36 ASP A C 16
ATOM 25965 O O . ASP A 1 36 ? 10.436 -12.470 -8.103 1.00 50.01 36 ASP A O 16
ATOM 25975 N N . MET A 1 37 ? 12.006 -13.905 -8.839 1.00 75.33 37 MET A N 16
ATOM 25976 C CA . MET A 1 37 ? 12.781 -12.877 -9.523 1.00 13.23 37 MET A CA 16
ATOM 25977 C C . MET A 1 37 ? 12.173 -12.553 -10.885 1.00 33.45 37 MET A C 16
ATOM 25978 O O . MET A 1 37 ? 12.204 -11.407 -11.330 1.00 0.53 37 MET A O 16
ATOM 25992 N N . GLN A 1 38 ? 11.623 -13.571 -11.538 1.00 51.53 38 GLN A N 16
ATOM 25993 C CA . GLN A 1 38 ? 11.009 -13.393 -12.849 1.00 4.25 38 GLN A CA 16
ATOM 25994 C C . GLN A 1 38 ? 9.743 -12.550 -12.748 1.00 53.41 38 GLN A C 16
ATOM 25995 O O . GLN A 1 38 ? 9.344 -11.894 -13.710 1.00 11.24 38 GLN A O 16
ATOM 26009 N N . GLN A 1 39 ? 9.114 -12.572 -11.576 1.00 4.21 39 GLN A N 16
ATOM 26010 C CA . GLN A 1 39 ? 7.892 -11.810 -11.351 1.00 43.31 39 GLN A CA 16
ATOM 26011 C C . GLN A 1 39 ? 8.100 -10.337 -11.685 1.00 42.42 39 GLN A C 16
ATOM 26012 O O . GLN A 1 39 ? 7.188 -9.664 -12.164 1.00 50.43 39 GLN A O 16
ATOM 26026 N N . ALA A 1 40 ? 9.307 -9.842 -11.429 1.00 51.44 40 ALA A N 16
ATOM 26027 C CA . ALA A 1 40 ? 9.635 -8.448 -11.705 1.00 63.24 40 ALA A CA 16
ATOM 26028 C C . ALA A 1 40 ? 9.549 -8.148 -13.198 1.00 62.33 40 ALA A C 16
ATOM 26029 O O . ALA A 1 40 ? 9.332 -7.005 -13.600 1.00 34.40 40 ALA A O 16
ATOM 26036 N N . MET A 1 41 ? 9.720 -9.182 -14.015 1.00 41.01 41 MET A N 16
ATOM 26037 C CA . MET A 1 41 ? 9.661 -9.029 -15.464 1.00 51.41 41 MET A CA 16
ATOM 26038 C C . MET A 1 41 ? 8.215 -9.019 -15.951 1.00 31.14 41 MET A C 16
ATOM 26039 O O . MET A 1 41 ? 7.838 -8.201 -16.792 1.00 64.44 41 MET A O 16
ATOM 26053 N N . LEU A 1 42 ? 7.409 -9.931 -15.418 1.00 1.04 42 LEU A N 16
ATOM 26054 C CA . LEU A 1 42 ? 6.004 -10.027 -15.798 1.00 0.40 42 LEU A CA 16
ATOM 26055 C C . LEU A 1 42 ? 5.220 -8.818 -15.298 1.00 20.35 42 LEU A C 16
ATOM 26056 O O . LEU A 1 42 ? 4.201 -8.442 -15.876 1.00 53.15 42 LEU A O 16
ATOM 26072 N N . THR A 1 43 ? 5.705 -8.209 -14.219 1.00 25.42 43 THR A N 16
ATOM 26073 C CA . THR A 1 43 ? 5.052 -7.043 -13.641 1.00 50.43 43 THR A CA 16
ATOM 26074 C C . THR A 1 43 ? 5.693 -5.751 -14.135 1.00 23.42 43 THR A C 16
ATOM 26075 O O . THR A 1 43 ? 5.616 -4.716 -13.475 1.00 60.01 43 THR A O 16
ATOM 26086 N N . ASN A 1 44 ? 6.328 -5.820 -15.301 1.00 2.12 44 ASN A N 16
ATOM 26087 C CA . ASN A 1 44 ? 6.984 -4.656 -15.884 1.00 13.43 44 ASN A CA 16
ATOM 26088 C C . ASN A 1 44 ? 5.962 -3.589 -16.263 1.00 55.45 44 ASN A C 16
ATOM 26089 O O . ASN A 1 44 ? 5.289 -3.693 -17.288 1.00 44.42 44 ASN A O 16
ATOM 26100 N N . LYS A 1 45 ? 5.850 -2.560 -15.428 1.00 64.20 45 LYS A N 16
ATOM 26101 C CA . LYS A 1 45 ? 4.912 -1.472 -15.675 1.00 74.33 45 LYS A CA 16
ATOM 26102 C C . LYS A 1 45 ? 5.100 -0.899 -17.075 1.00 54.34 45 LYS A C 16
ATOM 26103 O O . LYS A 1 45 ? 6.058 -1.236 -17.772 1.00 33.52 45 LYS A O 16
ATOM 26122 N N . ASP A 1 46 ? 4.182 -0.028 -17.482 1.00 21.41 46 ASP A N 16
ATOM 26123 C CA . ASP A 1 46 ? 4.248 0.594 -18.799 1.00 2.44 46 ASP A CA 16
ATOM 26124 C C . ASP A 1 46 ? 3.832 2.060 -18.729 1.00 20.23 46 ASP A C 16
ATOM 26125 O O . ASP A 1 46 ? 3.290 2.513 -17.721 1.00 53.02 46 ASP A O 16
ATOM 26135 N N . GLU A 1 47 ? 4.090 2.795 -19.805 1.00 1.53 47 GLU A N 16
ATOM 26136 C CA . GLU A 1 47 ? 3.744 4.211 -19.863 1.00 64.43 47 GLU A CA 16
ATOM 26137 C C . GLU A 1 47 ? 2.231 4.402 -19.829 1.00 55.03 47 GLU A C 16
ATOM 26138 O O . GLU A 1 47 ? 1.705 5.141 -18.996 1.00 35.53 47 GLU A O 16
ATOM 26151 N N . LYS A 1 48 ? 1.534 3.731 -20.741 1.00 21.15 48 LYS A N 16
ATOM 26152 C CA . LYS A 1 48 ? 0.081 3.825 -20.816 1.00 52.41 48 LYS A CA 16
ATOM 26153 C C . LYS A 1 48 ? -0.553 3.559 -19.454 1.00 1.34 48 LYS A C 16
ATOM 26154 O O . LYS A 1 48 ? -1.613 4.096 -19.136 1.00 53.34 48 LYS A O 16
ATOM 26173 N N . VAL A 1 49 ? 0.106 2.728 -18.652 1.00 35.40 49 VAL A N 16
ATOM 26174 C CA . VAL A 1 49 ? -0.392 2.393 -17.323 1.00 12.41 49 VAL A CA 16
ATOM 26175 C C . VAL A 1 49 ? -0.327 3.599 -16.392 1.00 31.50 49 VAL A C 16
ATOM 26176 O O . VAL A 1 49 ? -1.214 3.805 -15.562 1.00 62.22 49 VAL A O 16
ATOM 26189 N N . LEU A 1 50 ? 0.727 4.394 -16.536 1.00 32.33 50 LEU A N 16
ATOM 26190 C CA . LEU A 1 50 ? 0.908 5.581 -15.708 1.00 34.44 50 LEU A CA 16
ATOM 26191 C C . LEU A 1 50 ? -0.270 6.537 -15.861 1.00 3.41 50 LEU A C 16
ATOM 26192 O O . LEU A 1 50 ? -0.661 7.217 -14.911 1.00 62.51 50 LEU A O 16
ATOM 26208 N N . LYS A 1 51 ? -0.833 6.585 -17.064 1.00 33.54 51 LYS A N 16
ATOM 26209 C CA . LYS A 1 51 ? -1.969 7.455 -17.343 1.00 51.14 51 LYS A CA 16
ATOM 26210 C C . LYS A 1 51 ? -3.069 7.264 -16.304 1.00 51.10 51 LYS A C 16
ATOM 26211 O O . LYS A 1 51 ? -3.762 8.213 -15.937 1.00 25.31 51 LYS A O 16
ATOM 26230 N N . ALA A 1 52 ? -3.224 6.031 -15.833 1.00 63.41 52 ALA A N 16
ATOM 26231 C CA . ALA A 1 52 ? -4.237 5.717 -14.834 1.00 20.23 52 ALA A CA 16
ATOM 26232 C C . ALA A 1 52 ? -3.853 6.275 -13.468 1.00 54.22 52 ALA A C 16
ATOM 26233 O O . ALA A 1 52 ? -4.708 6.741 -12.713 1.00 33.22 52 ALA A O 16
ATOM 26240 N N . LEU A 1 53 ? -2.563 6.225 -13.155 1.00 13.33 53 LEU A N 16
ATOM 26241 C CA . LEU A 1 53 ? -2.065 6.727 -11.878 1.00 75.11 53 LEU A CA 16
ATOM 26242 C C . LEU A 1 53 ? -2.346 8.219 -11.732 1.00 0.24 53 LEU A C 16
ATOM 26243 O O . LEU A 1 53 ? -2.373 8.749 -10.622 1.00 2.42 53 LEU A O 16
ATOM 26259 N N . GLU A 1 54 ? -2.555 8.889 -12.861 1.00 54.42 54 GLU A N 16
ATOM 26260 C CA . GLU A 1 54 ? -2.835 10.321 -12.858 1.00 3.14 54 GLU A CA 16
ATOM 26261 C C . GLU A 1 54 ? -4.185 10.610 -12.207 1.00 2.02 54 GLU A C 16
ATOM 26262 O O . GLU A 1 54 ? -4.330 11.577 -11.460 1.00 14.33 54 GLU A O 16
ATOM 26275 N N . ARG A 1 55 ? -5.167 9.764 -12.497 1.00 73.13 55 ARG A N 16
ATOM 26276 C CA . ARG A 1 55 ? -6.506 9.930 -11.943 1.00 34.34 55 ARG A CA 16
ATOM 26277 C C . ARG A 1 55 ? -6.559 9.445 -10.497 1.00 21.23 55 ARG A C 16
ATOM 26278 O O . ARG A 1 55 ? -7.299 9.987 -9.675 1.00 10.33 55 ARG A O 16
ATOM 26299 N N . THR A 1 56 ? -5.768 8.420 -10.192 1.00 12.10 56 THR A N 16
ATOM 26300 C CA . THR A 1 56 ? -5.726 7.861 -8.846 1.00 63.11 56 THR A CA 16
ATOM 26301 C C . THR A 1 56 ? -4.961 8.774 -7.895 1.00 50.52 56 THR A C 16
ATOM 26302 O O . THR A 1 56 ? -5.390 9.010 -6.767 1.00 34.11 56 THR A O 16
ATOM 26313 N N . ARG A 1 57 ? -3.825 9.286 -8.360 1.00 73.15 57 ARG A N 16
ATOM 26314 C CA . ARG A 1 57 ? -3.000 10.173 -7.550 1.00 11.24 57 ARG A CA 16
ATOM 26315 C C . ARG A 1 57 ? -3.817 11.353 -7.031 1.00 1.41 57 ARG A C 16
ATOM 26316 O O . ARG A 1 57 ? -3.494 11.936 -5.996 1.00 41.34 57 ARG A O 16
ATOM 26337 N N . GLN A 1 58 ? -4.874 11.698 -7.758 1.00 52.45 58 GLN A N 16
ATOM 26338 C CA . GLN A 1 58 ? -5.736 12.810 -7.372 1.00 31.40 58 GLN A CA 16
ATOM 26339 C C . GLN A 1 58 ? -6.436 12.521 -6.048 1.00 53.42 58 GLN A C 16
ATOM 26340 O O . GLN A 1 58 ? -6.617 13.415 -5.221 1.00 11.44 58 GLN A O 16
ATOM 26354 N N . LEU A 1 59 ? -6.828 11.267 -5.853 1.00 40.31 59 LEU A N 16
ATOM 26355 C CA . LEU A 1 59 ? -7.509 10.860 -4.629 1.00 74.14 59 LEU A CA 16
ATOM 26356 C C . LEU A 1 59 ? -6.524 10.258 -3.633 1.00 35.41 59 LEU A C 16
ATOM 26357 O O . LEU A 1 59 ? -6.923 9.612 -2.662 1.00 52.44 59 LEU A O 16
ATOM 26373 N N . ASP A 1 60 ? -5.237 10.477 -3.875 1.00 42.10 60 ASP A N 16
ATOM 26374 C CA . ASP A 1 60 ? -4.194 9.959 -2.997 1.00 72.32 60 ASP A CA 16
ATOM 26375 C C . ASP A 1 60 ? -4.166 8.434 -3.026 1.00 53.51 60 ASP A C 16
ATOM 26376 O O . ASP A 1 60 ? -4.628 7.778 -2.093 1.00 30.33 60 ASP A O 16
ATOM 26386 N N . ILE A 1 61 ? -3.624 7.878 -4.104 1.00 21.31 61 ILE A N 16
ATOM 26387 C CA . ILE A 1 61 ? -3.536 6.431 -4.254 1.00 63.31 61 ILE A CA 16
ATOM 26388 C C . ILE A 1 61 ? -2.159 6.012 -4.757 1.00 15.13 61 ILE A C 16
ATOM 26389 O O . ILE A 1 61 ? -1.728 6.386 -5.848 1.00 54.21 61 ILE A O 16
ATOM 26405 N N . PRO A 1 62 ? -1.449 5.217 -3.944 1.00 61.53 62 PRO A N 16
ATOM 26406 C CA . PRO A 1 62 ? -0.110 4.727 -4.286 1.00 62.22 62 PRO A CA 16
ATOM 26407 C C . PRO A 1 62 ? -0.137 3.709 -5.421 1.00 73.01 62 PRO A C 16
ATOM 26408 O O . PRO A 1 62 ? -0.968 2.801 -5.433 1.00 73.04 62 PRO A O 16
ATOM 26419 N N . ASP A 1 63 ? 0.776 3.867 -6.372 1.00 23.34 63 ASP A N 16
ATOM 26420 C CA . ASP A 1 63 ? 0.859 2.960 -7.511 1.00 72.34 63 ASP A CA 16
ATOM 26421 C C . ASP A 1 63 ? 1.057 1.520 -7.046 1.00 42.10 63 ASP A C 16
ATOM 26422 O O . ASP A 1 63 ? 0.792 0.576 -7.790 1.00 61.10 63 ASP A O 16
ATOM 26432 N N . GLU A 1 64 ? 1.526 1.361 -5.812 1.00 40.42 64 GLU A N 16
ATOM 26433 C CA . GLU A 1 64 ? 1.762 0.036 -5.250 1.00 54.55 64 GLU A CA 16
ATOM 26434 C C . GLU A 1 64 ? 0.464 -0.766 -5.188 1.00 24.24 64 GLU A C 16
ATOM 26435 O O . GLU A 1 64 ? 0.479 -1.996 -5.251 1.00 70.13 64 GLU A O 16
ATOM 26448 N N . LYS A 1 65 ? -0.655 -0.062 -5.063 1.00 72.51 65 LYS A N 16
ATOM 26449 C CA . LYS A 1 65 ? -1.961 -0.707 -4.992 1.00 74.12 65 LYS A CA 16
ATOM 26450 C C . LYS A 1 65 ? -2.762 -0.453 -6.265 1.00 12.30 65 LYS A C 16
ATOM 26451 O O . LYS A 1 65 ? -3.634 -1.242 -6.630 1.00 23.50 65 LYS A O 16
ATOM 26470 N N . THR A 1 66 ? -2.461 0.653 -6.938 1.00 65.13 66 THR A N 16
ATOM 26471 C CA . THR A 1 66 ? -3.153 1.009 -8.171 1.00 51.21 66 THR A CA 16
ATOM 26472 C C . THR A 1 66 ? -2.660 0.167 -9.342 1.00 33.21 66 THR A C 16
ATOM 26473 O O . THR A 1 66 ? -3.429 -0.174 -10.240 1.00 43.01 66 THR A O 16
ATOM 26484 N N . MET A 1 67 ? -1.373 -0.165 -9.325 1.00 65.44 67 MET A N 16
ATOM 26485 C CA . MET A 1 67 ? -0.778 -0.970 -10.386 1.00 62.55 67 MET A CA 16
ATOM 26486 C C . MET A 1 67 ? -1.620 -2.213 -10.662 1.00 20.35 67 MET A C 16
ATOM 26487 O O . MET A 1 67 ? -2.070 -2.449 -11.783 1.00 22.20 67 MET A O 16
ATOM 26501 N N . PRO A 1 68 ? -1.836 -3.026 -9.618 1.00 51.21 68 PRO A N 16
ATOM 26502 C CA . PRO A 1 68 ? -2.624 -4.257 -9.724 1.00 54.23 68 PRO A CA 16
ATOM 26503 C C . PRO A 1 68 ? -4.108 -3.979 -9.941 1.00 21.11 68 PRO A C 16
ATOM 26504 O O . PRO A 1 68 ? -4.866 -4.867 -10.332 1.00 61.24 68 PRO A O 16
ATOM 26515 N N . VAL A 1 69 ? -4.517 -2.741 -9.685 1.00 32.02 69 VAL A N 16
ATOM 26516 C CA . VAL A 1 69 ? -5.910 -2.345 -9.853 1.00 51.44 69 VAL A CA 16
ATOM 26517 C C . VAL A 1 69 ? -6.218 -2.027 -11.313 1.00 30.42 69 VAL A C 16
ATOM 26518 O O . VAL A 1 69 ? -7.127 -2.609 -11.907 1.00 1.54 69 VAL A O 16
ATOM 26531 N N . LEU A 1 70 ? -5.456 -1.102 -11.884 1.00 31.14 70 LEU A N 16
ATOM 26532 C CA . LEU A 1 70 ? -5.646 -0.707 -13.275 1.00 11.35 70 LEU A CA 16
ATOM 26533 C C . LEU A 1 70 ? -5.431 -1.891 -14.212 1.00 11.51 70 LEU A C 16
ATOM 26534 O O . LEU A 1 70 ? -6.209 -2.108 -15.141 1.00 64.01 70 LEU A O 16
ATOM 26550 N N . MET A 1 71 ? -4.371 -2.652 -13.961 1.00 64.33 71 MET A N 16
ATOM 26551 C CA . MET A 1 71 ? -4.057 -3.817 -14.781 1.00 10.34 71 MET A CA 16
ATOM 26552 C C . MET A 1 71 ? -5.194 -4.833 -14.742 1.00 22.41 71 MET A C 16
ATOM 26553 O O . MET A 1 71 ? -5.342 -5.649 -15.651 1.00 21.31 71 MET A O 16
ATOM 26567 N N . LYS A 1 72 ? -5.995 -4.778 -13.682 1.00 3.41 72 LYS A N 16
ATOM 26568 C CA . LYS A 1 72 ? -7.119 -5.691 -13.524 1.00 24.31 72 LYS A CA 16
ATOM 26569 C C . LYS A 1 72 ? -8.239 -5.351 -14.502 1.00 31.12 72 LYS A C 16
ATOM 26570 O O . LYS A 1 72 ? -8.986 -6.229 -14.937 1.00 1.04 72 LYS A O 16
ATOM 26589 N N . LEU A 1 73 ? -8.351 -4.072 -14.843 1.00 52.13 73 LEU A N 16
ATOM 26590 C CA . LEU A 1 73 ? -9.380 -3.615 -15.771 1.00 23.10 73 LEU A CA 16
ATOM 26591 C C . LEU A 1 73 ? -9.014 -3.973 -17.208 1.00 60.14 73 LEU A C 16
ATOM 26592 O O . LEU A 1 73 ? -9.814 -4.565 -17.934 1.00 41.13 73 LEU A O 16
ATOM 26608 N N . LEU A 1 74 ? -7.802 -3.612 -17.612 1.00 63.30 74 LEU A N 16
ATOM 26609 C CA . LEU A 1 74 ? -7.329 -3.897 -18.962 1.00 61.31 74 LEU A CA 16
ATOM 26610 C C . LEU A 1 74 ? -7.374 -5.394 -19.250 1.00 64.25 74 LEU A C 16
ATOM 26611 O O . LEU A 1 74 ? -7.454 -5.812 -20.406 1.00 12.03 74 LEU A O 16
ATOM 26627 N N . GLU A 1 75 ? -7.325 -6.198 -18.192 1.00 2.44 75 GLU A N 16
ATOM 26628 C CA . GLU A 1 75 ? -7.362 -7.649 -18.333 1.00 5.22 75 GLU A CA 16
ATOM 26629 C C . GLU A 1 75 ? -8.615 -8.091 -19.081 1.00 42.44 75 GLU A C 16
ATOM 26630 O O . GLU A 1 75 ? -8.534 -8.809 -20.078 1.00 55.41 75 GLU A O 16
ATOM 26643 N N . GLU A 1 76 ? -9.774 -7.657 -18.593 1.00 3.22 76 GLU A N 16
ATOM 26644 C CA . GLU A 1 76 ? -11.045 -8.009 -19.216 1.00 25.13 76 GLU A CA 16
ATOM 26645 C C . GLU A 1 76 ? -11.283 -7.178 -20.473 1.00 41.34 76 GLU A C 16
ATOM 26646 O O . GLU A 1 76 ? -11.945 -7.626 -21.409 1.00 5.30 76 GLU A O 16
ATOM 26659 N N . ALA A 1 77 ? -10.740 -5.965 -20.486 1.00 34.23 77 ALA A N 16
ATOM 26660 C CA . ALA A 1 77 ? -10.893 -5.072 -21.628 1.00 63.40 77 ALA A CA 16
ATOM 26661 C C . ALA A 1 77 ? -9.857 -5.377 -22.705 1.00 11.22 77 ALA A C 16
ATOM 26662 O O . ALA A 1 77 ? -9.778 -4.682 -23.718 1.00 73.42 77 ALA A O 16
ATOM 26669 N N . GLY A 1 78 ? -9.063 -6.419 -22.479 1.00 53.13 78 GLY A N 16
ATOM 26670 C CA . GLY A 1 78 ? -8.042 -6.796 -23.439 1.00 71.15 78 GLY A CA 16
ATOM 26671 C C . GLY A 1 78 ? -7.069 -5.669 -23.723 1.00 63.54 78 GLY A C 16
ATOM 26672 O O . GLY A 1 78 ? -6.395 -5.667 -24.752 1.00 2.30 78 GLY A O 16
ATOM 26676 N N . GLY A 1 79 ? -6.996 -4.708 -22.807 1.00 43.40 79 GLY A N 16
ATOM 26677 C CA . GLY A 1 79 ? -6.096 -3.583 -22.984 1.00 41.34 79 GLY A CA 16
ATOM 26678 C C . GLY A 1 79 ? -6.763 -2.412 -23.679 1.00 12.24 79 GLY A C 16
ATOM 26679 O O . GLY A 1 79 ? -6.159 -1.763 -24.531 1.00 41.50 79 GLY A O 16
ATOM 26683 N N . ASN A 1 80 ? -8.012 -2.142 -23.314 1.00 22.10 80 ASN A N 16
ATOM 26684 C CA . ASN A 1 80 ? -8.761 -1.042 -23.910 1.00 2.30 80 ASN A CA 16
ATOM 26685 C C . ASN A 1 80 ? -9.088 0.023 -22.867 1.00 2.13 80 ASN A C 16
ATOM 26686 O O . ASN A 1 80 ? -9.987 -0.154 -22.045 1.00 23.20 80 ASN A O 16
ATOM 26697 N N . TRP A 1 81 ? -8.351 1.127 -22.907 1.00 44.34 81 TRP A N 16
ATOM 26698 C CA . TRP A 1 81 ? -8.562 2.221 -21.966 1.00 72.22 81 TRP A CA 16
ATOM 26699 C C . TRP A 1 81 ? -9.719 3.109 -22.414 1.00 21.55 81 TRP A C 16
ATOM 26700 O O . TRP A 1 81 ? -10.302 3.836 -21.610 1.00 63.30 81 TRP A O 16
ATOM 26721 N N . SER A 1 82 ? -10.045 3.045 -23.700 1.00 62.42 82 SER A N 16
ATOM 26722 C CA . SER A 1 82 ? -11.130 3.845 -24.255 1.00 0.51 82 SER A CA 16
ATOM 26723 C C . SER A 1 82 ? -12.407 3.672 -23.438 1.00 25.41 82 SER A C 16
ATOM 26724 O O . SER A 1 82 ? -13.036 4.649 -23.033 1.00 25.33 82 SER A O 16
ATOM 26732 N N . TYR A 1 83 ? -12.783 2.420 -23.200 1.00 63.31 83 TYR A N 16
ATOM 26733 C CA . TYR A 1 83 ? -13.985 2.115 -22.434 1.00 22.14 83 TYR A CA 16
ATOM 26734 C C . TYR A 1 83 ? -13.726 2.252 -20.937 1.00 31.31 83 TYR A C 16
ATOM 26735 O O . TYR A 1 83 ? -14.546 2.802 -20.201 1.00 64.43 83 TYR A O 16
ATOM 26753 N N . ILE A 1 84 ? -12.580 1.747 -20.493 1.00 10.45 84 ILE A N 16
ATOM 26754 C CA . ILE A 1 84 ? -12.211 1.814 -19.084 1.00 25.04 84 ILE A CA 16
ATOM 26755 C C . ILE A 1 84 ? -12.171 3.257 -18.593 1.00 44.32 84 ILE A C 16
ATOM 26756 O O . ILE A 1 84 ? -12.329 3.524 -17.402 1.00 50.34 84 ILE A O 16
ATOM 26772 N N . LYS A 1 85 ? -11.962 4.185 -19.520 1.00 4.24 85 LYS A N 16
ATOM 26773 C CA . LYS A 1 85 ? -11.905 5.603 -19.184 1.00 4.21 85 LYS A CA 16
ATOM 26774 C C . LYS A 1 85 ? -13.236 6.286 -19.480 1.00 62.12 85 LYS A C 16
ATOM 26775 O O . LYS A 1 85 ? -13.393 7.487 -19.256 1.00 50.31 85 LYS A O 16
ATOM 26794 N N . LEU A 1 86 ? -14.193 5.514 -19.984 1.00 41.15 86 LEU A N 16
ATOM 26795 C CA . LEU A 1 86 ? -15.512 6.044 -20.309 1.00 1.31 86 LEU A CA 16
ATOM 26796 C C . LEU A 1 86 ? -16.132 6.741 -19.102 1.00 72.31 86 LEU A C 16
ATOM 26797 O O . LEU A 1 86 ? -16.970 7.631 -19.249 1.00 31.22 86 LEU A O 16
ATOM 26813 N N . ASP A 1 87 ? -15.713 6.330 -17.910 1.00 42.34 87 ASP A N 16
ATOM 26814 C CA . ASP A 1 87 ? -16.225 6.916 -16.677 1.00 34.04 87 ASP A CA 16
ATOM 26815 C C . ASP A 1 87 ? -15.090 7.501 -15.841 1.00 63.53 87 ASP A C 16
ATOM 26816 O O . ASP A 1 87 ? -15.204 7.626 -14.623 1.00 55.10 87 ASP A O 16
ATOM 26826 N N . ASN A 1 88 ? -13.994 7.854 -16.505 1.00 54.43 88 ASN A N 16
ATOM 26827 C CA . ASN A 1 88 ? -12.838 8.423 -15.823 1.00 45.10 88 ASN A CA 16
ATOM 26828 C C . ASN A 1 88 ? -12.191 7.395 -14.900 1.00 33.15 88 ASN A C 16
ATOM 26829 O O . ASN A 1 88 ? -11.779 7.719 -13.785 1.00 0.51 88 ASN A O 16
ATOM 26840 N N . TYR A 1 89 ? -12.106 6.156 -15.369 1.00 2.11 89 TYR A N 16
ATOM 26841 C CA . TYR A 1 89 ? -11.511 5.080 -14.585 1.00 40.11 89 TYR A CA 16
ATOM 26842 C C . TYR A 1 89 ? -12.289 4.854 -13.293 1.00 75.52 89 TYR A C 16
ATOM 26843 O O . TYR A 1 89 ? -11.705 4.621 -12.233 1.00 54.44 89 TYR A O 16
ATOM 26861 N N . THR A 1 90 ? -13.615 4.923 -13.387 1.00 21.25 90 THR A N 16
ATOM 26862 C CA . THR A 1 90 ? -14.475 4.726 -12.227 1.00 2.42 90 THR A CA 16
ATOM 26863 C C . THR A 1 90 ? -14.129 3.434 -11.498 1.00 45.02 90 THR A C 16
ATOM 26864 O O . THR A 1 90 ? -14.292 3.331 -10.283 1.00 54.12 90 THR A O 16
ATOM 26875 N N . ALA A 1 91 ? -13.649 2.447 -12.249 1.00 64.41 91 ALA A N 16
ATOM 26876 C CA . ALA A 1 91 ? -13.277 1.160 -11.673 1.00 44.44 91 ALA A CA 16
ATOM 26877 C C . ALA A 1 91 ? -12.256 1.335 -10.554 1.00 71.31 91 ALA A C 16
ATOM 26878 O O . ALA A 1 91 ? -12.290 0.618 -9.553 1.00 20.41 91 ALA A O 16
ATOM 26885 N N . LEU A 1 92 ? -11.351 2.290 -10.729 1.00 31.53 92 LEU A N 16
ATOM 26886 C CA . LEU A 1 92 ? -10.319 2.558 -9.733 1.00 31.43 92 LEU A CA 16
ATOM 26887 C C . LEU A 1 92 ? -10.934 3.083 -8.439 1.00 32.52 92 LEU A C 16
ATOM 26888 O O . LEU A 1 92 ? -10.442 2.802 -7.346 1.00 74.54 92 LEU A O 16
ATOM 26904 N N . VAL A 1 93 ? -12.014 3.846 -8.571 1.00 52.24 93 VAL A N 16
ATOM 26905 C CA . VAL A 1 93 ? -12.700 4.407 -7.413 1.00 31.12 93 VAL A CA 16
ATOM 26906 C C . VAL A 1 93 ? -13.289 3.308 -6.536 1.00 60.33 93 VAL A C 16
ATOM 26907 O O . VAL A 1 93 ? -13.083 3.291 -5.322 1.00 51.33 93 VAL A O 16
ATOM 26920 N N . ASP A 1 94 ? -14.021 2.391 -7.159 1.00 34.22 94 ASP A N 16
ATOM 26921 C CA . ASP A 1 94 ? -14.639 1.287 -6.435 1.00 64.22 94 ASP A CA 16
ATOM 26922 C C . ASP A 1 94 ? -13.599 0.239 -6.050 1.00 54.13 94 ASP A C 16
ATOM 26923 O O . ASP A 1 94 ? -13.739 -0.446 -5.038 1.00 14.42 94 ASP A O 16
ATOM 26933 N N . ALA A 1 95 ? -12.556 0.120 -6.866 1.00 51.13 95 ALA A N 16
ATOM 26934 C CA . ALA A 1 95 ? -11.492 -0.842 -6.610 1.00 11.14 95 ALA A CA 16
ATOM 26935 C C . ALA A 1 95 ? -10.649 -0.423 -5.410 1.00 43.34 95 ALA A C 16
ATOM 26936 O O . ALA A 1 95 ? -10.514 -1.171 -4.443 1.00 31.42 95 ALA A O 16
ATOM 26943 N N . ILE A 1 96 ? -10.083 0.777 -5.482 1.00 43.52 96 ILE A N 16
ATOM 26944 C CA . ILE A 1 96 ? -9.253 1.296 -4.402 1.00 61.31 96 ILE A CA 16
ATOM 26945 C C . ILE A 1 96 ? -10.049 1.417 -3.107 1.00 43.43 96 ILE A C 16
ATOM 26946 O O . ILE A 1 96 ? -9.517 1.207 -2.017 1.00 64.10 96 ILE A O 16
ATOM 26962 N N . TYR A 1 97 ? -11.327 1.756 -3.234 1.00 61.32 97 TYR A N 16
ATOM 26963 C CA . TYR A 1 97 ? -12.197 1.905 -2.074 1.00 71.11 97 TYR A CA 16
ATOM 26964 C C . TYR A 1 97 ? -12.294 0.598 -1.293 1.00 24.03 97 TYR A C 16
ATOM 26965 O O . TYR A 1 97 ? -12.395 0.601 -0.066 1.00 63.24 97 TYR A O 16
ATOM 26983 N N . SER A 1 98 ? -12.261 -0.519 -2.014 1.00 41.40 98 SER A N 16
ATOM 26984 C CA . SER A 1 98 ? -12.347 -1.833 -1.391 1.00 61.43 98 SER A CA 16
ATOM 26985 C C . SER A 1 98 ? -11.022 -2.213 -0.736 1.00 21.32 98 SER A C 16
ATOM 26986 O O . SER A 1 98 ? -10.973 -2.535 0.450 1.00 33.44 98 SER A O 16
ATOM 26994 N N . VAL A 1 99 ? -9.949 -2.172 -1.519 1.00 45.13 99 VAL A N 16
ATOM 26995 C CA . VAL A 1 99 ? -8.622 -2.510 -1.018 1.00 71.42 99 VAL A CA 16
ATOM 26996 C C . VAL A 1 99 ? -8.219 -1.592 0.130 1.00 40.31 99 VAL A C 16
ATOM 26997 O O . VAL A 1 99 ? -7.885 -2.055 1.219 1.00 13.24 99 VAL A O 16
ATOM 27010 N N . GLU A 1 100 ? -8.253 -0.287 -0.124 1.00 3.11 100 GLU A N 16
ATOM 27011 C CA . GLU A 1 100 ? -7.889 0.697 0.888 1.00 11.43 100 GLU A CA 16
ATOM 27012 C C . GLU A 1 100 ? -8.641 0.440 2.191 1.00 74.03 100 GLU A C 16
ATOM 27013 O O . GLU A 1 100 ? -8.136 0.722 3.278 1.00 41.02 100 GLU A O 16
ATOM 27026 N N . ASP A 1 101 ? -9.852 -0.094 2.073 1.00 25.11 101 ASP A N 16
ATOM 27027 C CA . ASP A 1 101 ? -10.674 -0.391 3.240 1.00 15.40 101 ASP A CA 16
ATOM 27028 C C . ASP A 1 101 ? -10.373 -1.785 3.778 1.00 63.14 101 ASP A C 16
ATOM 27029 O O . ASP A 1 101 ? -9.876 -2.647 3.053 1.00 50.11 101 ASP A O 16
ATOM 27039 N N . GLU A 1 102 ? -10.675 -2.000 5.054 1.00 32.31 102 GLU A N 16
ATOM 27040 C CA . GLU A 1 102 ? -10.435 -3.290 5.689 1.00 34.41 102 GLU A CA 16
ATOM 27041 C C . GLU A 1 102 ? -8.996 -3.747 5.465 1.00 32.34 102 GLU A C 16
ATOM 27042 O O . GLU A 1 102 ? -8.714 -4.518 4.548 1.00 13.25 102 GLU A O 16
ATOM 27055 N N . ASN A 1 103 ? -8.090 -3.265 6.310 1.00 33.55 103 ASN A N 16
ATOM 27056 C CA . ASN A 1 103 ? -6.680 -3.623 6.204 1.00 54.10 103 ASN A CA 16
ATOM 27057 C C . ASN A 1 103 ? -6.267 -4.550 7.342 1.00 33.54 103 ASN A C 16
ATOM 27058 O O . ASN A 1 103 ? -5.315 -5.321 7.217 1.00 50.25 103 ASN A O 16
ATOM 27069 N N . LYS A 1 104 ? -6.989 -4.470 8.455 1.00 33.34 104 LYS A N 16
ATOM 27070 C CA . LYS A 1 104 ? -6.700 -5.303 9.617 1.00 73.21 104 LYS A CA 16
ATOM 27071 C C . LYS A 1 104 ? -6.732 -6.782 9.248 1.00 2.00 104 LYS A C 16
ATOM 27072 O O . LYS A 1 104 ? -5.957 -7.579 9.776 1.00 3.01 104 LYS A O 16
ATOM 27091 N N . GLN A 1 105 ? -7.631 -7.141 8.337 1.00 63.03 105 GLN A N 16
ATOM 27092 C CA . GLN A 1 105 ? -7.761 -8.525 7.897 1.00 62.03 105 GLN A CA 16
ATOM 27093 C C . GLN A 1 105 ? -7.394 -8.665 6.424 1.00 24.05 105 GLN A C 16
ATOM 27094 O O . GLN A 1 105 ? -7.864 -9.573 5.740 1.00 44.54 105 GLN A O 16
ATOM 27108 N N . SER A 1 106 ? -6.548 -7.760 5.942 1.00 44.43 106 SER A N 16
ATOM 27109 C CA . SER A 1 106 ? -6.120 -7.780 4.548 1.00 3.30 106 SER A CA 16
ATOM 27110 C C . SER A 1 106 ? -4.964 -8.756 4.349 1.00 52.50 106 SER A C 16
ATOM 27111 O O . SER A 1 106 ? -5.000 -9.602 3.456 1.00 23.10 106 SER A O 16
ATOM 27119 N N . GLU A 1 107 ? -3.940 -8.630 5.187 1.00 51.44 107 GLU A N 16
ATOM 27120 C CA . GLU A 1 107 ? -2.773 -9.501 5.102 1.00 14.23 107 GLU A CA 16
ATOM 27121 C C . GLU A 1 107 ? -2.611 -10.318 6.380 1.00 23.41 107 GLU A C 16
ATOM 27122 O O . GLU A 1 107 ? -1.596 -10.219 7.070 1.00 44.34 107 GLU A O 16
ATOM 27135 N N . GLY A 1 108 ? -3.620 -11.127 6.691 1.00 23.13 108 GLY A N 16
ATOM 27136 C CA . GLY A 1 108 ? -3.570 -11.950 7.885 1.00 35.04 108 GLY A CA 16
ATOM 27137 C C . GLY A 1 108 ? -4.949 -12.246 8.442 1.00 31.45 108 GLY A C 16
ATOM 27138 O O . GLY A 1 108 ? -5.735 -11.332 8.690 1.00 63.12 108 GLY A O 16
ATOM 27142 N N . SER A 1 109 ? -5.243 -13.527 8.638 1.00 63.22 109 SER A N 16
ATOM 27143 C CA . SER A 1 109 ? -6.538 -13.943 9.165 1.00 41.44 109 SER A CA 16
ATOM 27144 C C . SER A 1 109 ? -6.367 -14.964 10.285 1.00 41.40 109 SER A C 16
ATOM 27145 O O . SER A 1 109 ? -7.344 -15.514 10.791 1.00 44.22 109 SER A O 16
ATOM 27153 N N . MET A 1 1 ? 6.165 -31.873 -64.402 1.00 63.30 1 MET A N 17
ATOM 27154 C CA . MET A 1 1 ? 7.201 -32.611 -63.688 1.00 31.12 1 MET A CA 17
ATOM 27155 C C . MET A 1 1 ? 6.917 -32.634 -62.189 1.00 14.45 1 MET A C 17
ATOM 27156 O O . MET A 1 1 ? 7.691 -32.107 -61.393 1.00 53.23 1 MET A O 17
ATOM 27170 N N . GLY A 1 2 ? 5.798 -33.249 -61.813 1.00 64.45 2 GLY A N 17
ATOM 27171 C CA . GLY A 1 2 ? 5.433 -33.328 -60.411 1.00 73.12 2 GLY A CA 17
ATOM 27172 C C . GLY A 1 2 ? 5.001 -31.988 -59.848 1.00 44.54 2 GLY A C 17
ATOM 27173 O O . GLY A 1 2 ? 5.418 -31.603 -58.755 1.00 13.13 2 GLY A O 17
ATOM 27177 N N . SER A 1 3 ? 4.166 -31.275 -60.596 1.00 52.44 3 SER A N 17
ATOM 27178 C CA . SER A 1 3 ? 3.682 -29.968 -60.167 1.00 12.10 3 SER A CA 17
ATOM 27179 C C . SER A 1 3 ? 2.161 -29.894 -60.259 1.00 4.03 3 SER A C 17
ATOM 27180 O O . SER A 1 3 ? 1.594 -29.856 -61.352 1.00 63.21 3 SER A O 17
ATOM 27188 N N . SER A 1 4 ? 1.505 -29.876 -59.103 1.00 14.32 4 SER A N 17
ATOM 27189 C CA . SER A 1 4 ? 0.049 -29.812 -59.052 1.00 53.15 4 SER A CA 17
ATOM 27190 C C . SER A 1 4 ? -0.430 -29.469 -57.644 1.00 71.41 4 SER A C 17
ATOM 27191 O O . SER A 1 4 ? 0.262 -29.729 -56.660 1.00 42.02 4 SER A O 17
ATOM 27199 N N . HIS A 1 5 ? -1.619 -28.881 -57.557 1.00 2.34 5 HIS A N 17
ATOM 27200 C CA . HIS A 1 5 ? -2.192 -28.503 -56.270 1.00 53.42 5 HIS A CA 17
ATOM 27201 C C . HIS A 1 5 ? -2.490 -29.737 -55.424 1.00 61.00 5 HIS A C 17
ATOM 27202 O O . HIS A 1 5 ? -3.350 -30.547 -55.770 1.00 12.41 5 HIS A O 17
ATOM 27217 N N . HIS A 1 6 ? -1.773 -29.874 -54.312 1.00 33.11 6 HIS A N 17
ATOM 27218 C CA . HIS A 1 6 ? -1.961 -31.009 -53.417 1.00 30.00 6 HIS A CA 17
ATOM 27219 C C . HIS A 1 6 ? -2.183 -30.539 -51.982 1.00 24.54 6 HIS A C 17
ATOM 27220 O O . HIS A 1 6 ? -1.340 -30.755 -51.110 1.00 21.15 6 HIS A O 17
ATOM 27235 N N . HIS A 1 7 ? -3.320 -29.894 -51.746 1.00 43.33 7 HIS A N 17
ATOM 27236 C CA . HIS A 1 7 ? -3.652 -29.393 -50.416 1.00 62.41 7 HIS A CA 17
ATOM 27237 C C . HIS A 1 7 ? -4.943 -30.025 -49.904 1.00 64.12 7 HIS A C 17
ATOM 27238 O O . HIS A 1 7 ? -6.035 -29.694 -50.366 1.00 71.24 7 HIS A O 17
ATOM 27253 N N . HIS A 1 8 ? -4.809 -30.938 -48.946 1.00 63.43 8 HIS A N 17
ATOM 27254 C CA . HIS A 1 8 ? -5.965 -31.617 -48.371 1.00 32.50 8 HIS A CA 17
ATOM 27255 C C . HIS A 1 8 ? -6.927 -30.613 -47.743 1.00 1.24 8 HIS A C 17
ATOM 27256 O O . HIS A 1 8 ? -8.055 -30.445 -48.208 1.00 4.44 8 HIS A O 17
ATOM 27271 N N . HIS A 1 9 ? -6.475 -29.950 -46.684 1.00 40.50 9 HIS A N 17
ATOM 27272 C CA . HIS A 1 9 ? -7.297 -28.963 -45.992 1.00 52.11 9 HIS A CA 17
ATOM 27273 C C . HIS A 1 9 ? -6.451 -28.121 -45.042 1.00 32.32 9 HIS A C 17
ATOM 27274 O O . HIS A 1 9 ? -5.391 -28.554 -44.589 1.00 42.02 9 HIS A O 17
ATOM 27289 N N . HIS A 1 10 ? -6.926 -26.916 -44.746 1.00 73.23 10 HIS A N 17
ATOM 27290 C CA . HIS A 1 10 ? -6.212 -26.012 -43.849 1.00 14.43 10 HIS A CA 17
ATOM 27291 C C . HIS A 1 10 ? -6.276 -26.514 -42.410 1.00 72.42 10 HIS A C 17
ATOM 27292 O O . HIS A 1 10 ? -7.196 -27.239 -42.035 1.00 12.42 10 HIS A O 17
ATOM 27307 N N . SER A 1 11 ? -5.290 -26.122 -41.609 1.00 54.55 11 SER A N 17
ATOM 27308 C CA . SER A 1 11 ? -5.232 -26.535 -40.211 1.00 33.01 11 SER A CA 17
ATOM 27309 C C . SER A 1 11 ? -5.144 -25.322 -39.289 1.00 60.33 11 SER A C 17
ATOM 27310 O O . SER A 1 11 ? -4.580 -24.290 -39.655 1.00 52.51 11 SER A O 17
ATOM 27318 N N . SER A 1 12 ? -5.704 -25.455 -38.092 1.00 2.40 12 SER A N 17
ATOM 27319 C CA . SER A 1 12 ? -5.693 -24.370 -37.117 1.00 51.03 12 SER A CA 17
ATOM 27320 C C . SER A 1 12 ? -4.681 -24.646 -36.009 1.00 34.31 12 SER A C 17
ATOM 27321 O O . SER A 1 12 ? -3.975 -23.743 -35.560 1.00 12.41 12 SER A O 17
ATOM 27329 N N . GLY A 1 13 ? -4.616 -25.900 -35.573 1.00 33.20 13 GLY A N 17
ATOM 27330 C CA . GLY A 1 13 ? -3.688 -26.273 -34.522 1.00 53.22 13 GLY A CA 17
ATOM 27331 C C . GLY A 1 13 ? -4.282 -26.101 -33.137 1.00 72.51 13 GLY A C 17
ATOM 27332 O O . GLY A 1 13 ? -5.188 -25.291 -32.938 1.00 14.15 13 GLY A O 17
ATOM 27336 N N . LEU A 1 14 ? -3.771 -26.864 -32.177 1.00 34.32 14 LEU A N 17
ATOM 27337 C CA . LEU A 1 14 ? -4.256 -26.794 -30.804 1.00 55.32 14 LEU A CA 17
ATOM 27338 C C . LEU A 1 14 ? -3.206 -27.313 -29.827 1.00 55.23 14 LEU A C 17
ATOM 27339 O O . LEU A 1 14 ? -2.760 -28.455 -29.928 1.00 24.44 14 LEU A O 17
ATOM 27355 N N . VAL A 1 15 ? -2.817 -26.466 -28.880 1.00 51.02 15 VAL A N 17
ATOM 27356 C CA . VAL A 1 15 ? -1.822 -26.839 -27.882 1.00 25.22 15 VAL A CA 17
ATOM 27357 C C . VAL A 1 15 ? -2.397 -26.755 -26.473 1.00 71.21 15 VAL A C 17
ATOM 27358 O O . VAL A 1 15 ? -3.357 -26.031 -26.210 1.00 14.01 15 VAL A O 17
ATOM 27371 N N . PRO A 1 16 ? -1.797 -27.512 -25.542 1.00 10.23 16 PRO A N 17
ATOM 27372 C CA . PRO A 1 16 ? -2.233 -27.540 -24.143 1.00 21.41 16 PRO A CA 17
ATOM 27373 C C . PRO A 1 16 ? -1.930 -26.234 -23.416 1.00 31.13 16 PRO A C 17
ATOM 27374 O O . PRO A 1 16 ? -0.776 -25.934 -23.114 1.00 61.34 16 PRO A O 17
ATOM 27385 N N . ARG A 1 17 ? -2.976 -25.461 -23.138 1.00 31.35 17 ARG A N 17
ATOM 27386 C CA . ARG A 1 17 ? -2.821 -24.188 -22.447 1.00 72.32 17 ARG A CA 17
ATOM 27387 C C . ARG A 1 17 ? -2.277 -24.396 -21.037 1.00 22.02 17 ARG A C 17
ATOM 27388 O O . ARG A 1 17 ? -2.999 -24.828 -20.140 1.00 44.40 17 ARG A O 17
ATOM 27409 N N . GLY A 1 18 ? -0.997 -24.086 -20.850 1.00 41.20 18 GLY A N 17
ATOM 27410 C CA . GLY A 1 18 ? -0.378 -24.247 -19.547 1.00 3.22 18 GLY A CA 17
ATOM 27411 C C . GLY A 1 18 ? 0.557 -25.439 -19.493 1.00 3.22 18 GLY A C 17
ATOM 27412 O O . GLY A 1 18 ? 0.835 -26.065 -20.516 1.00 51.25 18 GLY A O 17
ATOM 27416 N N . SER A 1 19 ? 1.045 -25.754 -18.297 1.00 35.12 19 SER A N 17
ATOM 27417 C CA . SER A 1 19 ? 1.958 -26.875 -18.115 1.00 62.14 19 SER A CA 17
ATOM 27418 C C . SER A 1 19 ? 2.171 -27.167 -16.632 1.00 72.10 19 SER A C 17
ATOM 27419 O O . SER A 1 19 ? 2.514 -26.274 -15.855 1.00 13.34 19 SER A O 17
ATOM 27427 N N . HIS A 1 20 ? 1.966 -28.422 -16.247 1.00 32.22 20 HIS A N 17
ATOM 27428 C CA . HIS A 1 20 ? 2.136 -28.832 -14.858 1.00 4.23 20 HIS A CA 17
ATOM 27429 C C . HIS A 1 20 ? 3.469 -29.550 -14.662 1.00 35.22 20 HIS A C 17
ATOM 27430 O O . HIS A 1 20 ? 3.987 -30.178 -15.585 1.00 1.10 20 HIS A O 17
ATOM 27445 N N . MET A 1 21 ? 4.018 -29.450 -13.456 1.00 31.01 21 MET A N 17
ATOM 27446 C CA . MET A 1 21 ? 5.290 -30.090 -13.140 1.00 34.15 21 MET A CA 17
ATOM 27447 C C . MET A 1 21 ? 5.454 -30.258 -11.634 1.00 3.24 21 MET A C 17
ATOM 27448 O O . MET A 1 21 ? 5.017 -29.412 -10.854 1.00 42.42 21 MET A O 17
ATOM 27462 N N . ILE A 1 22 ? 6.086 -31.356 -11.231 1.00 2.31 22 ILE A N 17
ATOM 27463 C CA . ILE A 1 22 ? 6.309 -31.634 -9.818 1.00 13.12 22 ILE A CA 17
ATOM 27464 C C . ILE A 1 22 ? 7.796 -31.621 -9.482 1.00 14.14 22 ILE A C 17
ATOM 27465 O O . ILE A 1 22 ? 8.616 -32.155 -10.228 1.00 33.02 22 ILE A O 17
ATOM 27481 N N . SER A 1 23 ? 8.137 -31.009 -8.353 1.00 14.30 23 SER A N 17
ATOM 27482 C CA . SER A 1 23 ? 9.526 -30.924 -7.918 1.00 52.04 23 SER A CA 17
ATOM 27483 C C . SER A 1 23 ? 9.963 -32.218 -7.238 1.00 54.32 23 SER A C 17
ATOM 27484 O O . SER A 1 23 ? 10.378 -32.214 -6.079 1.00 0.31 23 SER A O 17
ATOM 27492 N N . LEU A 1 24 ? 9.865 -33.324 -7.968 1.00 63.35 24 LEU A N 17
ATOM 27493 C CA . LEU A 1 24 ? 10.250 -34.627 -7.437 1.00 62.11 24 LEU A CA 17
ATOM 27494 C C . LEU A 1 24 ? 11.687 -34.605 -6.926 1.00 75.45 24 LEU A C 17
ATOM 27495 O O . LEU A 1 24 ? 12.017 -35.263 -5.940 1.00 1.43 24 LEU A O 17
ATOM 27511 N N . SER A 1 25 ? 12.539 -33.840 -7.603 1.00 14.34 25 SER A N 17
ATOM 27512 C CA . SER A 1 25 ? 13.941 -33.733 -7.220 1.00 42.45 25 SER A CA 17
ATOM 27513 C C . SER A 1 25 ? 14.401 -32.279 -7.244 1.00 53.44 25 SER A C 17
ATOM 27514 O O . SER A 1 25 ? 13.942 -31.485 -8.063 1.00 34.42 25 SER A O 17
ATOM 27522 N N . GLY A 1 26 ? 15.312 -31.937 -6.337 1.00 24.44 26 GLY A N 17
ATOM 27523 C CA . GLY A 1 26 ? 15.820 -30.578 -6.271 1.00 4.54 26 GLY A CA 17
ATOM 27524 C C . GLY A 1 26 ? 17.270 -30.523 -5.833 1.00 33.12 26 GLY A C 17
ATOM 27525 O O . GLY A 1 26 ? 18.156 -31.013 -6.535 1.00 63.54 26 GLY A O 17
ATOM 27529 N N . LEU A 1 27 ? 17.513 -29.924 -4.673 1.00 74.41 27 LEU A N 17
ATOM 27530 C CA . LEU A 1 27 ? 18.867 -29.804 -4.143 1.00 1.22 27 LEU A CA 17
ATOM 27531 C C . LEU A 1 27 ? 19.854 -29.436 -5.248 1.00 43.53 27 LEU A C 17
ATOM 27532 O O . LEU A 1 27 ? 20.997 -29.894 -5.252 1.00 4.31 27 LEU A O 17
ATOM 27548 N N . THR A 1 28 ? 19.404 -28.605 -6.182 1.00 20.45 28 THR A N 17
ATOM 27549 C CA . THR A 1 28 ? 20.248 -28.175 -7.291 1.00 12.44 28 THR A CA 17
ATOM 27550 C C . THR A 1 28 ? 20.309 -26.655 -7.377 1.00 31.14 28 THR A C 17
ATOM 27551 O O . THR A 1 28 ? 21.347 -26.084 -7.714 1.00 11.44 28 THR A O 17
ATOM 27562 N N . SER A 1 29 ? 19.191 -26.003 -7.070 1.00 32.25 29 SER A N 17
ATOM 27563 C CA . SER A 1 29 ? 19.118 -24.548 -7.117 1.00 71.23 29 SER A CA 17
ATOM 27564 C C . SER A 1 29 ? 17.782 -24.054 -6.570 1.00 52.03 29 SER A C 17
ATOM 27565 O O . SER A 1 29 ? 16.896 -24.848 -6.255 1.00 52.41 29 SER A O 17
ATOM 27573 N N . SER A 1 30 ? 17.645 -22.736 -6.461 1.00 42.24 30 SER A N 17
ATOM 27574 C CA . SER A 1 30 ? 16.419 -22.135 -5.949 1.00 21.51 30 SER A CA 17
ATOM 27575 C C . SER A 1 30 ? 15.735 -21.298 -7.025 1.00 32.23 30 SER A C 17
ATOM 27576 O O . SER A 1 30 ? 16.218 -21.201 -8.154 1.00 53.43 30 SER A O 17
ATOM 27584 N N . VAL A 1 31 ? 14.606 -20.694 -6.667 1.00 12.31 31 VAL A N 17
ATOM 27585 C CA . VAL A 1 31 ? 13.854 -19.864 -7.600 1.00 12.43 31 VAL A CA 17
ATOM 27586 C C . VAL A 1 31 ? 13.896 -20.444 -9.010 1.00 62.31 31 VAL A C 17
ATOM 27587 O O . VAL A 1 31 ? 14.092 -19.719 -9.984 1.00 63.05 31 VAL A O 17
ATOM 27600 N N . GLU A 1 32 ? 13.712 -21.757 -9.109 1.00 13.51 32 GLU A N 17
ATOM 27601 C CA . GLU A 1 32 ? 13.730 -22.434 -10.401 1.00 3.42 32 GLU A CA 17
ATOM 27602 C C . GLU A 1 32 ? 12.744 -21.786 -11.369 1.00 5.12 32 GLU A C 17
ATOM 27603 O O . GLU A 1 32 ? 12.998 -21.710 -12.571 1.00 20.21 32 GLU A O 17
ATOM 27616 N N . SER A 1 33 ? 11.618 -21.323 -10.835 1.00 30.15 33 SER A N 17
ATOM 27617 C CA . SER A 1 33 ? 10.592 -20.686 -11.652 1.00 52.33 33 SER A CA 17
ATOM 27618 C C . SER A 1 33 ? 10.379 -19.236 -11.225 1.00 4.34 33 SER A C 17
ATOM 27619 O O . SER A 1 33 ? 9.988 -18.392 -12.029 1.00 33.14 33 SER A O 17
ATOM 27627 N N . ASP A 1 34 ? 10.641 -18.958 -9.952 1.00 14.24 34 ASP A N 17
ATOM 27628 C CA . ASP A 1 34 ? 10.480 -17.611 -9.417 1.00 73.32 34 ASP A CA 17
ATOM 27629 C C . ASP A 1 34 ? 11.343 -16.614 -10.184 1.00 62.13 34 ASP A C 17
ATOM 27630 O O . ASP A 1 34 ? 11.033 -15.424 -10.242 1.00 60.43 34 ASP A O 17
ATOM 27640 N N . LEU A 1 35 ? 12.428 -17.108 -10.771 1.00 14.14 35 LEU A N 17
ATOM 27641 C CA . LEU A 1 35 ? 13.338 -16.260 -11.534 1.00 33.04 35 LEU A CA 17
ATOM 27642 C C . LEU A 1 35 ? 12.584 -15.480 -12.607 1.00 24.12 35 LEU A C 17
ATOM 27643 O O . LEU A 1 35 ? 12.964 -14.364 -12.959 1.00 61.21 35 LEU A O 17
ATOM 27659 N N . ASP A 1 36 ? 11.513 -16.074 -13.120 1.00 10.55 36 ASP A N 17
ATOM 27660 C CA . ASP A 1 36 ? 10.703 -15.435 -14.151 1.00 64.14 36 ASP A CA 17
ATOM 27661 C C . ASP A 1 36 ? 10.217 -14.065 -13.687 1.00 70.45 36 ASP A C 17
ATOM 27662 O O . ASP A 1 36 ? 9.948 -13.183 -14.502 1.00 74.41 36 ASP A O 17
ATOM 27672 N N . MET A 1 37 ? 10.107 -13.895 -12.374 1.00 61.34 37 MET A N 17
ATOM 27673 C CA . MET A 1 37 ? 9.655 -12.632 -11.803 1.00 44.24 37 MET A CA 17
ATOM 27674 C C . MET A 1 37 ? 10.556 -11.482 -12.241 1.00 51.40 37 MET A C 17
ATOM 27675 O O . MET A 1 37 ? 10.100 -10.349 -12.390 1.00 63.41 37 MET A O 17
ATOM 27689 N N . GLN A 1 38 ? 11.834 -11.783 -12.445 1.00 12.11 38 GLN A N 17
ATOM 27690 C CA . GLN A 1 38 ? 12.799 -10.773 -12.865 1.00 10.45 38 GLN A CA 17
ATOM 27691 C C . GLN A 1 38 ? 12.440 -10.218 -14.240 1.00 25.41 38 GLN A C 17
ATOM 27692 O O . GLN A 1 38 ? 12.179 -9.025 -14.389 1.00 71.04 38 GLN A O 17
ATOM 27706 N N . GLN A 1 39 ? 12.431 -11.092 -15.241 1.00 33.43 39 GLN A N 17
ATOM 27707 C CA . GLN A 1 39 ? 12.107 -10.688 -16.605 1.00 42.23 39 GLN A CA 17
ATOM 27708 C C . GLN A 1 39 ? 10.732 -10.029 -16.664 1.00 0.24 39 GLN A C 17
ATOM 27709 O O . GLN A 1 39 ? 10.457 -9.225 -17.554 1.00 53.51 39 GLN A O 17
ATOM 27723 N N . ALA A 1 40 ? 9.873 -10.378 -15.711 1.00 72.44 40 ALA A N 17
ATOM 27724 C CA . ALA A 1 40 ? 8.528 -9.818 -15.655 1.00 63.10 40 ALA A CA 17
ATOM 27725 C C . ALA A 1 40 ? 8.555 -8.368 -15.185 1.00 34.34 40 ALA A C 17
ATOM 27726 O O . ALA A 1 40 ? 7.739 -7.552 -15.614 1.00 21.13 40 ALA A O 17
ATOM 27733 N N . MET A 1 41 ? 9.497 -8.053 -14.304 1.00 44.24 41 MET A N 17
ATOM 27734 C CA . MET A 1 41 ? 9.631 -6.700 -13.777 1.00 11.41 41 MET A CA 17
ATOM 27735 C C . MET A 1 41 ? 9.773 -5.687 -14.909 1.00 3.35 41 MET A C 17
ATOM 27736 O O . MET A 1 41 ? 9.039 -4.700 -14.968 1.00 61.41 41 MET A O 17
ATOM 27750 N N . LEU A 1 42 ? 10.720 -5.939 -15.806 1.00 4.22 42 LEU A N 17
ATOM 27751 C CA . LEU A 1 42 ? 10.959 -5.050 -16.936 1.00 33.24 42 LEU A CA 17
ATOM 27752 C C . LEU A 1 42 ? 9.708 -4.920 -17.801 1.00 72.33 42 LEU A C 17
ATOM 27753 O O . LEU A 1 42 ? 9.511 -3.911 -18.479 1.00 70.14 42 LEU A O 17
ATOM 27769 N N . THR A 1 43 ? 8.864 -5.946 -17.769 1.00 12.02 43 THR A N 17
ATOM 27770 C CA . THR A 1 43 ? 7.632 -5.945 -18.548 1.00 42.21 43 THR A CA 17
ATOM 27771 C C . THR A 1 43 ? 6.416 -6.158 -17.652 1.00 34.31 43 THR A C 17
ATOM 27772 O O . THR A 1 43 ? 5.737 -7.179 -17.744 1.00 4.22 43 THR A O 17
ATOM 27783 N N . ASN A 1 44 ? 6.147 -5.184 -16.789 1.00 43.31 44 ASN A N 17
ATOM 27784 C CA . ASN A 1 44 ? 5.011 -5.264 -15.876 1.00 24.03 44 ASN A CA 17
ATOM 27785 C C . ASN A 1 44 ? 4.181 -3.986 -15.926 1.00 22.31 44 ASN A C 17
ATOM 27786 O O . ASN A 1 44 ? 3.234 -3.816 -15.159 1.00 71.12 44 ASN A O 17
ATOM 27797 N N . LYS A 1 45 ? 4.543 -3.088 -16.837 1.00 20.02 45 LYS A N 17
ATOM 27798 C CA . LYS A 1 45 ? 3.832 -1.824 -16.990 1.00 24.22 45 LYS A CA 17
ATOM 27799 C C . LYS A 1 45 ? 3.977 -1.288 -18.411 1.00 12.20 45 LYS A C 17
ATOM 27800 O O . LYS A 1 45 ? 4.588 -1.927 -19.267 1.00 2.44 45 LYS A O 17
ATOM 27819 N N . ASP A 1 46 ? 3.411 -0.110 -18.654 1.00 71.11 46 ASP A N 17
ATOM 27820 C CA . ASP A 1 46 ? 3.479 0.513 -19.970 1.00 73.44 46 ASP A CA 17
ATOM 27821 C C . ASP A 1 46 ? 3.450 2.035 -19.853 1.00 3.45 46 ASP A C 17
ATOM 27822 O O . ASP A 1 46 ? 3.392 2.580 -18.752 1.00 14.24 46 ASP A O 17
ATOM 27832 N N . GLU A 1 47 ? 3.490 2.711 -20.997 1.00 71.24 47 GLU A N 17
ATOM 27833 C CA . GLU A 1 47 ? 3.470 4.169 -21.021 1.00 20.32 47 GLU A CA 17
ATOM 27834 C C . GLU A 1 47 ? 2.125 4.703 -20.538 1.00 41.31 47 GLU A C 17
ATOM 27835 O O . GLU A 1 47 ? 2.063 5.658 -19.764 1.00 34.40 47 GLU A O 17
ATOM 27848 N N . LYS A 1 48 ? 1.047 4.079 -21.001 1.00 2.31 48 LYS A N 17
ATOM 27849 C CA . LYS A 1 48 ? -0.299 4.488 -20.618 1.00 42.12 48 LYS A CA 17
ATOM 27850 C C . LYS A 1 48 ? -0.568 4.166 -19.151 1.00 53.10 48 LYS A C 17
ATOM 27851 O O . LYS A 1 48 ? -1.298 4.888 -18.470 1.00 63.31 48 LYS A O 17
ATOM 27870 N N . VAL A 1 49 ? 0.026 3.079 -18.668 1.00 32.35 49 VAL A N 17
ATOM 27871 C CA . VAL A 1 49 ? -0.147 2.664 -17.283 1.00 51.44 49 VAL A CA 17
ATOM 27872 C C . VAL A 1 49 ? 0.249 3.779 -16.321 1.00 40.14 49 VAL A C 17
ATOM 27873 O O . VAL A 1 49 ? -0.332 3.921 -15.244 1.00 14.22 49 VAL A O 17
ATOM 27886 N N . LEU A 1 50 ? 1.241 4.569 -16.717 1.00 11.33 50 LEU A N 17
ATOM 27887 C CA . LEU A 1 50 ? 1.716 5.673 -15.890 1.00 32.15 50 LEU A CA 17
ATOM 27888 C C . LEU A 1 50 ? 0.671 6.781 -15.809 1.00 1.14 50 LEU A C 17
ATOM 27889 O O . LEU A 1 50 ? 0.666 7.577 -14.870 1.00 34.44 50 LEU A O 17
ATOM 27905 N N . LYS A 1 51 ? -0.215 6.826 -16.799 1.00 3.31 51 LYS A N 17
ATOM 27906 C CA . LYS A 1 51 ? -1.267 7.833 -16.839 1.00 53.20 51 LYS A CA 17
ATOM 27907 C C . LYS A 1 51 ? -2.388 7.490 -15.861 1.00 22.41 51 LYS A C 17
ATOM 27908 O O . LYS A 1 51 ? -3.000 8.377 -15.269 1.00 13.22 51 LYS A O 17
ATOM 27927 N N . ALA A 1 52 ? -2.647 6.196 -15.696 1.00 73.32 52 ALA A N 17
ATOM 27928 C CA . ALA A 1 52 ? -3.689 5.737 -14.788 1.00 3.32 52 ALA A CA 17
ATOM 27929 C C . ALA A 1 52 ? -3.463 6.271 -13.377 1.00 43.51 52 ALA A C 17
ATOM 27930 O O . ALA A 1 52 ? -4.413 6.497 -12.627 1.00 13.35 52 ALA A O 17
ATOM 27937 N N . LEU A 1 53 ? -2.198 6.469 -13.020 1.00 13.25 53 LEU A N 17
ATOM 27938 C CA . LEU A 1 53 ? -1.846 6.975 -11.699 1.00 13.21 53 LEU A CA 17
ATOM 27939 C C . LEU A 1 53 ? -2.229 8.445 -11.560 1.00 75.14 53 LEU A C 17
ATOM 27940 O O . LEU A 1 53 ? -2.346 8.964 -10.449 1.00 23.12 53 LEU A O 17
ATOM 27956 N N . GLU A 1 54 ? -2.424 9.110 -12.694 1.00 75.43 54 GLU A N 17
ATOM 27957 C CA . GLU A 1 54 ? -2.795 10.521 -12.697 1.00 24.20 54 GLU A CA 17
ATOM 27958 C C . GLU A 1 54 ? -4.159 10.727 -12.046 1.00 43.40 54 GLU A C 17
ATOM 27959 O O . GLU A 1 54 ? -4.355 11.666 -11.275 1.00 73.31 54 GLU A O 17
ATOM 27972 N N . ARG A 1 55 ? -5.099 9.842 -12.362 1.00 64.11 55 ARG A N 17
ATOM 27973 C CA . ARG A 1 55 ? -6.445 9.926 -11.809 1.00 74.03 55 ARG A CA 17
ATOM 27974 C C . ARG A 1 55 ? -6.477 9.408 -10.374 1.00 32.21 55 ARG A C 17
ATOM 27975 O O . ARG A 1 55 ? -7.245 9.896 -9.543 1.00 23.40 55 ARG A O 17
ATOM 27996 N N . THR A 1 56 ? -5.638 8.417 -10.089 1.00 54.54 56 THR A N 17
ATOM 27997 C CA . THR A 1 56 ? -5.572 7.832 -8.756 1.00 21.10 56 THR A CA 17
ATOM 27998 C C . THR A 1 56 ? -4.901 8.783 -7.771 1.00 14.41 56 THR A C 17
ATOM 27999 O O . THR A 1 56 ? -5.400 9.000 -6.667 1.00 75.05 56 THR A O 17
ATOM 28010 N N . ARG A 1 57 ? -3.769 9.348 -8.178 1.00 44.31 57 ARG A N 17
ATOM 28011 C CA . ARG A 1 57 ? -3.030 10.275 -7.330 1.00 42.41 57 ARG A CA 17
ATOM 28012 C C . ARG A 1 57 ? -3.922 11.430 -6.882 1.00 32.23 57 ARG A C 17
ATOM 28013 O O . ARG A 1 57 ? -3.702 12.023 -5.827 1.00 22.12 57 ARG A O 17
ATOM 28034 N N . GLN A 1 58 ? -4.926 11.744 -7.693 1.00 33.05 58 GLN A N 17
ATOM 28035 C CA . GLN A 1 58 ? -5.849 12.829 -7.381 1.00 34.54 58 GLN A CA 17
ATOM 28036 C C . GLN A 1 58 ? -6.631 12.529 -6.107 1.00 5.50 58 GLN A C 17
ATOM 28037 O O . GLN A 1 58 ? -6.853 13.413 -5.279 1.00 35.12 58 GLN A O 17
ATOM 28051 N N . LEU A 1 59 ? -7.048 11.276 -5.955 1.00 31.31 59 LEU A N 17
ATOM 28052 C CA . LEU A 1 59 ? -7.806 10.859 -4.782 1.00 43.41 59 LEU A CA 17
ATOM 28053 C C . LEU A 1 59 ? -6.876 10.339 -3.690 1.00 4.24 59 LEU A C 17
ATOM 28054 O O . LEU A 1 59 ? -7.320 9.698 -2.737 1.00 65.32 59 LEU A O 17
ATOM 28070 N N . ASP A 1 60 ? -5.586 10.619 -3.835 1.00 31.03 60 ASP A N 17
ATOM 28071 C CA . ASP A 1 60 ? -4.594 10.182 -2.860 1.00 3.33 60 ASP A CA 17
ATOM 28072 C C . ASP A 1 60 ? -4.506 8.660 -2.819 1.00 22.41 60 ASP A C 17
ATOM 28073 O O . ASP A 1 60 ? -4.986 8.025 -1.879 1.00 33.31 60 ASP A O 17
ATOM 28083 N N . ILE A 1 61 ? -3.891 8.080 -3.844 1.00 32.54 61 ILE A N 17
ATOM 28084 C CA . ILE A 1 61 ? -3.740 6.632 -3.926 1.00 63.52 61 ILE A CA 17
ATOM 28085 C C . ILE A 1 61 ? -2.310 6.248 -4.290 1.00 63.42 61 ILE A C 17
ATOM 28086 O O . ILE A 1 61 ? -1.722 6.772 -5.237 1.00 44.54 61 ILE A O 17
ATOM 28102 N N . PRO A 1 62 ? -1.736 5.310 -3.522 1.00 0.30 62 PRO A N 17
ATOM 28103 C CA . PRO A 1 62 ? -0.368 4.832 -3.746 1.00 11.34 62 PRO A CA 17
ATOM 28104 C C . PRO A 1 62 ? -0.244 4.004 -5.020 1.00 34.32 62 PRO A C 17
ATOM 28105 O O . PRO A 1 62 ? -1.123 3.203 -5.340 1.00 75.14 62 PRO A O 17
ATOM 28116 N N . ASP A 1 63 ? 0.852 4.203 -5.745 1.00 42.32 63 ASP A N 17
ATOM 28117 C CA . ASP A 1 63 ? 1.091 3.473 -6.985 1.00 13.30 63 ASP A CA 17
ATOM 28118 C C . ASP A 1 63 ? 1.324 1.991 -6.707 1.00 1.12 63 ASP A C 17
ATOM 28119 O O . ASP A 1 63 ? 1.344 1.174 -7.626 1.00 14.32 63 ASP A O 17
ATOM 28129 N N . GLU A 1 64 ? 1.499 1.654 -5.433 1.00 63.41 64 GLU A N 17
ATOM 28130 C CA . GLU A 1 64 ? 1.733 0.271 -5.036 1.00 3.14 64 GLU A CA 17
ATOM 28131 C C . GLU A 1 64 ? 0.438 -0.535 -5.080 1.00 21.22 64 GLU A C 17
ATOM 28132 O O . GLU A 1 64 ? 0.433 -1.706 -5.461 1.00 70.35 64 GLU A O 17
ATOM 28145 N N . LYS A 1 65 ? -0.661 0.102 -4.689 1.00 64.24 65 LYS A N 17
ATOM 28146 C CA . LYS A 1 65 ? -1.964 -0.553 -4.684 1.00 60.11 65 LYS A CA 17
ATOM 28147 C C . LYS A 1 65 ? -2.689 -0.333 -6.009 1.00 62.44 65 LYS A C 17
ATOM 28148 O O . LYS A 1 65 ? -3.490 -1.164 -6.436 1.00 24.42 65 LYS A O 17
ATOM 28167 N N . THR A 1 66 ? -2.401 0.793 -6.655 1.00 11.12 66 THR A N 17
ATOM 28168 C CA . THR A 1 66 ? -3.024 1.122 -7.930 1.00 75.01 66 THR A CA 17
ATOM 28169 C C . THR A 1 66 ? -2.473 0.251 -9.053 1.00 21.21 66 THR A C 17
ATOM 28170 O O . THR A 1 66 ? -3.173 -0.051 -10.019 1.00 43.40 66 THR A O 17
ATOM 28181 N N . MET A 1 67 ? -1.213 -0.151 -8.920 1.00 62.43 67 MET A N 17
ATOM 28182 C CA . MET A 1 67 ? -0.568 -0.989 -9.923 1.00 5.44 67 MET A CA 17
ATOM 28183 C C . MET A 1 67 ? -1.439 -2.193 -10.266 1.00 1.45 67 MET A C 17
ATOM 28184 O O . MET A 1 67 ? -1.847 -2.388 -11.412 1.00 4.35 67 MET A O 17
ATOM 28198 N N . PRO A 1 68 ? -1.733 -3.022 -9.253 1.00 54.11 68 PRO A N 17
ATOM 28199 C CA . PRO A 1 68 ? -2.559 -4.220 -9.424 1.00 61.33 68 PRO A CA 17
ATOM 28200 C C . PRO A 1 68 ? -4.020 -3.883 -9.700 1.00 70.03 68 PRO A C 17
ATOM 28201 O O . PRO A 1 68 ? -4.796 -4.738 -10.127 1.00 64.01 68 PRO A O 17
ATOM 28212 N N . VAL A 1 69 ? -4.391 -2.630 -9.454 1.00 43.02 69 VAL A N 17
ATOM 28213 C CA . VAL A 1 69 ? -5.758 -2.179 -9.677 1.00 0.32 69 VAL A CA 17
ATOM 28214 C C . VAL A 1 69 ? -5.999 -1.861 -11.149 1.00 44.14 69 VAL A C 17
ATOM 28215 O O . VAL A 1 69 ? -6.900 -2.419 -11.777 1.00 73.35 69 VAL A O 17
ATOM 28228 N N . LEU A 1 70 ? -5.186 -0.962 -11.694 1.00 53.53 70 LEU A N 17
ATOM 28229 C CA . LEU A 1 70 ? -5.310 -0.568 -13.093 1.00 63.44 70 LEU A CA 17
ATOM 28230 C C . LEU A 1 70 ? -5.151 -1.775 -14.013 1.00 75.42 70 LEU A C 17
ATOM 28231 O O . LEU A 1 70 ? -5.877 -1.916 -14.997 1.00 24.44 70 LEU A O 17
ATOM 28247 N N . MET A 1 71 ? -4.199 -2.642 -13.686 1.00 72.14 71 MET A N 17
ATOM 28248 C CA . MET A 1 71 ? -3.947 -3.837 -14.481 1.00 12.35 71 MET A CA 17
ATOM 28249 C C . MET A 1 71 ? -5.183 -4.731 -14.524 1.00 52.40 71 MET A C 17
ATOM 28250 O O . MET A 1 71 ? -5.366 -5.512 -15.458 1.00 31.31 71 MET A O 17
ATOM 28264 N N . LYS A 1 72 ? -6.029 -4.612 -13.507 1.00 52.15 72 LYS A N 17
ATOM 28265 C CA . LYS A 1 72 ? -7.248 -5.408 -13.427 1.00 14.22 72 LYS A CA 17
ATOM 28266 C C . LYS A 1 72 ? -8.264 -4.954 -14.470 1.00 74.31 72 LYS A C 17
ATOM 28267 O O . LYS A 1 72 ? -9.060 -5.752 -14.966 1.00 71.50 72 LYS A O 17
ATOM 28286 N N . LEU A 1 73 ? -8.230 -3.667 -14.801 1.00 12.14 73 LEU A N 17
ATOM 28287 C CA . LEU A 1 73 ? -9.147 -3.106 -15.787 1.00 21.10 73 LEU A CA 17
ATOM 28288 C C . LEU A 1 73 ? -8.812 -3.608 -17.188 1.00 11.23 73 LEU A C 17
ATOM 28289 O O . LEU A 1 73 ? -9.703 -3.953 -17.965 1.00 10.53 73 LEU A O 17
ATOM 28305 N N . LEU A 1 74 ? -7.523 -3.646 -17.505 1.00 4.43 74 LEU A N 17
ATOM 28306 C CA . LEU A 1 74 ? -7.069 -4.108 -18.813 1.00 1.42 74 LEU A CA 17
ATOM 28307 C C . LEU A 1 74 ? -7.178 -5.626 -18.922 1.00 23.31 74 LEU A C 17
ATOM 28308 O O . LEU A 1 74 ? -7.258 -6.175 -20.020 1.00 34.35 74 LEU A O 17
ATOM 28324 N N . GLU A 1 75 ? -7.181 -6.298 -17.774 1.00 11.02 75 GLU A N 17
ATOM 28325 C CA . GLU A 1 75 ? -7.281 -7.753 -17.742 1.00 34.10 75 GLU A CA 17
ATOM 28326 C C . GLU A 1 75 ? -8.669 -8.212 -18.181 1.00 44.34 75 GLU A C 17
ATOM 28327 O O . GLU A 1 75 ? -8.805 -9.178 -18.930 1.00 5.30 75 GLU A O 17
ATOM 28340 N N . GLU A 1 76 ? -9.695 -7.513 -17.706 1.00 73.21 76 GLU A N 17
ATOM 28341 C CA . GLU A 1 76 ? -11.071 -7.850 -18.047 1.00 12.04 76 GLU A CA 17
ATOM 28342 C C . GLU A 1 76 ? -11.432 -7.326 -19.434 1.00 45.20 76 GLU A C 17
ATOM 28343 O O . GLU A 1 76 ? -12.021 -8.040 -20.246 1.00 42.44 76 GLU A O 17
ATOM 28356 N N . ALA A 1 77 ? -11.075 -6.074 -19.698 1.00 72.04 77 ALA A N 17
ATOM 28357 C CA . ALA A 1 77 ? -11.359 -5.453 -20.987 1.00 10.41 77 ALA A CA 17
ATOM 28358 C C . ALA A 1 77 ? -10.422 -5.980 -22.067 1.00 30.23 77 ALA A C 17
ATOM 28359 O O . ALA A 1 77 ? -10.697 -5.849 -23.260 1.00 42.00 77 ALA A O 17
ATOM 28366 N N . GLY A 1 78 ? -9.311 -6.574 -21.643 1.00 25.15 78 GLY A N 17
ATOM 28367 C CA . GLY A 1 78 ? -8.349 -7.111 -22.589 1.00 63.14 78 GLY A CA 17
ATOM 28368 C C . GLY A 1 78 ? -7.359 -6.066 -23.064 1.00 12.34 78 GLY A C 17
ATOM 28369 O O . GLY A 1 78 ? -6.624 -6.288 -24.026 1.00 51.43 78 GLY A O 17
ATOM 28373 N N . GLY A 1 79 ? -7.339 -4.920 -22.389 1.00 1.31 79 GLY A N 17
ATOM 28374 C CA . GLY A 1 79 ? -6.429 -3.854 -22.764 1.00 54.51 79 GLY A CA 17
ATOM 28375 C C . GLY A 1 79 ? -7.124 -2.740 -23.522 1.00 24.03 79 GLY A C 17
ATOM 28376 O O . GLY A 1 79 ? -6.582 -2.208 -24.490 1.00 35.01 79 GLY A O 17
ATOM 28380 N N . ASN A 1 80 ? -8.328 -2.388 -23.083 1.00 74.40 80 ASN A N 17
ATOM 28381 C CA . ASN A 1 80 ? -9.098 -1.332 -23.730 1.00 53.44 80 ASN A CA 17
ATOM 28382 C C . ASN A 1 80 ? -9.301 -0.151 -22.785 1.00 61.51 80 ASN A C 17
ATOM 28383 O O . ASN A 1 80 ? -10.124 -0.208 -21.871 1.00 72.21 80 ASN A O 17
ATOM 28394 N N . TRP A 1 81 ? -8.546 0.918 -23.012 1.00 34.13 81 TRP A N 17
ATOM 28395 C CA . TRP A 1 81 ? -8.643 2.113 -22.183 1.00 41.52 81 TRP A CA 17
ATOM 28396 C C . TRP A 1 81 ? -9.819 2.983 -22.614 1.00 2.12 81 TRP A C 17
ATOM 28397 O O . TRP A 1 81 ? -10.314 3.803 -21.841 1.00 23.22 81 TRP A O 17
ATOM 28418 N N . SER A 1 82 ? -10.263 2.796 -23.854 1.00 60.25 82 SER A N 17
ATOM 28419 C CA . SER A 1 82 ? -11.379 3.566 -24.390 1.00 73.13 82 SER A CA 17
ATOM 28420 C C . SER A 1 82 ? -12.587 3.490 -23.461 1.00 11.34 82 SER A C 17
ATOM 28421 O O . SER A 1 82 ? -13.126 4.514 -23.039 1.00 23.23 82 SER A O 17
ATOM 28429 N N . TYR A 1 83 ? -13.008 2.270 -23.147 1.00 64.24 83 TYR A N 17
ATOM 28430 C CA . TYR A 1 83 ? -14.154 2.058 -22.271 1.00 25.20 83 TYR A CA 17
ATOM 28431 C C . TYR A 1 83 ? -13.781 2.320 -20.815 1.00 54.15 83 TYR A C 17
ATOM 28432 O O . TYR A 1 83 ? -14.531 2.962 -20.078 1.00 0.20 83 TYR A O 17
ATOM 28450 N N . ILE A 1 84 ? -12.619 1.821 -20.408 1.00 71.21 84 ILE A N 17
ATOM 28451 C CA . ILE A 1 84 ? -12.147 2.003 -19.042 1.00 62.22 84 ILE A CA 17
ATOM 28452 C C . ILE A 1 84 ? -12.060 3.483 -18.682 1.00 3.54 84 ILE A C 17
ATOM 28453 O O . ILE A 1 84 ? -12.239 3.863 -17.524 1.00 22.54 84 ILE A O 17
ATOM 28469 N N . LYS A 1 85 ? -11.789 4.314 -19.681 1.00 31.23 85 LYS A N 17
ATOM 28470 C CA . LYS A 1 85 ? -11.682 5.752 -19.473 1.00 73.54 85 LYS A CA 17
ATOM 28471 C C . LYS A 1 85 ? -13.004 6.447 -19.785 1.00 20.42 85 LYS A C 17
ATOM 28472 O O . LYS A 1 85 ? -13.110 7.671 -19.697 1.00 62.24 85 LYS A O 17
ATOM 28491 N N . LEU A 1 86 ? -14.010 5.659 -20.149 1.00 40.35 86 LEU A N 17
ATOM 28492 C CA . LEU A 1 86 ? -15.326 6.198 -20.471 1.00 32.33 86 LEU A CA 17
ATOM 28493 C C . LEU A 1 86 ? -15.948 6.881 -19.258 1.00 61.24 86 LEU A C 17
ATOM 28494 O O . LEU A 1 86 ? -16.900 7.651 -19.386 1.00 53.12 86 LEU A O 17
ATOM 28510 N N . ASP A 1 87 ? -15.402 6.596 -18.080 1.00 60.31 87 ASP A N 17
ATOM 28511 C CA . ASP A 1 87 ? -15.900 7.186 -16.844 1.00 42.10 87 ASP A CA 17
ATOM 28512 C C . ASP A 1 87 ? -14.749 7.697 -15.983 1.00 53.24 87 ASP A C 17
ATOM 28513 O O . ASP A 1 87 ? -14.860 7.768 -14.759 1.00 63.40 87 ASP A O 17
ATOM 28523 N N . ASN A 1 88 ? -13.644 8.051 -16.631 1.00 42.12 88 ASN A N 17
ATOM 28524 C CA . ASN A 1 88 ? -12.471 8.554 -15.925 1.00 54.44 88 ASN A CA 17
ATOM 28525 C C . ASN A 1 88 ? -11.859 7.469 -15.044 1.00 51.40 88 ASN A C 17
ATOM 28526 O O . ASN A 1 88 ? -11.451 7.730 -13.912 1.00 21.22 88 ASN A O 17
ATOM 28537 N N . TYR A 1 89 ? -11.800 6.251 -15.570 1.00 10.35 89 TYR A N 17
ATOM 28538 C CA . TYR A 1 89 ? -11.240 5.125 -14.832 1.00 13.42 89 TYR A CA 17
ATOM 28539 C C . TYR A 1 89 ? -12.025 4.871 -13.548 1.00 72.41 89 TYR A C 17
ATOM 28540 O O . TYR A 1 89 ? -11.448 4.587 -12.499 1.00 64.42 89 TYR A O 17
ATOM 28558 N N . THR A 1 90 ? -13.347 4.976 -13.640 1.00 53.21 90 THR A N 17
ATOM 28559 C CA . THR A 1 90 ? -14.213 4.759 -12.488 1.00 63.45 90 THR A CA 17
ATOM 28560 C C . THR A 1 90 ? -13.899 3.431 -11.806 1.00 73.30 90 THR A C 17
ATOM 28561 O O . THR A 1 90 ? -14.074 3.288 -10.597 1.00 24.43 90 THR A O 17
ATOM 28572 N N . ALA A 1 91 ? -13.434 2.464 -12.591 1.00 75.35 91 ALA A N 17
ATOM 28573 C CA . ALA A 1 91 ? -13.093 1.150 -12.062 1.00 11.11 91 ALA A CA 17
ATOM 28574 C C . ALA A 1 91 ? -12.096 1.262 -10.913 1.00 31.25 91 ALA A C 17
ATOM 28575 O O . ALA A 1 91 ? -12.137 0.479 -9.963 1.00 74.40 91 ALA A O 17
ATOM 28582 N N . LEU A 1 92 ? -11.200 2.239 -11.006 1.00 14.45 92 LEU A N 17
ATOM 28583 C CA . LEU A 1 92 ? -10.191 2.453 -9.975 1.00 0.24 92 LEU A CA 17
ATOM 28584 C C . LEU A 1 92 ? -10.828 2.972 -8.691 1.00 44.23 92 LEU A C 17
ATOM 28585 O O . LEU A 1 92 ? -10.394 2.633 -7.589 1.00 61.23 92 LEU A O 17
ATOM 28601 N N . VAL A 1 93 ? -11.862 3.794 -8.838 1.00 63.44 93 VAL A N 17
ATOM 28602 C CA . VAL A 1 93 ? -12.561 4.357 -7.689 1.00 75.42 93 VAL A CA 17
ATOM 28603 C C . VAL A 1 93 ? -13.152 3.258 -6.813 1.00 52.22 93 VAL A C 17
ATOM 28604 O O . VAL A 1 93 ? -12.940 3.235 -5.601 1.00 51.00 93 VAL A O 17
ATOM 28617 N N . ASP A 1 94 ? -13.895 2.349 -7.435 1.00 75.54 94 ASP A N 17
ATOM 28618 C CA . ASP A 1 94 ? -14.517 1.246 -6.712 1.00 52.03 94 ASP A CA 17
ATOM 28619 C C . ASP A 1 94 ? -13.481 0.191 -6.336 1.00 33.14 94 ASP A C 17
ATOM 28620 O O . ASP A 1 94 ? -13.621 -0.499 -5.326 1.00 74.45 94 ASP A O 17
ATOM 28630 N N . ALA A 1 95 ? -12.443 0.070 -7.156 1.00 1.05 95 ALA A N 17
ATOM 28631 C CA . ALA A 1 95 ? -11.383 -0.900 -6.910 1.00 41.34 95 ALA A CA 17
ATOM 28632 C C . ALA A 1 95 ? -10.566 -0.521 -5.679 1.00 73.34 95 ALA A C 17
ATOM 28633 O O . ALA A 1 95 ? -10.454 -1.300 -4.732 1.00 75.40 95 ALA A O 17
ATOM 28640 N N . ILE A 1 96 ? -9.998 0.681 -5.701 1.00 65.04 96 ILE A N 17
ATOM 28641 C CA . ILE A 1 96 ? -9.192 1.164 -4.586 1.00 4.10 96 ILE A CA 17
ATOM 28642 C C . ILE A 1 96 ? -9.995 1.172 -3.290 1.00 50.04 96 ILE A C 17
ATOM 28643 O O . ILE A 1 96 ? -9.517 0.722 -2.248 1.00 74.32 96 ILE A O 17
ATOM 28659 N N . TYR A 1 97 ? -11.218 1.685 -3.362 1.00 3.32 97 TYR A N 17
ATOM 28660 C CA . TYR A 1 97 ? -12.089 1.752 -2.194 1.00 63.44 97 TYR A CA 17
ATOM 28661 C C . TYR A 1 97 ? -12.367 0.358 -1.640 1.00 41.10 97 TYR A C 17
ATOM 28662 O O . TYR A 1 97 ? -12.568 0.184 -0.438 1.00 11.22 97 TYR A O 17
ATOM 28680 N N . SER A 1 98 ? -12.376 -0.632 -2.526 1.00 24.51 98 SER A N 17
ATOM 28681 C CA . SER A 1 98 ? -12.631 -2.012 -2.129 1.00 41.12 98 SER A CA 17
ATOM 28682 C C . SER A 1 98 ? -11.404 -2.622 -1.460 1.00 63.52 98 SER A C 17
ATOM 28683 O O . SER A 1 98 ? -11.477 -3.125 -0.339 1.00 54.25 98 SER A O 17
ATOM 28691 N N . VAL A 1 99 ? -10.273 -2.574 -2.158 1.00 32.23 99 VAL A N 17
ATOM 28692 C CA . VAL A 1 99 ? -9.027 -3.120 -1.634 1.00 4.30 99 VAL A CA 17
ATOM 28693 C C . VAL A 1 99 ? -8.586 -2.375 -0.379 1.00 64.20 99 VAL A C 17
ATOM 28694 O O . VAL A 1 99 ? -8.333 -2.986 0.660 1.00 75.34 99 VAL A O 17
ATOM 28707 N N . GLU A 1 100 ? -8.495 -1.053 -0.484 1.00 45.35 100 GLU A N 17
ATOM 28708 C CA . GLU A 1 100 ? -8.084 -0.225 0.645 1.00 64.20 100 GLU A CA 17
ATOM 28709 C C . GLU A 1 100 ? -8.901 -0.556 1.890 1.00 61.50 100 GLU A C 17
ATOM 28710 O O . GLU A 1 100 ? -8.412 -0.444 3.014 1.00 13.41 100 GLU A O 17
ATOM 28723 N N . ASP A 1 101 ? -10.147 -0.964 1.680 1.00 51.11 101 ASP A N 17
ATOM 28724 C CA . ASP A 1 101 ? -11.034 -1.313 2.785 1.00 72.04 101 ASP A CA 17
ATOM 28725 C C . ASP A 1 101 ? -10.489 -2.506 3.563 1.00 11.34 101 ASP A C 17
ATOM 28726 O O . ASP A 1 101 ? -10.506 -2.517 4.793 1.00 30.01 101 ASP A O 17
ATOM 28736 N N . GLU A 1 102 ? -10.010 -3.511 2.835 1.00 52.04 102 GLU A N 17
ATOM 28737 C CA . GLU A 1 102 ? -9.462 -4.711 3.459 1.00 52.11 102 GLU A CA 17
ATOM 28738 C C . GLU A 1 102 ? -8.211 -5.183 2.724 1.00 10.10 102 GLU A C 17
ATOM 28739 O O . GLU A 1 102 ? -8.252 -5.472 1.529 1.00 13.21 102 GLU A O 17
ATOM 28752 N N . ASN A 1 103 ? -7.100 -5.258 3.449 1.00 34.12 103 ASN A N 17
ATOM 28753 C CA . ASN A 1 103 ? -5.836 -5.694 2.865 1.00 64.04 103 ASN A CA 17
ATOM 28754 C C . ASN A 1 103 ? -5.336 -6.967 3.542 1.00 43.10 103 ASN A C 17
ATOM 28755 O O . ASN A 1 103 ? -4.652 -7.784 2.925 1.00 13.24 103 ASN A O 17
ATOM 28766 N N . LYS A 1 104 ? -5.681 -7.129 4.815 1.00 30.12 104 LYS A N 17
ATOM 28767 C CA . LYS A 1 104 ? -5.270 -8.304 5.575 1.00 70.25 104 LYS A CA 17
ATOM 28768 C C . LYS A 1 104 ? -5.704 -9.586 4.874 1.00 33.01 104 LYS A C 17
ATOM 28769 O O . LYS A 1 104 ? -5.090 -10.638 5.050 1.00 51.42 104 LYS A O 17
ATOM 28788 N N . GLN A 1 105 ? -6.764 -9.491 4.078 1.00 54.22 105 GLN A N 17
ATOM 28789 C CA . GLN A 1 105 ? -7.278 -10.644 3.350 1.00 21.34 105 GLN A CA 17
ATOM 28790 C C . GLN A 1 105 ? -7.087 -10.468 1.847 1.00 1.24 105 GLN A C 17
ATOM 28791 O O . GLN A 1 105 ? -8.020 -10.653 1.067 1.00 14.23 105 GLN A O 17
ATOM 28805 N N . SER A 1 106 ? -5.870 -10.111 1.447 1.00 43.52 106 SER A N 17
ATOM 28806 C CA . SER A 1 106 ? -5.557 -9.907 0.038 1.00 3.20 106 SER A CA 17
ATOM 28807 C C . SER A 1 106 ? -4.093 -9.518 -0.143 1.00 44.42 106 SER A C 17
ATOM 28808 O O . SER A 1 106 ? -3.483 -8.928 0.749 1.00 32.54 106 SER A O 17
ATOM 28816 N N . GLU A 1 107 ? -3.536 -9.854 -1.302 1.00 5.43 107 GLU A N 17
ATOM 28817 C CA . GLU A 1 107 ? -2.143 -9.542 -1.599 1.00 14.31 107 GLU A CA 17
ATOM 28818 C C . GLU A 1 107 ? -2.019 -8.155 -2.224 1.00 71.42 107 GLU A C 17
ATOM 28819 O O . GLU A 1 107 ? -3.008 -7.439 -2.376 1.00 13.24 107 GLU A O 17
ATOM 28832 N N . GLY A 1 108 ? -0.794 -7.782 -2.584 1.00 0.01 108 GLY A N 17
ATOM 28833 C CA . GLY A 1 108 ? -0.562 -6.483 -3.188 1.00 43.35 108 GLY A CA 17
ATOM 28834 C C . GLY A 1 108 ? 0.837 -6.351 -3.759 1.00 51.21 108 GLY A C 17
ATOM 28835 O O . GLY A 1 108 ? 1.744 -7.087 -3.371 1.00 61.14 108 GLY A O 17
ATOM 28839 N N . SER A 1 109 ? 1.010 -5.412 -4.683 1.00 51.21 109 SER A N 17
ATOM 28840 C CA . SER A 1 109 ? 2.306 -5.190 -5.312 1.00 4.14 109 SER A CA 17
ATOM 28841 C C . SER A 1 109 ? 2.814 -3.780 -5.027 1.00 63.42 109 SER A C 17
ATOM 28842 O O . SER A 1 109 ? 3.990 -3.481 -5.228 1.00 71.34 109 SER A O 17
ATOM 28850 N N . MET A 1 1 ? -1.860 -17.878 51.196 1.00 21.02 1 MET A N 18
ATOM 28851 C CA . MET A 1 1 ? -2.856 -17.868 52.263 1.00 43.02 1 MET A CA 18
ATOM 28852 C C . MET A 1 1 ? -2.954 -16.486 52.901 1.00 20.32 1 MET A C 18
ATOM 28853 O O . MET A 1 1 ? -2.017 -15.692 52.832 1.00 25.22 1 MET A O 18
ATOM 28867 N N . GLY A 1 2 ? -4.095 -16.206 53.524 1.00 63.44 2 GLY A N 18
ATOM 28868 C CA . GLY A 1 2 ? -4.294 -14.921 54.165 1.00 45.30 2 GLY A CA 18
ATOM 28869 C C . GLY A 1 2 ? -5.735 -14.454 54.096 1.00 64.34 2 GLY A C 18
ATOM 28870 O O . GLY A 1 2 ? -6.377 -14.555 53.050 1.00 23.41 2 GLY A O 18
ATOM 28874 N N . SER A 1 3 ? -6.245 -13.944 55.211 1.00 4.33 3 SER A N 18
ATOM 28875 C CA . SER A 1 3 ? -7.621 -13.466 55.274 1.00 10.53 3 SER A CA 18
ATOM 28876 C C . SER A 1 3 ? -7.831 -12.288 54.325 1.00 22.13 3 SER A C 18
ATOM 28877 O O . SER A 1 3 ? -6.906 -11.523 54.054 1.00 24.10 3 SER A O 18
ATOM 28885 N N . SER A 1 4 ? -9.054 -12.150 53.825 1.00 70.41 4 SER A N 18
ATOM 28886 C CA . SER A 1 4 ? -9.386 -11.070 52.904 1.00 63.15 4 SER A CA 18
ATOM 28887 C C . SER A 1 4 ? -10.020 -9.898 53.646 1.00 23.35 4 SER A C 18
ATOM 28888 O O . SER A 1 4 ? -11.025 -9.339 53.206 1.00 62.13 4 SER A O 18
ATOM 28896 N N . HIS A 1 5 ? -9.426 -9.531 54.778 1.00 24.32 5 HIS A N 18
ATOM 28897 C CA . HIS A 1 5 ? -9.931 -8.426 55.583 1.00 21.14 5 HIS A CA 18
ATOM 28898 C C . HIS A 1 5 ? -8.907 -7.299 55.663 1.00 24.12 5 HIS A C 18
ATOM 28899 O O . HIS A 1 5 ? -8.720 -6.689 56.717 1.00 42.00 5 HIS A O 18
ATOM 28914 N N . HIS A 1 6 ? -8.243 -7.028 54.544 1.00 71.11 6 HIS A N 18
ATOM 28915 C CA . HIS A 1 6 ? -7.236 -5.974 54.487 1.00 0.11 6 HIS A CA 18
ATOM 28916 C C . HIS A 1 6 ? -7.601 -4.930 53.436 1.00 60.12 6 HIS A C 18
ATOM 28917 O O . HIS A 1 6 ? -7.473 -3.728 53.670 1.00 11.41 6 HIS A O 18
ATOM 28932 N N . HIS A 1 7 ? -8.054 -5.398 52.277 1.00 11.34 7 HIS A N 18
ATOM 28933 C CA . HIS A 1 7 ? -8.436 -4.504 51.190 1.00 73.12 7 HIS A CA 18
ATOM 28934 C C . HIS A 1 7 ? -7.300 -3.547 50.848 1.00 45.33 7 HIS A C 18
ATOM 28935 O O . HIS A 1 7 ? -7.533 -2.400 50.465 1.00 55.51 7 HIS A O 18
ATOM 28950 N N . HIS A 1 8 ? -6.067 -4.024 50.989 1.00 71.52 8 HIS A N 18
ATOM 28951 C CA . HIS A 1 8 ? -4.893 -3.210 50.695 1.00 42.43 8 HIS A CA 18
ATOM 28952 C C . HIS A 1 8 ? -3.719 -4.085 50.267 1.00 24.13 8 HIS A C 18
ATOM 28953 O O . HIS A 1 8 ? -3.217 -4.895 51.049 1.00 51.30 8 HIS A O 18
ATOM 28968 N N . HIS A 1 9 ? -3.283 -3.917 49.022 1.00 11.05 9 HIS A N 18
ATOM 28969 C CA . HIS A 1 9 ? -2.167 -4.691 48.491 1.00 35.44 9 HIS A CA 18
ATOM 28970 C C . HIS A 1 9 ? -0.867 -3.898 48.574 1.00 32.32 9 HIS A C 18
ATOM 28971 O O . HIS A 1 9 ? -0.868 -2.723 48.942 1.00 5.23 9 HIS A O 18
ATOM 28986 N N . HIS A 1 10 ? 0.240 -4.548 48.231 1.00 44.33 10 HIS A N 18
ATOM 28987 C CA . HIS A 1 10 ? 1.548 -3.903 48.267 1.00 54.23 10 HIS A CA 18
ATOM 28988 C C . HIS A 1 10 ? 1.596 -2.720 47.305 1.00 45.14 10 HIS A C 18
ATOM 28989 O O . HIS A 1 10 ? 2.207 -1.693 47.599 1.00 1.41 10 HIS A O 18
ATOM 29004 N N . SER A 1 11 ? 0.950 -2.874 46.154 1.00 51.43 11 SER A N 18
ATOM 29005 C CA . SER A 1 11 ? 0.924 -1.820 45.146 1.00 53.54 11 SER A CA 18
ATOM 29006 C C . SER A 1 11 ? 0.176 -0.594 45.661 1.00 50.44 11 SER A C 18
ATOM 29007 O O . SER A 1 11 ? -1.055 -0.568 45.682 1.00 22.22 11 SER A O 18
ATOM 29015 N N . SER A 1 12 ? 0.928 0.421 46.074 1.00 64.41 12 SER A N 18
ATOM 29016 C CA . SER A 1 12 ? 0.339 1.649 46.593 1.00 73.31 12 SER A CA 18
ATOM 29017 C C . SER A 1 12 ? 1.096 2.872 46.084 1.00 51.40 12 SER A C 18
ATOM 29018 O O . SER A 1 12 ? 2.288 3.030 46.345 1.00 55.43 12 SER A O 18
ATOM 29026 N N . GLY A 1 13 ? 0.393 3.735 45.357 1.00 13.31 13 GLY A N 18
ATOM 29027 C CA . GLY A 1 13 ? 1.014 4.934 44.824 1.00 35.11 13 GLY A CA 18
ATOM 29028 C C . GLY A 1 13 ? 1.381 4.794 43.360 1.00 64.14 13 GLY A C 18
ATOM 29029 O O . GLY A 1 13 ? 0.817 3.963 42.647 1.00 31.52 13 GLY A O 18
ATOM 29033 N N . LEU A 1 14 ? 2.328 5.608 42.908 1.00 0.44 14 LEU A N 18
ATOM 29034 C CA . LEU A 1 14 ? 2.770 5.573 41.518 1.00 0.13 14 LEU A CA 18
ATOM 29035 C C . LEU A 1 14 ? 4.160 4.957 41.404 1.00 32.02 14 LEU A C 18
ATOM 29036 O O . LEU A 1 14 ? 5.091 5.368 42.098 1.00 61.32 14 LEU A O 18
ATOM 29052 N N . VAL A 1 15 ? 4.295 3.970 40.523 1.00 13.52 15 VAL A N 18
ATOM 29053 C CA . VAL A 1 15 ? 5.572 3.299 40.316 1.00 55.44 15 VAL A CA 18
ATOM 29054 C C . VAL A 1 15 ? 6.686 4.308 40.056 1.00 32.43 15 VAL A C 18
ATOM 29055 O O . VAL A 1 15 ? 6.450 5.430 39.611 1.00 14.34 15 VAL A O 18
ATOM 29068 N N . PRO A 1 16 ? 7.932 3.899 40.341 1.00 21.14 16 PRO A N 18
ATOM 29069 C CA . PRO A 1 16 ? 9.109 4.751 40.145 1.00 14.45 16 PRO A CA 18
ATOM 29070 C C . PRO A 1 16 ? 9.416 4.984 38.671 1.00 42.24 16 PRO A C 18
ATOM 29071 O O . PRO A 1 16 ? 8.852 4.326 37.797 1.00 73.31 16 PRO A O 18
ATOM 29082 N N . ARG A 1 17 ? 10.316 5.925 38.400 1.00 25.35 17 ARG A N 18
ATOM 29083 C CA . ARG A 1 17 ? 10.699 6.244 37.031 1.00 74.22 17 ARG A CA 18
ATOM 29084 C C . ARG A 1 17 ? 12.217 6.317 36.893 1.00 50.32 17 ARG A C 18
ATOM 29085 O O . ARG A 1 17 ? 12.951 6.059 37.846 1.00 34.52 17 ARG A O 18
ATOM 29106 N N . GLY A 1 18 ? 12.682 6.671 35.699 1.00 53.12 18 GLY A N 18
ATOM 29107 C CA . GLY A 1 18 ? 14.109 6.771 35.458 1.00 23.31 18 GLY A CA 18
ATOM 29108 C C . GLY A 1 18 ? 14.430 7.210 34.042 1.00 31.55 18 GLY A C 18
ATOM 29109 O O . GLY A 1 18 ? 13.865 8.185 33.545 1.00 22.51 18 GLY A O 18
ATOM 29113 N N . SER A 1 19 ? 15.338 6.489 33.393 1.00 53.53 19 SER A N 18
ATOM 29114 C CA . SER A 1 19 ? 15.737 6.814 32.028 1.00 61.50 19 SER A CA 18
ATOM 29115 C C . SER A 1 19 ? 15.281 5.728 31.057 1.00 14.43 19 SER A C 18
ATOM 29116 O O . SER A 1 19 ? 15.129 4.566 31.434 1.00 71.10 19 SER A O 18
ATOM 29124 N N . HIS A 1 20 ? 15.065 6.116 29.805 1.00 55.23 20 HIS A N 18
ATOM 29125 C CA . HIS A 1 20 ? 14.626 5.178 28.778 1.00 63.14 20 HIS A CA 18
ATOM 29126 C C . HIS A 1 20 ? 15.801 4.732 27.912 1.00 32.23 20 HIS A C 18
ATOM 29127 O O . HIS A 1 20 ? 16.390 5.533 27.188 1.00 42.53 20 HIS A O 18
ATOM 29142 N N . MET A 1 21 ? 16.136 3.448 27.993 1.00 11.43 21 MET A N 18
ATOM 29143 C CA . MET A 1 21 ? 17.240 2.897 27.217 1.00 64.43 21 MET A CA 18
ATOM 29144 C C . MET A 1 21 ? 16.779 1.704 26.387 1.00 72.52 21 MET A C 18
ATOM 29145 O O . MET A 1 21 ? 17.467 0.686 26.309 1.00 62.04 21 MET A O 18
ATOM 29159 N N . ILE A 1 22 ? 15.610 1.835 25.769 1.00 51.41 22 ILE A N 18
ATOM 29160 C CA . ILE A 1 22 ? 15.058 0.769 24.944 1.00 31.51 22 ILE A CA 18
ATOM 29161 C C . ILE A 1 22 ? 15.836 0.621 23.640 1.00 1.25 22 ILE A C 18
ATOM 29162 O O . ILE A 1 22 ? 16.413 1.586 23.138 1.00 15.04 22 ILE A O 18
ATOM 29178 N N . SER A 1 23 ? 15.847 -0.592 23.098 1.00 52.22 23 SER A N 18
ATOM 29179 C CA . SER A 1 23 ? 16.556 -0.865 21.853 1.00 31.44 23 SER A CA 18
ATOM 29180 C C . SER A 1 23 ? 15.676 -0.554 20.646 1.00 21.53 23 SER A C 18
ATOM 29181 O O . SER A 1 23 ? 16.054 -0.817 19.504 1.00 12.52 23 SER A O 18
ATOM 29189 N N . LEU A 1 24 ? 14.500 0.006 20.908 1.00 25.11 24 LEU A N 18
ATOM 29190 C CA . LEU A 1 24 ? 13.565 0.354 19.845 1.00 71.41 24 LEU A CA 18
ATOM 29191 C C . LEU A 1 24 ? 13.662 -0.638 18.689 1.00 12.31 24 LEU A C 18
ATOM 29192 O O . LEU A 1 24 ? 13.863 -0.248 17.539 1.00 0.53 24 LEU A O 18
ATOM 29208 N N . SER A 1 25 ? 13.514 -1.921 19.002 1.00 2.35 25 SER A N 18
ATOM 29209 C CA . SER A 1 25 ? 13.587 -2.968 17.991 1.00 74.31 25 SER A CA 18
ATOM 29210 C C . SER A 1 25 ? 12.266 -3.727 17.900 1.00 14.35 25 SER A C 18
ATOM 29211 O O . SER A 1 25 ? 11.450 -3.688 18.821 1.00 64.34 25 SER A O 18
ATOM 29219 N N . GLY A 1 26 ? 12.062 -4.417 16.781 1.00 5.13 26 GLY A N 18
ATOM 29220 C CA . GLY A 1 26 ? 10.840 -5.175 16.589 1.00 21.33 26 GLY A CA 18
ATOM 29221 C C . GLY A 1 26 ? 11.081 -6.671 16.585 1.00 22.20 26 GLY A C 18
ATOM 29222 O O . GLY A 1 26 ? 12.180 -7.132 16.899 1.00 32.21 26 GLY A O 18
ATOM 29226 N N . LEU A 1 27 ? 10.053 -7.433 16.230 1.00 31.10 27 LEU A N 18
ATOM 29227 C CA . LEU A 1 27 ? 10.157 -8.888 16.187 1.00 15.14 27 LEU A CA 18
ATOM 29228 C C . LEU A 1 27 ? 10.026 -9.401 14.757 1.00 33.55 27 LEU A C 18
ATOM 29229 O O . LEU A 1 27 ? 9.874 -10.603 14.528 1.00 4.20 27 LEU A O 18
ATOM 29245 N N . THR A 1 28 ? 10.087 -8.485 13.797 1.00 44.21 28 THR A N 18
ATOM 29246 C CA . THR A 1 28 ? 9.978 -8.845 12.389 1.00 75.11 28 THR A CA 18
ATOM 29247 C C . THR A 1 28 ? 11.243 -9.540 11.898 1.00 14.40 28 THR A C 18
ATOM 29248 O O . THR A 1 28 ? 12.226 -9.649 12.631 1.00 61.43 28 THR A O 18
ATOM 29259 N N . SER A 1 29 ? 11.212 -10.007 10.654 1.00 14.50 29 SER A N 18
ATOM 29260 C CA . SER A 1 29 ? 12.356 -10.694 10.067 1.00 32.15 29 SER A CA 18
ATOM 29261 C C . SER A 1 29 ? 13.028 -9.824 9.009 1.00 75.35 29 SER A C 18
ATOM 29262 O O . SER A 1 29 ? 12.708 -8.645 8.865 1.00 42.44 29 SER A O 18
ATOM 29270 N N . SER A 1 30 ? 13.960 -10.416 8.270 1.00 64.44 30 SER A N 18
ATOM 29271 C CA . SER A 1 30 ? 14.681 -9.697 7.227 1.00 54.24 30 SER A CA 18
ATOM 29272 C C . SER A 1 30 ? 14.044 -9.937 5.861 1.00 71.04 30 SER A C 18
ATOM 29273 O O . SER A 1 30 ? 12.988 -10.562 5.757 1.00 71.54 30 SER A O 18
ATOM 29281 N N . VAL A 1 31 ? 14.694 -9.436 4.815 1.00 72.13 31 VAL A N 18
ATOM 29282 C CA . VAL A 1 31 ? 14.194 -9.598 3.455 1.00 51.21 31 VAL A CA 18
ATOM 29283 C C . VAL A 1 31 ? 12.672 -9.508 3.415 1.00 11.41 31 VAL A C 18
ATOM 29284 O O . VAL A 1 31 ? 12.012 -10.304 2.749 1.00 12.53 31 VAL A O 18
ATOM 29297 N N . GLU A 1 32 ? 12.123 -8.533 4.133 1.00 61.00 32 GLU A N 18
ATOM 29298 C CA . GLU A 1 32 ? 10.679 -8.340 4.180 1.00 73.00 32 GLU A CA 18
ATOM 29299 C C . GLU A 1 32 ? 10.186 -7.620 2.928 1.00 74.04 32 GLU A C 18
ATOM 29300 O O . GLU A 1 32 ? 9.011 -7.706 2.572 1.00 72.44 32 GLU A O 18
ATOM 29313 N N . SER A 1 33 ? 11.092 -6.909 2.265 1.00 61.30 33 SER A N 18
ATOM 29314 C CA . SER A 1 33 ? 10.750 -6.171 1.055 1.00 15.31 33 SER A CA 18
ATOM 29315 C C . SER A 1 33 ? 11.473 -6.747 -0.157 1.00 4.22 33 SER A C 18
ATOM 29316 O O . SER A 1 33 ? 11.041 -6.568 -1.296 1.00 31.10 33 SER A O 18
ATOM 29324 N N . ASP A 1 34 ? 12.579 -7.440 0.096 1.00 32.43 34 ASP A N 18
ATOM 29325 C CA . ASP A 1 34 ? 13.363 -8.046 -0.974 1.00 11.34 34 ASP A CA 18
ATOM 29326 C C . ASP A 1 34 ? 12.499 -8.969 -1.826 1.00 60.45 34 ASP A C 18
ATOM 29327 O O . ASP A 1 34 ? 12.789 -9.199 -3.001 1.00 61.25 34 ASP A O 18
ATOM 29337 N N . LEU A 1 35 ? 11.436 -9.496 -1.228 1.00 23.51 35 LEU A N 18
ATOM 29338 C CA . LEU A 1 35 ? 10.530 -10.396 -1.931 1.00 73.33 35 LEU A CA 18
ATOM 29339 C C . LEU A 1 35 ? 9.562 -9.614 -2.813 1.00 32.31 35 LEU A C 18
ATOM 29340 O O . LEU A 1 35 ? 9.163 -10.080 -3.880 1.00 70.12 35 LEU A O 18
ATOM 29356 N N . ASP A 1 36 ? 9.190 -8.421 -2.361 1.00 30.13 36 ASP A N 18
ATOM 29357 C CA . ASP A 1 36 ? 8.271 -7.572 -3.110 1.00 11.22 36 ASP A CA 18
ATOM 29358 C C . ASP A 1 36 ? 8.840 -7.236 -4.485 1.00 33.41 36 ASP A C 18
ATOM 29359 O O . ASP A 1 36 ? 8.097 -6.927 -5.416 1.00 70.02 36 ASP A O 18
ATOM 29369 N N . MET A 1 37 ? 10.162 -7.300 -4.604 1.00 15.11 37 MET A N 18
ATOM 29370 C CA . MET A 1 37 ? 10.830 -7.002 -5.866 1.00 70.33 37 MET A CA 18
ATOM 29371 C C . MET A 1 37 ? 10.567 -8.100 -6.893 1.00 14.33 37 MET A C 18
ATOM 29372 O O . MET A 1 37 ? 10.336 -7.819 -8.068 1.00 43.04 37 MET A O 18
ATOM 29386 N N . GLN A 1 38 ? 10.603 -9.349 -6.439 1.00 13.31 38 GLN A N 18
ATOM 29387 C CA . GLN A 1 38 ? 10.369 -10.487 -7.319 1.00 34.53 38 GLN A CA 18
ATOM 29388 C C . GLN A 1 38 ? 8.999 -10.388 -7.985 1.00 22.02 38 GLN A C 18
ATOM 29389 O O . GLN A 1 38 ? 8.781 -10.946 -9.060 1.00 43.55 38 GLN A O 18
ATOM 29403 N N . GLN A 1 39 ? 8.082 -9.676 -7.339 1.00 23.44 39 GLN A N 18
ATOM 29404 C CA . GLN A 1 39 ? 6.735 -9.505 -7.869 1.00 25.02 39 GLN A CA 18
ATOM 29405 C C . GLN A 1 39 ? 6.702 -8.410 -8.929 1.00 14.54 39 GLN A C 18
ATOM 29406 O O . GLN A 1 39 ? 5.820 -8.389 -9.786 1.00 51.25 39 GLN A O 18
ATOM 29420 N N . ALA A 1 40 ? 7.668 -7.499 -8.862 1.00 32.02 40 ALA A N 18
ATOM 29421 C CA . ALA A 1 40 ? 7.749 -6.400 -9.817 1.00 23.43 40 ALA A CA 18
ATOM 29422 C C . ALA A 1 40 ? 7.946 -6.921 -11.236 1.00 54.12 40 ALA A C 18
ATOM 29423 O O . ALA A 1 40 ? 7.616 -6.240 -12.207 1.00 33.42 40 ALA A O 18
ATOM 29430 N N . MET A 1 41 ? 8.484 -8.131 -11.349 1.00 53.02 41 MET A N 18
ATOM 29431 C CA . MET A 1 41 ? 8.723 -8.742 -12.651 1.00 53.50 41 MET A CA 18
ATOM 29432 C C . MET A 1 41 ? 7.420 -9.245 -13.264 1.00 23.04 41 MET A C 18
ATOM 29433 O O . MET A 1 41 ? 7.182 -9.083 -14.461 1.00 72.40 41 MET A O 18
ATOM 29447 N N . LEU A 1 42 ? 6.580 -9.855 -12.435 1.00 15.22 42 LEU A N 18
ATOM 29448 C CA . LEU A 1 42 ? 5.300 -10.382 -12.895 1.00 73.33 42 LEU A CA 18
ATOM 29449 C C . LEU A 1 42 ? 4.311 -9.252 -13.168 1.00 61.50 42 LEU A C 18
ATOM 29450 O O . LEU A 1 42 ? 3.271 -9.460 -13.793 1.00 23.31 42 LEU A O 18
ATOM 29466 N N . THR A 1 43 ? 4.645 -8.056 -12.696 1.00 15.13 43 THR A N 18
ATOM 29467 C CA . THR A 1 43 ? 3.788 -6.893 -12.889 1.00 51.12 43 THR A CA 18
ATOM 29468 C C . THR A 1 43 ? 4.543 -5.761 -13.575 1.00 42.12 43 THR A C 18
ATOM 29469 O O . THR A 1 43 ? 4.524 -4.621 -13.116 1.00 5.44 43 THR A O 18
ATOM 29480 N N . ASN A 1 44 ? 5.207 -6.084 -14.681 1.00 13.02 44 ASN A N 18
ATOM 29481 C CA . ASN A 1 44 ? 5.969 -5.094 -15.432 1.00 3.33 44 ASN A CA 18
ATOM 29482 C C . ASN A 1 44 ? 5.112 -3.872 -15.747 1.00 61.24 44 ASN A C 18
ATOM 29483 O O . ASN A 1 44 ? 4.116 -3.967 -16.465 1.00 72.00 44 ASN A O 18
ATOM 29494 N N . LYS A 1 45 ? 5.506 -2.723 -15.208 1.00 14.11 45 LYS A N 18
ATOM 29495 C CA . LYS A 1 45 ? 4.776 -1.481 -15.432 1.00 35.13 45 LYS A CA 18
ATOM 29496 C C . LYS A 1 45 ? 4.978 -0.982 -16.859 1.00 54.44 45 LYS A C 18
ATOM 29497 O O . LYS A 1 45 ? 5.870 -1.446 -17.569 1.00 43.20 45 LYS A O 18
ATOM 29516 N N . ASP A 1 46 ? 4.145 -0.033 -17.273 1.00 32.03 46 ASP A N 18
ATOM 29517 C CA . ASP A 1 46 ? 4.234 0.531 -18.614 1.00 75.01 46 ASP A CA 18
ATOM 29518 C C . ASP A 1 46 ? 3.899 2.019 -18.602 1.00 4.13 46 ASP A C 18
ATOM 29519 O O . ASP A 1 46 ? 3.345 2.531 -17.628 1.00 52.25 46 ASP A O 18
ATOM 29529 N N . GLU A 1 47 ? 4.240 2.707 -19.686 1.00 34.21 47 GLU A N 18
ATOM 29530 C CA . GLU A 1 47 ? 3.976 4.137 -19.798 1.00 23.32 47 GLU A CA 18
ATOM 29531 C C . GLU A 1 47 ? 2.476 4.410 -19.868 1.00 25.22 47 GLU A C 18
ATOM 29532 O O . GLU A 1 47 ? 1.965 5.307 -19.197 1.00 51.12 47 GLU A O 18
ATOM 29545 N N . LYS A 1 48 ? 1.777 3.631 -20.686 1.00 24.12 48 LYS A N 18
ATOM 29546 C CA . LYS A 1 48 ? 0.336 3.786 -20.845 1.00 61.02 48 LYS A CA 18
ATOM 29547 C C . LYS A 1 48 ? -0.382 3.596 -19.513 1.00 41.44 48 LYS A C 18
ATOM 29548 O O . LYS A 1 48 ? -1.428 4.198 -19.270 1.00 32.43 48 LYS A O 18
ATOM 29567 N N . VAL A 1 49 ? 0.187 2.758 -18.652 1.00 41.23 49 VAL A N 18
ATOM 29568 C CA . VAL A 1 49 ? -0.397 2.492 -17.344 1.00 21.05 49 VAL A CA 18
ATOM 29569 C C . VAL A 1 49 ? -0.385 3.742 -16.471 1.00 52.30 49 VAL A C 18
ATOM 29570 O O . VAL A 1 49 ? -1.301 3.969 -15.680 1.00 11.45 49 VAL A O 18
ATOM 29583 N N . LEU A 1 50 ? 0.659 4.551 -16.621 1.00 75.31 50 LEU A N 18
ATOM 29584 C CA . LEU A 1 50 ? 0.790 5.780 -15.847 1.00 43.24 50 LEU A CA 18
ATOM 29585 C C . LEU A 1 50 ? -0.454 6.651 -15.992 1.00 50.21 50 LEU A C 18
ATOM 29586 O O . LEU A 1 50 ? -0.857 7.338 -15.053 1.00 2.32 50 LEU A O 18
ATOM 29602 N N . LYS A 1 51 ? -1.060 6.616 -17.173 1.00 41.11 51 LYS A N 18
ATOM 29603 C CA . LYS A 1 51 ? -2.261 7.399 -17.442 1.00 5.13 51 LYS A CA 18
ATOM 29604 C C . LYS A 1 51 ? -3.311 7.173 -16.358 1.00 1.30 51 LYS A C 18
ATOM 29605 O O . LYS A 1 51 ? -4.048 8.089 -15.994 1.00 1.02 51 LYS A O 18
ATOM 29624 N N . ALA A 1 52 ? -3.371 5.948 -15.846 1.00 0.31 52 ALA A N 18
ATOM 29625 C CA . ALA A 1 52 ? -4.328 5.604 -14.801 1.00 34.20 52 ALA A CA 18
ATOM 29626 C C . ALA A 1 52 ? -3.931 6.224 -13.466 1.00 51.30 52 ALA A C 18
ATOM 29627 O O . ALA A 1 52 ? -4.779 6.718 -12.722 1.00 53.34 52 ALA A O 18
ATOM 29634 N N . LEU A 1 53 ? -2.637 6.195 -13.167 1.00 53.30 53 LEU A N 18
ATOM 29635 C CA . LEU A 1 53 ? -2.127 6.755 -11.920 1.00 62.34 53 LEU A CA 18
ATOM 29636 C C . LEU A 1 53 ? -2.437 8.245 -11.826 1.00 5.44 53 LEU A C 18
ATOM 29637 O O . LEU A 1 53 ? -2.440 8.820 -10.737 1.00 71.11 53 LEU A O 18
ATOM 29653 N N . GLU A 1 54 ? -2.700 8.864 -12.973 1.00 24.43 54 GLU A N 18
ATOM 29654 C CA . GLU A 1 54 ? -3.012 10.287 -13.017 1.00 43.21 54 GLU A CA 18
ATOM 29655 C C . GLU A 1 54 ? -4.331 10.577 -12.307 1.00 14.53 54 GLU A C 18
ATOM 29656 O O . GLU A 1 54 ? -4.449 11.554 -11.567 1.00 4.44 54 GLU A O 18
ATOM 29669 N N . ARG A 1 55 ? -5.321 9.722 -12.539 1.00 53.22 55 ARG A N 18
ATOM 29670 C CA . ARG A 1 55 ? -6.633 9.886 -11.923 1.00 63.13 55 ARG A CA 18
ATOM 29671 C C . ARG A 1 55 ? -6.609 9.439 -10.465 1.00 61.01 55 ARG A C 18
ATOM 29672 O O . ARG A 1 55 ? -7.323 9.986 -9.624 1.00 42.23 55 ARG A O 18
ATOM 29693 N N . THR A 1 56 ? -5.784 8.438 -10.172 1.00 42.41 56 THR A N 18
ATOM 29694 C CA . THR A 1 56 ? -5.668 7.916 -8.816 1.00 32.04 56 THR A CA 18
ATOM 29695 C C . THR A 1 56 ? -4.895 8.877 -7.921 1.00 33.43 56 THR A C 18
ATOM 29696 O O . THR A 1 56 ? -5.299 9.148 -6.790 1.00 34.31 56 THR A O 18
ATOM 29707 N N . ARG A 1 57 ? -3.781 9.391 -8.433 1.00 72.43 57 ARG A N 18
ATOM 29708 C CA . ARG A 1 57 ? -2.951 10.322 -7.678 1.00 74.42 57 ARG A CA 18
ATOM 29709 C C . ARG A 1 57 ? -3.778 11.502 -7.177 1.00 3.54 57 ARG A C 18
ATOM 29710 O O . ARG A 1 57 ? -3.436 12.128 -6.174 1.00 54.21 57 ARG A O 18
ATOM 29731 N N . GLN A 1 58 ? -4.864 11.800 -7.882 1.00 31.44 58 GLN A N 18
ATOM 29732 C CA . GLN A 1 58 ? -5.738 12.906 -7.508 1.00 3.11 58 GLN A CA 18
ATOM 29733 C C . GLN A 1 58 ? -6.426 12.629 -6.175 1.00 1.40 58 GLN A C 18
ATOM 29734 O O . GLN A 1 58 ? -6.610 13.535 -5.360 1.00 33.23 58 GLN A O 18
ATOM 29748 N N . LEU A 1 59 ? -6.803 11.375 -5.958 1.00 31.34 59 LEU A N 18
ATOM 29749 C CA . LEU A 1 59 ? -7.471 10.979 -4.724 1.00 2.15 59 LEU A CA 18
ATOM 29750 C C . LEU A 1 59 ? -6.466 10.452 -3.705 1.00 23.22 59 LEU A C 18
ATOM 29751 O O . LEU A 1 59 ? -6.843 9.857 -2.695 1.00 53.35 59 LEU A O 18
ATOM 29767 N N . ASP A 1 60 ? -5.184 10.676 -3.976 1.00 11.31 60 ASP A N 18
ATOM 29768 C CA . ASP A 1 60 ? -4.124 10.227 -3.081 1.00 21.04 60 ASP A CA 18
ATOM 29769 C C . ASP A 1 60 ? -4.112 8.705 -2.974 1.00 60.33 60 ASP A C 18
ATOM 29770 O O . ASP A 1 60 ? -4.546 8.140 -1.970 1.00 64.30 60 ASP A O 18
ATOM 29780 N N . ILE A 1 61 ? -3.613 8.048 -4.016 1.00 71.41 61 ILE A N 18
ATOM 29781 C CA . ILE A 1 61 ? -3.544 6.592 -4.039 1.00 13.05 61 ILE A CA 18
ATOM 29782 C C . ILE A 1 61 ? -2.153 6.113 -4.438 1.00 3.14 61 ILE A C 18
ATOM 29783 O O . ILE A 1 61 ? -1.570 6.571 -5.420 1.00 43.02 61 ILE A O 18
ATOM 29799 N N . PRO A 1 62 ? -1.606 5.168 -3.658 1.00 70.32 62 PRO A N 18
ATOM 29800 C CA . PRO A 1 62 ? -0.277 4.604 -3.911 1.00 3.42 62 PRO A CA 18
ATOM 29801 C C . PRO A 1 62 ? -0.246 3.730 -5.161 1.00 2.13 62 PRO A C 18
ATOM 29802 O O . PRO A 1 62 ? -1.149 2.924 -5.388 1.00 44.31 62 PRO A O 18
ATOM 29813 N N . ASP A 1 63 ? 0.797 3.896 -5.966 1.00 73.43 63 ASP A N 18
ATOM 29814 C CA . ASP A 1 63 ? 0.946 3.120 -7.193 1.00 13.24 63 ASP A CA 18
ATOM 29815 C C . ASP A 1 63 ? 1.201 1.649 -6.878 1.00 31.33 63 ASP A C 18
ATOM 29816 O O . ASP A 1 63 ? 1.176 0.801 -7.769 1.00 11.14 63 ASP A O 18
ATOM 29826 N N . GLU A 1 64 ? 1.446 1.356 -5.604 1.00 70.53 64 GLU A N 18
ATOM 29827 C CA . GLU A 1 64 ? 1.707 -0.013 -5.173 1.00 63.04 64 GLU A CA 18
ATOM 29828 C C . GLU A 1 64 ? 0.419 -0.830 -5.147 1.00 11.11 64 GLU A C 18
ATOM 29829 O O . GLU A 1 64 ? 0.447 -2.058 -5.232 1.00 61.13 64 GLU A O 18
ATOM 29842 N N . LYS A 1 65 ? -0.710 -0.139 -5.029 1.00 21.52 65 LYS A N 18
ATOM 29843 C CA . LYS A 1 65 ? -2.010 -0.799 -4.991 1.00 55.24 65 LYS A CA 18
ATOM 29844 C C . LYS A 1 65 ? -2.799 -0.518 -6.266 1.00 61.24 65 LYS A C 18
ATOM 29845 O O . LYS A 1 65 ? -3.666 -1.301 -6.658 1.00 2.31 65 LYS A O 18
ATOM 29864 N N . THR A 1 66 ? -2.492 0.603 -6.912 1.00 32.31 66 THR A N 18
ATOM 29865 C CA . THR A 1 66 ? -3.172 0.986 -8.143 1.00 51.41 66 THR A CA 18
ATOM 29866 C C . THR A 1 66 ? -2.670 0.169 -9.327 1.00 24.11 66 THR A C 18
ATOM 29867 O O . THR A 1 66 ? -3.440 -0.195 -10.215 1.00 13.31 66 THR A O 18
ATOM 29878 N N . MET A 1 67 ? -1.372 -0.120 -9.333 1.00 14.53 67 MET A N 18
ATOM 29879 C CA . MET A 1 67 ? -0.767 -0.897 -10.408 1.00 32.14 67 MET A CA 18
ATOM 29880 C C . MET A 1 67 ? -1.573 -2.163 -10.684 1.00 5.31 67 MET A C 18
ATOM 29881 O O . MET A 1 67 ? -2.027 -2.406 -11.801 1.00 73.30 67 MET A O 18
ATOM 29895 N N . PRO A 1 68 ? -1.756 -2.987 -9.642 1.00 61.12 68 PRO A N 18
ATOM 29896 C CA . PRO A 1 68 ? -2.507 -4.242 -9.748 1.00 14.04 68 PRO A CA 18
ATOM 29897 C C . PRO A 1 68 ? -4.001 -4.006 -9.949 1.00 24.55 68 PRO A C 18
ATOM 29898 O O . PRO A 1 68 ? -4.734 -4.913 -10.347 1.00 22.14 68 PRO A O 18
ATOM 29909 N N . VAL A 1 69 ? -4.446 -2.785 -9.673 1.00 41.10 69 VAL A N 18
ATOM 29910 C CA . VAL A 1 69 ? -5.852 -2.431 -9.825 1.00 61.32 69 VAL A CA 18
ATOM 29911 C C . VAL A 1 69 ? -6.181 -2.101 -11.277 1.00 22.52 69 VAL A C 18
ATOM 29912 O O . VAL A 1 69 ? -7.066 -2.713 -11.878 1.00 62.23 69 VAL A O 18
ATOM 29925 N N . LEU A 1 70 ? -5.464 -1.132 -11.835 1.00 61.54 70 LEU A N 18
ATOM 29926 C CA . LEU A 1 70 ? -5.679 -0.721 -13.218 1.00 32.31 70 LEU A CA 18
ATOM 29927 C C . LEU A 1 70 ? -5.462 -1.890 -14.174 1.00 71.01 70 LEU A C 18
ATOM 29928 O O . LEU A 1 70 ? -6.250 -2.107 -15.095 1.00 4.04 70 LEU A O 18
ATOM 29944 N N . MET A 1 71 ? -4.389 -2.641 -13.947 1.00 73.31 71 MET A N 18
ATOM 29945 C CA . MET A 1 71 ? -4.070 -3.790 -14.787 1.00 10.03 71 MET A CA 18
ATOM 29946 C C . MET A 1 71 ? -5.208 -4.806 -14.773 1.00 21.23 71 MET A C 18
ATOM 29947 O O . MET A 1 71 ? -5.352 -5.605 -15.699 1.00 41.52 71 MET A O 18
ATOM 29961 N N . LYS A 1 72 ? -6.014 -4.770 -13.717 1.00 54.13 72 LYS A N 18
ATOM 29962 C CA . LYS A 1 72 ? -7.141 -5.687 -13.583 1.00 3.43 72 LYS A CA 18
ATOM 29963 C C . LYS A 1 72 ? -8.257 -5.322 -14.556 1.00 33.33 72 LYS A C 18
ATOM 29964 O O . LYS A 1 72 ? -9.007 -6.189 -15.009 1.00 3.31 72 LYS A O 18
ATOM 29983 N N . LEU A 1 73 ? -8.362 -4.037 -14.874 1.00 72.55 73 LEU A N 18
ATOM 29984 C CA . LEU A 1 73 ? -9.388 -3.558 -15.796 1.00 21.52 73 LEU A CA 18
ATOM 29985 C C . LEU A 1 73 ? -9.038 -3.921 -17.235 1.00 61.12 73 LEU A C 18
ATOM 29986 O O . LEU A 1 73 ? -9.873 -4.441 -17.976 1.00 10.50 73 LEU A O 18
ATOM 30002 N N . LEU A 1 74 ? -7.798 -3.645 -17.625 1.00 22.34 74 LEU A N 18
ATOM 30003 C CA . LEU A 1 74 ? -7.336 -3.944 -18.975 1.00 53.02 74 LEU A CA 18
ATOM 30004 C C . LEU A 1 74 ? -7.426 -5.439 -19.263 1.00 21.40 74 LEU A C 18
ATOM 30005 O O . LEU A 1 74 ? -7.521 -5.854 -20.418 1.00 35.14 74 LEU A O 18
ATOM 30021 N N . GLU A 1 75 ? -7.396 -6.244 -18.205 1.00 62.11 75 GLU A N 18
ATOM 30022 C CA . GLU A 1 75 ? -7.476 -7.693 -18.345 1.00 25.03 75 GLU A CA 18
ATOM 30023 C C . GLU A 1 75 ? -8.746 -8.099 -19.086 1.00 0.12 75 GLU A C 18
ATOM 30024 O O . GLU A 1 75 ? -8.692 -8.819 -20.082 1.00 62.14 75 GLU A O 18
ATOM 30037 N N . GLU A 1 76 ? -9.888 -7.632 -18.590 1.00 63.30 76 GLU A N 18
ATOM 30038 C CA . GLU A 1 76 ? -11.172 -7.948 -19.204 1.00 73.20 76 GLU A CA 18
ATOM 30039 C C . GLU A 1 76 ? -11.398 -7.108 -20.458 1.00 24.33 76 GLU A C 18
ATOM 30040 O O . GLU A 1 76 ? -12.078 -7.535 -21.390 1.00 61.10 76 GLU A O 18
ATOM 30053 N N . ALA A 1 77 ? -10.821 -5.911 -20.472 1.00 73.13 77 ALA A N 18
ATOM 30054 C CA . ALA A 1 77 ? -10.956 -5.011 -21.611 1.00 33.03 77 ALA A CA 18
ATOM 30055 C C . ALA A 1 77 ? -9.926 -5.329 -22.688 1.00 24.43 77 ALA A C 18
ATOM 30056 O O . ALA A 1 77 ? -9.818 -4.619 -23.687 1.00 33.33 77 ALA A O 18
ATOM 30063 N N . GLY A 1 78 ? -9.168 -6.402 -22.478 1.00 34.54 78 GLY A N 18
ATOM 30064 C CA . GLY A 1 78 ? -8.156 -6.795 -23.440 1.00 43.43 78 GLY A CA 18
ATOM 30065 C C . GLY A 1 78 ? -7.178 -5.677 -23.741 1.00 71.12 78 GLY A C 18
ATOM 30066 O O . GLY A 1 78 ? -6.551 -5.660 -24.800 1.00 23.11 78 GLY A O 18
ATOM 30070 N N . GLY A 1 79 ? -7.049 -4.738 -22.809 1.00 42.32 79 GLY A N 18
ATOM 30071 C CA . GLY A 1 79 ? -6.139 -3.623 -23.000 1.00 35.11 79 GLY A CA 18
ATOM 30072 C C . GLY A 1 79 ? -6.800 -2.450 -23.697 1.00 44.42 79 GLY A C 18
ATOM 30073 O O . GLY A 1 79 ? -6.197 -1.812 -24.558 1.00 61.35 79 GLY A O 18
ATOM 30077 N N . ASN A 1 80 ? -8.044 -2.166 -23.324 1.00 51.33 80 ASN A N 18
ATOM 30078 C CA . ASN A 1 80 ? -8.787 -1.062 -23.921 1.00 71.52 80 ASN A CA 18
ATOM 30079 C C . ASN A 1 80 ? -9.097 0.011 -22.882 1.00 24.41 80 ASN A C 18
ATOM 30080 O O . ASN A 1 80 ? -9.990 -0.154 -22.053 1.00 14.24 80 ASN A O 18
ATOM 30091 N N . TRP A 1 81 ? -8.351 1.109 -22.935 1.00 22.32 81 TRP A N 18
ATOM 30092 C CA . TRP A 1 81 ? -8.545 2.210 -21.998 1.00 12.31 81 TRP A CA 18
ATOM 30093 C C . TRP A 1 81 ? -9.706 3.098 -22.435 1.00 65.20 81 TRP A C 18
ATOM 30094 O O . TRP A 1 81 ? -10.277 3.829 -21.627 1.00 75.12 81 TRP A O 18
ATOM 30115 N N . SER A 1 82 ? -10.048 3.028 -23.717 1.00 62.21 82 SER A N 18
ATOM 30116 C CA . SER A 1 82 ? -11.138 3.829 -24.262 1.00 53.41 82 SER A CA 18
ATOM 30117 C C . SER A 1 82 ? -12.407 3.653 -23.434 1.00 1.53 82 SER A C 18
ATOM 30118 O O . SER A 1 82 ? -13.018 4.631 -22.998 1.00 62.42 82 SER A O 18
ATOM 30126 N N . TYR A 1 83 ? -12.799 2.402 -23.221 1.00 4.55 83 TYR A N 18
ATOM 30127 C CA . TYR A 1 83 ? -13.997 2.097 -22.447 1.00 4.21 83 TYR A CA 18
ATOM 30128 C C . TYR A 1 83 ? -13.730 2.240 -20.951 1.00 65.32 83 TYR A C 18
ATOM 30129 O O . TYR A 1 83 ? -14.551 2.784 -20.213 1.00 4.45 83 TYR A O 18
ATOM 30147 N N . ILE A 1 84 ? -12.576 1.747 -20.513 1.00 11.32 84 ILE A N 18
ATOM 30148 C CA . ILE A 1 84 ? -12.200 1.821 -19.107 1.00 72.41 84 ILE A CA 18
ATOM 30149 C C . ILE A 1 84 ? -12.166 3.267 -18.622 1.00 25.33 84 ILE A C 18
ATOM 30150 O O . ILE A 1 84 ? -12.328 3.537 -17.432 1.00 1.44 84 ILE A O 18
ATOM 30166 N N . LYS A 1 85 ? -11.955 4.191 -19.551 1.00 44.44 85 LYS A N 18
ATOM 30167 C CA . LYS A 1 85 ? -11.902 5.610 -19.221 1.00 40.35 85 LYS A CA 18
ATOM 30168 C C . LYS A 1 85 ? -13.236 6.288 -19.517 1.00 52.51 85 LYS A C 18
ATOM 30169 O O . LYS A 1 85 ? -13.380 7.500 -19.348 1.00 1.33 85 LYS A O 18
ATOM 30188 N N . LEU A 1 86 ? -14.210 5.500 -19.958 1.00 65.01 86 LEU A N 18
ATOM 30189 C CA . LEU A 1 86 ? -15.534 6.023 -20.275 1.00 42.54 86 LEU A CA 18
ATOM 30190 C C . LEU A 1 86 ? -16.144 6.729 -19.069 1.00 23.10 86 LEU A C 18
ATOM 30191 O O . LEU A 1 86 ? -17.025 7.576 -19.213 1.00 14.30 86 LEU A O 18
ATOM 30207 N N . ASP A 1 87 ? -15.669 6.374 -17.880 1.00 50.21 87 ASP A N 18
ATOM 30208 C CA . ASP A 1 87 ? -16.165 6.977 -16.648 1.00 70.41 87 ASP A CA 18
ATOM 30209 C C . ASP A 1 87 ? -15.017 7.542 -15.819 1.00 11.44 87 ASP A C 18
ATOM 30210 O O . ASP A 1 87 ? -15.119 7.661 -14.598 1.00 71.21 87 ASP A O 18
ATOM 30220 N N . ASN A 1 88 ? -13.924 7.891 -16.490 1.00 70.45 88 ASN A N 18
ATOM 30221 C CA . ASN A 1 88 ? -12.755 8.443 -15.815 1.00 21.55 88 ASN A CA 18
ATOM 30222 C C . ASN A 1 88 ? -12.113 7.403 -14.901 1.00 70.32 88 ASN A C 18
ATOM 30223 O O . ASN A 1 88 ? -11.691 7.716 -13.789 1.00 5.35 88 ASN A O 18
ATOM 30234 N N . TYR A 1 89 ? -12.042 6.166 -15.380 1.00 45.24 89 TYR A N 18
ATOM 30235 C CA . TYR A 1 89 ? -11.452 5.080 -14.607 1.00 34.22 89 TYR A CA 18
ATOM 30236 C C . TYR A 1 89 ? -12.221 4.856 -13.308 1.00 75.24 89 TYR A C 18
ATOM 30237 O O . TYR A 1 89 ? -11.629 4.613 -12.256 1.00 74.41 89 TYR A O 18
ATOM 30255 N N . THR A 1 90 ? -13.545 4.940 -13.390 1.00 20.14 90 THR A N 18
ATOM 30256 C CA . THR A 1 90 ? -14.396 4.749 -12.223 1.00 34.42 90 THR A CA 18
ATOM 30257 C C . THR A 1 90 ? -14.054 3.451 -11.499 1.00 43.14 90 THR A C 18
ATOM 30258 O O . THR A 1 90 ? -14.190 3.355 -10.280 1.00 41.01 90 THR A O 18
ATOM 30269 N N . ALA A 1 91 ? -13.608 2.456 -12.259 1.00 24.24 91 ALA A N 18
ATOM 30270 C CA . ALA A 1 91 ? -13.242 1.165 -11.689 1.00 32.54 91 ALA A CA 18
ATOM 30271 C C . ALA A 1 91 ? -12.217 1.328 -10.571 1.00 42.53 91 ALA A C 18
ATOM 30272 O O . ALA A 1 91 ? -12.250 0.607 -9.574 1.00 22.41 91 ALA A O 18
ATOM 30279 N N . LEU A 1 92 ? -11.307 2.280 -10.746 1.00 4.05 92 LEU A N 18
ATOM 30280 C CA . LEU A 1 92 ? -10.271 2.539 -9.751 1.00 63.33 92 LEU A CA 18
ATOM 30281 C C . LEU A 1 92 ? -10.878 3.061 -8.455 1.00 4.51 92 LEU A C 18
ATOM 30282 O O . LEU A 1 92 ? -10.383 2.773 -7.364 1.00 53.34 92 LEU A O 18
ATOM 30298 N N . VAL A 1 93 ? -11.955 3.831 -8.579 1.00 62.05 93 VAL A N 18
ATOM 30299 C CA . VAL A 1 93 ? -12.633 4.392 -7.417 1.00 63.11 93 VAL A CA 18
ATOM 30300 C C . VAL A 1 93 ? -13.234 3.294 -6.548 1.00 33.02 93 VAL A C 18
ATOM 30301 O O . VAL A 1 93 ? -13.036 3.270 -5.333 1.00 72.31 93 VAL A O 18
ATOM 30314 N N . ASP A 1 94 ? -13.971 2.385 -7.179 1.00 2.02 94 ASP A N 18
ATOM 30315 C CA . ASP A 1 94 ? -14.601 1.282 -6.464 1.00 73.13 94 ASP A CA 18
ATOM 30316 C C . ASP A 1 94 ? -13.571 0.225 -6.078 1.00 12.20 94 ASP A C 18
ATOM 30317 O O . ASP A 1 94 ? -13.723 -0.464 -5.070 1.00 44.31 94 ASP A O 18
ATOM 30327 N N . ALA A 1 95 ? -12.524 0.104 -6.887 1.00 31.21 95 ALA A N 18
ATOM 30328 C CA . ALA A 1 95 ? -11.468 -0.869 -6.629 1.00 54.43 95 ALA A CA 18
ATOM 30329 C C . ALA A 1 95 ? -10.609 -0.444 -5.443 1.00 3.33 95 ALA A C 18
ATOM 30330 O O . ALA A 1 95 ? -10.473 -1.183 -4.467 1.00 61.42 95 ALA A O 18
ATOM 30337 N N . ILE A 1 96 ? -10.032 0.750 -5.533 1.00 2.32 96 ILE A N 18
ATOM 30338 C CA . ILE A 1 96 ? -9.187 1.271 -4.466 1.00 51.03 96 ILE A CA 18
ATOM 30339 C C . ILE A 1 96 ? -9.959 1.377 -3.155 1.00 63.24 96 ILE A C 18
ATOM 30340 O O . ILE A 1 96 ? -9.418 1.111 -2.081 1.00 43.15 96 ILE A O 18
ATOM 30356 N N . TYR A 1 97 ? -11.225 1.765 -3.251 1.00 21.15 97 TYR A N 18
ATOM 30357 C CA . TYR A 1 97 ? -12.072 1.907 -2.072 1.00 62.10 97 TYR A CA 18
ATOM 30358 C C . TYR A 1 97 ? -12.207 0.578 -1.336 1.00 22.34 97 TYR A C 18
ATOM 30359 O O . TYR A 1 97 ? -12.307 0.542 -0.109 1.00 32.34 97 TYR A O 18
ATOM 30377 N N . SER A 1 98 ? -12.206 -0.514 -2.093 1.00 73.24 98 SER A N 18
ATOM 30378 C CA . SER A 1 98 ? -12.331 -1.847 -1.514 1.00 13.34 98 SER A CA 18
ATOM 30379 C C . SER A 1 98 ? -11.016 -2.289 -0.880 1.00 13.11 98 SER A C 18
ATOM 30380 O O . SER A 1 98 ? -10.971 -2.649 0.297 1.00 42.44 98 SER A O 18
ATOM 30388 N N . VAL A 1 99 ? -9.947 -2.260 -1.669 1.00 40.22 99 VAL A N 18
ATOM 30389 C CA . VAL A 1 99 ? -8.629 -2.656 -1.186 1.00 31.10 99 VAL A CA 18
ATOM 30390 C C . VAL A 1 99 ? -8.187 -1.785 -0.016 1.00 14.12 99 VAL A C 18
ATOM 30391 O O . VAL A 1 99 ? -7.833 -2.292 1.047 1.00 4.52 99 VAL A O 18
ATOM 30404 N N . GLU A 1 100 ? -8.214 -0.472 -0.220 1.00 5.12 100 GLU A N 18
ATOM 30405 C CA . GLU A 1 100 ? -7.815 0.470 0.820 1.00 72.15 100 GLU A CA 18
ATOM 30406 C C . GLU A 1 100 ? -8.540 0.173 2.129 1.00 12.34 100 GLU A C 18
ATOM 30407 O O . GLU A 1 100 ? -8.007 0.408 3.214 1.00 64.45 100 GLU A O 18
ATOM 30420 N N . ASP A 1 101 ? -9.759 -0.342 2.020 1.00 13.14 101 ASP A N 18
ATOM 30421 C CA . ASP A 1 101 ? -10.559 -0.672 3.195 1.00 53.53 101 ASP A CA 18
ATOM 30422 C C . ASP A 1 101 ? -9.970 -1.868 3.934 1.00 21.35 101 ASP A C 18
ATOM 30423 O O . ASP A 1 101 ? -9.654 -1.783 5.121 1.00 53.31 101 ASP A O 18
ATOM 30433 N N . GLU A 1 102 ? -9.826 -2.984 3.225 1.00 21.21 102 GLU A N 18
ATOM 30434 C CA . GLU A 1 102 ? -9.276 -4.199 3.817 1.00 53.24 102 GLU A CA 18
ATOM 30435 C C . GLU A 1 102 ? -7.950 -4.571 3.160 1.00 60.24 102 GLU A C 18
ATOM 30436 O O . GLU A 1 102 ? -7.911 -4.959 1.993 1.00 65.22 102 GLU A O 18
ATOM 30449 N N . ASN A 1 103 ? -6.866 -4.449 3.919 1.00 43.21 103 ASN A N 18
ATOM 30450 C CA . ASN A 1 103 ? -5.537 -4.772 3.412 1.00 52.13 103 ASN A CA 18
ATOM 30451 C C . ASN A 1 103 ? -5.104 -6.161 3.867 1.00 4.33 103 ASN A C 18
ATOM 30452 O O . ASN A 1 103 ? -4.545 -6.936 3.090 1.00 14.24 103 ASN A O 18
ATOM 30463 N N . LYS A 1 104 ? -5.364 -6.471 5.133 1.00 75.12 104 LYS A N 18
ATOM 30464 C CA . LYS A 1 104 ? -5.003 -7.767 5.694 1.00 61.12 104 LYS A CA 18
ATOM 30465 C C . LYS A 1 104 ? -6.249 -8.557 6.084 1.00 40.43 104 LYS A C 18
ATOM 30466 O O . LYS A 1 104 ? -6.280 -9.782 5.964 1.00 1.23 104 LYS A O 18
ATOM 30485 N N . GLN A 1 105 ? -7.272 -7.847 6.548 1.00 33.32 105 GLN A N 18
ATOM 30486 C CA . GLN A 1 105 ? -8.520 -8.484 6.953 1.00 2.54 105 GLN A CA 18
ATOM 30487 C C . GLN A 1 105 ? -9.212 -9.137 5.762 1.00 63.15 105 GLN A C 18
ATOM 30488 O O . GLN A 1 105 ? -9.567 -8.465 4.794 1.00 14.11 105 GLN A O 18
ATOM 30502 N N . SER A 1 106 ? -9.397 -10.451 5.838 1.00 15.44 106 SER A N 18
ATOM 30503 C CA . SER A 1 106 ? -10.043 -11.195 4.763 1.00 24.24 106 SER A CA 18
ATOM 30504 C C . SER A 1 106 ? -10.626 -12.506 5.284 1.00 43.31 106 SER A C 18
ATOM 30505 O O . SER A 1 106 ? -10.270 -12.968 6.368 1.00 61.25 106 SER A O 18
ATOM 30513 N N . GLU A 1 107 ? -11.524 -13.098 4.503 1.00 21.15 107 GLU A N 18
ATOM 30514 C CA . GLU A 1 107 ? -12.158 -14.354 4.886 1.00 43.13 107 GLU A CA 18
ATOM 30515 C C . GLU A 1 107 ? -12.102 -15.363 3.742 1.00 54.44 107 GLU A C 18
ATOM 30516 O O . GLU A 1 107 ? -12.835 -15.246 2.761 1.00 55.13 107 GLU A O 18
ATOM 30529 N N . GLY A 1 108 ? -11.224 -16.353 3.875 1.00 54.43 108 GLY A N 18
ATOM 30530 C CA . GLY A 1 108 ? -11.088 -17.366 2.846 1.00 73.52 108 GLY A CA 18
ATOM 30531 C C . GLY A 1 108 ? -9.759 -17.281 2.121 1.00 31.12 108 GLY A C 18
ATOM 30532 O O . GLY A 1 108 ? -9.710 -16.950 0.937 1.00 54.12 108 GLY A O 18
ATOM 30536 N N . SER A 1 109 ? -8.678 -17.580 2.835 1.00 52.23 109 SER A N 18
ATOM 30537 C CA . SER A 1 109 ? -7.342 -17.530 2.254 1.00 63.33 109 SER A CA 18
ATOM 30538 C C . SER A 1 109 ? -7.063 -18.781 1.425 1.00 22.13 109 SER A C 18
ATOM 30539 O O . SER A 1 109 ? -6.023 -19.420 1.579 1.00 21.32 109 SER A O 18
ATOM 30547 N N . MET A 1 1 ? 41.655 17.787 58.576 1.00 73.13 1 MET A N 19
ATOM 30548 C CA . MET A 1 1 ? 40.232 17.816 58.253 1.00 31.33 1 MET A CA 19
ATOM 30549 C C . MET A 1 1 ? 39.983 18.591 56.963 1.00 65.44 1 MET A C 19
ATOM 30550 O O . MET A 1 1 ? 40.254 19.789 56.885 1.00 71.14 1 MET A O 19
ATOM 30564 N N . GLY A 1 2 ? 39.466 17.899 55.952 1.00 3.02 2 GLY A N 19
ATOM 30565 C CA . GLY A 1 2 ? 39.190 18.539 54.679 1.00 72.41 2 GLY A CA 19
ATOM 30566 C C . GLY A 1 2 ? 39.202 17.558 53.523 1.00 22.22 2 GLY A C 19
ATOM 30567 O O . GLY A 1 2 ? 40.152 16.792 53.360 1.00 1.33 2 GLY A O 19
ATOM 30571 N N . SER A 1 3 ? 38.144 17.581 52.719 1.00 23.14 3 SER A N 19
ATOM 30572 C CA . SER A 1 3 ? 38.034 16.683 51.576 1.00 63.03 3 SER A CA 19
ATOM 30573 C C . SER A 1 3 ? 37.978 17.471 50.270 1.00 63.01 3 SER A C 19
ATOM 30574 O O . SER A 1 3 ? 38.070 18.698 50.269 1.00 44.11 3 SER A O 19
ATOM 30582 N N . SER A 1 4 ? 37.825 16.756 49.161 1.00 70.55 4 SER A N 19
ATOM 30583 C CA . SER A 1 4 ? 37.760 17.386 47.847 1.00 52.14 4 SER A CA 19
ATOM 30584 C C . SER A 1 4 ? 36.857 16.593 46.907 1.00 31.54 4 SER A C 19
ATOM 30585 O O . SER A 1 4 ? 36.420 15.488 47.233 1.00 13.30 4 SER A O 19
ATOM 30593 N N . HIS A 1 5 ? 36.581 17.164 45.740 1.00 73.24 5 HIS A N 19
ATOM 30594 C CA . HIS A 1 5 ? 35.730 16.511 44.752 1.00 51.24 5 HIS A CA 19
ATOM 30595 C C . HIS A 1 5 ? 36.135 16.911 43.336 1.00 45.24 5 HIS A C 19
ATOM 30596 O O . HIS A 1 5 ? 36.633 18.014 43.110 1.00 3.21 5 HIS A O 19
ATOM 30611 N N . HIS A 1 6 ? 35.920 16.006 42.386 1.00 42.20 6 HIS A N 19
ATOM 30612 C CA . HIS A 1 6 ? 36.264 16.265 40.992 1.00 73.30 6 HIS A CA 19
ATOM 30613 C C . HIS A 1 6 ? 35.088 15.942 40.074 1.00 3.13 6 HIS A C 19
ATOM 30614 O O . HIS A 1 6 ? 34.226 15.132 40.414 1.00 51.22 6 HIS A O 19
ATOM 30629 N N . HIS A 1 7 ? 35.061 16.582 38.909 1.00 63.31 7 HIS A N 19
ATOM 30630 C CA . HIS A 1 7 ? 33.991 16.363 37.942 1.00 64.50 7 HIS A CA 19
ATOM 30631 C C . HIS A 1 7 ? 34.563 16.034 36.565 1.00 12.33 7 HIS A C 19
ATOM 30632 O O . HIS A 1 7 ? 35.764 16.169 36.332 1.00 1.31 7 HIS A O 19
ATOM 30647 N N . HIS A 1 8 ? 33.693 15.602 35.657 1.00 3.12 8 HIS A N 19
ATOM 30648 C CA . HIS A 1 8 ? 34.111 15.253 34.304 1.00 4.42 8 HIS A CA 19
ATOM 30649 C C . HIS A 1 8 ? 32.973 15.470 33.311 1.00 44.01 8 HIS A C 19
ATOM 30650 O O . HIS A 1 8 ? 31.848 15.782 33.700 1.00 41.23 8 HIS A O 19
ATOM 30665 N N . HIS A 1 9 ? 33.275 15.304 32.027 1.00 3.01 9 HIS A N 19
ATOM 30666 C CA . HIS A 1 9 ? 32.278 15.483 30.978 1.00 72.32 9 HIS A CA 19
ATOM 30667 C C . HIS A 1 9 ? 32.563 14.563 29.795 1.00 22.20 9 HIS A C 19
ATOM 30668 O O . HIS A 1 9 ? 33.698 14.473 29.325 1.00 0.01 9 HIS A O 19
ATOM 30683 N N . HIS A 1 10 ? 31.526 13.880 29.318 1.00 43.11 10 HIS A N 19
ATOM 30684 C CA . HIS A 1 10 ? 31.667 12.966 28.190 1.00 52.40 10 HIS A CA 19
ATOM 30685 C C . HIS A 1 10 ? 30.354 12.848 27.421 1.00 31.52 10 HIS A C 19
ATOM 30686 O O . HIS A 1 10 ? 29.289 13.189 27.935 1.00 14.34 10 HIS A O 19
ATOM 30701 N N . SER A 1 11 ? 30.438 12.360 26.187 1.00 53.00 11 SER A N 19
ATOM 30702 C CA . SER A 1 11 ? 29.258 12.201 25.346 1.00 33.42 11 SER A CA 19
ATOM 30703 C C . SER A 1 11 ? 29.382 10.960 24.467 1.00 72.13 11 SER A C 19
ATOM 30704 O O . SER A 1 11 ? 30.460 10.380 24.340 1.00 2.32 11 SER A O 19
ATOM 30712 N N . SER A 1 12 ? 28.269 10.559 23.860 1.00 14.50 12 SER A N 19
ATOM 30713 C CA . SER A 1 12 ? 28.251 9.386 22.994 1.00 33.23 12 SER A CA 19
ATOM 30714 C C . SER A 1 12 ? 27.546 9.694 21.677 1.00 63.23 12 SER A C 19
ATOM 30715 O O . SER A 1 12 ? 28.185 9.824 20.634 1.00 45.14 12 SER A O 19
ATOM 30723 N N . GLY A 1 13 ? 26.223 9.811 21.733 1.00 65.42 13 GLY A N 19
ATOM 30724 C CA . GLY A 1 13 ? 25.452 10.102 20.538 1.00 52.20 13 GLY A CA 19
ATOM 30725 C C . GLY A 1 13 ? 25.202 8.869 19.694 1.00 63.43 13 GLY A C 19
ATOM 30726 O O . GLY A 1 13 ? 25.612 7.764 20.056 1.00 3.42 13 GLY A O 19
ATOM 30730 N N . LEU A 1 14 ? 24.527 9.053 18.565 1.00 74.12 14 LEU A N 19
ATOM 30731 C CA . LEU A 1 14 ? 24.220 7.945 17.667 1.00 63.52 14 LEU A CA 19
ATOM 30732 C C . LEU A 1 14 ? 25.422 7.606 16.791 1.00 71.23 14 LEU A C 19
ATOM 30733 O O . LEU A 1 14 ? 26.470 8.246 16.882 1.00 53.23 14 LEU A O 19
ATOM 30749 N N . VAL A 1 15 ? 25.263 6.596 15.941 1.00 73.13 15 VAL A N 19
ATOM 30750 C CA . VAL A 1 15 ? 26.334 6.174 15.046 1.00 30.25 15 VAL A CA 19
ATOM 30751 C C . VAL A 1 15 ? 25.846 6.096 13.604 1.00 14.42 15 VAL A C 19
ATOM 30752 O O . VAL A 1 15 ? 24.655 5.937 13.333 1.00 21.02 15 VAL A O 19
ATOM 30765 N N . PRO A 1 16 ? 26.786 6.210 12.655 1.00 42.41 16 PRO A N 19
ATOM 30766 C CA . PRO A 1 16 ? 26.476 6.155 11.223 1.00 71.45 16 PRO A CA 19
ATOM 30767 C C . PRO A 1 16 ? 26.053 4.760 10.775 1.00 65.25 16 PRO A C 19
ATOM 30768 O O . PRO A 1 16 ? 25.861 3.865 11.598 1.00 71.02 16 PRO A O 19
ATOM 30779 N N . ARG A 1 17 ? 25.912 4.581 9.465 1.00 15.54 17 ARG A N 19
ATOM 30780 C CA . ARG A 1 17 ? 25.512 3.295 8.908 1.00 71.21 17 ARG A CA 19
ATOM 30781 C C . ARG A 1 17 ? 26.420 2.898 7.748 1.00 53.41 17 ARG A C 19
ATOM 30782 O O . ARG A 1 17 ? 27.289 3.666 7.337 1.00 64.45 17 ARG A O 19
ATOM 30803 N N . GLY A 1 18 ? 26.211 1.693 7.225 1.00 3.45 18 GLY A N 19
ATOM 30804 C CA . GLY A 1 18 ? 27.019 1.216 6.117 1.00 20.23 18 GLY A CA 19
ATOM 30805 C C . GLY A 1 18 ? 26.536 -0.116 5.580 1.00 72.12 18 GLY A C 19
ATOM 30806 O O . GLY A 1 18 ? 25.397 -0.514 5.822 1.00 61.11 18 GLY A O 19
ATOM 30810 N N . SER A 1 19 ? 27.403 -0.806 4.847 1.00 25.10 19 SER A N 19
ATOM 30811 C CA . SER A 1 19 ? 27.057 -2.099 4.268 1.00 44.13 19 SER A CA 19
ATOM 30812 C C . SER A 1 19 ? 26.926 -3.163 5.354 1.00 14.14 19 SER A C 19
ATOM 30813 O O . SER A 1 19 ? 27.016 -2.864 6.546 1.00 60.33 19 SER A O 19
ATOM 30821 N N . HIS A 1 20 ? 26.710 -4.405 4.934 1.00 62.11 20 HIS A N 19
ATOM 30822 C CA . HIS A 1 20 ? 26.566 -5.515 5.869 1.00 33.45 20 HIS A CA 19
ATOM 30823 C C . HIS A 1 20 ? 27.747 -6.475 5.760 1.00 55.14 20 HIS A C 19
ATOM 30824 O O . HIS A 1 20 ? 27.579 -7.691 5.839 1.00 22.41 20 HIS A O 19
ATOM 30839 N N . MET A 1 21 ? 28.940 -5.920 5.575 1.00 1.32 21 MET A N 19
ATOM 30840 C CA . MET A 1 21 ? 30.148 -6.727 5.455 1.00 44.41 21 MET A CA 19
ATOM 30841 C C . MET A 1 21 ? 30.818 -6.908 6.813 1.00 72.42 21 MET A C 19
ATOM 30842 O O . MET A 1 21 ? 31.683 -6.122 7.199 1.00 45.53 21 MET A O 19
ATOM 30856 N N . ILE A 1 22 ? 30.413 -7.949 7.533 1.00 34.33 22 ILE A N 19
ATOM 30857 C CA . ILE A 1 22 ? 30.975 -8.233 8.847 1.00 30.23 22 ILE A CA 19
ATOM 30858 C C . ILE A 1 22 ? 30.582 -9.627 9.324 1.00 11.24 22 ILE A C 19
ATOM 30859 O O . ILE A 1 22 ? 29.493 -10.115 9.019 1.00 44.00 22 ILE A O 19
ATOM 30875 N N . SER A 1 23 ? 31.474 -10.263 10.077 1.00 2.11 23 SER A N 19
ATOM 30876 C CA . SER A 1 23 ? 31.221 -11.602 10.595 1.00 63.00 23 SER A CA 19
ATOM 30877 C C . SER A 1 23 ? 30.230 -11.559 11.754 1.00 3.52 23 SER A C 19
ATOM 30878 O O . SER A 1 23 ? 30.586 -11.831 12.902 1.00 72.13 23 SER A O 19
ATOM 30886 N N . LEU A 1 24 ? 28.985 -11.213 11.446 1.00 23.03 24 LEU A N 19
ATOM 30887 C CA . LEU A 1 24 ? 27.940 -11.133 12.462 1.00 62.33 24 LEU A CA 19
ATOM 30888 C C . LEU A 1 24 ? 27.229 -12.474 12.618 1.00 1.31 24 LEU A C 19
ATOM 30889 O O . LEU A 1 24 ? 26.001 -12.532 12.687 1.00 1.15 24 LEU A O 19
ATOM 30905 N N . SER A 1 25 ? 28.010 -13.548 12.676 1.00 54.11 25 SER A N 19
ATOM 30906 C CA . SER A 1 25 ? 27.454 -14.889 12.823 1.00 15.22 25 SER A CA 19
ATOM 30907 C C . SER A 1 25 ? 26.513 -14.958 14.023 1.00 44.01 25 SER A C 19
ATOM 30908 O O . SER A 1 25 ? 26.924 -14.740 15.161 1.00 23.54 25 SER A O 19
ATOM 30916 N N . GLY A 1 26 ? 25.247 -15.263 13.757 1.00 63.44 26 GLY A N 19
ATOM 30917 C CA . GLY A 1 26 ? 24.267 -15.356 14.823 1.00 72.44 26 GLY A CA 19
ATOM 30918 C C . GLY A 1 26 ? 23.282 -14.204 14.807 1.00 65.51 26 GLY A C 19
ATOM 30919 O O . GLY A 1 26 ? 23.212 -13.425 15.759 1.00 31.33 26 GLY A O 19
ATOM 30923 N N . LEU A 1 27 ? 22.522 -14.093 13.724 1.00 35.01 27 LEU A N 19
ATOM 30924 C CA . LEU A 1 27 ? 21.537 -13.025 13.588 1.00 51.41 27 LEU A CA 19
ATOM 30925 C C . LEU A 1 27 ? 20.291 -13.523 12.860 1.00 1.13 27 LEU A C 19
ATOM 30926 O O . LEU A 1 27 ? 20.343 -14.503 12.116 1.00 1.13 27 LEU A O 19
ATOM 30942 N N . THR A 1 28 ? 19.173 -12.839 13.078 1.00 34.54 28 THR A N 19
ATOM 30943 C CA . THR A 1 28 ? 17.914 -13.210 12.444 1.00 51.23 28 THR A CA 19
ATOM 30944 C C . THR A 1 28 ? 18.065 -13.287 10.929 1.00 51.21 28 THR A C 19
ATOM 30945 O O . THR A 1 28 ? 19.091 -12.893 10.376 1.00 0.54 28 THR A O 19
ATOM 30956 N N . SER A 1 29 ? 17.034 -13.797 10.261 1.00 63.42 29 SER A N 19
ATOM 30957 C CA . SER A 1 29 ? 17.054 -13.930 8.809 1.00 14.32 29 SER A CA 19
ATOM 30958 C C . SER A 1 29 ? 17.138 -12.560 8.141 1.00 63.21 29 SER A C 19
ATOM 30959 O O . SER A 1 29 ? 17.225 -11.533 8.813 1.00 32.31 29 SER A O 19
ATOM 30967 N N . SER A 1 30 ? 17.112 -12.555 6.811 1.00 72.50 30 SER A N 19
ATOM 30968 C CA . SER A 1 30 ? 17.188 -11.314 6.050 1.00 44.11 30 SER A CA 19
ATOM 30969 C C . SER A 1 30 ? 16.111 -11.271 4.972 1.00 61.04 30 SER A C 19
ATOM 30970 O O . SER A 1 30 ? 15.234 -12.133 4.919 1.00 44.33 30 SER A O 19
ATOM 30978 N N . VAL A 1 31 ? 16.183 -10.259 4.112 1.00 43.02 31 VAL A N 19
ATOM 30979 C CA . VAL A 1 31 ? 15.216 -10.103 3.033 1.00 52.14 31 VAL A CA 19
ATOM 30980 C C . VAL A 1 31 ? 13.818 -10.512 3.484 1.00 54.30 31 VAL A C 19
ATOM 30981 O O . VAL A 1 31 ? 13.101 -11.204 2.763 1.00 61.44 31 VAL A O 19
ATOM 30994 N N . GLU A 1 32 ? 13.438 -10.078 4.682 1.00 2.13 32 GLU A N 19
ATOM 30995 C CA . GLU A 1 32 ? 12.125 -10.401 5.230 1.00 42.50 32 GLU A CA 19
ATOM 30996 C C . GLU A 1 32 ? 11.018 -9.738 4.414 1.00 24.32 32 GLU A C 19
ATOM 30997 O O . GLU A 1 32 ? 9.910 -10.263 4.310 1.00 32.45 32 GLU A O 19
ATOM 31010 N N . SER A 1 33 ? 11.327 -8.580 3.839 1.00 44.15 33 SER A N 19
ATOM 31011 C CA . SER A 1 33 ? 10.358 -7.843 3.036 1.00 61.20 33 SER A CA 19
ATOM 31012 C C . SER A 1 33 ? 11.028 -7.211 1.820 1.00 24.25 33 SER A C 19
ATOM 31013 O O . SER A 1 33 ? 10.502 -6.270 1.227 1.00 73.35 33 SER A O 19
ATOM 31021 N N . ASP A 1 34 ? 12.194 -7.735 1.456 1.00 12.13 34 ASP A N 19
ATOM 31022 C CA . ASP A 1 34 ? 12.937 -7.224 0.310 1.00 13.43 34 ASP A CA 19
ATOM 31023 C C . ASP A 1 34 ? 12.514 -7.933 -0.972 1.00 2.14 34 ASP A C 19
ATOM 31024 O O . ASP A 1 34 ? 12.526 -7.344 -2.054 1.00 20.13 34 ASP A O 19
ATOM 31034 N N . LEU A 1 35 ? 12.144 -9.202 -0.845 1.00 21.21 35 LEU A N 19
ATOM 31035 C CA . LEU A 1 35 ? 11.718 -9.994 -1.994 1.00 4.30 35 LEU A CA 19
ATOM 31036 C C . LEU A 1 35 ? 10.509 -9.361 -2.674 1.00 35.05 35 LEU A C 19
ATOM 31037 O O . LEU A 1 35 ? 10.285 -9.553 -3.869 1.00 74.22 35 LEU A O 19
ATOM 31053 N N . ASP A 1 36 ? 9.733 -8.604 -1.905 1.00 24.33 36 ASP A N 19
ATOM 31054 C CA . ASP A 1 36 ? 8.548 -7.940 -2.434 1.00 14.42 36 ASP A CA 19
ATOM 31055 C C . ASP A 1 36 ? 8.891 -7.123 -3.676 1.00 12.31 36 ASP A C 19
ATOM 31056 O O . ASP A 1 36 ? 8.081 -7.003 -4.595 1.00 21.43 36 ASP A O 19
ATOM 31066 N N . MET A 1 37 ? 10.097 -6.563 -3.696 1.00 34.12 37 MET A N 19
ATOM 31067 C CA . MET A 1 37 ? 10.547 -5.758 -4.825 1.00 14.01 37 MET A CA 19
ATOM 31068 C C . MET A 1 37 ? 10.433 -6.540 -6.129 1.00 45.13 37 MET A C 19
ATOM 31069 O O . MET A 1 37 ? 10.222 -5.961 -7.195 1.00 12.03 37 MET A O 19
ATOM 31083 N N . GLN A 1 38 ? 10.574 -7.859 -6.038 1.00 62.11 38 GLN A N 19
ATOM 31084 C CA . GLN A 1 38 ? 10.487 -8.719 -7.212 1.00 5.04 38 GLN A CA 19
ATOM 31085 C C . GLN A 1 38 ? 9.115 -8.611 -7.867 1.00 21.24 38 GLN A C 19
ATOM 31086 O O . GLN A 1 38 ? 8.972 -8.830 -9.069 1.00 73.03 38 GLN A O 19
ATOM 31100 N N . GLN A 1 39 ? 8.108 -8.273 -7.066 1.00 44.34 39 GLN A N 19
ATOM 31101 C CA . GLN A 1 39 ? 6.746 -8.137 -7.569 1.00 70.04 39 GLN A CA 19
ATOM 31102 C C . GLN A 1 39 ? 6.667 -7.054 -8.640 1.00 20.00 39 GLN A C 19
ATOM 31103 O O . GLN A 1 39 ? 5.776 -7.071 -9.489 1.00 15.14 39 GLN A O 19
ATOM 31117 N N . ALA A 1 40 ? 7.604 -6.113 -8.594 1.00 71.20 40 ALA A N 19
ATOM 31118 C CA . ALA A 1 40 ? 7.640 -5.024 -9.561 1.00 3.41 40 ALA A CA 19
ATOM 31119 C C . ALA A 1 40 ? 7.847 -5.551 -10.976 1.00 31.30 40 ALA A C 19
ATOM 31120 O O . ALA A 1 40 ? 7.443 -4.917 -11.950 1.00 62.45 40 ALA A O 19
ATOM 31127 N N . MET A 1 41 ? 8.478 -6.716 -11.082 1.00 44.24 41 MET A N 19
ATOM 31128 C CA . MET A 1 41 ? 8.737 -7.330 -12.380 1.00 74.00 41 MET A CA 19
ATOM 31129 C C . MET A 1 41 ? 7.455 -7.905 -12.974 1.00 64.42 41 MET A C 19
ATOM 31130 O O . MET A 1 41 ? 7.125 -7.645 -14.131 1.00 53.12 41 MET A O 19
ATOM 31144 N N . LEU A 1 42 ? 6.739 -8.689 -12.176 1.00 31.31 42 LEU A N 19
ATOM 31145 C CA . LEU A 1 42 ? 5.494 -9.302 -12.623 1.00 60.35 42 LEU A CA 19
ATOM 31146 C C . LEU A 1 42 ? 4.456 -8.240 -12.970 1.00 13.41 42 LEU A C 19
ATOM 31147 O O . LEU A 1 42 ? 3.526 -8.489 -13.737 1.00 5.32 42 LEU A O 19
ATOM 31163 N N . THR A 1 43 ? 4.623 -7.050 -12.399 1.00 43.34 43 THR A N 19
ATOM 31164 C CA . THR A 1 43 ? 3.703 -5.947 -12.648 1.00 74.05 43 THR A CA 19
ATOM 31165 C C . THR A 1 43 ? 4.377 -4.838 -13.446 1.00 10.30 43 THR A C 19
ATOM 31166 O O . THR A 1 43 ? 4.201 -3.655 -13.153 1.00 60.14 43 THR A O 19
ATOM 31177 N N . ASN A 1 44 ? 5.148 -5.225 -14.456 1.00 70.44 44 ASN A N 19
ATOM 31178 C CA . ASN A 1 44 ? 5.849 -4.262 -15.297 1.00 14.45 44 ASN A CA 19
ATOM 31179 C C . ASN A 1 44 ? 4.887 -3.205 -15.831 1.00 31.33 44 ASN A C 19
ATOM 31180 O O . ASN A 1 44 ? 4.032 -3.494 -16.669 1.00 65.11 44 ASN A O 19
ATOM 31191 N N . LYS A 1 45 ? 5.032 -1.979 -15.341 1.00 22.21 45 LYS A N 19
ATOM 31192 C CA . LYS A 1 45 ? 4.178 -0.877 -15.770 1.00 1.44 45 LYS A CA 19
ATOM 31193 C C . LYS A 1 45 ? 4.420 -0.540 -17.237 1.00 62.33 45 LYS A C 19
ATOM 31194 O O . LYS A 1 45 ? 5.285 -1.130 -17.885 1.00 31.35 45 LYS A O 19
ATOM 31213 N N . ASP A 1 46 ? 3.651 0.410 -17.756 1.00 75.42 46 ASP A N 19
ATOM 31214 C CA . ASP A 1 46 ? 3.783 0.826 -19.147 1.00 31.21 46 ASP A CA 19
ATOM 31215 C C . ASP A 1 46 ? 3.595 2.334 -19.284 1.00 13.42 46 ASP A C 19
ATOM 31216 O O . ASP A 1 46 ? 3.403 3.037 -18.291 1.00 63.24 46 ASP A O 19
ATOM 31226 N N . GLU A 1 47 ? 3.651 2.823 -20.518 1.00 3.32 47 GLU A N 19
ATOM 31227 C CA . GLU A 1 47 ? 3.489 4.248 -20.783 1.00 4.52 47 GLU A CA 19
ATOM 31228 C C . GLU A 1 47 ? 2.044 4.683 -20.554 1.00 45.44 47 GLU A C 19
ATOM 31229 O O . GLU A 1 47 ? 1.785 5.744 -19.984 1.00 63.30 47 GLU A O 19
ATOM 31242 N N . LYS A 1 48 ? 1.106 3.857 -21.004 1.00 14.03 48 LYS A N 19
ATOM 31243 C CA . LYS A 1 48 ? -0.313 4.153 -20.849 1.00 10.12 48 LYS A CA 19
ATOM 31244 C C . LYS A 1 48 ? -0.741 4.017 -19.391 1.00 51.21 48 LYS A C 19
ATOM 31245 O O . LYS A 1 48 ? -1.624 4.738 -18.924 1.00 23.24 48 LYS A O 19
ATOM 31264 N N . VAL A 1 49 ? -0.111 3.091 -18.677 1.00 62.42 49 VAL A N 19
ATOM 31265 C CA . VAL A 1 49 ? -0.424 2.863 -17.272 1.00 72.24 49 VAL A CA 19
ATOM 31266 C C . VAL A 1 49 ? -0.252 4.139 -16.456 1.00 64.00 49 VAL A C 19
ATOM 31267 O O . VAL A 1 49 ? -0.915 4.332 -15.437 1.00 22.32 49 VAL A O 19
ATOM 31280 N N . LEU A 1 50 ? 0.642 5.009 -16.912 1.00 62.33 50 LEU A N 19
ATOM 31281 C CA . LEU A 1 50 ? 0.903 6.269 -16.225 1.00 34.04 50 LEU A CA 19
ATOM 31282 C C . LEU A 1 50 ? -0.338 7.157 -16.229 1.00 0.43 50 LEU A C 19
ATOM 31283 O O . LEU A 1 50 ? -0.472 8.059 -15.400 1.00 63.43 50 LEU A O 19
ATOM 31299 N N . LYS A 1 51 ? -1.244 6.897 -17.165 1.00 24.50 51 LYS A N 19
ATOM 31300 C CA . LYS A 1 51 ? -2.475 7.669 -17.275 1.00 0.22 51 LYS A CA 19
ATOM 31301 C C . LYS A 1 51 ? -3.455 7.292 -16.169 1.00 63.54 51 LYS A C 19
ATOM 31302 O O . LYS A 1 51 ? -4.231 8.125 -15.703 1.00 51.43 51 LYS A O 19
ATOM 31321 N N . ALA A 1 52 ? -3.412 6.030 -15.752 1.00 34.13 52 ALA A N 19
ATOM 31322 C CA . ALA A 1 52 ? -4.294 5.544 -14.698 1.00 14.03 52 ALA A CA 19
ATOM 31323 C C . ALA A 1 52 ? -3.847 6.052 -13.331 1.00 33.11 52 ALA A C 19
ATOM 31324 O O . ALA A 1 52 ? -4.662 6.215 -12.421 1.00 43.35 52 ALA A O 19
ATOM 31331 N N . LEU A 1 53 ? -2.549 6.298 -13.192 1.00 55.10 53 LEU A N 19
ATOM 31332 C CA . LEU A 1 53 ? -1.993 6.786 -11.934 1.00 53.00 53 LEU A CA 19
ATOM 31333 C C . LEU A 1 53 ? -2.297 8.269 -11.744 1.00 42.03 53 LEU A C 19
ATOM 31334 O O . LEU A 1 53 ? -2.314 8.770 -10.621 1.00 22.02 53 LEU A O 19
ATOM 31350 N N . GLU A 1 54 ? -2.536 8.965 -12.851 1.00 2.50 54 GLU A N 19
ATOM 31351 C CA . GLU A 1 54 ? -2.840 10.391 -12.806 1.00 21.22 54 GLU A CA 19
ATOM 31352 C C . GLU A 1 54 ? -4.182 10.639 -12.122 1.00 11.51 54 GLU A C 19
ATOM 31353 O O . GLU A 1 54 ? -4.354 11.630 -11.412 1.00 50.11 54 GLU A O 19
ATOM 31366 N N . ARG A 1 55 ? -5.128 9.734 -12.343 1.00 70.44 55 ARG A N 19
ATOM 31367 C CA . ARG A 1 55 ? -6.455 9.855 -11.751 1.00 3.12 55 ARG A CA 19
ATOM 31368 C C . ARG A 1 55 ? -6.440 9.415 -10.289 1.00 40.13 55 ARG A C 19
ATOM 31369 O O . ARG A 1 55 ? -7.136 9.987 -9.451 1.00 14.33 55 ARG A O 19
ATOM 31390 N N . THR A 1 56 ? -5.643 8.395 -9.993 1.00 23.55 56 THR A N 19
ATOM 31391 C CA . THR A 1 56 ? -5.538 7.877 -8.634 1.00 71.22 56 THR A CA 19
ATOM 31392 C C . THR A 1 56 ? -4.724 8.814 -7.749 1.00 40.25 56 THR A C 19
ATOM 31393 O O . THR A 1 56 ? -5.111 9.108 -6.618 1.00 22.32 56 THR A O 19
ATOM 31404 N N . ARG A 1 57 ? -3.595 9.282 -8.272 1.00 64.21 57 ARG A N 19
ATOM 31405 C CA . ARG A 1 57 ? -2.726 10.186 -7.529 1.00 23.21 57 ARG A CA 19
ATOM 31406 C C . ARG A 1 57 ? -3.504 11.398 -7.027 1.00 61.31 57 ARG A C 19
ATOM 31407 O O . ARG A 1 57 ? -3.154 11.994 -6.009 1.00 3.34 57 ARG A O 19
ATOM 31428 N N . GLN A 1 58 ? -4.562 11.756 -7.748 1.00 33.04 58 GLN A N 19
ATOM 31429 C CA . GLN A 1 58 ? -5.389 12.898 -7.375 1.00 61.22 58 GLN A CA 19
ATOM 31430 C C . GLN A 1 58 ? -6.045 12.675 -6.017 1.00 65.31 58 GLN A C 19
ATOM 31431 O O . GLN A 1 58 ? -6.129 13.591 -5.199 1.00 32.24 58 GLN A O 19
ATOM 31445 N N . LEU A 1 59 ? -6.509 11.452 -5.783 1.00 64.50 59 LEU A N 19
ATOM 31446 C CA . LEU A 1 59 ? -7.159 11.107 -4.523 1.00 41.43 59 LEU A CA 19
ATOM 31447 C C . LEU A 1 59 ? -6.146 10.568 -3.518 1.00 44.40 59 LEU A C 19
ATOM 31448 O O . LEU A 1 59 ? -6.517 9.986 -2.499 1.00 2.31 59 LEU A O 19
ATOM 31464 N N . ASP A 1 60 ? -4.866 10.770 -3.810 1.00 64.25 60 ASP A N 19
ATOM 31465 C CA . ASP A 1 60 ? -3.798 10.307 -2.930 1.00 40.44 60 ASP A CA 19
ATOM 31466 C C . ASP A 1 60 ? -3.794 8.784 -2.836 1.00 32.15 60 ASP A C 19
ATOM 31467 O O . ASP A 1 60 ? -4.182 8.215 -1.815 1.00 40.13 60 ASP A O 19
ATOM 31477 N N . ILE A 1 61 ? -3.353 8.131 -3.906 1.00 34.10 61 ILE A N 19
ATOM 31478 C CA . ILE A 1 61 ? -3.299 6.675 -3.943 1.00 73.31 61 ILE A CA 19
ATOM 31479 C C . ILE A 1 61 ? -1.910 6.187 -4.340 1.00 35.44 61 ILE A C 19
ATOM 31480 O O . ILE A 1 61 ? -1.319 6.646 -5.317 1.00 60.43 61 ILE A O 19
ATOM 31496 N N . PRO A 1 62 ? -1.375 5.232 -3.565 1.00 34.05 62 PRO A N 19
ATOM 31497 C CA . PRO A 1 62 ? -0.049 4.658 -3.817 1.00 73.10 62 PRO A CA 19
ATOM 31498 C C . PRO A 1 62 ? -0.022 3.793 -5.071 1.00 60.12 62 PRO A C 19
ATOM 31499 O O . PRO A 1 62 ? -0.956 3.034 -5.335 1.00 22.14 62 PRO A O 19
ATOM 31510 N N . ASP A 1 63 ? 1.054 3.911 -5.842 1.00 71.04 63 ASP A N 19
ATOM 31511 C CA . ASP A 1 63 ? 1.203 3.137 -7.069 1.00 44.31 63 ASP A CA 19
ATOM 31512 C C . ASP A 1 63 ? 1.372 1.653 -6.759 1.00 20.11 63 ASP A C 19
ATOM 31513 O O . ASP A 1 63 ? 1.326 0.813 -7.657 1.00 34.20 63 ASP A O 19
ATOM 31523 N N . GLU A 1 64 ? 1.570 1.339 -5.483 1.00 33.11 64 GLU A N 19
ATOM 31524 C CA . GLU A 1 64 ? 1.747 -0.043 -5.055 1.00 24.42 64 GLU A CA 19
ATOM 31525 C C . GLU A 1 64 ? 0.418 -0.793 -5.073 1.00 25.34 64 GLU A C 19
ATOM 31526 O O . GLU A 1 64 ? 0.368 -1.985 -5.378 1.00 63.25 64 GLU A O 19
ATOM 31539 N N . LYS A 1 65 ? -0.657 -0.088 -4.741 1.00 1.24 65 LYS A N 19
ATOM 31540 C CA . LYS A 1 65 ? -1.987 -0.684 -4.719 1.00 34.14 65 LYS A CA 19
ATOM 31541 C C . LYS A 1 65 ? -2.719 -0.432 -6.032 1.00 42.13 65 LYS A C 19
ATOM 31542 O O . LYS A 1 65 ? -3.545 -1.239 -6.460 1.00 64.44 65 LYS A O 19
ATOM 31561 N N . THR A 1 66 ? -2.411 0.693 -6.670 1.00 51.30 66 THR A N 19
ATOM 31562 C CA . THR A 1 66 ? -3.039 1.052 -7.935 1.00 62.44 66 THR A CA 19
ATOM 31563 C C . THR A 1 66 ? -2.504 0.194 -9.077 1.00 15.02 66 THR A C 19
ATOM 31564 O O . THR A 1 66 ? -3.216 -0.085 -10.041 1.00 61.15 66 THR A O 19
ATOM 31575 N N . MET A 1 67 ? -1.248 -0.222 -8.959 1.00 51.03 67 MET A N 19
ATOM 31576 C CA . MET A 1 67 ? -0.619 -1.051 -9.982 1.00 55.40 67 MET A CA 19
ATOM 31577 C C . MET A 1 67 ? -1.492 -2.256 -10.318 1.00 53.12 67 MET A C 19
ATOM 31578 O O . MET A 1 67 ? -1.917 -2.446 -11.458 1.00 13.24 67 MET A O 19
ATOM 31592 N N . PRO A 1 68 ? -1.766 -3.090 -9.303 1.00 45.43 68 PRO A N 19
ATOM 31593 C CA . PRO A 1 68 ? -2.591 -4.291 -9.468 1.00 12.35 68 PRO A CA 19
ATOM 31594 C C . PRO A 1 68 ? -4.058 -3.957 -9.718 1.00 44.44 68 PRO A C 19
ATOM 31595 O O . PRO A 1 68 ? -4.836 -4.812 -10.141 1.00 31.54 68 PRO A O 19
ATOM 31606 N N . VAL A 1 69 ? -4.428 -2.708 -9.457 1.00 0.24 69 VAL A N 19
ATOM 31607 C CA . VAL A 1 69 ? -5.802 -2.260 -9.655 1.00 23.04 69 VAL A CA 19
ATOM 31608 C C . VAL A 1 69 ? -6.064 -1.923 -11.119 1.00 31.14 69 VAL A C 19
ATOM 31609 O O . VAL A 1 69 ? -6.965 -2.483 -11.744 1.00 64.25 69 VAL A O 19
ATOM 31622 N N . LEU A 1 70 ? -5.270 -1.006 -11.660 1.00 23.41 70 LEU A N 19
ATOM 31623 C CA . LEU A 1 70 ? -5.415 -0.594 -13.052 1.00 23.24 70 LEU A CA 19
ATOM 31624 C C . LEU A 1 70 ? -5.269 -1.788 -13.991 1.00 32.24 70 LEU A C 19
ATOM 31625 O O . LEU A 1 70 ? -6.031 -1.935 -14.946 1.00 41.23 70 LEU A O 19
ATOM 31641 N N . MET A 1 71 ? -4.287 -2.639 -13.710 1.00 52.33 71 MET A N 19
ATOM 31642 C CA . MET A 1 71 ? -4.045 -3.821 -14.529 1.00 33.25 71 MET A CA 19
ATOM 31643 C C . MET A 1 71 ? -5.267 -4.734 -14.541 1.00 23.55 71 MET A C 19
ATOM 31644 O O . MET A 1 71 ? -5.453 -5.528 -15.462 1.00 44.04 71 MET A O 19
ATOM 31658 N N . LYS A 1 72 ? -6.097 -4.616 -13.509 1.00 20.50 72 LYS A N 19
ATOM 31659 C CA . LYS A 1 72 ? -7.302 -5.431 -13.400 1.00 51.52 72 LYS A CA 19
ATOM 31660 C C . LYS A 1 72 ? -8.348 -4.993 -14.422 1.00 34.50 72 LYS A C 19
ATOM 31661 O O . LYS A 1 72 ? -9.150 -5.803 -14.890 1.00 41.50 72 LYS A O 19
ATOM 31680 N N . LEU A 1 73 ? -8.334 -3.710 -14.763 1.00 20.11 73 LEU A N 19
ATOM 31681 C CA . LEU A 1 73 ? -9.280 -3.165 -15.731 1.00 14.02 73 LEU A CA 19
ATOM 31682 C C . LEU A 1 73 ? -8.951 -3.642 -17.142 1.00 54.33 73 LEU A C 19
ATOM 31683 O O . LEU A 1 73 ? -9.846 -3.980 -17.918 1.00 41.42 73 LEU A O 19
ATOM 31699 N N . LEU A 1 74 ? -7.663 -3.667 -17.466 1.00 70.23 74 LEU A N 19
ATOM 31700 C CA . LEU A 1 74 ? -7.215 -4.105 -18.784 1.00 53.14 74 LEU A CA 19
ATOM 31701 C C . LEU A 1 74 ? -7.445 -5.602 -18.968 1.00 50.23 74 LEU A C 19
ATOM 31702 O O . LEU A 1 74 ? -7.557 -6.088 -20.093 1.00 44.24 74 LEU A O 19
ATOM 31718 N N . GLU A 1 75 ? -7.518 -6.325 -17.855 1.00 71.53 75 GLU A N 19
ATOM 31719 C CA . GLU A 1 75 ? -7.737 -7.767 -17.896 1.00 1.22 75 GLU A CA 19
ATOM 31720 C C . GLU A 1 75 ? -9.051 -8.099 -18.594 1.00 52.51 75 GLU A C 19
ATOM 31721 O O . GLU A 1 75 ? -9.081 -8.882 -19.543 1.00 51.43 75 GLU A O 19
ATOM 31734 N N . GLU A 1 76 ? -10.137 -7.496 -18.118 1.00 64.20 76 GLU A N 19
ATOM 31735 C CA . GLU A 1 76 ? -11.455 -7.729 -18.696 1.00 43.04 76 GLU A CA 19
ATOM 31736 C C . GLU A 1 76 ? -11.625 -6.947 -19.995 1.00 50.44 76 GLU A C 19
ATOM 31737 O O . GLU A 1 76 ? -12.330 -7.380 -20.906 1.00 31.12 76 GLU A O 19
ATOM 31750 N N . ALA A 1 77 ? -10.973 -5.791 -20.073 1.00 51.25 77 ALA A N 19
ATOM 31751 C CA . ALA A 1 77 ? -11.049 -4.949 -21.260 1.00 75.34 77 ALA A CA 19
ATOM 31752 C C . ALA A 1 77 ? -10.044 -5.395 -22.316 1.00 51.50 77 ALA A C 19
ATOM 31753 O O . ALA A 1 77 ? -9.894 -4.753 -23.355 1.00 63.33 77 ALA A O 19
ATOM 31760 N N . GLY A 1 78 ? -9.355 -6.499 -22.043 1.00 32.50 78 GLY A N 19
ATOM 31761 C CA . GLY A 1 78 ? -8.371 -7.011 -22.978 1.00 74.44 78 GLY A CA 19
ATOM 31762 C C . GLY A 1 78 ? -7.346 -5.967 -23.371 1.00 53.32 78 GLY A C 19
ATOM 31763 O O . GLY A 1 78 ? -6.742 -6.051 -24.440 1.00 1.15 78 GLY A O 19
ATOM 31767 N N . GLY A 1 79 ? -7.151 -4.976 -22.505 1.00 71.25 79 GLY A N 19
ATOM 31768 C CA . GLY A 1 79 ? -6.193 -3.924 -22.786 1.00 4.22 79 GLY A CA 19
ATOM 31769 C C . GLY A 1 79 ? -6.808 -2.768 -23.550 1.00 51.30 79 GLY A C 19
ATOM 31770 O O . GLY A 1 79 ? -6.177 -2.195 -24.437 1.00 41.14 79 GLY A O 19
ATOM 31774 N N . ASN A 1 80 ? -8.045 -2.424 -23.205 1.00 31.23 80 ASN A N 19
ATOM 31775 C CA . ASN A 1 80 ? -8.747 -1.331 -23.866 1.00 42.53 80 ASN A CA 19
ATOM 31776 C C . ASN A 1 80 ? -9.032 -0.196 -22.887 1.00 43.50 80 ASN A C 19
ATOM 31777 O O . ASN A 1 80 ? -9.935 -0.292 -22.056 1.00 5.25 80 ASN A O 19
ATOM 31788 N N . TRP A 1 81 ? -8.255 0.877 -22.992 1.00 22.44 81 TRP A N 19
ATOM 31789 C CA . TRP A 1 81 ? -8.424 2.030 -22.116 1.00 13.53 81 TRP A CA 19
ATOM 31790 C C . TRP A 1 81 ? -9.592 2.897 -22.575 1.00 32.34 81 TRP A C 19
ATOM 31791 O O . TRP A 1 81 ? -10.170 3.644 -21.785 1.00 52.32 81 TRP A O 19
ATOM 31812 N N . SER A 1 82 ? -9.934 2.790 -23.854 1.00 43.42 82 SER A N 19
ATOM 31813 C CA . SER A 1 82 ? -11.032 3.567 -24.419 1.00 20.01 82 SER A CA 19
ATOM 31814 C C . SER A 1 82 ? -12.298 3.403 -23.585 1.00 40.21 82 SER A C 19
ATOM 31815 O O . SER A 1 82 ? -12.918 4.386 -23.176 1.00 64.00 82 SER A O 19
ATOM 31823 N N . TYR A 1 83 ? -12.679 2.156 -23.337 1.00 21.54 83 TYR A N 19
ATOM 31824 C CA . TYR A 1 83 ? -13.873 1.861 -22.554 1.00 22.10 83 TYR A CA 19
ATOM 31825 C C . TYR A 1 83 ? -13.613 2.070 -21.065 1.00 61.35 83 TYR A C 19
ATOM 31826 O O . TYR A 1 83 ? -14.445 2.628 -20.350 1.00 74.05 83 TYR A O 19
ATOM 31844 N N . ILE A 1 84 ? -12.452 1.615 -20.604 1.00 43.52 84 ILE A N 19
ATOM 31845 C CA . ILE A 1 84 ? -12.081 1.753 -19.202 1.00 10.02 84 ILE A CA 19
ATOM 31846 C C . ILE A 1 84 ? -12.064 3.219 -18.778 1.00 75.55 84 ILE A C 19
ATOM 31847 O O . ILE A 1 84 ? -12.252 3.540 -17.605 1.00 73.53 84 ILE A O 19
ATOM 31863 N N . LYS A 1 85 ? -11.841 4.104 -19.742 1.00 45.43 85 LYS A N 19
ATOM 31864 C CA . LYS A 1 85 ? -11.803 5.537 -19.472 1.00 75.54 85 LYS A CA 19
ATOM 31865 C C . LYS A 1 85 ? -13.148 6.185 -19.785 1.00 50.43 85 LYS A C 19
ATOM 31866 O O . LYS A 1 85 ? -13.282 7.409 -19.748 1.00 55.25 85 LYS A O 19
ATOM 31885 N N . LEU A 1 86 ? -14.141 5.358 -20.090 1.00 73.22 86 LEU A N 19
ATOM 31886 C CA . LEU A 1 86 ? -15.477 5.850 -20.407 1.00 51.12 86 LEU A CA 19
ATOM 31887 C C . LEU A 1 86 ? -16.085 6.584 -19.216 1.00 24.44 86 LEU A C 19
ATOM 31888 O O . LEU A 1 86 ? -17.048 7.336 -19.362 1.00 45.33 86 LEU A O 19
ATOM 31904 N N . ASP A 1 87 ? -15.514 6.361 -18.038 1.00 32.54 87 ASP A N 19
ATOM 31905 C CA . ASP A 1 87 ? -15.997 7.002 -16.820 1.00 3.45 87 ASP A CA 19
ATOM 31906 C C . ASP A 1 87 ? -14.834 7.543 -15.993 1.00 21.40 87 ASP A C 19
ATOM 31907 O O . ASP A 1 87 ? -14.928 7.656 -14.772 1.00 31.14 87 ASP A O 19
ATOM 31917 N N . ASN A 1 88 ? -13.738 7.874 -16.668 1.00 11.02 88 ASN A N 19
ATOM 31918 C CA . ASN A 1 88 ? -12.556 8.400 -15.995 1.00 5.45 88 ASN A CA 19
ATOM 31919 C C . ASN A 1 88 ? -11.927 7.343 -15.093 1.00 15.11 88 ASN A C 19
ATOM 31920 O O . ASN A 1 88 ? -11.488 7.642 -13.981 1.00 74.34 88 ASN A O 19
ATOM 31931 N N . TYR A 1 89 ? -11.887 6.107 -15.579 1.00 4.25 89 TYR A N 19
ATOM 31932 C CA . TYR A 1 89 ? -11.312 5.005 -14.815 1.00 54.12 89 TYR A CA 19
ATOM 31933 C C . TYR A 1 89 ? -12.077 4.788 -13.513 1.00 4.42 89 TYR A C 19
ATOM 31934 O O . TYR A 1 89 ? -11.483 4.527 -12.466 1.00 74.01 89 TYR A O 19
ATOM 31952 N N . THR A 1 90 ? -13.400 4.900 -13.585 1.00 10.14 90 THR A N 19
ATOM 31953 C CA . THR A 1 90 ? -14.247 4.718 -12.413 1.00 33.32 90 THR A CA 19
ATOM 31954 C C . THR A 1 90 ? -13.930 3.405 -11.704 1.00 40.00 90 THR A C 19
ATOM 31955 O O . THR A 1 90 ? -14.053 3.303 -10.484 1.00 23.01 90 THR A O 19
ATOM 31966 N N . ALA A 1 91 ? -13.523 2.404 -12.478 1.00 2.53 91 ALA A N 19
ATOM 31967 C CA . ALA A 1 91 ? -13.186 1.099 -11.923 1.00 62.25 91 ALA A CA 19
ATOM 31968 C C . ALA A 1 91 ? -12.170 1.229 -10.794 1.00 65.34 91 ALA A C 19
ATOM 31969 O O . ALA A 1 91 ? -12.210 0.477 -9.819 1.00 20.33 91 ALA A O 19
ATOM 31976 N N . LEU A 1 92 ? -11.257 2.184 -10.932 1.00 14.22 92 LEU A N 19
ATOM 31977 C CA . LEU A 1 92 ? -10.229 2.412 -9.922 1.00 63.04 92 LEU A CA 19
ATOM 31978 C C . LEU A 1 92 ? -10.839 2.955 -8.635 1.00 13.30 92 LEU A C 19
ATOM 31979 O O . LEU A 1 92 ? -10.385 2.635 -7.536 1.00 61.13 92 LEU A O 19
ATOM 31995 N N . VAL A 1 93 ? -11.874 3.778 -8.778 1.00 2.40 93 VAL A N 19
ATOM 31996 C CA . VAL A 1 93 ? -12.549 4.364 -7.627 1.00 32.43 93 VAL A CA 19
ATOM 31997 C C . VAL A 1 93 ? -13.153 3.284 -6.736 1.00 24.33 93 VAL A C 19
ATOM 31998 O O . VAL A 1 93 ? -12.936 3.272 -5.524 1.00 30.22 93 VAL A O 19
ATOM 32011 N N . ASP A 1 94 ? -13.910 2.378 -7.343 1.00 71.45 94 ASP A N 19
ATOM 32012 C CA . ASP A 1 94 ? -14.544 1.292 -6.605 1.00 73.15 94 ASP A CA 19
ATOM 32013 C C . ASP A 1 94 ? -13.522 0.227 -6.221 1.00 34.24 94 ASP A C 19
ATOM 32014 O O . ASP A 1 94 ? -13.669 -0.448 -5.202 1.00 23.21 94 ASP A O 19
ATOM 32024 N N . ALA A 1 95 ? -12.487 0.083 -7.041 1.00 61.12 95 ALA A N 19
ATOM 32025 C CA . ALA A 1 95 ? -11.440 -0.898 -6.786 1.00 70.52 95 ALA A CA 19
ATOM 32026 C C . ALA A 1 95 ? -10.600 -0.502 -5.576 1.00 44.14 95 ALA A C 19
ATOM 32027 O O . ALA A 1 95 ? -10.486 -1.260 -4.613 1.00 74.35 95 ALA A O 19
ATOM 32034 N N . ILE A 1 96 ? -10.012 0.688 -5.634 1.00 54.04 96 ILE A N 19
ATOM 32035 C CA . ILE A 1 96 ? -9.183 1.183 -4.543 1.00 51.41 96 ILE A CA 19
ATOM 32036 C C . ILE A 1 96 ? -9.973 1.252 -3.239 1.00 64.03 96 ILE A C 19
ATOM 32037 O O . ILE A 1 96 ? -9.495 0.822 -2.190 1.00 11.14 96 ILE A O 19
ATOM 32053 N N . TYR A 1 97 ? -11.183 1.792 -3.315 1.00 61.24 97 TYR A N 19
ATOM 32054 C CA . TYR A 1 97 ? -12.040 1.917 -2.142 1.00 42.01 97 TYR A CA 19
ATOM 32055 C C . TYR A 1 97 ? -12.351 0.547 -1.547 1.00 53.42 97 TYR A C 19
ATOM 32056 O O . TYR A 1 97 ? -12.538 0.411 -0.338 1.00 2.42 97 TYR A O 19
ATOM 32074 N N . SER A 1 98 ? -12.407 -0.465 -2.407 1.00 31.33 98 SER A N 19
ATOM 32075 C CA . SER A 1 98 ? -12.699 -1.824 -1.968 1.00 74.45 98 SER A CA 19
ATOM 32076 C C . SER A 1 98 ? -11.477 -2.458 -1.311 1.00 13.04 98 SER A C 19
ATOM 32077 O O . SER A 1 98 ? -11.542 -2.926 -0.173 1.00 43.25 98 SER A O 19
ATOM 32085 N N . VAL A 1 99 ? -10.363 -2.470 -2.035 1.00 4.14 99 VAL A N 19
ATOM 32086 C CA . VAL A 1 99 ? -9.124 -3.045 -1.524 1.00 33.45 99 VAL A CA 19
ATOM 32087 C C . VAL A 1 99 ? -8.640 -2.295 -0.288 1.00 12.35 99 VAL A C 19
ATOM 32088 O O . VAL A 1 99 ? -8.404 -2.894 0.761 1.00 23.22 99 VAL A O 19
ATOM 32101 N N . GLU A 1 100 ? -8.495 -0.980 -0.418 1.00 75.13 100 GLU A N 19
ATOM 32102 C CA . GLU A 1 100 ? -8.039 -0.148 0.688 1.00 23.02 100 GLU A CA 19
ATOM 32103 C C . GLU A 1 100 ? -8.860 -0.418 1.947 1.00 3.41 100 GLU A C 19
ATOM 32104 O O . GLU A 1 100 ? -8.354 -0.311 3.064 1.00 15.12 100 GLU A O 19
ATOM 32117 N N . ASP A 1 101 ? -10.126 -0.768 1.755 1.00 35.14 101 ASP A N 19
ATOM 32118 C CA . ASP A 1 101 ? -11.017 -1.054 2.874 1.00 54.35 101 ASP A CA 19
ATOM 32119 C C . ASP A 1 101 ? -10.980 -2.536 3.233 1.00 52.33 101 ASP A C 19
ATOM 32120 O O . ASP A 1 101 ? -10.652 -3.378 2.398 1.00 25.30 101 ASP A O 19
ATOM 32130 N N . GLU A 1 102 ? -11.319 -2.846 4.481 1.00 60.23 102 GLU A N 19
ATOM 32131 C CA . GLU A 1 102 ? -11.322 -4.227 4.949 1.00 13.25 102 GLU A CA 19
ATOM 32132 C C . GLU A 1 102 ? -9.991 -4.908 4.645 1.00 73.34 102 GLU A C 19
ATOM 32133 O O . GLU A 1 102 ? -9.867 -5.640 3.664 1.00 34.45 102 GLU A O 19
ATOM 32146 N N . ASN A 1 103 ? -8.999 -4.659 5.493 1.00 65.33 103 ASN A N 19
ATOM 32147 C CA . ASN A 1 103 ? -7.676 -5.247 5.314 1.00 31.23 103 ASN A CA 19
ATOM 32148 C C . ASN A 1 103 ? -7.501 -6.474 6.204 1.00 74.31 103 ASN A C 19
ATOM 32149 O O . ASN A 1 103 ? -6.721 -7.375 5.893 1.00 1.12 103 ASN A O 19
ATOM 32160 N N . LYS A 1 104 ? -8.234 -6.504 7.312 1.00 31.41 104 LYS A N 19
ATOM 32161 C CA . LYS A 1 104 ? -8.163 -7.620 8.247 1.00 60.45 104 LYS A CA 19
ATOM 32162 C C . LYS A 1 104 ? -8.737 -8.889 7.624 1.00 62.43 104 LYS A C 19
ATOM 32163 O O . LYS A 1 104 ? -8.350 -9.999 7.987 1.00 20.53 104 LYS A O 19
ATOM 32182 N N . GLN A 1 105 ? -9.661 -8.715 6.684 1.00 60.11 105 GLN A N 19
ATOM 32183 C CA . GLN A 1 105 ? -10.287 -9.847 6.011 1.00 20.01 105 GLN A CA 19
ATOM 32184 C C . GLN A 1 105 ? -9.585 -10.152 4.692 1.00 50.42 105 GLN A C 19
ATOM 32185 O O . GLN A 1 105 ? -10.230 -10.481 3.695 1.00 22.45 105 GLN A O 19
ATOM 32199 N N . SER A 1 106 ? -8.261 -10.038 4.690 1.00 14.54 106 SER A N 19
ATOM 32200 C CA . SER A 1 106 ? -7.472 -10.297 3.492 1.00 5.21 106 SER A CA 19
ATOM 32201 C C . SER A 1 106 ? -5.981 -10.140 3.779 1.00 51.25 106 SER A C 19
ATOM 32202 O O . SER A 1 106 ? -5.590 -9.492 4.748 1.00 62.12 106 SER A O 19
ATOM 32210 N N . GLU A 1 107 ? -5.156 -10.739 2.927 1.00 62.42 107 GLU A N 19
ATOM 32211 C CA . GLU A 1 107 ? -3.708 -10.668 3.089 1.00 41.34 107 GLU A CA 19
ATOM 32212 C C . GLU A 1 107 ? -3.190 -9.276 2.739 1.00 44.42 107 GLU A C 19
ATOM 32213 O O . GLU A 1 107 ? -2.658 -8.567 3.592 1.00 40.41 107 GLU A O 19
ATOM 32226 N N . GLY A 1 108 ? -3.349 -8.891 1.476 1.00 55.31 108 GLY A N 19
ATOM 32227 C CA . GLY A 1 108 ? -2.892 -7.586 1.034 1.00 14.11 108 GLY A CA 19
ATOM 32228 C C . GLY A 1 108 ? -2.862 -7.463 -0.476 1.00 41.41 108 GLY A C 19
ATOM 32229 O O . GLY A 1 108 ? -3.607 -8.149 -1.177 1.00 32.21 108 GLY A O 19
ATOM 32233 N N . SER A 1 109 ? -2.001 -6.584 -0.980 1.00 24.33 109 SER A N 19
ATOM 32234 C CA . SER A 1 109 ? -1.881 -6.370 -2.417 1.00 14.51 109 SER A CA 19
ATOM 32235 C C . SER A 1 109 ? -0.924 -7.381 -3.040 1.00 73.22 109 SER A C 19
ATOM 32236 O O . SER A 1 109 ? -0.064 -7.939 -2.359 1.00 15.41 109 SER A O 19
ATOM 32244 N N . MET A 1 1 ? 1.253 17.348 28.195 1.00 2.13 1 MET A N 20
ATOM 32245 C CA . MET A 1 1 ? 0.060 16.900 27.486 1.00 33.21 1 MET A CA 20
ATOM 32246 C C . MET A 1 1 ? 0.079 17.375 26.037 1.00 74.52 1 MET A C 20
ATOM 32247 O O . MET A 1 1 ? 0.012 18.573 25.765 1.00 75.01 1 MET A O 20
ATOM 32261 N N . GLY A 1 2 ? 0.169 16.427 25.110 1.00 51.02 2 GLY A N 20
ATOM 32262 C CA . GLY A 1 2 ? 0.194 16.769 23.699 1.00 24.25 2 GLY A CA 20
ATOM 32263 C C . GLY A 1 2 ? 0.640 15.609 22.830 1.00 54.34 2 GLY A C 20
ATOM 32264 O O . GLY A 1 2 ? 1.719 15.053 23.030 1.00 22.31 2 GLY A O 20
ATOM 32268 N N . SER A 1 3 ? -0.195 15.244 21.862 1.00 43.13 3 SER A N 20
ATOM 32269 C CA . SER A 1 3 ? 0.116 14.139 20.962 1.00 42.12 3 SER A CA 20
ATOM 32270 C C . SER A 1 3 ? 1.341 14.460 20.110 1.00 10.04 3 SER A C 20
ATOM 32271 O O . SER A 1 3 ? 1.293 15.324 19.234 1.00 22.32 3 SER A O 20
ATOM 32279 N N . SER A 1 4 ? 2.439 13.759 20.376 1.00 32.23 4 SER A N 20
ATOM 32280 C CA . SER A 1 4 ? 3.679 13.971 19.638 1.00 73.34 4 SER A CA 20
ATOM 32281 C C . SER A 1 4 ? 4.219 12.652 19.095 1.00 51.30 4 SER A C 20
ATOM 32282 O O . SER A 1 4 ? 5.194 12.105 19.615 1.00 54.44 4 SER A O 20
ATOM 32290 N N . HIS A 1 5 ? 3.580 12.145 18.045 1.00 30.05 5 HIS A N 20
ATOM 32291 C CA . HIS A 1 5 ? 3.997 10.890 17.430 1.00 53.11 5 HIS A CA 20
ATOM 32292 C C . HIS A 1 5 ? 5.183 11.110 16.496 1.00 60.03 5 HIS A C 20
ATOM 32293 O O . HIS A 1 5 ? 6.303 10.687 16.787 1.00 52.33 5 HIS A O 20
ATOM 32308 N N . HIS A 1 6 ? 4.931 11.773 15.372 1.00 34.01 6 HIS A N 20
ATOM 32309 C CA . HIS A 1 6 ? 5.978 12.050 14.395 1.00 20.40 6 HIS A CA 20
ATOM 32310 C C . HIS A 1 6 ? 6.570 10.752 13.852 1.00 13.21 6 HIS A C 20
ATOM 32311 O O . HIS A 1 6 ? 7.789 10.576 13.829 1.00 52.15 6 HIS A O 20
ATOM 32326 N N . HIS A 1 7 ? 5.700 9.846 13.418 1.00 2.03 7 HIS A N 20
ATOM 32327 C CA . HIS A 1 7 ? 6.138 8.564 12.876 1.00 31.12 7 HIS A CA 20
ATOM 32328 C C . HIS A 1 7 ? 6.766 8.744 11.497 1.00 11.05 7 HIS A C 20
ATOM 32329 O O . HIS A 1 7 ? 6.587 9.777 10.851 1.00 22.05 7 HIS A O 20
ATOM 32344 N N . HIS A 1 8 ? 7.505 7.731 11.052 1.00 35.10 8 HIS A N 20
ATOM 32345 C CA . HIS A 1 8 ? 8.160 7.778 9.750 1.00 1.31 8 HIS A CA 20
ATOM 32346 C C . HIS A 1 8 ? 7.270 7.166 8.672 1.00 44.32 8 HIS A C 20
ATOM 32347 O O . HIS A 1 8 ? 6.343 6.414 8.971 1.00 63.01 8 HIS A O 20
ATOM 32362 N N . HIS A 1 9 ? 7.559 7.495 7.417 1.00 14.11 9 HIS A N 20
ATOM 32363 C CA . HIS A 1 9 ? 6.785 6.978 6.294 1.00 71.40 9 HIS A CA 20
ATOM 32364 C C . HIS A 1 9 ? 7.705 6.431 5.207 1.00 50.12 9 HIS A C 20
ATOM 32365 O O . HIS A 1 9 ? 7.443 6.599 4.015 1.00 63.04 9 HIS A O 20
ATOM 32380 N N . HIS A 1 10 ? 8.783 5.775 5.624 1.00 14.45 10 HIS A N 20
ATOM 32381 C CA . HIS A 1 10 ? 9.741 5.203 4.686 1.00 4.11 10 HIS A CA 20
ATOM 32382 C C . HIS A 1 10 ? 9.760 3.681 4.787 1.00 73.44 10 HIS A C 20
ATOM 32383 O O . HIS A 1 10 ? 9.727 3.122 5.883 1.00 25.42 10 HIS A O 20
ATOM 32398 N N . SER A 1 11 ? 9.809 3.017 3.637 1.00 51.33 11 SER A N 20
ATOM 32399 C CA . SER A 1 11 ? 9.826 1.560 3.595 1.00 62.21 11 SER A CA 20
ATOM 32400 C C . SER A 1 11 ? 10.808 1.057 2.542 1.00 42.41 11 SER A C 20
ATOM 32401 O O . SER A 1 11 ? 11.513 1.843 1.909 1.00 11.31 11 SER A O 20
ATOM 32409 N N . SER A 1 12 ? 10.848 -0.259 2.359 1.00 22.42 12 SER A N 20
ATOM 32410 C CA . SER A 1 12 ? 11.746 -0.868 1.385 1.00 70.34 12 SER A CA 20
ATOM 32411 C C . SER A 1 12 ? 11.157 -2.166 0.841 1.00 63.32 12 SER A C 20
ATOM 32412 O O . SER A 1 12 ? 10.652 -2.996 1.595 1.00 24.22 12 SER A O 20
ATOM 32420 N N . GLY A 1 13 ? 11.226 -2.333 -0.477 1.00 35.14 13 GLY A N 20
ATOM 32421 C CA . GLY A 1 13 ? 10.696 -3.531 -1.102 1.00 31.42 13 GLY A CA 20
ATOM 32422 C C . GLY A 1 13 ? 10.685 -3.440 -2.615 1.00 22.13 13 GLY A C 20
ATOM 32423 O O . GLY A 1 13 ? 9.621 -3.395 -3.234 1.00 21.02 13 GLY A O 20
ATOM 32427 N N . LEU A 1 14 ? 11.871 -3.411 -3.212 1.00 62.32 14 LEU A N 20
ATOM 32428 C CA . LEU A 1 14 ? 11.994 -3.323 -4.664 1.00 23.23 14 LEU A CA 20
ATOM 32429 C C . LEU A 1 14 ? 13.142 -4.192 -5.166 1.00 4.43 14 LEU A C 20
ATOM 32430 O O . LEU A 1 14 ? 14.264 -4.107 -4.666 1.00 42.25 14 LEU A O 20
ATOM 32446 N N . VAL A 1 15 ? 12.855 -5.027 -6.160 1.00 21.12 15 VAL A N 20
ATOM 32447 C CA . VAL A 1 15 ? 13.864 -5.909 -6.733 1.00 30.33 15 VAL A CA 20
ATOM 32448 C C . VAL A 1 15 ? 13.741 -5.972 -8.252 1.00 33.42 15 VAL A C 20
ATOM 32449 O O . VAL A 1 15 ? 12.681 -5.719 -8.824 1.00 72.12 15 VAL A O 20
ATOM 32462 N N . PRO A 1 16 ? 14.850 -6.317 -8.921 1.00 43.04 16 PRO A N 20
ATOM 32463 C CA . PRO A 1 16 ? 14.892 -6.423 -10.382 1.00 42.44 16 PRO A CA 20
ATOM 32464 C C . PRO A 1 16 ? 14.090 -7.612 -10.902 1.00 5.43 16 PRO A C 20
ATOM 32465 O O . PRO A 1 16 ? 13.370 -8.264 -10.146 1.00 22.03 16 PRO A O 20
ATOM 32476 N N . ARG A 1 17 ? 14.220 -7.888 -12.195 1.00 21.12 17 ARG A N 20
ATOM 32477 C CA . ARG A 1 17 ? 13.507 -8.999 -12.814 1.00 42.41 17 ARG A CA 20
ATOM 32478 C C . ARG A 1 17 ? 13.906 -10.325 -12.174 1.00 72.12 17 ARG A C 20
ATOM 32479 O O . ARG A 1 17 ? 15.001 -10.460 -11.631 1.00 45.45 17 ARG A O 20
ATOM 32500 N N . GLY A 1 18 ? 13.008 -11.303 -12.243 1.00 35.32 18 GLY A N 20
ATOM 32501 C CA . GLY A 1 18 ? 13.284 -12.605 -11.665 1.00 23.42 18 GLY A CA 20
ATOM 32502 C C . GLY A 1 18 ? 12.864 -13.743 -12.575 1.00 23.42 18 GLY A C 20
ATOM 32503 O O . GLY A 1 18 ? 12.547 -13.527 -13.744 1.00 21.32 18 GLY A O 20
ATOM 32507 N N . SER A 1 19 ? 12.865 -14.959 -12.038 1.00 61.21 19 SER A N 20
ATOM 32508 C CA . SER A 1 19 ? 12.487 -16.136 -12.810 1.00 60.13 19 SER A CA 20
ATOM 32509 C C . SER A 1 19 ? 10.972 -16.215 -12.975 1.00 40.33 19 SER A C 20
ATOM 32510 O O . SER A 1 19 ? 10.229 -15.438 -12.374 1.00 2.31 19 SER A O 20
ATOM 32518 N N . HIS A 1 20 ? 10.520 -17.159 -13.795 1.00 10.25 20 HIS A N 20
ATOM 32519 C CA . HIS A 1 20 ? 9.094 -17.341 -14.040 1.00 13.44 20 HIS A CA 20
ATOM 32520 C C . HIS A 1 20 ? 8.656 -18.756 -13.676 1.00 51.10 20 HIS A C 20
ATOM 32521 O O . HIS A 1 20 ? 9.210 -19.734 -14.176 1.00 45.22 20 HIS A O 20
ATOM 32536 N N . MET A 1 21 ? 7.660 -18.856 -12.803 1.00 71.31 21 MET A N 20
ATOM 32537 C CA . MET A 1 21 ? 7.148 -20.153 -12.373 1.00 41.11 21 MET A CA 20
ATOM 32538 C C . MET A 1 21 ? 8.280 -21.047 -11.878 1.00 11.34 21 MET A C 20
ATOM 32539 O O . MET A 1 21 ? 8.426 -22.185 -12.326 1.00 35.44 21 MET A O 20
ATOM 32553 N N . ILE A 1 22 ? 9.078 -20.525 -10.952 1.00 72.45 22 ILE A N 20
ATOM 32554 C CA . ILE A 1 22 ? 10.196 -21.277 -10.397 1.00 74.21 22 ILE A CA 20
ATOM 32555 C C . ILE A 1 22 ? 9.708 -22.503 -9.633 1.00 33.41 22 ILE A C 20
ATOM 32556 O O . ILE A 1 22 ? 8.583 -22.530 -9.135 1.00 73.02 22 ILE A O 20
ATOM 32572 N N . SER A 1 23 ? 10.564 -23.517 -9.543 1.00 14.03 23 SER A N 20
ATOM 32573 C CA . SER A 1 23 ? 10.219 -24.748 -8.841 1.00 53.23 23 SER A CA 20
ATOM 32574 C C . SER A 1 23 ? 9.784 -24.454 -7.409 1.00 3.33 23 SER A C 20
ATOM 32575 O O . SER A 1 23 ? 9.026 -25.216 -6.808 1.00 11.43 23 SER A O 20
ATOM 32583 N N . LEU A 1 24 ? 10.271 -23.343 -6.867 1.00 43.12 24 LEU A N 20
ATOM 32584 C CA . LEU A 1 24 ? 9.935 -22.946 -5.504 1.00 50.02 24 LEU A CA 20
ATOM 32585 C C . LEU A 1 24 ? 8.423 -22.876 -5.314 1.00 45.22 24 LEU A C 20
ATOM 32586 O O . LEU A 1 24 ? 7.909 -23.165 -4.234 1.00 41.30 24 LEU A O 20
ATOM 32602 N N . SER A 1 25 ? 7.716 -22.492 -6.373 1.00 60.31 25 SER A N 20
ATOM 32603 C CA . SER A 1 25 ? 6.263 -22.384 -6.323 1.00 52.54 25 SER A CA 20
ATOM 32604 C C . SER A 1 25 ? 5.632 -23.711 -5.916 1.00 44.15 25 SER A C 20
ATOM 32605 O O . SER A 1 25 ? 5.716 -24.700 -6.644 1.00 33.21 25 SER A O 20
ATOM 32613 N N . GLY A 1 26 ? 5.000 -23.726 -4.746 1.00 1.50 26 GLY A N 20
ATOM 32614 C CA . GLY A 1 26 ? 4.364 -24.937 -4.262 1.00 1.14 26 GLY A CA 20
ATOM 32615 C C . GLY A 1 26 ? 2.955 -24.692 -3.762 1.00 71.04 26 GLY A C 20
ATOM 32616 O O . GLY A 1 26 ? 2.478 -23.555 -3.758 1.00 63.42 26 GLY A O 20
ATOM 32620 N N . LEU A 1 27 ? 2.283 -25.758 -3.343 1.00 62.11 27 LEU A N 20
ATOM 32621 C CA . LEU A 1 27 ? 0.918 -25.654 -2.841 1.00 74.45 27 LEU A CA 20
ATOM 32622 C C . LEU A 1 27 ? 0.880 -25.820 -1.325 1.00 4.01 27 LEU A C 20
ATOM 32623 O O . LEU A 1 27 ? -0.188 -25.984 -0.733 1.00 41.21 27 LEU A O 20
ATOM 32639 N N . THR A 1 28 ? 2.053 -25.775 -0.701 1.00 52.24 28 THR A N 20
ATOM 32640 C CA . THR A 1 28 ? 2.155 -25.919 0.746 1.00 0.41 28 THR A CA 20
ATOM 32641 C C . THR A 1 28 ? 1.712 -24.645 1.458 1.00 64.31 28 THR A C 20
ATOM 32642 O O . THR A 1 28 ? 1.266 -23.691 0.822 1.00 54.23 28 THR A O 20
ATOM 32653 N N . SER A 1 29 ? 1.840 -24.638 2.780 1.00 25.41 29 SER A N 20
ATOM 32654 C CA . SER A 1 29 ? 1.451 -23.482 3.579 1.00 11.23 29 SER A CA 20
ATOM 32655 C C . SER A 1 29 ? 2.666 -22.626 3.925 1.00 51.34 29 SER A C 20
ATOM 32656 O O . SER A 1 29 ? 3.056 -22.523 5.088 1.00 54.34 29 SER A O 20
ATOM 32664 N N . SER A 1 30 ? 3.259 -22.014 2.906 1.00 64.10 30 SER A N 20
ATOM 32665 C CA . SER A 1 30 ? 4.432 -21.170 3.099 1.00 1.23 30 SER A CA 20
ATOM 32666 C C . SER A 1 30 ? 4.695 -20.312 1.865 1.00 73.21 30 SER A C 20
ATOM 32667 O O . SER A 1 30 ? 4.281 -20.656 0.758 1.00 41.24 30 SER A O 20
ATOM 32675 N N . VAL A 1 31 ? 5.386 -19.195 2.064 1.00 3.31 31 VAL A N 20
ATOM 32676 C CA . VAL A 1 31 ? 5.706 -18.288 0.968 1.00 1.43 31 VAL A CA 20
ATOM 32677 C C . VAL A 1 31 ? 4.558 -18.208 -0.032 1.00 13.01 31 VAL A C 20
ATOM 32678 O O . VAL A 1 31 ? 4.773 -18.244 -1.242 1.00 52.42 31 VAL A O 20
ATOM 32691 N N . GLU A 1 32 ? 3.338 -18.098 0.484 1.00 31.43 32 GLU A N 20
ATOM 32692 C CA . GLU A 1 32 ? 2.154 -18.013 -0.365 1.00 5.34 32 GLU A CA 20
ATOM 32693 C C . GLU A 1 32 ? 2.049 -16.637 -1.015 1.00 3.45 32 GLU A C 20
ATOM 32694 O O . GLU A 1 32 ? 1.438 -16.483 -2.071 1.00 41.41 32 GLU A O 20
ATOM 32707 N N . SER A 1 33 ? 2.650 -15.639 -0.374 1.00 15.41 33 SER A N 20
ATOM 32708 C CA . SER A 1 33 ? 2.620 -14.274 -0.887 1.00 10.14 33 SER A CA 20
ATOM 32709 C C . SER A 1 33 ? 4.025 -13.798 -1.246 1.00 14.34 33 SER A C 20
ATOM 32710 O O . SER A 1 33 ? 4.195 -12.896 -2.066 1.00 41.31 33 SER A O 20
ATOM 32718 N N . ASP A 1 34 ? 5.027 -14.411 -0.626 1.00 74.21 34 ASP A N 20
ATOM 32719 C CA . ASP A 1 34 ? 6.418 -14.053 -0.880 1.00 54.13 34 ASP A CA 20
ATOM 32720 C C . ASP A 1 34 ? 6.761 -14.221 -2.357 1.00 72.34 34 ASP A C 20
ATOM 32721 O O . ASP A 1 34 ? 7.700 -13.604 -2.862 1.00 51.52 34 ASP A O 20
ATOM 32731 N N . LEU A 1 35 ? 5.994 -15.060 -3.046 1.00 71.42 35 LEU A N 20
ATOM 32732 C CA . LEU A 1 35 ? 6.217 -15.310 -4.465 1.00 63.41 35 LEU A CA 20
ATOM 32733 C C . LEU A 1 35 ? 5.370 -14.377 -5.323 1.00 10.52 35 LEU A C 20
ATOM 32734 O O . LEU A 1 35 ? 5.195 -14.605 -6.521 1.00 0.54 35 LEU A O 20
ATOM 32750 N N . ASP A 1 36 ? 4.848 -13.325 -4.703 1.00 51.53 36 ASP A N 20
ATOM 32751 C CA . ASP A 1 36 ? 4.021 -12.352 -5.411 1.00 23.51 36 ASP A CA 20
ATOM 32752 C C . ASP A 1 36 ? 4.876 -11.464 -6.310 1.00 31.53 36 ASP A C 20
ATOM 32753 O O . ASP A 1 36 ? 4.399 -10.943 -7.316 1.00 55.24 36 ASP A O 20
ATOM 32763 N N . MET A 1 37 ? 6.140 -11.296 -5.937 1.00 20.41 37 MET A N 20
ATOM 32764 C CA . MET A 1 37 ? 7.061 -10.471 -6.710 1.00 12.45 37 MET A CA 20
ATOM 32765 C C . MET A 1 37 ? 7.374 -11.119 -8.055 1.00 31.21 37 MET A C 20
ATOM 32766 O O . MET A 1 37 ? 7.725 -10.435 -9.016 1.00 14.11 37 MET A O 20
ATOM 32780 N N . GLN A 1 38 ? 7.246 -12.440 -8.114 1.00 33.21 38 GLN A N 20
ATOM 32781 C CA . GLN A 1 38 ? 7.517 -13.179 -9.340 1.00 73.34 38 GLN A CA 20
ATOM 32782 C C . GLN A 1 38 ? 6.510 -12.818 -10.428 1.00 31.02 38 GLN A C 20
ATOM 32783 O O . GLN A 1 38 ? 6.889 -12.425 -11.531 1.00 31.31 38 GLN A O 20
ATOM 32797 N N . GLN A 1 39 ? 5.227 -12.954 -10.108 1.00 72.01 39 GLN A N 20
ATOM 32798 C CA . GLN A 1 39 ? 4.166 -12.643 -11.058 1.00 42.31 39 GLN A CA 20
ATOM 32799 C C . GLN A 1 39 ? 4.217 -11.174 -11.468 1.00 75.50 39 GLN A C 20
ATOM 32800 O O . GLN A 1 39 ? 3.837 -10.817 -12.583 1.00 30.31 39 GLN A O 20
ATOM 32814 N N . ALA A 1 40 ? 4.686 -10.327 -10.558 1.00 13.51 40 ALA A N 20
ATOM 32815 C CA . ALA A 1 40 ? 4.788 -8.897 -10.826 1.00 74.51 40 ALA A CA 20
ATOM 32816 C C . ALA A 1 40 ? 5.712 -8.624 -12.007 1.00 71.23 40 ALA A C 20
ATOM 32817 O O . ALA A 1 40 ? 5.592 -7.599 -12.677 1.00 70.12 40 ALA A O 20
ATOM 32824 N N . MET A 1 41 ? 6.635 -9.547 -12.255 1.00 10.50 41 MET A N 20
ATOM 32825 C CA . MET A 1 41 ? 7.581 -9.404 -13.357 1.00 33.43 41 MET A CA 20
ATOM 32826 C C . MET A 1 41 ? 6.881 -9.583 -14.701 1.00 24.44 41 MET A C 20
ATOM 32827 O O . MET A 1 41 ? 7.174 -8.873 -15.663 1.00 42.44 41 MET A O 20
ATOM 32841 N N . LEU A 1 42 ? 5.957 -10.535 -14.759 1.00 31.42 42 LEU A N 20
ATOM 32842 C CA . LEU A 1 42 ? 5.216 -10.808 -15.985 1.00 73.15 42 LEU A CA 20
ATOM 32843 C C . LEU A 1 42 ? 4.185 -9.716 -16.252 1.00 12.21 42 LEU A C 20
ATOM 32844 O O . LEU A 1 42 ? 3.566 -9.677 -17.316 1.00 31.22 42 LEU A O 20
ATOM 32860 N N . THR A 1 43 ? 4.007 -8.826 -15.280 1.00 21.14 43 THR A N 20
ATOM 32861 C CA . THR A 1 43 ? 3.053 -7.732 -15.410 1.00 72.31 43 THR A CA 20
ATOM 32862 C C . THR A 1 43 ? 3.686 -6.401 -15.021 1.00 33.21 43 THR A C 20
ATOM 32863 O O . THR A 1 43 ? 3.301 -5.788 -14.026 1.00 74.31 43 THR A O 20
ATOM 32874 N N . ASN A 1 44 ? 4.658 -5.959 -15.812 1.00 24.45 44 ASN A N 20
ATOM 32875 C CA . ASN A 1 44 ? 5.345 -4.700 -15.549 1.00 73.50 44 ASN A CA 20
ATOM 32876 C C . ASN A 1 44 ? 4.434 -3.513 -15.845 1.00 54.43 44 ASN A C 20
ATOM 32877 O O . ASN A 1 44 ? 3.235 -3.677 -16.073 1.00 53.43 44 ASN A O 20
ATOM 32888 N N . LYS A 1 45 ? 5.011 -2.316 -15.840 1.00 51.05 45 LYS A N 20
ATOM 32889 C CA . LYS A 1 45 ? 4.254 -1.099 -16.110 1.00 52.34 45 LYS A CA 20
ATOM 32890 C C . LYS A 1 45 ? 4.467 -0.633 -17.548 1.00 20.34 45 LYS A C 20
ATOM 32891 O O . LYS A 1 45 ? 5.292 -1.189 -18.274 1.00 14.22 45 LYS A O 20
ATOM 32910 N N . ASP A 1 46 ? 3.722 0.390 -17.949 1.00 53.52 46 ASP A N 20
ATOM 32911 C CA . ASP A 1 46 ? 3.831 0.932 -19.298 1.00 53.44 46 ASP A CA 20
ATOM 32912 C C . ASP A 1 46 ? 3.641 2.446 -19.293 1.00 15.03 46 ASP A C 20
ATOM 32913 O O . ASP A 1 46 ? 3.357 3.041 -18.253 1.00 54.22 46 ASP A O 20
ATOM 32923 N N . GLU A 1 47 ? 3.801 3.063 -20.460 1.00 74.42 47 GLU A N 20
ATOM 32924 C CA . GLU A 1 47 ? 3.648 4.507 -20.588 1.00 33.44 47 GLU A CA 20
ATOM 32925 C C . GLU A 1 47 ? 2.200 4.924 -20.349 1.00 14.22 47 GLU A C 20
ATOM 32926 O O . GLU A 1 47 ? 1.932 5.921 -19.678 1.00 74.32 47 GLU A O 20
ATOM 32939 N N . LYS A 1 48 ? 1.270 4.155 -20.903 1.00 72.44 48 LYS A N 20
ATOM 32940 C CA . LYS A 1 48 ? -0.152 4.442 -20.752 1.00 23.11 48 LYS A CA 20
ATOM 32941 C C . LYS A 1 48 ? -0.611 4.180 -19.320 1.00 45.21 48 LYS A C 20
ATOM 32942 O O . LYS A 1 48 ? -1.503 4.856 -18.811 1.00 14.25 48 LYS A O 20
ATOM 32961 N N . VAL A 1 49 ? 0.008 3.194 -18.677 1.00 13.21 49 VAL A N 20
ATOM 32962 C CA . VAL A 1 49 ? -0.336 2.845 -17.304 1.00 63.51 49 VAL A CA 20
ATOM 32963 C C . VAL A 1 49 ? -0.136 4.032 -16.368 1.00 50.12 49 VAL A C 20
ATOM 32964 O O . VAL A 1 49 ? -0.800 4.142 -15.337 1.00 52.22 49 VAL A O 20
ATOM 32977 N N . LEU A 1 50 ? 0.783 4.919 -16.735 1.00 74.34 50 LEU A N 20
ATOM 32978 C CA . LEU A 1 50 ? 1.071 6.100 -15.929 1.00 12.10 50 LEU A CA 20
ATOM 32979 C C . LEU A 1 50 ? -0.114 7.060 -15.928 1.00 1.52 50 LEU A C 20
ATOM 32980 O O . LEU A 1 50 ? -0.333 7.795 -14.964 1.00 64.42 50 LEU A O 20
ATOM 32996 N N . LYS A 1 51 ? -0.877 7.051 -17.016 1.00 70.52 51 LYS A N 20
ATOM 32997 C CA . LYS A 1 51 ? -2.042 7.918 -17.141 1.00 54.21 51 LYS A CA 20
ATOM 32998 C C . LYS A 1 51 ? -3.080 7.595 -16.071 1.00 33.52 51 LYS A C 20
ATOM 32999 O O . LYS A 1 51 ? -3.683 8.494 -15.485 1.00 63.30 51 LYS A O 20
ATOM 33018 N N . ALA A 1 52 ? -3.281 6.305 -15.819 1.00 13.31 52 ALA A N 20
ATOM 33019 C CA . ALA A 1 52 ? -4.243 5.863 -14.816 1.00 40.23 52 ALA A CA 20
ATOM 33020 C C . ALA A 1 52 ? -3.845 6.344 -13.425 1.00 33.12 52 ALA A C 20
ATOM 33021 O O . ALA A 1 52 ? -4.701 6.674 -12.603 1.00 21.35 52 ALA A O 20
ATOM 33028 N N . LEU A 1 53 ? -2.543 6.381 -13.167 1.00 1.41 53 LEU A N 20
ATOM 33029 C CA . LEU A 1 53 ? -2.031 6.821 -11.874 1.00 2.14 53 LEU A CA 20
ATOM 33030 C C . LEU A 1 53 ? -2.318 8.302 -11.650 1.00 45.21 53 LEU A C 20
ATOM 33031 O O . LEU A 1 53 ? -2.309 8.781 -10.516 1.00 64.14 53 L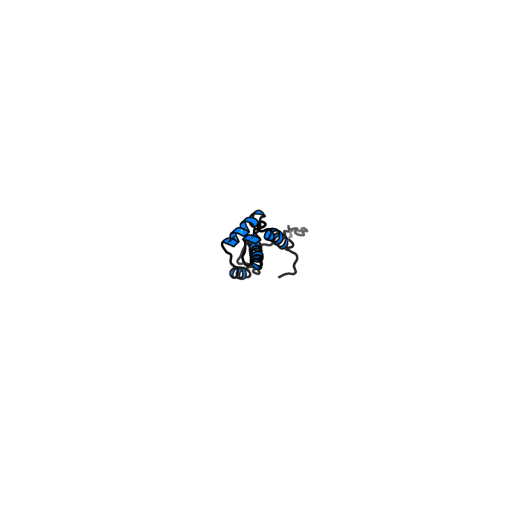EU A O 20
ATOM 33047 N N . GLU A 1 54 ? -2.575 9.021 -12.738 1.00 41.44 54 GLU A N 20
ATOM 33048 C CA . GLU A 1 54 ? -2.866 10.448 -12.659 1.00 73.40 54 GLU A CA 20
ATOM 33049 C C . GLU A 1 54 ? -4.195 10.692 -11.952 1.00 14.43 54 GLU A C 20
ATOM 33050 O O . GLU A 1 54 ? -4.326 11.625 -11.158 1.00 14.01 54 GLU A O 20
ATOM 33063 N N . ARG A 1 55 ? -5.180 9.851 -12.247 1.00 62.31 55 ARG A N 20
ATOM 33064 C CA . ARG A 1 55 ? -6.500 9.976 -11.641 1.00 74.21 55 ARG A CA 20
ATOM 33065 C C . ARG A 1 55 ? -6.495 9.446 -10.210 1.00 30.23 55 ARG A C 20
ATOM 33066 O O . ARG A 1 55 ? -7.200 9.962 -9.342 1.00 5.20 55 ARG A O 20
ATOM 33087 N N . THR A 1 56 ? -5.695 8.411 -9.971 1.00 31.40 56 THR A N 20
ATOM 33088 C CA . THR A 1 56 ? -5.599 7.810 -8.646 1.00 65.44 56 THR A CA 20
ATOM 33089 C C . THR A 1 56 ? -4.792 8.691 -7.699 1.00 43.34 56 THR A C 20
ATOM 33090 O O . THR A 1 56 ? -5.202 8.937 -6.565 1.00 45.14 56 THR A O 20
ATOM 33101 N N . ARG A 1 57 ? -3.643 9.164 -8.173 1.00 71.14 57 ARG A N 20
ATOM 33102 C CA . ARG A 1 57 ? -2.779 10.018 -7.368 1.00 0.15 57 ARG A CA 20
ATOM 33103 C C . ARG A 1 57 ? -3.552 11.216 -6.825 1.00 43.13 57 ARG A C 20
ATOM 33104 O O . ARG A 1 57 ? -3.210 11.763 -5.778 1.00 15.35 57 ARG A O 20
ATOM 33125 N N . GLN A 1 58 ? -4.594 11.618 -7.546 1.00 32.22 58 GLN A N 20
ATOM 33126 C CA . GLN A 1 58 ? -5.414 12.752 -7.137 1.00 51.13 58 GLN A CA 20
ATOM 33127 C C . GLN A 1 58 ? -6.115 12.468 -5.813 1.00 62.13 58 GLN A C 20
ATOM 33128 O O . GLN A 1 58 ? -6.218 13.343 -4.952 1.00 64.31 58 GLN A O 20
ATOM 33142 N N . LEU A 1 59 ? -6.597 11.239 -5.656 1.00 43.43 59 LEU A N 20
ATOM 33143 C CA . LEU A 1 59 ? -7.290 10.838 -4.437 1.00 13.33 59 LEU A CA 20
ATOM 33144 C C . LEU A 1 59 ? -6.314 10.243 -3.427 1.00 71.43 59 LEU A C 20
ATOM 33145 O O . LEU A 1 59 ? -6.723 9.643 -2.433 1.00 51.11 59 LEU A O 20
ATOM 33161 N N . ASP A 1 60 ? -5.023 10.414 -3.688 1.00 53.40 60 ASP A N 20
ATOM 33162 C CA . ASP A 1 60 ? -3.988 9.897 -2.800 1.00 33.14 60 ASP A CA 20
ATOM 33163 C C . ASP A 1 60 ? -4.019 8.372 -2.760 1.00 52.20 60 ASP A C 20
ATOM 33164 O O . ASP A 1 60 ? -4.477 7.777 -1.785 1.00 21.14 60 ASP A O 20
ATOM 33174 N N . ILE A 1 61 ? -3.532 7.748 -3.826 1.00 0.11 61 ILE A N 20
ATOM 33175 C CA . ILE A 1 61 ? -3.504 6.293 -3.913 1.00 24.44 61 ILE A CA 20
ATOM 33176 C C . ILE A 1 61 ? -2.116 5.792 -4.297 1.00 73.53 61 ILE A C 20
ATOM 33177 O O . ILE A 1 61 ? -1.495 6.272 -5.245 1.00 15.31 61 ILE A O 20
ATOM 33193 N N . PRO A 1 62 ? -1.617 4.799 -3.546 1.00 30.52 62 PRO A N 20
ATOM 33194 C CA . PRO A 1 62 ? -0.298 4.208 -3.790 1.00 65.20 62 PRO A CA 20
ATOM 33195 C C . PRO A 1 62 ? -0.260 3.386 -5.075 1.00 2.50 62 PRO A C 20
ATOM 33196 O O . PRO A 1 62 ? -1.188 2.634 -5.369 1.00 32.34 62 PRO A O 20
ATOM 33207 N N . ASP A 1 63 ? 0.819 3.537 -5.835 1.00 23.23 63 ASP A N 20
ATOM 33208 C CA . ASP A 1 63 ? 0.979 2.807 -7.087 1.00 42.05 63 ASP A CA 20
ATOM 33209 C C . ASP A 1 63 ? 1.152 1.314 -6.829 1.00 4.33 63 ASP A C 20
ATOM 33210 O O . ASP A 1 63 ? 1.118 0.506 -7.756 1.00 61.55 63 ASP A O 20
ATOM 33220 N N . GLU A 1 64 ? 1.340 0.956 -5.563 1.00 20.13 64 GLU A N 20
ATOM 33221 C CA . GLU A 1 64 ? 1.521 -0.440 -5.182 1.00 60.14 64 GLU A CA 20
ATOM 33222 C C . GLU A 1 64 ? 0.192 -1.189 -5.211 1.00 73.14 64 GLU A C 20
ATOM 33223 O O . GLU A 1 64 ? 0.156 -2.410 -5.363 1.00 23.40 64 GLU A O 20
ATOM 33236 N N . LYS A 1 65 ? -0.901 -0.448 -5.065 1.00 0.54 65 LYS A N 20
ATOM 33237 C CA . LYS A 1 65 ? -2.234 -1.038 -5.075 1.00 31.24 65 LYS A CA 20
ATOM 33238 C C . LYS A 1 65 ? -3.001 -0.630 -6.328 1.00 64.43 65 LYS A C 20
ATOM 33239 O O . LYS A 1 65 ? -3.933 -1.315 -6.749 1.00 30.32 65 LYS A O 20
ATOM 33258 N N . THR A 1 66 ? -2.601 0.489 -6.924 1.00 13.20 66 THR A N 20
ATOM 33259 C CA . THR A 1 66 ? -3.249 0.987 -8.129 1.00 55.51 66 THR A CA 20
ATOM 33260 C C . THR A 1 66 ? -2.822 0.188 -9.355 1.00 52.51 66 THR A C 20
ATOM 33261 O O . THR A 1 66 ? -3.627 -0.075 -10.248 1.00 3.10 66 THR A O 20
ATOM 33272 N N . MET A 1 67 ? -1.550 -0.197 -9.390 1.00 41.31 67 MET A N 20
ATOM 33273 C CA . MET A 1 67 ? -1.017 -0.969 -10.506 1.00 21.01 67 MET A CA 20
ATOM 33274 C C . MET A 1 67 ? -1.895 -2.182 -10.797 1.00 53.04 67 MET A C 20
ATOM 33275 O O . MET A 1 67 ? -2.378 -2.375 -11.913 1.00 43.14 67 MET A O 20
ATOM 33289 N N . PRO A 1 68 ? -2.108 -3.020 -9.772 1.00 55.10 68 PRO A N 20
ATOM 33290 C CA . PRO A 1 68 ? -2.930 -4.228 -9.894 1.00 43.44 68 PRO A CA 20
ATOM 33291 C C . PRO A 1 68 ? -4.411 -3.907 -10.067 1.00 44.41 68 PRO A C 20
ATOM 33292 O O . PRO A 1 68 ? -5.194 -4.755 -10.495 1.00 50.34 68 PRO A O 20
ATOM 33303 N N . VAL A 1 69 ? -4.788 -2.677 -9.734 1.00 0.42 69 VAL A N 20
ATOM 33304 C CA . VAL A 1 69 ? -6.175 -2.243 -9.854 1.00 62.21 69 VAL A CA 20
ATOM 33305 C C . VAL A 1 69 ? -6.500 -1.834 -11.286 1.00 71.35 69 VAL A C 20
ATOM 33306 O O . VAL A 1 69 ? -7.517 -2.249 -11.845 1.00 51.43 69 VAL A O 20
ATOM 33319 N N . LEU A 1 70 ? -5.632 -1.021 -11.875 1.00 42.31 70 LEU A N 20
ATOM 33320 C CA . LEU A 1 70 ? -5.826 -0.555 -13.245 1.00 20.41 70 LEU A CA 20
ATOM 33321 C C . LEU A 1 70 ? -5.610 -1.691 -14.240 1.00 51.22 70 LEU A C 20
ATOM 33322 O O . LEU A 1 70 ? -6.326 -1.799 -15.236 1.00 25.10 70 LEU A O 20
ATOM 33338 N N . MET A 1 71 ? -4.621 -2.533 -13.964 1.00 24.51 71 MET A N 20
ATOM 33339 C CA . MET A 1 71 ? -4.314 -3.662 -14.834 1.00 65.45 71 MET A CA 20
ATOM 33340 C C . MET A 1 71 ? -5.455 -4.675 -14.835 1.00 21.12 71 MET A C 20
ATOM 33341 O O . MET A 1 71 ? -5.625 -5.434 -15.789 1.00 71.12 71 MET A O 20
ATOM 33355 N N . LYS A 1 72 ? -6.235 -4.680 -13.759 1.00 63.53 72 LYS A N 20
ATOM 33356 C CA . LYS A 1 72 ? -7.362 -5.599 -13.636 1.00 25.14 72 LYS A CA 20
ATOM 33357 C C . LYS A 1 72 ? -8.416 -5.314 -14.700 1.00 62.05 72 LYS A C 20
ATOM 33358 O O . LYS A 1 72 ? -9.053 -6.231 -15.219 1.00 34.42 72 LYS A O 20
ATOM 33377 N N . LEU A 1 73 ? -8.593 -4.038 -15.024 1.00 32.21 73 LEU A N 20
ATOM 33378 C CA . LEU A 1 73 ? -9.569 -3.632 -16.029 1.00 14.04 73 LEU A CA 20
ATOM 33379 C C . LEU A 1 73 ? -9.086 -3.985 -17.432 1.00 3.25 73 LEU A C 20
ATOM 33380 O O . LEU A 1 73 ? -9.859 -4.459 -18.265 1.00 64.40 73 LEU A O 20
ATOM 33396 N N . LEU A 1 74 ? -7.802 -3.753 -17.685 1.00 72.20 74 LEU A N 20
ATOM 33397 C CA . LEU A 1 74 ? -7.215 -4.049 -18.987 1.00 1.41 74 LEU A CA 20
ATOM 33398 C C . LEU A 1 74 ? -7.020 -5.551 -19.168 1.00 71.31 74 LEU A C 20
ATOM 33399 O O . LEU A 1 74 ? -6.955 -6.047 -20.292 1.00 52.31 74 LEU A O 20
ATOM 33415 N N . GLU A 1 75 ? -6.931 -6.270 -18.053 1.00 5.23 75 GLU A N 20
ATOM 33416 C CA . GLU A 1 75 ? -6.745 -7.715 -18.090 1.00 71.33 75 GLU A CA 20
ATOM 33417 C C . GLU A 1 75 ? -7.982 -8.408 -18.657 1.00 25.43 75 GLU A C 20
ATOM 33418 O O . GLU A 1 75 ? -7.881 -9.233 -19.563 1.00 41.34 75 GLU A O 20
ATOM 33431 N N . GLU A 1 76 ? -9.145 -8.066 -18.113 1.00 75.52 76 GLU A N 20
ATOM 33432 C CA . GLU A 1 76 ? -10.401 -8.656 -18.563 1.00 64.23 76 GLU A CA 20
ATOM 33433 C C . GLU A 1 76 ? -10.868 -8.011 -19.865 1.00 75.50 76 GLU A C 20
ATOM 33434 O O . GLU A 1 76 ? -11.394 -8.685 -20.750 1.00 31.41 76 GLU A O 20
ATOM 33447 N N . ALA A 1 77 ? -10.674 -6.701 -19.972 1.00 43.15 77 ALA A N 20
ATOM 33448 C CA . ALA A 1 77 ? -11.074 -5.965 -21.165 1.00 53.14 77 ALA A CA 20
ATOM 33449 C C . ALA A 1 77 ? -10.129 -6.249 -22.329 1.00 15.13 77 ALA A C 20
ATOM 33450 O O . ALA A 1 77 ? -10.448 -5.967 -23.483 1.00 35.04 77 ALA A O 20
ATOM 33457 N N . GLY A 1 78 ? -8.964 -6.807 -22.016 1.00 4.15 78 GLY A N 20
ATOM 33458 C CA . GLY A 1 78 ? -7.991 -7.118 -23.046 1.00 23.04 78 GLY A CA 20
ATOM 33459 C C . GLY A 1 78 ? -6.996 -5.995 -23.261 1.00 4.32 78 GLY A C 20
ATOM 33460 O O . GLY A 1 78 ? -5.989 -6.172 -23.946 1.00 2.52 78 GLY A O 20
ATOM 33464 N N . GLY A 1 79 ? -7.278 -4.835 -22.676 1.00 70.01 79 GLY A N 20
ATOM 33465 C CA . GLY A 1 79 ? -6.391 -3.696 -22.820 1.00 53.23 79 GLY A CA 20
ATOM 33466 C C . GLY A 1 79 ? -7.031 -2.556 -23.589 1.00 35.20 79 GLY A C 20
ATOM 33467 O O . GLY A 1 79 ? -6.422 -1.992 -24.497 1.00 3.33 79 GLY A O 20
ATOM 33471 N N . ASN A 1 80 ? -8.264 -2.219 -23.226 1.00 72.14 80 ASN A N 20
ATOM 33472 C CA . ASN A 1 80 ? -8.989 -1.141 -23.891 1.00 30.52 80 ASN A CA 20
ATOM 33473 C C . ASN A 1 80 ? -9.192 0.040 -22.946 1.00 65.22 80 ASN A C 20
ATOM 33474 O O . ASN A 1 80 ? -10.068 0.013 -22.083 1.00 14.45 80 ASN A O 20
ATOM 33485 N N . TRP A 1 81 ? -8.375 1.073 -23.118 1.00 40.33 81 TRP A N 20
ATOM 33486 C CA . TRP A 1 81 ? -8.465 2.265 -22.282 1.00 3.40 81 TRP A CA 20
ATOM 33487 C C . TRP A 1 81 ? -9.705 3.082 -22.630 1.00 24.23 81 TRP A C 20
ATOM 33488 O O . TRP A 1 81 ? -10.237 3.807 -21.790 1.00 30.13 81 TRP A O 20
ATOM 33509 N N . SER A 1 82 ? -10.160 2.958 -23.872 1.00 12.30 82 SER A N 20
ATOM 33510 C CA . SER A 1 82 ? -11.336 3.689 -24.332 1.00 31.55 82 SER A CA 20
ATOM 33511 C C . SER A 1 82 ? -12.523 3.445 -23.405 1.00 52.22 82 SER A C 20
ATOM 33512 O O . SER A 1 82 ? -13.127 4.386 -22.890 1.00 12.12 82 SER A O 20
ATOM 33520 N N . TYR A 1 83 ? -12.852 2.175 -23.197 1.00 72.11 83 TYR A N 20
ATOM 33521 C CA . TYR A 1 83 ? -13.968 1.805 -22.335 1.00 2.11 83 TYR A CA 20
ATOM 33522 C C . TYR A 1 83 ? -13.590 1.947 -20.864 1.00 32.25 83 TYR A C 20
ATOM 33523 O O . TYR A 1 83 ? -14.395 2.388 -20.044 1.00 12.54 83 TYR A O 20
ATOM 33541 N N . ILE A 1 84 ? -12.358 1.569 -20.537 1.00 72.04 84 ILE A N 20
ATOM 33542 C CA . ILE A 1 84 ? -11.871 1.655 -19.166 1.00 71.31 84 ILE A CA 20
ATOM 33543 C C . ILE A 1 84 ? -11.846 3.100 -18.681 1.00 50.21 84 ILE A C 20
ATOM 33544 O O . ILE A 1 84 ? -11.921 3.366 -17.481 1.00 45.23 84 ILE A O 20
ATOM 33560 N N . LYS A 1 85 ? -11.740 4.032 -19.622 1.00 52.23 85 LYS A N 20
ATOM 33561 C CA . LYS A 1 85 ? -11.708 5.452 -19.294 1.00 1.35 85 LYS A CA 20
ATOM 33562 C C . LYS A 1 85 ? -13.051 6.111 -19.590 1.00 64.10 85 LYS A C 20
ATOM 33563 O O . LYS A 1 85 ? -13.215 7.318 -19.413 1.00 12.04 85 LYS A O 20
ATOM 33582 N N . LEU A 1 86 ? -14.010 5.310 -20.042 1.00 22.33 86 LEU A N 20
ATOM 33583 C CA . LEU A 1 86 ? -15.341 5.815 -20.361 1.00 25.02 86 LEU A CA 20
ATOM 33584 C C . LEU A 1 86 ? -15.904 6.635 -19.206 1.00 13.24 86 LEU A C 20
ATOM 33585 O O . LEU A 1 86 ? -16.684 7.565 -19.413 1.00 52.30 86 LEU A O 20
ATOM 33601 N N . ASP A 1 87 ? -15.502 6.288 -17.988 1.00 61.44 87 ASP A N 20
ATOM 33602 C CA . ASP A 1 87 ? -15.963 6.994 -16.799 1.00 13.25 87 ASP A CA 20
ATOM 33603 C C . ASP A 1 87 ? -14.787 7.583 -16.026 1.00 50.11 87 ASP A C 20
ATOM 33604 O O . ASP A 1 87 ? -14.860 7.768 -14.812 1.00 62.22 87 ASP A O 20
ATOM 33614 N N . ASN A 1 88 ? -13.704 7.875 -16.738 1.00 64.15 88 ASN A N 20
ATOM 33615 C CA . ASN A 1 88 ? -12.512 8.441 -16.119 1.00 44.21 88 ASN A CA 20
ATOM 33616 C C . ASN A 1 88 ? -11.870 7.442 -15.160 1.00 45.50 88 ASN A C 20
ATOM 33617 O O . ASN A 1 88 ? -11.436 7.807 -14.067 1.00 62.44 88 ASN A O 20
ATOM 33628 N N . TYR A 1 89 ? -11.813 6.183 -15.579 1.00 24.14 89 TYR A N 20
ATOM 33629 C CA . TYR A 1 89 ? -11.226 5.131 -14.757 1.00 22.23 89 TYR A CA 20
ATOM 33630 C C . TYR A 1 89 ? -12.005 4.956 -13.456 1.00 43.41 89 TYR A C 20
ATOM 33631 O O . TYR A 1 89 ? -11.424 4.717 -12.397 1.00 13.32 89 TYR A O 20
ATOM 33649 N N . THR A 1 90 ? -13.326 5.078 -13.545 1.00 61.14 90 THR A N 20
ATOM 33650 C CA . THR A 1 90 ? -14.186 4.935 -12.378 1.00 14.02 90 THR A CA 20
ATOM 33651 C C . THR A 1 90 ? -13.893 3.637 -11.634 1.00 45.11 90 THR A C 20
ATOM 33652 O O . THR A 1 90 ? -13.989 3.577 -10.408 1.00 54.33 90 THR A O 20
ATOM 33663 N N . ALA A 1 91 ? -13.534 2.600 -12.383 1.00 5.12 91 ALA A N 20
ATOM 33664 C CA . ALA A 1 91 ? -13.224 1.303 -11.794 1.00 41.51 91 ALA A CA 20
ATOM 33665 C C . ALA A 1 91 ? -12.208 1.442 -10.665 1.00 64.24 91 ALA A C 20
ATOM 33666 O O . ALA A 1 91 ? -12.272 0.724 -9.666 1.00 14.30 91 ALA A O 20
ATOM 33673 N N . LEU A 1 92 ? -11.269 2.368 -10.830 1.00 75.40 92 LEU A N 20
ATOM 33674 C CA . LEU A 1 92 ? -10.238 2.601 -9.825 1.00 75.32 92 LEU A CA 20
ATOM 33675 C C . LEU A 1 92 ? -10.847 3.147 -8.537 1.00 40.33 92 LEU A C 20
ATOM 33676 O O . LEU A 1 92 ? -10.376 2.849 -7.440 1.00 43.01 92 LEU A O 20
ATOM 33692 N N . VAL A 1 93 ? -11.898 3.948 -8.679 1.00 1.32 93 VAL A N 20
ATOM 33693 C CA . VAL A 1 93 ? -12.574 4.534 -7.528 1.00 12.32 93 VAL A CA 20
ATOM 33694 C C . VAL A 1 93 ? -13.234 3.458 -6.672 1.00 10.22 93 VAL A C 20
ATOM 33695 O O . VAL A 1 93 ? -13.064 3.429 -5.453 1.00 45.32 93 VAL A O 20
ATOM 33708 N N . ASP A 1 94 ? -13.987 2.576 -7.318 1.00 55.03 94 ASP A N 20
ATOM 33709 C CA . ASP A 1 94 ? -14.673 1.497 -6.617 1.00 65.23 94 ASP A CA 20
ATOM 33710 C C . ASP A 1 94 ? -13.689 0.405 -6.205 1.00 51.14 94 ASP A C 20
ATOM 33711 O O . ASP A 1 94 ? -13.889 -0.277 -5.202 1.00 13.05 94 ASP A O 20
ATOM 33721 N N . ALA A 1 95 ? -12.628 0.246 -6.989 1.00 42.14 95 ALA A N 20
ATOM 33722 C CA . ALA A 1 95 ? -11.613 -0.760 -6.706 1.00 72.44 95 ALA A CA 20
ATOM 33723 C C . ALA A 1 95 ? -10.754 -0.354 -5.514 1.00 23.02 95 ALA A C 20
ATOM 33724 O O . ALA A 1 95 ? -10.660 -1.083 -4.527 1.00 21.24 95 ALA A O 20
ATOM 33731 N N . ILE A 1 96 ? -10.126 0.814 -5.614 1.00 33.12 96 ILE A N 20
ATOM 33732 C CA . ILE A 1 96 ? -9.275 1.317 -4.543 1.00 52.22 96 ILE A CA 20
ATOM 33733 C C . ILE A 1 96 ? -10.057 1.467 -3.243 1.00 24.30 96 ILE A C 20
ATOM 33734 O O . ILE A 1 96 ? -9.525 1.237 -2.157 1.00 33.14 96 ILE A O 20
ATOM 33750 N N . TYR A 1 97 ? -11.323 1.851 -3.361 1.00 44.20 97 TYR A N 20
ATOM 33751 C CA . TYR A 1 97 ? -12.179 2.031 -2.195 1.00 55.54 97 TYR A CA 20
ATOM 33752 C C . TYR A 1 97 ? -12.315 0.729 -1.412 1.00 73.20 97 TYR A C 20
ATOM 33753 O O . TYR A 1 97 ? -12.406 0.737 -0.185 1.00 35.45 97 TYR A O 20
ATOM 33771 N N . SER A 1 98 ? -12.327 -0.388 -2.131 1.00 42.43 98 SER A N 20
ATOM 33772 C CA . SER A 1 98 ? -12.454 -1.699 -1.506 1.00 72.11 98 SER A CA 20
ATOM 33773 C C . SER A 1 98 ? -11.138 -2.125 -0.864 1.00 41.35 98 SER A C 20
ATOM 33774 O O . SER A 1 98 ? -11.088 -2.445 0.323 1.00 1.33 98 SER A O 20
ATOM 33782 N N . VAL A 1 99 ? -10.072 -2.127 -1.660 1.00 33.43 99 VAL A N 20
ATOM 33783 C CA . VAL A 1 99 ? -8.754 -2.512 -1.170 1.00 64.33 99 VAL A CA 20
ATOM 33784 C C . VAL A 1 99 ? -8.312 -1.617 -0.020 1.00 5.22 99 VAL A C 20
ATOM 33785 O O . VAL A 1 99 ? -7.952 -2.099 1.054 1.00 61.45 99 VAL A O 20
ATOM 33798 N N . GLU A 1 100 ? -8.340 -0.308 -0.251 1.00 45.32 100 GLU A N 20
ATOM 33799 C CA . GLU A 1 100 ? -7.940 0.656 0.767 1.00 55.31 100 GLU A CA 20
ATOM 33800 C C . GLU A 1 100 ? -8.659 0.386 2.085 1.00 75.53 100 GLU A C 20
ATOM 33801 O O . GLU A 1 100 ? -8.122 0.642 3.162 1.00 20.31 100 GLU A O 20
ATOM 33814 N N . ASP A 1 101 ? -9.879 -0.134 1.991 1.00 61.23 101 ASP A N 20
ATOM 33815 C CA . ASP A 1 101 ? -10.673 -0.441 3.175 1.00 11.02 101 ASP A CA 20
ATOM 33816 C C . ASP A 1 101 ? -9.938 -1.424 4.082 1.00 14.31 101 ASP A C 20
ATOM 33817 O O . ASP A 1 101 ? -9.808 -1.193 5.283 1.00 23.53 101 ASP A O 20
ATOM 33827 N N . GLU A 1 102 ? -9.463 -2.518 3.498 1.00 61.34 102 GLU A N 20
ATOM 33828 C CA . GLU A 1 102 ? -8.744 -3.536 4.255 1.00 61.30 102 GLU A CA 20
ATOM 33829 C C . GLU A 1 102 ? -7.432 -3.902 3.565 1.00 32.14 102 GLU A C 20
ATOM 33830 O O . GLU A 1 102 ? -7.416 -4.268 2.392 1.00 54.35 102 GLU A O 20
ATOM 33843 N N . ASN A 1 103 ? -6.333 -3.798 4.306 1.00 71.02 103 ASN A N 20
ATOM 33844 C CA . ASN A 1 103 ? -5.016 -4.117 3.767 1.00 51.41 103 ASN A CA 20
ATOM 33845 C C . ASN A 1 103 ? -4.373 -5.264 4.541 1.00 53.42 103 ASN A C 20
ATOM 33846 O O . ASN A 1 103 ? -3.739 -6.143 3.957 1.00 52.01 103 ASN A O 20
ATOM 33857 N N . LYS A 1 104 ? -4.543 -5.249 5.859 1.00 44.33 104 LYS A N 20
ATOM 33858 C CA . LYS A 1 104 ? -3.982 -6.287 6.714 1.00 23.43 104 LYS A CA 20
ATOM 33859 C C . LYS A 1 104 ? -5.089 -7.096 7.385 1.00 45.44 104 LYS A C 20
ATOM 33860 O O . LYS A 1 104 ? -4.866 -8.225 7.820 1.00 33.21 104 LYS A O 20
ATOM 33879 N N . GLN A 1 105 ? -6.278 -6.509 7.463 1.00 12.04 105 GLN A N 20
ATOM 33880 C CA . GLN A 1 105 ? -7.419 -7.176 8.081 1.00 63.05 105 GLN A CA 20
ATOM 33881 C C . GLN A 1 105 ? -7.623 -8.566 7.487 1.00 1.10 105 GLN A C 20
ATOM 33882 O O . GLN A 1 105 ? -8.096 -8.707 6.360 1.00 61.14 105 GLN A O 20
ATOM 33896 N N . SER A 1 106 ? -7.262 -9.591 8.254 1.00 52.24 106 SER A N 20
ATOM 33897 C CA . SER A 1 106 ? -7.402 -10.969 7.802 1.00 31.44 106 SER A CA 20
ATOM 33898 C C . SER A 1 106 ? -7.045 -11.946 8.919 1.00 23.10 106 SER A C 20
ATOM 33899 O O . SER A 1 106 ? -6.772 -11.540 10.048 1.00 31.03 106 SER A O 20
ATOM 33907 N N . GLU A 1 107 ? -7.049 -13.234 8.594 1.00 24.42 107 GLU A N 20
ATOM 33908 C CA . GLU A 1 107 ? -6.725 -14.270 9.570 1.00 53.43 107 GLU A CA 20
ATOM 33909 C C . GLU A 1 107 ? -5.410 -14.958 9.217 1.00 50.02 107 GLU A C 20
ATOM 33910 O O . GLU A 1 107 ? -4.673 -15.400 10.097 1.00 22.45 107 GLU A O 20
ATOM 33923 N N . GLY A 1 108 ? -5.122 -15.045 7.922 1.00 32.01 108 GLY A N 20
ATOM 33924 C CA . GLY A 1 108 ? -3.897 -15.681 7.475 1.00 70.14 108 GLY A CA 20
ATOM 33925 C C . GLY A 1 108 ? -2.918 -14.693 6.872 1.00 71.23 108 GLY A C 20
ATOM 33926 O O . GLY A 1 108 ? -2.985 -13.495 7.148 1.00 64.10 108 GLY A O 20
ATOM 33930 N N . SER A 1 109 ? -2.004 -15.196 6.048 1.00 22.32 109 SER A N 20
ATOM 33931 C CA . SER A 1 109 ? -1.003 -14.351 5.409 1.00 42.30 109 SER A CA 20
ATOM 33932 C C . SER A 1 109 ? -1.485 -13.878 4.041 1.00 10.53 109 SER A C 20
ATOM 33933 O O . SER A 1 109 ? -0.960 -14.295 3.009 1.00 35.03 109 SER A O 20
#

Nearest PDB structures (foldseek):
  2lxe-assembly1_A  TM=6.906E-01  e=4.314E-14  Arabidopsis thaliana
  2lxe-assembly1_A  TM=6.346E-01  e=7.544E-14  Arabidopsis thaliana
  2lxe-assembly1_A  TM=7.037E-01  e=3.623E-14  Arabidopsis thaliana
  2lxe-assembly1_A  TM=6.717E-01  e=3.158E-14  Arabidopsis thaliana
  2lxe-assembly1_A  TM=6.504E-01  e=4.564E-14  Arabidopsis thaliana

Foldseek 3Di:
DDDDDPDDDDDDDDDDADDEPDPPDDPDQPCPCVCVVHVCNVQDADPVNVVLVVLVVVVPDDCVQQSCQLVVCCVVVVHDVCVCCVVDNCSSVVRCVVCVVDPPPDDGD

InterPro domains:
  IPR001214 SET domain [PF00856] (314-434)
  IPR001214 SET domain [PS50280] (302-435)
  IPR001214 SET domain [SM00317] (302-441)
  IPR007728 Pre-SET domain [PS50867] (196-299)
  IPR007728 Pre-SET domain [SM00468] (144-286)
  IPR018848 WIYLD domain [PF10440] (25-82)
  IPR025776 Histone-lysine N-methyltransferase SUVR4/SUVR1/SUVR2 [PS51580] (1-492)
  IPR043017 WIYLD domain superfamily [G3DSA:1.10.8.850] (14-82)
  IPR046341 SET domain superfamily [G3DSA:2.170.270.10] (147-460)
  IPR046341 SET domain superfamily [SSF82199] (154-458)

CATH classification: 1.10.8.850

Radius of gyration: 24.5 Å; Cα contacts (8 Å, |Δi|>4): 42; chains: 1; bounding box: 48×27×85 Å

Solvent-accessible surface area: 10404 Å² total; per-residue (Å²): 254,78,117,96,191,136,159,173,142,179,96,126,58,183,118,130,222,56,98,166,196,139,90,155,80,38,184,80,104,88,98,152,72,106,110,85,130,94,92,57,124,159,62,114,114,77,146,103,13,86,115,4,24,82,86,0,153,133,75,130,15,65,72,155,40,0,41,60,10,5,86,124,26,23,128,166,28,74,45,70,31,79,153,14,107,129,81,74,17,66,40,3,49,104,28,2,120,75,79,76,84,140,105,166,116,86,186,67,166

Sequence (109 aa):
MGSSHHHHHHSSGLVPRGSHMISLSGLTSSVESDLDMQQAMLTNKDEKVLKALERTRQLDIPDEKTMPVLMKLLEEAGGNWSYIKLDNYTALVDAIYSVEDENKQSEGSMGSSHHHHHHSSGLVPRGSHMISLSGLTSSVESDLDMQQAMLTNKDEKVLKALERTRQLDIPDEKTMPVLMKLLEEAGGNWSYIKLDNYTALVDAIYSVEDENKQSEGSMGSSHHHHHHSSGLVPRGSHMISLSGLTSSVESDLDMQQAMLTNKDEKVLKALERTRQLDIPDEKTMPVLMKLLEEAGGNWSYIKLDNYTALVDAIYSVEDENKQSEGSMGSSHHHHHHSSGLVPRGSHMISLSGLTSSVESDLDMQQAMLTNKDEKVLKALERTRQLDIPDEKTMPVLMKLLEEAGGNWSYIKLDNYTALVDAIYSVEDENKQSEGSMGSSHHHHHHSSGLVPRGSHMISLSGLTSSVESDLDMQQAMLTNKDEKVLKALERTRQLDIPDEKTMPVLMKLLEEAGGNWSYIKLDNYTALVDAIYSVEDENKQSEGSMGSSHHHHHHSSGLVPRGSHMISLSGLTSSVESDLDMQQAMLTNKDEKVLKALERTRQLDIPDEKTMPVLMKLLEEAGGNWSYIKLDNYTALVDAIYSVEDENKQSEGSMGSSHHHHHHSSGLVPRGSHMISLSGLTSSVESDLDMQQAMLTNKDEKVLKALERTRQLDIPDEKTMPVLMKLLEEAGGNWSYIKLDNYTALVDAIYSVEDENKQSEGSMGSSHHHHHHSSGLVPRGSHMISLSGLTSSVESDLDMQQAMLTNKDEKVLKALERTRQLDIPDEKTMPVLMKLLEEAGGNWSYIKLDNYTALVDAIYSVEDENKQSEGSMGSSHHHHHHSSGLVPRGSHMISLSGLTSSVESDLDMQQAMLTNKDEKVLKALERTRQLDIPDEKTMPVLMKLLEEAGGNWSYIKLDNYTALVDAIYSVEDENKQSEGSMGSSHHHHHHSSGLVPRGSHMISLSGLTSSVESDLDMQQAMLTNKDEKVLKALERTRQLDIPDEKTMPVLMKLLEEAGGNWSYIKLDNYTALVDAIYSVEDENKQSEGSMGSSHHHHHHSSGLVPRGSHMISLSGLTSSVESDLDMQQAMLTNKDEKVLKALERTRQLDIPDEKTMPVLMKLLEEAGGNWSYIKLDNYTALVDAIYSVEDENKQSEGSMGSSHHHHHHSSGLVPRGSHMISLSGLTSSVESDLDMQQAMLTNKDEKVLKALERTRQLDIPDEKTMPVLMKLLEEAGGNWSYIKLDNYTALVDAIYSVEDENKQSEGSMGSSHHHHHHSSGLVPRGSHMISLSGLTSSVESDLDMQQAMLTNKDEKVLKALERTRQLDIPDEKTMPVLMKLLEEAGGNWSYIKLDNYTALVDAIYSVEDENKQSEGSMGSSHHHHHHSSGLVPRGSHMISLSGLTSSVESDLDMQQAMLTNKDEKVLKALERTRQLDIPDEKTMPVLMKLLEEAGGNWSYIKLDNYTALVDAIYSVEDENKQSEGSMGSSHHHHHHSSGLVPRGSHMISLSGLTSSVESDLDMQQAMLTNKDEKVLKALERTRQLDIPDEKTMPVLMKLLEEAGGNWSYIKLDNYTALVDAIYSVEDENKQSEGSMGSSHHHHHHSSGLVPRGSHMISLSGLTSSVESDLDMQQAMLTNKDEKVLKALERTRQLDIPDEKTMPVLMKLLEEAGGNWSYIKLDNYTALVDAIYSVEDENKQSEGSMGSSHHHHHHSSGLVPRGSHMISLSGLTSSVESDLDMQQAMLTNKDEKVLKALERTRQLDIPDEKTMPVLMKLLEEAGGNWSYIKLDNYTALVDAIYSVEDENKQSEGSMGSSHHHHHHSSGLVPRGSHMISLSGLTSSVESDLDMQQAMLTNKDEKVLKALERTRQLDIPDEKTMPVLMKLLEEAGGNWSYIKLDNYTALVDAIYSVEDENKQSEGSMGSSHHHHHHSSGLVPRGSHMISLSGLTSSVESDLDMQQAMLTNKDEKVLKALERTRQLDIPDEKTMPVLMKLLEEAGGNWSYIKLDNYTALVDAIYSVEDENKQSEGSMGSSHHHHHHSSGLVPRGSHMISLSGLTSSVESDLDMQQAMLTNKDEKVLKALERTRQLDIPDEKTMPVLMKLLEEAGGNWSYIKLDNYTALVDAIYSVEDENKQSEGS

Secondary structure (DSSP, 8-state):
------------------------S-SSS--SSTTTHHHHHTS---TTHHHHHHHHHHTT--HHHHHHHHHHHHHHTTS-HHHHTTTTSHHHHHHHHHHHS-SS-SS--

GO terms:
  GO:0005730 nucleolus (C, IDA)
  GO:0046974 histone H3K9 methyltransferase activity (F, IDA)
  GO:0009506 plasmodesma (C, HDA)
  GO:0006338 chromatin remodeling (P, IDA)
  GO:0140947 histone H3K9me2 methyltransferase activity (F, EXP)